Protein 8UCQ (pdb70)

Organism: NCBI:txid2587410

B-factor: mean 78.91, std 36.09, range [20.17, 179.23]

Radius of gyration: 124.25 Å; Cα contacts (8 Å, |Δi|>4): 2940; chains: 2; bounding box: 357×249×74 Å

Solvent-accessible surface area: 115482 Å² total; per-residue (Å²): 117,156,48,6,56,56,9,0,68,82,6,19,84,91,57,156,50,20,115,20,0,89,116,0,35,47,36,22,160,139,134,153,40,78,61,90,20,6,4,18,3,0,50,63,2,8,137,48,74,56,119,63,12,3,29,28,0,0,7,5,2,1,102,21,2,19,97,68,57,52,26,76,132,0,2,67,16,0,8,98,21,19,152,10,100,113,23,74,72,100,5,0,53,33,0,1,98,4,0,46,39,2,0,46,41,110,71,2,8,6,3,5,19,7,4,15,75,0,4,122,21,0,18,38,0,0,21,55,4,166,24,87,75,11,10,70,42,0,7,34,12,0,37,86,0,0,12,24,2,0,72,32,0,64,78,37,22,163,104,111,120,52,52,156,61,6,67,137,128,99,83,9,52,5,42,151,35,10,76,20,67,113,80,56,33,83,152,146,130,71,62,66,63,71,10,29,8,18,5,38,8,0,1,6,1,0,44,19,2,2,91,40,0,31,136,135,174,101,84,175,22,71,78,14,10,13,17,5,4,0,0,24,4,0,6,9,0,0,20,25,3,26,68,1,0,65,22,102,97,2,39,0,106,28,32,131,106,96,99,72,37,48,0,5,65,2,0,24,31,19,0,3,13,0,0,21,103,7,10,45,29,118,29,69,136,0,0,53,6,0,0,38,1,0,3,4,0,2,44,78,3,40,108,28,0,80,60,1,0,34,6,0,1,39,74,8,0,11,34,1,0,62,102,195,133,4,60,70,28,6,16,40,32,0,0,18,2,1,44,61,0,2,39,27,26,120,0,0,9,50,0,24,61,54,5,23,62,64,159,147,24,84,59,0,3,66,45,2,2,80,10,0,7,63,15,0,64,62,48,105,27,146,75,101,74,48,45,114,82,22,88,129,82,131,164,153,63,29,135,79,124,119,83,70,56,111,31,27,71,167,41,99,50,16,36,2,22,16,20,0,7,32,0,7,8,31,1,14,87,7,2,34,120,82,38,191,192,72,78,99,100,10,12,116,36,4,22,152,120,27,71,95,1,11,122,71,12,33,146,68,65,80,4,124,40,103,120,45,90,20,3,0,99,13,7,63,135,33,113,140,18,57,84,59,33,4,0,53,1,0,0,60,47,68,98,112,1,15,50,10,0,51,20,0,3,84,65,20,87,0,57,194,63,122,1,5,56,0,2,51,75,2,13,112,13,2,82,28,19,76,85,60,79,31,39,14,66,1,0,17,11,0,0,51,39,1,35,78,19,28,82,151,38,17,74,19,2,15,1,0,0,34,0,0,31,18,0,39,78,0,13,89,41,30,74,28,104,173,78,160,126,106,18,44,46,70,66,0,27,140,90,2,135,30,26,23,68,145,50,71,11,70,74,126,49,2,82,26,0,32,91,44,0,57,81,67,70,14,77,112,133,10,40,63,1,11,66,38,5,9,43,97,33,9,24,86,11,18,42,11,2,115,120,115,89,10,13,124,39,4,2,67,6,3,65,29,9,20,6,91,72,132,33,78,4,7,95,29,10,2,54,26,0,46,107,13,0,42,6,82,73,57,220,105,58,116,74,60,9,64,62,0,9,64,18,0,1,54,6,2,43,86,42,8,64,97,0,68,102,4,5,56,34,0,2,41,1,2,6,27,37,46,136,162,117,130,97,15,110,106,8,8,66,112,5,4,71,50,0,44,106,11,57,73,87,1,1,20,35,1,8,105,5,5,14,76,2,0,47,57,20,3,123,144,108,73,31,47,2,0,66,42,3,4,45,10,0,63,78,1,7,90,27,17,15,54,27,6,26,74,0,15,103,27,5,6,81,0,6,20,114,0,2,57,57,102,51,59,66,20,1,57,71,3,5,54,8,2,55,93,0,0,29,96,0,2,74,39,81,2,27,41,42,8,33,8,0,33,41,2,1,77,4,0,49,58,1,0,64,79,18,118,56,94,59,5,35,42,55,0,0,127,5,0,21,88,3,2,112,51,85,0,127,59,2,73,5,0,1,94,10,0,0,10,1,0,21,34,0,0,128,112,94,4,16,77,39,0,20,98,17,0,35,66,0,6,132,78,47,32,51,56,0,66,79,28,52,0,16,76,30,0,0,55,0,1,6,30,7,3,71,21,91,182,153,53,18,74,83,0,3,96,14,0,0,34,39,0,38,154,72,41,189,98,59,96,48,9,0,34,47,15,0,10,114,7,0,38,80,104,75,92,10,48,46,54,10,13,97,5,11,98,97,73,50,127,112,69,84,14,18,110,40,27,56,136,17,22,190,144,67,82,42,80,1,7,99,11,10,32,90,30,76,143,160,142,91,33,17,126,8,20,9,81,8,5,14,59,58,62,189,70,128,100,14,4,38,9,11,30,74,5,19,14,82,18,14,60,176,99,37,59,85,23,2,26,10,10,23,69,15,7,99,128,2,48,223,144,121,51,119,41,47,25,8,53,15,14,7,80,2,4,66,82,6,8,65,73,102,80,8,56,81,128,15,57,75,66,26,5,41,109,6,1,61,19,3,59,87,11,22,84,80,2,93,163,154,70,93,76,107,32,12,5,13,1,2,35,9,9,3,55,12,0,20,101,47,76,92,173,77,92,7,46,67,30,1,15,55,9,2,81,64,10,0,107,35,8,50,85,25,54,81,136,83,66,118,169,25,24,81,32,23,77,72,6,0,20,69,1,3,96,6,14,50,65,23,72,142,102,23,14,36,66,49,27,143,53,18,22,61,46,7,8,80,4,1,40,40,95,7,18,110,84,3,10,49,9,5,26,89,7,12,114,50,12,8,98,21,36,63,51,122,158,53,7,51,57,11,0,69,83,7,21,80,92,60,154,51,20,116,20,0,88,122,0,31,52,37,23,167,150,133,145,38,76,64,86,23,6,4,23,4,0,51,66,2,9,132,47,75,52,110,65,10,3,30,25,0,0,7,4,0,1,105,19,3,17,100,72,52,52,30,76,128,0,3,62,16,0,9,92,22,18,151,10,98,112,23,71,75,101,5,1,57,39,0,1,94,4,0,47,40,2,0,42,40,107,81,2,8,4,6,7,22,10,3,14,78,0,3,120,17,0,18,37,1,0,24,58,4,168,22,82,76,8,11,75,42,0,8,39,15,0,37,83,0,1,10,30,3,0,68,37,1,64,79,38,21,160,109,112,116,50,47,155,60,9,66,139,120,98,83,11,53,5,42,151,32,10,76,17,70,99,81,61,35,98,147,142,133,70,64,61,66,81,7,27,13,16,5,39,8,0,1,8,1,0,44,19,2,2,93,39,1,28,136,135,169,98,86,171,20,60,86,15,10,14,17,8,4,0,0,24,4,0,7,10,0,0,18,22,4,28,68,2,1,69,22,104,94,2,36,0,104,28,30,133,106,98,98,72,35,48,0,7,64,2,0,25,32,19,0,4,10,0,0,22,101,6,10,43,26,118,31,62,140,2,0,58,9,0,0,41,1,0,2,5,0,0,46,87,3,34,110,32,0,87,62,3,0,37,6,0,1,34,74,7,0,11,32,0,1,62,96,196,131,4,58,72,29,6,17,40,29,0,0,17,0,2,43,59,1,6,40,26,25,120,0,2,7,50,0,23,61,59,3,24,63,66,159,147,23,83,59,0,2,64,42,6,2,81,10,3,6,64,13,0,70,64,50,103,26,150,70,105,75,46,45,109,79,24,90,126,79,130,165,151,60,28,136,74,125,122,73,64,48,114,34,35,63,169,41,105,50,13,40,2,21,14,20,0,7,28,0,6,9,32,1,9,86,7,2,34,124,79,36,188,192,72,64,96,100,12,13,113,36,3,24,150,116,27,76,89,0,12,129,56,12,36,159,66,69,90,2,122,41,103,113,51,91,25,4,0,98,15,8,60,128,34,114,148,22,56,85,60,35,4,0,56,1,0,0,57,45,70,98,113,1,16,48,10,0,54,14,0,3,82,67,19,88,0,58,192,56,123,2,6,60,0,3,51,76,3,14,115,9,2,74,37,17,72,90,60,76,31,36,14,61,4,5,15,10,0,0,50,43,2,34,76,20,26,83,152,40,16,77,19,2,9,0,0,0,46,0,0,35,18,0,40,86,0,10,85,40,39,71,26,103,172,77,151,116,108,16,44,47,72,65,1,25,138,87,1,140,30,19,23,63,141,48,69,12,69,70,125,50,2,78,29,0,29,85,41,0,64,80,65,67,14,74,110,129,12,42,61,1,10,63,36,7,5,56,103,29,10,18,78,10,17,36,12,3,114,118,108,91,9,11,123,37,4,4,67,6,2,70,26,10,19,9,95,75,132,42,73,4,7,106,29,6,2,50,43,0,39,113,17,1,39,8,80,74,58,220,102,64,115,78,63,13,58,54,0,11,78,17,0,0,55,5,2,44,86,49,8,66,98,0,71,104,2,4,57,34,0,2,34,0,2,8,28,38,51,135,166,116,136,94,12,114,112,10,10,71,110,5,5,7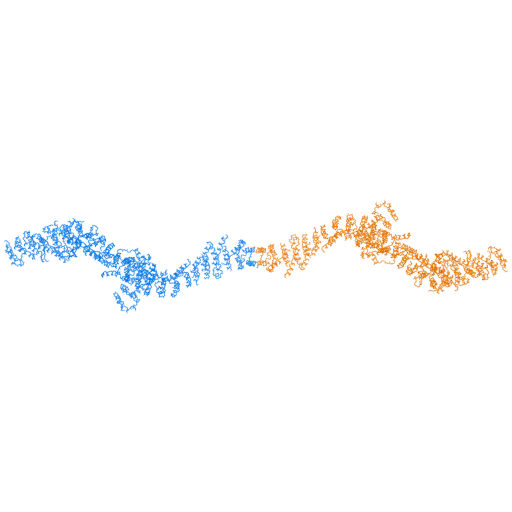4,52,0,40,103,13,56,81,86,2,2,25,38,1,8,106,6,6,17,76,3,0,47,56,19,3,119,144,109,68,33,44,2,0,68,38,3,5,46,8,0,68,74,0,13,85,24,12,17,49,27,7,31,76,0,14,98,23,5,4,87,0,4,20,112,0,2,56,52,100,58,52,68,19,0,53,65,2,3,55,10,2,53,101,0,0,30,96,0,0,70,39,79,4,30,48,44,6,35,12,0,36,38,1,2,79,5,1,50,63,2,0,61,81,17,118,54,97,60,4,38,39,53,0,0,123,6,0,23,81,1,5,124,50,81,0,127,47,1,56,5,1,0,94,8,1,0,11,1,0,24,34,0,0,131,115,94,5,12,81,41,0,21,99,20,0,34,72,2,8,139,82,44,32,54,56,0,66,77,30,49,0,15,79,31,0,0,55,0,0,7,27,4,3,73,25,82,176,146,48,10,69,83,0,2,101,15,0,11,41,45,1,50,146,70,45,196,103,51,102,54,11,1,23,41,12,0,6,104,7,2,46,83,104,73,101,9,45,47,52,1,13,98,7,8,104,149,68,50,130,103,63,81,9,34,135,35,20,64,142,18,33,201,138,58,87,42,78,2,5,108,16,9,28,87,33,58,147,145,154,91,27,20,128,17,18,8,93,8,6,14,71,52,64,185,74,148,96,11,2,45,7,21,30,73,8,21,18,86,16,12,66,166,114,31,51,85,22,1,27,11,16,29,73,20,6,97,138,7,40,228,148,120,54,120,40,57,33,5,54,22,13,8,81,4,4,70,79,6,6,68,77,100,81,8,54,81,127,14,57,69,72,29,3,39,103,5,0,63,18,4,70,86,8,18,84,82,1,87,170,154,63,93,74,107,25,14,4,12,0,0,34,9,8,1,50,14,0,18,107,41,79,84,183,74,90,6,51,65,32,0,12,57,3,1,84,69,8,0,109,34,10,48,86,25,54,80,135,84,66,116,168,21,23,80,32,21,74,78,5,0,19,67,0,4,94,3,13,56,64,10,64,142,102,17,4,36,67,35,28,143,54,7,22,61,44,9,8,76,2,1,37,37,98,6,22,112,80,2,12,56,10,4,27,91,9,12,110,46,12,7,98,23,35,63,52

Structure (mmCIF, N/CA/C/O backbone):
data_8UCQ
#
_entry.id   8UCQ
#
_cell.length_a   1.00
_cell.length_b   1.00
_cell.length_c   1.00
_cell.angle_alpha   90.00
_cell.angle_beta   90.00
_cell.angle_gamma   90.00
#
_symmetry.space_group_name_H-M   'P 1'
#
loop_
_atom_site.group_PDB
_atom_site.id
_atom_site.type_symbol
_atom_site.label_atom_id
_atom_site.label_alt_id
_atom_site.label_comp_id
_atom_site.label_asym_id
_atom_site.label_entity_id
_atom_site.label_seq_id
_atom_site.pdbx_PDB_ins_code
_atom_site.Cartn_x
_atom_site.Cartn_y
_atom_site.Cartn_z
_atom_site.occupancy
_atom_site.B_iso_or_equiv
_atom_site.auth_seq_id
_atom_site.auth_comp_id
_atom_site.auth_asym_id
_atom_site.auth_atom_id
_atom_site.pdbx_PDB_model_num
ATOM 1 N N . LEU A 1 32 ? 592.96749 323.22399 409.47749 1.000 110.43324 4 LEU B N 1
ATOM 2 C CA . LEU A 1 32 ? 593.66849 324.34399 410.09149 1.000 110.43324 4 LEU B CA 1
ATOM 3 C C . LEU A 1 32 ? 594.69949 323.86999 411.11049 1.000 110.43324 4 LEU B C 1
ATOM 4 O O . LEU A 1 32 ? 595.38249 322.86999 410.89949 1.000 110.43324 4 LEU B O 1
ATOM 9 N N . LYS A 1 33 ? 594.81249 324.60799 412.21549 1.000 112.08279 5 LYS B N 1
ATOM 10 C CA . LYS A 1 33 ? 595.79249 324.27199 413.24249 1.000 112.08279 5 LYS B CA 1
ATOM 11 C C . LYS A 1 33 ? 595.33549 323.09399 414.09449 1.000 112.08279 5 LYS B C 1
ATOM 12 O O . LYS A 1 33 ? 596.15249 322.25399 414.48949 1.000 112.08279 5 LYS B O 1
ATOM 18 N N . PHE A 1 34 ? 594.03649 323.01699 414.38249 1.000 113.23715 6 PHE B N 1
ATOM 19 C CA . PHE A 1 34 ? 593.52249 322.01699 415.31049 1.000 113.23715 6 PHE B CA 1
ATOM 20 C C . PHE A 1 34 ? 593.46549 320.62199 414.70149 1.000 113.23715 6 PHE B C 1
ATOM 21 O O . PHE A 1 34 ? 593.55149 319.63099 415.43649 1.000 113.23715 6 PHE B O 1
ATOM 29 N N . VAL A 1 35 ? 593.29949 320.51899 413.38049 1.000 115.45712 7 VAL B N 1
ATOM 30 C CA . VAL A 1 35 ? 593.16549 319.20599 412.75549 1.000 115.45712 7 VAL B CA 1
ATOM 31 C C . VAL A 1 35 ? 594.45249 318.40499 412.90649 1.000 115.45712 7 VAL B C 1
ATOM 32 O O . VAL A 1 35 ? 594.41849 317.20099 413.18749 1.000 115.45712 7 VAL B O 1
ATOM 36 N N . VAL A 1 36 ? 595.60449 319.05699 412.73549 1.000 118.74262 8 VAL B N 1
ATOM 37 C CA . VAL A 1 36 ? 596.88049 318.36499 412.88349 1.000 118.74262 8 VAL B CA 1
ATOM 38 C C . VAL A 1 36 ? 597.05549 317.87199 414.31249 1.000 118.74262 8 VAL B C 1
ATOM 39 O O . VAL A 1 36 ? 597.47849 316.73399 414.54449 1.000 118.74262 8 VAL B O 1
ATOM 43 N N . SER A 1 37 ? 596.73249 318.71799 415.29349 1.000 118.31048 9 SER B N 1
ATOM 44 C CA . SER A 1 37 ? 596.86349 318.31799 416.69049 1.000 118.31048 9 SER B CA 1
ATOM 45 C C . SER A 1 37 ? 595.93949 317.15299 417.02249 1.000 118.31048 9 SER B C 1
ATOM 46 O O . SER A 1 37 ? 596.34349 316.20599 417.70849 1.000 118.31048 9 SER B O 1
ATOM 49 N N . SER A 1 38 ? 594.69349 317.20599 416.54949 1.000 119.67455 10 SER B N 1
ATOM 50 C CA . SER A 1 38 ? 593.75149 316.12599 416.82549 1.000 119.67455 10 SER B CA 1
ATOM 51 C C . SER A 1 38 ? 594.19849 314.82299 416.17549 1.000 119.67455 10 SER B C 1
ATOM 52 O O . SER A 1 38 ? 594.09449 313.74899 416.78249 1.000 119.67455 10 SER B O 1
ATOM 55 N N . LEU A 1 39 ? 594.69149 314.89399 414.93649 1.000 121.57628 11 LEU B N 1
ATOM 56 C CA . LEU A 1 39 ? 595.19849 313.69699 414.27749 1.000 121.57628 11 LEU B CA 1
ATOM 57 C C . LEU A 1 39 ? 596.41049 313.13999 415.01049 1.000 121.57628 11 LEU B C 1
ATOM 58 O O . LEU A 1 39 ? 596.55849 311.91999 415.14349 1.000 121.57628 11 LEU B O 1
ATOM 63 N N . ASP A 1 40 ? 597.28649 314.01999 415.50049 1.000 122.64121 12 ASP B N 1
ATOM 64 C CA . ASP A 1 40 ? 598.42249 313.56499 416.29449 1.000 122.64121 12 ASP B CA 1
ATOM 65 C C . ASP A 1 40 ? 597.95449 312.85699 417.55749 1.000 122.64121 12 ASP B C 1
ATOM 66 O O . ASP A 1 40 ? 598.50149 311.81499 417.93349 1.000 122.64121 12 ASP B O 1
ATOM 71 N N . ILE A 1 41 ? 596.93549 313.40599 418.21949 1.000 118.04532 13 ILE B N 1
ATOM 72 C CA . ILE A 1 41 ? 596.43449 312.79999 419.44949 1.000 118.04532 13 ILE B CA 1
ATOM 73 C C . ILE A 1 41 ? 595.84749 311.42199 419.16449 1.000 118.04532 13 ILE B C 1
ATOM 74 O O . ILE A 1 41 ? 596.13049 310.44699 419.87349 1.000 118.04532 13 ILE B O 1
ATOM 79 N N . ILE A 1 42 ? 595.02549 311.31799 418.11749 1.000 118.72836 14 ILE B N 1
ATOM 80 C CA . ILE A 1 42 ? 594.39649 310.03299 417.82249 1.000 118.72836 14 ILE B CA 1
ATOM 81 C C . ILE A 1 42 ? 595.43449 309.01199 417.36949 1.000 118.72836 14 ILE B C 1
ATOM 82 O O . ILE A 1 42 ? 595.30449 307.81699 417.66449 1.000 118.72836 14 ILE B O 1
ATOM 87 N N . ALA A 1 43 ? 596.47249 309.44799 416.64849 1.000 122.61179 15 ALA B N 1
ATOM 88 C CA . ALA A 1 43 ? 597.55949 308.53999 416.30249 1.000 122.61179 15 ALA B CA 1
ATOM 89 C C . ALA A 1 43 ? 598.30649 308.07899 417.54649 1.000 122.61179 15 ALA B C 1
ATOM 90 O O . ALA A 1 43 ? 598.69349 306.90899 417.64849 1.000 122.61179 15 ALA B O 1
ATOM 92 N N . ALA A 1 44 ? 598.51949 308.98799 418.50149 1.000 121.44211 16 ALA B N 1
ATOM 93 C CA . ALA A 1 44 ? 599.16249 308.61099 419.75449 1.000 121.44211 16 ALA B CA 1
ATOM 94 C C . ALA A 1 44 ? 598.33949 307.56999 420.49649 1.000 121.44211 16 ALA B C 1
ATOM 95 O O . ALA A 1 44 ? 598.88949 306.61699 421.06149 1.000 121.44211 16 ALA B O 1
ATOM 97 N N . GLN A 1 45 ? 597.01549 307.73299 420.50449 1.000 117.93586 17 GLN B N 1
ATOM 98 C CA . GLN A 1 45 ? 596.15649 306.71799 421.09949 1.000 117.93586 17 GLN B CA 1
ATOM 99 C C . GLN A 1 45 ? 596.07949 305.45899 420.24749 1.000 117.93586 17 GLN B C 1
ATOM 100 O O . GLN A 1 45 ? 595.67349 304.40899 420.75749 1.000 117.93586 17 GLN B O 1
ATOM 106 N N . ALA A 1 46 ? 596.46049 305.54399 418.97449 1.000 116.14179 18 ALA B N 1
ATOM 107 C CA . ALA A 1 46 ? 596.47349 304.40299 418.06049 1.000 116.14179 18 ALA B CA 1
ATOM 108 C C . ALA A 1 46 ? 595.12049 303.69899 417.99649 1.000 116.14179 18 ALA B C 1
ATOM 109 O O . ALA A 1 46 ? 595.04849 302.49799 417.73849 1.000 116.14179 18 ALA B O 1
ATOM 111 N N . GLN A 1 51 ? 595.88049 299.56699 413.74149 1.000 111.27007 23 GLN B N 1
ATOM 112 C CA . GLN A 1 51 ? 594.67549 299.65299 412.92549 1.000 111.27007 23 GLN B CA 1
ATOM 113 C C . GLN A 1 51 ? 594.21249 301.09799 412.77949 1.000 111.27007 23 GLN B C 1
ATOM 114 O O . GLN A 1 51 ? 594.15149 301.63199 411.67249 1.000 111.27007 23 GLN B O 1
ATOM 120 N N . LEU A 1 52 ? 593.88349 301.72499 413.90949 1.000 115.89585 24 LEU B N 1
ATOM 121 C CA . LEU A 1 52 ? 593.37249 303.09099 413.87549 1.000 115.89585 24 LEU B CA 1
ATOM 122 C C . LEU A 1 52 ? 594.43449 304.07399 413.40049 1.000 115.89585 24 LEU B C 1
ATOM 123 O O . LEU A 1 52 ? 594.13049 305.00899 412.65149 1.000 115.89585 24 LEU B O 1
ATOM 128 N N . ALA A 1 53 ? 595.68449 303.87599 413.82549 1.000 122.82297 25 ALA B N 1
ATOM 129 C CA . ALA A 1 53 ? 596.71949 304.87699 413.59049 1.000 122.82297 25 ALA B CA 1
ATOM 130 C C . ALA A 1 53 ? 596.98349 305.08399 412.10449 1.000 122.82297 25 ALA B C 1
ATOM 131 O O . ALA A 1 53 ? 597.09649 306.22699 411.64349 1.000 122.82297 25 ALA B O 1
ATOM 133 N N . GLU A 1 54 ? 597.05649 303.99299 411.33249 1.000 122.63855 26 GLU B N 1
ATOM 134 C CA . GLU A 1 54 ? 597.48949 304.09799 409.94149 1.000 122.63855 26 GLU B CA 1
ATOM 135 C C . GLU A 1 54 ? 596.67349 305.12999 409.17849 1.000 122.63855 26 GLU B C 1
ATOM 136 O O . GLU A 1 54 ? 597.21549 305.84599 408.32849 1.000 122.63855 26 GLU B O 1
ATOM 142 N N . LEU A 1 55 ? 595.38549 305.25699 409.50349 1.000 122.85503 27 LEU B N 1
ATOM 143 C CA . LEU A 1 55 ? 594.57449 306.32299 408.92749 1.000 122.85503 27 LEU B CA 1
ATOM 144 C C . LEU A 1 55 ? 595.12449 307.69199 409.30749 1.000 122.85503 27 LEU B C 1
ATOM 145 O O . LEU A 1 55 ? 595.18549 308.59999 408.47049 1.000 122.85503 27 LEU B O 1
ATOM 150 N N . ALA A 1 56 ? 595.53249 307.85799 410.56749 1.000 127.20735 28 ALA B N 1
ATOM 151 C CA . ALA A 1 56 ? 596.03349 309.15099 411.02049 1.000 127.20735 28 ALA B CA 1
ATOM 152 C C . ALA A 1 56 ? 597.34549 309.51099 410.33349 1.000 127.20735 28 ALA B C 1
ATOM 153 O O . ALA A 1 56 ? 597.52649 310.64799 409.88449 1.000 127.20735 28 ALA B O 1
ATOM 155 N N . GLU A 1 57 ? 598.27749 308.55799 410.24549 1.000 130.60888 29 GLU B N 1
ATOM 156 C CA . GLU A 1 57 ? 599.51849 308.85599 409.52449 1.000 130.60888 29 GLU B CA 1
ATOM 157 C C . GLU A 1 57 ? 599.26449 309.10599 408.04149 1.000 130.60888 29 GLU B C 1
ATOM 158 O O . GLU A 1 57 ? 599.91649 309.96599 407.43749 1.000 130.60888 29 GLU B O 1
ATOM 164 N N . LYS A 1 58 ? 598.32849 308.37299 407.43149 1.000 130.87607 30 LYS B N 1
ATOM 165 C CA . LYS A 1 58 ? 598.00649 308.63599 406.03149 1.000 130.87607 30 LYS B CA 1
ATOM 166 C C . LYS A 1 58 ? 597.46249 310.04699 405.85149 1.000 130.87607 30 LYS B C 1
ATOM 167 O O . LYS A 1 58 ? 597.85249 310.76099 404.91849 1.000 130.87607 30 LYS B O 1
ATOM 173 N N . ALA A 1 59 ? 596.57249 310.47399 406.74949 1.000 136.14930 31 ALA B N 1
ATOM 174 C CA . ALA A 1 59 ? 596.03149 311.82599 406.67249 1.000 136.14930 31 ALA B CA 1
ATOM 175 C C . ALA A 1 59 ? 597.12049 312.86999 406.87549 1.000 136.14930 31 ALA B C 1
ATOM 176 O O . ALA A 1 59 ? 597.15249 313.88699 406.17449 1.000 136.14930 31 ALA B O 1
ATOM 178 N N . LEU A 1 60 ? 598.01749 312.63799 407.83649 1.000 137.39999 32 LEU B N 1
ATOM 179 C CA . LEU A 1 60 ? 599.09849 313.58699 408.08149 1.000 137.39999 32 LEU B CA 1
ATOM 180 C C . LEU A 1 60 ? 600.01349 313.69799 406.86949 1.000 137.39999 32 LEU B C 1
ATOM 181 O O . LEU A 1 60 ? 600.43949 314.79899 406.50049 1.000 137.39999 32 LEU B O 1
ATOM 186 N N . ALA A 1 61 ? 600.32049 312.56599 406.23149 1.000 142.04851 33 ALA B N 1
ATOM 187 C CA . ALA A 1 61 ? 601.11349 312.59999 405.00849 1.000 142.04851 33 ALA B CA 1
ATOM 188 C C . ALA A 1 61 ? 600.38649 313.36099 403.90849 1.000 142.04851 33 ALA B C 1
ATOM 189 O O . ALA A 1 61 ? 601.00849 314.11099 403.14749 1.000 142.04851 33 ALA B O 1
ATOM 191 N N . ALA A 1 62 ? 599.06749 313.17499 403.80649 1.000 147.79402 34 ALA B N 1
ATOM 192 C CA . ALA A 1 62 ? 598.29349 313.91299 402.81349 1.000 147.79402 34 ALA B CA 1
ATOM 193 C C . ALA A 1 62 ? 598.36649 315.41499 403.06049 1.000 147.79402 34 ALA B C 1
ATOM 194 O O . ALA A 1 62 ? 598.53049 316.19999 402.11849 1.000 147.79402 34 ALA B O 1
ATOM 196 N N . ILE A 1 63 ? 598.24349 315.83399 404.32249 1.000 147.44563 35 ILE B N 1
ATOM 197 C CA . ILE A 1 63 ? 598.37449 317.25399 404.64749 1.000 147.44563 35 ILE B CA 1
ATOM 198 C C . ILE A 1 63 ? 599.77949 317.74899 404.34049 1.000 147.44563 35 ILE B C 1
ATOM 199 O O . ILE A 1 63 ? 599.96649 318.90699 403.94549 1.000 147.44563 35 ILE B O 1
ATOM 204 N N . LYS A 1 64 ? 600.78749 316.88899 404.50749 1.000 147.03144 36 LYS B N 1
ATOM 205 C CA . LYS A 1 64 ? 602.15849 317.28099 404.19849 1.000 147.03144 36 LYS B CA 1
ATOM 206 C C . LYS A 1 64 ? 602.32849 317.69099 402.74149 1.000 147.03144 36 LYS B C 1
ATOM 207 O O . LYS A 1 64 ? 603.26649 318.42899 402.42249 1.000 147.03144 36 LYS B O 1
ATOM 213 N N . GLU A 1 65 ? 601.44549 317.23699 401.85449 1.000 145.53677 37 GLU B N 1
ATOM 214 C CA . GLU A 1 65 ? 601.48049 317.60199 400.44049 1.000 145.53677 37 GLU B CA 1
ATOM 215 C C . GLU A 1 65 ? 600.47549 318.69899 400.11649 1.000 145.53677 37 GLU B C 1
ATOM 216 O O . GLU A 1 65 ? 599.85949 318.69299 399.04749 1.000 145.53677 37 GLU B O 1
ATOM 222 N N . ASN A 1 66 ? 600.28749 319.64599 401.03049 1.000 144.33190 38 ASN B N 1
ATOM 223 C CA . ASN A 1 66 ? 599.36349 320.75599 400.82049 1.000 144.33190 38 ASN B CA 1
ATOM 224 C C . ASN A 1 66 ? 599.76449 321.60199 399.61549 1.000 144.33190 38 ASN B C 1
ATOM 225 O O . ASN A 1 66 ? 599.06549 321.62299 398.60249 1.000 144.33190 38 ASN B O 1
ATOM 230 N N . LEU A 1 70 ? 592.53149 322.04699 402.49349 1.000 143.81201 42 LEU B N 1
ATOM 231 C CA . LEU A 1 70 ? 593.61249 321.49899 401.67749 1.000 143.81201 42 LEU B CA 1
ATOM 232 C C . LEU A 1 70 ? 593.72349 319.95599 401.61849 1.000 143.81201 42 LEU B C 1
ATOM 233 O O . LEU A 1 70 ? 594.22849 319.43299 400.62449 1.000 143.81201 42 LEU B O 1
ATOM 238 N N . PRO A 1 71 ? 593.28049 319.21799 402.64049 1.000 142.50939 43 PRO B N 1
ATOM 239 C CA . PRO A 1 71 ? 593.26849 317.75799 402.52149 1.000 142.50939 43 PRO B CA 1
ATOM 240 C C . PRO A 1 71 ? 591.96349 317.24699 401.92649 1.000 142.50939 43 PRO B C 1
ATOM 241 O O . PRO A 1 71 ? 590.95549 317.95299 401.85349 1.000 142.50939 43 PRO B O 1
ATOM 245 N N . ASP A 1 72 ? 592.00549 315.99499 401.49549 1.000 134.20947 44 ASP B N 1
ATOM 246 C CA . ASP A 1 72 ? 590.80449 315.34099 400.99449 1.000 134.20947 44 ASP B CA 1
ATOM 247 C C . ASP A 1 72 ? 589.81449 315.14499 402.13849 1.000 134.20947 44 ASP B C 1
ATOM 248 O O . ASP A 1 72 ? 590.21149 314.70999 403.22449 1.000 134.20947 44 ASP B O 1
ATOM 253 N N . PRO A 1 73 ? 588.53349 315.47099 401.94749 1.000 127.31252 45 PRO B N 1
ATOM 254 C CA . PRO A 1 73 ? 587.57649 315.32599 403.05849 1.000 127.31252 45 PRO B CA 1
ATOM 255 C C . PRO A 1 73 ? 587.46749 313.90699 403.58949 1.000 127.31252 45 PRO B C 1
ATOM 256 O O . PRO A 1 73 ? 587.31949 313.71099 404.80249 1.000 127.31252 45 PRO B O 1
ATOM 260 N N . GLU A 1 74 ? 587.54549 312.90399 402.71449 1.000 128.99809 46 GLU B N 1
ATOM 261 C CA . GLU A 1 74 ? 587.38049 311.52499 403.16249 1.000 128.99809 46 GLU B CA 1
ATOM 262 C C . GLU A 1 74 ? 588.56749 311.06099 403.99749 1.000 128.99809 46 GLU B C 1
ATOM 263 O O . GLU A 1 74 ? 588.38949 310.36599 405.00549 1.000 128.99809 46 GLU B O 1
ATOM 269 N N . VAL A 1 75 ? 589.78649 311.43099 403.59649 1.000 131.67723 47 VAL B N 1
ATOM 270 C CA . VAL A 1 75 ? 590.97849 310.94899 404.28349 1.000 131.67723 47 VAL B CA 1
ATOM 271 C C . VAL A 1 75 ? 591.13449 311.55899 405.66749 1.000 131.67723 47 VAL B C 1
ATOM 272 O O . VAL A 1 75 ? 591.90249 311.03799 406.48249 1.000 131.67723 47 VAL B O 1
ATOM 276 N N . VAL A 1 76 ? 590.42449 312.64799 405.96049 1.000 127.91069 48 VAL B N 1
ATOM 277 C CA . VAL A 1 76 ? 590.44749 313.22399 407.29949 1.000 127.91069 48 VAL B CA 1
ATOM 278 C C . VAL A 1 76 ? 589.21149 312.76399 408.06149 1.000 127.91069 48 VAL B C 1
ATOM 279 O O . VAL A 1 76 ? 589.24549 312.61699 409.28849 1.000 127.91069 48 VAL B O 1
ATOM 283 N N . PHE A 1 77 ? 588.11149 312.52499 407.34349 1.000 119.37844 49 PHE B N 1
ATOM 284 C CA . PHE A 1 77 ? 586.88649 312.09299 408.00749 1.000 119.37844 49 PHE B CA 1
ATOM 285 C C . PHE A 1 77 ? 587.00749 310.66699 408.52949 1.000 119.37844 49 PHE B C 1
ATOM 286 O O . PHE A 1 77 ? 586.54349 310.36499 409.63549 1.000 119.37844 49 PHE B O 1
ATOM 294 N N . ALA A 1 78 ? 587.62149 309.77799 407.74849 1.000 118.96697 50 ALA B N 1
ATOM 295 C CA . ALA A 1 78 ? 587.70249 308.37199 408.14149 1.000 118.96697 50 ALA B CA 1
ATOM 296 C C . ALA A 1 78 ? 588.45849 308.14799 409.44649 1.000 118.96697 50 ALA B C 1
ATOM 297 O O . ALA A 1 78 ? 587.94649 307.40999 410.30649 1.000 118.96697 50 ALA B O 1
ATOM 299 N N . PRO A 1 79 ? 589.65849 308.70799 409.66149 1.000 117.61846 51 PRO B N 1
ATOM 300 C CA . PRO A 1 79 ? 590.35049 308.44099 410.93449 1.000 117.61846 51 PRO B CA 1
ATOM 301 C C . PRO A 1 79 ? 589.57249 308.89899 412.15249 1.000 117.61846 51 PRO B C 1
ATOM 302 O O . PRO A 1 79 ? 589.54149 308.18999 413.16449 1.000 117.61846 51 PRO B O 1
ATOM 306 N N . LEU A 1 80 ? 588.92949 310.06699 412.08149 1.000 111.94104 52 LEU B N 1
ATOM 307 C CA . LEU A 1 80 ? 588.14349 310.54799 413.21249 1.000 111.94104 52 LEU B CA 1
ATOM 308 C C . LEU A 1 80 ? 586.94349 309.64899 413.47149 1.000 111.94104 52 LEU B C 1
ATOM 309 O O . LEU A 1 80 ? 586.61249 309.35999 414.62849 1.000 111.94104 52 LEU B O 1
ATOM 314 N N . GLN A 1 81 ? 586.27649 309.20199 412.40549 1.000 111.46888 53 GLN B N 1
ATOM 315 C CA . GLN A 1 81 ? 585.14149 308.30199 412.56749 1.000 111.46888 53 GLN B CA 1
ATOM 316 C C . GLN A 1 81 ? 585.57149 306.98999 413.20649 1.000 111.46888 53 GLN B C 1
ATOM 317 O O . GLN A 1 81 ? 584.90149 306.47999 414.11149 1.000 111.46888 53 GLN B O 1
ATOM 323 N N . LEU A 1 82 ? 586.69949 306.43299 412.75949 1.000 112.75720 54 LEU B N 1
ATOM 324 C CA . LEU A 1 82 ? 587.19449 305.19999 413.36249 1.000 112.75720 54 LEU B CA 1
ATOM 325 C C . LEU A 1 82 ? 587.58949 305.41699 414.81749 1.000 112.75720 54 LEU B C 1
ATOM 326 O O . LEU A 1 82 ? 587.35449 304.55099 415.66749 1.000 112.75720 54 LEU B O 1
ATOM 331 N N . ALA A 1 83 ? 588.19549 306.56699 415.12249 1.000 111.59722 55 ALA B N 1
ATOM 332 C CA . ALA A 1 83 ? 588.58249 306.85899 416.49849 1.000 111.59722 55 ALA B CA 1
ATOM 333 C C . ALA A 1 83 ? 587.36449 306.95199 417.40649 1.000 111.59722 55 ALA B C 1
ATOM 334 O O . ALA A 1 83 ? 587.37049 306.41999 418.52249 1.000 111.59722 55 ALA B O 1
ATOM 336 N N . THR A 1 84 ? 586.30849 307.61899 416.94449 1.000 107.46400 56 THR B N 1
ATOM 337 C CA . THR A 1 84 ? 585.09649 307.73799 417.74349 1.000 107.46400 56 THR B CA 1
ATOM 338 C C . THR A 1 84 ? 584.22949 306.48899 417.68749 1.000 107.46400 56 THR B C 1
ATOM 339 O O . THR A 1 84 ? 583.23849 306.41199 418.42249 1.000 107.46400 56 THR B O 1
ATOM 343 N N . LYS A 1 85 ? 584.56949 305.51699 416.83649 1.000 105.56204 57 LYS B N 1
ATOM 344 C CA . LYS A 1 85 ? 583.84049 304.25499 416.82049 1.000 105.56204 57 LYS B CA 1
ATOM 345 C C . LYS A 1 85 ? 583.94549 303.51299 418.14549 1.000 105.56204 57 LYS B C 1
ATOM 346 O O . LYS A 1 85 ? 583.08749 302.67499 418.44349 1.000 105.56204 57 LYS B O 1
ATOM 352 N N . SER A 1 86 ? 584.97049 303.79899 418.94249 1.000 107.67533 58 SER B N 1
ATOM 353 C CA . SER A 1 86 ? 585.16349 303.17299 420.24149 1.000 107.67533 58 SER B CA 1
ATOM 354 C C . SER A 1 86 ? 585.00849 304.21299 421.34149 1.000 107.67533 58 SER B C 1
ATOM 355 O O . SER A 1 86 ? 585.38549 305.37599 421.16749 1.000 107.67533 58 SER B O 1
ATOM 358 N N . GLY A 1 87 ? 584.45049 303.78899 422.47149 1.000 114.04729 59 GLY B N 1
ATOM 359 C CA . GLY A 1 87 ? 584.24149 304.68899 423.58749 1.000 114.04729 59 GLY B CA 1
ATOM 360 C C . GLY A 1 87 ? 585.34449 304.63099 424.62349 1.000 114.04729 59 GLY B C 1
ATOM 361 O O . GLY A 1 87 ? 585.38949 303.70899 425.44349 1.000 114.04729 59 GLY B O 1
ATOM 362 N N . THR A 1 88 ? 586.24249 305.61199 424.59449 1.000 115.58394 60 THR B N 1
ATOM 363 C CA . THR A 1 88 ? 587.33649 305.71899 425.54849 1.000 115.58394 60 THR B CA 1
ATOM 364 C C . THR A 1 88 ? 587.33149 307.11799 426.15149 1.000 115.58394 60 THR B C 1
ATOM 365 O O . THR A 1 88 ? 586.50649 307.96599 425.80149 1.000 115.58394 60 THR B O 1
ATOM 369 N N . ILE A 1 89 ? 588.26249 307.35899 427.06849 1.000 120.25922 61 ILE B N 1
ATOM 370 C CA . ILE A 1 89 ? 588.35049 308.65199 427.74249 1.000 120.25922 61 ILE B CA 1
ATOM 371 C C . ILE A 1 89 ? 588.95749 309.70599 426.81949 1.000 120.25922 61 ILE B C 1
ATOM 372 O O . ILE A 1 89 ? 588.29149 310.71099 426.53249 1.000 120.25922 61 ILE B O 1
ATOM 377 N N . PRO A 1 90 ? 590.20549 309.54799 426.32249 1.000 115.83617 62 PRO B N 1
ATOM 378 C CA . PRO A 1 90 ? 590.81849 310.65799 425.58349 1.000 115.83617 62 PRO B CA 1
ATOM 379 C C . PRO A 1 90 ? 590.54149 310.64499 424.08849 1.000 115.83617 62 PRO B C 1
ATOM 380 O O . PRO A 1 90 ? 590.57949 311.69699 423.44449 1.000 115.83617 62 PRO B O 1
ATOM 384 N N . LEU A 1 91 ? 590.25149 309.47199 423.52449 1.000 110.31249 63 LEU B N 1
ATOM 385 C CA . LEU A 1 91 ? 590.18149 309.34299 422.07249 1.000 110.31249 63 LEU B CA 1
ATOM 386 C C . LEU A 1 91 ? 588.83349 309.80099 421.52849 1.000 110.31249 63 LEU B C 1
ATOM 387 O O . LEU A 1 91 ? 588.77349 310.59399 420.58149 1.000 110.31249 63 LEU B O 1
ATOM 392 N N . THR A 1 92 ? 587.74249 309.30099 422.10949 1.000 106.23196 64 THR B N 1
ATOM 393 C CA . THR A 1 92 ? 586.41749 309.62799 421.59549 1.000 106.23196 64 THR B CA 1
ATOM 394 C C . THR A 1 92 ? 586.13449 311.11999 421.71249 1.000 106.23196 64 THR B C 1
ATOM 395 O O . THR A 1 92 ? 585.56549 311.72499 420.79549 1.000 106.23196 64 THR B O 1
ATOM 399 N N . THR A 1 93 ? 586.52949 311.73099 422.83149 1.000 103.04938 65 THR B N 1
ATOM 400 C CA . THR A 1 93 ? 586.26449 313.15099 423.03849 1.000 103.04938 65 THR B CA 1
ATOM 401 C C . THR A 1 93 ? 586.97849 314.00599 421.99849 1.000 103.04938 65 THR B C 1
ATOM 402 O O . THR A 1 93 ? 586.37049 314.88799 421.38049 1.000 103.04938 65 THR B O 1
ATOM 406 N N . THR A 1 94 ? 588.27549 313.76399 421.79549 1.000 104.64643 66 THR B N 1
ATOM 407 C CA . THR A 1 94 ? 589.00849 314.56099 420.81849 1.000 104.64643 66 THR B CA 1
ATOM 408 C C . THR A 1 94 ? 588.53049 314.27799 419.40149 1.000 104.64643 66 THR B C 1
ATOM 409 O O . THR A 1 94 ? 588.49749 315.19199 418.57249 1.000 104.64643 66 THR B O 1
ATOM 413 N N . ALA A 1 95 ? 588.13549 313.03599 419.10849 1.000 101.13528 67 ALA B N 1
ATOM 414 C CA . ALA A 1 95 ? 587.59949 312.72999 417.78749 1.000 101.13528 67 ALA B CA 1
ATOM 415 C C . ALA A 1 95 ? 586.31249 313.50299 417.53049 1.000 101.13528 67 ALA B C 1
ATOM 416 O O . ALA A 1 95 ? 586.13549 314.10299 416.46349 1.000 101.13528 67 ALA B O 1
ATOM 418 N N . LEU A 1 96 ? 585.40349 313.50799 418.50849 1.000 90.97815 68 LEU B N 1
ATOM 419 C CA . LEU A 1 96 ? 584.15149 314.23699 418.35249 1.000 90.97815 68 LEU B CA 1
ATOM 420 C C . LEU A 1 96 ? 584.39849 315.73299 418.22649 1.000 90.97815 68 LEU B C 1
ATOM 421 O O . LEU A 1 96 ? 583.77549 316.40699 417.39649 1.000 90.97815 68 LEU B O 1
ATOM 426 N N . ASP A 1 97 ? 585.30249 316.27299 419.04549 1.000 90.87176 69 ASP B N 1
ATOM 427 C CA . ASP A 1 97 ? 585.62049 317.68599 418.94349 1.000 90.87176 69 ASP B CA 1
ATOM 428 C C . ASP A 1 97 ? 586.19949 318.05099 417.59249 1.000 90.87176 69 ASP B C 1
ATOM 429 O O . ASP A 1 97 ? 585.83749 319.07499 417.00549 1.000 90.87176 69 ASP B O 1
ATOM 430 N N . CYS A 1 98 ? 587.10249 317.21499 417.07549 1.000 95.21441 70 CYS B N 1
ATOM 431 C CA . CYS A 1 98 ? 587.68649 317.48099 415.76849 1.000 95.21441 70 CYS B CA 1
ATOM 432 C C . CYS A 1 98 ? 586.63649 317.40699 414.67149 1.000 95.21441 70 CYS B C 1
ATOM 433 O O . CYS A 1 98 ? 586.64249 318.22599 413.74949 1.000 95.21441 70 CYS B O 1
ATOM 436 N N . ILE A 1 99 ? 585.72849 316.43199 414.74949 1.000 91.49948 71 ILE B N 1
ATOM 437 C CA . ILE A 1 99 ? 584.67249 316.33099 413.74449 1.000 91.49948 71 ILE B CA 1
ATOM 438 C C . ILE A 1 99 ? 583.79349 317.57399 413.77849 1.000 91.49948 71 ILE B C 1
ATOM 439 O O . ILE A 1 99 ? 583.46449 318.15499 412.73649 1.000 91.49948 71 ILE B O 1
ATOM 444 N N . GLY A 1 100 ? 583.40849 318.00399 414.98149 1.000 89.57036 72 GLY B N 1
ATOM 445 C CA . GLY A 1 100 ? 582.57149 319.18499 415.09549 1.000 89.57036 72 GLY B CA 1
ATOM 446 C C . GLY A 1 100 ? 583.25049 320.43599 414.57349 1.000 89.57036 72 GLY B C 1
ATOM 447 O O . GLY A 1 100 ? 582.63749 321.23599 413.86249 1.000 89.57036 72 GLY B O 1
ATOM 448 N N . LYS A 1 101 ? 584.52749 320.61899 414.91149 1.000 92.64032 73 LYS B N 1
ATOM 449 C CA . LYS A 1 101 ? 585.24449 321.80099 414.44849 1.000 92.64032 73 LYS B CA 1
ATOM 450 C C . LYS A 1 101 ? 585.51349 321.74799 412.94949 1.000 92.64032 73 LYS B C 1
ATOM 451 O O . LYS A 1 101 ? 585.54749 322.79299 412.29249 1.000 92.64032 73 LYS B O 1
ATOM 457 N N . LEU A 1 102 ? 585.70749 320.55099 412.39149 1.000 94.11994 74 LEU B N 1
ATOM 458 C CA . LEU A 1 102 ? 585.93549 320.43599 410.95749 1.000 94.11994 74 LEU B CA 1
ATOM 459 C C . LEU A 1 102 ? 584.64949 320.63699 410.17249 1.000 94.11994 74 LEU B C 1
ATOM 460 O O . LEU A 1 102 ? 584.69449 321.07999 409.02149 1.000 94.11994 74 LEU B O 1
ATOM 465 N N . ILE A 1 103 ? 583.50149 320.30999 410.76949 1.000 93.85425 75 ILE B N 1
ATOM 466 C CA . ILE A 1 103 ? 582.22849 320.62699 410.13049 1.000 93.85425 75 ILE B CA 1
ATOM 467 C C . ILE A 1 103 ? 582.10049 322.13099 409.93649 1.000 93.85425 75 ILE B C 1
ATOM 468 O O . ILE A 1 103 ? 581.49449 322.59499 408.96249 1.000 93.85425 75 ILE B O 1
ATOM 473 N N . SER A 1 104 ? 582.70749 322.91399 410.83049 1.000 96.44253 76 SER B N 1
ATOM 474 C CA . SER A 1 104 ? 582.61549 324.36599 410.75049 1.000 96.44253 76 SER B CA 1
ATOM 475 C C . SER A 1 104 ? 583.29049 324.93699 409.50949 1.000 96.44253 76 SER B C 1
ATOM 476 O O . SER A 1 104 ? 583.06049 326.10499 409.18049 1.000 96.44253 76 SER B O 1
ATOM 479 N N . TYR A 1 105 ? 584.11749 324.15599 408.81749 1.000 100.61882 77 TYR B N 1
ATOM 480 C CA . TYR A 1 105 ? 584.81249 324.63299 407.63149 1.000 100.61882 77 TYR B CA 1
ATOM 481 C C . TYR A 1 105 ? 584.68749 323.61599 406.50549 1.000 100.61882 77 TYR B C 1
ATOM 482 O O . TYR A 1 105 ? 584.46949 322.42499 406.73549 1.000 100.61882 77 TYR B O 1
ATOM 491 N N . SER A 1 106 ? 584.82949 324.11099 405.28149 1.000 104.77022 78 SER B N 1
ATOM 492 C CA . SER A 1 106 ? 584.83449 323.28599 404.05949 1.000 104.77022 78 SER B CA 1
ATOM 493 C C . SER A 1 106 ? 583.51349 322.51099 404.01149 1.000 104.77022 78 SER B C 1
ATOM 494 O O . SER A 1 106 ? 582.46549 323.06999 404.36849 1.000 104.77022 78 SER B O 1
ATOM 497 N N . TYR A 1 107 ? 583.53549 321.24999 403.58349 1.000 98.84294 79 TYR B N 1
ATOM 498 C CA . TYR A 1 107 ? 582.34349 320.40699 403.51249 1.000 98.84294 79 TYR B CA 1
ATOM 499 C C . TYR A 1 107 ? 581.24049 321.04599 402.67449 1.000 98.84294 79 TYR B C 1
ATOM 500 O O . TYR A 1 107 ? 581.51649 321.78299 401.72849 1.000 98.84294 79 TYR B O 1
ATOM 509 N N . LEU A 1 125 ? 578.95249 313.53899 403.43149 1.000 102.34560 97 LEU B N 1
ATOM 510 C CA . LEU A 1 125 ? 579.93949 313.84599 404.46049 1.000 102.34560 97 LEU B CA 1
ATOM 511 C C . LEU A 1 125 ? 579.27549 314.46999 405.67849 1.000 102.34560 97 LEU B C 1
ATOM 512 O O . LEU A 1 125 ? 579.42049 313.97499 406.79749 1.000 102.34560 97 LEU B O 1
ATOM 517 N N . ILE A 1 126 ? 578.54749 315.56399 405.45249 1.000 100.62418 98 ILE B N 1
ATOM 518 C CA . ILE A 1 126 ? 577.84749 316.23099 406.54549 1.000 100.62418 98 ILE B CA 1
ATOM 519 C C . ILE A 1 126 ? 576.83449 315.28499 407.17349 1.000 100.62418 98 ILE B C 1
ATOM 520 O O . ILE A 1 126 ? 576.74549 315.16299 408.40249 1.000 100.62418 98 ILE B O 1
ATOM 525 N N . GLU A 1 127 ? 576.06449 314.59099 406.33449 1.000 102.98852 99 GLU B N 1
ATOM 526 C CA . GLU A 1 127 ? 575.10449 313.62199 406.84749 1.000 102.98852 99 GLU B CA 1
ATOM 527 C C . GLU A 1 127 ? 575.80849 312.51699 407.62249 1.000 102.98852 99 GLU B C 1
ATOM 528 O O . GLU A 1 127 ? 575.37149 312.13999 408.71449 1.000 102.98852 99 GLU B O 1
ATOM 534 N N . ARG A 1 128 ? 576.91549 312.00299 407.08249 1.000 99.49947 100 ARG B N 1
ATOM 535 C CA . ARG A 1 128 ? 577.64949 310.94299 407.76349 1.000 99.49947 100 ARG B CA 1
ATOM 536 C C . ARG A 1 128 ? 578.24549 311.43599 409.07549 1.000 99.49947 100 ARG B C 1
ATOM 537 O O . ARG A 1 128 ? 578.22249 310.71699 410.08149 1.000 99.49947 100 ARG B O 1
ATOM 545 N N . ALA A 1 129 ? 578.78749 312.65499 409.08349 1.000 94.61574 101 ALA B N 1
ATOM 546 C CA . ALA A 1 129 ? 579.36849 313.19699 410.30749 1.000 94.61574 101 ALA B CA 1
ATOM 547 C C . ALA A 1 129 ? 578.30849 313.36899 411.38849 1.000 94.61574 101 ALA B C 1
ATOM 548 O O . ALA A 1 129 ? 578.52049 312.99499 412.54849 1.000 94.61574 101 ALA B O 1
ATOM 550 N N . ILE A 1 130 ? 577.15349 313.92699 411.02349 1.000 87.54492 102 ILE B N 1
ATOM 551 C CA . ILE A 1 130 ? 576.08049 314.09499 411.99849 1.000 87.54492 102 ILE B CA 1
ATOM 552 C C . ILE A 1 130 ? 575.60149 312.73899 412.49549 1.000 87.54492 102 ILE B C 1
ATOM 553 O O . ILE A 1 130 ? 575.36249 312.54799 413.69549 1.000 87.54492 102 ILE B O 1
ATOM 558 N N . ASP A 1 131 ? 575.45949 311.77399 411.58349 1.000 85.59574 103 ASP B N 1
ATOM 559 C CA . ASP A 1 131 ? 574.98149 310.45299 411.97049 1.000 85.59574 103 ASP B CA 1
ATOM 560 C C . ASP A 1 131 ? 575.94049 309.77699 412.93749 1.000 85.59574 103 ASP B C 1
ATOM 561 O O . ASP A 1 131 ? 575.51049 309.18699 413.93349 1.000 85.59574 103 ASP B O 1
ATOM 566 N N . THR A 1 132 ? 577.24749 309.85599 412.67349 1.000 86.54353 104 THR B N 1
ATOM 567 C CA . THR A 1 132 ? 578.19549 309.20699 413.57349 1.000 86.54353 104 THR B CA 1
ATOM 568 C C . THR A 1 132 ? 578.30549 309.94599 414.90149 1.000 86.54353 104 THR B C 1
ATOM 569 O O . THR A 1 132 ? 578.48749 309.30799 415.94549 1.000 86.54353 104 THR B O 1
ATOM 573 N N . ILE A 1 133 ? 578.17749 311.27699 414.89549 1.000 82.87840 105 ILE B N 1
ATOM 574 C CA . ILE A 1 133 ? 578.17349 312.01199 416.15649 1.000 82.87840 105 ILE B CA 1
ATOM 575 C C . ILE A 1 133 ? 576.97949 311.59699 417.00249 1.000 82.87840 105 ILE B C 1
ATOM 576 O O . ILE A 1 133 ? 577.10449 311.37099 418.21249 1.000 82.87840 105 ILE B O 1
ATOM 581 N N . CYS A 1 134 ? 575.80549 311.47799 416.37849 1.000 83.20425 106 CYS B N 1
ATOM 582 C CA . CYS A 1 134 ? 574.63049 311.00999 417.10349 1.000 83.20425 106 CYS B CA 1
ATOM 583 C C . CYS A 1 134 ? 574.81649 309.57699 417.58749 1.000 83.20425 106 CYS B C 1
ATOM 584 O O . CYS A 1 134 ? 574.42049 309.23499 418.70849 1.000 83.20425 106 CYS B O 1
ATOM 587 N N . ASP A 1 135 ? 575.41749 308.72499 416.75549 1.000 85.97271 107 ASP B N 1
ATOM 588 C CA . ASP A 1 135 ? 575.64149 307.33499 417.12649 1.000 85.97271 107 ASP B CA 1
ATOM 589 C C . ASP A 1 135 ? 576.65449 307.19199 418.25149 1.000 85.97271 107 ASP B C 1
ATOM 590 O O . ASP A 1 135 ? 576.66649 306.15799 418.92749 1.000 85.97271 107 ASP B O 1
ATOM 595 N N . CYS A 1 136 ? 577.50449 308.19899 418.46449 1.000 88.46473 108 CYS B N 1
ATOM 596 C CA . CYS A 1 136 ? 578.45649 308.14099 419.56749 1.000 88.46473 108 CYS B CA 1
ATOM 597 C C . CYS A 1 136 ? 577.76649 308.05499 420.92149 1.000 88.46473 108 CYS B C 1
ATOM 598 O O . CYS A 1 136 ? 578.39149 307.62599 421.89749 1.000 88.46473 108 CYS B O 1
ATOM 601 N N . PHE A 1 137 ? 576.49849 308.45099 421.00449 1.000 88.73571 109 PHE B N 1
ATOM 602 C CA . PHE A 1 137 ? 575.74049 308.40299 422.25249 1.000 88.73571 109 PHE B CA 1
ATOM 603 C C . PHE A 1 137 ? 574.95349 307.09899 422.28749 1.000 88.73571 109 PHE B C 1
ATOM 604 O O . PHE A 1 137 ? 573.88649 306.98799 421.68049 1.000 88.73571 109 PHE B O 1
ATOM 612 N N . GLN A 1 138 ? 575.48349 306.10499 423.00249 1.000 101.10156 110 GLN B N 1
ATOM 613 C CA . GLN A 1 138 ? 574.78449 304.82899 423.11849 1.000 101.10156 110 GLN B CA 1
ATOM 614 C C . GLN A 1 138 ? 573.57749 304.93799 424.04149 1.000 101.10156 110 GLN B C 1
ATOM 615 O O . GLN A 1 138 ? 572.53549 304.32399 423.78449 1.000 101.10156 110 GLN B O 1
ATOM 621 N N . GLY A 1 139 ? 573.69849 305.70599 425.11349 1.000 105.67178 111 GLY B N 1
ATOM 622 C CA . GLY A 1 139 ? 572.60949 305.86599 426.06349 1.000 105.67178 111 GLY B CA 1
ATOM 623 C C . GLY A 1 139 ? 573.14149 306.35299 427.40149 1.000 105.67178 111 GLY B C 1
ATOM 624 O O . GLY A 1 139 ? 574.17849 307.01299 427.46649 1.000 105.67178 111 GLY B O 1
ATOM 625 N N . GLU A 1 140 ? 572.40749 306.00699 428.46049 1.000 110.99212 112 GLU B N 1
ATOM 626 C CA . GLU A 1 140 ? 572.83649 306.36399 429.80649 1.000 110.99212 112 GLU B CA 1
ATOM 627 C C . GLU A 1 140 ? 574.11149 305.63999 430.21549 1.000 110.99212 112 GLU B C 1
ATOM 628 O O . GLU A 1 140 ? 574.77749 306.07299 431.16149 1.000 110.99212 112 GLU B O 1
ATOM 634 N N . THR A 1 141 ? 574.46149 304.54899 429.52949 1.000 113.64125 113 THR B N 1
ATOM 635 C CA . THR A 1 141 ? 575.71949 303.86899 429.81349 1.000 113.64125 113 THR B CA 1
ATOM 636 C C . THR A 1 141 ? 576.91349 304.75299 429.48949 1.000 113.64125 113 THR B C 1
ATOM 637 O O . THR A 1 141 ? 577.93749 304.69199 430.17949 1.000 113.64125 113 THR B O 1
ATOM 641 N N . THR A 1 142 ? 576.80449 305.56999 428.44449 1.000 106.66657 114 THR B N 1
ATOM 642 C CA . THR A 1 142 ? 577.88549 306.47499 428.08149 1.000 106.66657 114 THR B CA 1
ATOM 643 C C . THR A 1 142 ? 578.17049 307.44599 429.21949 1.000 106.66657 114 THR B C 1
ATOM 644 O O . THR A 1 142 ? 577.25349 307.97399 429.85249 1.000 106.66657 114 THR B O 1
ATOM 648 N N . LEU A 1 143 ? 579.45249 307.67799 429.48049 1.000 98.29332 115 LEU B N 1
ATOM 649 C CA . LEU A 1 143 ? 579.83849 308.51099 430.60549 1.000 98.29332 115 LEU B CA 1
ATOM 650 C C . LEU A 1 143 ? 579.58949 309.98699 430.29249 1.000 98.29332 115 LEU B C 1
ATOM 651 O O . LEU A 1 143 ? 579.33449 310.37999 429.15149 1.000 98.29332 115 LEU B O 1
ATOM 656 N N . VAL A 1 144 ? 579.67349 310.80699 431.34249 1.000 95.07818 116 VAL B N 1
ATOM 657 C CA . VAL A 1 144 ? 579.19149 312.18399 431.27149 1.000 95.07818 116 VAL B CA 1
ATOM 658 C C . VAL A 1 144 ? 580.00349 313.00799 430.27749 1.000 95.07818 116 VAL B C 1
ATOM 659 O O . VAL A 1 144 ? 579.44449 313.80599 429.51349 1.000 95.07818 116 VAL B O 1
ATOM 663 N N . GLU A 1 145 ? 581.32849 312.84599 430.28049 1.000 95.99814 117 GLU B N 1
ATOM 664 C CA . GLU A 1 145 ? 582.17349 313.68599 429.43649 1.000 95.99814 117 GLU B CA 1
ATOM 665 C C . GLU A 1 145 ? 581.90449 313.43799 427.95749 1.000 95.99814 117 GLU B C 1
ATOM 666 O O . GLU A 1 145 ? 581.90549 314.37999 427.15549 1.000 95.99814 117 GLU B O 1
ATOM 672 N N . ILE A 1 146 ? 581.67549 312.17999 427.57649 1.000 93.13168 118 ILE B N 1
ATOM 673 C CA . ILE A 1 146 ? 581.36449 311.87799 426.18349 1.000 93.13168 118 ILE B CA 1
ATOM 674 C C . ILE A 1 146 ? 580.06849 312.55899 425.76849 1.000 93.13168 118 ILE B C 1
ATOM 675 O O . ILE A 1 146 ? 579.97049 313.12299 424.67349 1.000 93.13168 118 ILE B O 1
ATOM 680 N N . GLN A 1 147 ? 579.05149 312.51199 426.63249 1.000 88.06031 119 GLN B N 1
ATOM 681 C CA . GLN A 1 147 ? 577.78349 313.16299 426.31749 1.000 88.06031 119 GLN B CA 1
ATOM 682 C C . GLN A 1 147 ? 577.95149 314.67199 426.19049 1.000 88.06031 119 GLN B C 1
ATOM 683 O O . GLN A 1 147 ? 577.38549 315.29399 425.28349 1.000 88.06031 119 GLN B O 1
ATOM 689 N N . LEU A 1 148 ? 578.72149 315.27999 427.09549 1.000 82.58954 120 LEU B N 1
ATOM 690 C CA . LEU A 1 148 ? 578.95749 316.71699 427.00549 1.000 82.58954 120 LEU B CA 1
ATOM 691 C C . LEU A 1 148 ? 579.66949 317.07599 425.70749 1.000 82.58954 120 LEU B C 1
ATOM 692 O O . LEU A 1 148 ? 579.31749 318.06299 425.04649 1.000 82.58954 120 LEU B O 1
ATOM 697 N N . GLN A 1 149 ? 580.67649 316.28599 425.32849 1.000 84.23026 121 GLN B N 1
ATOM 698 C CA . GLN A 1 149 ? 581.38949 316.55099 424.08449 1.000 84.23026 121 GLN B CA 1
ATOM 699 C C . GLN A 1 149 ? 580.47649 316.37299 422.88049 1.000 84.23026 121 GLN B C 1
ATOM 700 O O . GLN A 1 149 ? 580.56049 317.13599 421.91249 1.000 84.23026 121 GLN B O 1
ATOM 706 N N . ILE A 1 150 ? 579.59949 315.36899 422.92149 1.000 80.49183 122 ILE B N 1
ATOM 707 C CA . ILE A 1 150 ? 578.63649 315.17099 421.84149 1.000 80.49183 122 ILE B CA 1
ATOM 708 C C . ILE A 1 150 ? 577.72849 316.38399 421.71449 1.000 80.49183 122 ILE B C 1
ATOM 709 O O . ILE A 1 150 ? 577.46149 316.86999 420.60849 1.000 80.49183 122 ILE B O 1
ATOM 714 N N . VAL A 1 151 ? 577.24149 316.89299 422.84749 1.000 76.74947 123 VAL B N 1
ATOM 715 C CA . VAL A 1 151 ? 576.35049 318.04999 422.82649 1.000 76.74947 123 VAL B CA 1
ATOM 716 C C . VAL A 1 151 ? 577.06949 319.26099 422.24449 1.000 76.74947 123 VAL B C 1
ATOM 717 O O . VAL A 1 151 ? 576.52949 319.97999 421.39249 1.000 76.74947 123 VAL B O 1
ATOM 721 N N . LYS A 1 152 ? 578.30449 319.49799 422.68949 1.000 74.72008 124 LYS B N 1
ATOM 722 C CA . LYS A 1 152 ? 579.05249 320.64999 422.19449 1.000 74.72008 124 LYS B CA 1
ATOM 723 C C . LYS A 1 152 ? 579.34649 320.51999 420.70549 1.000 74.72008 124 LYS B C 1
ATOM 724 O O . LYS A 1 152 ? 579.25449 321.50199 419.95749 1.000 74.72008 124 LYS B O 1
ATOM 730 N N . SER A 1 153 ? 579.70349 319.31499 420.25549 1.000 77.35998 125 SER B N 1
ATOM 731 C CA . SER A 1 153 ? 579.97549 319.10399 418.83949 1.000 77.35998 125 SER B CA 1
ATOM 732 C C . SER A 1 153 ? 578.72349 319.31899 418.00249 1.000 77.35998 125 SER B C 1
ATOM 733 O O . SER A 1 153 ? 578.78849 319.90399 416.91649 1.000 77.35998 125 SER B O 1
ATOM 736 N N . LEU A 1 154 ? 577.57349 318.84599 418.48549 1.000 71.76110 126 LEU B N 1
ATOM 737 C CA . LEU A 1 154 ? 576.32649 319.07599 417.76549 1.000 71.76110 126 LEU B CA 1
ATOM 738 C C . LEU A 1 154 ? 576.00649 320.56099 417.69049 1.000 71.76110 126 LEU B C 1
ATOM 739 O O . LEU A 1 154 ? 575.56649 321.05899 416.64649 1.000 71.76110 126 LEU B O 1
ATOM 744 N N . LEU A 1 155 ? 576.22649 321.28699 418.78849 1.000 72.52056 127 LEU B N 1
ATOM 745 C CA . LEU A 1 155 ? 575.98949 322.72599 418.77749 1.000 72.52056 127 LEU B CA 1
ATOM 746 C C . LEU A 1 155 ? 576.89349 323.42099 417.76949 1.000 72.52056 127 LEU B C 1
ATOM 747 O O . LEU A 1 155 ? 576.44949 324.31099 417.03449 1.000 72.52056 127 LEU B O 1
ATOM 752 N N . ALA A 1 156 ? 578.16649 323.02999 417.72249 1.000 71.93521 128 ALA B N 1
ATOM 753 C CA . ALA A 1 156 ? 579.08949 323.64299 416.77249 1.000 71.93521 128 ALA B CA 1
ATOM 754 C C . ALA A 1 156 ? 578.72449 323.28799 415.33749 1.000 71.93521 128 ALA B C 1
ATOM 755 O O . ALA A 1 156 ? 578.89049 324.10799 414.42749 1.000 71.93521 128 ALA B O 1
ATOM 757 N N . ALA A 1 157 ? 578.23449 322.06799 415.11249 1.000 74.60093 129 ALA B N 1
ATOM 758 C CA . ALA A 1 157 ? 577.88949 321.64799 413.75949 1.000 74.60093 129 ALA B CA 1
ATOM 759 C C . ALA A 1 157 ? 576.64449 322.36599 413.25549 1.000 74.60093 129 ALA B C 1
ATOM 760 O O . ALA A 1 157 ? 576.60549 322.81999 412.10649 1.000 74.60093 129 ALA B O 1
ATOM 762 N N . VAL A 1 158 ? 575.61749 322.47499 414.09849 1.000 72.43192 130 VAL B N 1
ATOM 763 C CA . VAL A 1 158 ? 574.39249 323.14699 413.68049 1.000 72.43192 130 VAL B CA 1
ATOM 764 C C . VAL A 1 158 ? 574.61949 324.64599 413.54049 1.000 72.43192 130 VAL B C 1
ATOM 765 O O . VAL A 1 158 ? 574.14549 325.27199 412.58549 1.000 72.43192 130 VAL B O 1
ATOM 769 N N . LEU A 1 159 ? 575.35249 325.24299 414.47449 1.000 75.63755 131 LEU B N 1
ATOM 770 C CA . LEU A 1 159 ? 575.52349 326.68899 414.53749 1.000 75.63755 131 LEU B CA 1
ATOM 771 C C . LEU A 1 159 ? 576.89349 327.08499 414.01049 1.000 75.63755 131 LEU B C 1
ATOM 772 O O . LEU A 1 159 ? 577.91849 326.66799 414.55949 1.000 75.63755 131 LEU B O 1
ATOM 777 N N . ASN A 1 160 ? 576.90249 327.90099 412.96149 1.000 98.45730 132 ASN B N 1
ATOM 778 C CA . ASN A 1 160 ? 578.11749 328.52099 412.45349 1.000 98.45730 132 ASN B CA 1
ATOM 779 C C . ASN A 1 160 ? 577.70549 329.61399 411.47849 1.000 98.45730 132 ASN B C 1
ATOM 780 O O . ASN A 1 160 ? 576.57349 329.63199 410.98849 1.000 98.45730 132 ASN B O 1
ATOM 785 N N . ASP A 1 161 ? 578.63849 330.53099 411.20649 1.000 107.55757 133 ASP B N 1
ATOM 786 C CA . ASP A 1 161 ? 578.36449 331.58399 410.23349 1.000 107.55757 133 ASP B CA 1
ATOM 787 C C . ASP A 1 161 ? 578.12149 330.99699 408.84849 1.000 107.55757 133 ASP B C 1
ATOM 788 O O . ASP A 1 161 ? 577.20649 331.42299 408.13549 1.000 107.55757 133 ASP B O 1
ATOM 793 N N . LYS A 1 162 ? 578.92649 330.01499 408.45749 1.000 106.48600 134 LYS B N 1
ATOM 794 C CA . LYS A 1 162 ? 578.73349 329.26199 407.22949 1.000 106.48600 134 LYS B CA 1
ATOM 795 C C . LYS A 1 162 ? 578.40349 327.81699 407.57749 1.000 106.48600 134 LYS B C 1
ATOM 796 O O . LYS A 1 162 ? 578.47149 327.40499 408.73749 1.000 106.48600 134 LYS B O 1
ATOM 802 N N . ILE A 1 163 ? 578.03749 327.05099 406.54849 1.000 103.36307 135 ILE B N 1
ATOM 803 C CA . ILE A 1 163 ? 577.56849 325.67399 406.69249 1.000 103.36307 135 ILE B CA 1
ATOM 804 C C . ILE A 1 163 ? 576.32349 325.65999 407.57149 1.000 103.36307 135 ILE B C 1
ATOM 805 O O . ILE A 1 163 ? 576.41249 325.62799 408.80449 1.000 103.36307 135 ILE B O 1
ATOM 810 N N . ILE A 1 164 ? 575.15449 325.69199 406.94049 1.000 95.53841 136 ILE B N 1
ATOM 811 C CA . ILE A 1 164 ? 573.87149 325.65799 407.63349 1.000 95.53841 136 ILE B CA 1
ATOM 812 C C . ILE A 1 164 ? 573.15949 324.39699 407.16549 1.000 95.53841 136 ILE B C 1
ATOM 813 O O . ILE A 1 164 ? 572.62249 324.35099 406.05349 1.000 95.53841 136 ILE B O 1
ATOM 818 N N . VAL A 1 165 ? 573.15349 323.36599 408.01149 1.000 87.14817 137 VAL B N 1
ATOM 819 C CA . VAL A 1 165 ? 572.55749 322.09299 407.63149 1.000 87.14817 137 VAL B CA 1
ATOM 820 C C . VAL A 1 165 ? 571.03949 322.21699 407.61749 1.000 87.14817 137 VAL B C 1
ATOM 821 O O . VAL A 1 165 ? 570.43249 322.80099 408.52549 1.000 87.14817 137 VAL B O 1
ATOM 825 N N . HIS A 1 166 ? 570.41849 321.68899 406.56749 1.000 92.11366 138 HIS B N 1
ATOM 826 C CA . HIS A 1 166 ? 568.97449 321.72899 406.40549 1.000 92.11366 138 HIS B CA 1
ATOM 827 C C . HIS A 1 166 ? 568.43349 320.31699 406.24949 1.000 92.11366 138 HIS B C 1
ATOM 828 O O . HIS A 1 166 ? 569.04649 319.47599 405.58449 1.000 92.11366 138 HIS B O 1
ATOM 835 N N . GLY A 1 167 ? 567.28649 320.06299 406.86349 1.000 86.45753 139 GLY B N 1
ATOM 836 C CA . GLY A 1 167 ? 566.57449 318.81599 406.64449 1.000 86.45753 139 GLY B CA 1
ATOM 837 C C . GLY A 1 167 ? 566.92249 317.76899 407.68049 1.000 86.45753 139 GLY B C 1
ATOM 838 O O . GLY A 1 167 ? 566.86049 318.03099 408.88049 1.000 86.45753 139 GLY B O 1
ATOM 839 N N . ALA A 1 168 ? 567.29449 316.57699 407.20749 1.000 81.80036 140 ALA B N 1
ATOM 840 C CA . ALA A 1 168 ? 567.43049 315.42699 408.09549 1.000 81.80036 140 ALA B CA 1
ATOM 841 C C . ALA A 1 168 ? 568.52149 315.63899 409.13649 1.000 81.80036 140 ALA B C 1
ATOM 842 O O . ALA A 1 168 ? 568.35949 315.25199 410.29949 1.000 81.80036 140 ALA B O 1
ATOM 844 N N . GLY A 1 169 ? 569.64549 316.23399 408.73849 1.000 69.59923 141 GLY B N 1
ATOM 845 C CA . GLY A 1 169 ? 570.75649 316.37399 409.66749 1.000 69.59923 141 GLY B CA 1
ATOM 846 C C . GLY A 1 169 ? 570.41349 317.23599 410.86749 1.000 69.59923 141 GLY B C 1
ATOM 847 O O . GLY A 1 169 ? 570.68949 316.86699 412.01149 1.000 69.59923 141 GLY B O 1
ATOM 848 N N . LEU A 1 170 ? 569.79949 318.39499 410.62149 1.000 65.17064 142 LEU B N 1
ATOM 849 C CA . LEU A 1 170 ? 569.47149 319.29999 411.71749 1.000 65.17064 142 LEU B CA 1
ATOM 850 C C . LEU A 1 170 ? 568.45149 318.67499 412.65749 1.000 65.17064 142 LEU B C 1
ATOM 851 O O . LEU A 1 170 ? 568.58549 318.76699 413.88449 1.000 65.17064 142 LEU B O 1
ATOM 856 N N . LEU A 1 171 ? 567.42049 318.03899 412.09849 1.000 66.40753 143 LEU B N 1
ATOM 857 C CA . LEU A 1 171 ? 566.40749 317.40099 412.92949 1.000 66.40753 143 LEU B CA 1
ATOM 858 C C . LEU A 1 171 ? 567.00249 316.26399 413.74749 1.000 66.40753 143 LEU B C 1
ATOM 859 O O . LEU A 1 171 ? 566.66549 316.09699 414.92549 1.000 66.40753 143 LEU B O 1
ATOM 864 N N . LYS A 1 172 ? 567.88149 315.46599 413.13949 1.000 63.90291 144 LYS B N 1
ATOM 865 C CA . LYS A 1 172 ? 568.51349 314.37899 413.87849 1.000 63.90291 144 LYS B CA 1
ATOM 866 C C . LYS A 1 172 ? 569.39849 314.91999 414.99049 1.000 63.90291 144 LYS B C 1
ATOM 867 O O . LYS A 1 172 ? 569.43749 314.35799 416.08949 1.000 63.90291 144 LYS B O 1
ATOM 873 N N . ALA A 1 173 ? 570.11149 316.01699 414.72649 1.000 65.70224 145 ALA B N 1
ATOM 874 C CA . ALA A 1 173 ? 570.92849 316.63099 415.76749 1.000 65.70224 145 ALA B CA 1
ATOM 875 C C . ALA A 1 173 ? 570.06849 317.12399 416.92349 1.000 65.70224 145 ALA B C 1
ATOM 876 O O . ALA A 1 173 ? 570.40749 316.91299 418.09549 1.000 65.70224 145 ALA B O 1
ATOM 878 N N . VAL A 1 174 ? 568.95149 317.78399 416.61249 1.000 59.14663 146 VAL B N 1
ATOM 879 C CA . VAL A 1 174 ? 568.06549 318.28499 417.65949 1.000 59.14663 146 VAL B CA 1
ATOM 880 C C . VAL A 1 174 ? 567.49849 317.12899 418.47149 1.000 59.14663 146 VAL B C 1
ATOM 881 O O . VAL A 1 174 ? 567.46049 317.17399 419.70949 1.000 59.14663 146 VAL B O 1
ATOM 885 N N . ARG A 1 175 ? 567.05549 316.07299 417.78649 1.000 62.40068 147 ARG B N 1
ATOM 886 C CA . ARG A 1 175 ? 566.52749 314.90499 418.47849 1.000 62.40068 147 ARG B CA 1
ATOM 887 C C . ARG A 1 175 ? 567.58549 314.27799 419.37149 1.000 62.40068 147 ARG B C 1
ATOM 888 O O . ARG A 1 175 ? 567.29149 313.86499 420.49649 1.000 62.40068 147 ARG B O 1
ATOM 896 N N . GLN A 1 176 ? 568.82649 314.20399 418.89049 1.000 62.83156 148 GLN B N 1
ATOM 897 C CA . GLN A 1 176 ? 569.89749 313.63999 419.70249 1.000 62.83156 148 GLN B CA 1
ATOM 898 C C . GLN A 1 176 ? 570.13549 314.47699 420.95149 1.000 62.83156 148 GLN B C 1
ATOM 899 O O . GLN A 1 176 ? 570.25549 313.93799 422.05549 1.000 62.83156 148 GLN B O 1
ATOM 905 N N . VAL A 1 177 ? 570.21349 315.79999 420.79249 1.000 58.84819 149 VAL B N 1
ATOM 906 C CA . VAL A 1 177 ? 570.43549 316.66199 421.95049 1.000 58.84819 149 VAL B CA 1
ATOM 907 C C . VAL A 1 177 ? 569.31549 316.47699 422.96149 1.000 58.84819 149 VAL B C 1
ATOM 908 O O . VAL A 1 177 ? 569.55449 316.39399 424.17349 1.000 58.84819 149 VAL B O 1
ATOM 912 N N . TYR A 1 178 ? 568.07749 316.37899 422.47649 1.000 59.45795 150 TYR B N 1
ATOM 913 C CA . TYR A 1 178 ? 566.96249 316.09399 423.37149 1.000 59.45795 150 TYR B CA 1
ATOM 914 C C . TYR A 1 178 ? 567.12049 314.73499 424.04449 1.000 59.45795 150 TYR B C 1
ATOM 915 O O . TYR A 1 178 ? 566.73849 314.57099 425.20749 1.000 59.45795 150 TYR B O 1
ATOM 924 N N . ASN A 1 179 ? 567.67549 313.75299 423.33249 1.000 61.47718 151 ASN B N 1
ATOM 925 C CA . ASN A 1 179 ? 567.86449 312.42699 423.91249 1.000 61.47718 151 ASN B CA 1
ATOM 926 C C . ASN A 1 179 ?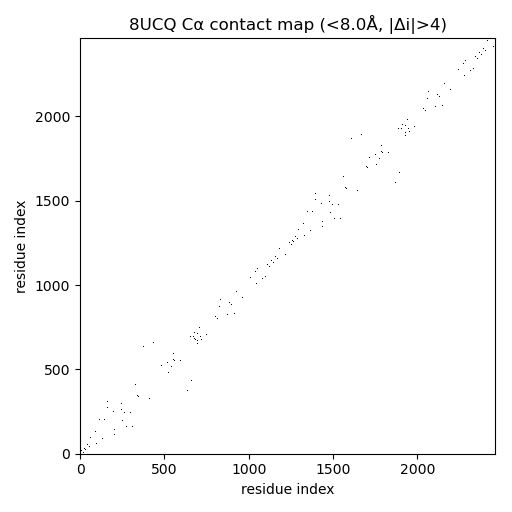 568.86449 312.46099 425.06149 1.000 61.47718 151 ASN B C 1
ATOM 927 O O . ASN A 1 179 ? 568.62349 311.87299 426.12149 1.000 61.47718 151 ASN B O 1
ATOM 932 N N . ILE A 1 180 ? 570.00349 313.12999 424.86349 1.000 67.18336 152 ILE B N 1
ATOM 933 C CA . ILE A 1 180 ? 570.93949 313.29699 425.97749 1.000 67.18336 152 ILE B CA 1
ATOM 934 C C . ILE A 1 180 ? 570.29549 314.08099 427.11249 1.000 67.18336 152 ILE B C 1
ATOM 935 O O . ILE A 1 180 ? 570.51049 313.77299 428.29049 1.000 67.18336 152 ILE B O 1
ATOM 940 N N . PHE A 1 181 ? 569.47849 315.08599 426.78849 1.000 59.44880 153 PHE B N 1
ATOM 941 C CA . PHE A 1 181 ? 568.79849 315.81899 427.85249 1.000 59.44880 153 PHE B CA 1
ATOM 942 C C . PHE A 1 181 ? 567.89649 314.89899 428.66449 1.000 59.44880 153 PHE B C 1
ATOM 943 O O . PHE A 1 181 ? 567.82849 315.00699 429.89349 1.000 59.44880 153 PHE B O 1
ATOM 951 N N . LEU A 1 182 ? 567.18649 313.99599 427.99349 1.000 60.06445 154 LEU B N 1
ATOM 952 C CA . LEU A 1 182 ? 566.23149 313.13399 428.67749 1.000 60.06445 154 LEU B CA 1
ATOM 953 C C . LEU A 1 182 ? 566.90249 311.99899 429.44049 1.000 60.06445 154 LEU B C 1
ATOM 954 O O . LEU A 1 182 ? 566.42149 311.61599 430.51249 1.000 60.06445 154 LEU B O 1
ATOM 959 N N . LEU A 1 183 ? 568.00249 311.45299 428.92249 1.000 66.44468 155 LEU B N 1
ATOM 960 C CA . LEU A 1 183 ? 568.58249 310.22499 429.45649 1.000 66.44468 155 LEU B CA 1
ATOM 961 C C . LEU A 1 183 ? 570.03149 310.40399 429.89749 1.000 66.44468 155 LEU B C 1
ATOM 962 O O . LEU A 1 183 ? 570.83549 309.47899 429.77749 1.000 66.44468 155 LEU B O 1
ATOM 967 N N . SER A 1 184 ? 570.38649 311.57999 430.41349 1.000 73.71075 156 SER B N 1
ATOM 968 C CA . SER A 1 184 ? 571.76749 311.79799 430.82949 1.000 73.71075 156 SER B CA 1
ATOM 969 C C . SER A 1 184 ? 572.09249 311.12799 432.15749 1.000 73.71075 156 SER B C 1
ATOM 970 O O . SER A 1 184 ? 573.23449 310.70099 432.36049 1.000 73.71075 156 SER B O 1
ATOM 973 N N . ARG A 1 185 ? 571.11949 311.03499 433.06349 1.000 80.21560 157 ARG B N 1
ATOM 974 C CA . ARG A 1 185 ? 571.34949 310.54499 434.42449 1.000 80.21560 157 ARG B CA 1
ATOM 975 C C . ARG A 1 185 ? 572.44649 311.34799 435.12049 1.000 80.21560 157 ARG B C 1
ATOM 976 O O . ARG A 1 185 ? 573.26749 310.80299 435.86049 1.000 80.21560 157 ARG B O 1
ATOM 984 N N . SER A 1 186 ? 572.45849 312.65799 434.88049 1.000 79.65585 158 SER B N 1
ATOM 985 C CA . SER A 1 186 ? 573.43949 313.55199 435.48249 1.000 79.65585 158 SER B CA 1
ATOM 986 C C . SER A 1 186 ? 572.92449 314.97799 435.36649 1.000 79.65585 158 SER B C 1
ATOM 987 O O . SER A 1 186 ? 572.51149 315.40099 434.28249 1.000 79.65585 158 SER B O 1
ATOM 990 N N . THR A 1 187 ? 572.95649 315.71299 436.47949 1.000 78.22254 159 THR B N 1
ATOM 991 C CA . THR A 1 187 ? 572.30149 317.01599 436.53149 1.000 78.22254 159 THR B CA 1
ATOM 992 C C . THR A 1 187 ? 572.98249 318.02799 435.61649 1.000 78.22254 159 THR B C 1
ATOM 993 O O . THR A 1 187 ? 572.31449 318.72299 434.84249 1.000 78.22254 159 THR B O 1
ATOM 997 N N . ALA A 1 188 ? 574.30949 318.13599 435.70049 1.000 77.74058 160 ALA B N 1
ATOM 998 C CA . ALA A 1 188 ? 575.01449 319.15099 434.92349 1.000 77.74058 160 ALA B CA 1
ATOM 999 C C . ALA A 1 188 ? 574.88749 318.89499 433.42749 1.000 77.74058 160 ALA B C 1
ATOM 1000 O O . ALA A 1 188 ? 574.66149 319.82799 432.64449 1.000 77.74058 160 ALA B O 1
ATOM 1002 N N . ASN A 1 189 ? 575.03949 317.63599 433.01149 1.000 77.15357 161 ASN B N 1
ATOM 1003 C CA . ASN A 1 189 ? 574.90049 317.31499 431.59649 1.000 77.15357 161 ASN B CA 1
ATOM 1004 C C . ASN A 1 189 ? 573.47949 317.56599 431.11649 1.000 77.15357 161 ASN B C 1
ATOM 1005 O O . ASN A 1 189 ? 573.27649 318.06599 430.00649 1.000 77.15357 161 ASN B O 1
ATOM 1010 N N . GLN A 1 190 ? 572.48249 317.23499 431.94049 1.000 73.42721 162 GLN B N 1
ATOM 1011 C CA . GLN A 1 190 ? 571.10149 317.52899 431.57549 1.000 73.42721 162 GLN B CA 1
ATOM 1012 C C . GLN A 1 190 ? 570.88649 319.02599 431.40049 1.000 73.42721 162 GLN B C 1
ATOM 1013 O O . GLN A 1 190 ? 570.24849 319.46099 430.43549 1.000 73.42721 162 GLN B O 1
ATOM 1019 N N . GLN A 1 191 ? 571.41749 319.82799 432.32449 1.000 71.25428 163 GLN B N 1
ATOM 1020 C CA . GLN A 1 191 ? 571.23849 321.27399 432.24849 1.000 71.25428 163 GLN B CA 1
ATOM 1021 C C . GLN A 1 191 ? 571.88549 321.84399 430.99249 1.000 71.25428 163 GLN B C 1
ATOM 1022 O O . GLN A 1 191 ? 571.27149 322.63699 430.26749 1.000 71.25428 163 GLN B O 1
ATOM 1028 N N . VAL A 1 192 ? 573.12849 321.44599 430.71349 1.000 70.53909 164 VAL B N 1
ATOM 1029 C CA . VAL A 1 192 ? 573.81349 321.98599 429.54249 1.000 70.53909 164 VAL B CA 1
ATOM 1030 C C . VAL A 1 192 ? 573.15149 321.49399 428.25949 1.000 70.53909 164 VAL B C 1
ATOM 1031 O O . VAL A 1 192 ? 573.05349 322.23599 427.27349 1.000 70.53909 164 VAL B O 1
ATOM 1035 N N . ALA A 1 193 ? 572.66849 320.24799 428.25349 1.000 66.46969 165 ALA B N 1
ATOM 1036 C CA . ALA A 1 193 ? 571.97049 319.73199 427.08449 1.000 66.46969 165 ALA B CA 1
ATOM 1037 C C . ALA A 1 193 ? 570.69349 320.51199 426.82449 1.000 66.46969 165 ALA B C 1
ATOM 1038 O O . ALA A 1 193 ? 570.39649 320.86099 425.67849 1.000 66.46969 165 ALA B O 1
ATOM 1040 N N . GLN A 1 194 ? 569.92549 320.79899 427.87749 1.000 64.20333 166 GLN B N 1
ATOM 1041 C CA . GLN A 1 194 ? 568.70849 321.57999 427.69949 1.000 64.20333 166 GLN B CA 1
ATOM 1042 C C . GLN A 1 194 ? 569.02549 322.98699 427.21649 1.000 64.20333 166 GLN B C 1
ATOM 1043 O O . GLN A 1 194 ? 568.32249 323.52799 426.35549 1.000 64.20333 166 GLN B O 1
ATOM 1049 N N . GLY A 1 195 ? 570.07449 323.59999 427.76649 1.000 63.97630 167 GLY B N 1
ATOM 1050 C CA . GLY A 1 195 ? 570.44949 324.92999 427.31349 1.000 63.97630 167 GLY B CA 1
ATOM 1051 C C . GLY A 1 195 ? 570.81049 324.95199 425.84149 1.000 63.97630 167 GLY B C 1
ATOM 1052 O O . GLY A 1 195 ? 570.34149 325.80599 425.08349 1.000 63.97630 167 GLY B O 1
ATOM 1053 N N . THR A 1 196 ? 571.63349 323.99599 425.41049 1.000 63.56424 168 THR B N 1
ATOM 1054 C CA . THR A 1 196 ? 571.99749 323.92199 424.00049 1.000 63.56424 168 THR B CA 1
ATOM 1055 C C . THR A 1 196 ? 570.77949 323.64199 423.13049 1.000 63.56424 168 THR B C 1
ATOM 1056 O O . THR A 1 196 ? 570.63449 324.21799 422.04449 1.000 63.56424 168 THR B O 1
ATOM 1060 N N . LEU A 1 197 ? 569.89349 322.75499 423.58949 1.000 54.08485 169 LEU B N 1
ATOM 1061 C CA . LEU A 1 197 ? 568.71149 322.40899 422.80949 1.000 54.08485 169 LEU B CA 1
ATOM 1062 C C . LEU A 1 197 ? 567.81549 323.62099 422.61349 1.000 54.08485 169 LEU B C 1
ATOM 1063 O O . LEU A 1 197 ? 567.38549 323.91299 421.49349 1.000 54.08485 169 LEU B O 1
ATOM 1068 N N . THR A 1 198 ? 567.53249 324.35099 423.69449 1.000 57.10039 170 THR B N 1
ATOM 1069 C CA . THR A 1 198 ? 566.67949 325.52299 423.55949 1.000 57.10039 170 THR B CA 1
ATOM 1070 C C . THR A 1 198 ? 567.36349 326.61099 422.74749 1.000 57.10039 170 THR B C 1
ATOM 1071 O O . THR A 1 198 ? 566.69649 327.31799 421.98749 1.000 57.10039 170 THR B O 1
ATOM 1075 N N . GLN A 1 199 ? 568.68949 326.73099 422.85149 1.000 58.20200 171 GLN B N 1
ATOM 1076 C CA . GLN A 1 199 ? 569.39149 327.73899 422.06849 1.000 58.20200 171 GLN B CA 1
ATOM 1077 C C . GLN A 1 199 ? 569.31349 327.43799 420.57549 1.000 58.20200 171 GLN B C 1
ATOM 1078 O O . GLN A 1 199 ? 569.03749 328.33599 419.77149 1.000 58.20200 171 GLN B O 1
ATOM 1084 N N . MET A 1 200 ? 569.52349 326.17899 420.18349 1.000 59.57945 172 MET B N 1
ATOM 1085 C CA . MET A 1 200 ? 569.45849 325.84699 418.76249 1.000 59.57945 172 MET B CA 1
ATOM 1086 C C . MET A 1 200 ? 568.02349 325.89199 418.24549 1.000 59.57945 172 MET B C 1
ATOM 1087 O O . MET A 1 200 ? 567.77749 326.31199 417.10549 1.000 59.57945 172 MET B O 1
ATOM 1092 N N . VAL A 1 201 ? 567.05849 325.47699 419.06949 1.000 54.66994 173 VAL B N 1
ATOM 1093 C CA . VAL A 1 201 ? 565.66049 325.56099 418.66349 1.000 54.66994 173 VAL B CA 1
ATOM 1094 C C . VAL A 1 201 ? 565.25949 327.01299 418.45549 1.000 54.66994 173 VAL B C 1
ATOM 1095 O O . VAL A 1 201 ? 564.56149 327.34899 417.49049 1.000 54.66994 173 VAL B O 1
ATOM 1099 N N . GLY A 1 202 ? 565.70749 327.89899 419.34549 1.000 56.04308 174 GLY B N 1
ATOM 1100 C CA . GLY A 1 202 ? 565.45249 329.31299 419.15449 1.000 56.04308 174 GLY B CA 1
ATOM 1101 C C . GLY A 1 202 ? 566.13249 329.86799 417.91949 1.000 56.04308 174 GLY B C 1
ATOM 1102 O O . GLY A 1 202 ? 565.54449 330.65999 417.18349 1.000 56.04308 174 GLY B O 1
ATOM 1103 N N . THR A 1 203 ? 567.37849 329.45499 417.66449 1.000 59.36406 175 THR B N 1
ATOM 1104 C CA . THR A 1 203 ? 568.10549 330.04499 416.54749 1.000 59.36406 175 THR B CA 1
ATOM 1105 C C . THR A 1 203 ? 567.59149 329.56299 415.19749 1.000 59.36406 175 THR B C 1
ATOM 1106 O O . THR A 1 203 ? 567.74049 330.28399 414.20749 1.000 59.36406 175 THR B O 1
ATOM 1110 N N . VAL A 1 204 ? 566.97949 328.37999 415.12549 1.000 57.57165 176 VAL B N 1
ATOM 1111 C CA . VAL A 1 204 ? 566.35849 327.96599 413.86649 1.000 57.57165 176 VAL B CA 1
ATOM 1112 C C . VAL A 1 204 ? 565.25349 328.94399 413.48249 1.000 57.57165 176 VAL B C 1
ATOM 1113 O O . VAL A 1 204 ? 565.21449 329.47699 412.36049 1.000 57.57165 176 VAL B O 1
ATOM 1117 N N . PHE A 1 205 ? 564.35349 329.22099 414.42249 1.000 52.62496 177 PHE B N 1
ATOM 1118 C CA . PHE A 1 205 ? 563.30449 330.18899 414.15349 1.000 52.62496 177 PHE B CA 1
ATOM 1119 C C . PHE A 1 205 ? 563.84749 331.60499 414.04449 1.000 52.62496 177 PHE B C 1
ATOM 1120 O O . PHE A 1 205 ? 563.22649 332.43599 413.38549 1.000 52.62496 177 PHE B O 1
ATOM 1128 N N . GLU A 1 206 ? 564.99449 331.89699 414.65749 1.000 60.13218 178 GLU B N 1
ATOM 1129 C CA . GLU A 1 206 ? 565.63149 333.18899 414.42449 1.000 60.13218 178 GLU B CA 1
ATOM 1130 C C . GLU A 1 206 ? 566.08049 333.31799 412.97549 1.000 60.13218 178 GLU B C 1
ATOM 1131 O O . GLU A 1 206 ? 565.93449 334.38199 412.36449 1.000 60.13218 178 GLU B O 1
ATOM 1137 N N . ARG A 1 207 ? 566.63449 332.24299 412.41349 1.000 68.19568 179 ARG B N 1
ATOM 1138 C CA . ARG A 1 207 ? 566.98249 332.24399 410.99649 1.000 68.19568 179 ARG B CA 1
ATOM 1139 C C . ARG A 1 207 ? 565.74549 332.45499 410.13749 1.000 68.19568 179 ARG B C 1
ATOM 1140 O O . ARG A 1 207 ? 565.76649 333.23199 409.17349 1.000 68.19568 179 ARG B O 1
ATOM 1148 N N . VAL A 1 208 ? 564.65749 331.75999 410.47249 1.000 65.18588 180 VAL B N 1
ATOM 1149 C CA . VAL A 1 208 ? 563.41749 331.92899 409.71549 1.000 65.18588 180 VAL B CA 1
ATOM 1150 C C . VAL A 1 208 ? 562.91449 333.36399 409.82649 1.000 65.18588 180 VAL B C 1
ATOM 1151 O O . VAL A 1 208 ? 562.43149 333.94899 408.84749 1.000 65.18588 180 VAL B O 1
ATOM 1155 N N . LYS A 1 209 ? 563.02349 333.95399 411.01749 1.000 66.09193 181 LYS B N 1
ATOM 1156 C CA . LYS A 1 209 ? 562.59549 335.33399 411.21949 1.000 66.09193 181 LYS B CA 1
ATOM 1157 C C . LYS A 1 209 ? 563.43949 336.29999 410.40049 1.000 66.09193 181 LYS B C 1
ATOM 1158 O O . LYS A 1 209 ? 562.91349 337.26099 409.83449 1.000 66.09193 181 LYS B O 1
ATOM 1164 N N . THR A 1 210 ? 564.75149 336.06999 410.33749 1.000 75.49143 182 THR B N 1
ATOM 1165 C CA . THR A 1 210 ? 565.60449 336.91499 409.50749 1.000 75.49143 182 THR B CA 1
ATOM 1166 C C . THR A 1 210 ? 565.22849 336.79499 408.03849 1.000 75.49143 182 THR B C 1
ATOM 1167 O O . THR A 1 210 ? 565.17149 337.79899 407.31749 1.000 75.49143 182 THR B O 1
ATOM 1171 N N . ARG A 1 211 ? 564.96749 335.56999 407.57749 1.000 87.54650 183 ARG B N 1
ATOM 1172 C CA . ARG A 1 211 ? 564.56249 335.38099 406.18849 1.000 87.54650 183 ARG B CA 1
ATOM 1173 C C . ARG A 1 211 ? 563.26049 336.11099 405.89349 1.000 87.54650 183 ARG B C 1
ATOM 1174 O O . ARG A 1 211 ? 563.11749 336.74199 404.83949 1.000 87.54650 183 ARG B O 1
ATOM 1182 N N . LEU A 1 212 ? 562.29649 336.03399 406.81349 1.000 83.34273 184 LEU B N 1
ATOM 1183 C CA . LEU A 1 212 ? 561.05149 336.77799 406.64549 1.000 83.34273 184 LEU B CA 1
ATOM 1184 C C . LEU A 1 212 ? 561.30249 338.27999 406.63949 1.000 83.34273 184 LEU B C 1
ATOM 1185 O O . LEU A 1 212 ? 560.71349 339.01499 405.83849 1.000 83.34273 184 LEU B O 1
ATOM 1190 N N . HIS A 1 213 ? 562.17449 338.75299 407.53249 1.000 91.46950 185 HIS B N 1
ATOM 1191 C CA . HIS A 1 213 ? 562.45449 340.17899 407.63349 1.000 91.46950 185 HIS B CA 1
ATOM 1192 C C . HIS A 1 213 ? 563.05249 340.71399 406.34249 1.000 91.46950 185 HIS B C 1
ATOM 1193 O O . HIS A 1 213 ? 562.66249 341.78699 405.86649 1.000 91.46950 185 HIS B O 1
ATOM 1200 N N . MET A 1 214 ? 563.99349 339.97899 405.75549 1.000 96.40370 186 MET B N 1
ATOM 1201 C CA . MET A 1 214 ? 564.56749 340.40199 404.48749 1.000 96.40370 186 MET B CA 1
ATOM 1202 C C . MET A 1 214 ? 563.63949 340.13699 403.30949 1.000 96.40370 186 MET B C 1
ATOM 1203 O O . MET A 1 214 ? 563.93749 340.57799 402.19449 1.000 96.40370 186 MET B O 1
ATOM 1208 N N . LYS A 1 215 ? 562.53249 339.43599 403.52849 1.000 89.62311 187 LYS B N 1
ATOM 1209 C CA . LYS A 1 215 ? 561.57649 339.14899 402.46849 1.000 89.62311 187 LYS B CA 1
ATOM 1210 C C . LYS A 1 215 ? 560.63549 340.32799 402.24549 1.000 89.62311 187 LYS B C 1
ATOM 1211 O O . LYS A 1 215 ? 561.07749 341.46399 402.07249 1.000 89.62311 187 LYS B O 1
ATOM 1217 N N . LEU A 1 273 ? 530.36449 321.18499 416.18249 1.000 67.81663 245 LEU B N 1
ATOM 1218 C CA . LEU A 1 273 ? 531.79449 321.04599 416.43849 1.000 67.81663 245 LEU B CA 1
ATOM 1219 C C . LEU A 1 273 ? 532.06249 320.87499 417.92749 1.000 67.81663 245 LEU B C 1
ATOM 1220 O O . LEU A 1 273 ? 531.55149 321.63399 418.75049 1.000 67.81663 245 LEU B O 1
ATOM 1225 N N . THR A 1 274 ? 532.86949 319.87299 418.26849 1.000 63.95772 246 THR B N 1
ATOM 1226 C CA . THR A 1 274 ? 533.18449 319.56799 419.65449 1.000 63.95772 246 THR B CA 1
ATOM 1227 C C . THR A 1 274 ? 534.65149 319.17699 419.75349 1.000 63.95772 246 THR B C 1
ATOM 1228 O O . THR A 1 274 ? 535.39449 319.21599 418.76849 1.000 63.95772 246 THR B O 1
ATOM 1232 N N . LEU A 1 275 ? 535.06649 318.79699 420.96449 1.000 59.60756 247 LEU B N 1
ATOM 1233 C CA . LEU A 1 275 ? 536.47149 318.48599 421.20849 1.000 59.60756 247 LEU B CA 1
ATOM 1234 C C . LEU A 1 275 ? 536.92149 317.26399 420.41749 1.000 59.60756 247 LEU B C 1
ATOM 1235 O O . LEU A 1 275 ? 538.02649 317.24999 419.86449 1.000 59.60756 247 LEU B O 1
ATOM 1240 N N . LYS A 1 276 ? 536.08249 316.22899 420.35349 1.000 65.90267 248 LYS B N 1
ATOM 1241 C CA . LYS A 1 276 ? 536.45249 315.01299 419.64149 1.000 65.90267 248 LYS B CA 1
ATOM 1242 C C . LYS A 1 276 ? 536.52549 315.20699 418.13349 1.000 65.90267 248 LYS B C 1
ATOM 1243 O O . LYS A 1 276 ? 537.07749 314.34399 417.44349 1.000 65.90267 248 LYS B O 1
ATOM 1249 N N . ASP A 1 277 ? 535.98649 316.30499 417.60649 1.000 68.72873 249 ASP B N 1
ATOM 1250 C CA . ASP A 1 277 ? 536.06349 316.57899 416.17849 1.000 68.72873 249 ASP B CA 1
ATOM 1251 C C . ASP A 1 277 ? 537.39249 317.19099 415.75949 1.000 68.72873 249 ASP B C 1
ATOM 1252 O O . ASP A 1 277 ? 537.62749 317.34999 414.55749 1.000 68.72873 249 ASP B O 1
ATOM 1257 N N . LEU A 1 278 ? 538.25749 317.54199 416.70949 1.000 64.26905 250 LEU B N 1
ATOM 1258 C CA . LEU A 1 278 ? 539.54449 318.14599 416.39449 1.000 64.26905 250 LEU B CA 1
ATOM 1259 C C . LEU A 1 278 ? 540.63749 317.12199 416.13649 1.000 64.26905 250 LEU B C 1
ATOM 1260 O O . LEU A 1 278 ? 541.74049 317.50499 415.73349 1.000 64.26905 250 LEU B O 1
ATOM 1265 N N . GLU A 1 279 ? 540.36249 315.83899 416.35749 1.000 65.59951 251 GLU B N 1
ATOM 1266 C CA . GLU A 1 279 ? 541.36749 314.81399 416.11049 1.000 65.59951 251 GLU B CA 1
ATOM 1267 C C . GLU A 1 279 ? 541.60949 314.60599 414.62149 1.000 65.59951 251 GLU B C 1
ATOM 1268 O O . GLU A 1 279 ? 542.73049 314.27699 414.21849 1.000 65.59951 251 GLU B O 1
ATOM 1274 N N . HIS A 1 280 ? 540.58649 314.80199 413.79149 1.000 73.82104 252 HIS B N 1
ATOM 1275 C CA . HIS A 1 280 ? 540.64449 314.40099 412.39549 1.000 73.82104 252 HIS B CA 1
ATOM 1276 C C . HIS A 1 280 ? 540.63949 315.56199 411.41249 1.000 73.82104 252 HIS B C 1
ATOM 1277 O O . HIS A 1 280 ? 540.64149 315.31999 410.20149 1.000 73.82104 252 HIS B O 1
ATOM 1284 N N . ARG A 1 281 ? 540.62649 316.80799 411.88649 1.000 74.77945 253 ARG B N 1
ATOM 1285 C CA . ARG A 1 281 ? 540.64449 317.96799 410.99549 1.000 74.77945 253 ARG B CA 1
ATOM 1286 C C . ARG A 1 281 ? 542.09249 318.32399 410.65649 1.000 74.77945 253 ARG B C 1
ATOM 1287 O O . ARG A 1 281 ? 542.61849 319.37899 411.01649 1.000 74.77945 253 ARG B O 1
ATOM 1295 N N . LYS A 1 282 ? 542.74249 317.40999 409.93749 1.000 72.97591 254 LYS B N 1
ATOM 1296 C CA . LYS A 1 282 ? 544.12849 317.59499 409.50949 1.000 72.97591 254 LYS B CA 1
ATOM 1297 C C . LYS A 1 282 ? 544.11449 318.36099 408.19449 1.000 72.97591 254 LYS B C 1
ATOM 1298 O O . LYS A 1 282 ? 544.03649 317.78099 407.11149 1.000 72.97591 254 LYS B O 1
ATOM 1304 N N . SER A 1 283 ? 544.18949 319.68999 408.29449 1.000 80.51433 255 SER B N 1
ATOM 1305 C CA . SER A 1 283 ? 544.10949 320.53099 407.10549 1.000 80.51433 255 SER B CA 1
ATOM 1306 C C . SER A 1 283 ? 545.33849 320.37299 406.21849 1.000 80.51433 255 SER B C 1
ATOM 1307 O O . SER A 1 283 ? 545.22249 320.33999 404.98849 1.000 80.51433 255 SER B O 1
ATOM 1310 N N . PHE A 1 284 ? 546.52149 320.27799 406.81849 1.000 83.48229 256 PHE B N 1
ATOM 1311 C CA . PHE A 1 284 ? 547.77749 320.21499 406.08149 1.000 83.48229 256 PHE B CA 1
ATOM 1312 C C . PHE A 1 284 ? 548.33449 318.79999 406.13249 1.000 83.48229 256 PHE B C 1
ATOM 1313 O O . PHE A 1 284 ? 548.52649 318.24199 407.21749 1.000 83.48229 256 PHE B O 1
ATOM 1321 N N . ASP A 1 285 ? 548.60449 318.23499 404.96049 1.000 95.93693 257 ASP B N 1
ATOM 1322 C CA . ASP A 1 285 ? 549.14349 316.88799 404.85049 1.000 95.93693 257 ASP B CA 1
ATOM 1323 C C . ASP A 1 285 ? 550.66249 316.95099 404.77049 1.000 95.93693 257 ASP B C 1
ATOM 1324 O O . ASP A 1 285 ? 551.21849 317.70899 403.96849 1.000 95.93693 257 ASP B O 1
ATOM 1329 N N . ASP A 1 286 ? 551.32849 316.15999 405.60649 1.000 90.84553 258 ASP B N 1
ATOM 1330 C CA . ASP A 1 286 ? 552.78449 316.13499 405.69649 1.000 90.84553 258 ASP B CA 1
ATOM 1331 C C . ASP A 1 286 ? 553.29549 314.70199 405.64949 1.000 90.84553 258 ASP B C 1
ATOM 1332 O O . ASP A 1 286 ? 554.11749 314.27799 406.46349 1.000 90.84553 258 ASP B O 1
ATOM 1337 N N . SER A 1 287 ? 552.80049 313.93099 404.68649 1.000 111.99205 259 SER B N 1
ATOM 1338 C CA . SER A 1 287 ? 553.19549 312.53299 404.55449 1.000 111.99205 259 SER B CA 1
ATOM 1339 C C . SER A 1 287 ? 554.65749 312.45599 404.12949 1.000 111.99205 259 SER B C 1
ATOM 1340 O O . SER A 1 287 ? 554.98849 312.72899 402.97149 1.000 111.99205 259 SER B O 1
ATOM 1343 N N . HIS A 1 288 ? 555.52649 312.08499 405.07449 1.000 117.91429 260 HIS B N 1
ATOM 1344 C CA . HIS A 1 288 ? 556.96349 311.90499 404.87249 1.000 117.91429 260 HIS B CA 1
ATOM 1345 C C . HIS A 1 288 ? 557.59049 313.00399 404.02149 1.000 117.91429 260 HIS B C 1
ATOM 1346 O O . HIS A 1 288 ? 558.50849 312.74399 403.23749 1.000 117.91429 260 HIS B O 1
ATOM 1353 N N . MET A 1 289 ? 557.11649 314.23999 404.18049 1.000 107.23421 261 MET B N 1
ATOM 1354 C CA . MET A 1 289 ? 557.66749 315.34499 403.40549 1.000 107.23421 261 MET B CA 1
ATOM 1355 C C . MET A 1 289 ? 559.02849 315.78499 403.92149 1.000 107.23421 261 MET B C 1
ATOM 1356 O O . MET A 1 289 ? 559.86949 316.23199 403.13449 1.000 107.23421 261 MET B O 1
ATOM 1361 N N . GLY A 1 290 ? 559.26449 315.66799 405.22349 1.000 103.82717 262 GLY B N 1
ATOM 1362 C CA . GLY A 1 290 ? 560.49049 316.14099 405.82249 1.000 103.82717 262 GLY B CA 1
ATOM 1363 C C . GLY A 1 290 ? 561.64749 315.18599 405.60649 1.000 103.82717 262 GLY B C 1
ATOM 1364 O O . GLY A 1 290 ? 561.59149 314.24799 404.80949 1.000 103.82717 262 GLY B O 1
ATOM 1365 N N . ASP A 1 291 ? 562.72949 315.45399 406.33849 1.000 106.81344 263 ASP B N 1
ATOM 1366 C CA . ASP A 1 291 ? 563.93349 314.62599 406.33449 1.000 106.81344 263 ASP B CA 1
ATOM 1367 C C . ASP A 1 291 ? 564.59749 314.61099 404.95449 1.000 106.81344 263 ASP B C 1
ATOM 1368 O O . ASP A 1 291 ? 564.80349 313.56199 404.34049 1.000 106.81344 263 ASP B O 1
ATOM 1373 N N . GLY A 1 292 ? 564.92849 315.80699 404.47249 1.000 110.63061 264 GLY B N 1
ATOM 1374 C CA . GLY A 1 292 ? 565.72949 315.94999 403.28049 1.000 110.63061 264 GLY B CA 1
ATOM 1375 C C . GLY A 1 292 ? 567.16849 316.26199 403.63949 1.000 110.63061 264 GLY B C 1
ATOM 1376 O O . GLY A 1 292 ? 567.52249 317.40299 403.95149 1.000 110.63061 264 GLY B O 1
ATOM 1377 N N . PRO A 1 293 ? 568.03149 315.24999 403.58849 1.000 119.71480 265 PRO B N 1
ATOM 1378 C CA . PRO A 1 293 ? 569.37649 315.39599 404.16549 1.000 119.71480 265 PRO B CA 1
ATOM 1379 C C . PRO A 1 293 ? 570.33949 316.21099 403.31549 1.000 119.71480 265 PRO B C 1
ATOM 1380 O O . PRO A 1 293 ? 571.17649 316.94499 403.85049 1.000 119.71480 265 PRO B O 1
ATOM 1384 N N . THR A 1 294 ? 570.22749 316.09299 401.99149 1.000 138.54818 266 THR B N 1
ATOM 1385 C CA . THR A 1 294 ? 571.22949 316.65199 401.09149 1.000 138.54818 266 THR B CA 1
ATOM 1386 C C . THR A 1 294 ? 571.28449 318.17299 401.11849 1.000 138.54818 266 THR B C 1
ATOM 1387 O O . THR A 1 294 ? 572.26549 318.74499 400.63049 1.000 138.54818 266 THR B O 1
ATOM 1391 N N . MET A 1 295 ? 570.27449 318.83999 401.66749 1.000 122.81180 267 MET B N 1
ATOM 1392 C CA . MET A 1 295 ? 570.25849 320.29499 401.64149 1.000 122.81180 267 MET B CA 1
ATOM 1393 C C . MET A 1 295 ? 571.24649 320.85799 402.65549 1.000 122.81180 267 MET B C 1
ATOM 1394 O O . MET A 1 295 ? 571.25349 320.45699 403.82349 1.000 122.81180 267 MET B O 1
ATOM 1399 N N . VAL A 1 296 ? 572.08549 321.78799 402.20049 1.000 108.92846 268 VAL B N 1
ATOM 1400 C CA . VAL A 1 296 ? 573.05449 322.45799 403.06049 1.000 108.92846 268 VAL B CA 1
ATOM 1401 C C . VAL A 1 296 ? 573.49449 323.72999 402.35149 1.000 108.92846 268 VAL B C 1
ATOM 1402 O O . VAL A 1 296 ? 573.58349 323.77199 401.12149 1.000 108.92846 268 VAL B O 1
ATOM 1406 N N . SER A 1 297 ? 573.75749 324.77599 403.13249 1.000 106.60406 269 SER B N 1
ATOM 1407 C CA . SER A 1 297 ? 574.13349 326.06499 402.57049 1.000 106.60406 269 SER B CA 1
ATOM 1408 C C . SER A 1 297 ? 575.05249 326.79099 403.54049 1.000 106.60406 269 SER B C 1
ATOM 1409 O O . SER A 1 297 ? 575.16149 326.42999 404.71449 1.000 106.60406 269 SER B O 1
ATOM 1412 N N . GLN A 1 298 ? 575.70949 327.82999 403.03149 1.000 107.69750 270 GLN B N 1
ATOM 1413 C CA . GLN A 1 298 ? 576.71049 328.57399 403.77749 1.000 107.69750 270 GLN B CA 1
ATOM 1414 C C . GLN A 1 298 ? 576.34849 330.05199 403.77849 1.000 107.69750 270 GLN B C 1
ATOM 1415 O O . GLN A 1 298 ? 575.74449 330.55599 402.82849 1.000 107.69750 270 GLN B O 1
ATOM 1421 N N . VAL A 1 299 ? 576.72849 330.73699 404.85449 1.000 105.55727 271 VAL B N 1
ATOM 1422 C CA . VAL A 1 299 ? 576.43849 332.15999 405.02949 1.000 105.55727 271 VAL B CA 1
ATOM 1423 C C . VAL A 1 299 ? 574.94449 332.43399 404.90149 1.000 105.55727 271 VAL B C 1
ATOM 1424 O O . VAL A 1 299 ? 574.25049 332.62699 405.89949 1.000 105.55727 271 VAL B O 1
ATOM 1428 N N . PRO A 1 323 ? 564.59149 336.07599 392.84849 1.000 140.98886 295 PRO B N 1
ATOM 1429 C CA . PRO A 1 323 ? 563.26549 335.51899 392.57649 1.000 140.98886 295 PRO B CA 1
ATOM 1430 C C . PRO A 1 323 ? 563.05449 334.16199 393.24049 1.000 140.98886 295 PRO B C 1
ATOM 1431 O O . PRO A 1 323 ? 562.91849 334.08299 394.46049 1.000 140.98886 295 PRO B O 1
ATOM 1435 N N . GLU A 1 324 ? 563.02349 333.10399 392.42949 1.000 140.19499 296 GLU B N 1
ATOM 1436 C CA . GLU A 1 324 ? 562.87649 331.75499 392.96249 1.000 140.19499 296 GLU B CA 1
ATOM 1437 C C . GLU A 1 324 ? 564.15649 331.24499 393.61049 1.000 140.19499 296 GLU B C 1
ATOM 1438 O O . GLU A 1 324 ? 564.09049 330.34099 394.45149 1.000 140.19499 296 GLU B O 1
ATOM 1444 N N . SER A 1 325 ? 565.31549 331.79399 393.23449 1.000 137.35192 297 SER B N 1
ATOM 1445 C CA . SER A 1 325 ? 566.57149 331.35299 393.83249 1.000 137.35192 297 SER B CA 1
ATOM 1446 C C . SER A 1 325 ? 566.58449 331.60899 395.33349 1.000 137.35192 297 SER B C 1
ATOM 1447 O O . SER A 1 325 ? 566.99649 330.74499 396.11549 1.000 137.35192 297 SER B O 1
ATOM 1450 N N . LEU A 1 326 ? 566.13549 332.79199 395.75249 1.000 125.40849 298 LEU B N 1
ATOM 1451 C CA . LEU A 1 326 ? 566.01549 333.07599 397.17749 1.000 125.40849 298 LEU B CA 1
ATOM 1452 C C . LEU A 1 326 ? 564.87349 332.28399 397.80249 1.000 125.40849 298 LEU B C 1
ATOM 1453 O O . LEU A 1 326 ? 564.97249 331.83599 398.95449 1.000 125.40849 298 LEU B O 1
ATOM 1458 N N . ASP A 1 327 ? 563.78049 332.10499 397.05749 1.000 122.59374 299 ASP B N 1
ATOM 1459 C CA . ASP A 1 327 ? 562.62849 331.38999 397.59149 1.000 122.59374 299 ASP B CA 1
ATOM 1460 C C . ASP A 1 327 ? 562.96249 329.93899 397.90449 1.000 122.59374 299 ASP B C 1
ATOM 1461 O O . ASP A 1 327 ? 562.36149 329.35199 398.80649 1.000 122.59374 299 ASP B O 1
ATOM 1466 N N . ALA A 1 328 ? 563.90849 329.34299 397.17649 1.000 116.40654 300 ALA B N 1
ATOM 1467 C CA . ALA A 1 328 ? 564.30149 327.96999 397.47449 1.000 116.40654 300 ALA B CA 1
ATOM 1468 C C . ALA A 1 328 ? 564.91149 327.86599 398.86849 1.000 116.40654 300 ALA B C 1
ATOM 1469 O O . ALA A 1 328 ? 564.53149 326.99799 399.66549 1.000 116.40654 300 ALA B O 1
ATOM 1471 N N . GLU A 1 329 ? 565.85449 328.75499 399.18449 1.000 108.99090 301 GLU B N 1
ATOM 1472 C CA . GLU A 1 329 ? 566.44349 328.76499 400.51849 1.000 108.99090 301 GLU B CA 1
ATOM 1473 C C . GLU A 1 329 ? 565.40249 329.11299 401.57449 1.000 108.99090 301 GLU B C 1
ATOM 1474 O O . GLU A 1 329 ? 565.40349 328.53899 402.67249 1.000 108.99090 301 GLU B O 1
ATOM 1480 N N . ASP A 1 330 ? 564.50549 330.05099 401.25949 1.000 107.82927 302 ASP B N 1
ATOM 1481 C CA . ASP A 1 330 ? 563.44949 330.39499 402.20549 1.000 107.82927 302 ASP B CA 1
ATOM 1482 C C . ASP A 1 330 ? 562.58049 329.18299 402.51749 1.000 107.82927 302 ASP B C 1
ATOM 1483 O O . ASP A 1 330 ? 562.26949 328.91699 403.68349 1.000 107.82927 302 ASP B O 1
ATOM 1488 N N . GLU A 1 331 ? 562.19649 328.42799 401.48749 1.000 94.54506 303 GLU B N 1
ATOM 1489 C CA . GLU A 1 331 ? 561.38249 327.23699 401.69149 1.000 94.54506 303 GLU B CA 1
ATOM 1490 C C . GLU A 1 331 ? 562.14449 326.17599 402.47049 1.000 94.54506 303 GLU B C 1
ATOM 1491 O O . GLU A 1 331 ? 561.55549 325.45899 403.28449 1.000 94.54506 303 GLU B O 1
ATOM 1497 N N . ALA A 1 332 ? 563.45049 326.05099 402.23049 1.000 88.23908 304 ALA B N 1
ATOM 1498 C CA . ALA A 1 332 ? 564.24649 325.10899 403.01249 1.000 88.23908 304 ALA B CA 1
ATOM 1499 C C . ALA A 1 332 ? 564.22349 325.47399 404.49149 1.000 88.23908 304 ALA B C 1
ATOM 1500 O O . ALA A 1 332 ? 564.04449 324.60799 405.35849 1.000 88.23908 304 ALA B O 1
ATOM 1502 N N . TYR A 1 333 ? 564.39149 326.76099 404.79949 1.000 85.23509 305 TYR B N 1
ATOM 1503 C CA . TYR A 1 333 ? 564.35249 327.19299 406.19449 1.000 85.23509 305 TYR B CA 1
ATOM 1504 C C . TYR A 1 333 ? 562.97149 326.97599 406.80549 1.000 85.23509 305 TYR B C 1
ATOM 1505 O O . TYR A 1 333 ? 562.85449 326.56099 407.96749 1.000 85.23509 305 TYR B O 1
ATOM 1514 N N . ILE A 1 334 ? 561.91549 327.25399 406.03749 1.000 77.85575 306 ILE B N 1
ATOM 1515 C CA . ILE A 1 334 ? 560.55949 327.03299 406.53249 1.000 77.85575 306 ILE B CA 1
ATOM 1516 C C . ILE A 1 334 ? 560.33949 325.55799 406.83049 1.000 77.85575 306 ILE B C 1
ATOM 1517 O O . ILE A 1 334 ? 559.73249 325.19899 407.84549 1.000 77.85575 306 ILE B O 1
ATOM 1522 N N . ARG A 1 335 ? 560.81449 324.68099 405.94449 1.000 76.14316 307 ARG B N 1
ATOM 1523 C CA . ARG A 1 335 ? 560.68049 323.24899 406.17949 1.000 76.14316 307 ARG B CA 1
ATOM 1524 C C . ARG A 1 335 ? 561.44549 322.82299 407.42249 1.000 76.14316 307 ARG B C 1
ATOM 1525 O O . ARG A 1 335 ? 560.97349 321.97499 408.18449 1.000 76.14316 307 ARG B O 1
ATOM 1533 N N . ASP A 1 336 ? 562.63349 323.38999 407.64149 1.000 72.76463 308 ASP B N 1
ATOM 1534 C CA . ASP A 1 336 ? 563.38149 323.06499 408.85349 1.000 72.76463 308 ASP B CA 1
ATOM 1535 C C . ASP A 1 336 ? 562.59849 323.45999 410.09949 1.000 72.76463 308 ASP B C 1
ATOM 1536 O O . ASP A 1 336 ? 562.47649 322.67499 411.05249 1.000 72.76463 308 ASP B O 1
ATOM 1541 N N . ALA A 1 337 ? 562.04949 324.67599 410.10549 1.000 61.15238 309 ALA B N 1
ATOM 1542 C CA . ALA A 1 337 ? 561.26649 325.12099 411.25449 1.000 61.15238 309 ALA B CA 1
ATOM 1543 C C . ALA A 1 337 ? 560.04549 324.23599 411.46349 1.000 61.15238 309 ALA B C 1
ATOM 1544 O O . ALA A 1 337 ? 559.72849 323.85299 412.59849 1.000 61.15238 309 ALA B O 1
ATOM 1546 N N . TYR A 1 338 ? 559.35249 323.89599 410.37649 1.000 55.12016 310 TYR B N 1
ATOM 1547 C CA . TYR A 1 338 ? 558.16449 323.05899 410.47949 1.000 55.12016 310 TYR B CA 1
ATOM 1548 C C . TYR A 1 338 ? 558.50649 321.67699 411.00849 1.000 55.12016 310 TYR B C 1
ATOM 1549 O O . TYR A 1 338 ? 557.75949 321.11499 411.81249 1.000 55.12016 310 TYR B O 1
ATOM 1558 N N . LEU A 1 339 ? 559.62049 321.10099 410.55549 1.000 54.53582 311 LEU B N 1
ATOM 1559 C CA . LEU A 1 339 ? 560.01349 319.78299 411.03749 1.000 54.53582 311 LEU B CA 1
ATOM 1560 C C . LEU A 1 339 ? 560.37949 319.81799 412.51349 1.000 54.53582 311 LEU B C 1
ATOM 1561 O O . LEU A 1 339 ? 560.04649 318.89099 413.25849 1.000 54.53582 311 LEU B O 1
ATOM 1566 N N . VAL A 1 340 ? 561.06349 320.87399 412.95749 1.000 46.10465 312 VAL B N 1
ATOM 1567 C CA . VAL A 1 340 ? 561.36449 320.99199 414.38349 1.000 46.10465 312 VAL B CA 1
ATOM 1568 C C . VAL A 1 340 ? 560.07349 321.07199 415.18849 1.000 46.10465 312 VAL B C 1
ATOM 1569 O O . VAL A 1 340 ? 559.89749 320.37299 416.19949 1.000 46.10465 312 VAL B O 1
ATOM 1573 N N . PHE A 1 341 ? 559.13949 321.91299 414.73749 1.000 38.90601 313 PHE B N 1
ATOM 1574 C CA . PHE A 1 341 ? 557.87749 322.05299 415.45549 1.000 38.90601 313 PHE B CA 1
ATOM 1575 C C . PHE A 1 341 ? 557.09049 320.74899 415.45049 1.000 38.90601 313 PHE B C 1
ATOM 1576 O O . PHE A 1 341 ? 556.44149 320.40599 416.44249 1.000 38.90601 313 PHE B O 1
ATOM 1584 N N . ARG A 1 342 ? 557.13549 320.00899 414.34349 1.000 42.17737 314 ARG B N 1
ATOM 1585 C CA . ARG A 1 342 ? 556.41849 318.74299 414.27149 1.000 42.17737 314 ARG B CA 1
ATOM 1586 C C . ARG A 1 342 ? 557.04149 317.70499 415.19149 1.000 42.17737 314 ARG B C 1
ATOM 1587 O O . ARG A 1 342 ? 556.32649 316.91499 415.81649 1.000 42.17737 314 ARG B O 1
ATOM 1595 N N . SER A 1 343 ? 558.37049 317.68399 415.27949 1.000 43.50712 315 SER B N 1
ATOM 1596 C CA . SER A 1 343 ? 559.02249 316.78599 416.22249 1.000 43.50712 315 SER B CA 1
ATOM 1597 C C . SER A 1 343 ? 558.59049 317.09699 417.64549 1.000 43.50712 315 SER B C 1
ATOM 1598 O O . SER A 1 343 ? 558.28449 316.18799 418.42849 1.000 43.50712 315 SER B O 1
ATOM 1601 N N . PHE A 1 344 ? 558.52449 318.38299 417.99149 1.000 40.53208 316 PHE B N 1
ATOM 1602 C CA . PHE A 1 344 ? 558.12249 318.73299 419.35049 1.000 40.53208 316 PHE B CA 1
ATOM 1603 C C . PHE A 1 344 ? 556.64849 318.42799 419.59649 1.000 40.53208 316 PHE B C 1
ATOM 1604 O O . PHE A 1 344 ? 556.27149 318.01199 420.69849 1.000 40.53208 316 PHE B O 1
ATOM 1612 N N . CYS A 1 345 ? 555.80049 318.61499 418.58349 1.000 36.90482 317 CYS B N 1
ATOM 1613 C CA . CYS A 1 345 ? 554.39549 318.24399 418.72449 1.000 36.90482 317 CYS B CA 1
ATOM 1614 C C . CYS A 1 345 ? 554.24049 316.74599 418.93849 1.000 36.90482 317 CYS B C 1
ATOM 1615 O O . CYS A 1 345 ? 553.46049 316.31099 419.79349 1.000 36.90482 317 CYS B O 1
ATOM 1618 N N . ASN A 1 346 ? 554.97449 315.93899 418.16949 1.000 38.12322 318 ASN B N 1
ATOM 1619 C CA . ASN A 1 346 ? 554.93349 314.49399 418.36049 1.000 38.12322 318 ASN B CA 1
ATOM 1620 C C . ASN A 1 346 ? 555.44949 314.10599 419.73549 1.000 38.12322 318 ASN B C 1
ATOM 1621 O O . ASN A 1 346 ? 554.98449 313.11999 420.31849 1.000 38.12322 318 ASN B O 1
ATOM 1626 N N . LEU A 1 347 ? 556.41649 314.85499 420.26449 1.000 37.88771 319 LEU B N 1
ATOM 1627 C CA . LEU A 1 347 ? 556.85249 314.61499 421.63449 1.000 37.88771 319 LEU B CA 1
ATOM 1628 C C . LEU A 1 347 ? 555.74449 314.93599 422.63049 1.000 37.88771 319 LEU B C 1
ATOM 1629 O O . LEU A 1 347 ? 555.55649 314.20999 423.61249 1.000 37.88771 319 LEU B O 1
ATOM 1634 N N . SER A 1 348 ? 554.99849 316.01699 422.39349 1.000 34.70481 320 SER B N 1
ATOM 1635 C CA . SER A 1 348 ? 553.99249 316.45699 423.35549 1.000 34.70481 320 SER B CA 1
ATOM 1636 C C . SER A 1 348 ? 552.74149 315.58699 423.35349 1.000 34.70481 320 SER B C 1
ATOM 1637 O O . SER A 1 348 ? 552.09149 315.44699 424.39449 1.000 34.70481 320 SER B O 1
ATOM 1640 N N . THR A 1 349 ? 552.38449 315.00199 422.21149 1.000 39.92445 321 THR B N 1
ATOM 1641 C CA . THR A 1 349 ? 551.12549 314.27499 422.09149 1.000 39.92445 321 THR B CA 1
ATOM 1642 C C . THR A 1 349 ? 551.11749 312.97599 422.89449 1.000 39.92445 321 THR B C 1
ATOM 1643 O O . THR A 1 349 ? 550.04249 312.40399 423.10849 1.000 39.92445 321 THR B O 1
ATOM 1647 N N . LYS A 1 350 ? 552.27049 312.52999 423.39049 1.000 41.67670 322 LYS B N 1
ATOM 1648 C CA . LYS A 1 350 ? 552.36649 311.25199 424.08149 1.000 41.67670 322 LYS B CA 1
ATOM 1649 C C . LYS A 1 350 ? 551.40149 311.18799 425.26649 1.000 41.67670 322 LYS B C 1
ATOM 1650 O O . LYS A 1 350 ? 550.98349 312.20899 425.82049 1.000 41.67670 322 LYS B O 1
ATOM 1656 N N . ILE A 1 351 ? 551.05149 309.95899 425.64549 1.000 45.18193 323 ILE B N 1
ATOM 1657 C CA . ILE A 1 351 ? 550.02849 309.67899 426.65349 1.000 45.18193 323 ILE B CA 1
ATOM 1658 C C . ILE A 1 351 ? 548.70649 310.31099 426.24049 1.000 45.18193 323 ILE B C 1
ATOM 1659 O O . ILE A 1 351 ? 548.21249 310.06799 425.14049 1.000 45.18193 323 ILE B O 1
ATOM 1664 N N . TYR A 1 358 ? 552.34149 313.20299 438.64549 1.000 78.75234 330 TYR B N 1
ATOM 1665 C CA . TYR A 1 358 ? 553.10249 312.08599 439.19249 1.000 78.75234 330 TYR B CA 1
ATOM 1666 C C . TYR A 1 358 ? 554.46449 311.96699 438.51649 1.000 78.75234 330 TYR B C 1
ATOM 1667 O O . TYR A 1 358 ? 554.58049 312.14599 437.30349 1.000 78.75234 330 TYR B O 1
ATOM 1676 N N . ASP A 1 359 ? 555.48749 311.66799 439.31349 1.000 75.93695 331 ASP B N 1
ATOM 1677 C CA . ASP A 1 359 ? 556.85149 311.46499 438.82749 1.000 75.93695 331 ASP B CA 1
ATOM 1678 C C . ASP A 1 359 ? 557.30449 312.63099 437.94949 1.000 75.93695 331 ASP B C 1
ATOM 1679 O O . ASP A 1 359 ? 557.64849 312.46899 436.77849 1.000 75.93695 331 ASP B O 1
ATOM 1684 N N . LEU A 1 360 ? 557.29749 313.82599 438.54349 1.000 70.96895 332 LEU B N 1
ATOM 1685 C CA . LEU A 1 360 ? 557.71449 315.01399 437.80849 1.000 70.96895 332 LEU B CA 1
ATOM 1686 C C . LEU A 1 360 ? 559.17149 314.94299 437.37449 1.000 70.96895 332 LEU B C 1
ATOM 1687 O O . LEU A 1 360 ? 559.57149 315.67599 436.46449 1.000 70.96895 332 LEU B O 1
ATOM 1692 N N . ARG A 1 361 ? 559.97249 314.08799 438.00449 1.000 69.61326 333 ARG B N 1
ATOM 1693 C CA . ARG A 1 361 ? 561.33849 313.83899 437.57049 1.000 69.61326 333 ARG B CA 1
ATOM 1694 C C . ARG A 1 361 ? 561.45549 312.57899 436.72449 1.000 69.61326 333 ARG B C 1
ATOM 1695 O O . ARG A 1 361 ? 562.56849 312.19599 436.35249 1.000 69.61326 333 ARG B O 1
ATOM 1703 N N . GLY A 1 362 ? 560.33749 311.93299 436.41149 1.000 65.05215 334 GLY B N 1
ATOM 1704 C CA . GLY A 1 362 ? 560.36249 310.77599 435.54349 1.000 65.05215 334 GLY B CA 1
ATOM 1705 C C . GLY A 1 362 ? 560.68749 311.15099 434.11249 1.000 65.05215 334 GLY B C 1
ATOM 1706 O O . GLY A 1 362 ? 560.77449 312.32099 433.74049 1.000 65.05215 334 GLY B O 1
ATOM 1707 N N . GLN A 1 363 ? 560.87549 310.12699 433.28849 1.000 58.21721 335 GLN B N 1
ATOM 1708 C CA . GLN A 1 363 ? 561.28649 310.36699 431.91049 1.000 58.21721 335 GLN B CA 1
ATOM 1709 C C . GLN A 1 363 ? 560.13349 310.85299 431.03249 1.000 58.21721 335 GLN B C 1
ATOM 1710 O O . GLN A 1 363 ? 560.27449 311.89599 430.38149 1.000 58.21721 335 GLN B O 1
ATOM 1716 N N . PRO A 1 364 ? 558.99349 310.14799 430.95749 1.000 55.54748 336 PRO B N 1
ATOM 1717 C CA . PRO A 1 364 ? 557.92249 310.63699 430.07049 1.000 55.54748 336 PRO B CA 1
ATOM 1718 C C . PRO A 1 364 ? 557.37349 311.98999 430.48249 1.000 55.54748 336 PRO B C 1
ATOM 1719 O O . PRO A 1 364 ? 557.07949 312.82799 429.61949 1.000 55.54748 336 PRO B O 1
ATOM 1723 N N . MET A 1 365 ? 557.22749 312.22999 431.78649 1.000 53.64923 337 MET B N 1
ATOM 1724 C CA . MET A 1 365 ? 556.72249 313.52199 432.23449 1.000 53.64923 337 MET B CA 1
ATOM 1725 C C . MET A 1 365 ? 557.69549 314.64099 431.89149 1.000 53.64923 337 MET B C 1
ATOM 1726 O O . MET A 1 365 ? 557.27949 315.71299 431.44249 1.000 53.64923 337 MET B O 1
ATOM 1731 N N . ARG A 1 366 ? 558.99449 314.41099 432.09249 1.000 52.47828 338 ARG B N 1
ATOM 1732 C CA . ARG A 1 366 ? 559.97649 315.42599 431.73149 1.000 52.47828 338 ARG B CA 1
ATOM 1733 C C . ARG A 1 366 ? 559.98749 315.66299 430.22849 1.000 52.47828 338 ARG B C 1
ATOM 1734 O O . ARG A 1 366 ? 560.16449 316.79699 429.77349 1.000 52.47828 338 ARG B O 1
ATOM 1742 N N . SER A 1 367 ? 559.80749 314.60099 429.44249 1.000 44.85963 339 SER B N 1
ATOM 1743 C CA . SER A 1 367 ? 559.72949 314.75899 427.99449 1.000 44.85963 339 SER B CA 1
ATOM 1744 C C . SER A 1 367 ? 558.54649 315.63399 427.60649 1.000 44.85963 339 SER B C 1
ATOM 1745 O O . SER A 1 367 ? 558.67449 316.54699 426.78249 1.000 44.85963 339 SER B O 1
ATOM 1748 N N . LYS A 1 368 ? 557.38249 315.37199 428.20049 1.000 36.32053 340 LYS B N 1
ATOM 1749 C CA . LYS A 1 368 ? 556.21249 316.19099 427.90349 1.000 36.32053 340 LYS B CA 1
ATOM 1750 C C . LYS A 1 368 ? 556.43649 317.63699 428.32549 1.000 36.32053 340 LYS B C 1
ATOM 1751 O O . LYS A 1 368 ? 556.08449 318.56899 427.59149 1.000 36.32053 340 LYS B O 1
ATOM 1757 N N . LEU A 1 369 ? 557.03449 317.84299 429.50149 1.000 37.61453 341 LEU B N 1
ATOM 1758 C CA . LEU A 1 369 ? 557.27949 319.19699 429.98349 1.000 37.61453 341 LEU B CA 1
ATOM 1759 C C . LEU A 1 369 ? 558.21849 319.95599 429.05749 1.000 37.61453 341 LEU B C 1
ATOM 1760 O O . LEU A 1 369 ? 557.96049 321.11399 428.71149 1.000 37.61453 341 LEU B O 1
ATOM 1765 N N . ILE A 1 370 ? 559.31749 319.32299 428.64249 1.000 38.10721 342 ILE B N 1
ATOM 1766 C CA . ILE A 1 370 ? 560.27149 320.01999 427.78849 1.000 38.10721 342 ILE B CA 1
ATOM 1767 C C . ILE A 1 370 ? 559.66549 320.27999 426.41749 1.000 38.10721 342 ILE B C 1
ATOM 1768 O O . ILE A 1 370 ? 559.88849 321.33999 425.82149 1.000 38.10721 342 ILE B O 1
ATOM 1773 N N . SER A 1 371 ? 558.87349 319.33799 425.89949 1.000 36.46584 343 SER B N 1
ATOM 1774 C CA . SER A 1 371 ? 558.22049 319.55999 424.61549 1.000 36.46584 343 SER B CA 1
ATOM 1775 C C . SER A 1 371 ? 557.27149 320.74899 424.68649 1.000 36.46584 343 SER B C 1
ATOM 1776 O O . SER A 1 371 ? 557.29449 321.63299 423.81949 1.000 36.46584 343 SER B O 1
ATOM 1779 N N . LEU A 1 372 ? 556.43849 320.79799 425.72649 1.000 33.02043 344 LEU B N 1
ATOM 1780 C CA . LEU A 1 372 ? 555.49549 321.90199 425.85749 1.000 33.02043 344 LEU B CA 1
ATOM 1781 C C . LEU A 1 372 ? 556.21749 323.22599 426.05449 1.000 33.02043 344 LEU B C 1
ATOM 1782 O O . LEU A 1 372 ? 555.81849 324.24799 425.48549 1.000 33.02043 344 LEU B O 1
ATOM 1787 N N . HIS A 1 373 ? 557.27749 323.23399 426.86049 1.000 33.38799 345 HIS B N 1
ATOM 1788 C CA . HIS A 1 373 ? 557.98949 324.47999 427.10649 1.000 33.38799 345 HIS B CA 1
ATOM 1789 C C . HIS A 1 373 ? 558.69149 324.96999 425.84949 1.000 33.38799 345 HIS B C 1
ATOM 1790 O O . HIS A 1 373 ? 558.72949 326.17699 425.58749 1.000 33.38799 345 HIS B O 1
ATOM 1797 N N . LEU A 1 374 ? 559.24049 324.05599 425.04849 1.000 34.49593 346 LEU B N 1
ATOM 1798 C CA . LEU A 1 374 ? 559.85049 324.46999 423.79249 1.000 34.49593 346 LEU B CA 1
ATOM 1799 C C . LEU A 1 374 ? 558.80449 324.99199 422.81649 1.000 34.49593 346 LEU B C 1
ATOM 1800 O O . LEU A 1 374 ? 559.05449 325.96499 422.09549 1.000 34.49593 346 LEU B O 1
ATOM 1805 N N . ILE A 1 375 ? 557.62549 324.36599 422.78149 1.000 29.62495 347 ILE B N 1
ATOM 1806 C CA . ILE A 1 375 ? 556.55549 324.87399 421.92749 1.000 29.62495 347 ILE B CA 1
ATOM 1807 C C . ILE A 1 375 ? 556.15549 326.27699 422.36149 1.000 29.62495 347 ILE B C 1
ATOM 1808 O O . ILE A 1 375 ? 555.98049 327.17799 421.53049 1.000 29.62495 347 ILE B O 1
ATOM 1813 N N . HIS A 1 376 ? 556.01049 326.48599 423.66849 1.000 29.50470 348 HIS B N 1
ATOM 1814 C CA . HIS A 1 376 ? 555.65049 327.80699 424.17049 1.000 29.50470 348 HIS B CA 1
ATOM 1815 C C . HIS A 1 376 ? 556.72549 328.83399 423.84949 1.000 29.50470 348 HIS B C 1
ATOM 1816 O O . HIS A 1 376 ? 556.41449 329.97599 423.49749 1.000 29.50470 348 HIS B O 1
ATOM 1823 N N . THR A 1 377 ? 557.99749 328.45199 423.97949 1.000 30.19093 349 THR B N 1
ATOM 1824 C CA . THR A 1 377 ? 559.08149 329.36299 423.63149 1.000 30.19093 349 THR B CA 1
ATOM 1825 C C . THR A 1 377 ? 559.04149 329.72499 422.15449 1.000 30.19093 349 THR B C 1
ATOM 1826 O O . THR A 1 377 ? 559.23849 330.88799 421.78549 1.000 30.19093 349 THR B O 1
ATOM 1830 N N . LEU A 1 378 ? 558.78549 328.74099 421.29149 1.000 31.65430 350 LEU B N 1
ATOM 1831 C CA . LEU A 1 378 ? 558.68249 329.02099 419.86449 1.000 31.65430 350 LEU B CA 1
ATOM 1832 C C . LEU A 1 378 ? 557.53849 329.98299 419.57149 1.000 31.65430 350 LEU B C 1
ATOM 1833 O O . LEU A 1 378 ? 557.68849 330.91299 418.77149 1.000 31.65430 350 LEU B O 1
ATOM 1838 N N . LEU A 1 379 ? 556.38549 329.77399 420.20949 1.000 28.92293 351 LEU B N 1
ATOM 1839 C CA . LEU A 1 379 ? 555.26549 330.69099 420.01349 1.000 28.92293 351 LEU B CA 1
ATOM 1840 C C . LEU A 1 379 ? 555.58449 332.08799 420.53149 1.000 28.92293 351 LEU B C 1
ATOM 1841 O O . LEU A 1 379 ? 555.19949 333.08599 419.91549 1.000 28.92293 351 LEU B O 1
ATOM 1846 N N . ASN A 1 380 ? 556.28949 332.18299 421.65749 1.000 33.54061 352 ASN B N 1
ATOM 1847 C CA . ASN A 1 380 ? 556.49249 333.47899 422.29549 1.000 33.54061 352 ASN B CA 1
ATOM 1848 C C . ASN A 1 380 ? 557.58649 334.28599 421.60649 1.000 33.54061 352 ASN B C 1
ATOM 1849 O O . ASN A 1 380 ? 557.35549 335.41499 421.16449 1.000 33.54061 352 ASN B O 1
ATOM 1854 N N . ASN A 1 381 ? 558.78849 333.72199 421.51149 1.000 40.20612 353 ASN B N 1
ATOM 1855 C CA . ASN A 1 381 ? 559.93649 334.46699 421.01249 1.000 40.20612 353 ASN B CA 1
ATOM 1856 C C . ASN A 1 381 ? 559.88949 334.71099 419.51149 1.000 40.20612 353 ASN B C 1
ATOM 1857 O O . ASN A 1 381 ? 560.66449 335.53499 419.01649 1.000 40.20612 353 ASN B O 1
ATOM 1862 N N . HIS A 1 382 ? 559.02049 334.02199 418.77549 1.000 40.10344 354 HIS B N 1
ATOM 1863 C CA . HIS A 1 382 ? 558.95449 334.16799 417.32549 1.000 40.10344 354 HIS B CA 1
ATOM 1864 C C . HIS A 1 382 ? 557.50949 334.21799 416.85649 1.000 40.10344 354 HIS B C 1
ATOM 1865 O O . HIS A 1 382 ? 557.15249 333.63699 415.82749 1.000 40.10344 354 HIS B O 1
ATOM 1872 N N . ILE A 1 383 ? 556.65549 334.91799 417.60749 1.000 33.76137 355 ILE B N 1
ATOM 1873 C CA . ILE A 1 383 ? 555.24849 335.01199 417.23349 1.000 33.76137 355 ILE B CA 1
ATOM 1874 C C . ILE A 1 383 ? 555.09349 335.70499 415.88849 1.000 33.76137 355 ILE B C 1
ATOM 1875 O O . ILE A 1 383 ? 554.15149 335.42099 415.13649 1.000 33.76137 355 ILE B O 1
ATOM 1880 N N . THR A 1 384 ? 556.01449 336.61199 415.55549 1.000 39.70898 356 THR B N 1
ATOM 1881 C CA . THR A 1 384 ? 555.95149 337.28199 414.26349 1.000 39.70898 356 THR B CA 1
ATOM 1882 C C . THR A 1 384 ? 556.17549 336.30699 413.11549 1.000 39.70898 356 THR B C 1
ATOM 1883 O O . THR A 1 384 ? 555.70149 336.54799 412.00149 1.000 39.70898 356 THR B O 1
ATOM 1887 N N . VAL A 1 385 ? 556.89149 335.20899 413.35949 1.000 41.56320 357 VAL B N 1
ATOM 1888 C CA . VAL A 1 385 ? 557.04649 334.18599 412.33049 1.000 41.56320 357 VAL B CA 1
ATOM 1889 C C . VAL A 1 385 ? 555.71149 333.50999 412.05249 1.000 41.56320 357 VAL B C 1
ATOM 1890 O O . VAL A 1 385 ? 555.29749 333.36299 410.89749 1.000 41.56320 357 VAL B O 1
ATOM 1894 N N . PHE A 1 386 ? 555.01649 333.09199 413.11249 1.000 37.21293 358 PHE B N 1
ATOM 1895 C CA . PHE A 1 386 ? 553.75349 332.38399 412.94049 1.000 37.21293 358 PHE B CA 1
ATOM 1896 C C . PHE A 1 386 ? 552.68149 333.28799 412.35249 1.000 37.21293 358 PHE B C 1
ATOM 1897 O O . PHE A 1 386 ? 551.90149 332.85699 411.49649 1.000 37.21293 358 PHE B O 1
ATOM 1905 N N . THR A 1 387 ? 552.61949 334.53999 412.79549 1.000 43.63681 359 THR B N 1
ATOM 1906 C CA . THR A 1 387 ? 551.54149 335.42199 412.37749 1.000 43.63681 359 THR B CA 1
ATOM 1907 C C . THR A 1 387 ? 551.80849 336.12199 411.05149 1.000 43.63681 359 THR B C 1
ATOM 1908 O O . THR A 1 387 ? 550.90549 336.78799 410.53349 1.000 43.63681 359 THR B O 1
ATOM 1912 N N . SER A 1 388 ? 553.00349 335.99399 410.48649 1.000 53.93544 360 SER B N 1
ATOM 1913 C CA . SER A 1 388 ? 553.31049 336.68099 409.23749 1.000 53.93544 360 SER B CA 1
ATOM 1914 C C . SER A 1 388 ? 552.71749 335.91799 408.06049 1.000 53.93544 360 SER B C 1
ATOM 1915 O O . SER A 1 388 ? 553.05849 334.74699 407.86149 1.000 53.93544 360 SER B O 1
ATOM 1918 N N . PRO A 1 389 ? 551.83849 336.53099 407.26549 1.000 61.40122 361 PRO B N 1
ATOM 1919 C CA . PRO A 1 389 ? 551.28949 335.82499 406.09849 1.000 61.40122 361 PRO B CA 1
ATOM 1920 C C . PRO A 1 389 ? 552.31749 335.53499 405.01949 1.000 61.40122 361 PRO B C 1
ATOM 1921 O O . PRO A 1 389 ? 552.08249 334.64399 404.19349 1.000 61.40122 361 PRO B O 1
ATOM 1925 N N . LEU A 1 390 ? 553.43949 336.25599 404.99149 1.000 69.98044 362 LEU B N 1
ATOM 1926 C CA . LEU A 1 390 ? 554.45849 335.99599 403.97949 1.000 69.98044 362 LEU B CA 1
ATOM 1927 C C . LEU A 1 390 ? 555.07649 334.61699 404.15949 1.000 69.98044 362 LEU B C 1
ATOM 1928 O O . LEU A 1 390 ? 555.38749 333.93599 403.17549 1.000 69.98044 362 LEU B O 1
ATOM 1933 N N . CYS A 1 391 ? 555.26849 334.19099 405.40849 1.000 65.98872 363 CYS B N 1
ATOM 1934 C CA . CYS A 1 391 ? 555.84149 332.88499 405.70449 1.000 65.98872 363 CYS B CA 1
ATOM 1935 C C . CYS A 1 391 ? 554.94749 331.77099 405.17749 1.000 65.98872 363 CYS B C 1
ATOM 1936 O O . CYS A 1 391 ? 553.84349 331.56099 405.68849 1.000 65.98872 363 CYS B O 1
ATOM 1939 N N . THR A 1 392 ? 555.41349 331.05199 404.16149 1.000 71.49530 364 THR B N 1
ATOM 1940 C CA . THR A 1 392 ? 554.62549 330.00699 403.52849 1.000 71.49530 364 THR B CA 1
ATOM 1941 C C . THR A 1 392 ? 555.47449 328.75899 403.33949 1.000 71.49530 364 THR B C 1
ATOM 1942 O O . THR A 1 392 ? 556.70549 328.81499 403.30149 1.000 71.49530 364 THR B O 1
ATOM 1946 N N . ILE A 1 393 ? 554.79149 327.62499 403.22349 1.000 80.83535 365 ILE B N 1
ATOM 1947 C CA . ILE A 1 393 ? 555.42549 326.32099 403.08249 1.000 80.83535 365 ILE B CA 1
ATOM 1948 C C . ILE A 1 393 ? 554.74049 325.56199 401.95449 1.000 80.83535 365 ILE B C 1
ATOM 1949 O O . ILE A 1 393 ? 553.51249 325.59999 401.82449 1.000 80.83535 365 ILE B O 1
ATOM 1954 N N . ARG A 1 394 ? 555.53749 324.89099 401.12549 1.000 93.83852 366 ARG B N 1
ATOM 1955 C CA . ARG A 1 394 ? 554.98349 324.06799 400.06049 1.000 93.83852 366 ARG B CA 1
ATOM 1956 C C . ARG A 1 394 ? 554.28349 322.84499 400.63749 1.000 93.83852 366 ARG B C 1
ATOM 1957 O O . ARG A 1 394 ? 554.76649 322.22099 401.58649 1.000 93.83852 366 ARG B O 1
ATOM 1965 N N . ASN A 1 395 ? 553.13849 322.49999 400.05549 1.000 106.13095 367 ASN B N 1
ATOM 1966 C CA . ASN A 1 395 ? 552.38549 321.33899 400.49949 1.000 106.13095 367 ASN B CA 1
ATOM 1967 C C . ASN A 1 395 ? 553.06949 320.05299 400.03949 1.000 106.13095 367 ASN B C 1
ATOM 1968 O O . ASN A 1 395 ? 554.02249 320.06499 399.25549 1.000 106.13095 367 ASN B O 1
ATOM 1973 N N . THR A 1 396 ? 552.56749 318.92699 400.54549 1.000 111.57799 368 THR B N 1
ATOM 1974 C CA . THR A 1 396 ? 553.12549 317.61799 400.22949 1.000 111.57799 368 THR B CA 1
ATOM 1975 C C . THR A 1 396 ? 552.32449 316.90599 399.14449 1.000 111.57799 368 THR B C 1
ATOM 1976 O O . THR A 1 396 ? 552.86649 316.56199 398.09049 1.000 111.57799 368 THR B O 1
ATOM 1980 N N . LYS A 1 397 ? 551.03349 316.68199 399.38549 1.000 112.00684 369 LYS B N 1
ATOM 1981 C CA . LYS A 1 397 ? 550.19149 315.98599 398.42149 1.000 112.00684 369 LYS B CA 1
ATOM 1982 C C . LYS A 1 397 ? 549.60749 316.91099 397.36449 1.000 112.00684 369 LYS B C 1
ATOM 1983 O O . LYS A 1 397 ? 549.07549 316.41999 396.36249 1.000 112.00684 369 LYS B O 1
ATOM 1989 N N . ASN A 1 398 ? 549.68849 318.22599 397.55949 1.000 112.01989 370 ASN B N 1
ATOM 1990 C CA . ASN A 1 398 ? 549.21949 319.18499 396.57249 1.000 112.01989 370 ASN B CA 1
ATOM 1991 C C . ASN A 1 398 ? 550.30849 320.10699 396.05149 1.000 112.01989 370 ASN B C 1
ATOM 1992 O O . ASN A 1 398 ? 550.10149 320.74499 395.01349 1.000 112.01989 370 ASN B O 1
ATOM 1997 N N . ASN A 1 399 ? 551.45149 320.19199 396.73349 1.000 104.81629 371 ASN B N 1
ATOM 1998 C CA . ASN A 1 399 ? 552.55949 321.05399 396.32349 1.000 104.81629 371 ASN B CA 1
ATOM 1999 C C . ASN A 1 399 ? 552.09149 322.49199 396.12349 1.000 104.81629 371 ASN B C 1
ATOM 2000 O O . ASN A 1 399 ? 552.49049 323.17599 395.17949 1.000 104.81629 371 ASN B O 1
ATOM 2005 N N . GLU A 1 400 ? 551.22849 322.95099 397.02349 1.000 96.76189 372 GLU B N 1
ATOM 2006 C CA . GLU A 1 400 ? 550.69849 324.30099 396.97649 1.000 96.76189 372 GLU B CA 1
ATOM 2007 C C . GLU A 1 400 ? 551.17249 325.08199 398.18849 1.000 96.76189 372 GLU B C 1
ATOM 2008 O O . GLU A 1 400 ? 551.05549 324.58799 399.31749 1.000 96.76189 372 GLU B O 1
ATOM 2014 N N . PRO A 1 401 ? 551.72349 326.27999 398.00249 1.000 86.86174 373 PRO B N 1
ATOM 2015 C CA . PRO A 1 401 ? 552.14749 327.07799 399.15749 1.000 86.86174 373 PRO B CA 1
ATOM 2016 C C . PRO A 1 401 ? 550.96849 327.39099 400.06549 1.000 86.86174 373 PRO B C 1
ATOM 2017 O O . PRO A 1 401 ? 549.87849 327.73299 399.60449 1.000 86.86174 373 PRO B O 1
ATOM 2021 N N . THR A 1 402 ? 551.19849 327.26899 401.37049 1.000 72.16794 374 THR B N 1
ATOM 2022 C CA . THR A 1 402 ? 550.16849 327.51899 402.36549 1.000 72.16794 374 THR B CA 1
ATOM 2023 C C . THR A 1 402 ? 550.77249 328.30199 403.51949 1.000 72.16794 374 THR B C 1
ATOM 2024 O O . THR A 1 402 ? 551.97949 328.25399 403.76449 1.000 72.16794 374 THR B O 1
ATOM 2028 N N . ASN A 1 403 ? 549.91349 329.03099 404.22649 1.000 57.18725 375 ASN B N 1
ATOM 2029 C CA . ASN A 1 403 ? 550.36549 329.79299 405.38149 1.000 57.18725 375 ASN B CA 1
ATOM 2030 C C . ASN A 1 403 ? 550.93249 328.85599 406.43849 1.000 57.18725 375 ASN B C 1
ATOM 2031 O O . ASN A 1 403 ? 550.41249 327.75999 406.66449 1.000 57.18725 375 ASN B O 1
ATOM 2036 N N . PHE A 1 404 ? 552.01449 329.29599 407.08349 1.000 47.54839 376 PHE B N 1
ATOM 2037 C CA . PHE A 1 404 ? 552.67149 328.45599 408.07849 1.000 47.54839 376 PHE B CA 1
ATOM 2038 C C . PHE A 1 404 ? 551.73749 328.14599 409.23749 1.000 47.54839 376 PHE B C 1
ATOM 2039 O O . PHE A 1 404 ? 551.71249 327.01599 409.73949 1.000 47.54839 376 PHE B O 1
ATOM 2047 N N . LEU A 1 405 ? 550.96349 329.13799 409.67849 1.000 46.85584 377 LEU B N 1
ATOM 2048 C CA . LEU A 1 405 ? 550.05149 328.91999 410.79349 1.000 46.85584 377 LEU B CA 1
ATOM 2049 C C . LEU A 1 405 ? 549.02049 327.85099 410.46049 1.000 46.85584 377 LEU B C 1
ATOM 2050 O O . LEU A 1 405 ? 548.72949 326.98099 411.28849 1.000 46.85584 377 LEU B O 1
ATOM 2055 N N . GLN A 1 406 ? 548.46049 327.89499 409.25149 1.000 49.42145 378 GLN B N 1
ATOM 2056 C CA . GLN A 1 406 ? 547.52449 326.85499 408.84249 1.000 49.42145 378 GLN B CA 1
ATOM 2057 C C . GLN A 1 406 ? 548.20949 325.50099 408.73649 1.000 49.42145 378 GLN B C 1
ATOM 2058 O O . GLN A 1 406 ? 547.57449 324.46799 408.97149 1.000 49.42145 378 GLN B O 1
ATOM 2064 N N . ALA A 1 407 ? 549.49449 325.48399 408.38249 1.000 51.28024 379 ALA B N 1
ATOM 2065 C CA . ALA A 1 407 ? 550.21349 324.21999 408.28049 1.000 51.28024 379 ALA B CA 1
ATOM 2066 C C . ALA A 1 407 ? 550.35949 323.55299 409.64049 1.000 51.28024 379 ALA B C 1
ATOM 2067 O O . ALA A 1 407 ? 550.31349 322.32199 409.74249 1.000 51.28024 379 ALA B O 1
ATOM 2069 N N . ILE A 1 408 ? 550.54049 324.34399 410.69549 1.000 47.05925 380 ILE B N 1
ATOM 2070 C CA . ILE A 1 408 ? 550.72749 323.82799 412.04349 1.000 47.05925 380 ILE B CA 1
ATOM 2071 C C . ILE A 1 408 ? 549.48949 324.02399 412.90449 1.000 47.05925 380 ILE B C 1
ATOM 2072 O O . ILE A 1 408 ? 549.52949 323.75399 414.10849 1.000 47.05925 380 ILE B O 1
ATOM 2077 N N . LYS A 1 409 ? 548.38949 324.50199 412.32149 1.000 42.68763 381 LYS B N 1
ATOM 2078 C CA . LYS A 1 409 ? 547.17249 324.71299 413.09849 1.000 42.68763 381 LYS B CA 1
ATOM 2079 C C . LYS A 1 409 ? 546.70049 323.41199 413.72849 1.000 42.68763 381 LYS B C 1
ATOM 2080 O O . LYS A 1 409 ? 546.38349 323.36199 414.92449 1.000 42.68763 381 LYS B O 1
ATOM 2086 N N . TYR A 1 410 ? 546.67849 322.33599 412.94049 1.000 49.49674 382 TYR B N 1
ATOM 2087 C CA . TYR A 1 410 ? 546.24749 321.04599 413.46449 1.000 49.49674 382 TYR B CA 1
ATOM 2088 C C . TYR A 1 410 ? 547.18149 320.55799 414.56149 1.000 49.49674 382 TYR B C 1
ATOM 2089 O O . TYR A 1 410 ? 546.72649 320.02399 415.57749 1.000 49.49674 382 TYR B O 1
ATOM 2098 N N . TYR A 1 411 ? 548.49049 320.73799 414.37949 1.000 50.00110 383 TYR B N 1
ATOM 2099 C CA . TYR A 1 411 ? 549.44849 320.25799 415.37049 1.000 50.00110 383 TYR B CA 1
ATOM 2100 C C . TYR A 1 411 ? 549.28249 320.98299 416.69749 1.000 50.00110 383 TYR B C 1
ATOM 2101 O O . TYR A 1 411 ? 549.27549 320.35799 417.76149 1.000 50.00110 383 TYR B O 1
ATOM 2110 N N . LEU A 1 412 ? 549.13949 322.30699 416.65549 1.000 37.08381 384 LEU B N 1
ATOM 2111 C CA . LEU A 1 412 ? 548.97349 323.06799 417.88949 1.000 37.08381 384 LEU B CA 1
ATOM 2112 C C . LEU A 1 412 ? 547.64449 322.74499 418.56249 1.000 37.08381 384 LEU B C 1
ATOM 2113 O O . LEU A 1 412 ? 547.57949 322.58799 419.79149 1.000 37.08381 384 LEU B O 1
ATOM 2118 N N . CYS A 1 413 ? 546.57449 322.62899 417.77249 1.000 44.95987 385 CYS B N 1
ATOM 2119 C CA . CYS A 1 413 ? 545.27949 322.28399 418.34649 1.000 44.95987 385 CYS B CA 1
ATOM 2120 C C . CYS A 1 413 ? 545.31649 320.91099 418.99749 1.000 44.95987 385 CYS B C 1
ATOM 2121 O O . CYS A 1 413 ? 544.74949 320.71299 420.07649 1.000 44.95987 385 CYS B O 1
ATOM 2124 N N . LEU A 1 414 ? 545.97849 319.94699 418.35649 1.000 39.73608 386 LEU B N 1
ATOM 2125 C CA . LEU A 1 414 ? 546.12049 318.62399 418.95049 1.000 39.73608 386 LEU B CA 1
ATOM 2126 C C . LEU A 1 414 ? 546.97449 318.67799 420.20849 1.000 39.73608 386 LEU B C 1
ATOM 2127 O O . LEU A 1 414 ? 546.69649 317.97599 421.18649 1.000 39.73608 386 LEU B O 1
ATOM 2132 N N . SER A 1 415 ? 548.02049 319.50799 420.20049 1.000 39.88571 387 SER B N 1
ATOM 2133 C CA . SER A 1 415 ? 548.89249 319.61799 421.36149 1.000 39.88571 387 SER B CA 1
ATOM 2134 C C . SER A 1 415 ? 548.17549 320.23599 422.54849 1.000 39.88571 387 SER B C 1
ATOM 2135 O O . SER A 1 415 ? 548.56849 320.00199 423.69449 1.000 39.88571 387 SER B O 1
ATOM 2138 N N . ILE A 1 416 ? 547.14949 321.04299 422.30349 1.000 37.82572 388 ILE B N 1
ATOM 2139 C CA . ILE A 1 416 ? 546.37849 321.58099 423.42249 1.000 37.82572 388 ILE B CA 1
ATOM 2140 C C . ILE A 1 416 ? 545.24849 320.63999 423.83549 1.000 37.82572 388 ILE B C 1
ATOM 2141 O O . ILE A 1 416 ? 545.02149 320.42999 425.02949 1.000 37.82572 388 ILE B O 1
ATOM 2146 N N . THR A 1 417 ? 544.53349 320.05199 422.87149 1.000 42.82734 389 THR B N 1
ATOM 2147 C CA . THR A 1 417 ? 543.34849 319.25899 423.19649 1.000 42.82734 389 THR B CA 1
ATOM 2148 C C . THR A 1 417 ? 543.69649 318.04399 424.04449 1.000 42.82734 389 THR B C 1
ATOM 2149 O O . THR A 1 417 ? 543.12149 317.83599 425.11749 1.000 42.82734 389 THR B O 1
ATOM 2153 N N . ARG A 1 418 ? 544.64249 317.23599 423.58249 1.000 37.14040 390 ARG B N 1
ATOM 2154 C CA . ARG A 1 418 ? 544.95649 315.97199 424.23049 1.000 37.14040 390 ARG B CA 1
ATOM 2155 C C . ARG A 1 418 ? 545.92249 316.13099 425.38949 1.000 37.14040 390 ARG B C 1
ATOM 2156 O O . ARG A 1 418 ? 546.26049 315.13899 426.04149 1.000 37.14040 390 ARG B O 1
ATOM 2164 N N . ASN A 1 419 ? 546.37249 317.34799 425.66349 1.000 34.98877 391 ASN B N 1
ATOM 2165 C CA . ASN A 1 419 ? 547.40149 317.56699 426.66349 1.000 34.98877 391 ASN B CA 1
ATOM 2166 C C . ASN A 1 419 ? 547.02349 318.62699 427.68649 1.000 34.98877 391 ASN B C 1
ATOM 2167 O O . ASN A 1 419 ? 547.45149 318.52099 428.84049 1.000 34.98877 391 ASN B O 1
ATOM 2172 N N . GLY A 1 420 ? 546.22049 319.61899 427.32049 1.000 36.56429 392 GLY B N 1
ATOM 2173 C CA . GLY A 1 420 ? 545.73349 320.57899 428.28549 1.000 36.56429 392 GLY B CA 1
ATOM 2174 C C . GLY A 1 420 ? 544.68049 319.98099 429.19549 1.000 36.56429 392 GLY B C 1
ATOM 2175 O O . GLY A 1 420 ? 544.19449 318.86699 428.99849 1.000 36.56429 392 GLY B O 1
ATOM 2176 N N . ALA A 1 421 ? 544.33049 320.75199 430.22449 1.000 33.68979 393 ALA B N 1
ATOM 2177 C CA . ALA A 1 421 ? 543.35849 320.32999 431.23349 1.000 33.68979 393 ALA B CA 1
ATOM 2178 C C . ALA A 1 421 ? 543.77749 319.01899 431.89249 1.000 33.68979 393 ALA B C 1
ATOM 2179 O O . ALA A 1 421 ? 542.94549 318.16899 432.21449 1.000 33.68979 393 ALA B O 1
ATOM 2181 N N . SER A 1 422 ? 545.07949 318.85399 432.09549 1.000 32.88365 394 SER B N 1
ATOM 2182 C CA . SER A 1 422 ? 545.59849 317.67099 432.75649 1.000 32.88365 394 SER B CA 1
ATOM 2183 C C . SER A 1 422 ? 545.38249 317.76699 434.26349 1.000 32.88365 394 SER B C 1
ATOM 2184 O O . SER A 1 422 ? 544.99849 318.80599 434.80349 1.000 32.88365 394 SER B O 1
ATOM 2187 N N . SER A 1 423 ? 545.64249 316.65799 434.94749 1.000 41.50980 395 SER B N 1
ATOM 2188 C CA . SER A 1 423 ? 545.51749 316.59399 436.39549 1.000 41.50980 395 SER B CA 1
ATOM 2189 C C . SER A 1 423 ? 546.79849 316.99099 437.11549 1.000 41.50980 395 SER B C 1
ATOM 2190 O O . SER A 1 423 ? 546.83549 316.95399 438.34949 1.000 41.50980 395 SER B O 1
ATOM 2193 N N . VAL A 1 424 ? 547.84349 317.35999 436.38049 1.000 38.07492 396 VAL B N 1
ATOM 2194 C CA . VAL A 1 424 ? 549.10149 317.81899 436.95449 1.000 38.07492 396 VAL B CA 1
ATOM 2195 C C . VAL A 1 424 ? 549.25049 319.30599 436.66249 1.000 38.07492 396 VAL B C 1
ATOM 2196 O O . VAL A 1 424 ? 548.94549 319.76799 435.55749 1.000 38.07492 396 VAL B O 1
ATOM 2200 N N . ASP A 1 425 ? 549.70449 320.05599 437.66849 1.000 39.66297 397 ASP B N 1
ATOM 2201 C CA . ASP A 1 425 ? 549.60849 321.51199 437.62549 1.000 39.66297 397 ASP B CA 1
ATOM 2202 C C . ASP A 1 425 ? 550.49149 322.11699 436.53949 1.000 39.66297 397 ASP B C 1
ATOM 2203 O O . ASP A 1 425 ? 550.05949 323.01599 435.81049 1.000 39.66297 397 ASP B O 1
ATOM 2208 N N . ARG A 1 426 ? 551.73949 321.65399 436.42649 1.000 35.15126 398 ARG B N 1
ATOM 2209 C CA . ARG A 1 426 ? 552.69049 322.30699 435.52849 1.000 35.15126 398 ARG B CA 1
ATOM 2210 C C . ARG A 1 426 ? 552.27149 322.17799 434.06849 1.000 35.15126 398 ARG B C 1
ATOM 2211 O O . ARG A 1 426 ? 552.39349 323.13599 433.29049 1.000 35.15126 398 ARG B O 1
ATOM 2219 N N . VAL A 1 427 ? 551.79049 320.99799 433.67449 1.000 31.39067 399 VAL B N 1
ATOM 2220 C CA . VAL A 1 427 ? 551.33049 320.80499 432.30349 1.000 31.39067 399 VAL B CA 1
ATOM 2221 C C . VAL A 1 427 ? 550.16449 321.72999 431.99649 1.000 31.39067 399 VAL B C 1
ATOM 2222 O O . VAL A 1 427 ? 550.11949 322.36599 430.93749 1.000 31.39067 399 VAL B O 1
ATOM 2226 N N . PHE A 1 428 ? 549.20049 321.81999 432.91349 1.000 30.21273 400 PHE B N 1
ATOM 2227 C CA . PHE A 1 428 ? 548.07049 322.71299 432.68949 1.000 30.21273 400 PHE B CA 1
ATOM 2228 C C . PHE A 1 428 ? 548.52949 324.15899 432.59649 1.000 30.21273 400 PHE B C 1
ATOM 2229 O O . PHE A 1 428 ? 548.00949 324.92999 431.78549 1.000 30.21273 400 PHE B O 1
ATOM 2237 N N . ASP A 1 429 ? 549.50149 324.54399 433.42349 1.000 34.73187 401 ASP B N 1
ATOM 2238 C CA . ASP A 1 429 ? 549.99949 325.91499 433.39949 1.000 34.73187 401 ASP B CA 1
ATOM 2239 C C . ASP A 1 429 ? 550.62449 326.25199 432.05149 1.000 34.73187 401 ASP B C 1
ATOM 2240 O O . ASP A 1 429 ? 550.31649 327.28899 431.44749 1.000 34.73187 401 ASP B O 1
ATOM 2245 N N . ILE A 1 430 ? 551.50649 325.38199 431.55649 1.000 33.24601 402 ILE B N 1
ATOM 2246 C CA . ILE A 1 430 ? 552.15449 325.68099 430.28349 1.000 33.24601 402 ILE B CA 1
ATOM 2247 C C . ILE A 1 430 ? 551.15549 325.60099 429.13249 1.000 33.24601 402 ILE B C 1
ATOM 2248 O O . ILE A 1 430 ? 551.24849 326.36799 428.16049 1.000 33.24601 402 ILE B O 1
ATOM 2253 N N . CYS A 1 431 ? 550.17549 324.69599 429.21949 1.000 33.43054 403 CYS B N 1
ATOM 2254 C CA . CYS A 1 431 ? 549.13249 324.64499 428.20349 1.000 33.43054 403 CYS B CA 1
ATOM 2255 C C . CYS A 1 431 ? 548.31749 325.92999 428.19349 1.000 33.43054 403 CYS B C 1
ATOM 2256 O O . CYS A 1 431 ? 547.94049 326.42499 427.12649 1.000 33.43054 403 CYS B O 1
ATOM 2259 N N . CYS A 1 432 ? 548.02749 326.48199 429.37349 1.000 29.68155 404 CYS B N 1
ATOM 2260 C CA . CYS A 1 432 ? 547.33349 327.76199 429.43849 1.000 29.68155 404 CYS B CA 1
ATOM 2261 C C . CYS A 1 432 ? 548.17649 328.87699 428.84349 1.000 29.68155 404 CYS B C 1
ATOM 2262 O O . CYS A 1 432 ? 547.64449 329.77399 428.18749 1.000 29.68155 404 CYS B O 1
ATOM 2265 N N . GLU A 1 433 ? 549.48849 328.84999 429.07549 1.000 27.98640 405 GLU B N 1
ATOM 2266 C CA . GLU A 1 433 ? 550.35549 329.84099 428.44249 1.000 27.98640 405 GLU B CA 1
ATOM 2267 C C . GLU A 1 433 ? 550.24049 329.76999 426.92449 1.000 27.98640 405 GLU B C 1
ATOM 2268 O O . GLU A 1 433 ? 550.07049 330.79599 426.24749 1.000 27.98640 405 GLU B O 1
ATOM 2274 N N . ILE A 1 434 ? 550.31449 328.55699 426.37349 1.000 24.53485 406 ILE B N 1
ATOM 2275 C CA . ILE A 1 434 ? 550.21849 328.39499 424.92449 1.000 24.53485 406 ILE B CA 1
ATOM 2276 C C . ILE A 1 434 ? 548.85949 328.86599 424.42249 1.000 24.53485 406 ILE B C 1
ATOM 2277 O O . ILE A 1 434 ? 548.76049 329.56999 423.40849 1.000 24.53485 406 ILE B O 1
ATOM 2282 N N . PHE A 1 435 ? 547.79049 328.47899 425.12149 1.000 31.34872 407 PHE B N 1
ATOM 2283 C CA . PHE A 1 435 ? 546.45149 328.86399 424.69649 1.000 31.34872 407 PHE B CA 1
ATOM 2284 C C . PHE A 1 435 ? 546.27249 330.36999 424.75249 1.000 31.34872 407 PHE B C 1
ATOM 2285 O O . PHE A 1 435 ? 545.59949 330.95199 423.89949 1.000 31.34872 407 PHE B O 1
ATOM 2293 N N . TRP A 1 436 ? 546.84049 331.01499 425.76649 1.000 26.39155 408 TRP B N 1
ATOM 2294 C CA . TRP A 1 436 ? 546.73549 332.46199 425.86149 1.000 26.39155 408 TRP B CA 1
ATOM 2295 C C . TRP A 1 436 ? 547.47549 333.14099 424.72249 1.000 26.39155 408 TRP B C 1
ATOM 2296 O O . TRP A 1 436 ? 547.00249 334.14599 424.18149 1.000 26.39155 408 TRP B O 1
ATOM 2307 N N . LEU A 1 437 ? 548.64749 332.62199 424.35549 1.000 23.80459 409 LEU B N 1
ATOM 2308 C CA . LEU A 1 437 ? 549.32949 333.16499 423.18549 1.000 23.80459 409 LEU B CA 1
ATOM 2309 C C . LEU A 1 437 ? 548.46249 333.01599 421.94249 1.000 23.80459 409 LEU B C 1
ATOM 2310 O O . LEU A 1 437 ? 548.33949 333.95099 421.13949 1.000 23.80459 409 LEU B O 1
ATOM 2315 N N . MET A 1 438 ? 547.82449 331.85399 421.79149 1.000 27.66517 410 MET B N 1
ATOM 2316 C CA . MET A 1 438 ? 546.90749 331.64299 420.67549 1.000 27.66517 410 MET B CA 1
ATOM 2317 C C . MET A 1 438 ? 545.77049 332.65399 420.69749 1.000 27.66517 410 MET B C 1
ATOM 2318 O O . MET A 1 438 ? 545.39049 333.20999 419.66149 1.000 27.66517 410 MET B O 1
ATOM 2323 N N . LEU A 1 439 ? 545.21349 332.89999 421.88049 1.000 28.48673 411 LEU B N 1
ATOM 2324 C CA . LEU A 1 439 ? 544.05149 333.76899 422.00849 1.000 28.48673 411 LEU B CA 1
ATOM 2325 C C . LEU A 1 439 ? 544.41549 335.22299 421.75749 1.000 28.48673 411 LEU B C 1
ATOM 2326 O O . LEU A 1 439 ? 543.58749 336.00099 421.27449 1.000 28.48673 411 LEU B O 1
ATOM 2331 N N . LYS A 1 440 ? 545.63849 335.61899 422.09549 1.000 30.59099 412 LYS B N 1
ATOM 2332 C CA . LYS A 1 440 ? 545.98649 337.02499 421.95149 1.000 30.59099 412 LYS B CA 1
ATOM 2333 C C . LYS A 1 440 ? 546.57549 337.34099 420.58649 1.000 30.59099 412 LYS B C 1
ATOM 2334 O O . LYS A 1 440 ? 546.52249 338.49699 420.15449 1.000 30.59099 412 LYS B O 1
ATOM 2340 N N . TYR A 1 441 ? 547.13149 336.35499 419.88449 1.000 37.27923 413 TYR B N 1
ATOM 2341 C CA . TYR A 1 441 ? 547.82449 336.66299 418.64549 1.000 37.27923 413 TYR B CA 1
ATOM 2342 C C . TYR A 1 441 ? 547.26849 335.98999 417.40049 1.000 37.27923 413 TYR B C 1
ATOM 2343 O O . TYR A 1 441 ? 547.61449 336.41599 416.29349 1.000 37.27923 413 TYR B O 1
ATOM 2352 N N . MET A 1 442 ? 546.43149 334.96499 417.52749 1.000 35.24827 414 MET B N 1
ATOM 2353 C CA . MET A 1 442 ? 545.98749 334.21599 416.35649 1.000 35.24827 414 MET B CA 1
ATOM 2354 C C . MET A 1 442 ? 544.48849 333.94899 416.41649 1.000 35.24827 414 MET B C 1
ATOM 2355 O O . MET A 1 442 ? 544.02849 332.83399 416.15049 1.000 35.24827 414 MET B O 1
ATOM 2360 N N . ARG A 1 443 ? 543.70249 334.97099 416.76649 1.000 33.07626 415 ARG B N 1
ATOM 2361 C CA . ARG A 1 443 ? 542.25249 334.80499 416.81149 1.000 33.07626 415 ARG B CA 1
ATOM 2362 C C . ARG A 1 443 ? 541.68049 334.50299 415.43349 1.000 33.07626 415 ARG B C 1
ATOM 2363 O O . ARG A 1 443 ? 540.81449 333.63299 415.29049 1.000 33.07626 415 ARG B O 1
ATOM 2371 N N . SER A 1 444 ? 542.15149 335.21499 414.40749 1.000 35.93925 416 SER B N 1
ATOM 2372 C CA . SER A 1 444 ? 541.56249 335.08099 413.07949 1.000 35.93925 416 SER B CA 1
ATOM 2373 C C . SER A 1 444 ? 541.73249 333.66899 412.53549 1.000 35.93925 416 SER B C 1
ATOM 2374 O O . SER A 1 444 ? 540.82649 333.12999 411.89149 1.000 35.93925 416 SER B O 1
ATOM 2377 N N . SER A 1 445 ? 542.88349 333.05399 412.78549 1.000 34.93398 417 SER B N 1
ATOM 2378 C CA . SER A 1 445 ? 543.16349 331.71599 412.28949 1.000 34.93398 417 SER B CA 1
ATOM 2379 C C . SER A 1 445 ? 542.73249 330.61699 413.25049 1.000 34.93398 417 SER B C 1
ATOM 2380 O O . SER A 1 445 ? 542.98049 329.44099 412.97049 1.000 34.93398 417 SER B O 1
ATOM 2383 N N . PHE A 1 446 ? 542.10549 330.96199 414.37049 1.000 34.42028 418 PHE B N 1
ATOM 2384 C CA . PHE A 1 446 ? 541.64649 329.97999 415.34649 1.000 34.42028 418 PHE B CA 1
ATOM 2385 C C . PHE A 1 446 ? 540.25949 330.33199 415.85949 1.000 34.42028 418 PHE B C 1
ATOM 2386 O O . PHE A 1 446 ? 539.93249 330.09599 417.02349 1.000 34.42028 418 PHE B O 1
ATOM 2394 N N . LYS A 1 447 ? 539.41249 330.88499 414.98949 1.000 42.49757 419 LYS B N 1
ATOM 2395 C CA . LYS A 1 447 ? 538.12349 331.39999 415.44049 1.000 42.49757 419 LYS B CA 1
ATOM 2396 C C . LYS A 1 447 ? 537.26049 330.30299 416.05149 1.000 42.49757 419 LYS B C 1
ATOM 2397 O O . LYS A 1 447 ? 536.61249 330.51699 417.08149 1.000 42.49757 419 LYS B O 1
ATOM 2403 N N . ASN A 1 448 ? 537.23449 329.12199 415.43549 1.000 43.49854 420 ASN B N 1
ATOM 2404 C CA . ASN A 1 448 ? 536.43749 328.02599 415.97649 1.000 43.49854 420 ASN B CA 1
ATOM 2405 C C . ASN A 1 448 ? 537.15449 327.32199 417.12149 1.000 43.49854 420 ASN B C 1
ATOM 2406 O O . ASN A 1 448 ? 536.52049 326.89099 418.09549 1.000 43.49854 420 ASN B O 1
ATOM 2411 N N . GLU A 1 449 ? 538.47549 327.19499 417.01849 1.000 43.32484 421 GLU B N 1
ATOM 2412 C CA . GLU A 1 449 ? 539.21349 326.39399 417.98549 1.000 43.32484 421 GLU B CA 1
ATOM 2413 C C . GLU A 1 449 ? 539.29949 327.09199 419.33349 1.000 43.32484 421 GLU B C 1
ATOM 2414 O O . GLU A 1 449 ? 539.27449 326.43199 420.37749 1.000 43.32484 421 GLU B O 1
ATOM 2420 N N . ILE A 1 450 ? 539.40149 328.42199 419.33949 1.000 41.00159 422 ILE B N 1
ATOM 2421 C CA . ILE A 1 450 ? 539.34249 329.15199 420.60149 1.000 41.00159 422 ILE B CA 1
ATOM 2422 C C . ILE A 1 450 ? 537.99549 328.92899 421.27449 1.000 41.00159 422 ILE B C 1
ATOM 2423 O O . ILE A 1 450 ? 537.91649 328.74599 422.49549 1.000 41.00159 422 ILE B O 1
ATOM 2428 N N . GLU A 1 451 ? 536.91649 328.93599 420.48749 1.000 48.66398 423 GLU B N 1
ATOM 2429 C CA . GLU A 1 451 ? 535.59549 328.63799 421.03049 1.000 48.66398 423 GLU B CA 1
ATOM 2430 C C . GLU A 1 451 ? 535.56849 327.25899 421.66849 1.000 48.66398 423 GLU B C 1
ATOM 2431 O O . GLU A 1 451 ? 535.08449 327.08999 422.79449 1.000 48.66398 423 GLU B O 1
ATOM 2437 N N . VAL A 1 452 ? 536.08349 326.25699 420.95549 1.000 42.10729 424 VAL B N 1
ATOM 2438 C CA . VAL A 1 452 ? 536.05549 324.89199 421.47649 1.000 42.10729 424 VAL B CA 1
ATOM 2439 C C . VAL A 1 452 ? 536.86949 324.79399 422.75949 1.000 42.10729 424 VAL B C 1
ATOM 2440 O O . VAL A 1 452 ? 536.42549 324.19899 423.74949 1.000 42.10729 424 VAL B O 1
ATOM 2444 N N . PHE A 1 453 ? 538.06749 325.38199 422.76449 1.000 37.11227 425 PHE B N 1
ATOM 2445 C CA . PHE A 1 453 ? 538.91749 325.34399 423.94949 1.000 37.11227 425 PHE B CA 1
ATOM 2446 C C . PHE A 1 453 ? 538.22449 325.98599 425.13949 1.000 37.11227 425 PHE B C 1
ATOM 2447 O O . PHE A 1 453 ? 538.16849 325.40599 426.22849 1.000 37.11227 425 PHE B O 1
ATOM 2455 N N . LEU A 1 454 ? 537.69449 327.19399 424.95049 1.000 35.71578 426 LEU B N 1
ATOM 2456 C CA . LEU A 1 454 ? 537.06549 327.89399 426.06049 1.000 35.71578 426 LEU B CA 1
ATOM 2457 C C . LEU A 1 454 ? 535.85349 327.13199 426.57549 1.000 35.71578 426 LEU B C 1
ATOM 2458 O O . LEU A 1 454 ? 535.68049 326.97799 427.78849 1.000 35.71578 426 LEU B O 1
ATOM 2463 N N . ASN A 1 455 ? 535.01849 326.61599 425.67149 1.000 43.61789 427 ASN B N 1
ATOM 2464 C CA . ASN A 1 455 ? 533.77049 325.99699 426.10149 1.000 43.61789 427 ASN B CA 1
ATOM 2465 C C . ASN A 1 455 ? 534.00549 324.64599 426.76649 1.000 43.61789 427 ASN B C 1
ATOM 2466 O O . ASN A 1 455 ? 533.41649 324.35699 427.81349 1.000 43.61789 427 ASN B O 1
ATOM 2471 N N . GLU A 1 456 ? 534.85849 323.80699 426.18349 1.000 49.53317 428 GLU B N 1
ATOM 2472 C CA . GLU A 1 456 ? 534.97849 322.42499 426.62849 1.000 49.53317 428 GLU B CA 1
ATOM 2473 C C . GLU A 1 456 ? 536.11049 322.19199 427.61649 1.000 49.53317 428 GLU B C 1
ATOM 2474 O O . GLU A 1 456 ? 536.03249 321.25199 428.41349 1.000 49.53317 428 GLU B O 1
ATOM 2480 N N . ILE A 1 457 ? 537.15649 323.01099 427.59149 1.000 41.12571 429 ILE B N 1
ATOM 2481 C CA . ILE A 1 457 ? 538.33049 322.75299 428.41349 1.000 41.12571 429 ILE B CA 1
ATOM 2482 C C . ILE A 1 457 ? 538.38249 323.71099 429.59449 1.000 41.12571 429 ILE B C 1
ATOM 2483 O O . ILE A 1 457 ? 538.45049 323.28399 430.75149 1.000 41.12571 429 ILE B O 1
ATOM 2488 N N . TYR A 1 458 ? 538.34449 325.01299 429.31149 1.000 35.26702 430 TYR B N 1
ATOM 2489 C CA . TYR A 1 458 ? 538.69049 326.01699 430.31249 1.000 35.26702 430 TYR B CA 1
ATOM 2490 C C . TYR A 1 458 ? 537.47949 326.51699 431.09449 1.000 35.26702 430 TYR B C 1
ATOM 2491 O O . TYR A 1 458 ? 537.46149 326.44399 432.32649 1.000 35.26702 430 TYR B O 1
ATOM 2500 N N . LEU A 1 459 ? 536.46949 327.04599 430.40149 1.000 36.38983 431 LEU B N 1
ATOM 2501 C CA . LEU A 1 459 ? 535.28349 327.50299 431.11649 1.000 36.38983 431 LEU B CA 1
ATOM 2502 C C . LEU A 1 459 ? 534.58449 326.34699 431.81449 1.000 36.38983 431 LEU B C 1
ATOM 2503 O O . LEU A 1 459 ? 533.99549 326.53299 432.88449 1.000 36.38983 431 LEU B O 1
ATOM 2508 N N . ALA A 1 460 ? 534.64249 325.14899 431.23149 1.000 41.62686 432 ALA B N 1
ATOM 2509 C CA . ALA A 1 460 ? 534.14849 323.96899 431.92949 1.000 41.62686 432 ALA B CA 1
ATOM 2510 C C . ALA A 1 460 ? 534.95949 323.70599 433.19149 1.000 41.62686 432 ALA B C 1
ATOM 2511 O O . ALA A 1 460 ? 534.40949 323.28699 434.21549 1.000 41.62686 432 ALA B O 1
ATOM 2513 N N . LEU A 1 461 ? 536.27249 323.94299 433.13449 1.000 39.62129 433 LEU B N 1
ATOM 2514 C CA . LEU A 1 461 ? 537.09849 323.81499 434.32949 1.000 39.62129 433 LEU B CA 1
ATOM 2515 C C . LEU A 1 461 ? 536.67649 324.81799 435.39349 1.000 39.62129 433 LEU B C 1
ATOM 2516 O O . LEU A 1 461 ? 536.63649 324.49299 436.58549 1.000 39.62129 433 LEU B O 1
ATOM 2521 N N . LEU A 1 462 ? 536.36949 326.04599 434.98249 1.000 37.59063 434 LEU B N 1
ATOM 2522 C CA . LEU A 1 462 ? 535.88749 327.04199 435.93149 1.000 37.59063 434 LEU B CA 1
ATOM 2523 C C . LEU A 1 462 ? 534.54649 326.63299 436.52849 1.000 37.59063 434 LEU B C 1
ATOM 2524 O O . LEU A 1 462 ? 534.30149 326.84399 437.72149 1.000 37.59063 434 LEU B O 1
ATOM 2529 N N . ALA A 1 463 ? 533.66749 326.04599 435.71649 1.000 40.93408 435 ALA B N 1
ATOM 2530 C CA . ALA A 1 463 ? 532.33649 325.69499 436.19649 1.000 40.93408 435 ALA B CA 1
ATOM 2531 C C . ALA A 1 463 ? 532.36449 324.51599 437.16149 1.000 40.93408 435 ALA B C 1
ATOM 2532 O O . ALA A 1 463 ? 531.49349 324.41399 438.03249 1.000 40.93408 435 ALA B O 1
ATOM 2534 N N . ARG A 1 464 ? 533.33649 323.61799 437.02249 1.000 42.33184 436 ARG B N 1
ATOM 2535 C CA . ARG A 1 464 ? 533.38349 322.43199 437.86749 1.000 42.33184 436 ARG B CA 1
ATOM 2536 C C . ARG A 1 464 ? 533.60549 322.81699 439.32449 1.000 42.33184 436 ARG B C 1
ATOM 2537 O O . ARG A 1 464 ? 534.47649 323.63099 439.63849 1.000 42.33184 436 ARG B O 1
ATOM 2545 N N . ARG A 1 465 ? 532.81049 322.22199 440.21549 1.000 51.31501 437 ARG B N 1
ATOM 2546 C CA . ARG A 1 465 ? 532.93749 322.51399 441.63849 1.000 51.31501 437 ARG B CA 1
ATOM 2547 C C . ARG A 1 465 ? 534.13349 321.81299 442.26649 1.000 51.31501 437 ARG B C 1
ATOM 2548 O O . ARG A 1 465 ? 534.72649 322.33799 443.21449 1.000 51.31501 437 ARG B O 1
ATOM 2556 N N . ASN A 1 466 ? 534.49849 320.63899 441.76249 1.000 52.85218 438 ASN B N 1
ATOM 2557 C CA . ASN A 1 466 ? 535.60749 319.86499 442.30149 1.000 52.85218 438 ASN B CA 1
ATOM 2558 C C . ASN A 1 466 ? 536.91449 320.10999 441.56049 1.000 52.85218 438 ASN B C 1
ATOM 2559 O O . ASN A 1 466 ? 537.90849 319.43499 441.84749 1.000 52.85218 438 ASN B O 1
ATOM 2564 N N . ALA A 1 467 ? 536.93649 321.04699 440.61649 1.000 47.44522 439 ALA B N 1
ATOM 2565 C CA . ALA A 1 467 ? 538.14349 321.30499 439.85249 1.000 47.44522 439 ALA B CA 1
ATOM 2566 C C . ALA A 1 467 ? 539.24749 321.82999 440.76849 1.000 47.44522 439 ALA B C 1
ATOM 2567 O O . ALA A 1 467 ? 538.97349 322.53999 441.73949 1.000 47.44522 439 ALA B O 1
ATOM 2569 N N . PRO A 1 468 ? 540.50149 321.47799 440.49349 1.000 45.48506 440 PRO B N 1
ATOM 2570 C CA . PRO A 1 468 ? 541.60249 321.93999 441.34649 1.000 45.48506 440 PRO B CA 1
ATOM 2571 C C . PRO A 1 468 ? 541.69649 323.45699 441.36249 1.000 45.48506 440 PRO B C 1
ATOM 2572 O O . PRO A 1 468 ? 541.46749 324.12399 440.35149 1.000 45.48506 440 PRO B O 1
ATOM 2576 N N . LEU A 1 469 ? 542.03849 323.99999 442.52949 1.000 42.78801 441 LEU B N 1
ATOM 2577 C CA . LEU A 1 469 ? 542.07749 325.44799 442.68549 1.000 42.78801 441 LEU B CA 1
ATOM 2578 C C . LEU A 1 469 ? 543.29549 326.07299 442.02249 1.000 42.78801 441 LEU B C 1
ATOM 2579 O O . LEU A 1 469 ? 543.22349 327.22299 441.57849 1.000 42.78801 441 LEU B O 1
ATOM 2584 N N . SER A 1 470 ? 544.41649 325.35399 441.95649 1.000 38.50321 442 SER B N 1
ATOM 2585 C CA . SER A 1 470 ? 545.59449 325.90099 441.29149 1.000 38.50321 442 SER B CA 1
ATOM 2586 C C . SER A 1 470 ? 545.31749 326.16499 439.81949 1.000 38.50321 442 SER B C 1
ATOM 2587 O O . SER A 1 470 ? 545.66849 327.22699 439.29049 1.000 38.50321 442 SER B O 1
ATOM 2590 N N . GLN A 1 471 ? 544.67549 325.21099 439.14449 1.000 37.37577 443 GLN B N 1
ATOM 2591 C CA . GLN A 1 471 ? 544.32549 325.39899 437.74249 1.000 37.37577 443 GLN B CA 1
ATOM 2592 C C . GLN A 1 471 ? 543.32849 326.53599 437.57249 1.000 37.37577 443 GLN B C 1
ATOM 2593 O O . GLN A 1 471 ? 543.43449 327.33299 436.63049 1.000 37.37577 443 GLN B O 1
ATOM 2599 N N . LYS A 1 472 ? 542.35049 326.62499 438.47449 1.000 36.60319 444 LYS B N 1
ATOM 2600 C CA . LYS A 1 472 ? 541.37449 327.70499 438.40449 1.000 36.60319 444 LYS B CA 1
ATOM 2601 C C . LYS A 1 472 ? 542.05649 329.05799 438.52849 1.000 36.60319 444 LYS B C 1
ATOM 2602 O O . LYS A 1 472 ? 541.77549 329.97899 437.75649 1.000 36.60319 444 LYS B O 1
ATOM 2608 N N . LEU A 1 473 ? 542.96849 329.19199 439.49149 1.000 32.68134 445 LEU B N 1
ATOM 2609 C CA . LEU A 1 473 ? 543.67449 330.45399 439.67549 1.000 32.68134 445 LEU B CA 1
ATOM 2610 C C . LEU A 1 473 ? 544.55449 330.77499 438.47649 1.000 32.68134 445 LEU B C 1
ATOM 2611 O O . LEU A 1 473 ? 544.64249 331.93399 438.05849 1.000 32.68134 445 LEU B O 1
ATOM 2616 N N . THR A 1 474 ? 545.21949 329.76599 437.91149 1.000 32.16505 446 THR B N 1
ATOM 2617 C CA . THR A 1 474 ? 546.06149 330.01099 436.74649 1.000 32.16505 446 THR B CA 1
ATOM 2618 C C . THR A 1 474 ? 545.23349 330.51599 435.57249 1.000 32.16505 446 THR B C 1
ATOM 2619 O O . THR A 1 474 ? 545.59549 331.50099 434.91449 1.000 32.16505 446 THR B O 1
ATOM 2623 N N . PHE A 1 475 ? 544.09649 329.87299 435.30549 1.000 26.46149 447 PHE B N 1
ATOM 2624 C CA . PHE A 1 475 ? 543.29349 330.34299 434.18549 1.000 26.46149 447 PHE B CA 1
ATOM 2625 C C . PHE A 1 475 ? 542.62449 331.67399 434.49049 1.000 26.46149 447 PHE B C 1
ATOM 2626 O O . PHE A 1 475 ? 542.34949 332.44399 433.56949 1.000 26.46149 447 PHE B O 1
ATOM 2634 N N . VAL A 1 476 ? 542.34749 331.96699 435.75949 1.000 27.53812 448 VAL B N 1
ATOM 2635 C CA . VAL A 1 476 ? 541.81149 333.28099 436.09149 1.000 27.53812 448 VAL B CA 1
ATOM 2636 C C . VAL A 1 476 ? 542.86449 334.35299 435.85649 1.000 27.53812 448 VAL B C 1
ATOM 2637 O O . VAL A 1 476 ? 542.55449 335.45699 435.39949 1.000 27.53812 448 VAL B O 1
ATOM 2641 N N . GLY A 1 477 ? 544.12449 334.04299 436.15349 1.000 28.17067 449 GLY B N 1
ATOM 2642 C CA . GLY A 1 477 ? 545.20049 334.94699 435.78249 1.000 28.17067 449 GLY B CA 1
ATOM 2643 C C . GLY A 1 477 ? 545.29049 335.13999 434.28249 1.000 28.17067 449 GLY B C 1
ATOM 2644 O O . GLY A 1 477 ? 545.54549 336.24599 433.80049 1.000 28.17067 449 GLY B O 1
ATOM 2645 N N . ILE A 1 478 ? 545.07749 334.06499 433.52349 1.000 25.54211 450 ILE B N 1
ATOM 2646 C CA . ILE A 1 478 ? 545.04649 334.18399 432.06749 1.000 25.54211 450 ILE B CA 1
ATOM 2647 C C . ILE A 1 478 ? 543.90149 335.09299 431.63049 1.000 25.54211 450 ILE B C 1
ATOM 2648 O O . ILE A 1 478 ? 544.05649 335.92299 430.72749 1.000 25.54211 450 ILE B O 1
ATOM 2653 N N . LEU A 1 479 ? 542.73449 334.94699 432.25749 1.000 22.04146 451 LEU B N 1
ATOM 2654 C CA . LEU A 1 479 ? 541.60049 335.80799 431.93449 1.000 22.04146 451 LEU B CA 1
ATOM 2655 C C . LEU A 1 479 ? 541.89849 337.26099 432.27049 1.000 22.04146 451 LEU B C 1
ATOM 2656 O O . LEU A 1 479 ? 541.50449 338.16999 431.53349 1.000 22.04146 451 LEU B O 1
ATOM 2661 N N . LYS A 1 480 ? 542.56449 337.49999 433.39849 1.000 26.98731 452 LYS B N 1
ATOM 2662 C CA . LYS A 1 480 ? 542.95549 338.85999 433.74949 1.000 26.98731 452 LYS B CA 1
ATOM 2663 C C . LYS A 1 480 ? 543.91349 339.42799 432.71449 1.000 26.98731 452 LYS B C 1
ATOM 2664 O O . LYS A 1 480 ? 543.80049 340.59499 432.32549 1.000 26.98731 452 LYS B O 1
ATOM 2670 N N . ARG A 1 481 ? 544.86149 338.61099 432.25549 1.000 26.51452 453 ARG B N 1
ATOM 2671 C CA . ARG A 1 481 ? 545.74249 339.02599 431.17149 1.000 26.51452 453 ARG B CA 1
ATOM 2672 C C . ARG A 1 481 ? 544.95249 339.34999 429.91249 1.000 26.51452 453 ARG B C 1
ATOM 2673 O O . ARG A 1 481 ? 545.31249 340.26799 429.16949 1.000 26.51452 453 ARG B O 1
ATOM 2681 N N . LEU A 1 482 ? 543.88049 338.60199 429.65849 1.000 24.52835 454 LEU B N 1
ATOM 2682 C CA . LEU A 1 482 ? 543.03949 338.85499 428.49249 1.000 24.52835 454 LEU B CA 1
ATOM 2683 C C . LEU A 1 482 ? 542.24649 340.14599 428.63449 1.000 24.52835 454 LEU B C 1
ATOM 2684 O O . LEU A 1 482 ? 542.01649 340.84499 427.64149 1.000 24.52835 454 LEU B O 1
ATOM 2689 N N . CYS A 1 483 ? 541.82549 340.47199 429.85549 1.000 28.27258 455 CYS B N 1
ATOM 2690 C CA . CYS A 1 483 ? 540.89949 341.57999 430.05549 1.000 28.27258 455 CYS B CA 1
ATOM 2691 C C . CYS A 1 483 ? 541.50549 342.91799 429.65449 1.000 28.27258 455 CYS B C 1
ATOM 2692 O O . CYS A 1 483 ? 540.77949 343.81399 429.21149 1.000 28.27258 455 CYS B O 1
ATOM 2695 N N . GLU A 1 484 ? 542.82249 343.07999 429.79449 1.000 32.69083 456 GLU B N 1
ATOM 2696 C CA . GLU A 1 484 ? 543.43449 344.35899 429.45349 1.000 32.69083 456 GLU B CA 1
ATOM 2697 C C . GLU A 1 484 ? 543.34749 344.67599 427.96749 1.000 32.69083 456 GLU B C 1
ATOM 2698 O O . GLU A 1 484 ? 543.41449 345.85199 427.59649 1.000 32.69083 456 GLU B O 1
ATOM 2704 N N . ASP A 1 485 ? 543.19849 343.66899 427.11249 1.000 34.77744 457 ASP B N 1
ATOM 2705 C CA . ASP A 1 485 ? 543.16149 343.89999 425.67549 1.000 34.77744 457 ASP B CA 1
ATOM 2706 C C . ASP A 1 485 ? 541.73949 344.22199 425.23849 1.000 34.77744 457 ASP B C 1
ATOM 2707 O O . ASP A 1 485 ? 540.85049 343.37599 425.39849 1.000 34.77744 457 ASP B O 1
ATOM 2712 N N . PRO A 1 486 ? 541.47649 345.41099 424.69149 1.000 30.83788 458 PRO B N 1
ATOM 2713 C CA . PRO A 1 486 ? 540.11349 345.69599 424.21449 1.000 30.83788 458 PRO B CA 1
ATOM 2714 C C . PRO A 1 486 ? 539.75549 344.94699 422.94749 1.000 30.83788 458 PRO B C 1
ATOM 2715 O O . PRO A 1 486 ? 538.62849 344.44899 422.82949 1.000 30.83788 458 PRO B O 1
ATOM 2719 N N . ARG A 1 487 ? 540.67749 344.86299 421.98749 1.000 33.56599 459 ARG B N 1
ATOM 2720 C CA . ARG A 1 487 ? 540.38949 344.14199 420.75449 1.000 33.56599 459 ARG B CA 1
ATOM 2721 C C . ARG A 1 487 ? 540.10149 342.67599 421.03649 1.000 33.56599 459 ARG B C 1
ATOM 2722 O O . ARG A 1 487 ? 539.16949 342.09799 420.46849 1.000 33.56599 459 ARG B O 1
ATOM 2730 N N . ALA A 1 488 ? 540.88349 342.05999 421.92449 1.000 32.87224 460 ALA B N 1
ATOM 2731 C CA . ALA A 1 488 ? 540.68149 340.65999 422.26649 1.000 32.87224 460 ALA B CA 1
ATOM 2732 C C . ALA A 1 488 ? 539.37649 340.42399 423.00749 1.000 32.87224 460 ALA B C 1
ATOM 2733 O O . ALA A 1 488 ? 538.98549 339.26599 423.18249 1.000 32.87224 460 ALA B O 1
ATOM 2735 N N . LEU A 1 489 ? 538.70749 341.48199 423.45649 1.000 30.42547 461 LEU B N 1
ATOM 2736 C CA . LEU A 1 489 ? 537.38749 341.37299 424.06049 1.000 30.42547 461 LEU B CA 1
ATOM 2737 C C . LEU A 1 489 ? 536.27249 341.61499 423.05349 1.000 30.42547 461 LEU B C 1
ATOM 2738 O O . LEU A 1 489 ? 535.30849 340.84799 423.00149 1.000 30.42547 461 LEU B O 1
ATOM 2743 N N . VAL A 1 490 ? 536.38149 342.66699 422.23949 1.000 36.64399 462 VAL B N 1
ATOM 2744 C CA . VAL A 1 490 ? 535.31049 342.94799 421.28949 1.000 36.64399 462 VAL B CA 1
ATOM 2745 C C . VAL A 1 490 ? 535.27749 341.89499 420.18749 1.000 36.64399 462 VAL B C 1
ATOM 2746 O O . VAL A 1 490 ? 534.20049 341.46799 419.75949 1.000 36.64399 462 VAL B O 1
ATOM 2750 N N . GLU A 1 491 ? 536.44549 341.45599 419.70549 1.000 42.07038 463 GLU B N 1
ATOM 2751 C CA . GLU A 1 491 ? 536.46249 340.38199 418.72049 1.000 42.07038 463 GLU B CA 1
ATOM 2752 C C . GLU A 1 491 ? 535.98749 339.07099 419.32449 1.000 42.07038 463 GLU B C 1
ATOM 2753 O O . GLU A 1 491 ? 535.41649 338.23499 418.61549 1.000 42.07038 463 GLU B O 1
ATOM 2759 N N . LEU A 1 492 ? 536.21549 338.86999 420.62149 1.000 38.10325 464 LEU B N 1
ATOM 2760 C CA . LEU A 1 492 ? 535.68749 337.68299 421.27949 1.000 38.10325 464 LEU B CA 1
ATOM 2761 C C . LEU A 1 492 ? 534.17449 337.76099 421.42849 1.000 38.10325 464 LEU B C 1
ATOM 2762 O O . LEU A 1 492 ? 533.49549 336.73099 421.42349 1.000 38.10325 464 LEU B O 1
ATOM 2767 N N . TYR A 1 493 ? 533.63249 338.96699 421.58049 1.000 47.25806 465 TYR B N 1
ATOM 2768 C CA . TYR A 1 493 ? 532.18349 339.11299 421.65349 1.000 47.25806 465 TYR B CA 1
ATOM 2769 C C . TYR A 1 493 ? 531.53549 338.92099 420.28749 1.000 47.25806 465 TYR B C 1
ATOM 2770 O O . TYR A 1 493 ? 530.53549 338.20599 420.15949 1.000 47.25806 465 TYR B O 1
ATOM 2779 N N . LEU A 1 494 ? 532.09349 339.55299 419.25349 1.000 48.09002 466 LEU B N 1
ATOM 2780 C CA . LEU A 1 494 ? 531.45049 339.54999 417.94249 1.000 48.09002 466 LEU B CA 1
ATOM 2781 C C . LEU A 1 494 ? 531.47549 338.16699 417.30849 1.000 48.09002 466 LEU B C 1
ATOM 2782 O O . LEU A 1 494 ? 530.44949 337.67299 416.82849 1.000 48.09002 466 LEU B O 1
ATOM 2787 N N . ASN A 1 495 ? 532.64349 337.52699 417.28849 1.000 48.55320 467 ASN B N 1
ATOM 2788 C CA . ASN A 1 495 ? 532.76849 336.26299 416.57749 1.000 48.55320 467 ASN B CA 1
ATOM 2789 C C . ASN A 1 495 ? 532.05749 335.12199 417.28749 1.000 48.55320 467 ASN B C 1
ATOM 2790 O O . ASN A 1 495 ? 531.77249 334.09999 416.65549 1.000 48.55320 467 ASN B O 1
ATOM 2795 N N . TYR A 1 496 ? 531.76049 335.26699 418.57549 1.000 49.91204 468 TYR B N 1
ATOM 2796 C CA . TYR A 1 496 ? 531.21549 334.16599 419.35749 1.000 49.91204 468 TYR B CA 1
ATOM 2797 C C . TYR A 1 496 ? 529.83149 334.45099 419.91749 1.000 49.91204 468 TYR B C 1
ATOM 2798 O O . TYR A 1 496 ? 528.90749 333.65999 419.69849 1.000 49.91204 468 TYR B O 1
ATOM 2807 N N . ASP A 1 497 ? 529.65449 335.55899 420.63649 1.000 56.50888 469 ASP B N 1
ATOM 2808 C CA . ASP A 1 497 ? 528.36149 335.82899 421.25549 1.000 56.50888 469 ASP B CA 1
ATOM 2809 C C . ASP A 1 497 ? 527.34149 336.34399 420.24949 1.000 56.50888 469 ASP B C 1
ATOM 2810 O O . ASP A 1 497 ? 526.15749 336.00299 420.33649 1.000 56.50888 469 ASP B O 1
ATOM 2815 N N . CYS A 1 498 ? 527.77549 337.17099 419.29749 1.000 64.51660 470 CYS B N 1
ATOM 2816 C CA . CYS A 1 498 ? 526.84749 337.68199 418.29449 1.000 64.51660 470 CYS B CA 1
ATOM 2817 C C . CYS A 1 498 ? 526.26349 336.54799 417.46449 1.000 64.51660 470 CYS B C 1
ATOM 2818 O O . CYS A 1 498 ? 525.07449 336.56599 417.12549 1.000 64.51660 470 CYS B O 1
ATOM 2821 N N . ASN A 1 499 ? 527.08349 335.55699 417.12449 1.000 74.24138 471 ASN B N 1
ATOM 2822 C CA . ASN A 1 499 ? 526.58349 334.37799 416.43249 1.000 74.24138 471 ASN B CA 1
ATOM 2823 C C . ASN A 1 499 ? 525.62249 333.61599 417.33549 1.000 74.24138 471 ASN B C 1
ATOM 2824 O O . ASN A 1 499 ? 525.92149 333.36599 418.50749 1.000 74.24138 471 ASN B O 1
ATOM 2829 N N . GLN A 1 500 ? 524.46249 333.24999 416.78849 1.000 85.71380 472 GLN B N 1
ATOM 2830 C CA . GLN A 1 500 ? 523.44149 332.58899 417.59549 1.000 85.71380 472 GLN B CA 1
ATOM 2831 C C . GLN A 1 500 ? 523.83449 331.15399 417.92349 1.000 85.71380 472 GLN B C 1
ATOM 2832 O O . GLN A 1 500 ? 523.71049 330.71299 419.07149 1.000 85.71380 472 GLN B O 1
ATOM 2838 N N . ASN A 1 501 ? 524.30649 330.40699 416.92349 1.000 87.51375 473 ASN B N 1
ATOM 2839 C CA . ASN A 1 501 ? 524.63849 329.00399 417.14649 1.000 87.51375 473 ASN B CA 1
ATOM 2840 C C . ASN A 1 501 ? 525.80249 328.85499 418.11649 1.000 87.51375 473 ASN B C 1
ATOM 2841 O O . ASN A 1 501 ? 525.79849 327.95499 418.96349 1.000 87.51375 473 ASN B O 1
ATOM 2846 N N . VAL A 1 502 ? 526.80849 329.72299 418.00549 1.000 71.97688 474 VAL B N 1
ATOM 2847 C CA . VAL A 1 502 ? 527.96149 329.65299 418.89249 1.000 71.97688 474 VAL B CA 1
ATOM 2848 C C . VAL A 1 502 ? 527.53049 329.96699 420.31749 1.000 71.97688 474 VAL B C 1
ATOM 2849 O O . VAL A 1 502 ? 526.76549 330.90899 420.56449 1.000 71.97688 474 VAL B O 1
ATOM 2853 N N . ASP A 1 503 ? 528.01649 329.16799 421.26549 1.000 59.69244 475 ASP B N 1
ATOM 2854 C CA . ASP A 1 503 ? 527.64849 329.35299 422.66049 1.000 59.69244 475 ASP B CA 1
ATOM 2855 C C . ASP A 1 503 ? 528.16649 330.68599 423.18549 1.000 59.69244 475 ASP B C 1
ATOM 2856 O O . ASP A 1 503 ? 529.18849 331.20699 422.73049 1.000 59.69244 475 ASP B O 1
ATOM 2861 N N . ASN A 1 504 ? 527.43749 331.23799 424.15049 1.000 53.12488 476 ASN B N 1
ATOM 2862 C CA . ASN A 1 504 ? 527.80549 332.50799 424.75949 1.000 53.12488 476 ASN B CA 1
ATOM 2863 C C . ASN A 1 504 ? 529.17249 332.39999 425.42449 1.000 53.12488 476 ASN B C 1
ATOM 2864 O O . ASN A 1 504 ? 529.41549 331.48799 426.21949 1.000 53.12488 476 ASN B O 1
ATOM 2869 N N . ILE A 1 505 ? 530.06749 333.33499 425.10249 1.000 45.32866 477 ILE B N 1
ATOM 2870 C CA . ILE A 1 505 ? 531.44249 333.26299 425.59049 1.000 45.32866 477 ILE B CA 1
ATOM 2871 C C . ILE A 1 505 ? 531.75549 334.43699 426.50849 1.000 45.32866 477 ILE B C 1
ATOM 2872 O O . ILE A 1 505 ? 532.07049 334.24599 427.68549 1.000 45.32866 477 ILE B O 1
ATOM 2877 N N . PHE A 1 506 ? 531.68449 335.65899 425.97949 1.000 40.81302 478 PHE B N 1
ATOM 2878 C CA . PHE A 1 506 ? 532.10549 336.81599 426.76349 1.000 40.81302 478 PHE B CA 1
ATOM 2879 C C . PHE A 1 506 ? 531.24749 336.97099 428.01149 1.000 40.81302 478 PHE B C 1
ATOM 2880 O O . PHE A 1 506 ? 531.76449 337.18099 429.11749 1.000 40.81302 478 PHE B O 1
ATOM 2888 N N . GLN A 1 507 ? 529.93149 336.83899 427.85649 1.000 46.33460 479 GLN B N 1
ATOM 2889 C CA . GLN A 1 507 ? 529.04049 336.97099 429.00149 1.000 46.33460 479 GLN B CA 1
ATOM 2890 C C . GLN A 1 507 ? 529.34049 335.91499 430.05549 1.000 46.33460 479 GLN B C 1
ATOM 2891 O O . GLN A 1 507 ? 529.36149 336.21399 431.25449 1.000 46.33460 479 GLN B O 1
ATOM 2897 N N . THR A 1 508 ? 529.59449 334.67599 429.63049 1.000 40.40691 480 THR B N 1
ATOM 2898 C CA . THR A 1 508 ? 529.80649 333.62099 430.61249 1.000 40.40691 480 THR B CA 1
ATOM 2899 C C . THR A 1 508 ? 531.16149 333.75099 431.29949 1.000 40.40691 480 THR B C 1
ATOM 2900 O O . THR A 1 508 ? 531.27149 333.43899 432.48749 1.000 40.40691 480 THR B O 1
ATOM 2904 N N . ILE A 1 509 ? 532.19449 334.23799 430.60349 1.000 39.95817 481 ILE B N 1
ATOM 2905 C CA . ILE A 1 509 ? 533.47349 334.42799 431.28149 1.000 39.95817 481 ILE B CA 1
ATOM 2906 C C . ILE A 1 509 ? 533.38449 335.58699 432.26649 1.000 39.95817 481 ILE B C 1
ATOM 2907 O O . ILE A 1 509 ? 533.95149 335.52899 433.36449 1.000 39.95817 481 ILE B O 1
ATOM 2912 N N . VAL A 1 510 ? 532.66149 336.65099 431.90549 1.000 34.82562 482 VAL B N 1
ATOM 2913 C CA . VAL A 1 510 ? 532.48549 337.74199 432.85749 1.000 34.82562 482 VAL B CA 1
ATOM 2914 C C . VAL A 1 510 ? 531.68549 337.27499 434.06949 1.000 34.82562 482 VAL B C 1
ATOM 2915 O O . VAL A 1 510 ? 532.01349 337.62199 435.21349 1.000 34.82562 482 VAL B O 1
ATOM 2919 N N . GLU A 1 511 ? 530.64349 336.47099 433.85149 1.000 40.86036 483 GLU B N 1
ATOM 2920 C CA . GLU A 1 511 ? 529.87649 335.93899 434.97349 1.000 40.86036 483 GLU B CA 1
ATOM 2921 C C . GLU A 1 511 ? 530.72849 335.02599 435.84649 1.000 40.86036 483 GLU B C 1
ATOM 2922 O O . GLU A 1 511 ? 530.59649 335.03399 437.07549 1.000 40.86036 483 GLU B O 1
ATOM 2928 N N . ASP A 1 512 ? 531.59649 334.22199 435.22949 1.000 40.96279 484 ASP B N 1
ATOM 2929 C CA . ASP A 1 512 ? 532.47949 333.35599 436.00049 1.000 40.96279 484 ASP B CA 1
ATOM 2930 C C . ASP A 1 512 ? 533.46049 334.16199 436.83549 1.000 40.96279 484 ASP B C 1
ATOM 2931 O O . ASP A 1 512 ? 533.75249 333.79199 437.97749 1.000 40.96279 484 ASP B O 1
ATOM 2936 N N . LEU A 1 513 ? 533.98649 335.25599 436.28349 1.000 33.40109 485 LEU B N 1
ATOM 2937 C CA . LEU A 1 513 ? 534.82349 336.14399 437.08149 1.000 33.40109 485 LEU B CA 1
ATOM 2938 C C . LEU A 1 513 ? 534.04549 336.70599 438.26149 1.000 33.40109 485 LEU B C 1
ATOM 2939 O O . LEU A 1 513 ? 534.54249 336.73099 439.39649 1.000 33.40109 485 LEU B O 1
ATOM 2944 N N . SER A 1 514 ? 532.81049 337.14599 438.01349 1.000 39.99504 486 SER B N 1
ATOM 2945 C CA . SER A 1 514 ? 532.00049 337.71099 439.08649 1.000 39.99504 486 SER B CA 1
ATOM 2946 C C . SER A 1 514 ? 531.75849 336.69699 440.19249 1.000 39.99504 486 SER B C 1
ATOM 2947 O O . SER A 1 514 ? 531.83749 337.03399 441.37849 1.000 39.99504 486 SER B O 1
ATOM 2950 N N . ARG A 1 515 ? 531.45549 335.45299 439.82049 1.000 40.55407 487 ARG B N 1
ATOM 2951 C CA . ARG A 1 515 ? 531.20749 334.42399 440.82449 1.000 40.55407 487 ARG B CA 1
ATOM 2952 C C . ARG A 1 515 ? 532.41649 334.24299 441.72949 1.000 40.55407 487 ARG B C 1
ATOM 2953 O O . ARG A 1 515 ? 532.27349 334.05999 442.94349 1.000 40.55407 487 ARG B O 1
ATOM 2961 N N . PHE A 1 516 ? 533.61949 334.29599 441.15649 1.000 41.92342 488 PHE B N 1
ATOM 2962 C CA . PHE A 1 516 ? 534.82149 334.20399 441.97249 1.000 41.92342 488 PHE B CA 1
ATOM 2963 C C . PHE A 1 516 ? 535.03349 335.45899 442.80249 1.000 41.92342 488 PHE B C 1
ATOM 2964 O O . PHE A 1 516 ? 535.64749 335.39399 443.87249 1.000 41.92342 488 PHE B O 1
ATOM 2972 N N . ALA A 1 517 ? 534.53549 336.59999 442.33849 1.000 37.71720 489 ALA B N 1
ATOM 2973 C CA . ALA A 1 517 ? 534.77549 337.86199 443.02449 1.000 37.71720 489 ALA B CA 1
ATOM 2974 C C . ALA A 1 517 ? 533.82249 338.11699 444.18849 1.000 37.71720 489 ALA B C 1
ATOM 2975 O O . ALA A 1 517 ? 533.75449 339.25599 444.66249 1.000 37.71720 489 ALA B O 1
ATOM 2977 N N . THR A 1 518 ? 533.08949 337.11099 444.66849 1.000 43.89757 490 THR B N 1
ATOM 2978 C CA . THR A 1 518 ? 532.11649 337.32699 445.73549 1.000 43.89757 490 THR B CA 1
ATOM 2979 C C . THR A 1 518 ? 532.48749 336.60999 447.02749 1.000 43.89757 490 THR B C 1
ATOM 2980 O O . THR A 1 518 ? 532.57449 337.25699 448.07649 1.000 43.89757 490 THR B O 1
ATOM 2984 N N . ALA A 1 519 ? 532.70649 335.29799 446.99149 1.000 49.28974 491 ALA B N 1
ATOM 2985 C CA . ALA A 1 519 ? 532.95749 334.54599 448.21349 1.000 49.28974 491 ALA B CA 1
ATOM 2986 C C . ALA A 1 519 ? 534.30349 334.92699 448.82049 1.000 49.28974 491 ALA B C 1
ATOM 2987 O O . ALA A 1 519 ? 535.25849 335.25799 448.11249 1.000 49.28974 491 ALA B O 1
ATOM 2989 N N . SER A 1 520 ? 534.37349 334.87899 450.15049 1.000 59.61302 492 SER B N 1
ATOM 2990 C CA . SER A 1 520 ? 535.58449 335.28799 450.86049 1.000 59.61302 492 SER B CA 1
ATOM 2991 C C . SER A 1 520 ? 535.74249 334.42699 452.10549 1.000 59.61302 492 SER B C 1
ATOM 2992 O O . SER A 1 520 ? 534.92549 334.51099 453.02649 1.000 59.61302 492 SER B O 1
ATOM 2995 N N . VAL A 1 521 ? 536.78549 333.60599 452.13049 1.000 77.95854 493 VAL B N 1
ATOM 2996 C CA . VAL A 1 521 ? 537.13449 332.82599 453.31549 1.000 77.95854 493 VAL B CA 1
ATOM 2997 C C . VAL A 1 521 ? 537.89149 333.67099 454.34049 1.000 77.95854 493 VAL B C 1
ATOM 2998 O O . VAL A 1 521 ? 537.46549 333.72399 455.50349 1.000 77.95854 493 VAL B O 1
ATOM 3002 N N . PRO A 1 522 ? 539.00349 334.33299 453.98949 1.000 89.77029 494 PRO B N 1
ATOM 3003 C CA . PRO A 1 522 ? 539.80249 334.99699 455.02749 1.000 89.77029 494 PRO B CA 1
ATOM 3004 C C . PRO A 1 522 ? 539.05749 336.15899 455.65649 1.000 89.77029 494 PRO B C 1
ATOM 3005 O O . PRO A 1 522 ? 538.31749 336.88499 454.98849 1.000 89.77029 494 PRO B O 1
ATOM 3009 N N . ILE A 1 523 ? 539.26849 336.33499 456.95749 1.000 110.87912 495 ILE B N 1
ATOM 3010 C CA . ILE A 1 523 ? 538.63449 337.41499 457.70249 1.000 110.87912 495 ILE B CA 1
ATOM 3011 C C . ILE A 1 523 ? 539.71549 338.26999 458.35049 1.000 110.87912 495 ILE B C 1
ATOM 3012 O O . ILE A 1 523 ? 539.49649 339.44899 458.64749 1.000 110.87912 495 ILE B O 1
ATOM 3017 N N . THR A 1 524 ? 540.88749 337.68699 458.56149 1.000 115.89281 496 THR B N 1
ATOM 3018 C CA . THR A 1 524 ? 541.96149 338.39699 459.24549 1.000 115.89281 496 THR B CA 1
ATOM 3019 C C . THR A 1 524 ? 542.58449 339.41999 458.30549 1.000 115.89281 496 THR B C 1
ATOM 3020 O O . THR A 1 524 ? 543.12949 339.03699 457.26149 1.000 115.89281 496 THR B O 1
ATOM 3024 N N . PRO A 1 525 ? 542.53749 340.71399 458.62849 1.000 116.13316 497 PRO B N 1
ATOM 3025 C CA . PRO A 1 525 ? 543.03949 341.72699 457.68649 1.000 116.13316 497 PRO B CA 1
ATOM 3026 C C . PRO A 1 525 ? 544.53049 341.64199 457.41749 1.000 116.13316 497 PRO B C 1
ATOM 3027 O O . PRO A 1 525 ? 544.98849 342.18799 456.40549 1.000 116.13316 497 PRO B O 1
ATOM 3031 N N . THR A 1 526 ? 545.30949 340.98999 458.28449 1.000 110.52129 498 THR B N 1
ATOM 3032 C CA . THR A 1 526 ? 546.73549 340.87199 458.00549 1.000 110.52129 498 THR B CA 1
ATOM 3033 C C . THR A 1 526 ? 546.98449 340.02699 456.76549 1.000 110.52129 498 THR B C 1
ATOM 3034 O O . THR A 1 526 ? 547.98449 340.23199 456.07249 1.000 110.52129 498 THR B O 1
ATOM 3038 N N . GLN A 1 527 ? 546.08149 339.09399 456.45449 1.000 105.34422 499 GLN B N 1
ATOM 3039 C CA . GLN A 1 527 ? 546.17849 338.36899 455.19249 1.000 105.34422 499 GLN B CA 1
ATOM 3040 C C . GLN A 1 527 ? 546.02049 339.31599 454.01049 1.000 105.34422 499 GLN B C 1
ATOM 3041 O O . GLN A 1 527 ? 546.75649 339.21899 453.02049 1.000 105.34422 499 GLN B O 1
ATOM 3047 N N . GLU A 1 528 ? 545.06449 340.24399 454.10049 1.000 93.23635 500 GLU B N 1
ATOM 3048 C CA . GLU A 1 528 ? 544.89449 341.23999 453.04949 1.000 93.23635 500 GLU B CA 1
ATOM 3049 C C . GLU A 1 528 ? 546.12749 342.12499 452.93049 1.000 93.23635 500 GLU B C 1
ATOM 3050 O O . GLU A 1 528 ? 546.56149 342.45399 451.82049 1.000 93.23635 500 GLU B O 1
ATOM 3056 N N . GLN A 1 529 ? 546.70349 342.52099 454.06749 1.000 101.59262 501 GLN B N 1
ATOM 3057 C CA . GLN A 1 529 ? 547.91449 343.33299 454.03049 1.000 101.59262 501 GLN B CA 1
ATOM 3058 C C . GLN A 1 529 ? 549.06549 342.57499 453.38349 1.000 101.59262 501 GLN B C 1
ATOM 3059 O O . GLN A 1 529 ? 549.82949 343.14599 452.59749 1.000 101.59262 501 GLN B O 1
ATOM 3065 N N . GLN A 1 530 ? 549.20949 341.28899 453.70849 1.000 101.08528 502 GLN B N 1
ATOM 3066 C CA . GLN A 1 530 ? 550.26449 340.48399 453.10349 1.000 101.08528 502 GLN B CA 1
ATOM 3067 C C . GLN A 1 530 ? 550.06649 340.35899 451.60049 1.000 101.08528 502 GLN B C 1
ATOM 3068 O O . GLN A 1 530 ? 551.02649 340.47299 450.83049 1.000 101.08528 502 GLN B O 1
ATOM 3074 N N . TYR A 1 531 ? 548.82649 340.12299 451.16349 1.000 85.64400 503 TYR B N 1
ATOM 3075 C CA . TYR A 1 531 ? 548.57149 340.01899 449.73049 1.000 85.64400 503 TYR B CA 1
ATOM 3076 C C . TYR A 1 531 ? 548.86849 341.33399 449.02449 1.000 85.64400 503 TYR B C 1
ATOM 3077 O O . TYR A 1 531 ? 549.45249 341.34299 447.93349 1.000 85.64400 503 TYR B O 1
ATOM 3086 N N . GLU A 1 532 ? 548.46749 342.45699 449.62349 1.000 97.47136 504 GLU B N 1
ATOM 3087 C CA . GLU A 1 532 ? 548.76049 343.75299 449.02249 1.000 97.47136 504 GLU B CA 1
ATOM 3088 C C . GLU A 1 532 ? 550.26149 343.99099 448.94449 1.000 97.47136 504 GLU B C 1
ATOM 3089 O O . GLU A 1 532 ? 550.76549 344.51199 447.94249 1.000 97.47136 504 GLU B O 1
ATOM 3095 N N . GLU A 1 533 ? 550.99049 343.61899 449.99749 1.000 106.93001 505 GLU B N 1
ATOM 3096 C CA . GLU A 1 533 ? 552.44549 343.66599 449.94549 1.000 106.93001 505 GLU B CA 1
ATOM 3097 C C . GLU A 1 533 ? 552.98949 342.70399 448.89849 1.000 106.93001 505 GLU B C 1
ATOM 3098 O O . GLU A 1 533 ? 554.03549 342.96799 448.29449 1.000 106.93001 505 GLU B O 1
ATOM 3104 N N . SER A 1 534 ? 552.28849 341.59599 448.65749 1.000 105.08219 506 SER B N 1
ATOM 3105 C CA . SER A 1 534 ? 552.71949 340.59899 447.67949 1.000 105.08219 506 SER B CA 1
ATOM 3106 C C . SER A 1 534 ? 552.41249 341.07599 446.25749 1.000 105.08219 506 SER B C 1
ATOM 3107 O O . SER A 1 534 ? 551.67849 340.44899 445.49449 1.000 105.08219 506 SER B O 1
ATOM 3110 N N . ARG A 1 535 ? 553.00249 342.21599 445.91149 1.000 106.59380 507 ARG B N 1
ATOM 3111 C CA . ARG A 1 535 ? 552.87449 342.79999 444.58449 1.000 106.59380 507 ARG B CA 1
ATOM 3112 C C . ARG A 1 535 ? 554.26249 343.12999 444.06049 1.000 106.59380 507 ARG B C 1
ATOM 3113 O O . ARG A 1 535 ? 555.06049 343.75699 444.76449 1.000 106.59380 507 ARG B O 1
ATOM 3121 N N . SER A 1 536 ? 554.54649 342.70899 442.83349 1.000 109.16530 508 SER B N 1
ATOM 3122 C CA . SER A 1 536 ? 555.84749 342.95499 442.22649 1.000 109.16530 508 SER B CA 1
ATOM 3123 C C . SER A 1 536 ? 555.92149 344.36899 441.66149 1.000 109.16530 508 SER B C 1
ATOM 3124 O O . SER A 1 536 ? 555.55849 345.33399 442.33249 1.000 109.16530 508 SER B O 1
ATOM 3127 N N . THR A 1 540 ? 550.53149 343.74199 436.40749 1.000 50.19280 512 THR B N 1
ATOM 3128 C CA . THR A 1 540 ? 550.58849 344.81699 435.42349 1.000 50.19280 512 THR B CA 1
ATOM 3129 C C . THR A 1 540 ? 550.13449 344.32599 434.05449 1.000 50.19280 512 THR B C 1
ATOM 3130 O O . THR A 1 540 ? 549.65049 343.20399 433.91749 1.000 50.19280 512 THR B O 1
ATOM 3134 N N . ALA A 1 541 ? 550.29249 345.17499 433.04349 1.000 49.52664 513 ALA B N 1
ATOM 3135 C CA . ALA A 1 541 ? 549.88449 344.81199 431.69349 1.000 49.52664 513 ALA B CA 1
ATOM 3136 C C . ALA A 1 541 ? 550.76749 343.69699 431.14749 1.000 49.52664 513 ALA B C 1
ATOM 3137 O O . ALA A 1 541 ? 551.98049 343.67499 431.37449 1.000 49.52664 513 ALA B O 1
ATOM 3139 N N . GLY A 1 542 ? 550.15249 342.76799 430.42249 1.000 46.52472 514 GLY B N 1
ATOM 3140 C CA . GLY A 1 542 ? 550.88649 341.65899 429.84749 1.000 46.52472 514 GLY B CA 1
ATOM 3141 C C . GLY A 1 542 ? 551.74549 342.05999 428.66649 1.000 46.52472 514 GLY B C 1
ATOM 3142 O O . GLY A 1 542 ? 551.22949 342.36999 427.58949 1.000 46.52472 514 GLY B O 1
ATOM 3143 N N . GLU A 1 543 ? 553.06149 342.05999 428.86049 1.000 45.16522 515 GLU B N 1
ATOM 3144 C CA . GLU A 1 543 ? 554.02249 342.37499 427.81449 1.000 45.16522 515 GLU B CA 1
ATOM 3145 C C . GLU A 1 543 ? 555.01049 341.22399 427.68849 1.000 45.16522 515 GLU B C 1
ATOM 3146 O O . GLU A 1 543 ? 555.34349 340.56599 428.67749 1.000 45.16522 515 GLU B O 1
ATOM 3152 N N . TRP A 1 544 ? 555.48249 340.98399 426.46949 1.000 40.48052 516 TRP B N 1
ATOM 3153 C CA . TRP A 1 544 ? 556.15249 339.73399 426.14849 1.000 40.48052 516 TRP B CA 1
ATOM 3154 C C . TRP A 1 544 ? 557.65349 339.91799 425.98849 1.000 40.48052 516 TRP B C 1
ATOM 3155 O O . TRP A 1 544 ? 558.13349 340.96899 425.55649 1.000 40.48052 516 TRP B O 1
ATOM 3166 N N . GLN A 1 545 ? 558.38349 338.86699 426.34549 1.000 45.16453 517 GLN B N 1
ATOM 3167 C CA . GLN A 1 545 ? 559.83549 338.85199 426.30649 1.000 45.16453 517 GLN B CA 1
ATOM 3168 C C . GLN A 1 545 ? 560.28449 337.41799 426.05449 1.000 45.16453 517 GLN B C 1
ATOM 3169 O O . GLN A 1 545 ? 559.47149 336.53899 425.75549 1.000 45.16453 517 GLN B O 1
ATOM 3175 N N . ILE A 1 546 ? 561.58849 337.17799 426.17949 1.000 45.06203 518 ILE B N 1
ATOM 3176 C CA . ILE A 1 546 ? 562.11649 335.82899 426.02649 1.000 45.06203 518 ILE B CA 1
ATOM 3177 C C . ILE A 1 546 ? 561.69849 334.99399 427.22849 1.000 45.06203 518 ILE B C 1
ATOM 3178 O O . ILE A 1 546 ? 561.80149 335.43799 428.37849 1.000 45.06203 518 ILE B O 1
ATOM 3183 N N . LYS A 1 547 ? 561.21649 333.78099 426.97049 1.000 48.12146 519 LYS B N 1
ATOM 3184 C CA . LYS A 1 547 ? 560.77649 332.87499 428.02349 1.000 48.12146 519 LYS B CA 1
ATOM 3185 C C . LYS A 1 547 ? 561.53749 331.56199 427.91849 1.000 48.12146 519 LYS B C 1
ATOM 3186 O O . LYS A 1 547 ? 561.68549 331.01299 426.82149 1.000 48.12146 519 LYS B O 1
ATOM 3192 N N . SER A 1 548 ? 562.02249 331.06599 429.05649 1.000 52.67158 520 SER B N 1
ATOM 3193 C CA . SER A 1 548 ? 562.74849 329.80199 429.11149 1.000 52.67158 520 SER B CA 1
ATOM 3194 C C . SER A 1 548 ? 562.70549 329.28499 430.54149 1.000 52.67158 520 SER B C 1
ATOM 3195 O O . SER A 1 548 ? 562.85649 330.06899 431.48249 1.000 52.67158 520 SER B O 1
ATOM 3198 N N . VAL A 1 549 ? 562.50549 327.97799 430.70349 1.000 53.53945 521 VAL B N 1
ATOM 3199 C CA . VAL A 1 549 ? 562.47149 327.37099 432.03249 1.000 53.53945 521 VAL B CA 1
ATOM 3200 C C . VAL A 1 549 ? 563.54349 326.29399 432.12149 1.000 53.53945 521 VAL B C 1
ATOM 3201 O O . VAL A 1 549 ? 564.29749 326.07999 431.16749 1.000 53.53945 521 VAL B O 1
ATOM 3205 N N . LEU A 1 550 ? 563.62449 325.61099 433.26749 1.000 63.89996 522 LEU B N 1
ATOM 3206 C CA . LEU A 1 550 ? 564.65449 324.59699 433.49349 1.000 63.89996 522 LEU B CA 1
ATOM 3207 C C . LEU A 1 550 ? 564.13249 323.50099 434.42049 1.000 63.89996 522 LEU B C 1
ATOM 3208 O O . LEU A 1 550 ? 563.93749 323.72999 435.62349 1.000 63.89996 522 LEU B O 1
ATOM 3213 N N . PRO A 1 551 ? 563.76449 322.34699 433.86849 1.000 68.35157 523 PRO B N 1
ATOM 3214 C CA . PRO A 1 551 ? 563.55549 321.13599 434.68249 1.000 68.35157 523 PRO B CA 1
ATOM 3215 C C . PRO A 1 551 ? 564.78949 320.24899 434.70849 1.000 68.35157 523 PRO B C 1
ATOM 3216 O O . PRO A 1 551 ? 564.83649 319.24299 433.98249 1.000 68.35157 523 PRO B O 1
ATOM 3220 N N . PRO A 1 552 ? 565.81249 320.57799 435.49749 1.000 73.26222 524 PRO B N 1
ATOM 3221 C CA . PRO A 1 552 ? 567.08149 319.82299 435.42549 1.000 73.26222 524 PRO B CA 1
ATOM 3222 C C . PRO A 1 552 ? 566.90349 318.34099 435.72049 1.000 73.26222 524 PRO B C 1
ATOM 3223 O O . PRO A 1 552 ? 567.27749 317.50699 434.88349 1.000 73.26222 524 PRO B O 1
ATOM 3227 N N . PRO A 1 553 ? 566.34149 317.94999 436.88949 1.000 72.00959 525 PRO B N 1
ATOM 3228 C CA . PRO A 1 553 ? 566.40849 316.49999 437.11549 1.000 72.00959 525 PRO B CA 1
ATOM 3229 C C . PRO A 1 553 ? 565.44649 315.70399 436.24349 1.000 72.00959 525 PRO B C 1
ATOM 3230 O O . PRO A 1 553 ? 565.00249 314.64299 436.68049 1.000 72.00959 525 PRO B O 1
ATOM 3234 N N . LEU A 1 569 ? 547.73049 334.78599 451.22449 1.000 60.11861 541 LEU B N 1
ATOM 3235 C CA . LEU A 1 569 ? 548.23849 333.41899 451.13149 1.000 60.11861 541 LEU B CA 1
ATOM 3236 C C . LEU A 1 569 ? 547.22149 332.40299 450.58549 1.000 60.11861 541 LEU B C 1
ATOM 3237 O O . LEU A 1 569 ? 547.56849 331.63999 449.68549 1.000 60.11861 541 LEU B O 1
ATOM 3242 N N . PRO A 1 570 ? 545.99249 332.36599 451.11649 1.000 60.55393 542 PRO B N 1
ATOM 3243 C CA . PRO A 1 570 ? 545.03049 331.37499 450.61949 1.000 60.55393 542 PRO B CA 1
ATOM 3244 C C . PRO A 1 570 ? 544.78449 331.54399 449.12849 1.000 60.55393 542 PRO B C 1
ATOM 3245 O O . PRO A 1 570 ? 544.69649 332.66099 448.61649 1.000 60.55393 542 PRO B O 1
ATOM 3249 N N . LYS A 1 571 ? 544.68149 330.41099 448.43249 1.000 55.92048 543 LYS B N 1
ATOM 3250 C CA . LYS A 1 571 ? 544.44949 330.45399 446.99349 1.000 55.92048 543 LYS B CA 1
ATOM 3251 C C . LYS A 1 571 ? 543.10149 331.08299 446.67449 1.000 55.92048 543 LYS B C 1
ATOM 3252 O O . LYS A 1 571 ? 542.96549 331.80799 445.68249 1.000 55.92048 543 LYS B O 1
ATOM 3258 N N . GLU A 1 572 ? 542.09249 330.81899 447.50549 1.000 54.38035 544 GLU B N 1
ATOM 3259 C CA . GLU A 1 572 ? 540.76049 331.34599 447.23149 1.000 54.38035 544 GLU B CA 1
ATOM 3260 C C . GLU A 1 572 ? 540.74349 332.86799 447.26449 1.000 54.38035 544 GLU B C 1
ATOM 3261 O O . GLU A 1 572 ? 540.12849 333.50499 446.40249 1.000 54.38035 544 GLU B O 1
ATOM 3267 N N . TYR A 1 573 ? 541.42049 333.47499 448.24149 1.000 52.04789 545 TYR B N 1
ATOM 3268 C CA . TYR A 1 573 ? 541.37349 334.92899 448.35649 1.000 52.04789 545 TYR B CA 1
ATOM 3269 C C . TYR A 1 573 ? 542.11449 335.60599 447.21149 1.000 52.04789 545 TYR B C 1
ATOM 3270 O O . TYR A 1 573 ? 541.61749 336.57699 446.63049 1.000 52.04789 545 TYR B O 1
ATOM 3279 N N . VAL A 1 574 ? 543.32349 335.13599 446.89849 1.000 45.86092 546 VAL B N 1
ATOM 3280 C CA . VAL A 1 574 ? 544.06049 335.74399 445.79849 1.000 45.86092 546 VAL B CA 1
ATOM 3281 C C . VAL A 1 574 ? 543.32449 335.51499 444.48949 1.000 45.86092 546 VAL B C 1
ATOM 3282 O O . VAL A 1 574 ? 543.32749 336.37799 443.60649 1.000 45.86092 546 VAL B O 1
ATOM 3286 N N . MET A 1 575 ? 542.66449 334.36699 444.35049 1.000 42.20025 547 MET B N 1
ATOM 3287 C CA . MET A 1 575 ? 541.85249 334.10499 443.17049 1.000 42.20025 547 MET B CA 1
ATOM 3288 C C . MET A 1 575 ? 540.68649 335.08299 443.07249 1.000 42.20025 547 MET B C 1
ATOM 3289 O O . MET A 1 575 ? 540.39549 335.60599 441.98949 1.000 42.20025 547 MET B O 1
ATOM 3294 N N . LYS A 1 576 ? 540.02449 335.36499 444.19649 1.000 39.78457 548 LYS B N 1
ATOM 3295 C CA . LYS A 1 576 ? 538.94049 336.34099 444.19249 1.000 39.78457 548 LYS B CA 1
ATOM 3296 C C . LYS A 1 576 ? 539.45049 337.73199 443.84149 1.000 39.78457 548 LYS B C 1
ATOM 3297 O O . LYS A 1 576 ? 538.81349 338.46199 443.07249 1.000 39.78457 548 LYS B O 1
ATOM 3303 N N . ARG A 1 577 ? 540.59049 338.12199 444.41049 1.000 40.90483 549 ARG B N 1
ATOM 3304 C CA . ARG A 1 577 ? 541.14449 339.43999 444.12149 1.000 40.90483 549 ARG B CA 1
ATOM 3305 C C . ARG A 1 577 ? 541.54049 339.55599 442.65949 1.000 40.90483 549 ARG B C 1
ATOM 3306 O O . ARG A 1 577 ? 541.34349 340.60399 442.03649 1.000 40.90483 549 ARG B O 1
ATOM 3314 N N . THR A 1 578 ? 542.10049 338.48699 442.09149 1.000 34.96264 550 THR B N 1
ATOM 3315 C CA . THR A 1 578 ? 542.43349 338.49399 440.67349 1.000 34.96264 550 THR B CA 1
ATOM 3316 C C . THR A 1 578 ? 541.17949 338.59699 439.81749 1.000 34.96264 550 THR B C 1
ATOM 3317 O O . THR A 1 578 ? 541.16849 339.31099 438.81149 1.000 34.96264 550 THR B O 1
ATOM 3321 N N . ALA A 1 579 ? 540.10949 337.90099 440.20149 1.000 34.12567 551 ALA B N 1
ATOM 3322 C CA . ALA A 1 579 ? 538.86149 338.01699 439.45349 1.000 34.12567 551 ALA B CA 1
ATOM 3323 C C . ALA A 1 579 ? 538.31849 339.43999 439.49949 1.000 34.12567 551 ALA B C 1
ATOM 3324 O O . ALA A 1 579 ? 537.90249 339.98999 438.47249 1.000 34.12567 551 ALA B O 1
ATOM 3326 N N . LEU A 1 580 ? 538.31949 340.05399 440.68249 1.000 30.20879 552 LEU B N 1
ATOM 3327 C CA . LEU A 1 580 ? 537.80549 341.41499 440.80849 1.000 30.20879 552 LEU B CA 1
ATOM 3328 C C . LEU A 1 580 ? 538.65749 342.40399 440.02549 1.000 30.20879 552 LEU B C 1
ATOM 3329 O O . LEU A 1 580 ? 538.12949 343.30199 439.35749 1.000 30.20879 552 LEU B O 1
ATOM 3334 N N . ASP A 1 581 ? 539.98049 342.26399 440.10849 1.000 29.07933 553 ASP B N 1
ATOM 3335 C CA . ASP A 1 581 ? 540.85949 343.13099 439.33749 1.000 29.07933 553 ASP B CA 1
ATOM 3336 C C . ASP A 1 581 ? 540.67449 342.91599 437.84549 1.000 29.07933 553 ASP B C 1
ATOM 3337 O O . ASP A 1 581 ? 540.75649 343.86999 437.06949 1.000 29.07933 553 ASP B O 1
ATOM 3342 N N . SER A 1 582 ? 540.40649 341.67899 437.42649 1.000 29.19863 554 SER B N 1
ATOM 3343 C CA . SER A 1 582 ? 540.14549 341.41899 436.01849 1.000 29.19863 554 SER B CA 1
ATOM 3344 C C . SER A 1 582 ? 538.85049 342.07599 435.57149 1.000 29.19863 554 SER B C 1
ATOM 3345 O O . SER A 1 582 ? 538.75649 342.56399 434.44449 1.000 29.19863 554 SER B O 1
ATOM 3348 N N . LEU A 1 583 ? 537.83449 342.08399 436.43249 1.000 27.97676 555 LEU B N 1
ATOM 3349 C CA . LEU A 1 583 ? 536.59149 342.76599 436.08449 1.000 27.97676 555 LEU B CA 1
ATOM 3350 C C . LEU A 1 583 ? 536.79549 344.26999 435.97049 1.000 27.97676 555 LEU B C 1
ATOM 3351 O O . LEU A 1 583 ? 536.28949 344.90799 435.03649 1.000 27.97676 555 LEU B O 1
ATOM 3356 N N . VAL A 1 584 ? 537.52649 344.85599 436.91849 1.000 25.71195 556 VAL B N 1
ATOM 3357 C CA . VAL A 1 584 ? 537.82549 346.28099 436.83049 1.000 25.71195 556 VAL B CA 1
ATOM 3358 C C . VAL A 1 584 ? 538.61749 346.57199 435.56449 1.000 25.71195 556 VAL B C 1
ATOM 3359 O O . VAL A 1 584 ? 538.38949 347.58099 434.88749 1.000 25.71195 556 VAL B O 1
ATOM 3363 N N . GLU A 1 585 ? 539.54949 345.68299 435.21349 1.000 28.99511 557 GLU B N 1
ATOM 3364 C CA . GLU A 1 585 ? 540.29749 345.84099 433.97349 1.000 28.99511 557 GLU B CA 1
ATOM 3365 C C . GLU A 1 585 ? 539.38749 345.71999 432.76149 1.000 28.99511 557 GLU B C 1
ATOM 3366 O O . GLU A 1 585 ? 539.59149 346.40899 431.76049 1.000 28.99511 557 GLU B O 1
ATOM 3372 N N . THR A 1 586 ? 538.39349 344.83499 432.82349 1.000 26.40727 558 THR B N 1
ATOM 3373 C CA . THR A 1 586 ? 537.44249 344.72099 431.72449 1.000 26.40727 558 THR B CA 1
ATOM 3374 C C . THR A 1 586 ? 536.68649 346.02199 431.52849 1.000 26.40727 558 THR B C 1
ATOM 3375 O O . THR A 1 586 ? 536.53349 346.49499 430.39949 1.000 26.40727 558 THR B O 1
ATOM 3379 N N . LEU A 1 587 ? 536.22049 346.62299 432.62049 1.000 25.53896 559 LEU B N 1
ATOM 3380 C CA . LEU A 1 587 ? 535.51949 347.89899 432.49949 1.000 25.53896 559 LEU B CA 1
ATOM 3381 C C . LEU A 1 587 ? 536.44249 348.99499 431.98549 1.000 25.53896 559 LEU B C 1
ATOM 3382 O O . LEU A 1 587 ? 536.03749 349.81299 431.15149 1.000 25.53896 559 LEU B O 1
ATOM 3387 N N . ARG A 1 588 ? 537.68149 349.03599 432.47649 1.000 28.44437 560 ARG B N 1
ATOM 3388 C CA . ARG A 1 588 ? 538.61949 350.04599 432.00149 1.000 28.44437 560 ARG B CA 1
ATOM 3389 C C . ARG A 1 588 ? 538.90149 349.86799 430.51649 1.000 28.44437 560 ARG B C 1
ATOM 3390 O O . ARG A 1 588 ? 538.93749 350.84299 429.75749 1.000 28.44437 560 ARG B O 1
ATOM 3398 N N . SER A 1 589 ? 539.07749 348.62199 430.08049 1.000 29.32585 561 SER B N 1
ATOM 3399 C CA . SER A 1 589 ? 539.31349 348.34899 428.67149 1.000 29.32585 561 SER B CA 1
ATOM 3400 C C . SER A 1 589 ? 538.10449 348.73099 427.83249 1.000 29.32585 561 SER B C 1
ATOM 3401 O O . SER A 1 589 ? 538.25049 349.23899 426.71649 1.000 29.32585 561 SER B O 1
ATOM 3404 N N . LEU A 1 590 ? 536.89849 348.49799 428.34949 1.000 28.09593 562 LEU B N 1
ATOM 3405 C CA . LEU A 1 590 ? 535.70349 348.86899 427.60149 1.000 28.09593 562 LEU B CA 1
ATOM 3406 C C . LEU A 1 590 ? 535.58149 350.38099 427.46149 1.000 28.09593 562 LEU B C 1
ATOM 3407 O O . LEU A 1 590 ? 535.27049 350.88699 426.37849 1.000 28.09593 562 LEU B O 1
ATOM 3412 N N . VAL A 1 591 ? 535.81349 351.12299 428.54649 1.000 27.95995 563 VAL B N 1
ATOM 3413 C CA . VAL A 1 591 ? 535.71649 352.57499 428.43249 1.000 27.95995 563 VAL B CA 1
ATOM 3414 C C . VAL A 1 591 ? 536.83949 353.11199 427.55949 1.000 27.95995 563 VAL B C 1
ATOM 3415 O O . VAL A 1 591 ? 536.69849 354.17399 426.94349 1.000 27.95995 563 VAL B O 1
ATOM 3419 N N . HIS A 1 592 ? 537.96549 352.39999 427.48449 1.000 32.19963 564 HIS B N 1
ATOM 3420 C CA . HIS A 1 592 ? 539.02349 352.80799 426.56649 1.000 32.19963 564 HIS B CA 1
ATOM 3421 C C . HIS A 1 592 ? 538.63649 352.52699 425.12149 1.000 32.19963 564 HIS B C 1
ATOM 3422 O O . HIS A 1 592 ? 538.98549 353.29399 424.21649 1.000 32.19963 564 HIS B O 1
ATOM 3429 N N . TRP A 1 593 ? 537.92549 351.42599 424.88449 1.000 34.86524 565 TRP B N 1
ATOM 3430 C CA . TRP A 1 593 ? 537.46949 351.09399 423.54149 1.000 34.86524 565 TRP B CA 1
ATOM 3431 C C . TRP A 1 593 ? 536.30049 351.95899 423.09949 1.000 34.86524 565 TRP B C 1
ATOM 3432 O O . TRP A 1 593 ? 536.05649 352.08199 421.89549 1.000 34.86524 565 TRP B O 1
ATOM 3443 N N . SER A 1 594 ? 535.57149 352.55299 424.04349 1.000 32.61643 566 SER B N 1
ATOM 3444 C CA . SER A 1 594 ? 534.41649 353.36699 423.68249 1.000 32.61643 566 SER B CA 1
ATOM 3445 C C . SER A 1 594 ? 534.83849 354.67199 423.02049 1.000 32.61643 566 SER B C 1
ATOM 3446 O O . SER A 1 594 ? 534.18249 355.13699 422.08149 1.000 32.61643 566 SER B O 1
ATOM 3449 N N . GLN A 1 595 ? 535.92149 355.27599 423.49349 1.000 26.71406 567 GLN B N 1
ATOM 3450 C CA . GLN A 1 595 ? 536.37649 356.55699 422.96649 1.000 26.71406 567 GLN B CA 1
ATOM 3451 C C . GLN A 1 595 ? 536.85149 356.43499 421.52349 1.000 26.71406 567 GLN B C 1
ATOM 3452 O O . GLN A 1 595 ? 536.25349 357.00799 420.61449 1.000 26.71406 567 GLN B O 1
ATOM 3458 N N . THR A 1 658 ? 543.60649 401.66099 388.56349 1.000 101.53490 630 THR B N 1
ATOM 3459 C CA . THR A 1 658 ? 544.97149 401.18199 388.38149 1.000 101.53490 630 THR B CA 1
ATOM 3460 C C . THR A 1 658 ? 545.54749 400.61499 389.67449 1.000 101.53490 630 THR B C 1
ATOM 3461 O O . THR A 1 658 ? 546.75849 400.42999 389.79149 1.000 101.53490 630 THR B O 1
ATOM 3465 N N . ALA A 1 659 ? 544.67649 400.33999 390.63949 1.000 112.61309 631 ALA B N 1
ATOM 3466 C CA . ALA A 1 659 ? 545.09349 399.80799 391.93249 1.000 112.61309 631 ALA B CA 1
ATOM 3467 C C . ALA A 1 659 ? 543.87549 399.19599 392.61449 1.000 112.61309 631 ALA B C 1
ATOM 3468 O O . ALA A 1 659 ? 542.83449 398.98099 391.98449 1.000 112.61309 631 ALA B O 1
ATOM 3470 N N . MET A 1 660 ? 544.03249 398.86899 393.90149 1.000 123.43623 632 MET B N 1
ATOM 3471 C CA . MET A 1 660 ? 542.95749 398.42899 394.79049 1.000 123.43623 632 MET B CA 1
ATOM 3472 C C . MET A 1 660 ? 542.52449 397.00599 394.44949 1.000 123.43623 632 MET B C 1
ATOM 3473 O O . MET A 1 660 ? 541.82049 396.36099 395.23149 1.000 123.43623 632 MET B O 1
ATOM 3478 N N . THR A 1 661 ? 543.02249 396.47299 393.33149 1.000 130.45039 633 THR B N 1
ATOM 3479 C CA . THR A 1 661 ? 542.67849 395.10799 392.94449 1.000 130.45039 633 THR B CA 1
ATOM 3480 C C . THR A 1 661 ? 543.21349 394.09999 393.95449 1.000 130.45039 633 THR B C 1
ATOM 3481 O O . THR A 1 661 ? 542.53549 393.11999 394.28449 1.000 130.45039 633 THR B O 1
ATOM 3485 N N . ASN A 1 662 ? 544.42649 394.32599 394.45649 1.000 128.15216 634 ASN B N 1
ATOM 3486 C CA . ASN A 1 662 ? 545.00649 393.45799 395.46949 1.000 128.15216 634 ASN B CA 1
ATOM 3487 C C . ASN A 1 662 ? 544.48049 393.74699 396.86749 1.000 128.15216 634 ASN B C 1
ATOM 3488 O O . ASN A 1 662 ? 544.77749 392.98399 397.79149 1.000 128.15216 634 ASN B O 1
ATOM 3493 N N . ALA A 1 663 ? 543.71649 394.82699 397.04549 1.000 128.72767 635 ALA B N 1
ATOM 3494 C CA . ALA A 1 663 ? 543.19849 395.15699 398.36849 1.000 128.72767 635 ALA B CA 1
ATOM 3495 C C . ALA A 1 663 ? 542.16249 394.14599 398.84249 1.000 128.72767 635 ALA B C 1
ATOM 3496 O O . ALA A 1 663 ? 542.03949 393.90799 400.04849 1.000 128.72767 635 ALA B O 1
ATOM 3498 N N . ILE A 1 664 ? 541.41049 393.54899 397.91549 1.000 124.51935 636 ILE B N 1
ATOM 3499 C CA . ILE A 1 664 ? 540.36649 392.60099 398.29549 1.000 124.51935 636 ILE B CA 1
ATOM 3500 C C . ILE A 1 664 ? 540.97449 391.37099 398.95549 1.000 124.51935 636 ILE B C 1
ATOM 3501 O O . ILE A 1 664 ? 540.45049 390.86199 399.95449 1.000 124.51935 636 ILE B O 1
ATOM 3506 N N . LYS A 1 665 ? 542.09249 390.87999 398.41649 1.000 124.09757 637 LYS B N 1
ATOM 3507 C CA . LYS A 1 665 ? 542.67049 389.62799 398.89149 1.000 124.09757 637 LYS B CA 1
ATOM 3508 C C . LYS A 1 665 ? 543.11149 389.69899 400.34749 1.000 124.09757 637 LYS B C 1
ATOM 3509 O O . LYS A 1 665 ? 543.25649 388.65199 400.98849 1.000 124.09757 637 LYS B O 1
ATOM 3515 N N . VAL A 1 666 ? 543.32849 390.90099 400.88249 1.000 121.20954 638 VAL B N 1
ATOM 3516 C CA . VAL A 1 666 ? 543.79449 391.02199 402.26049 1.000 121.20954 638 VAL B CA 1
ATOM 3517 C C . VAL A 1 666 ? 542.73049 390.52499 403.23149 1.000 121.20954 638 VAL B C 1
ATOM 3518 O O . VAL A 1 666 ? 543.03449 389.81399 404.19649 1.000 121.20954 638 VAL B O 1
ATOM 3522 N N . PHE A 1 667 ? 541.46749 390.88599 402.99249 1.000 113.48602 639 PHE B N 1
ATOM 3523 C CA . PHE A 1 667 ? 540.39149 390.44799 403.87549 1.000 113.48602 639 PHE B CA 1
ATOM 3524 C C . PHE A 1 667 ? 540.16349 388.94399 403.78949 1.000 113.48602 639 PHE B C 1
ATOM 3525 O O . PHE A 1 667 ? 539.70449 388.33399 404.76049 1.000 113.48602 639 PHE B O 1
ATOM 3533 N N . ASN A 1 668 ? 540.48549 388.33199 402.64749 1.000 114.48909 640 ASN B N 1
ATOM 3534 C CA . ASN A 1 668 ? 540.14249 386.93199 402.42549 1.000 114.48909 640 ASN B CA 1
ATOM 3535 C C . ASN A 1 668 ? 540.80149 385.99599 403.43149 1.000 114.48909 640 ASN B C 1
ATOM 3536 O O . ASN A 1 668 ? 540.33449 384.86599 403.60449 1.000 114.48909 640 ASN B O 1
ATOM 3541 N N . PHE A 1 669 ? 541.86449 386.43199 404.09349 1.000 117.02585 641 PHE B N 1
ATOM 3542 C CA . PHE A 1 669 ? 542.51049 385.63899 405.13049 1.000 117.02585 641 PHE B CA 1
ATOM 3543 C C . PHE A 1 669 ? 542.55149 386.33999 406.47649 1.000 117.02585 641 PHE B C 1
ATOM 3544 O O . PHE A 1 669 ? 542.37649 385.69099 407.51049 1.000 117.02585 641 PHE B O 1
ATOM 3552 N N . LYS A 1 670 ? 542.78049 387.64999 406.49249 1.000 117.37115 642 LYS B N 1
ATOM 3553 C CA . LYS A 1 670 ? 542.81849 388.43299 407.72649 1.000 117.37115 642 LYS B CA 1
ATOM 3554 C C . LYS A 1 670 ? 541.69249 389.45599 407.69249 1.000 117.37115 642 LYS B C 1
ATOM 3555 O O . LYS A 1 670 ? 541.82949 390.51299 407.05249 1.000 117.37115 642 LYS B O 1
ATOM 3561 N N . PRO A 1 671 ? 540.56149 389.19099 408.35649 1.000 114.08755 643 PRO B N 1
ATOM 3562 C CA . PRO A 1 671 ? 539.39649 390.07599 408.22049 1.000 114.08755 643 PRO B CA 1
ATOM 3563 C C . PRO A 1 671 ? 539.62949 391.47099 408.77649 1.000 114.08755 643 PRO B C 1
ATOM 3564 O O . PRO A 1 671 ? 539.42249 392.46799 408.07549 1.000 114.08755 643 PRO B O 1
ATOM 3568 N N . LYS A 1 672 ? 540.05149 391.55099 410.03949 1.000 115.83242 644 LYS B N 1
ATOM 3569 C CA . LYS A 1 672 ? 540.26649 392.85399 410.65749 1.000 115.83242 644 LYS B CA 1
ATOM 3570 C C . LYS A 1 672 ? 541.37649 393.62299 409.95549 1.000 115.83242 644 LYS B C 1
ATOM 3571 O O . LYS A 1 672 ? 541.24549 394.82699 409.70949 1.000 115.83242 644 LYS B O 1
ATOM 3577 N N . HIS A 1 673 ? 542.47949 392.94499 409.62649 1.000 121.09982 645 HIS B N 1
ATOM 3578 C CA . HIS A 1 673 ? 543.55049 393.59899 408.88349 1.000 121.09982 645 HIS B CA 1
ATOM 3579 C C . HIS A 1 673 ? 543.06349 394.05899 407.51649 1.000 121.09982 645 HIS B C 1
ATOM 3580 O O . HIS A 1 673 ? 543.36249 395.17999 407.08449 1.000 121.09982 645 HIS B O 1
ATOM 3587 N N . GLY A 1 674 ? 542.30349 393.20699 406.82549 1.000 121.56266 646 GLY B N 1
ATOM 3588 C CA . GLY A 1 674 ? 541.80149 393.57499 405.51449 1.000 121.56266 646 GLY B CA 1
ATOM 3589 C C . GLY A 1 674 ? 540.91649 394.80299 405.55849 1.000 121.56266 646 GLY B C 1
ATOM 3590 O O . GLY A 1 674 ? 541.04949 395.70499 404.72849 1.000 121.56266 646 GLY B O 1
ATOM 3591 N N . ILE A 1 675 ? 540.01249 394.86299 406.53549 1.000 118.82809 647 ILE B N 1
ATOM 3592 C CA . ILE A 1 675 ? 539.14249 396.02699 406.65649 1.000 118.82809 647 ILE B CA 1
ATOM 3593 C C . ILE A 1 675 ? 539.95249 397.26299 407.02849 1.000 118.82809 647 ILE B C 1
ATOM 3594 O O . ILE A 1 675 ? 539.84849 398.30799 406.37749 1.000 118.82809 647 ILE B O 1
ATOM 3599 N N . LYS A 1 676 ? 540.79949 397.15499 408.05849 1.000 122.26416 648 LYS B N 1
ATOM 3600 C CA . LYS A 1 676 ? 541.54049 398.31599 408.53649 1.000 122.26416 648 LYS B CA 1
ATOM 3601 C C . LYS A 1 676 ? 542.51949 398.84699 407.49849 1.000 122.26416 648 LYS B C 1
ATOM 3602 O O . LYS A 1 676 ? 542.90349 400.01899 407.56849 1.000 122.26416 648 LYS B O 1
ATOM 3608 N N . LEU A 1 677 ? 542.93349 398.01799 406.54249 1.000 125.37849 649 LEU B N 1
ATOM 3609 C CA . LEU A 1 677 ? 543.71849 398.50999 405.41849 1.000 125.37849 649 LEU B CA 1
ATOM 3610 C C . LEU A 1 677 ? 542.84549 399.02099 404.28049 1.000 125.37849 649 LEU B C 1
ATOM 3611 O O . LEU A 1 677 ? 543.26049 399.92399 403.54549 1.000 125.37849 649 LEU B O 1
ATOM 3616 N N . LEU A 1 678 ? 541.63749 398.47399 404.13149 1.000 121.01440 650 LEU B N 1
ATOM 3617 C CA . LEU A 1 678 ? 540.78849 398.81099 402.99649 1.000 121.01440 650 LEU B CA 1
ATOM 3618 C C . LEU A 1 678 ? 540.14149 400.18399 403.12849 1.000 121.01440 650 LEU B C 1
ATOM 3619 O O . LEU A 1 678 ? 539.87349 400.83199 402.11249 1.000 121.01440 650 LEU B O 1
ATOM 3624 N N . ILE A 1 679 ? 539.88249 400.64299 404.35449 1.000 121.28836 651 ILE B N 1
ATOM 3625 C CA . ILE A 1 679 ? 539.05949 401.83499 404.53649 1.000 121.28836 651 ILE B CA 1
ATOM 3626 C C . ILE A 1 679 ? 539.77649 403.07999 404.02849 1.000 121.28836 651 ILE B C 1
ATOM 3627 O O . ILE A 1 679 ? 539.15249 403.98099 403.45649 1.000 121.28836 651 ILE B O 1
ATOM 3632 N N . LYS A 1 680 ? 541.09349 403.15499 404.22849 1.000 122.94739 652 LYS B N 1
ATOM 3633 C CA . LYS A 1 680 ? 541.82849 404.38499 403.95849 1.000 122.94739 652 LYS B CA 1
ATOM 3634 C C . LYS A 1 680 ? 541.88649 404.75099 402.48049 1.000 122.94739 652 LYS B C 1
ATOM 3635 O O . LYS A 1 680 ? 542.22649 405.89599 402.16449 1.000 122.94739 652 LYS B O 1
ATOM 3641 N N . GLU A 1 681 ? 541.56849 403.82899 401.57449 1.000 124.82485 653 GLU B N 1
ATOM 3642 C CA . GLU A 1 681 ? 541.63849 404.11499 400.14949 1.000 124.82485 653 GLU B CA 1
ATOM 3643 C C . GLU A 1 681 ? 540.48749 403.42899 399.42849 1.000 124.82485 653 GLU B C 1
ATOM 3644 O O . GLU A 1 681 ? 539.88049 402.48299 399.93449 1.000 124.82485 653 GLU B O 1
ATOM 3650 N N . GLY A 1 682 ? 540.19249 403.92599 398.23049 1.000 126.80972 654 GLY B N 1
ATOM 3651 C CA . GLY A 1 682 ? 539.15549 403.34299 397.40549 1.000 126.80972 654 GLY B CA 1
ATOM 3652 C C . GLY A 1 682 ? 537.75449 403.72499 397.83249 1.000 126.80972 654 GLY B C 1
ATOM 3653 O O . GLY A 1 682 ? 537.38849 404.90399 397.81149 1.000 126.80972 654 GLY B O 1
ATOM 3654 N N . PHE A 1 683 ? 536.96149 402.73299 398.21949 1.000 126.14882 655 PHE B N 1
ATOM 3655 C CA . PHE A 1 683 ? 535.57649 402.94899 398.60249 1.000 126.14882 655 PHE B CA 1
ATOM 3656 C C . PHE A 1 683 ? 535.55749 403.24799 400.10549 1.000 126.14882 655 PHE B C 1
ATOM 3657 O O . PHE A 1 683 ? 536.59749 403.54399 400.70149 1.000 126.14882 655 PHE B O 1
ATOM 3665 N N . ILE A 1 684 ? 534.38649 403.18299 400.73449 1.000 124.06199 656 ILE B N 1
ATOM 3666 C CA . ILE A 1 684 ? 534.23749 403.41799 402.17349 1.000 124.06199 656 ILE B CA 1
ATOM 3667 C C . ILE A 1 684 ? 534.70249 404.81799 402.55849 1.000 124.06199 656 ILE B C 1
ATOM 3668 O O . ILE A 1 684 ? 535.79349 404.97299 403.12749 1.000 124.06199 656 ILE B O 1
ATOM 3673 N N . PRO A 1 685 ? 533.93749 405.86299 402.23349 1.000 128.87858 657 PRO B N 1
ATOM 3674 C CA . PRO A 1 685 ? 534.30949 407.20899 402.70249 1.000 128.87858 657 PRO B CA 1
ATOM 3675 C C . PRO A 1 685 ? 534.42349 407.31999 404.21649 1.000 128.87858 657 PRO B C 1
ATOM 3676 O O . PRO A 1 685 ? 535.30249 408.03499 404.71449 1.000 128.87858 657 PRO B O 1
ATOM 3680 N N . SER A 1 686 ? 533.56349 406.63299 404.96649 1.000 125.93318 658 SER B N 1
ATOM 3681 C CA . SER A 1 686 ? 533.54249 406.74199 406.41649 1.000 125.93318 658 SER B CA 1
ATOM 3682 C C . SER A 1 686 ? 533.52449 405.36099 407.05449 1.000 125.93318 658 SER B C 1
ATOM 3683 O O . SER A 1 686 ? 532.98449 404.40499 406.49349 1.000 125.93318 658 SER B O 1
ATOM 3686 N N . ASP A 1 687 ? 534.10449 405.27599 408.25049 1.000 125.22793 659 ASP B N 1
ATOM 3687 C CA . ASP A 1 687 ? 534.14349 404.03799 409.01949 1.000 125.22793 659 ASP B CA 1
ATOM 3688 C C . ASP A 1 687 ? 532.78549 403.63899 409.58049 1.000 125.22793 659 ASP B C 1
ATOM 3689 O O . ASP A 1 687 ? 532.70849 402.64599 410.31149 1.000 125.22793 659 ASP B O 1
ATOM 3694 N N . LYS A 1 688 ? 531.72449 404.37699 409.26649 1.000 117.61325 660 LYS B N 1
ATOM 3695 C CA . LYS A 1 688 ? 530.41649 404.06299 409.81149 1.000 117.61325 660 LYS B CA 1
ATOM 3696 C C . LYS A 1 688 ? 529.94049 402.70499 409.29449 1.000 117.61325 660 LYS B C 1
ATOM 3697 O O . LYS A 1 688 ? 530.30649 402.28799 408.19149 1.000 117.61325 660 LYS B O 1
ATOM 3703 N N . PRO A 1 689 ? 529.13449 401.98899 410.08249 1.000 109.09327 661 PRO B N 1
ATOM 3704 C CA . PRO A 1 689 ? 528.69449 400.64899 409.65849 1.000 109.09327 661 PRO B CA 1
ATOM 3705 C C . PRO A 1 689 ? 527.94949 400.64099 408.33649 1.000 109.09327 661 PRO B C 1
ATOM 3706 O O . PRO A 1 689 ? 528.01949 399.64699 407.60049 1.000 109.09327 661 PRO B O 1
ATOM 3710 N N . GLU A 1 690 ? 527.24149 401.72199 408.01249 1.000 116.27846 662 GLU B N 1
ATOM 3711 C CA . GLU A 1 690 ? 526.43349 401.73999 406.79849 1.000 116.27846 662 GLU B CA 1
ATOM 3712 C C . GLU A 1 690 ? 527.29849 401.58299 405.55249 1.000 116.27846 662 GLU B C 1
ATOM 3713 O O . GLU A 1 690 ? 526.99949 400.76399 404.67649 1.000 116.27846 662 GLU B O 1
ATOM 3719 N N . ASP A 1 691 ? 528.39149 402.34499 405.46549 1.000 116.99094 663 ASP B N 1
ATOM 3720 C CA . ASP A 1 691 ? 529.22149 402.31599 404.26249 1.000 116.99094 663 ASP B CA 1
ATOM 3721 C C . ASP A 1 691 ? 529.93249 400.97699 404.10149 1.000 116.99094 663 ASP B C 1
ATOM 3722 O O . ASP A 1 691 ? 530.00849 400.43299 402.98949 1.000 116.99094 663 ASP B O 1
ATOM 3727 N N . ILE A 1 692 ? 530.47249 400.43499 405.19549 1.000 110.62590 664 ILE B N 1
ATOM 3728 C CA . ILE A 1 692 ? 531.17949 399.16399 405.10249 1.000 110.62590 664 ILE B CA 1
ATOM 3729 C C . ILE A 1 692 ? 530.20749 398.03999 404.76649 1.000 110.62590 664 ILE B C 1
ATOM 3730 O O . ILE A 1 692 ? 530.53849 397.13299 403.99549 1.000 110.62590 664 ILE B O 1
ATOM 3735 N N . ALA A 1 693 ? 528.98749 398.09099 405.30649 1.000 107.42831 665 ALA B N 1
ATOM 3736 C CA . ALA A 1 693 ? 527.97749 397.11499 404.90549 1.000 107.42831 665 ALA B CA 1
ATOM 3737 C C . ALA A 1 693 ? 527.62349 397.26499 403.43049 1.000 107.42831 665 ALA B C 1
ATOM 3738 O O . ALA A 1 693 ? 527.42649 396.26599 402.72449 1.000 107.42831 665 ALA B O 1
ATOM 3740 N N . ARG A 1 694 ? 527.53349 398.50999 402.95049 1.000 112.21332 666 ARG B N 1
ATOM 3741 C CA . ARG A 1 694 ? 527.25949 398.75299 401.53749 1.000 112.21332 666 ARG B CA 1
ATOM 3742 C C . ARG A 1 694 ? 528.29749 398.07499 400.65949 1.000 112.21332 666 ARG B C 1
ATOM 3743 O O . ARG A 1 694 ? 527.95649 397.33499 399.72949 1.000 112.21332 666 ARG B O 1
ATOM 3751 N N . PHE A 1 695 ? 529.57549 398.31199 400.94849 1.000 113.17982 667 PHE B N 1
ATOM 3752 C CA . PHE A 1 695 ? 530.62549 397.69399 400.14649 1.000 113.17982 667 PHE B CA 1
ATOM 3753 C C . PHE A 1 695 ? 530.62349 396.17999 400.30249 1.000 113.17982 667 PHE B C 1
ATOM 3754 O O . PHE A 1 695 ? 530.83549 395.44999 399.32849 1.000 113.17982 667 PHE B O 1
ATOM 3762 N N . LEU A 1 696 ? 530.39449 395.69099 401.52249 1.000 104.29535 668 LEU B N 1
ATOM 3763 C CA . LEU A 1 696 ? 530.46649 394.25899 401.77349 1.000 104.29535 668 LEU B CA 1
ATOM 3764 C C . LEU A 1 696 ? 529.40149 393.50599 400.99049 1.000 104.29535 668 LEU B C 1
ATOM 3765 O O . LEU A 1 696 ? 529.67949 392.44799 400.41349 1.000 104.29535 668 LEU B O 1
ATOM 3770 N N . LEU A 1 697 ? 528.17449 394.02899 400.95449 1.000 103.11572 669 LEU B N 1
ATOM 3771 C CA . LEU A 1 697 ? 527.14749 393.37499 400.14949 1.000 103.11572 669 LEU B CA 1
ATOM 3772 C C . LEU A 1 697 ? 527.38249 393.60099 398.66149 1.000 103.11572 669 LEU B C 1
ATOM 3773 O O . LEU A 1 697 ? 527.29249 392.65999 397.86449 1.000 103.11572 669 LEU B O 1
ATOM 3778 N N . ARG A 1 698 ? 527.69249 394.83799 398.26849 1.000 110.73414 670 ARG B N 1
ATOM 3779 C CA . ARG A 1 698 ? 527.71449 395.17799 396.85149 1.000 110.73414 670 ARG B CA 1
ATOM 3780 C C . ARG A 1 698 ? 528.90949 394.57199 396.12649 1.000 110.73414 670 ARG B C 1
ATOM 3781 O O . ARG A 1 698 ? 528.81249 394.26799 394.93249 1.000 110.73414 670 ARG B O 1
ATOM 3789 N N . GLU A 1 699 ? 530.03449 394.38799 396.81149 1.000 115.57526 671 GLU B N 1
ATOM 3790 C CA . GLU A 1 699 ? 531.26549 393.95299 396.16449 1.000 115.57526 671 GLU B CA 1
ATOM 3791 C C . GLU A 1 699 ? 531.46849 392.45399 396.34449 1.000 115.57526 671 GLU B C 1
ATOM 3792 O O . GLU A 1 699 ? 531.37149 391.93399 397.46049 1.000 115.57526 671 GLU B O 1
ATOM 3798 N N . GLU A 1 700 ? 531.75249 391.77099 395.23949 1.000 118.15353 672 GLU B N 1
ATOM 3799 C CA . GLU A 1 700 ? 532.02049 390.34199 395.22449 1.000 118.15353 672 GLU B CA 1
ATOM 3800 C C . GLU A 1 700 ? 533.52349 390.09899 395.36149 1.000 118.15353 672 GLU B C 1
ATOM 3801 O O . GLU A 1 700 ? 534.28349 390.98499 395.76349 1.000 118.15353 672 GLU B O 1
ATOM 3807 N N . ARG A 1 701 ? 533.95549 388.87399 395.05349 1.000 114.50725 673 ARG B N 1
ATOM 3808 C CA . ARG A 1 701 ? 535.34949 388.43999 395.11049 1.000 114.50725 673 ARG B CA 1
ATOM 3809 C C . ARG A 1 701 ? 535.88249 388.37499 396.53349 1.000 114.50725 673 ARG B C 1
ATOM 3810 O O . ARG A 1 701 ? 537.09949 388.34199 396.73849 1.000 114.50725 673 ARG B O 1
ATOM 3818 N N . LEU A 1 702 ? 534.99849 388.34899 397.52449 1.000 110.06506 674 LEU B N 1
ATOM 3819 C CA . LEU A 1 702 ? 535.39049 388.28899 398.92349 1.000 110.06506 674 LEU B CA 1
ATOM 3820 C C . LEU A 1 702 ? 534.76549 387.04599 399.53949 1.000 110.06506 674 LEU B C 1
ATOM 3821 O O . LEU A 1 702 ? 533.58749 386.75999 399.30149 1.000 110.06506 674 LEU B O 1
ATOM 3826 N N . ASP A 1 703 ? 535.55749 386.30899 400.31749 1.000 105.29789 675 ASP B N 1
ATOM 3827 C CA . ASP A 1 703 ? 535.14949 384.98899 400.78649 1.000 105.29789 675 ASP B CA 1
ATOM 3828 C C . ASP A 1 703 ? 533.86049 385.06599 401.59249 1.000 105.29789 675 ASP B C 1
ATOM 3829 O O . ASP A 1 703 ? 533.78049 385.79199 402.58749 1.000 105.29789 675 ASP B O 1
ATOM 3834 N N . LYS A 1 704 ? 532.85549 384.29799 401.16549 1.000 96.79104 676 LYS B N 1
ATOM 3835 C CA . LYS A 1 704 ? 531.57249 384.30099 401.86049 1.000 96.79104 676 LYS B CA 1
ATOM 3836 C C . LYS A 1 704 ? 531.71749 383.78499 403.28449 1.000 96.79104 676 LYS B C 1
ATOM 3837 O O . LYS A 1 704 ? 531.11749 384.33199 404.21649 1.000 96.79104 676 LYS B O 1
ATOM 3843 N N . ALA A 1 705 ? 532.51149 382.72999 403.47449 1.000 96.35102 677 ALA B N 1
ATOM 3844 C CA . ALA A 1 705 ? 532.76149 382.23499 404.82249 1.000 96.35102 677 ALA B CA 1
ATOM 3845 C C . ALA A 1 705 ? 533.48349 383.27899 405.66249 1.000 96.35102 677 ALA B C 1
ATOM 3846 O O . ALA A 1 705 ? 533.17449 383.45699 406.84749 1.000 96.35102 677 ALA B O 1
ATOM 3848 N N . GLN A 1 706 ? 534.44949 383.98199 405.06749 1.000 101.15985 678 GLN B N 1
ATOM 3849 C CA . GLN A 1 706 ? 535.18449 384.99599 405.81649 1.000 101.15985 678 GLN B CA 1
ATOM 3850 C C . GLN A 1 706 ? 534.28449 386.15699 406.22149 1.000 101.15985 678 GLN B C 1
ATOM 3851 O O . GLN A 1 706 ? 534.36049 386.63599 407.35849 1.000 101.15985 678 GLN B O 1
ATOM 3857 N N . ILE A 1 707 ? 533.42849 386.63099 405.31149 1.000 94.18560 679 ILE B N 1
ATOM 3858 C CA . ILE A 1 707 ? 532.53949 387.72899 405.67849 1.000 94.18560 679 ILE B CA 1
ATOM 3859 C C . ILE A 1 707 ? 531.49849 387.25899 406.68249 1.000 94.18560 679 ILE B C 1
ATOM 3860 O O . ILE A 1 707 ? 531.07049 388.03299 407.54649 1.000 94.18560 679 ILE B O 1
ATOM 3865 N N . GLY A 1 708 ? 531.07249 385.99799 406.59749 1.000 89.99511 680 GLY B N 1
ATOM 3866 C CA . GLY A 1 708 ? 530.18449 385.46699 407.61649 1.000 89.99511 680 GLY B CA 1
ATOM 3867 C C . GLY A 1 708 ? 530.83149 385.44599 408.98649 1.000 89.99511 680 GLY B C 1
ATOM 3868 O O . GLY A 1 708 ? 530.21249 385.82099 409.98349 1.000 89.99511 680 GLY B O 1
ATOM 3869 N N . GLU A 1 709 ? 532.09149 385.01399 409.05149 1.000 88.31117 681 GLU B N 1
ATOM 3870 C CA . GLU A 1 709 ? 532.80549 385.01699 410.32349 1.000 88.31117 681 GLU B CA 1
ATOM 3871 C C . GLU A 1 709 ? 532.99949 386.43499 410.84549 1.000 88.31117 681 GLU B C 1
ATOM 3872 O O . GLU A 1 709 ? 532.85149 386.68799 412.04649 1.000 88.31117 681 GLU B O 1
ATOM 3878 N N . TYR A 1 710 ? 533.33749 387.37299 409.95949 1.000 87.51913 682 TYR B N 1
ATOM 3879 C CA . TYR A 1 710 ? 533.58849 388.74399 410.39349 1.000 87.51913 682 TYR B CA 1
ATOM 3880 C C . TYR A 1 710 ? 532.31349 389.41499 410.88749 1.000 87.51913 682 TYR B C 1
ATOM 3881 O O . TYR A 1 710 ? 532.32449 390.09599 411.91949 1.000 87.51913 682 TYR B O 1
ATOM 3890 N N . LEU A 1 711 ? 531.20649 389.23599 410.16549 1.000 84.38935 683 LEU B N 1
ATOM 3891 C CA . LEU A 1 711 ? 529.95349 389.86799 410.56149 1.000 84.38935 683 LEU B CA 1
ATOM 3892 C C . LEU A 1 711 ? 529.37349 389.23099 411.81649 1.000 84.38935 683 LEU B C 1
ATOM 3893 O O . LEU A 1 711 ? 528.76249 389.92599 412.63549 1.000 84.38935 683 LEU B O 1
ATOM 3898 N N . GLY A 1 712 ? 529.55449 387.92699 411.98949 1.000 81.27371 684 GLY B N 1
ATOM 3899 C CA . GLY A 1 712 ? 529.05249 387.24499 413.16049 1.000 81.27371 684 GLY B CA 1
ATOM 3900 C C . GLY A 1 712 ? 529.88449 387.41399 414.40649 1.000 81.27371 684 GLY B C 1
ATOM 3901 O O . GLY A 1 712 ? 529.52849 386.87499 415.45749 1.000 81.27371 684 GLY B O 1
ATOM 3902 N N . GLU A 1 713 ? 530.98949 388.14899 414.31949 1.000 85.74684 685 GLU B N 1
ATOM 3903 C CA . GLU A 1 713 ? 531.85449 388.35399 415.46949 1.000 85.74684 685 GLU B CA 1
ATOM 3904 C C . GLU A 1 713 ? 531.14149 389.17599 416.53749 1.000 85.74684 685 GLU B C 1
ATOM 3905 O O . GLU A 1 713 ? 530.26649 389.99299 416.24549 1.000 85.74684 685 GLU B O 1
ATOM 3911 N N . GLY A 1 714 ? 531.52949 388.94999 417.78849 1.000 85.64945 686 GLY B N 1
ATOM 3912 C CA . GLY A 1 714 ? 530.87449 389.57099 418.91949 1.000 85.64945 686 GLY B CA 1
ATOM 3913 C C . GLY A 1 714 ? 531.24449 391.00699 419.19549 1.000 85.64945 686 GLY B C 1
ATOM 3914 O O . GLY A 1 714 ? 530.68849 391.60699 420.11849 1.000 85.64945 686 GLY B O 1
ATOM 3915 N N . ASP A 1 715 ? 532.17149 391.57899 418.43249 1.000 90.28023 687 ASP B N 1
ATOM 3916 C CA . ASP A 1 715 ? 532.55049 392.96999 418.63949 1.000 90.28023 687 ASP B CA 1
ATOM 3917 C C . ASP A 1 715 ? 531.36349 393.88799 418.38049 1.000 90.28023 687 ASP B C 1
ATOM 3918 O O . ASP A 1 715 ? 530.55849 393.64899 417.47649 1.000 90.28023 687 ASP B O 1
ATOM 3923 N N . GLN A 1 716 ? 531.25949 394.94799 419.18449 1.000 89.48537 688 GLN B N 1
ATOM 3924 C CA . GLN A 1 716 ? 530.12949 395.86199 419.05949 1.000 89.48537 688 GLN B CA 1
ATOM 3925 C C . GLN A 1 716 ? 530.10149 396.52599 417.68949 1.000 89.48537 688 GLN B C 1
ATOM 3926 O O . GLN A 1 716 ? 529.03749 396.64499 417.07249 1.000 89.48537 688 GLN B O 1
ATOM 3932 N N . LYS A 1 717 ? 531.26049 396.96899 417.19749 1.000 91.35856 689 LYS B N 1
ATOM 3933 C CA . LYS A 1 717 ? 531.31149 397.57299 415.87049 1.000 91.35856 689 LYS B CA 1
ATOM 3934 C C . LYS A 1 717 ? 530.91349 396.57099 414.79649 1.000 91.35856 689 LYS B C 1
ATOM 3935 O O . LYS A 1 717 ? 530.14449 396.89799 413.88549 1.000 91.35856 689 LYS B O 1
ATOM 3941 N N . ASN A 1 718 ? 531.41749 395.33799 414.89449 1.000 90.09871 690 ASN B N 1
ATOM 3942 C CA . ASN A 1 718 ? 531.04649 394.30699 413.93249 1.000 90.09871 690 ASN B CA 1
ATOM 3943 C C . ASN A 1 718 ? 529.55649 394.01199 414.00149 1.000 90.09871 690 ASN B C 1
ATOM 3944 O O . ASN A 1 718 ? 528.90749 393.78599 412.97449 1.000 90.09871 690 ASN B O 1
ATOM 3949 N N . VAL A 1 719 ? 528.99749 394.01299 415.21049 1.000 87.05193 691 VAL B N 1
ATOM 3950 C CA . VAL A 1 719 ? 527.57949 393.72399 415.37549 1.000 87.05193 691 VAL B CA 1
ATOM 3951 C C . VAL A 1 719 ? 526.73049 394.84599 414.78349 1.000 87.05193 691 VAL B C 1
ATOM 3952 O O . VAL A 1 719 ? 525.68449 394.59399 414.17749 1.000 87.05193 691 VAL B O 1
ATOM 3956 N N . ASP A 1 720 ? 527.17149 396.09899 414.93049 1.000 89.62753 692 ASP B N 1
ATOM 3957 C CA . ASP A 1 720 ? 526.48049 397.20699 414.27049 1.000 89.62753 692 ASP B CA 1
ATOM 3958 C C . ASP A 1 720 ? 526.56149 397.08699 412.75349 1.000 89.62753 692 ASP B C 1
ATOM 3959 O O . ASP A 1 720 ? 525.56949 397.31499 412.04549 1.000 89.62753 692 ASP B O 1
ATOM 3964 N N . ILE A 1 721 ? 527.74049 396.73699 412.23849 1.000 89.75864 693 ILE B N 1
ATOM 3965 C CA . ILE A 1 721 ? 527.90049 396.56799 410.79849 1.000 89.75864 693 ILE B CA 1
ATOM 3966 C C . ILE A 1 721 ? 526.98049 395.46899 410.29449 1.000 89.75864 693 ILE B C 1
ATOM 3967 O O . ILE A 1 721 ? 526.41949 395.55799 409.19749 1.000 89.75864 693 ILE B O 1
ATOM 3972 N N . MET A 1 722 ? 526.81049 394.40999 411.08349 1.000 79.95009 694 MET B N 1
ATOM 3973 C CA . MET A 1 722 ? 525.96749 393.32199 410.61549 1.000 79.95009 694 MET B CA 1
ATOM 3974 C C . MET A 1 722 ? 524.48649 393.65899 410.78549 1.000 79.95009 694 MET B C 1
ATOM 3975 O O . MET A 1 722 ? 523.66249 393.18399 409.99549 1.000 79.95009 694 MET B O 1
ATOM 3980 N N . HIS A 1 723 ? 524.13049 394.51099 411.76049 1.000 84.30036 695 HIS B N 1
ATOM 3981 C CA . HIS A 1 723 ? 522.81649 395.15799 411.71149 1.000 84.30036 695 HIS B CA 1
ATOM 3982 C C . HIS A 1 723 ? 522.59949 395.82299 410.36449 1.000 84.30036 695 HIS B C 1
ATOM 3983 O O . HIS A 1 723 ? 521.56549 395.62899 409.71849 1.000 84.30036 695 HIS B O 1
ATOM 3990 N N . ALA A 1 724 ? 523.56149 396.64799 409.94749 1.000 88.15449 696 ALA B N 1
ATOM 3991 C CA . ALA A 1 724 ? 523.40049 397.38599 408.69849 1.000 88.15449 696 ALA B CA 1
ATOM 3992 C C . ALA A 1 724 ? 523.27849 396.43599 407.51649 1.000 88.15449 696 ALA B C 1
ATOM 3993 O O . ALA A 1 724 ? 522.43949 396.63199 406.63049 1.000 88.15449 696 ALA B O 1
ATOM 3995 N N . PHE A 1 725 ? 524.10149 395.38999 407.50149 1.000 85.85398 697 PHE B N 1
ATOM 3996 C CA . PHE A 1 725 ? 524.08149 394.43399 406.40049 1.000 85.85398 697 PHE B CA 1
ATOM 3997 C C . PHE A 1 725 ? 522.75049 393.69499 406.32849 1.000 85.85398 697 PHE B C 1
ATOM 3998 O O . PHE A 1 725 ? 522.20349 393.49499 405.23849 1.000 85.85398 697 PHE B O 1
ATOM 4006 N N . VAL A 1 726 ? 522.21249 393.27599 407.47749 1.000 83.36767 698 VAL B N 1
ATOM 4007 C CA . VAL A 1 726 ? 520.93849 392.56399 407.47549 1.000 83.36767 698 VAL B CA 1
ATOM 4008 C C . VAL A 1 726 ? 519.80149 393.50299 407.09249 1.000 83.36767 698 VAL B C 1
ATOM 4009 O O . VAL A 1 726 ? 518.88649 393.12199 406.35249 1.000 83.36767 698 VAL B O 1
ATOM 4013 N N . ASP A 1 727 ? 519.84449 394.74499 407.57549 1.000 86.71861 699 ASP B N 1
ATOM 4014 C CA . ASP A 1 727 ? 518.80549 395.70599 407.22949 1.000 86.71861 699 ASP B CA 1
ATOM 4015 C C . ASP A 1 727 ? 518.84149 396.06499 405.75149 1.000 86.71861 699 ASP B C 1
ATOM 4016 O O . ASP A 1 727 ? 517.80049 396.37899 405.16349 1.000 86.71861 699 ASP B O 1
ATOM 4021 N N . MET A 1 728 ? 520.02349 396.02199 405.13849 1.000 90.82989 700 MET B N 1
ATOM 4022 C CA . MET A 1 728 ? 520.15449 396.45299 403.75249 1.000 90.82989 700 MET B CA 1
ATOM 4023 C C . MET A 1 728 ? 519.35749 395.55499 402.81549 1.000 90.82989 700 MET B C 1
ATOM 4024 O O . MET A 1 728 ? 518.72749 396.03799 401.86849 1.000 90.82989 700 MET B O 1
ATOM 4029 N N . MET A 1 729 ? 519.37649 394.24899 403.05949 1.000 86.84718 701 MET B N 1
ATOM 4030 C CA . MET A 1 729 ? 518.51449 393.34099 402.31949 1.000 86.84718 701 MET B CA 1
ATOM 4031 C C . MET A 1 729 ? 517.06549 393.51699 402.75849 1.000 86.84718 701 MET B C 1
ATOM 4032 O O . MET A 1 729 ? 516.77949 393.89899 403.89549 1.000 86.84718 701 MET B O 1
ATOM 4037 N N . ASP A 1 730 ? 516.14549 393.23499 401.84049 1.000 90.57041 702 ASP B N 1
ATOM 4038 C CA . ASP A 1 730 ? 514.72249 393.42699 402.07549 1.000 90.57041 702 ASP B CA 1
ATOM 4039 C C . ASP A 1 730 ? 513.98149 392.10899 401.91349 1.000 90.57041 702 ASP B C 1
ATOM 4040 O O . ASP A 1 730 ? 514.28349 391.31999 401.01349 1.000 90.57041 702 ASP B O 1
ATOM 4045 N N . PHE A 1 731 ? 513.00349 391.87899 402.79449 1.000 93.01201 703 PHE B N 1
ATOM 4046 C CA . PHE A 1 731 ? 512.17249 390.68099 402.74949 1.000 93.01201 703 PHE B CA 1
ATOM 4047 C C . PHE A 1 731 ? 510.68849 391.02799 402.76849 1.000 93.01201 703 PHE B C 1
ATOM 4048 O O . PHE A 1 731 ? 509.85849 390.15899 403.05549 1.000 93.01201 703 PHE B O 1
ATOM 4056 N N . SER A 1 732 ? 510.33949 392.27699 402.47249 1.000 103.81592 704 SER B N 1
ATOM 4057 C CA . SER A 1 732 ? 508.94749 392.69999 402.51049 1.000 103.81592 704 SER B CA 1
ATOM 4058 C C . SER A 1 732 ? 508.14149 392.01299 401.41549 1.000 103.81592 704 SER B C 1
ATOM 4059 O O . SER A 1 732 ? 508.59949 391.88099 400.27649 1.000 103.81592 704 SER B O 1
ATOM 4062 N N . LYS A 1 733 ? 506.92849 391.58399 401.77049 1.000 107.40239 705 LYS B N 1
ATOM 4063 C CA . LYS A 1 733 ? 506.00749 390.93899 400.83349 1.000 107.40239 705 LYS B CA 1
ATOM 4064 C C . LYS A 1 733 ? 506.65249 389.73399 400.15649 1.000 107.40239 705 LYS B C 1
ATOM 4065 O O . LYS A 1 733 ? 506.46949 389.49799 398.96049 1.000 107.40239 705 LYS B O 1
ATOM 4071 N N . LYS A 1 734 ? 507.41749 388.96599 400.92549 1.000 101.51717 706 LYS B N 1
ATOM 4072 C CA . LYS A 1 734 ? 508.11049 387.79499 400.41249 1.000 101.51717 706 LYS B CA 1
ATOM 4073 C C . LYS A 1 734 ? 507.88849 386.62099 401.35249 1.000 101.51717 706 LYS B C 1
ATOM 4074 O O . LYS A 1 734 ? 507.65849 386.79899 402.55149 1.000 101.51717 706 LYS B O 1
ATOM 4080 N N . ARG A 1 735 ? 507.95049 385.41799 400.79149 1.000 106.39940 707 ARG B N 1
ATOM 4081 C CA . ARG A 1 735 ? 507.75949 384.21399 401.58349 1.000 106.39940 707 ARG B CA 1
ATOM 4082 C C . ARG A 1 735 ? 508.91049 384.02999 402.56749 1.000 106.39940 707 ARG B C 1
ATOM 4083 O O . ARG A 1 735 ? 510.03449 384.48299 402.33549 1.000 106.39940 707 ARG B O 1
ATOM 4091 N N . PHE A 1 736 ? 508.61349 383.36099 403.68349 1.000 99.84955 708 PHE B N 1
ATOM 4092 C CA . PHE A 1 736 ? 509.63149 383.14699 404.70549 1.000 99.84955 708 PHE B CA 1
ATOM 4093 C C . PHE A 1 736 ? 510.78249 382.30399 404.17249 1.000 99.84955 708 PHE B C 1
ATOM 4094 O O . PHE A 1 736 ? 511.95249 382.60599 404.43249 1.000 99.84955 708 PHE B O 1
ATOM 4102 N N . VAL A 1 737 ? 510.47249 381.24299 403.42649 1.000 107.67014 709 VAL B N 1
ATOM 4103 C CA . VAL A 1 737 ? 511.52849 380.39599 402.88149 1.000 107.67014 709 VAL B CA 1
ATOM 4104 C C . VAL A 1 737 ? 512.36249 381.16499 401.86749 1.000 107.67014 709 VAL B C 1
ATOM 4105 O O . VAL A 1 737 ? 513.59549 381.07499 401.86249 1.000 107.67014 709 VAL B O 1
ATOM 4109 N N . ASP A 1 738 ? 511.70649 381.92499 400.98849 1.000 108.87035 710 ASP B N 1
ATOM 4110 C CA . ASP A 1 738 ? 512.44149 382.71299 400.00349 1.000 108.87035 710 ASP B CA 1
ATOM 4111 C C . ASP A 1 738 ? 513.28449 383.78399 400.68149 1.000 108.87035 710 ASP B C 1
ATOM 4112 O O . ASP A 1 738 ? 514.41749 384.05199 400.26349 1.000 108.87035 710 ASP B O 1
ATOM 4117 N N . ALA A 1 739 ? 512.74549 384.40999 401.72949 1.000 101.80679 711 ALA B N 1
ATOM 4118 C CA . ALA A 1 739 ? 513.51549 385.39799 402.47449 1.000 101.80679 711 ALA B CA 1
ATOM 4119 C C . ALA A 1 739 ? 514.73849 384.76599 403.12349 1.000 101.80679 711 ALA B C 1
ATOM 4120 O O . ALA A 1 739 ? 515.82849 385.34699 403.10749 1.000 101.80679 711 ALA B O 1
ATOM 4122 N N . LEU A 1 740 ? 514.57649 383.57299 403.70049 1.000 97.91177 712 LEU B N 1
ATOM 4123 C CA . LEU A 1 740 ? 515.71549 382.87599 404.28549 1.000 97.91177 712 LEU B CA 1
ATOM 4124 C C . LEU A 1 740 ? 516.75449 382.53799 403.22649 1.000 97.91177 712 LEU B C 1
ATOM 4125 O O . LEU A 1 740 ? 517.96049 382.67499 403.46149 1.000 97.91177 712 LEU B O 1
ATOM 4130 N N . ARG A 1 741 ? 516.30449 382.07899 402.05749 1.000 104.15087 713 ARG B N 1
ATOM 4131 C CA . ARG A 1 741 ? 517.23449 381.76499 400.97949 1.000 104.15087 713 ARG B CA 1
ATOM 4132 C C . ARG A 1 741 ? 518.01149 383.00199 400.55549 1.000 104.15087 713 ARG B C 1
ATOM 4133 O O . ARG A 1 741 ? 519.22749 382.93899 400.34249 1.000 104.15087 713 ARG B O 1
ATOM 4141 N N . GLU A 1 742 ? 517.32449 384.14199 400.43949 1.000 99.55353 714 GLU B N 1
ATOM 4142 C CA . GLU A 1 742 ? 518.01349 385.39099 400.13049 1.000 99.55353 714 GLU B CA 1
ATOM 4143 C C . GLU A 1 742 ? 519.01449 385.74799 401.22049 1.000 99.55353 714 GLU B C 1
ATOM 4144 O O . GLU A 1 742 ? 520.12849 386.19799 400.92949 1.000 99.55353 714 GLU B O 1
ATOM 4150 N N . PHE A 1 743 ? 518.62949 385.55299 402.48249 1.000 91.27214 715 PHE B N 1
ATOM 4151 C CA . PHE A 1 743 ? 519.50849 385.88799 403.59749 1.000 91.27214 715 PHE B CA 1
ATOM 4152 C C . PHE A 1 743 ? 520.77449 385.04199 403.58149 1.000 91.27214 715 PHE B C 1
ATOM 4153 O O . PHE A 1 743 ? 521.87149 385.54699 403.84549 1.000 91.27214 715 PHE B O 1
ATOM 4161 N N . LEU A 1 744 ? 520.64249 383.75199 403.27749 1.000 93.63058 716 LEU B N 1
ATOM 4162 C CA . LEU A 1 744 ? 521.79949 382.86999 403.21449 1.000 93.63058 716 LEU B CA 1
ATOM 4163 C C . LEU A 1 744 ? 522.55949 382.97499 401.89949 1.000 93.63058 716 LEU B C 1
ATOM 4164 O O . LEU A 1 744 ? 523.68349 382.47099 401.81449 1.000 93.63058 716 LEU B O 1
ATOM 4169 N N . GLN A 1 745 ? 521.98549 383.60599 400.87949 1.000 92.21775 717 GLN B N 1
ATOM 4170 C CA . GLN A 1 745 ? 522.65149 383.73999 399.59249 1.000 92.21775 717 GLN B CA 1
ATOM 4171 C C . GLN A 1 745 ? 523.55649 384.95999 399.51949 1.000 92.21775 717 GLN B C 1
ATOM 4172 O O . GLN A 1 745 ? 524.17849 385.18899 398.47649 1.000 92.21775 717 GLN B O 1
ATOM 4178 N N . ALA A 1 746 ? 523.64349 385.74699 400.59049 1.000 87.60882 718 ALA B N 1
ATOM 4179 C CA . ALA A 1 746 ? 524.54049 386.89199 400.63149 1.000 87.60882 718 ALA B CA 1
ATOM 4180 C C . ALA A 1 746 ? 525.83949 386.61299 401.37449 1.000 87.60882 718 ALA B C 1
ATOM 4181 O O . ALA A 1 746 ? 526.81249 387.34999 401.18449 1.000 87.60882 718 ALA B O 1
ATOM 4183 N N . PHE A 1 747 ? 525.87549 385.57799 402.20849 1.000 87.03780 719 PHE B N 1
ATOM 4184 C CA . PHE A 1 747 ? 527.07749 385.22199 402.94849 1.000 87.03780 719 PHE B CA 1
ATOM 4185 C C . PHE A 1 747 ? 526.96649 383.76499 403.37249 1.000 87.03780 719 PHE B C 1
ATOM 4186 O O . PHE A 1 747 ? 525.88749 383.16999 403.34649 1.000 87.03780 719 PHE B O 1
ATOM 4194 N N . ARG A 1 748 ? 528.10049 383.19999 403.77449 1.000 92.81547 720 ARG B N 1
ATOM 4195 C CA . ARG A 1 748 ? 528.15349 381.85199 404.32449 1.000 92.81547 720 ARG B CA 1
ATOM 4196 C C . ARG A 1 748 ? 528.23049 381.94999 405.84149 1.000 92.81547 720 ARG B C 1
ATOM 4197 O O . ARG A 1 748 ? 529.18049 382.52599 406.38249 1.000 92.81547 720 ARG B O 1
ATOM 4205 N N . LEU A 1 749 ? 527.23449 381.39399 406.52049 1.000 84.06594 721 LEU B N 1
ATOM 4206 C CA . LEU A 1 749 ? 527.18849 381.48899 407.97049 1.000 84.06594 721 LEU B CA 1
ATOM 4207 C C . LEU A 1 749 ? 528.25449 380.58999 408.59349 1.000 84.06594 721 LEU B C 1
ATOM 4208 O O . LEU A 1 749 ? 528.51649 379.49299 408.09149 1.000 84.06594 721 LEU B O 1
ATOM 4213 N N . PRO A 1 750 ? 528.89549 381.03099 409.67449 1.000 80.56016 722 PRO B N 1
ATOM 4214 C CA . PRO A 1 750 ? 529.93549 380.20699 410.30449 1.000 80.56016 722 PRO B CA 1
ATOM 4215 C C . PRO A 1 750 ? 529.36549 378.99699 411.02549 1.000 80.56016 722 PRO B C 1
ATOM 4216 O O . PRO A 1 750 ? 528.15449 378.75899 410.99549 1.000 80.56016 722 PRO B O 1
ATOM 4220 N N . GLY A 1 751 ? 530.23149 378.22299 411.67249 1.000 84.55352 723 GLY B N 1
ATOM 4221 C CA . GLY A 1 751 ? 529.79249 377.03699 412.37949 1.000 84.55352 723 GLY B CA 1
ATOM 4222 C C . GLY A 1 751 ? 529.56449 377.24999 413.86149 1.000 84.55352 723 GLY B C 1
ATOM 4223 O O . GLY A 1 751 ? 528.97349 376.39799 414.53049 1.000 84.55352 723 GLY B O 1
ATOM 4224 N N . GLU A 1 752 ? 530.02949 378.37899 414.38849 1.000 77.08663 724 GLU B N 1
ATOM 4225 C CA . GLU A 1 752 ? 529.84249 378.67199 415.80149 1.000 77.08663 724 GLU B CA 1
ATOM 4226 C C . GLU A 1 752 ? 528.36949 378.90799 416.10549 1.000 77.08663 724 GLU B C 1
ATOM 4227 O O . GLU A 1 752 ? 527.65549 379.55399 415.33449 1.000 77.08663 724 GLU B O 1
ATOM 4233 N N . ALA A 1 753 ? 527.91349 378.37199 417.23849 1.000 71.88569 725 ALA B N 1
ATOM 4234 C CA . ALA A 1 753 ? 526.51949 378.55399 417.62849 1.000 71.88569 725 ALA B CA 1
ATOM 4235 C C . ALA A 1 753 ? 526.21049 380.01899 417.90949 1.000 71.88569 725 ALA B C 1
ATOM 4236 O O . ALA A 1 753 ? 525.13449 380.51099 417.55449 1.000 71.88569 725 ALA B O 1
ATOM 4238 N N . GLN A 1 754 ? 527.14349 380.73099 418.54349 1.000 67.24438 726 GLN B N 1
ATOM 4239 C CA . GLN A 1 754 ? 526.90949 382.13399 418.86549 1.000 67.24438 726 GLN B CA 1
ATOM 4240 C C . GLN A 1 754 ? 526.78849 382.98399 417.60649 1.000 67.24438 726 GLN B C 1
ATOM 4241 O O . GLN A 1 754 ? 525.93149 383.87099 417.53349 1.000 67.24438 726 GLN B O 1
ATOM 4247 N N . LYS A 1 755 ? 527.63849 382.73499 416.60949 1.000 72.70246 727 LYS B N 1
ATOM 4248 C CA . LYS A 1 755 ? 527.57349 383.51499 415.37749 1.000 72.70246 727 LYS B CA 1
ATOM 4249 C C . LYS A 1 755 ? 526.28249 383.24399 414.61449 1.000 72.70246 727 LYS B C 1
ATOM 4250 O O . LYS A 1 755 ? 525.64549 384.17599 414.10649 1.000 72.70246 727 LYS B O 1
ATOM 4256 N N . ILE A 1 756 ? 525.87749 381.97499 414.53149 1.000 67.89562 728 ILE B N 1
ATOM 4257 C CA . ILE A 1 756 ? 524.60949 381.64399 413.89049 1.000 67.89562 728 ILE B CA 1
ATOM 4258 C C . ILE A 1 756 ? 523.46049 382.31899 414.62249 1.000 67.89562 728 ILE B C 1
ATOM 4259 O O . ILE A 1 756 ? 522.54149 382.86199 413.99849 1.000 67.89562 728 ILE B O 1
ATOM 4264 N N . ASP A 1 757 ? 523.49649 382.30099 415.95449 1.000 67.85399 729 ASP B N 1
ATOM 4265 C CA . ASP A 1 757 ? 522.45249 382.94799 416.74149 1.000 67.85399 729 ASP B CA 1
ATOM 4266 C C . ASP A 1 757 ? 522.39549 384.44499 416.46349 1.000 67.85399 729 ASP B C 1
ATOM 4267 O O . ASP A 1 757 ? 521.31549 385.00699 416.24549 1.000 67.85399 729 ASP B O 1
ATOM 4272 N N . ARG A 1 758 ? 523.55449 385.10699 416.46149 1.000 63.30303 730 ARG B N 1
ATOM 4273 C CA . ARG A 1 758 ? 523.58249 386.54899 416.23749 1.000 63.30303 730 ARG B CA 1
ATOM 4274 C C . ARG A 1 758 ? 523.06049 386.89899 414.85349 1.000 63.30303 730 ARG B C 1
ATOM 4275 O O . ARG A 1 758 ? 522.32149 387.87699 414.68849 1.000 63.30303 730 ARG B O 1
ATOM 4283 N N . PHE A 1 759 ? 523.44049 386.11799 413.84249 1.000 76.26852 731 PHE B N 1
ATOM 4284 C CA . PHE A 1 759 ? 522.92149 386.34999 412.49949 1.000 76.26852 731 PHE B CA 1
ATOM 4285 C C . PHE A 1 759 ? 521.41349 386.16299 412.45949 1.000 76.26852 731 PHE B C 1
ATOM 4286 O O . PHE A 1 759 ? 520.67449 387.01699 411.95449 1.000 76.26852 731 PHE B O 1
ATOM 4294 N N . MET A 1 760 ? 520.94049 385.04299 412.99449 1.000 69.68666 732 MET B N 1
ATOM 4295 C CA . MET A 1 760 ? 519.58249 384.60199 412.73449 1.000 69.68666 732 MET B CA 1
ATOM 4296 C C . MET A 1 760 ? 518.58049 385.40499 413.55349 1.000 69.68666 732 MET B C 1
ATOM 4297 O O . MET A 1 760 ? 517.43249 385.58299 413.12649 1.000 69.68666 732 MET B O 1
ATOM 4302 N N . LEU A 1 761 ? 519.00849 385.93899 414.70249 1.000 65.16701 733 LEU B N 1
ATOM 4303 C CA . LEU A 1 761 ? 518.17149 386.87599 415.44249 1.000 65.16701 733 LEU B CA 1
ATOM 4304 C C . LEU A 1 761 ? 517.83549 388.09199 414.59149 1.000 65.16701 733 LEU B C 1
ATOM 4305 O O . LEU A 1 761 ? 516.66449 388.46599 414.45049 1.000 65.16701 733 LEU B O 1
ATOM 4310 N N . LYS A 1 762 ? 518.85849 388.72699 414.01549 1.000 72.84739 734 LYS B N 1
ATOM 4311 C CA . LYS A 1 762 ? 518.61449 389.89199 413.17549 1.000 72.84739 734 LYS B CA 1
ATOM 4312 C C . LYS A 1 762 ? 517.88949 389.51699 411.89449 1.000 72.84739 734 LYS B C 1
ATOM 4313 O O . LYS A 1 762 ? 517.11849 390.32399 411.37149 1.000 72.84739 734 LYS B O 1
ATOM 4319 N N . PHE A 1 763 ? 518.10749 388.30799 411.37949 1.000 75.97584 735 PHE B N 1
ATOM 4320 C CA . PHE A 1 763 ? 517.31749 387.86299 410.23649 1.000 75.97584 735 PHE B CA 1
ATOM 4321 C C . PHE A 1 763 ? 515.83349 387.85399 410.57649 1.000 75.97584 735 PHE B C 1
ATOM 4322 O O . PHE A 1 763 ? 515.00549 388.36999 409.81649 1.000 75.97584 735 PHE B O 1
ATOM 4330 N N . ALA A 1 764 ? 515.47849 387.26199 411.71849 1.000 72.19121 736 ALA B N 1
ATOM 4331 C CA . ALA A 1 764 ? 514.07549 387.21399 412.11549 1.000 72.19121 736 ALA B CA 1
ATOM 4332 C C . ALA A 1 764 ? 513.52549 388.61199 412.36949 1.000 72.19121 736 ALA B C 1
ATOM 4333 O O . ALA A 1 764 ? 512.39649 388.92499 411.97149 1.000 72.19121 736 ALA B O 1
ATOM 4335 N N . HIS A 1 765 ? 514.31049 389.46799 413.02549 1.000 66.18432 737 HIS B N 1
ATOM 4336 C CA . HIS A 1 765 ? 513.85049 390.82699 413.29649 1.000 66.18432 737 HIS B CA 1
ATOM 4337 C C . HIS A 1 765 ? 513.61849 391.60199 412.00549 1.000 66.18432 737 HIS B C 1
ATOM 4338 O O . HIS A 1 765 ? 512.62149 392.31899 411.87549 1.000 66.18432 737 HIS B O 1
ATOM 4345 N N . ARG A 1 766 ? 514.53249 391.47299 411.04149 1.000 78.50595 738 ARG B N 1
ATOM 4346 C CA . ARG A 1 766 ? 514.37149 392.14299 409.75749 1.000 78.50595 738 ARG B CA 1
ATOM 4347 C C . ARG A 1 766 ? 513.17249 391.59999 408.99449 1.000 78.50595 738 ARG B C 1
ATOM 4348 O O . ARG A 1 766 ? 512.43049 392.36399 408.36849 1.000 78.50595 738 ARG B O 1
ATOM 4356 N N . TYR A 1 767 ? 512.97049 390.28299 409.02749 1.000 81.71986 739 TYR B N 1
ATOM 4357 C CA . TYR A 1 767 ? 511.81249 389.70899 408.35549 1.000 81.71986 739 TYR B CA 1
ATOM 4358 C C . TYR A 1 767 ? 510.51749 390.22099 408.96649 1.000 81.71986 739 TYR B C 1
ATOM 4359 O O . TYR A 1 767 ? 509.55849 390.52299 408.24649 1.000 81.71986 739 TYR B O 1
ATOM 4368 N N . VAL A 1 768 ? 510.46849 390.32899 410.29349 1.000 78.44887 740 VAL B N 1
ATOM 4369 C CA . VAL A 1 768 ? 509.27149 390.84799 410.94749 1.000 78.44887 740 VAL B CA 1
ATOM 4370 C C . VAL A 1 768 ? 509.05649 392.31399 410.58749 1.000 78.44887 740 VAL B C 1
ATOM 4371 O O . VAL A 1 768 ? 507.95849 392.71499 410.18549 1.000 78.44887 740 VAL B O 1
ATOM 4375 N N . THR A 1 769 ? 510.10449 393.13299 410.70549 1.000 78.40741 741 THR B N 1
ATOM 4376 C CA . THR A 1 769 ? 509.95749 394.55699 410.42649 1.000 78.40741 741 THR B CA 1
ATOM 4377 C C . THR A 1 769 ? 509.73849 394.84599 408.94949 1.000 78.40741 741 THR B C 1
ATOM 4378 O O . THR A 1 769 ? 509.34949 395.96799 408.60949 1.000 78.40741 741 THR B O 1
ATOM 4382 N N . GLY A 1 770 ? 509.97949 393.87699 408.07349 1.000 84.85533 742 GLY B N 1
ATOM 4383 C CA . GLY A 1 770 ? 509.71049 394.05999 406.66349 1.000 84.85533 742 GLY B CA 1
ATOM 4384 C C . GLY A 1 770 ? 508.39949 393.42899 406.25149 1.000 84.85533 742 GLY B C 1
ATOM 4385 O O . GLY A 1 770 ? 507.71049 393.92999 405.35949 1.000 84.85533 742 GLY B O 1
ATOM 4386 N N . ASN A 1 771 ? 508.03949 392.32799 406.90649 1.000 82.38530 743 ASN B N 1
ATOM 4387 C CA . ASN A 1 771 ? 506.81649 391.58599 406.60749 1.000 82.38530 743 ASN B CA 1
ATOM 4388 C C . ASN A 1 771 ? 506.05049 391.37499 407.90549 1.000 82.38530 743 ASN B C 1
ATOM 4389 O O . ASN A 1 771 ? 506.05949 390.27599 408.47749 1.000 82.38530 743 ASN B O 1
ATOM 4394 N N . PRO A 1 772 ? 505.37949 392.40799 408.40549 1.000 83.11543 744 PRO B N 1
ATOM 4395 C CA . PRO A 1 772 ? 504.59449 392.25499 409.63349 1.000 83.11543 744 PRO B CA 1
ATOM 4396 C C . PRO A 1 772 ? 503.37849 391.37299 409.39949 1.000 83.11543 744 PRO B C 1
ATOM 4397 O O . PRO A 1 772 ? 502.99949 391.05899 408.26949 1.000 83.11543 744 PRO B O 1
ATOM 4401 N N . ASN A 1 773 ? 502.77649 390.95199 410.51149 1.000 88.50771 745 ASN B N 1
ATOM 4402 C CA . ASN A 1 773 ? 501.57349 390.12899 410.57749 1.000 88.50771 745 ASN B CA 1
ATOM 4403 C C . ASN A 1 773 ? 501.78149 388.72699 410.02149 1.000 88.50771 745 ASN B C 1
ATOM 4404 O O . ASN A 1 773 ? 500.82849 387.93999 410.00349 1.000 88.50771 745 ASN B O 1
ATOM 4409 N N . ALA A 1 774 ? 502.98849 388.38399 409.56449 1.000 92.01860 746 ALA B N 1
ATOM 4410 C CA . ALA A 1 774 ? 503.25049 387.01199 409.14649 1.000 92.01860 746 ALA B CA 1
ATOM 4411 C C . ALA A 1 774 ? 503.25649 386.06899 410.34249 1.000 92.01860 746 ALA B C 1
ATOM 4412 O O . ALA A 1 774 ? 502.76849 384.93699 410.25249 1.000 92.01860 746 ALA B O 1
ATOM 4414 N N . PHE A 1 775 ? 503.80649 386.51899 411.46749 1.000 93.78374 747 PHE B N 1
ATOM 4415 C CA . PHE A 1 775 ? 503.82849 385.74199 412.69549 1.000 93.78374 747 PHE B CA 1
ATOM 4416 C C . PHE A 1 775 ? 503.49749 386.66299 413.86049 1.000 93.78374 747 PHE B C 1
ATOM 4417 O O . PHE A 1 775 ? 503.72249 387.87499 413.80149 1.000 93.78374 747 PHE B O 1
ATOM 4425 N N . ALA A 1 776 ? 502.95249 386.07099 414.92449 1.000 91.44763 748 ALA B N 1
ATOM 4426 C CA . ALA A 1 776 ? 502.47749 386.86999 416.05049 1.000 91.44763 748 ALA B CA 1
ATOM 4427 C C . ALA A 1 776 ? 503.61549 387.63799 416.71149 1.000 91.44763 748 ALA B C 1
ATOM 4428 O O . ALA A 1 776 ? 503.46549 388.81799 417.04549 1.000 91.44763 748 ALA B O 1
ATOM 4430 N N . ASN A 1 777 ? 504.76049 386.98899 416.90549 1.000 77.18286 749 ASN B N 1
ATOM 4431 C CA . ASN A 1 777 ? 505.90349 387.62099 417.54349 1.000 77.18286 749 ASN B CA 1
ATOM 4432 C C . ASN A 1 777 ? 507.16649 387.25099 416.78149 1.000 77.18286 749 ASN B C 1
ATOM 4433 O O . ASN A 1 777 ? 507.23549 386.20899 416.12849 1.000 77.18286 749 ASN B O 1
ATOM 4438 N N . ALA A 1 778 ? 508.17949 388.11499 416.88749 1.000 70.69312 750 ALA B N 1
ATOM 4439 C CA . ALA A 1 778 ? 509.43149 387.89599 416.17249 1.000 70.69312 750 ALA B CA 1
ATOM 4440 C C . ALA A 1 778 ? 510.17849 386.65999 416.65249 1.000 70.69312 750 ALA B C 1
ATOM 4441 O O . ALA A 1 778 ? 511.12349 386.23099 415.98349 1.000 70.69312 750 ALA B O 1
ATOM 4443 N N . ASP A 1 779 ? 509.79449 386.09399 417.79549 1.000 71.91874 751 ASP B N 1
ATOM 4444 C CA . ASP A 1 779 ? 510.36149 384.82099 418.22049 1.000 71.91874 751 ASP B CA 1
ATOM 4445 C C . ASP A 1 779 ? 509.94949 383.69199 417.28249 1.000 71.91874 751 ASP B C 1
ATOM 4446 O O . ASP A 1 779 ? 510.70949 382.73299 417.09349 1.000 71.91874 751 ASP B O 1
ATOM 4451 N N . THR A 1 780 ? 508.75249 383.77999 416.70149 1.000 82.19477 752 THR B N 1
ATOM 4452 C CA . THR A 1 780 ? 508.27849 382.71699 415.81849 1.000 82.19477 752 THR B CA 1
ATOM 4453 C C . THR A 1 780 ? 509.11049 382.56499 414.55049 1.000 82.19477 752 THR B C 1
ATOM 4454 O O . THR A 1 780 ? 509.46949 381.42199 414.21749 1.000 82.19477 752 THR B O 1
ATOM 4458 N N . PRO A 1 781 ? 509.42149 383.61999 413.78549 1.000 79.30691 753 PRO B N 1
ATOM 4459 C CA . PRO A 1 781 ? 510.31849 383.42299 412.63749 1.000 79.30691 753 PRO B CA 1
ATOM 4460 C C . PRO A 1 781 ? 511.69049 382.93199 413.04049 1.000 79.30691 753 PRO B C 1
ATOM 4461 O O . PRO A 1 781 ? 512.31349 382.18199 412.28949 1.000 79.30691 753 PRO B O 1
ATOM 4465 N N . TYR A 1 782 ? 512.17149 383.32199 414.21849 1.000 67.91744 754 TYR B N 1
ATOM 4466 C CA . TYR A 1 782 ? 513.45949 382.84499 414.71049 1.000 67.91744 754 TYR B CA 1
ATOM 4467 C C . TYR A 1 782 ? 513.44349 381.33199 414.92349 1.000 67.91744 754 TYR B C 1
ATOM 4468 O O . TYR A 1 782 ? 514.32149 380.60099 414.43449 1.000 67.91744 754 TYR B O 1
ATOM 4477 N N . VAL A 1 783 ? 512.43849 380.84699 415.65349 1.000 78.15192 755 VAL B N 1
ATOM 4478 C CA . VAL A 1 783 ? 512.32849 379.41499 415.91149 1.000 78.15192 755 VAL B CA 1
ATOM 4479 C C . VAL A 1 783 ? 512.09749 378.65699 414.61149 1.000 78.15192 755 VAL B C 1
ATOM 4480 O O . VAL A 1 783 ? 512.69149 377.59599 414.37949 1.000 78.15192 755 VAL B O 1
ATOM 4484 N N . LEU A 1 784 ? 511.23449 379.18799 413.74049 1.000 86.82224 756 LEU B N 1
ATOM 4485 C CA . LEU A 1 784 ? 511.02549 378.56599 412.43849 1.000 86.82224 756 LEU B CA 1
ATOM 4486 C C . LEU A 1 784 ? 512.29849 378.54999 411.61149 1.000 86.82224 756 LEU B C 1
ATOM 4487 O O . LEU A 1 784 ? 512.50649 377.62799 410.82349 1.000 86.82224 756 LEU B O 1
ATOM 4492 N N . ALA A 1 785 ? 513.15249 379.55999 411.76449 1.000 81.06122 757 ALA B N 1
ATOM 4493 C CA . ALA A 1 785 ? 514.38949 379.59999 411.00149 1.000 81.06122 757 ALA B CA 1
ATOM 4494 C C . ALA A 1 785 ? 515.35449 378.51599 411.46149 1.000 81.06122 757 ALA B C 1
ATOM 4495 O O . ALA A 1 785 ? 515.96149 377.82699 410.63249 1.000 81.06122 757 ALA B O 1
ATOM 4497 N N . TYR A 1 786 ? 515.49349 378.32499 412.77749 1.000 71.65202 758 TYR B N 1
ATOM 4498 C CA . TYR A 1 786 ? 516.24649 377.15299 413.23449 1.000 71.65202 758 TYR B CA 1
ATOM 4499 C C . TYR A 1 786 ? 515.62549 375.84799 412.74949 1.000 71.65202 758 TYR B C 1
ATOM 4500 O O . TYR A 1 786 ? 516.34349 374.94399 412.30749 1.000 71.65202 758 TYR B O 1
ATOM 4509 N N . SER A 1 787 ? 514.30149 375.71999 412.82449 1.000 90.48557 759 SER B N 1
ATOM 4510 C CA . SER A 1 787 ? 513.67949 374.46799 412.40249 1.000 90.48557 759 SER B CA 1
ATOM 4511 C C . SER A 1 787 ? 513.92649 374.19899 410.92249 1.000 90.48557 759 SER B C 1
ATOM 4512 O O . SER A 1 787 ? 514.24749 373.06999 410.53349 1.000 90.48557 759 SER B O 1
ATOM 4515 N N . VAL A 1 788 ? 513.80249 375.22799 410.08349 1.000 93.56618 760 VAL B N 1
ATOM 4516 C CA . VAL A 1 788 ? 513.95549 375.03799 408.64749 1.000 93.56618 760 VAL B CA 1
ATOM 4517 C C . VAL A 1 788 ? 515.41349 374.78799 408.28549 1.000 93.56618 760 VAL B C 1
ATOM 4518 O O . VAL A 1 788 ? 515.70449 374.00199 407.38049 1.000 93.56618 760 VAL B O 1
ATOM 4522 N N . ILE A 1 789 ? 516.35849 375.43499 408.97449 1.000 90.98908 761 ILE B N 1
ATOM 4523 C CA . ILE A 1 789 ? 517.75949 375.15899 408.67149 1.000 90.98908 761 ILE B CA 1
ATOM 4524 C C . ILE A 1 789 ? 518.13149 373.74699 409.11449 1.000 90.98908 761 ILE B C 1
ATOM 4525 O O . ILE A 1 789 ? 518.88949 373.04699 408.42949 1.000 90.98908 761 ILE B O 1
ATOM 4530 N N . MET A 1 790 ? 517.58149 373.29099 410.24449 1.000 98.19423 762 MET B N 1
ATOM 4531 C CA . MET A 1 790 ? 517.81149 371.91499 410.66549 1.000 98.19423 762 MET B CA 1
ATOM 4532 C C . MET A 1 790 ? 517.22449 370.93499 409.66149 1.000 98.19423 762 MET B C 1
ATOM 4533 O O . MET A 1 790 ? 517.85449 369.92499 409.32749 1.000 98.19423 762 MET B O 1
ATOM 4538 N N . LEU A 1 791 ? 516.01749 371.21599 409.16749 1.000 110.32817 763 LEU B N 1
ATOM 4539 C CA . LEU A 1 791 ? 515.39749 370.33199 408.18749 1.000 110.32817 763 LEU B CA 1
ATOM 4540 C C . LEU A 1 791 ? 516.16349 370.34199 406.86949 1.000 110.32817 763 LEU B C 1
ATOM 4541 O O . LEU A 1 791 ? 516.25649 369.31299 406.19449 1.000 110.32817 763 LEU B O 1
ATOM 4546 N N . ASN A 1 792 ? 516.70249 371.49699 406.48049 1.000 113.33445 764 ASN B N 1
ATOM 4547 C CA . ASN A 1 792 ? 517.52349 371.56599 405.27749 1.000 113.33445 764 ASN B CA 1
ATOM 4548 C C . ASN A 1 792 ? 518.78549 370.73199 405.42749 1.000 113.33445 764 ASN B C 1
ATOM 4549 O O . ASN A 1 792 ? 519.18349 370.02199 404.49749 1.000 113.33445 764 ASN B O 1
ATOM 4554 N N . THR A 1 793 ? 519.43549 370.81399 406.59049 1.000 115.65802 765 THR B N 1
ATOM 4555 C CA . THR A 1 793 ? 520.61749 369.99099 406.82349 1.000 115.65802 765 THR B CA 1
ATOM 4556 C C . THR A 1 793 ? 520.26449 368.50799 406.82449 1.000 115.65802 765 THR B C 1
ATOM 4557 O O . THR A 1 793 ? 521.00149 367.68599 406.26649 1.000 115.65802 765 THR B O 1
ATOM 4561 N N . ASP A 1 794 ? 519.13849 368.14799 407.44049 1.000 122.81019 766 ASP B N 1
ATOM 4562 C CA . ASP A 1 794 ? 518.77149 366.73999 407.56249 1.000 122.81019 766 ASP B CA 1
ATOM 4563 C C . ASP A 1 794 ? 518.36849 366.14499 406.21749 1.000 122.81019 766 ASP B C 1
ATOM 4564 O O . ASP A 1 794 ? 518.83649 365.06299 405.84249 1.000 122.81019 766 ASP B O 1
ATOM 4569 N N . LEU A 1 795 ? 517.49549 366.83299 405.47949 1.000 125.13578 767 LEU B N 1
ATOM 4570 C CA . LEU A 1 795 ? 516.86549 366.22499 404.31149 1.000 125.13578 767 LEU B CA 1
ATOM 4571 C C . LEU A 1 795 ? 517.87049 365.98699 403.19349 1.000 125.13578 767 LEU B C 1
ATOM 4572 O O . LEU A 1 795 ? 517.92649 364.89399 402.61749 1.000 125.13578 767 LEU B O 1
ATOM 4577 N N . HIS A 1 796 ? 518.68149 366.99399 402.87649 1.000 125.47071 768 HIS B N 1
ATOM 4578 C CA . HIS A 1 796 ? 519.60449 366.91399 401.75549 1.000 125.47071 768 HIS B CA 1
ATOM 4579 C C . HIS A 1 796 ? 520.93849 366.28299 402.13649 1.000 125.47071 768 HIS B C 1
ATOM 4580 O O . HIS A 1 796 ? 521.93249 366.47899 401.42749 1.000 125.47071 768 HIS B O 1
ATOM 4587 N N . SER A 1 797 ? 520.98049 365.53399 403.23449 1.000 136.23473 769 SER B N 1
ATOM 4588 C CA . SER A 1 797 ? 522.16349 364.79499 403.64849 1.000 136.23473 769 SER B CA 1
ATOM 4589 C C . SER A 1 797 ? 521.81549 363.31799 403.74049 1.000 136.23473 769 SER B C 1
ATOM 4590 O O . SER A 1 797 ? 520.80249 362.95099 404.34749 1.000 136.23473 769 SER B O 1
ATOM 4593 N N . SER A 1 798 ? 522.64949 362.47499 403.13749 1.000 147.21882 770 SER B N 1
ATOM 4594 C CA . SER A 1 798 ? 522.44849 361.03399 403.14249 1.000 147.21882 770 SER B CA 1
ATOM 4595 C C . SER A 1 798 ? 523.28949 360.33199 404.19849 1.000 147.21882 770 SER B C 1
ATOM 4596 O O . SER A 1 798 ? 523.37949 359.10099 404.18749 1.000 147.21882 770 SER B O 1
ATOM 4599 N N . LYS A 1 799 ? 523.90749 361.08699 405.10749 1.000 147.88638 771 LYS B N 1
ATOM 4600 C CA . LYS A 1 799 ? 524.75049 360.49899 406.14049 1.000 147.88638 771 LYS B CA 1
ATOM 4601 C C . LYS A 1 799 ? 523.95949 359.71299 407.17749 1.000 147.88638 771 LYS B C 1
ATOM 4602 O O . LYS A 1 799 ? 524.56749 358.97999 407.96549 1.000 147.88638 771 LYS B O 1
ATOM 4608 N N . VAL A 1 800 ? 522.63449 359.84299 407.20249 1.000 146.45989 772 VAL B N 1
ATOM 4609 C CA . VAL A 1 800 ? 521.78549 359.14599 408.16149 1.000 146.45989 772 VAL B CA 1
ATOM 4610 C C . VAL A 1 800 ? 520.76949 358.30999 407.39449 1.000 146.45989 772 VAL B C 1
ATOM 4611 O O . VAL A 1 800 ? 520.15349 358.79099 406.43549 1.000 146.45989 772 VAL B O 1
ATOM 4615 N N . VAL A 1 801 ? 520.62049 357.04699 407.79949 1.000 148.58674 773 VAL B N 1
ATOM 4616 C CA . VAL A 1 801 ? 519.66949 356.16099 407.13649 1.000 148.58674 773 VAL B CA 1
ATOM 4617 C C . VAL A 1 801 ? 518.23449 356.56099 407.46649 1.000 148.58674 773 VAL B C 1
ATOM 4618 O O . VAL A 1 801 ? 517.35149 356.51399 406.60249 1.000 148.58674 773 VAL B O 1
ATOM 4622 N N . LYS A 1 802 ? 517.97749 356.95099 408.71349 1.000 140.07717 774 LYS B N 1
ATOM 4623 C CA . LYS A 1 802 ? 516.64149 357.37799 409.10549 1.000 140.07717 774 LYS B CA 1
ATOM 4624 C C . LYS A 1 802 ? 516.24449 358.62999 408.33549 1.000 140.07717 774 LYS B C 1
ATOM 4625 O O . LYS A 1 802 ? 517.07249 359.50999 408.08149 1.000 140.07717 774 LYS B O 1
ATOM 4631 N N . ARG A 1 803 ? 514.97049 358.71299 407.96249 1.000 131.87449 775 ARG B N 1
ATOM 4632 C CA . ARG A 1 803 ? 514.48949 359.79899 407.12549 1.000 131.87449 775 ARG B CA 1
ATOM 4633 C C . ARG A 1 803 ? 513.51949 360.67199 407.91149 1.000 131.87449 775 ARG B C 1
ATOM 4634 O O . ARG A 1 803 ? 512.69249 360.16699 408.67649 1.000 131.87449 775 ARG B O 1
ATOM 4642 N N . MET A 1 804 ? 513.62649 361.98399 407.71549 1.000 132.82844 776 MET B N 1
ATOM 4643 C CA . MET A 1 804 ? 512.81649 362.95899 408.43349 1.000 132.82844 776 MET B CA 1
ATOM 4644 C C . MET A 1 804 ? 511.52849 363.20399 407.65449 1.000 132.82844 776 MET B C 1
ATOM 4645 O O . MET A 1 804 ? 511.57149 363.63499 406.49749 1.000 132.82844 776 MET B O 1
ATOM 4650 N N . SER A 1 805 ? 510.38749 362.93599 408.28549 1.000 133.34943 777 SER B N 1
ATOM 4651 C CA . SER A 1 805 ? 509.10049 363.00499 407.61449 1.000 133.34943 777 SER B CA 1
ATOM 4652 C C . SER A 1 805 ? 508.37049 364.29799 407.97449 1.000 133.34943 777 SER B C 1
ATOM 4653 O O . SER A 1 805 ? 508.84149 365.11799 408.76549 1.000 133.34943 777 SER B O 1
ATOM 4656 N N . LYS A 1 806 ? 507.19049 364.47199 407.37449 1.000 132.95033 778 LYS B N 1
ATOM 4657 C CA . LYS A 1 806 ? 506.41349 365.68899 407.58549 1.000 132.95033 778 LYS B CA 1
ATOM 4658 C C . LYS A 1 806 ? 505.77949 365.72099 408.97149 1.000 132.95033 778 LYS B C 1
ATOM 4659 O O . LYS A 1 806 ? 505.80949 366.75699 409.64949 1.000 132.95033 778 LYS B O 1
ATOM 4665 N N . ALA A 1 807 ? 505.18749 364.60499 409.40449 1.000 131.65478 779 ALA B N 1
ATOM 4666 C CA . ALA A 1 807 ? 504.48449 364.58799 410.68349 1.000 131.65478 779 ALA B CA 1
ATOM 4667 C C . ALA A 1 807 ? 505.43649 364.85299 411.84149 1.000 131.65478 779 ALA B C 1
ATOM 4668 O O . ALA A 1 807 ? 505.10349 365.59899 412.77149 1.000 131.65478 779 ALA B O 1
ATOM 4670 N N . GLU A 1 808 ? 506.62749 364.25299 411.80249 1.000 130.01808 780 GLU B N 1
ATOM 4671 C CA . GLU A 1 808 ? 507.61249 364.49899 412.84949 1.000 130.01808 780 GLU B CA 1
ATOM 4672 C C . GLU A 1 808 ? 508.04949 365.95799 412.85949 1.000 130.01808 780 GLU B C 1
ATOM 4673 O O . GLU A 1 808 ? 508.24749 366.54599 413.92649 1.000 130.01808 780 GLU B O 1
ATOM 4679 N N . PHE A 1 809 ? 508.20349 366.55999 411.67749 1.000 123.83033 781 PHE B N 1
ATOM 4680 C CA . PHE A 1 809 ? 508.58549 367.96699 411.60449 1.000 123.83033 781 PHE B CA 1
ATOM 4681 C C . PHE A 1 809 ? 507.50649 368.86599 412.19849 1.000 123.83033 781 PHE B C 1
ATOM 4682 O O . PHE A 1 809 ? 507.80849 369.79599 412.95949 1.000 123.83033 781 PHE B O 1
ATOM 4690 N N . ILE A 1 810 ? 506.24049 368.59499 411.87249 1.000 126.29425 782 ILE B N 1
ATOM 4691 C CA . ILE A 1 810 ? 505.14849 369.38999 412.42749 1.000 126.29425 782 ILE B CA 1
ATOM 4692 C C . ILE A 1 810 ? 505.08149 369.21799 413.93949 1.000 126.29425 782 ILE B C 1
ATOM 4693 O O . ILE A 1 810 ? 504.85949 370.18399 414.67949 1.000 126.29425 782 ILE B O 1
ATOM 4698 N N . LYS A 1 811 ? 505.27449 367.98799 414.42249 1.000 122.50632 783 LYS B N 1
ATOM 4699 C CA . LYS A 1 811 ? 505.30349 367.75799 415.86249 1.000 122.50632 783 LYS B CA 1
ATOM 4700 C C . LYS A 1 811 ? 506.44749 368.52199 416.51649 1.000 122.50632 783 LYS B C 1
ATOM 4701 O O . LYS A 1 811 ? 506.29549 369.06199 417.61849 1.000 122.50632 783 LYS B O 1
ATOM 4707 N N . ASN A 1 812 ? 507.60249 368.57399 415.85249 1.000 123.53290 784 ASN B N 1
ATOM 4708 C CA . ASN A 1 812 ? 508.72549 369.34699 416.36649 1.000 123.53290 784 ASN B CA 1
ATOM 4709 C C . ASN A 1 812 ? 508.41249 370.83499 416.39749 1.000 123.53290 784 ASN B C 1
ATOM 4710 O O . ASN A 1 812 ? 508.91949 371.55899 417.26249 1.000 123.53290 784 ASN B O 1
ATOM 4715 N N . ASN A 1 813 ? 507.58649 371.31099 415.46949 1.000 117.39008 785 ASN B N 1
ATOM 4716 C CA . ASN A 1 813 ? 507.23449 372.72699 415.38549 1.000 117.39008 785 ASN B CA 1
ATOM 4717 C C . ASN A 1 813 ? 505.87049 373.02099 415.99749 1.000 117.39008 785 ASN B C 1
ATOM 4718 O O . ASN A 1 813 ? 505.13349 373.88099 415.50749 1.000 117.39008 785 ASN B O 1
ATOM 4723 N N . ARG A 1 814 ? 505.51149 372.32499 417.07249 1.000 119.53169 786 ARG B N 1
ATOM 4724 C CA . ARG A 1 814 ? 504.21449 372.51899 417.70549 1.000 119.53169 786 ARG B CA 1
ATOM 4725 C C . ARG A 1 814 ? 504.25049 373.71599 418.64649 1.000 119.53169 786 ARG B C 1
ATOM 4726 O O . ARG A 1 814 ? 505.12549 373.81099 419.51249 1.000 119.53169 786 ARG B O 1
ATOM 4734 N N . GLY A 1 815 ? 503.29349 374.62599 418.47649 1.000 114.76324 787 GLY B N 1
ATOM 4735 C CA . GLY A 1 815 ? 503.10949 375.73299 419.39549 1.000 114.76324 787 GLY B CA 1
ATOM 4736 C C . GLY A 1 815 ? 504.29649 376.66399 419.51749 1.000 114.76324 787 GLY B C 1
ATOM 4737 O O . GLY A 1 815 ? 504.68049 377.04099 420.62749 1.000 114.76324 787 GLY B O 1
ATOM 4738 N N . ILE A 1 816 ? 504.89149 377.04299 418.38449 1.000 105.57338 788 ILE B N 1
ATOM 4739 C CA . ILE A 1 816 ? 506.05149 377.92399 418.38549 1.000 105.57338 788 ILE B CA 1
ATOM 4740 C C . ILE A 1 816 ? 505.68849 379.36799 418.08349 1.000 105.57338 788 ILE B C 1
ATOM 4741 O O . ILE A 1 816 ? 506.58949 380.20599 417.93649 1.000 105.57338 788 ILE B O 1
ATOM 4746 N N . ASN A 1 817 ? 504.40249 379.68799 417.97749 1.000 106.31741 789 ASN B N 1
ATOM 4747 C CA . ASN A 1 817 ? 503.93749 381.05099 417.73349 1.000 106.31741 789 ASN B CA 1
ATOM 4748 C C . ASN A 1 817 ? 503.08849 381.46399 418.93049 1.000 106.31741 789 ASN B C 1
ATOM 4749 O O . ASN A 1 817 ? 501.86149 381.34799 418.89449 1.000 106.31741 789 ASN B O 1
ATOM 4754 N N . ASP A 1 818 ? 503.74649 381.96399 419.97649 1.000 110.19894 790 ASP B N 1
ATOM 4755 C CA . ASP A 1 818 ? 503.09049 382.29199 421.24149 1.000 110.19894 790 ASP B CA 1
ATOM 4756 C C . ASP A 1 818 ? 502.22449 381.11899 421.70549 1.000 110.19894 790 ASP B C 1
ATOM 4757 O O . ASP A 1 818 ? 500.99449 381.17599 421.71249 1.000 110.19894 790 ASP B O 1
ATOM 4762 N N . ASN A 1 819 ? 502.93149 380.02399 422.01449 1.000 116.92525 791 ASN B N 1
ATOM 4763 C CA . ASN A 1 819 ? 502.40949 378.69499 422.34449 1.000 116.92525 791 ASN B CA 1
ATOM 4764 C C . ASN A 1 819 ? 501.11149 378.41499 421.59749 1.000 116.92525 791 ASN B C 1
ATOM 4765 O O . ASN A 1 819 ? 500.11449 377.99299 422.19249 1.000 116.92525 791 ASN B O 1
ATOM 4770 N N . ALA A 1 820 ? 501.12549 378.65399 420.28849 1.000 117.72963 792 ALA B N 1
ATOM 4771 C CA . ALA A 1 820 ? 500.00649 378.35899 419.40849 1.000 117.72963 792 ALA B CA 1
ATOM 4772 C C . ALA A 1 820 ? 500.55749 377.84099 418.09049 1.000 117.72963 792 ALA B C 1
ATOM 4773 O O . ALA A 1 820 ? 501.50349 378.41199 417.54049 1.000 117.72963 792 ALA B O 1
ATOM 4775 N N . ASP A 1 821 ? 499.96749 376.75899 417.59249 1.000 126.97259 793 ASP B N 1
ATOM 4776 C CA . ASP A 1 821 ? 500.49549 376.10099 416.40649 1.000 126.97259 793 ASP B CA 1
ATOM 4777 C C . ASP A 1 821 ? 500.36349 376.98999 415.17749 1.000 126.97259 793 ASP B C 1
ATOM 4778 O O . ASP A 1 821 ? 499.36149 377.68399 414.99349 1.000 126.97259 793 ASP B O 1
ATOM 4783 N N . LEU A 1 822 ? 501.39249 376.96399 414.33549 1.000 128.48946 794 LEU B N 1
ATOM 4784 C CA . LEU A 1 822 ? 501.34649 377.65799 413.06349 1.000 128.48946 794 LEU B CA 1
ATOM 4785 C C . LEU A 1 822 ? 500.42449 376.91399 412.09949 1.000 128.48946 794 LEU B C 1
ATOM 4786 O O . LEU A 1 822 ? 500.13949 375.72999 412.29149 1.000 128.48946 794 LEU B O 1
ATOM 4791 N N . PRO A 1 823 ? 499.92549 377.59499 411.06649 1.000 136.38379 795 PRO B N 1
ATOM 4792 C CA . PRO A 1 823 ? 499.08149 376.91099 410.08049 1.000 136.38379 795 PRO B CA 1
ATOM 4793 C C . PRO A 1 823 ? 499.80649 375.73299 409.44649 1.000 136.38379 795 PRO B C 1
ATOM 4794 O O . PRO A 1 823 ? 500.99449 375.80799 409.12449 1.000 136.38379 795 PRO B O 1
ATOM 4798 N N . ASP A 1 824 ? 499.07049 374.63299 409.27249 1.000 140.28831 796 ASP B N 1
ATOM 4799 C CA . ASP A 1 824 ? 499.66849 373.41499 408.73749 1.000 140.28831 796 ASP B CA 1
ATOM 4800 C C . ASP A 1 824 ? 500.13149 373.60599 407.29949 1.000 140.28831 796 ASP B C 1
ATOM 4801 O O . ASP A 1 824 ? 501.19849 373.11299 406.91849 1.000 140.28831 796 ASP B O 1
ATOM 4806 N N . GLU A 1 825 ? 499.33949 374.30999 406.48549 1.000 143.02104 797 GLU B N 1
ATOM 4807 C CA . GLU A 1 825 ? 499.70549 374.50599 405.08649 1.000 143.02104 797 GLU B CA 1
ATOM 4808 C C . GLU A 1 825 ? 500.99449 375.30399 404.95049 1.000 143.02104 797 GLU B C 1
ATOM 4809 O O . GLU A 1 825 ? 501.76749 375.07399 404.01349 1.000 143.02104 797 GLU B O 1
ATOM 4815 N N . TYR A 1 826 ? 501.24849 376.23599 405.87149 1.000 133.16109 798 TYR B N 1
ATOM 4816 C CA . TYR A 1 826 ? 502.51049 376.96599 405.85849 1.000 133.16109 798 TYR B CA 1
ATOM 4817 C C . TYR A 1 826 ? 503.68849 376.01199 406.00649 1.000 133.16109 798 TYR B C 1
ATOM 4818 O O . TYR A 1 826 ? 504.65749 376.07099 405.23949 1.000 133.16109 798 TYR B O 1
ATOM 4827 N N . LEU A 1 827 ? 503.60749 375.10499 406.98249 1.000 137.61878 799 LEU B N 1
ATOM 4828 C CA . LEU A 1 827 ? 504.68349 374.14599 407.19249 1.000 137.61878 799 LEU B CA 1
ATOM 4829 C C . LEU A 1 827 ? 504.78849 373.16399 406.03549 1.000 137.61878 799 LEU B C 1
ATOM 4830 O O . LEU A 1 827 ? 505.89349 372.73799 405.68749 1.000 137.61878 799 LEU B O 1
ATOM 4835 N N . ILE A 1 828 ? 503.65849 372.78899 405.43449 1.000 139.69507 800 ILE B N 1
ATOM 4836 C CA . ILE A 1 828 ? 503.69449 371.90699 404.27149 1.000 139.69507 800 ILE B CA 1
ATOM 4837 C C . ILE A 1 828 ? 504.42749 372.58099 403.12049 1.000 139.69507 800 ILE B C 1
ATOM 4838 O O . ILE A 1 828 ? 505.25349 371.96099 402.43949 1.000 139.69507 800 ILE B O 1
ATOM 4843 N N . GLY A 1 829 ? 504.13649 373.86099 402.88549 1.000 141.70771 801 GLY B N 1
ATOM 4844 C CA . GLY A 1 829 ? 504.84149 374.59099 401.84649 1.000 141.70771 801 GLY B CA 1
ATOM 4845 C C . GLY A 1 829 ? 506.32249 374.72899 402.13849 1.000 141.70771 801 GLY B C 1
ATOM 4846 O O . GLY A 1 829 ? 507.15549 374.62099 401.23549 1.000 141.70771 801 GLY B O 1
ATOM 4847 N N . ILE A 1 830 ? 506.67049 374.96699 403.40549 1.000 135.27138 802 ILE B N 1
ATOM 4848 C CA . ILE A 1 830 ? 508.08149 375.04799 403.77749 1.000 135.27138 802 ILE B CA 1
ATOM 4849 C C . ILE A 1 830 ? 508.77549 373.71499 403.52349 1.000 135.27138 802 ILE B C 1
ATOM 4850 O O . ILE A 1 830 ? 509.89249 373.66899 402.99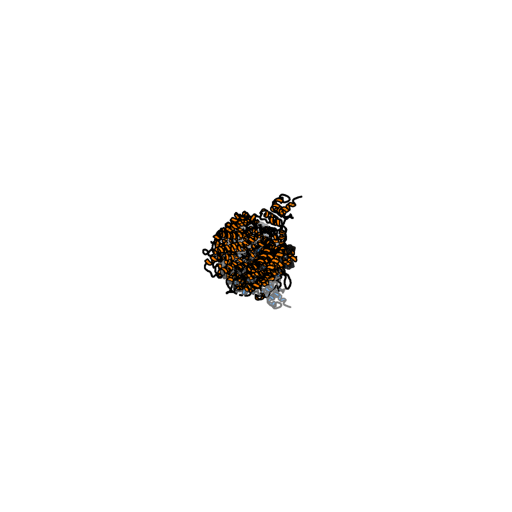349 1.000 135.27138 802 ILE B O 1
ATOM 4855 N N . TYR A 1 831 ? 508.12249 372.60999 403.89049 1.000 134.16689 803 TYR B N 1
ATOM 4856 C CA . TYR A 1 831 ? 508.69549 371.28799 403.65749 1.000 134.16689 803 TYR B CA 1
ATOM 4857 C C . TYR A 1 831 ? 508.87749 371.02099 402.17049 1.000 134.16689 803 TYR B C 1
ATOM 4858 O O . TYR A 1 831 ? 509.90149 370.46899 401.75149 1.000 134.16689 803 TYR B O 1
ATOM 4867 N N . ASP A 1 832 ? 507.88849 371.39399 401.35749 1.000 139.30576 804 ASP B N 1
ATOM 4868 C CA . ASP A 1 832 ? 508.00249 371.18899 399.91749 1.000 139.30576 804 ASP B CA 1
ATOM 4869 C C . ASP A 1 832 ? 509.12749 372.02999 399.33049 1.000 139.30576 804 ASP B C 1
ATOM 4870 O O . ASP A 1 832 ? 509.85949 371.56999 398.44649 1.000 139.30576 804 ASP B O 1
ATOM 4875 N N . ASP A 1 833 ? 509.28349 373.26699 399.80849 1.000 133.88649 805 ASP B N 1
ATOM 4876 C CA . ASP A 1 833 ? 510.38449 374.10199 399.34149 1.000 133.88649 805 ASP B CA 1
ATOM 4877 C C . ASP A 1 833 ? 511.73149 373.50999 399.73549 1.000 133.88649 805 ASP B C 1
ATOM 4878 O O . ASP A 1 833 ? 512.69349 373.56499 398.96049 1.000 133.88649 805 ASP B O 1
ATOM 4883 N N . ILE A 1 834 ? 511.82349 372.94999 400.94349 1.000 131.18035 806 ILE B N 1
ATOM 4884 C CA . ILE A 1 834 ? 513.05849 372.29399 401.36649 1.000 131.18035 806 ILE B CA 1
ATOM 4885 C C . ILE A 1 834 ? 513.35549 371.10099 400.46849 1.000 131.18035 806 ILE B C 1
ATOM 4886 O O . ILE A 1 834 ? 514.49049 370.90099 400.02049 1.000 131.18035 806 ILE B O 1
ATOM 4891 N N . ALA A 1 835 ? 512.33249 370.29199 400.18949 1.000 133.95644 807 ALA B N 1
ATOM 4892 C CA . ALA A 1 835 ? 512.51049 369.11899 399.34349 1.000 133.95644 807 ALA B CA 1
ATOM 4893 C C . ALA A 1 835 ? 512.82949 369.48599 397.90049 1.000 133.95644 807 ALA B C 1
ATOM 4894 O O . ALA A 1 835 ? 513.44549 368.68099 397.19349 1.000 133.95644 807 ALA B O 1
ATOM 4896 N N . SER A 1 836 ? 512.42249 370.67299 397.44849 1.000 131.73344 808 SER B N 1
ATOM 4897 C CA . SER A 1 836 ? 512.68549 371.06999 396.06949 1.000 131.73344 808 SER B CA 1
ATOM 4898 C C . SER A 1 836 ? 514.18249 371.18399 395.80549 1.000 131.73344 808 SER B C 1
ATOM 4899 O O . SER A 1 836 ? 514.69349 370.64099 394.82049 1.000 131.73344 808 SER B O 1
ATOM 4902 N N . ASN A 1 837 ? 514.90149 371.88099 396.68149 1.000 126.80202 809 ASN B N 1
ATOM 4903 C CA . ASN A 1 837 ? 516.33349 372.07399 396.50249 1.000 126.80202 809 ASN B CA 1
ATOM 4904 C C . ASN A 1 837 ? 516.96449 372.42499 397.84249 1.000 126.80202 809 ASN B C 1
ATOM 4905 O O . ASN A 1 837 ? 516.27549 372.77799 398.80249 1.000 126.80202 809 ASN B O 1
ATOM 4910 N N . GLU A 1 838 ? 518.28849 372.32099 397.88849 1.000 124.93245 810 GLU B N 1
ATOM 4911 C CA . GLU A 1 838 ? 519.05549 372.53599 399.10749 1.000 124.93245 810 GLU B CA 1
ATOM 4912 C C . GLU A 1 838 ? 519.60449 373.95399 399.13449 1.000 124.93245 810 GLU B C 1
ATOM 4913 O O . GLU A 1 838 ? 520.18349 374.42099 398.14849 1.000 124.93245 810 GLU B O 1
ATOM 4919 N N . ILE A 1 839 ? 519.42649 374.63199 400.26649 1.000 122.25862 811 ILE B N 1
ATOM 4920 C CA . ILE A 1 839 ? 519.96249 375.97799 400.44349 1.000 122.25862 811 ILE B CA 1
ATOM 4921 C C . ILE A 1 839 ? 521.48449 375.87699 400.45949 1.000 122.25862 811 ILE B C 1
ATOM 4922 O O . ILE A 1 839 ? 522.06949 375.32399 401.39549 1.000 122.25862 811 ILE B O 1
ATOM 4927 N N . VAL A 1 840 ? 522.12849 376.40999 399.42549 1.000 125.04180 812 VAL B N 1
ATOM 4928 C CA . VAL A 1 840 ? 523.56549 376.27199 399.24349 1.000 125.04180 812 VAL B CA 1
ATOM 4929 C C . VAL A 1 840 ? 524.19749 377.65699 399.21449 1.000 125.04180 812 VAL B C 1
ATOM 4930 O O . VAL A 1 840 ? 523.56949 378.64299 398.81249 1.000 125.04180 812 VAL B O 1
ATOM 4934 N N . LEU A 1 841 ? 525.44649 377.72799 399.66449 1.000 117.34391 813 LEU B N 1
ATOM 4935 C CA . LEU A 1 841 ? 526.21249 378.96699 399.64649 1.000 117.34391 813 LEU B CA 1
ATOM 4936 C C . LEU A 1 841 ? 526.60649 379.34399 398.22249 1.000 117.34391 813 LEU B C 1
ATOM 4937 O O . LEU A 1 841 ? 525.75249 379.65399 397.39249 1.000 117.34391 813 LEU B O 1
ATOM 4942 N N . HIS A 1 921 ? 530.80349 350.75599 420.01549 1.000 47.79639 893 HIS B N 1
ATOM 4943 C CA . HIS A 1 921 ? 530.65249 349.35899 419.62849 1.000 47.79639 893 HIS B CA 1
ATOM 4944 C C . HIS A 1 921 ? 530.36949 348.46499 420.83249 1.000 47.79639 893 HIS B C 1
ATOM 4945 O O . HIS A 1 921 ? 529.95749 347.31599 420.68449 1.000 47.79639 893 HIS B O 1
ATOM 4952 N N . VAL A 1 922 ? 530.59749 349.01099 422.03149 1.000 47.33217 894 VAL B N 1
ATOM 4953 C CA . VAL A 1 922 ? 530.31649 348.30099 423.27449 1.000 47.33217 894 VAL B CA 1
ATOM 4954 C C . VAL A 1 922 ? 528.81949 348.25599 423.57049 1.000 47.33217 894 VAL B C 1
ATOM 4955 O O . VAL A 1 922 ? 528.39949 347.62499 424.55049 1.000 47.33217 894 VAL B O 1
ATOM 4959 N N . GLY A 1 923 ? 527.99749 348.86499 422.71949 1.000 51.43978 895 GLY B N 1
ATOM 4960 C CA . GLY A 1 923 ? 526.57449 348.97899 422.94049 1.000 51.43978 895 GLY B CA 1
ATOM 4961 C C . GLY A 1 923 ? 525.85449 347.67299 423.21749 1.000 51.43978 895 GLY B C 1
ATOM 4962 O O . GLY A 1 923 ? 525.07349 347.57399 424.16649 1.000 51.43978 895 GLY B O 1
ATOM 4963 N N . PRO A 1 924 ? 526.07149 346.64799 422.38849 1.000 52.52724 896 PRO B N 1
ATOM 4964 C CA . PRO A 1 924 ? 525.49449 345.33799 422.72649 1.000 52.52724 896 PRO B CA 1
ATOM 4965 C C . PRO A 1 924 ? 525.96149 344.82199 424.07349 1.000 52.52724 896 PRO B C 1
ATOM 4966 O O . PRO A 1 924 ? 525.15749 344.27399 424.83449 1.000 52.52724 896 PRO B O 1
ATOM 4970 N N . MET A 1 925 ? 527.23949 345.01299 424.40449 1.000 50.53703 897 MET B N 1
ATOM 4971 C CA . MET A 1 925 ? 527.76049 344.63399 425.71249 1.000 50.53703 897 MET B CA 1
ATOM 4972 C C . MET A 1 925 ? 527.39049 345.63299 426.79749 1.000 50.53703 897 MET B C 1
ATOM 4973 O O . MET A 1 925 ? 527.50349 345.31199 427.98549 1.000 50.53703 897 MET B O 1
ATOM 4978 N N . PHE A 1 926 ? 526.97149 346.83899 426.41149 1.000 56.94223 898 PHE B N 1
ATOM 4979 C CA . PHE A 1 926 ? 526.37049 347.76599 427.36449 1.000 56.94223 898 PHE B CA 1
ATOM 4980 C C . PHE A 1 926 ? 525.13049 347.15699 428.00349 1.000 56.94223 898 PHE B C 1
ATOM 4981 O O . PHE A 1 926 ? 525.01149 347.10199 429.23249 1.000 56.94223 898 PHE B O 1
ATOM 4989 N N . ASP A 1 927 ? 524.20549 346.66899 427.18049 1.000 63.39630 899 ASP B N 1
ATOM 4990 C CA . ASP A 1 927 ? 522.92749 346.17199 427.66449 1.000 63.39630 899 ASP B CA 1
ATOM 4991 C C . ASP A 1 927 ? 522.90549 344.66499 427.87249 1.000 63.39630 899 ASP B C 1
ATOM 4992 O O . ASP A 1 927 ? 521.89749 344.13999 428.35449 1.000 63.39630 899 ASP B O 1
ATOM 4997 N N . ALA A 1 928 ? 523.97249 343.95399 427.50449 1.000 53.19069 900 ALA B N 1
ATOM 4998 C CA . ALA A 1 928 ? 523.95349 342.50099 427.63149 1.000 53.19069 900 ALA B CA 1
ATOM 4999 C C . ALA A 1 928 ? 524.16749 342.05799 429.07049 1.000 53.19069 900 ALA B C 1
ATOM 5000 O O . ALA A 1 928 ? 523.49449 341.13699 429.54749 1.000 53.19069 900 ALA B O 1
ATOM 5002 N N . THR A 1 929 ? 525.09649 342.69699 429.78149 1.000 46.85096 901 THR B N 1
ATOM 5003 C CA . THR A 1 929 ? 525.61049 342.09399 431.00249 1.000 46.85096 901 THR B CA 1
ATOM 5004 C C . THR A 1 929 ? 525.87849 343.11299 432.10549 1.000 46.85096 901 THR B C 1
ATOM 5005 O O . THR A 1 929 ? 526.76849 342.90299 432.93549 1.000 46.85096 901 THR B O 1
ATOM 5009 N N . TRP A 1 930 ? 525.13149 344.21499 432.15549 1.000 47.89320 902 TRP B N 1
ATOM 5010 C CA . TRP A 1 930 ? 525.43049 345.23299 433.15649 1.000 47.89320 902 TRP B CA 1
ATOM 5011 C C . TRP A 1 930 ? 524.31349 345.41499 434.17449 1.000 47.89320 902 TRP B C 1
ATOM 5012 O O . TRP A 1 930 ? 524.56949 345.26699 435.37449 1.000 47.89320 902 TRP B O 1
ATOM 5023 N N . MET A 1 931 ? 523.08149 345.68599 433.72549 1.000 59.01525 903 MET B N 1
ATOM 5024 C CA . MET A 1 931 ? 522.06049 346.29499 434.58049 1.000 59.01525 903 MET B CA 1
ATOM 5025 C C . MET A 1 931 ? 521.87849 345.52299 435.87649 1.000 59.01525 903 MET B C 1
ATOM 5026 O O . MET A 1 931 ? 522.05949 346.06799 436.97149 1.000 59.01525 903 MET B O 1
ATOM 5031 N N . SER A 1 932 ? 521.51149 344.25099 435.76949 1.000 59.24933 904 SER B N 1
ATOM 5032 C CA . SER A 1 932 ? 521.29249 343.39399 436.92149 1.000 59.24933 904 SER B CA 1
ATOM 5033 C C . SER A 1 932 ? 522.44349 342.43099 437.14549 1.000 59.24933 904 SER B C 1
ATOM 5034 O O . SER A 1 932 ? 522.26049 341.40999 437.81349 1.000 59.24933 904 SER B O 1
ATOM 5037 N N . PHE A 1 933 ? 523.61349 342.70499 436.57049 1.000 48.28874 905 PHE B N 1
ATOM 5038 C CA . PHE A 1 933 ? 524.76949 341.84599 436.77949 1.000 48.28874 905 PHE B CA 1
ATOM 5039 C C . PHE A 1 933 ? 525.90549 342.54399 437.51249 1.000 48.28874 905 PHE B C 1
ATOM 5040 O O . PHE A 1 933 ? 526.34149 342.05699 438.56049 1.000 48.28874 905 PHE B O 1
ATOM 5048 N N . PHE A 1 934 ? 526.41349 343.66299 436.99149 1.000 34.83131 906 PHE B N 1
ATOM 5049 C CA . PHE A 1 934 ? 527.59749 344.25799 437.60249 1.000 34.83131 906 PHE B CA 1
ATOM 5050 C C . PHE A 1 934 ? 527.27749 344.87199 438.95349 1.000 34.83131 906 PHE B C 1
ATOM 5051 O O . PHE A 1 934 ? 528.10149 344.81799 439.87449 1.000 34.83131 906 PHE B O 1
ATOM 5059 N N . SER A 1 935 ? 526.09249 345.46999 439.08649 1.000 40.31839 907 SER B N 1
ATOM 5060 C CA . SER A 1 935 ? 525.68749 346.00799 440.37749 1.000 40.31839 907 SER B CA 1
ATOM 5061 C C . SER A 1 935 ? 525.64949 344.92099 441.44049 1.000 40.31839 907 SER B C 1
ATOM 5062 O O . SER A 1 935 ? 525.97049 345.18399 442.60349 1.000 40.31839 907 SER B O 1
ATOM 5065 N N . THR A 1 936 ? 525.30149 343.68999 441.05349 1.000 40.29513 908 THR B N 1
ATOM 5066 C CA . THR A 1 936 ? 525.16649 342.61299 442.02949 1.000 40.29513 908 THR B CA 1
ATOM 5067 C C . THR A 1 936 ? 526.47349 342.36199 442.76649 1.000 40.29513 908 THR B C 1
ATOM 5068 O O . THR A 1 936 ? 526.50749 342.34899 444.00249 1.000 40.29513 908 THR B O 1
ATOM 5072 N N . LEU A 1 937 ? 527.56549 342.15699 442.03049 1.000 38.15852 909 LEU B N 1
ATOM 5073 C CA . LEU A 1 937 ? 528.82949 341.93299 442.71949 1.000 38.15852 909 LEU B CA 1
ATOM 5074 C C . LEU A 1 937 ? 529.44849 343.22799 443.22049 1.000 38.15852 909 LEU B C 1
ATOM 5075 O O . LEU A 1 937 ? 530.06749 343.22799 444.28749 1.000 38.15852 909 LEU B O 1
ATOM 5080 N N . SER A 1 938 ? 529.28549 344.34199 442.50149 1.000 39.36237 910 SER B N 1
ATOM 5081 C CA . SER A 1 938 ? 529.82649 345.59399 443.00749 1.000 39.36237 910 SER B CA 1
ATOM 5082 C C . SER A 1 938 ? 529.12149 346.04599 444.27549 1.000 39.36237 910 SER B C 1
ATOM 5083 O O . SER A 1 938 ? 529.60149 346.96699 444.94149 1.000 39.36237 910 SER B O 1
ATOM 5086 N N . SER A 1 939 ? 528.00849 345.40799 444.63049 1.000 37.89624 911 SER B N 1
ATOM 5087 C CA . SER A 1 939 ? 527.39449 345.60099 445.93449 1.000 37.89624 911 SER B CA 1
ATOM 5088 C C . SER A 1 939 ? 528.15149 344.82499 447.00549 1.000 37.89624 911 SER B C 1
ATOM 5089 O O . SER A 1 939 ? 527.61349 344.56899 448.08649 1.000 37.89624 911 SER B O 1
ATOM 5092 N N . LEU A 1 940 ? 529.38549 344.41599 446.71049 1.000 32.09402 912 LEU B N 1
ATOM 5093 C CA . LEU A 1 940 ? 530.26949 343.91699 447.75449 1.000 32.09402 912 LEU B CA 1
ATOM 5094 C C . LEU A 1 940 ? 530.88949 345.04199 448.56949 1.000 32.09402 912 LEU B C 1
ATOM 5095 O O . LEU A 1 940 ? 531.58449 344.76399 449.55049 1.000 32.09402 912 LEU B O 1
ATOM 5100 N N . VAL A 1 941 ? 530.66349 346.30099 448.18549 1.000 32.75216 913 VAL B N 1
ATOM 5101 C CA . VAL A 1 941 ? 531.15749 347.42499 448.96749 1.000 32.75216 913 VAL B CA 1
ATOM 5102 C C . VAL A 1 941 ? 530.57449 347.42699 450.37049 1.000 32.75216 913 VAL B C 1
ATOM 5103 O O . VAL A 1 941 ? 531.12649 348.07199 451.26849 1.000 32.75216 913 VAL B O 1
ATOM 5107 N N . GLN A 1 942 ? 529.46249 346.72199 450.58549 1.000 37.13426 914 GLN B N 1
ATOM 5108 C CA . GLN A 1 942 ? 528.91549 346.56099 451.92549 1.000 37.13426 914 GLN B CA 1
ATOM 5109 C C . GLN A 1 942 ? 529.82649 345.76199 452.84549 1.000 37.13426 914 GLN B C 1
ATOM 5110 O O . GLN A 1 942 ? 529.61949 345.78799 454.06249 1.000 37.13426 914 GLN B O 1
ATOM 5116 N N . LYS A 1 943 ? 530.81649 345.05499 452.30449 1.000 32.83622 915 LYS B N 1
ATOM 5117 C CA . LYS A 1 943 ? 531.82449 344.37099 453.10149 1.000 32.83622 915 LYS B CA 1
ATOM 5118 C C . LYS A 1 943 ? 533.20449 344.84199 452.66549 1.000 32.83622 915 LYS B C 1
ATOM 5119 O O . LYS A 1 943 ? 533.52649 344.81699 451.47349 1.000 32.83622 915 LYS B O 1
ATOM 5125 N N . THR A 1 944 ? 534.00849 345.28199 453.62749 1.000 31.87412 916 THR B N 1
ATOM 5126 C CA . THR A 1 944 ? 535.32649 345.83099 453.33049 1.000 31.87412 916 THR B CA 1
ATOM 5127 C C . THR A 1 944 ? 536.24749 344.78799 452.71449 1.000 31.87412 916 THR B C 1
ATOM 5128 O O . THR A 1 944 ? 537.43449 345.04199 452.51349 1.000 31.87412 916 THR B O 1
ATOM 5132 N N . ASP A 1 948 ? 541.77749 349.94099 450.01249 1.000 40.02023 920 ASP B N 1
ATOM 5133 C CA . ASP A 1 948 ? 541.77249 348.50199 449.78349 1.000 40.02023 920 ASP B CA 1
ATOM 5134 C C . ASP A 1 948 ? 540.88349 348.11699 448.60249 1.000 40.02023 920 ASP B C 1
ATOM 5135 O O . ASP A 1 948 ? 540.87949 348.79399 447.57649 1.000 40.02023 920 ASP B O 1
ATOM 5140 N N . VAL A 1 949 ? 540.13949 347.01699 448.74949 1.000 36.03122 921 VAL B N 1
ATOM 5141 C CA . VAL A 1 949 ? 539.28349 346.55299 447.66249 1.000 36.03122 921 VAL B CA 1
ATOM 5142 C C . VAL A 1 949 ? 538.17649 347.55899 447.37949 1.000 36.03122 921 VAL B C 1
ATOM 5143 O O . VAL A 1 949 ? 537.68149 347.65099 446.24649 1.000 36.03122 921 VAL B O 1
ATOM 5147 N N . ASN A 1 950 ? 537.78449 348.33799 448.38649 1.000 31.93067 922 ASN B N 1
ATOM 5148 C CA . ASN A 1 950 ? 536.73249 349.32599 448.19149 1.000 31.93067 922 ASN B CA 1
ATOM 5149 C C . ASN A 1 950 ? 537.14849 350.37999 447.17649 1.000 31.93067 922 ASN B C 1
ATOM 5150 O O . ASN A 1 950 ? 536.31649 350.86799 446.40449 1.000 31.93067 922 ASN B O 1
ATOM 5155 N N . LYS A 1 951 ? 538.43249 350.73899 447.15849 1.000 32.19211 923 LYS B N 1
ATOM 5156 C CA . LYS A 1 951 ? 538.89249 351.79099 446.25849 1.000 32.19211 923 LYS B CA 1
ATOM 5157 C C . LYS A 1 951 ? 538.67349 351.40699 444.80249 1.000 32.19211 923 LYS B C 1
ATOM 5158 O O . LYS A 1 951 ? 538.04449 352.14999 444.04049 1.000 32.19211 923 LYS B O 1
ATOM 5164 N N . LEU A 1 952 ? 539.16049 350.23599 444.39549 1.000 28.78084 924 LEU B N 1
ATOM 5165 C CA . LEU A 1 952 ? 538.97349 349.85699 443.00349 1.000 28.78084 924 LEU B CA 1
ATOM 5166 C C . LEU A 1 952 ? 537.56749 349.34899 442.72249 1.000 28.78084 924 LEU B C 1
ATOM 5167 O O . LEU A 1 952 ? 537.14849 349.37099 441.56549 1.000 28.78084 924 LEU B O 1
ATOM 5172 N N . CYS A 1 953 ? 536.80649 348.93799 443.73949 1.000 32.07203 925 CYS B N 1
ATOM 5173 C CA . CYS A 1 953 ? 535.39049 348.68299 443.49049 1.000 32.07203 925 CYS B CA 1
ATOM 5174 C C . CYS A 1 953 ? 534.66049 349.97599 443.13549 1.000 32.07203 925 CYS B C 1
ATOM 5175 O O . CYS A 1 953 ? 533.85649 350.01099 442.19249 1.000 32.07203 925 CYS B O 1
ATOM 5178 N N . LEU A 1 954 ? 534.94349 351.05599 443.86649 1.000 31.39767 926 LEU B N 1
ATOM 5179 C CA . LEU A 1 954 ? 534.37849 352.35399 443.51849 1.000 31.39767 926 LEU B CA 1
ATOM 5180 C C . LEU A 1 954 ? 534.87549 352.81999 442.15949 1.000 31.39767 926 LEU B C 1
ATOM 5181 O O . LEU A 1 954 ? 534.11949 353.41299 441.38449 1.000 31.39767 926 LEU B O 1
ATOM 5186 N N . GLU A 1 955 ? 536.15149 352.57299 441.85749 1.000 32.25547 927 GLU B N 1
ATOM 5187 C CA . GLU A 1 955 ? 536.66849 352.91499 440.53649 1.000 32.25547 927 GLU B CA 1
ATOM 5188 C C . GLU A 1 955 ? 535.97149 352.11999 439.44249 1.000 32.25547 927 GLU B C 1
ATOM 5189 O O . GLU A 1 955 ? 535.80049 352.61799 438.32449 1.000 32.25547 927 GLU B O 1
ATOM 5195 N N . GLY A 1 956 ? 535.57749 350.88199 439.73649 1.000 27.98981 928 GLY B N 1
ATOM 5196 C CA . GLY A 1 956 ? 534.76749 350.13199 438.79449 1.000 27.98981 928 GLY B CA 1
ATOM 5197 C C . GLY A 1 956 ? 533.39749 350.74899 438.60449 1.000 27.98981 928 GLY B C 1
ATOM 5198 O O . GLY A 1 956 ? 532.89849 350.84199 437.47949 1.000 27.98981 928 GLY B O 1
ATOM 5199 N N . MET A 1 957 ? 532.77049 351.18299 439.69949 1.000 33.34428 929 MET B N 1
ATOM 5200 C CA . MET A 1 957 ? 531.49749 351.88699 439.56949 1.000 33.34428 929 MET B CA 1
ATOM 5201 C C . MET A 1 957 ? 531.64349 353.16899 438.76149 1.000 33.34428 929 MET B C 1
ATOM 5202 O O . MET A 1 957 ? 530.71049 353.56099 438.05249 1.000 33.34428 929 MET B O 1
ATOM 5207 N N . LYS A 1 958 ? 532.79449 353.83799 438.85949 1.000 31.07603 930 LYS B N 1
ATOM 5208 C CA . LYS A 1 958 ? 533.01249 355.05099 438.07949 1.000 31.07603 930 LYS B CA 1
ATOM 5209 C C . LYS A 1 958 ? 532.89849 354.78099 436.58949 1.000 31.07603 930 LYS B C 1
ATOM 5210 O O . LYS A 1 958 ? 532.45749 355.64999 435.83149 1.000 31.07603 930 LYS B O 1
ATOM 5216 N N . LEU A 1 959 ? 533.27449 353.58299 436.15349 1.000 28.85588 931 LEU B N 1
ATOM 5217 C CA . LEU A 1 959 ? 533.24949 353.25599 434.73649 1.000 28.85588 931 LEU B CA 1
ATOM 5218 C C . LEU A 1 959 ? 531.85249 352.82799 434.30749 1.000 28.85588 931 LEU B C 1
ATOM 5219 O O . LEU A 1 959 ? 531.67549 351.78099 433.67749 1.000 28.85588 931 LEU B O 1
ATOM 5224 N N . ALA A 1 960 ? 530.85749 353.64099 434.64849 1.000 32.54025 932 ALA B N 1
ATOM 5225 C CA . ALA A 1 960 ? 529.49249 353.46299 434.16849 1.000 32.54025 932 ALA B CA 1
ATOM 5226 C C . ALA A 1 960 ? 529.37149 354.23799 432.86549 1.000 32.54025 932 ALA B C 1
ATOM 5227 O O . ALA A 1 960 ? 529.25649 355.46499 432.87049 1.000 32.54025 932 ALA B O 1
ATOM 5229 N N . THR A 1 961 ? 529.40949 353.52599 431.74249 1.000 33.59041 933 THR B N 1
ATOM 5230 C CA . THR A 1 961 ? 529.30849 354.16999 430.43949 1.000 33.59041 933 THR B CA 1
ATOM 5231 C C . THR A 1 961 ? 527.83749 354.44099 430.16249 1.000 33.59041 933 THR B C 1
ATOM 5232 O O . THR A 1 961 ? 527.04549 353.50699 430.00049 1.000 33.59041 933 THR B O 1
ATOM 5236 N N . LYS A 1 962 ? 527.46649 355.71599 430.12449 1.000 39.67992 934 LYS B N 1
ATOM 5237 C CA . LYS A 1 962 ? 526.08549 356.11299 429.86349 1.000 39.67992 934 LYS B CA 1
ATOM 5238 C C . LYS A 1 962 ? 525.86849 356.28999 428.36249 1.000 39.67992 934 LYS B C 1
ATOM 5239 O O . LYS A 1 962 ? 525.57849 357.37699 427.86649 1.000 39.67992 934 LYS B O 1
ATOM 5245 N N . ILE A 1 963 ? 526.02549 355.17699 427.64549 1.000 41.13165 935 ILE B N 1
ATOM 5246 C CA . ILE A 1 963 ? 525.92549 355.14099 426.19149 1.000 41.13165 935 ILE B CA 1
ATOM 5247 C C . ILE A 1 963 ? 526.91249 356.16399 425.64149 1.000 41.13165 935 ILE B C 1
ATOM 5248 O O . ILE A 1 963 ? 526.61749 356.89099 424.68649 1.000 41.13165 935 ILE B O 1
ATOM 5253 N N . ALA A 1 964 ? 528.08449 356.24099 426.26249 1.000 43.17978 936 ALA B N 1
ATOM 5254 C CA . ALA A 1 964 ? 529.10149 357.20799 425.87649 1.000 43.17978 936 ALA B CA 1
ATOM 5255 C C . ALA A 1 964 ? 529.60449 356.94299 424.46449 1.000 43.17978 936 ALA B C 1
ATOM 5256 O O . ALA A 1 964 ? 529.53649 355.81699 423.97649 1.000 43.17978 936 ALA B O 1
ATOM 5258 N N . LEU A 1 969 ? 518.47049 351.31799 428.26849 1.000 61.75273 941 LEU B N 1
ATOM 5259 C CA . LEU A 1 969 ? 519.48249 352.30199 427.90149 1.000 61.75273 941 LEU B CA 1
ATOM 5260 C C . LEU A 1 969 ? 519.83049 353.18799 429.09249 1.000 61.75273 941 LEU B C 1
ATOM 5261 O O . LEU A 1 969 ? 520.96549 353.63999 429.23749 1.000 61.75273 941 LEU B O 1
ATOM 5266 N N . SER A 1 970 ? 518.83549 353.43199 429.94549 1.000 52.26461 942 SER B N 1
ATOM 5267 C CA . SER A 1 970 ? 519.01649 354.23099 431.14549 1.000 52.26461 942 SER B CA 1
ATOM 5268 C C . SER A 1 970 ? 519.05549 353.40799 432.42149 1.000 52.26461 942 SER B C 1
ATOM 5269 O O . SER A 1 970 ? 519.45749 353.93499 433.46249 1.000 52.26461 942 SER B O 1
ATOM 5272 N N . THR A 1 971 ? 518.64449 352.14299 432.36649 1.000 52.08552 943 THR B N 1
ATOM 5273 C CA . THR A 1 971 ? 518.67349 351.29799 433.55749 1.000 52.08552 943 THR B CA 1
ATOM 5274 C C . THR A 1 971 ? 520.06549 351.15299 434.15949 1.000 52.08552 943 THR B C 1
ATOM 5275 O O . THR A 1 971 ? 520.19149 351.27399 435.39049 1.000 52.08552 943 THR B O 1
ATOM 5279 N N . PRO A 1 972 ? 521.13349 350.87699 433.39349 1.000 50.09917 944 PRO B N 1
ATOM 5280 C CA . PRO A 1 972 ? 522.45049 350.75099 434.03949 1.000 50.09917 944 PRO B CA 1
ATOM 5281 C C . PRO A 1 972 ? 522.89749 352.03199 434.71249 1.000 50.09917 944 PRO B C 1
ATOM 5282 O O . PRO A 1 972 ? 523.42049 351.99399 435.83449 1.000 50.09917 944 PRO B O 1
ATOM 5286 N N . ARG A 1 973 ? 522.70449 353.17199 434.04649 1.000 41.38662 945 ARG B N 1
ATOM 5287 C CA . ARG A 1 973 ? 523.09549 354.44499 434.63549 1.000 41.38662 945 ARG B CA 1
ATOM 5288 C C . ARG A 1 973 ? 522.31449 354.71099 435.91049 1.000 41.38662 945 ARG B C 1
ATOM 5289 O O . ARG A 1 973 ? 522.88749 355.11299 436.92849 1.000 41.38662 945 ARG B O 1
ATOM 5297 N N . GLU A 1 974 ? 521.00149 354.47599 435.87849 1.000 46.80593 946 GLU B N 1
ATOM 5298 C CA . GLU A 1 974 ? 520.19449 354.70099 437.07149 1.000 46.80593 946 GLU B CA 1
ATOM 5299 C C . GLU A 1 974 ? 520.64249 353.79899 438.21049 1.000 46.80593 946 GLU B C 1
ATOM 5300 O O . GLU A 1 974 ? 520.79249 354.25699 439.34849 1.000 46.80593 946 GLU B O 1
ATOM 5306 N N . ALA A 1 975 ? 520.89349 352.52199 437.91849 1.000 42.33241 947 ALA B N 1
ATOM 5307 C CA . ALA A 1 975 ? 521.27849 351.58599 438.96749 1.000 42.33241 947 ALA B CA 1
ATOM 5308 C C . ALA A 1 975 ? 522.61849 351.96499 439.58149 1.000 42.33241 947 ALA B C 1
ATOM 5309 O O . ALA A 1 975 ? 522.75549 352.03099 440.80949 1.000 42.33241 947 ALA B O 1
ATOM 5311 N N . PHE A 1 976 ? 523.62249 352.22899 438.74249 1.000 38.78069 948 PHE B N 1
ATOM 5312 C CA . PHE A 1 976 ? 524.94149 352.56299 439.26949 1.000 38.78069 948 PHE B CA 1
ATOM 5313 C C . PHE A 1 976 ? 524.93849 353.89599 440.00349 1.000 38.78069 948 PHE B C 1
ATOM 5314 O O . PHE A 1 976 ? 525.59249 354.03099 441.04249 1.000 38.78069 948 PHE B O 1
ATOM 5322 N N . ILE A 1 977 ? 524.21449 354.89399 439.49349 1.000 38.30749 949 ILE B N 1
ATOM 5323 C CA . ILE A 1 977 ? 524.18349 356.18399 440.17349 1.000 38.30749 949 ILE B CA 1
ATOM 5324 C C . ILE A 1 977 ? 523.45649 356.06699 441.50549 1.000 38.30749 949 ILE B C 1
ATOM 5325 O O . ILE A 1 977 ? 523.87549 356.65699 442.50749 1.000 38.30749 949 ILE B O 1
ATOM 5330 N N . SER A 1 978 ? 522.36049 355.30599 441.54549 1.000 41.09403 950 SER B N 1
ATOM 5331 C CA . SER A 1 978 ? 521.66749 355.08999 442.80849 1.000 41.09403 950 SER B CA 1
ATOM 5332 C C . SER A 1 978 ? 522.56749 354.37799 443.80549 1.000 41.09403 950 SER B C 1
ATOM 5333 O O . SER A 1 978 ? 522.59749 354.73399 444.98849 1.000 41.09403 950 SER B O 1
ATOM 5336 N N . MET A 1 979 ? 523.31149 353.36899 443.34649 1.000 41.55416 951 MET B N 1
ATOM 5337 C CA . MET A 1 979 ? 524.22949 352.66999 444.23749 1.000 41.55416 951 MET B CA 1
ATOM 5338 C C . MET A 1 979 ? 525.32249 353.59899 444.74849 1.000 41.55416 951 MET B C 1
ATOM 5339 O O . MET A 1 979 ? 525.69149 353.54699 445.92649 1.000 41.55416 951 MET B O 1
ATOM 5344 N N . LEU A 1 980 ? 525.86049 354.44599 443.87149 1.000 30.71806 952 LEU B N 1
ATOM 5345 C CA . LEU A 1 980 ? 526.90749 355.36999 444.28649 1.000 30.71806 952 LEU B CA 1
ATOM 5346 C C . LEU A 1 980 ? 526.37949 356.37899 445.29749 1.000 30.71806 952 LEU B C 1
ATOM 5347 O O . LEU A 1 980 ? 527.06149 356.69899 446.27649 1.000 30.71806 952 LEU B O 1
ATOM 5352 N N . LYS A 1 981 ? 525.16549 356.88699 445.08049 1.000 40.34107 953 LYS B N 1
ATOM 5353 C CA . LYS A 1 981 ? 524.56249 357.78899 446.05349 1.000 40.34107 953 LYS B CA 1
ATOM 5354 C C . LYS A 1 981 ? 524.33349 357.08699 447.38349 1.000 40.34107 953 LYS B C 1
ATOM 5355 O O . LYS A 1 981 ? 524.59249 357.65799 448.44849 1.000 40.34107 953 LYS B O 1
ATOM 5361 N N . ASN A 1 982 ? 523.84749 355.84499 447.34049 1.000 42.80585 954 ASN B N 1
ATOM 5362 C CA . ASN A 1 982 ? 523.56249 355.11899 448.57049 1.000 42.80585 954 ASN B CA 1
ATOM 5363 C C . ASN A 1 982 ? 524.83349 354.84799 449.36149 1.000 42.80585 954 ASN B C 1
ATOM 5364 O O . ASN A 1 982 ? 524.85449 355.00799 450.58649 1.000 42.80585 954 ASN B O 1
ATOM 5369 N N . THR A 1 983 ? 525.90549 354.43699 448.68149 1.000 38.98119 955 THR B N 1
ATOM 5370 C CA . THR A 1 983 ? 527.16049 354.18899 449.37949 1.000 38.98119 955 THR B CA 1
ATOM 5371 C C . THR A 1 983 ? 527.86549 355.48099 449.76649 1.000 38.98119 955 THR B C 1
ATOM 5372 O O . THR A 1 983 ? 528.72949 355.45899 450.64849 1.000 38.98119 955 THR B O 1
ATOM 5376 N N . ALA A 1 984 ? 527.52649 356.59999 449.12549 1.000 45.65431 956 ALA B N 1
ATOM 5377 C CA . ALA A 1 984 ? 528.02749 357.88699 449.58749 1.000 45.65431 956 ALA B CA 1
ATOM 5378 C C . ALA A 1 984 ? 527.47449 358.21999 450.96449 1.000 45.65431 956 ALA B C 1
ATOM 5379 O O . ALA A 1 984 ? 528.19449 358.74899 451.81849 1.000 45.65431 956 ALA B O 1
ATOM 5381 N N . ASN A 1 985 ? 526.19549 357.91799 451.19149 1.000 50.14910 957 ASN B N 1
ATOM 5382 C CA . ASN A 1 985 ? 525.56249 358.03599 452.50449 1.000 50.14910 957 ASN B CA 1
ATOM 5383 C C . ASN A 1 985 ? 525.65749 359.46299 453.04249 1.000 50.14910 957 ASN B C 1
ATOM 5384 O O . ASN A 1 985 ? 525.98249 359.69499 454.20749 1.000 50.14910 957 ASN B O 1
ATOM 5389 N N . LEU A 1 986 ? 525.36949 360.42899 452.16849 1.000 48.35016 958 LEU B N 1
ATOM 5390 C CA . LEU A 1 986 ? 525.44049 361.83199 452.56449 1.000 48.35016 958 LEU B CA 1
ATOM 5391 C C . LEU A 1 986 ? 524.31949 362.20199 453.52749 1.000 48.35016 958 LEU B C 1
ATOM 5392 O O . LEU A 1 986 ? 524.52849 362.98799 454.45849 1.000 48.35016 958 LEU B O 1
ATOM 5397 N N . ASN A 1 987 ? 523.12449 361.64199 453.32949 1.000 58.32680 959 ASN B N 1
ATOM 5398 C CA . ASN A 1 987 ? 521.97549 362.02599 454.14049 1.000 58.32680 959 ASN B CA 1
ATOM 5399 C C . ASN A 1 987 ? 522.08549 361.56199 455.58549 1.000 58.32680 959 ASN B C 1
ATOM 5400 O O . ASN A 1 987 ? 521.26249 361.97299 456.41049 1.000 58.32680 959 ASN B O 1
ATOM 5405 N N . ASN A 1 988 ? 523.07249 360.72799 455.91649 1.000 64.31518 960 ASN B N 1
ATOM 5406 C CA . ASN A 1 988 ? 523.27749 360.22699 457.27349 1.000 64.31518 960 ASN B CA 1
ATOM 5407 C C . ASN A 1 988 ? 524.69849 360.57299 457.70149 1.000 64.31518 960 ASN B C 1
ATOM 5408 O O . ASN A 1 988 ? 525.57749 359.69999 457.74249 1.000 64.31518 960 ASN B O 1
ATOM 5413 N N . PRO A 1 989 ? 524.95949 361.83599 458.03449 1.000 75.27553 961 PRO B N 1
ATOM 5414 C CA . PRO A 1 989 ? 526.31349 362.22099 458.44949 1.000 75.27553 961 PRO B CA 1
ATOM 5415 C C . PRO A 1 989 ? 526.68049 361.64799 459.80649 1.000 75.27553 961 PRO B C 1
ATOM 5416 O O . PRO A 1 989 ? 525.88249 360.93599 460.42449 1.000 75.27553 961 PRO B O 1
ATOM 5420 N N . ARG A 1 990 ? 527.89349 361.94399 460.26949 1.000 91.15031 962 ARG B N 1
ATOM 5421 C CA . ARG A 1 990 ? 528.46449 361.41399 461.50549 1.000 91.15031 962 ARG B CA 1
ATOM 5422 C C . ARG A 1 990 ? 528.58149 359.89499 461.49049 1.000 91.15031 962 ARG B C 1
ATOM 5423 O O . ARG A 1 990 ? 528.88849 359.28899 462.52349 1.000 91.15031 962 ARG B O 1
ATOM 5431 N N . GLU A 1 991 ? 528.34249 359.26599 460.34249 1.000 79.05466 963 GLU B N 1
ATOM 5432 C CA . GLU A 1 991 ? 528.52349 357.83499 460.16749 1.000 79.05466 963 GLU B CA 1
ATOM 5433 C C . GLU A 1 991 ? 529.45249 357.51299 459.00949 1.000 79.05466 963 GLU B C 1
ATOM 5434 O O . GLU A 1 991 ? 529.65349 356.33299 458.70349 1.000 79.05466 963 GLU B O 1
ATOM 5440 N N . MET A 1 992 ? 530.01949 358.52399 458.36049 1.000 64.73734 964 MET B N 1
ATOM 5441 C CA . MET A 1 992 ? 530.85749 358.31099 457.19349 1.000 64.73734 964 MET B CA 1
ATOM 5442 C C . MET A 1 992 ? 532.21749 357.75299 457.58549 1.000 64.73734 964 MET B C 1
ATOM 5443 O O . MET A 1 992 ? 532.69749 357.94399 458.70649 1.000 64.73734 964 MET B O 1
ATOM 5448 N N . GLN A 1 993 ? 532.83649 357.05499 456.63949 1.000 61.17372 965 GLN B N 1
ATOM 5449 C CA . GLN A 1 993 ? 534.23949 356.68099 456.74249 1.000 61.17372 965 GLN B CA 1
ATOM 5450 C C . GLN A 1 993 ? 534.95049 357.13799 455.47849 1.000 61.17372 965 GLN B C 1
ATOM 5451 O O . GLN A 1 993 ? 534.38149 357.89699 454.68749 1.000 61.17372 965 GLN B O 1
ATOM 5457 N N . ALA A 1 994 ? 536.19249 356.69599 455.27649 1.000 54.65055 966 ALA B N 1
ATOM 5458 C CA . ALA A 1 994 ? 536.88749 357.03099 454.03949 1.000 54.65055 966 ALA B CA 1
ATOM 5459 C C . ALA A 1 994 ? 536.14949 356.49099 452.82349 1.000 54.65055 966 ALA B C 1
ATOM 5460 O O . ALA A 1 994 ? 536.22549 357.07999 451.73949 1.000 54.65055 966 ALA B O 1
ATOM 5462 N N . LYS A 1 995 ? 535.42249 355.38399 452.98649 1.000 46.68588 967 LYS B N 1
ATOM 5463 C CA . LYS A 1 995 ? 534.67849 354.80099 451.87449 1.000 46.68588 967 LYS B CA 1
ATOM 5464 C C . LYS A 1 995 ? 533.63949 355.77599 451.33249 1.000 46.68588 967 LYS B C 1
ATOM 5465 O O . LYS A 1 995 ? 533.52749 355.97099 450.11549 1.000 46.68588 967 LYS B O 1
ATOM 5471 N N . ASN A 1 996 ? 532.87349 356.40299 452.22549 1.000 53.54215 968 ASN B N 1
ATOM 5472 C CA . ASN A 1 996 ? 531.84249 357.33699 451.78749 1.000 53.54215 968 ASN B CA 1
ATOM 5473 C C . ASN A 1 996 ? 532.45049 358.55699 451.10949 1.000 53.54215 968 ASN B C 1
ATOM 5474 O O . ASN A 1 996 ? 531.92349 359.04199 450.10149 1.000 53.54215 968 ASN B O 1
ATOM 5479 N N . VAL A 1 997 ? 533.55449 359.07099 451.65149 1.000 45.13230 969 VAL B N 1
ATOM 5480 C CA . VAL A 1 997 ? 534.21049 360.22099 451.04049 1.000 45.13230 969 VAL B CA 1
ATOM 5481 C C . VAL A 1 997 ? 534.70149 359.86899 449.64549 1.000 45.13230 969 VAL B C 1
ATOM 5482 O O . VAL A 1 997 ? 534.55549 360.65599 448.70249 1.000 45.13230 969 VAL B O 1
ATOM 5486 N N . GLU A 1 998 ? 535.29449 358.68299 449.48949 1.000 45.76655 970 GLU B N 1
ATOM 5487 C CA . GLU A 1 998 ? 535.75249 358.26099 448.17049 1.000 45.76655 970 GLU B CA 1
ATOM 5488 C C . GLU A 1 998 ? 534.58549 358.12299 447.20349 1.000 45.76655 970 GLU B C 1
ATOM 5489 O O . GLU A 1 998 ? 534.69149 358.50899 446.03449 1.000 45.76655 970 GLU B O 1
ATOM 5495 N N . ALA A 1 999 ? 533.46549 357.56699 447.67049 1.000 38.73569 971 ALA B N 1
ATOM 5496 C CA . ALA A 1 999 ? 532.29749 357.43399 446.80549 1.000 38.73569 971 ALA B CA 1
ATOM 5497 C C . ALA A 1 999 ? 531.78549 358.79599 446.35849 1.000 38.73569 971 ALA B C 1
ATOM 5498 O O . ALA A 1 999 ? 531.43349 358.98599 445.18849 1.000 38.73569 971 ALA B O 1
ATOM 5500 N N . LEU A 1 1000 ? 531.73249 359.75799 447.28049 1.000 36.98323 972 LEU B N 1
ATOM 5501 C CA . LEU A 1 1000 ? 531.29849 361.10199 446.91849 1.000 36.98323 972 LEU B CA 1
ATOM 5502 C C . LEU A 1 1000 ? 532.25749 361.73799 445.91949 1.000 36.98323 972 LEU B C 1
ATOM 5503 O O . LEU A 1 1000 ? 531.82549 362.40899 444.97549 1.000 36.98323 972 LEU B O 1
ATOM 5508 N N . LYS A 1 1001 ? 533.56349 361.54199 446.11649 1.000 37.04959 973 LYS B N 1
ATOM 5509 C CA . LYS A 1 1001 ? 534.54049 362.06599 445.16849 1.000 37.04959 973 LYS B CA 1
ATOM 5510 C C . LYS A 1 1001 ? 534.33049 361.47199 443.78449 1.000 37.04959 973 LYS B C 1
ATOM 5511 O O . LYS A 1 1001 ? 534.36149 362.19199 442.77849 1.000 37.04959 973 LYS B O 1
ATOM 5517 N N . VAL A 1 1002 ? 534.10949 360.15899 443.71649 1.000 32.17831 974 VAL B N 1
ATOM 5518 C CA . VAL A 1 1002 ? 533.87549 359.50599 442.43249 1.000 32.17831 974 VAL B CA 1
ATOM 5519 C C . VAL A 1 1002 ? 532.61949 360.04899 441.77549 1.000 32.17831 974 VAL B C 1
ATOM 5520 O O . VAL A 1 1002 ? 532.59449 360.30099 440.56649 1.000 32.17831 974 VAL B O 1
ATOM 5524 N N . LEU A 1 1003 ? 531.55249 360.22599 442.55249 1.000 29.00111 975 LEU B N 1
ATOM 5525 C CA . LEU A 1 1003 ? 530.30549 360.71399 441.97349 1.000 29.00111 975 LEU B CA 1
ATOM 5526 C C . LEU A 1 1003 ? 530.45949 362.13499 441.44449 1.000 29.00111 975 LEU B C 1
ATOM 5527 O O . LEU A 1 1003 ? 529.98549 362.44899 440.34549 1.000 29.00111 975 LEU B O 1
ATOM 5532 N N . LEU A 1 1004 ? 531.13049 363.00399 442.20249 1.000 30.63373 976 LEU B N 1
ATOM 5533 C CA . LEU A 1 1004 ? 531.35549 364.36499 441.72849 1.000 30.63373 976 LEU B CA 1
ATOM 5534 C C . LEU A 1 1004 ? 532.21349 364.37599 440.47149 1.000 30.63373 976 LEU B C 1
ATOM 5535 O O . LEU A 1 1004 ? 531.93449 365.12599 439.52949 1.000 30.63373 976 LEU B O 1
ATOM 5540 N N . ASP A 1 1005 ? 533.26549 363.55499 440.43549 1.000 34.00759 977 ASP B N 1
ATOM 5541 C CA . ASP A 1 1005 ? 534.11249 363.50299 439.24849 1.000 34.00759 977 ASP B CA 1
ATOM 5542 C C . ASP A 1 1005 ? 533.33749 362.99499 438.04049 1.000 34.00759 977 ASP B C 1
ATOM 5543 O O . ASP A 1 1005 ? 533.50349 363.50399 436.92449 1.000 34.00759 977 ASP B O 1
ATOM 5548 N N . LEU A 1 1006 ? 532.49349 361.98299 438.24149 1.000 29.40346 978 LEU B N 1
ATOM 5549 C CA . LEU A 1 1006 ? 531.68049 361.46399 437.14949 1.000 29.40346 978 LEU B CA 1
ATOM 5550 C C . LEU A 1 1006 ? 530.71449 362.52099 436.63949 1.000 29.40346 978 LEU B C 1
ATOM 5551 O O . LEU A 1 1006 ? 530.48149 362.62999 435.43049 1.000 29.40346 978 LEU B O 1
ATOM 5556 N N . ALA A 1 1007 ? 530.13549 363.30499 437.54949 1.000 26.36377 979 ALA B N 1
ATOM 5557 C CA . ALA A 1 1007 ? 529.28249 364.40899 437.12549 1.000 26.36377 979 ALA B CA 1
ATOM 5558 C C . ALA A 1 1007 ? 530.07249 365.43199 436.32249 1.000 26.36377 979 ALA B C 1
ATOM 5559 O O . ALA A 1 1007 ? 529.59049 365.94099 435.30449 1.000 26.36377 979 ALA B O 1
ATOM 5561 N N . GLN A 1 1008 ? 531.29149 365.74299 436.76549 1.000 26.53228 980 GLN B N 1
ATOM 5562 C CA . GLN A 1 1008 ? 532.10849 366.72699 436.06349 1.000 26.53228 980 GLN B CA 1
ATOM 5563 C C . GLN A 1 1008 ? 532.45149 366.26899 434.65349 1.000 26.53228 980 GLN B C 1
ATOM 5564 O O . GLN A 1 1008 ? 532.35249 367.04699 433.69849 1.000 26.53228 980 GLN B O 1
ATOM 5570 N N . THR A 1 1009 ? 532.86049 365.01299 434.49949 1.000 27.90657 981 THR B N 1
ATOM 5571 C CA . THR A 1 1009 ? 533.42049 364.54499 433.23949 1.000 27.90657 981 THR B CA 1
ATOM 5572 C C . THR A 1 1009 ? 532.38849 363.95399 432.29149 1.000 27.90657 981 THR B C 1
ATOM 5573 O O . THR A 1 1009 ? 532.74249 363.60399 431.16149 1.000 27.90657 981 THR B O 1
ATOM 5577 N N . GLU A 1 1010 ? 531.12949 363.82599 432.71049 1.000 35.93662 982 GLU B N 1
ATOM 5578 C CA . GLU A 1 1010 ? 530.12149 363.20199 431.86249 1.000 35.93662 982 GLU B CA 1
ATOM 5579 C C . GLU A 1 1010 ? 528.80749 363.96699 431.89049 1.000 35.93662 982 GLU B C 1
ATOM 5580 O O . GLU A 1 1010 ? 527.73649 363.36499 431.77249 1.000 35.93662 982 GLU B O 1
ATOM 5586 N N . GLY A 1 1011 ? 528.87049 365.29399 432.01049 1.000 38.55030 983 GLY B N 1
ATOM 5587 C CA . GLY A 1 1011 ? 527.66349 366.06599 432.24949 1.000 38.55030 983 GLY B CA 1
ATOM 5588 C C . GLY A 1 1011 ? 526.59949 365.86799 431.18649 1.000 38.55030 983 GLY B C 1
ATOM 5589 O O . GLY A 1 1011 ? 525.40949 365.78099 431.49649 1.000 38.55030 983 GLY B O 1
ATOM 5590 N N . ASN A 1 1012 ? 527.01149 365.77399 429.92449 1.000 39.44759 984 ASN B N 1
ATOM 5591 C CA . ASN A 1 1012 ? 526.05049 365.71599 428.83149 1.000 39.44759 984 ASN B CA 1
ATOM 5592 C C . ASN A 1 1012 ? 525.27049 364.41099 428.78649 1.000 39.44759 984 ASN B C 1
ATOM 5593 O O . ASN A 1 1012 ? 524.31849 364.31399 428.00449 1.000 39.44759 984 ASN B O 1
ATOM 5598 N N . TYR A 1 1013 ? 525.63649 363.41199 429.58849 1.000 44.64736 985 TYR B N 1
ATOM 5599 C CA . TYR A 1 1013 ? 525.07449 362.08099 429.43149 1.000 44.64736 985 TYR B CA 1
ATOM 5600 C C . TYR A 1 1013 ? 524.30549 361.55099 430.63549 1.000 44.64736 985 TYR B C 1
ATOM 5601 O O . TYR A 1 1013 ? 523.68349 360.48999 430.51549 1.000 44.64736 985 TYR B O 1
ATOM 5610 N N . LEU A 1 1014 ? 524.32249 362.23199 431.78449 1.000 41.25656 986 LEU B N 1
ATOM 5611 C CA . LEU A 1 1014 ? 523.56049 361.70999 432.91749 1.000 41.25656 986 LEU B CA 1
ATOM 5612 C C . LEU A 1 1014 ? 522.05849 361.81299 432.69049 1.000 41.25656 986 LEU B C 1
ATOM 5613 O O . LEU A 1 1014 ? 521.30049 361.01199 433.24649 1.000 41.25656 986 LEU B O 1
ATOM 5618 N N . LYS A 1 1015 ? 521.61349 362.77399 431.88649 1.000 44.02957 987 LYS B N 1
ATOM 5619 C CA . LYS A 1 1015 ? 520.19849 362.91899 431.51949 1.000 44.02957 987 LYS B CA 1
ATOM 5620 C C . LYS A 1 1015 ? 519.38849 363.04399 432.80949 1.000 44.02957 987 LYS B C 1
ATOM 5621 O O . LYS A 1 1015 ? 519.72249 363.88899 433.65449 1.000 44.02957 987 LYS B O 1
ATOM 5627 N N . GLU A 1 1016 ? 518.35049 362.23199 433.01549 1.000 48.29094 988 GLU B N 1
ATOM 5628 C CA . GLU A 1 1016 ? 517.49849 362.35599 434.19149 1.000 48.29094 988 GLU B CA 1
ATOM 5629 C C . GLU A 1 1016 ? 518.20749 361.97799 435.48249 1.000 48.29094 988 GLU B C 1
ATOM 5630 O O . GLU A 1 1016 ? 517.66449 362.23199 436.56149 1.000 48.29094 988 GLU B O 1
ATOM 5636 N N . SER A 1 1017 ? 519.39149 361.37999 435.40349 1.000 41.91717 989 SER B N 1
ATOM 5637 C CA . SER A 1 1017 ? 520.10549 360.94899 436.59649 1.000 41.91717 989 SER B CA 1
ATOM 5638 C C . SER A 1 1017 ? 520.75249 362.09999 437.35049 1.000 41.91717 989 SER B C 1
ATOM 5639 O O . SER A 1 1017 ? 521.30149 361.87299 438.43249 1.000 41.91717 989 SER B O 1
ATOM 5642 N N . TRP A 1 1018 ? 520.70849 363.31799 436.80949 1.000 61.49553 990 TRP B N 1
ATOM 5643 C CA . TRP A 1 1018 ? 521.28349 364.46699 437.49849 1.000 61.49553 990 TRP B CA 1
ATOM 5644 C C . TRP A 1 1018 ? 520.64349 364.71099 438.85449 1.000 61.49553 990 TRP B C 1
ATOM 5645 O O . TRP A 1 1018 ? 521.24749 365.37899 439.70049 1.000 61.49553 990 TRP B O 1
ATOM 5656 N N . LYS A 1 1019 ? 519.42849 364.20699 439.07149 1.000 45.09305 991 LYS B N 1
ATOM 5657 C CA . LYS A 1 1019 ? 518.73449 364.46599 440.32649 1.000 45.09305 991 LYS B CA 1
ATOM 5658 C C . LYS A 1 1019 ? 519.49949 363.88899 441.50749 1.000 45.09305 991 LYS B C 1
ATOM 5659 O O . LYS A 1 1019 ? 519.61449 364.53399 442.55549 1.000 45.09305 991 LYS B O 1
ATOM 5665 N N . ASP A 1 1020 ? 520.04149 362.68099 441.35649 1.000 47.07430 992 ASP B N 1
ATOM 5666 C CA . ASP A 1 1020 ? 520.77449 362.06599 442.45649 1.000 47.07430 992 ASP B CA 1
ATOM 5667 C C . ASP A 1 1020 ? 522.07849 362.80399 442.73249 1.000 47.07430 992 ASP B C 1
ATOM 5668 O O . ASP A 1 1020 ? 522.45849 362.99399 443.89449 1.000 47.07430 992 ASP B O 1
ATOM 5673 N N . VAL A 1 1021 ? 522.77249 363.23699 441.67849 1.000 32.37906 993 VAL B N 1
ATOM 5674 C CA . VAL A 1 1021 ? 524.00049 364.00399 441.86449 1.000 32.37906 993 VAL B CA 1
ATOM 5675 C C . VAL A 1 1021 ? 523.70649 365.31099 442.58749 1.000 32.37906 993 VAL B C 1
ATOM 5676 O O . VAL A 1 1021 ? 524.44049 365.71399 443.49949 1.000 32.37906 993 VAL B O 1
ATOM 5680 N N . LEU A 1 1022 ? 522.62949 365.99499 442.19649 1.000 33.14080 994 LEU B N 1
ATOM 5681 C CA . LEU A 1 1022 ? 522.28049 367.24699 442.85949 1.000 33.14080 994 LEU B CA 1
ATOM 5682 C C . LEU A 1 1022 ? 521.84249 367.01299 444.29849 1.000 33.14080 994 LEU B C 1
ATOM 5683 O O . LEU A 1 1022 ? 522.11349 367.84199 445.17049 1.000 33.14080 994 LEU B O 1
ATOM 5688 N N . LEU A 1 1023 ? 521.15249 365.90299 444.56549 1.000 34.66800 995 LEU B N 1
ATOM 5689 C CA . LEU A 1 1023 ? 520.82249 365.56899 445.94549 1.000 34.66800 995 LEU B CA 1
ATOM 5690 C C . LEU A 1 1023 ? 522.08349 365.37499 446.77149 1.000 34.66800 995 LEU B C 1
ATOM 5691 O O . LEU A 1 1023 ? 522.17149 365.85099 447.91049 1.000 34.66800 995 LEU B O 1
ATOM 5696 N N . CYS A 1 1024 ? 523.07349 364.67699 446.21049 1.000 43.34459 996 CYS B N 1
ATOM 5697 C CA . CYS A 1 1024 ? 524.34149 364.50899 446.91049 1.000 43.34459 996 CYS B CA 1
ATOM 5698 C C . CYS A 1 1024 ? 525.00249 365.85199 447.17349 1.000 43.34459 996 CYS B C 1
ATOM 5699 O O . CYS A 1 1024 ? 525.49849 366.10199 448.27649 1.000 43.34459 996 CYS B O 1
ATOM 5702 N N . ILE A 1 1025 ? 525.01349 366.73199 446.17249 1.000 30.82101 997 ILE B N 1
ATOM 5703 C CA . ILE A 1 1025 ? 525.64849 368.03699 446.33549 1.000 30.82101 997 ILE B CA 1
ATOM 5704 C C . ILE A 1 1025 ? 524.94449 368.83699 447.42349 1.000 30.82101 997 ILE B C 1
ATOM 5705 O O . ILE A 1 1025 ? 525.58449 369.42699 448.30149 1.000 30.82101 997 ILE B O 1
ATOM 5710 N N . SER A 1 1026 ? 523.61149 368.85499 447.38849 1.000 34.10055 998 SER B N 1
ATOM 5711 C CA . SER A 1 1026 ? 522.84849 369.61499 448.37149 1.000 34.10055 998 SER B CA 1
ATOM 5712 C C . SER A 1 1026 ? 523.06949 369.08199 449.77749 1.000 34.10055 998 SER B C 1
ATOM 5713 O O . SER A 1 1026 ? 523.27449 369.85799 450.71749 1.000 34.10055 998 SER B O 1
ATOM 5716 N N . GLN A 1 1027 ? 523.03249 367.75899 449.94549 1.000 36.99307 999 GLN B N 1
ATOM 5717 C CA . GLN A 1 1027 ? 523.24349 367.19399 451.27149 1.000 36.99307 999 GLN B CA 1
ATOM 5718 C C . GLN A 1 1027 ? 524.66949 367.41799 451.74849 1.000 36.99307 999 GLN B C 1
ATOM 5719 O O . GLN A 1 1027 ? 524.89949 367.59499 452.94949 1.000 36.99307 999 GLN B O 1
ATOM 5725 N N . LEU A 1 1028 ? 525.63549 367.41699 450.82849 1.000 31.21764 1000 LEU B N 1
ATOM 5726 C CA . LEU A 1 1028 ? 527.00649 367.74299 451.19349 1.000 31.21764 1000 LEU B CA 1
ATOM 5727 C C . LEU A 1 1028 ? 527.11549 369.18999 451.64949 1.000 31.21764 1000 LEU B C 1
ATOM 5728 O O . LEU A 1 1028 ? 527.89549 369.50599 452.55549 1.000 31.21764 1000 LEU B O 1
ATOM 5733 N N . ASP A 1 1029 ? 526.33449 370.07999 451.03649 1.000 33.61378 1001 ASP B N 1
ATOM 5734 C CA . ASP A 1 1029 ? 526.33549 371.47599 451.45649 1.000 33.61378 1001 ASP B CA 1
ATOM 5735 C C . ASP A 1 1029 ? 525.90949 371.62199 452.90849 1.000 33.61378 1001 ASP B C 1
ATOM 5736 O O . ASP A 1 1029 ? 526.34349 372.55699 453.59049 1.000 33.61378 1001 ASP B O 1
ATOM 5741 N N . ARG A 1 1030 ? 525.07049 370.71199 453.40249 1.000 37.10786 1002 ARG B N 1
ATOM 5742 C CA . ARG A 1 1030 ? 524.71149 370.71699 454.81349 1.000 37.10786 1002 ARG B CA 1
ATOM 5743 C C . ARG A 1 1030 ? 525.86549 370.28299 455.70549 1.000 37.10786 1002 ARG B C 1
ATOM 5744 O O . ARG A 1 1030 ? 525.74849 370.38599 456.93149 1.000 37.10786 1002 ARG B O 1
ATOM 5752 N N . LEU A 1 1031 ? 526.96149 369.80199 455.12149 1.000 33.49098 1003 LEU B N 1
ATOM 5753 C CA . LEU A 1 1031 ? 528.14549 369.35999 455.85749 1.000 33.49098 1003 LEU B CA 1
ATOM 5754 C C . LEU A 1 1031 ? 527.81649 368.17599 456.75549 1.000 33.49098 1003 LEU B C 1
ATOM 5755 O O . LEU A 1 1031 ? 527.67249 367.04999 456.27849 1.000 33.49098 1003 LEU B O 1
ATOM 5760 N N . SER A 1 1093 ? 536.97049 370.75999 452.81749 1.000 44.00973 1065 SER B N 1
ATOM 5761 C CA . SER A 1 1093 ? 537.87449 370.05699 451.91649 1.000 44.00973 1065 SER B CA 1
ATOM 5762 C C . SER A 1 1093 ? 538.10849 370.87599 450.65349 1.000 44.00973 1065 SER B C 1
ATOM 5763 O O . SER A 1 1093 ? 537.15949 371.28899 449.99449 1.000 44.00973 1065 SER B O 1
ATOM 5766 N N . ASP A 1 1094 ? 539.37949 371.10799 450.32149 1.000 45.44728 1066 ASP B N 1
ATOM 5767 C CA . ASP A 1 1094 ? 539.70149 371.96699 449.18649 1.000 45.44728 1066 ASP B CA 1
ATOM 5768 C C . ASP A 1 1094 ? 539.24249 371.34899 447.87249 1.000 45.44728 1066 ASP B C 1
ATOM 5769 O O . ASP A 1 1094 ? 538.56249 371.99999 447.06949 1.000 45.44728 1066 ASP B O 1
ATOM 5774 N N . GLU A 1 1095 ? 539.60049 370.08699 447.63549 1.000 41.95012 1067 GLU B N 1
ATOM 5775 C CA . GLU A 1 1095 ? 539.28149 369.46999 446.35249 1.000 41.95012 1067 GLU B CA 1
ATOM 5776 C C . GLU A 1 1095 ? 537.78149 369.27399 446.18349 1.000 41.95012 1067 GLU B C 1
ATOM 5777 O O . GLU A 1 1095 ? 537.24749 369.46299 445.08549 1.000 41.95012 1067 GLU B O 1
ATOM 5783 N N . VAL A 1 1096 ? 537.08449 368.89399 447.25349 1.000 38.96940 1068 VAL B N 1
ATOM 5784 C CA . VAL A 1 1096 ? 535.64849 368.65699 447.14949 1.000 38.96940 1068 VAL B CA 1
ATOM 5785 C C . VAL A 1 1096 ? 534.91349 369.95099 446.82449 1.000 38.96940 1068 VAL B C 1
ATOM 5786 O O . VAL A 1 1096 ? 534.02949 369.97899 445.96049 1.000 38.96940 1068 VAL B O 1
ATOM 5790 N N . ILE A 1 1097 ? 535.26449 371.04199 447.50949 1.000 31.34574 1069 ILE B N 1
ATOM 5791 C CA . ILE A 1 1097 ? 534.59849 372.31199 447.23849 1.000 31.34574 1069 ILE B CA 1
ATOM 5792 C C . ILE A 1 1097 ? 534.96149 372.81499 445.84749 1.000 31.34574 1069 ILE B C 1
ATOM 5793 O O . ILE A 1 1097 ? 534.11649 373.37299 445.13649 1.000 31.34574 1069 ILE B O 1
ATOM 5798 N N . LYS A 1 1098 ? 536.20749 372.59999 445.41749 1.000 36.07039 1070 LYS B N 1
ATOM 5799 C CA . LYS A 1 1098 ? 536.58249 372.99099 444.06449 1.000 36.07039 1070 LYS B CA 1
ATOM 5800 C C . LYS A 1 1098 ? 535.77049 372.22399 443.03049 1.000 36.07039 1070 LYS B C 1
ATOM 5801 O O . LYS A 1 1098 ? 535.31549 372.79899 442.03549 1.000 36.07039 1070 LYS B O 1
ATOM 5807 N N . SER A 1 1099 ? 535.56449 370.92799 443.25849 1.000 31.98760 1071 SER B N 1
ATOM 5808 C CA . SER A 1 1099 ? 534.80049 370.12499 442.31149 1.000 31.98760 1071 SER B CA 1
ATOM 5809 C C . SER A 1 1099 ? 533.33349 370.53099 442.29549 1.000 31.98760 1071 SER B C 1
ATOM 5810 O O . SER A 1 1099 ? 532.72049 370.62199 441.22449 1.000 31.98760 1071 SER B O 1
ATOM 5813 N N . VAL A 1 1100 ? 532.74649 370.77099 443.46849 1.000 28.84949 1072 VAL B N 1
ATOM 5814 C CA . VAL A 1 1100 ? 531.33649 371.13899 443.49249 1.000 28.84949 1072 VAL B CA 1
ATOM 5815 C C . VAL A 1 1100 ? 531.13849 372.51099 442.86349 1.000 28.84949 1072 VAL B C 1
ATOM 5816 O O . VAL A 1 1100 ? 530.09349 372.77699 442.25949 1.000 28.84949 1072 VAL B O 1
ATOM 5820 N N . ASP A 1 1101 ? 532.12849 373.39899 442.97849 1.000 33.37087 1073 ASP B N 1
ATOM 5821 C CA . ASP A 1 1101 ? 532.03249 374.68599 442.30049 1.000 33.37087 1073 ASP B CA 1
ATOM 5822 C C . ASP A 1 1101 ? 532.17949 374.51699 440.79249 1.000 33.37087 1073 ASP B C 1
ATOM 5823 O O . ASP A 1 1101 ? 531.44049 375.13599 440.01649 1.000 33.37087 1073 ASP B O 1
ATOM 5828 N N . ARG A 1 1102 ? 533.11849 373.67199 440.35649 1.000 35.54181 1074 ARG B N 1
ATOM 5829 C CA . ARG A 1 1102 ? 533.32449 373.48299 438.92549 1.000 35.54181 1074 ARG B CA 1
ATOM 5830 C C . ARG A 1 1102 ? 532.13649 372.79799 438.27049 1.000 35.54181 1074 ARG B C 1
ATOM 5831 O O . ARG A 1 1102 ? 531.89049 373.00799 437.07849 1.000 35.54181 1074 ARG B O 1
ATOM 5839 N N . ILE A 1 1103 ? 531.37949 371.99899 439.02449 1.000 27.89910 1075 ILE B N 1
ATOM 5840 C CA . ILE A 1 1103 ? 530.19249 371.36399 438.45449 1.000 27.89910 1075 ILE B CA 1
ATOM 5841 C C . ILE A 1 1103 ? 529.23349 372.42199 437.92749 1.000 27.89910 1075 ILE B C 1
ATOM 5842 O O . ILE A 1 1103 ? 528.72649 372.32399 436.80349 1.000 27.89910 1075 ILE B O 1
ATOM 5847 N N . PHE A 1 1104 ? 528.97849 373.45599 438.72949 1.000 31.83927 1076 PHE B N 1
ATOM 5848 C CA . PHE A 1 1104 ? 528.09549 374.53399 438.30349 1.000 31.83927 1076 PHE B CA 1
ATOM 5849 C C . PHE A 1 1104 ? 528.77649 375.48199 437.32749 1.000 31.83927 1076 PHE B C 1
ATOM 5850 O O . PHE A 1 1104 ? 528.11849 376.00699 436.42249 1.000 31.83927 1076 PHE B O 1
ATOM 5858 N N . THR A 1 1105 ? 530.07949 375.71899 437.48849 1.000 31.95035 1077 THR B N 1
ATOM 5859 C CA . THR A 1 1105 ? 530.78349 376.60099 436.56349 1.000 31.95035 1077 THR B CA 1
ATOM 5860 C C . THR A 1 1105 ? 530.82549 376.01799 435.15649 1.000 31.95035 1077 THR B C 1
ATOM 5861 O O . THR A 1 1105 ? 530.90349 376.76699 434.17649 1.000 31.95035 1077 THR B O 1
ATOM 5865 N N . ASN A 1 1106 ? 530.75649 374.69499 435.03549 1.000 36.31597 1078 ASN B N 1
ATOM 5866 C CA . ASN A 1 1106 ? 530.76949 374.02499 433.74349 1.000 36.31597 1078 ASN B CA 1
ATOM 5867 C C . ASN A 1 1106 ? 529.39749 373.97199 433.08749 1.000 36.31597 1078 ASN B C 1
ATOM 5868 O O . ASN A 1 1106 ? 529.27949 373.43199 431.98349 1.000 36.31597 1078 ASN B O 1
ATOM 5873 N N . THR A 1 1107 ? 528.36349 374.51299 433.73449 1.000 29.46885 1079 THR B N 1
ATOM 5874 C CA . THR A 1 1107 ? 527.01649 374.42199 433.18349 1.000 29.46885 1079 THR B CA 1
ATOM 5875 C C . THR A 1 1107 ? 526.91549 375.08599 431.81749 1.000 29.46885 1079 THR B C 1
ATOM 5876 O O . THR A 1 1107 ? 526.16149 374.61899 430.95649 1.000 29.46885 1079 THR B O 1
ATOM 5880 N N . ALA A 1 1108 ? 527.67449 376.15999 431.59249 1.000 34.23671 1080 ALA B N 1
ATOM 5881 C CA . ALA A 1 1108 ? 527.58949 376.87799 430.32749 1.000 34.23671 1080 ALA B CA 1
ATOM 5882 C C . ALA A 1 1108 ? 528.02049 376.02799 429.14049 1.000 34.23671 1080 ALA B C 1
ATOM 5883 O O . ALA A 1 1108 ? 527.67449 376.35799 428.00149 1.000 34.23671 1080 ALA B O 1
ATOM 5885 N N . ASN A 1 1109 ? 528.76149 374.94699 429.37149 1.000 35.75890 1081 ASN B N 1
ATOM 5886 C CA . ASN A 1 1109 ? 529.25749 374.10599 428.29249 1.000 35.75890 1081 ASN B CA 1
ATOM 5887 C C . ASN A 1 1109 ? 528.36149 372.91199 427.99949 1.000 35.75890 1081 ASN B C 1
ATOM 5888 O O . ASN A 1 1109 ? 528.68449 372.11999 427.11049 1.000 35.75890 1081 ASN B O 1
ATOM 5893 N N . LEU A 1 1110 ? 527.25349 372.75999 428.71449 1.000 31.88955 1082 LEU B N 1
ATOM 5894 C CA . LEU A 1 1110 ? 526.37049 371.62799 428.49249 1.000 31.88955 1082 LEU B CA 1
ATOM 5895 C C . LEU A 1 1110 ? 525.53949 371.82899 427.22949 1.000 31.88955 1082 LEU B C 1
ATOM 5896 O O . LEU A 1 1110 ? 525.30649 372.95199 426.77649 1.000 31.88955 1082 LEU B O 1
ATOM 5901 N N . SER A 1 1111 ? 525.09049 370.71499 426.66049 1.000 40.46528 1083 SER B N 1
ATOM 5902 C CA . SER A 1 1111 ? 524.19249 370.76399 425.52049 1.000 40.46528 1083 SER B CA 1
ATOM 5903 C C . SER A 1 1111 ? 522.76549 371.03099 425.98949 1.000 40.46528 1083 SER B C 1
ATOM 5904 O O . SER A 1 1111 ? 522.45449 370.97899 427.18249 1.000 40.46528 1083 SER B O 1
ATOM 5907 N N . ARG A 1 1112 ? 521.88749 371.31899 425.02649 1.000 46.10629 1084 ARG B N 1
ATOM 5908 C CA . ARG A 1 1112 ? 520.52849 371.73299 425.36249 1.000 46.10629 1084 ARG B CA 1
ATOM 5909 C C . ARG A 1 1112 ? 519.77649 370.63299 426.10049 1.000 46.10629 1084 ARG B C 1
ATOM 5910 O O . ARG A 1 1112 ? 519.21849 370.86199 427.18149 1.000 46.10629 1084 ARG B O 1
ATOM 5918 N N . ASP A 1 1113 ? 519.75449 369.42599 425.53449 1.000 41.81241 1085 ASP B N 1
ATOM 5919 C CA . ASP A 1 1113 ? 519.02549 368.33099 426.16249 1.000 41.81241 1085 ASP B CA 1
ATOM 5920 C C . ASP A 1 1113 ? 519.63449 367.92399 427.49449 1.000 41.81241 1085 ASP B C 1
ATOM 5921 O O . ASP A 1 1113 ? 518.96249 367.26299 428.29249 1.000 41.81241 1085 ASP B O 1
ATOM 5926 N N . ALA A 1 1114 ? 520.88449 368.29999 427.75249 1.000 44.43424 1086 ALA B N 1
ATOM 5927 C CA . ALA A 1 1114 ? 521.50849 368.03299 429.03949 1.000 44.43424 1086 ALA B CA 1
ATOM 5928 C C . ALA A 1 1114 ? 521.27449 369.16099 430.03249 1.000 44.43424 1086 ALA B C 1
ATOM 5929 O O . ALA A 1 1114 ? 521.02049 368.90399 431.21449 1.000 44.43424 1086 ALA B O 1
ATOM 5931 N N . ILE A 1 1115 ? 521.35849 370.41099 429.57749 1.000 38.68348 1087 ILE B N 1
ATOM 5932 C CA . ILE A 1 1115 ? 521.13949 371.52599 430.48849 1.000 38.68348 1087 ILE B CA 1
ATOM 5933 C C . ILE A 1 1115 ? 519.68449 371.59099 430.91849 1.000 38.68348 1087 ILE B C 1
ATOM 5934 O O . ILE A 1 1115 ? 519.38549 372.02999 432.03249 1.000 38.68348 1087 ILE B O 1
ATOM 5939 N N . ILE A 1 1116 ? 518.75649 371.14899 430.06749 1.000 49.35867 1088 ILE B N 1
ATOM 5940 C CA . ILE A 1 1116 ? 517.35749 371.09799 430.48049 1.000 49.35867 1088 ILE B CA 1
ATOM 5941 C C . ILE A 1 1116 ? 517.18349 370.11999 431.63449 1.000 49.35867 1088 ILE B C 1
ATOM 5942 O O . ILE A 1 1116 ? 516.49849 370.41599 432.62249 1.000 49.35867 1088 ILE B O 1
ATOM 5947 N N . HIS A 1 1117 ? 517.80449 368.94299 431.53249 1.000 34.96682 1089 HIS B N 1
ATOM 5948 C CA . HIS A 1 1117 ? 517.72549 367.96699 432.61349 1.000 34.96682 1089 HIS B CA 1
ATOM 5949 C C . HIS A 1 1117 ? 518.41349 368.47799 433.87049 1.000 34.96682 1089 HIS B C 1
ATOM 5950 O O . HIS A 1 1117 ? 517.92949 368.24999 434.98449 1.000 34.96682 1089 HIS B O 1
ATOM 5957 N N . PHE A 1 1118 ? 519.54549 369.16599 433.71449 1.000 61.49553 1090 PHE B N 1
ATOM 5958 C CA . PHE A 1 1118 ? 520.20849 369.76399 434.86949 1.000 61.49553 1090 PHE B CA 1
ATOM 5959 C C . PHE A 1 1118 ? 519.29949 370.77399 435.55449 1.000 61.49553 1090 PHE B C 1
ATOM 5960 O O . PHE A 1 1118 ? 519.18249 370.78699 436.78649 1.000 61.49553 1090 PHE B O 1
ATOM 5968 N N . ALA A 1 1119 ? 518.64049 371.62199 434.76549 1.000 43.40756 1091 ALA B N 1
ATOM 5969 C CA . ALA A 1 1119 ? 517.73249 372.61299 435.32249 1.000 43.40756 1091 ALA B CA 1
ATOM 5970 C C . ALA A 1 1119 ? 516.56849 371.95099 436.04049 1.000 43.40756 1091 ALA B C 1
ATOM 5971 O O . ALA A 1 1119 ? 516.18649 372.37299 437.13649 1.000 43.40756 1091 ALA B O 1
ATOM 5973 N N . ARG A 1 1120 ? 515.99149 370.90899 435.44049 1.000 38.76375 1092 ARG B N 1
ATOM 5974 C CA . ARG A 1 1120 ? 514.86849 370.22799 436.07549 1.000 38.76375 1092 ARG B CA 1
ATOM 5975 C C . ARG A 1 1120 ? 515.29249 369.55699 437.37449 1.000 38.76375 1092 ARG B C 1
ATOM 5976 O O . ARG A 1 1120 ? 514.55949 369.59399 438.36949 1.000 38.76375 1092 ARG B O 1
ATOM 5984 N N . ALA A 1 1121 ? 516.47249 368.93299 437.38549 1.000 40.52029 1093 ALA B N 1
ATOM 5985 C CA . ALA A 1 1121 ? 516.95449 368.29099 438.60249 1.000 40.52029 1093 ALA B CA 1
ATOM 5986 C C . ALA A 1 1121 ? 517.19449 369.31199 439.70349 1.000 40.52029 1093 ALA B C 1
ATOM 5987 O O . ALA A 1 1121 ? 516.81849 369.08899 440.86349 1.000 40.52029 1093 ALA B O 1
ATOM 5989 N N . LEU A 1 1122 ? 517.81949 370.44099 439.36249 1.000 32.50489 1094 LEU B N 1
ATOM 5990 C CA . LEU A 1 1122 ? 518.03649 371.47299 440.36849 1.000 32.50489 1094 LEU B CA 1
ATOM 5991 C C . LEU A 1 1122 ? 516.71449 372.04499 440.85849 1.000 32.50489 1094 LEU B C 1
ATOM 5992 O O . LEU A 1 1122 ? 516.56049 372.32299 442.04949 1.000 32.50489 1094 LEU B O 1
ATOM 5997 N N . THR A 1 1123 ? 515.74449 372.21099 439.95949 1.000 36.82694 1095 THR B N 1
ATOM 5998 C CA . THR A 1 1123 ? 514.42349 372.67299 440.36749 1.000 36.82694 1095 THR B CA 1
ATOM 5999 C C . THR A 1 1123 ? 513.79049 371.71299 441.36449 1.000 36.82694 1095 THR B C 1
ATOM 6000 O O . THR A 1 1123 ? 513.26649 372.12999 442.40449 1.000 36.82694 1095 THR B O 1
ATOM 6004 N N . GLU A 1 1124 ? 513.83149 370.41499 441.06149 1.000 40.29866 1096 GLU B N 1
ATOM 6005 C CA . GLU A 1 1124 ? 513.20549 369.43299 441.93849 1.000 40.29866 1096 GLU B CA 1
ATOM 6006 C C . GLU A 1 1124 ? 513.87249 369.41299 443.30649 1.000 40.29866 1096 GLU B C 1
ATOM 6007 O O . GLU A 1 1124 ? 513.19349 369.41699 444.34149 1.000 40.29866 1096 GLU B O 1
ATOM 6013 N N . VAL A 1 1125 ? 515.20649 369.39999 443.33649 1.000 31.15044 1097 VAL B N 1
ATOM 6014 C CA . VAL A 1 1125 ? 515.88749 369.35399 444.62649 1.000 31.15044 1097 VAL B CA 1
ATOM 6015 C C . VAL A 1 1125 ? 515.66649 370.65199 445.39349 1.000 31.15044 1097 VAL B C 1
ATOM 6016 O O . VAL A 1 1125 ? 515.55249 370.64699 446.62449 1.000 31.15044 1097 VAL B O 1
ATOM 6020 N N . SER A 1 1126 ? 515.58849 371.78199 444.68749 1.000 33.07842 1098 SER B N 1
ATOM 6021 C CA . SER A 1 1126 ? 515.32749 373.04799 445.35949 1.000 33.07842 1098 SER B CA 1
ATOM 6022 C C . SER A 1 1126 ? 513.94249 373.06299 445.98349 1.000 33.07842 1098 SER B C 1
ATOM 6023 O O . SER A 1 1126 ? 513.76849 373.54299 447.10849 1.000 33.07842 1098 SER B O 1
ATOM 6026 N N . TRP A 1 1127 ? 512.94649 372.54399 445.26849 1.000 38.39634 1099 TRP B N 1
ATOM 6027 C CA . TRP A 1 1127 ? 511.60549 372.46599 445.83449 1.000 38.39634 1099 TRP B CA 1
ATOM 6028 C C . TRP A 1 1127 ? 511.57649 371.53099 447.03349 1.000 38.39634 1099 TRP B C 1
ATOM 6029 O O . TRP A 1 1127 ? 510.90349 371.80999 448.03349 1.000 38.39634 1099 TRP B O 1
ATOM 6040 N N . ASP A 1 1128 ? 512.30749 370.41699 446.95549 1.000 37.83495 1100 ASP B N 1
ATOM 6041 C CA . ASP A 1 1128 ? 512.39049 369.51299 448.09749 1.000 37.83495 1100 ASP B CA 1
ATOM 6042 C C . ASP A 1 1128 ? 513.01149 370.20699 449.30249 1.000 37.83495 1100 ASP B C 1
ATOM 6043 O O . ASP A 1 1128 ? 512.56049 370.02099 450.43749 1.000 37.83495 1100 ASP B O 1
ATOM 6048 N N . GLU A 1 1129 ? 514.05449 371.00399 449.07449 1.000 38.81498 1101 GLU B N 1
ATOM 6049 C CA . GLU A 1 1129 ? 514.67849 371.74199 450.16649 1.000 38.81498 1101 GLU B CA 1
ATOM 6050 C C . GLU A 1 1129 ? 513.73049 372.77799 450.75449 1.000 38.81498 1101 GLU B C 1
ATOM 6051 O O . GLU A 1 1129 ? 513.65549 372.93699 451.97749 1.000 38.81498 1101 GLU B O 1
ATOM 6057 N N . ILE A 1 1130 ? 513.00649 373.49599 449.89749 1.000 35.77055 1102 ILE B N 1
ATOM 6058 C CA . ILE A 1 1130 ? 512.14449 374.57399 450.36949 1.000 35.77055 1102 ILE B CA 1
ATOM 6059 C C . ILE A 1 1130 ? 510.96049 374.01799 451.15049 1.000 35.77055 1102 ILE B C 1
ATOM 6060 O O . ILE A 1 1130 ? 510.54649 374.59299 452.16449 1.000 35.77055 1102 ILE B O 1
ATOM 6065 N N . LYS A 1 1131 ? 510.40249 372.89099 450.70049 1.000 42.70369 1103 LYS B N 1
ATOM 6066 C CA . LYS A 1 1131 ? 509.19849 372.35699 451.33249 1.000 42.70369 1103 LYS B CA 1
ATOM 6067 C C . LYS A 1 1131 ? 509.44249 372.00599 452.79449 1.000 42.70369 1103 LYS B C 1
ATOM 6068 O O . LYS A 1 1131 ? 508.60149 372.28799 453.65549 1.000 42.70369 1103 LYS B O 1
ATOM 6074 N N . VAL A 1 1132 ? 510.57949 371.39099 453.09549 1.000 39.42078 1104 VAL B N 1
ATOM 6075 C CA . VAL A 1 1132 ? 510.90149 371.03099 454.46949 1.000 39.42078 1104 VAL B CA 1
ATOM 6076 C C . VAL A 1 1132 ? 511.17749 372.28399 455.28849 1.000 39.42078 1104 VAL B C 1
ATOM 6077 O O . VAL A 1 1132 ? 510.27149 372.84299 455.90549 1.000 39.42078 1104 VAL B O 1
ATOM 6081 N N . PRO A 1 1139 ? 514.89249 374.92999 456.43649 1.000 41.54178 1111 PRO B N 1
ATOM 6082 C CA . PRO A 1 1139 ? 514.48749 375.53999 455.16849 1.000 41.54178 1111 PRO B CA 1
ATOM 6083 C C . PRO A 1 1139 ? 515.63149 376.29199 454.50449 1.000 41.54178 1111 PRO B C 1
ATOM 6084 O O . PRO A 1 1139 ? 515.65549 377.52199 454.53149 1.000 41.54178 1111 PRO B O 1
ATOM 6088 N N . ARG A 1 1140 ? 516.56849 375.55599 453.91749 1.000 31.81122 1112 ARG B N 1
ATOM 6089 C CA . ARG A 1 1140 ? 517.72749 376.16499 453.28949 1.000 31.81122 1112 ARG B CA 1
ATOM 6090 C C . ARG A 1 1140 ? 517.39949 376.62299 451.87249 1.000 31.81122 1112 ARG B C 1
ATOM 6091 O O . ARG A 1 1140 ? 516.43049 376.17799 451.25349 1.000 31.81122 1112 ARG B O 1
ATOM 6099 N N . THR A 1 1141 ? 518.23449 377.52899 451.35849 1.000 27.16977 1113 THR B N 1
ATOM 6100 C CA . THR A 1 1141 ? 518.07849 378.06799 450.01249 1.000 27.16977 1113 THR B CA 1
ATOM 6101 C C . THR A 1 1141 ? 519.37549 377.96399 449.22349 1.000 27.16977 1113 THR B C 1
ATOM 6102 O O . THR A 1 1141 ? 519.60749 378.74199 448.29649 1.000 27.16977 1113 THR B O 1
ATOM 6106 N N . TYR A 1 1142 ? 520.23549 377.01299 449.58649 1.000 27.24814 1114 TYR B N 1
ATOM 6107 C CA . TYR A 1 1142 ? 521.48249 376.82499 448.85549 1.000 27.24814 1114 TYR B CA 1
ATOM 6108 C C . TYR A 1 1142 ? 521.21449 376.45199 447.40449 1.000 27.24814 1114 TYR B C 1
ATOM 6109 O O . TYR A 1 1142 ? 521.86949 376.96199 446.48649 1.000 27.24814 1114 TYR B O 1
ATOM 6118 N N . SER A 1 1143 ? 520.24549 375.56699 447.18049 1.000 26.03614 1115 SER B N 1
ATOM 6119 C CA . SER A 1 1143 ? 519.87449 375.19199 445.82249 1.000 26.03614 1115 SER B CA 1
ATOM 6120 C C . SER A 1 1143 ? 519.36949 376.39199 445.03149 1.000 26.03614 1115 SER B C 1
ATOM 6121 O O . SER A 1 1143 ? 519.65749 376.52099 443.83649 1.000 26.03614 1115 SER B O 1
ATOM 6124 N N . LEU A 1 1144 ? 518.60149 377.27399 445.67349 1.000 25.23394 1116 LEU B N 1
ATOM 6125 C CA . LEU A 1 1144 ? 518.15749 378.48599 444.99249 1.000 25.23394 1116 LEU B CA 1
ATOM 6126 C C . LEU A 1 1144 ? 519.34049 379.36699 444.61549 1.000 25.23394 1116 LEU B C 1
ATOM 6127 O O . LEU A 1 1144 ? 519.37449 379.94499 443.52049 1.000 25.23394 1116 LEU B O 1
ATOM 6132 N N . GLN A 1 1145 ? 520.31649 379.48599 445.51449 1.000 24.47781 1117 GLN B N 1
ATOM 6133 C CA . GLN A 1 1145 ? 521.51949 380.24299 445.19449 1.000 24.47781 1117 GLN B CA 1
ATOM 6134 C C . GLN A 1 1145 ? 522.22649 379.64899 443.98749 1.000 24.47781 1117 GLN B C 1
ATOM 6135 O O . GLN A 1 1145 ? 522.71049 380.38199 443.11649 1.000 24.47781 1117 GLN B O 1
ATOM 6141 N N . LYS A 1 1146 ? 522.28749 378.32099 443.90849 1.000 26.07939 1118 LYS B N 1
ATOM 6142 C CA . LYS A 1 1146 ? 522.92249 377.69599 442.75449 1.000 26.07939 1118 LYS B CA 1
ATOM 6143 C C . LYS A 1 1146 ? 522.11349 377.90599 441.48049 1.000 26.07939 1118 LYS B C 1
ATOM 6144 O O . LYS A 1 1146 ? 522.69449 378.04399 440.39849 1.000 26.07939 1118 LYS B O 1
ATOM 6150 N N . ILE A 1 1147 ? 520.78249 377.92899 441.58049 1.000 24.63310 1119 ILE B N 1
ATOM 6151 C CA . ILE A 1 1147 ? 519.96549 378.25999 440.41449 1.000 24.63310 1119 ILE B CA 1
ATOM 6152 C C . ILE A 1 1147 ? 520.29549 379.66099 439.92449 1.000 24.63310 1119 ILE B C 1
ATOM 6153 O O . ILE A 1 1147 ? 520.42249 379.90399 438.71749 1.000 24.63310 1119 ILE B O 1
ATOM 6158 N N . VAL A 1 1148 ? 520.43849 380.60299 440.85349 1.000 23.65538 1120 VAL B N 1
ATOM 6159 C CA . VAL A 1 1148 ? 520.78249 381.96999 440.47549 1.000 23.65538 1120 VAL B CA 1
ATOM 6160 C C . VAL A 1 1148 ? 522.15549 382.01499 439.81549 1.000 23.65538 1120 VAL B C 1
ATOM 6161 O O . VAL A 1 1148 ? 522.35849 382.71099 438.81149 1.000 23.65538 1120 VAL B O 1
ATOM 6165 N N . GLU A 1 1149 ? 523.12149 381.27999 440.37049 1.000 28.42754 1121 GLU B N 1
ATOM 6166 C CA . GLU A 1 1149 ? 524.45749 381.25899 439.78049 1.000 28.42754 1121 GLU B CA 1
ATOM 6167 C C . GLU A 1 1149 ? 524.43249 380.67899 438.37049 1.000 28.42754 1121 GLU B C 1
ATOM 6168 O O . GLU A 1 1149 ? 525.09849 381.19599 437.46649 1.000 28.42754 1121 GLU B O 1
ATOM 6174 N N . ILE A 1 1150 ? 523.67349 379.60299 438.16149 1.000 24.55792 1122 ILE B N 1
ATOM 6175 C CA . ILE A 1 1150 ? 523.54449 379.04099 436.81949 1.000 24.55792 1122 ILE B CA 1
ATOM 6176 C C . ILE A 1 1150 ? 522.90449 380.04499 435.87249 1.000 24.55792 1122 ILE B C 1
ATOM 6177 O O . ILE A 1 1150 ? 523.32149 380.18399 434.71649 1.000 24.55792 1122 ILE B O 1
ATOM 6182 N N . SER A 1 1151 ? 521.87249 380.74799 436.33749 1.000 20.34565 1123 SER B N 1
ATOM 6183 C CA . SER A 1 1151 ? 521.24349 381.75599 435.49449 1.000 20.34565 1123 SER B CA 1
ATOM 6184 C C . SER A 1 1151 ? 522.24149 382.83499 435.10449 1.000 20.34565 1123 SER B C 1
ATOM 6185 O O . SER A 1 1151 ? 522.23149 383.32099 433.96949 1.000 20.34565 1123 SER B O 1
ATOM 6188 N N . TYR A 1 1152 ? 523.11049 383.22299 436.03749 1.000 22.57655 1124 TYR B N 1
ATOM 6189 C CA . TYR A 1 1152 ? 524.17649 384.16199 435.70149 1.000 22.57655 1124 TYR B CA 1
ATOM 6190 C C . TYR A 1 1152 ? 525.10749 383.57899 434.64749 1.000 22.57655 1124 TYR B C 1
ATOM 6191 O O . TYR A 1 1152 ? 525.51549 384.27599 433.71149 1.000 22.57655 1124 TYR B O 1
ATOM 6200 N N . TYR A 1 1153 ? 525.45549 382.29999 434.78649 1.000 23.12748 1125 TYR B N 1
ATOM 6201 C CA . TYR A 1 1153 ? 526.40149 381.67999 433.86549 1.000 23.12748 1125 TYR B CA 1
ATOM 6202 C C . TYR A 1 1153 ? 525.80549 381.42799 432.48949 1.000 23.12748 1125 TYR B C 1
ATOM 6203 O O . TYR A 1 1153 ? 526.55949 381.22799 431.53349 1.000 23.12748 1125 TYR B O 1
ATOM 6212 N N . ASN A 1 1154 ? 524.48149 381.42299 432.36349 1.000 22.52276 1126 ASN B N 1
ATOM 6213 C CA . ASN A 1 1154 ? 523.83149 381.10499 431.10049 1.000 22.52276 1126 ASN B CA 1
ATOM 6214 C C . ASN A 1 1154 ? 523.23949 382.32599 430.40849 1.000 22.52276 1126 ASN B C 1
ATOM 6215 O O . ASN A 1 1154 ? 522.45049 382.16999 429.47149 1.000 22.52276 1126 ASN B O 1
ATOM 6220 N N . MET A 1 1155 ? 523.58849 383.53499 430.85249 1.000 27.45075 1127 MET B N 1
ATOM 6221 C CA . MET A 1 1155 ? 523.16149 384.73399 430.14049 1.000 27.45075 1127 MET B CA 1
ATOM 6222 C C . MET A 1 1155 ? 523.67549 384.72599 428.70949 1.000 27.45075 1127 MET B C 1
ATOM 6223 O O . MET A 1 1155 ? 522.96149 385.11899 427.78049 1.000 27.45075 1127 MET B O 1
ATOM 6228 N N . THR A 1 1156 ? 524.90749 384.26899 428.51349 1.000 36.32754 1128 THR B N 1
ATOM 6229 C CA . THR A 1 1156 ? 525.55049 384.27699 427.20849 1.000 36.32754 1128 THR B CA 1
ATOM 6230 C C . THR A 1 1156 ? 525.12249 383.11499 426.32349 1.000 36.32754 1128 THR B C 1
ATOM 6231 O O . THR A 1 1156 ? 525.55949 383.04699 425.17049 1.000 36.32754 1128 THR B O 1
ATOM 6235 N N . ARG A 1 1157 ? 524.28849 382.20899 426.82349 1.000 29.62695 1129 ARG B N 1
ATOM 6236 C CA . ARG A 1 1157 ? 523.90549 381.03399 426.05849 1.000 29.62695 1129 ARG B CA 1
ATOM 6237 C C . ARG A 1 1157 ? 523.07549 381.42799 424.84149 1.000 29.62695 1129 ARG B C 1
ATOM 6238 O O . ARG A 1 1157 ? 522.52949 382.53099 424.75849 1.000 29.62695 1129 ARG B O 1
ATOM 6246 N N . VAL A 1 1158 ? 523.00649 380.50799 423.87449 1.000 40.63537 1130 VAL B N 1
ATOM 6247 C CA . VAL A 1 1158 ? 522.16849 380.71399 422.70049 1.000 40.63537 1130 VAL B CA 1
ATOM 6248 C C . VAL A 1 1158 ? 520.74549 381.00099 423.15049 1.000 40.63537 1130 VAL B C 1
ATOM 6249 O O . VAL A 1 1158 ? 520.23349 380.38299 424.09049 1.000 40.63537 1130 VAL B O 1
ATOM 6253 N N . ARG A 1 1159 ? 520.10249 381.95199 422.47349 1.000 40.57453 1131 ARG B N 1
ATOM 6254 C CA . ARG A 1 1159 ? 518.90649 382.57399 423.03149 1.000 40.57453 1131 ARG B CA 1
ATOM 6255 C C . ARG A 1 1159 ? 517.75349 381.58599 423.17149 1.000 40.57453 1131 ARG B C 1
ATOM 6256 O O . ARG A 1 1159 ? 517.05749 381.58399 424.19249 1.000 40.57453 1131 ARG B O 1
ATOM 6264 N N . PHE A 1 1160 ? 517.52049 380.74399 422.16249 1.000 43.89014 1132 PHE B N 1
ATOM 6265 C CA . PHE A 1 1160 ? 516.38549 379.82799 422.24649 1.000 43.89014 1132 PHE B CA 1
ATOM 6266 C C . PHE A 1 1160 ? 516.62749 378.73799 423.28649 1.000 43.89014 1132 PHE B C 1
ATOM 6267 O O . PHE A 1 1160 ? 515.69949 378.33299 424.00049 1.000 43.89014 1132 PHE B O 1
ATOM 6275 N N . GLU A 1 1161 ? 517.87049 378.26799 423.40649 1.000 45.06442 1133 GLU B N 1
ATOM 6276 C CA . GLU A 1 1161 ? 518.19949 377.34999 424.49049 1.000 45.06442 1133 GLU B CA 1
ATOM 6277 C C . GLU A 1 1161 ? 517.98649 378.01499 425.84149 1.000 45.06442 1133 GLU B C 1
ATOM 6278 O O . GLU A 1 1161 ? 517.50149 377.38299 426.78749 1.000 45.06442 1133 GLU B O 1
ATOM 6284 N N . TRP A 1 1162 ? 518.34149 379.29699 425.94949 1.000 32.36847 1134 TRP B N 1
ATOM 6285 C CA . TRP A 1 1162 ? 518.10249 380.01499 427.19449 1.000 32.36847 1134 TRP B CA 1
ATOM 6286 C C . TRP A 1 1162 ? 516.61549 380.11899 427.49449 1.000 32.36847 1134 TRP B C 1
ATOM 6287 O O . TRP A 1 1162 ? 516.20149 380.01999 428.65349 1.000 32.36847 1134 TRP B O 1
ATOM 6298 N N . SER A 1 1163 ? 515.79849 380.35399 426.46849 1.000 37.96138 1135 SER B N 1
ATOM 6299 C CA . SER A 1 1163 ? 514.35649 380.41199 426.67849 1.000 37.96138 1135 SER B CA 1
ATOM 6300 C C . SER A 1 1163 ? 513.82249 379.07099 427.15849 1.000 37.96138 1135 SER B C 1
ATOM 6301 O O . SER A 1 1163 ? 512.97149 379.01399 428.05349 1.000 37.96138 1135 SER B O 1
ATOM 6304 N N . HIS A 1 1164 ? 514.32049 377.97699 426.58249 1.000 40.10534 1136 HIS B N 1
ATOM 6305 C CA . HIS A 1 1164 ? 513.90049 376.65699 427.04349 1.000 40.10534 1136 HIS B CA 1
ATOM 6306 C C . HIS A 1 1164 ? 514.31849 376.41899 428.48949 1.000 40.10534 1136 HIS B C 1
ATOM 6307 O O . HIS A 1 1164 ? 513.57149 375.81299 429.26649 1.000 40.10534 1136 HIS B O 1
ATOM 6314 N N . ILE A 1 1165 ? 515.51249 376.87899 428.86449 1.000 25.48082 1137 ILE B N 1
ATOM 6315 C CA . ILE A 1 1165 ? 515.96349 376.76199 430.25149 1.000 25.48082 1137 ILE B CA 1
ATOM 6316 C C . ILE A 1 1165 ? 515.04949 377.55599 431.17549 1.000 25.48082 1137 ILE B C 1
ATOM 6317 O O . ILE A 1 1165 ? 514.64049 377.08499 432.24749 1.000 25.48082 1137 ILE B O 1
ATOM 6322 N N . TRP A 1 1166 ? 514.72449 378.78299 430.77849 1.000 26.27064 1138 TRP B N 1
ATOM 6323 C CA . TRP A 1 1166 ? 513.84349 379.59499 431.59849 1.000 26.27064 1138 TRP B CA 1
ATOM 6324 C C . TRP A 1 1166 ? 512.44649 379.00799 431.67949 1.000 26.27064 1138 TRP B C 1
ATOM 6325 O O . TRP A 1 1166 ? 511.76049 379.24199 432.67249 1.000 26.27064 1138 TRP B O 1
ATOM 6336 N N . ASP A 1 1167 ? 512.03549 378.21199 430.69249 1.000 37.67418 1139 ASP B N 1
ATOM 6337 C CA . ASP A 1 1167 ? 510.71649 377.59399 430.75049 1.000 37.67418 1139 ASP B CA 1
ATOM 6338 C C . ASP A 1 1167 ? 510.53849 376.72399 431.98849 1.000 37.67418 1139 ASP B C 1
ATOM 6339 O O . ASP A 1 1167 ? 509.39849 376.46099 432.38549 1.000 37.67418 1139 ASP B O 1
ATOM 6344 N N . VAL A 1 1168 ? 511.62949 376.27099 432.60549 1.000 29.10469 1140 VAL B N 1
ATOM 6345 C CA . VAL A 1 1168 ? 511.54849 375.55799 433.86749 1.000 29.10469 1140 VAL B CA 1
ATOM 6346 C C . VAL A 1 1168 ? 512.08449 376.37799 435.03849 1.000 29.10469 1140 VAL B C 1
ATOM 6347 O O . VAL A 1 1168 ? 511.55149 376.26599 436.15049 1.000 29.10469 1140 VAL B O 1
ATOM 6351 N N . LEU A 1 1169 ? 513.11349 377.20299 434.82849 1.000 25.13198 1141 LEU B N 1
ATOM 6352 C CA . LEU A 1 1169 ? 513.60349 378.02399 435.93249 1.000 25.13198 1141 LEU B CA 1
ATOM 6353 C C . LEU A 1 1169 ? 512.54849 379.02199 436.39949 1.000 25.13198 1141 LEU B C 1
ATOM 6354 O O . LEU A 1 1169 ? 512.34549 379.20099 437.60549 1.000 25.13198 1141 LEU B O 1
ATOM 6359 N N . GLY A 1 1170 ? 511.86449 379.68099 435.46349 1.000 28.90689 1142 GLY B N 1
ATOM 6360 C CA . GLY A 1 1170 ? 510.78749 380.57299 435.84049 1.000 28.90689 1142 GLY B CA 1
ATOM 6361 C C . GLY A 1 1170 ? 509.63849 379.85099 436.50549 1.000 28.90689 1142 GLY B C 1
ATOM 6362 O O . GLY A 1 1170 ? 508.99249 380.40099 437.39649 1.000 28.90689 1142 GLY B O 1
ATOM 6363 N N . GLU A 1 1171 ? 509.35649 378.61899 436.08149 1.000 31.95944 1143 GLU B N 1
ATOM 6364 C CA . GLU A 1 1171 ? 508.33249 377.83499 436.76149 1.000 31.95944 1143 GLU B CA 1
ATOM 6365 C C . GLU A 1 1171 ? 508.71449 377.58699 438.21349 1.000 31.95944 1143 GLU B C 1
ATOM 6366 O O . GLU A 1 1171 ? 507.88349 377.73199 439.12149 1.000 31.95944 1143 GLU B O 1
ATOM 6372 N N . HIS A 1 1172 ? 509.97649 377.23099 438.45749 1.000 28.94870 1144 HIS B N 1
ATOM 6373 C CA . HIS A 1 1172 ? 510.41549 377.05299 439.83649 1.000 28.94870 1144 HIS B CA 1
ATOM 6374 C C . HIS A 1 1172 ? 510.33949 378.36199 440.60849 1.000 28.94870 1144 HIS B C 1
ATOM 6375 O O . HIS A 1 1172 ? 510.00749 378.37199 441.79749 1.000 28.94870 1144 HIS B O 1
ATOM 6382 N N . PHE A 1 1173 ? 510.66349 379.47499 439.95449 1.000 30.29267 1145 PHE B N 1
ATOM 6383 C CA . PHE A 1 1173 ? 510.60549 380.76199 440.63949 1.000 30.29267 1145 PHE B CA 1
ATOM 6384 C C . PHE A 1 1173 ? 509.17149 381.13999 440.98549 1.000 30.29267 1145 PHE B C 1
ATOM 6385 O O . PHE A 1 1173 ? 508.91849 381.72899 442.04049 1.000 30.29267 1145 PHE B O 1
ATOM 6393 N N . ASN A 1 1174 ? 508.22049 380.81399 440.10849 1.000 31.47640 1146 ASN B N 1
ATOM 6394 C CA . ASN A 1 1174 ? 506.81249 380.98999 440.44749 1.000 31.47640 1146 ASN B CA 1
ATOM 6395 C C . ASN A 1 1174 ? 506.43749 380.13699 441.64749 1.000 31.47640 1146 ASN B C 1
ATOM 6396 O O . ASN A 1 1174 ? 505.74349 380.60299 442.55849 1.000 31.47640 1146 ASN B O 1
ATOM 6401 N N . ARG A 1 1175 ? 506.88749 378.88199 441.66449 1.000 31.70006 1147 ARG B N 1
ATOM 6402 C CA . ARG A 1 1175 ? 506.59449 378.01899 442.80249 1.000 31.70006 1147 ARG B CA 1
ATOM 6403 C C . ARG A 1 1175 ? 507.15349 378.60299 444.09249 1.000 31.70006 1147 ARG B C 1
ATOM 6404 O O . ARG A 1 1175 ? 506.50349 378.54899 445.14149 1.000 31.70006 1147 ARG B O 1
ATOM 6412 N N . VAL A 1 1176 ? 508.36049 379.16699 444.03249 1.000 31.91485 1148 VAL B N 1
ATOM 6413 C CA . VAL A 1 1176 ? 508.98549 379.72699 445.22649 1.000 31.91485 1148 VAL B CA 1
ATOM 6414 C C . VAL A 1 1176 ? 508.27149 380.99999 445.66549 1.000 31.91485 1148 VAL B C 1
ATOM 6415 O O . VAL A 1 1176 ? 508.09949 381.24799 446.86349 1.000 31.91485 1148 VAL B O 1
ATOM 6419 N N . GLY A 1 1177 ? 507.85249 381.82999 444.71049 1.000 30.54192 1149 GLY B N 1
ATOM 6420 C CA . GLY A 1 1177 ? 507.18249 383.07099 445.06649 1.000 30.54192 1149 GLY B CA 1
ATOM 6421 C C . GLY A 1 1177 ? 505.87249 382.84399 445.79649 1.000 30.54192 1149 GLY B C 1
ATOM 6422 O O . GLY A 1 1177 ? 505.52649 383.58699 446.71749 1.000 30.54192 1149 GLY B O 1
ATOM 6423 N N . CYS A 1 1178 ? 505.13249 381.81299 445.40449 1.000 36.03049 1150 CYS B N 1
ATOM 6424 C CA . CYS A 1 1178 ? 503.86749 381.48599 446.04549 1.000 36.03049 1150 CYS B CA 1
ATOM 6425 C C . CYS A 1 1178 ? 504.04649 380.78299 447.38449 1.000 36.03049 1150 CYS B C 1
ATOM 6426 O O . CYS A 1 1178 ? 503.04749 380.48999 448.04849 1.000 36.03049 1150 CYS B O 1
ATOM 6429 N N . HIS A 1 1179 ? 505.28349 380.50199 447.78849 1.000 42.37955 1151 HIS B N 1
ATOM 6430 C CA . HIS A 1 1179 ? 505.53449 379.85299 449.06649 1.000 42.37955 1151 HIS B CA 1
ATOM 6431 C C . HIS A 1 1179 ? 505.10849 380.75399 450.21949 1.000 42.37955 1151 HIS B C 1
ATOM 6432 O O . HIS A 1 1179 ? 505.07149 381.98099 450.09949 1.000 42.37955 1151 HIS B O 1
ATOM 6439 N N . ALA A 1 1180 ? 504.78549 380.12899 451.34749 1.000 50.99836 1152 ALA B N 1
ATOM 6440 C CA . ALA A 1 1180 ? 504.25749 380.83099 452.50849 1.000 50.99836 1152 ALA B CA 1
ATOM 6441 C C . ALA A 1 1180 ? 505.34149 381.39499 453.41649 1.000 50.99836 1152 ALA B C 1
ATOM 6442 O O . ALA A 1 1180 ? 505.01249 382.02199 454.42749 1.000 50.99836 1152 ALA B O 1
ATOM 6444 N N . ASN A 1 1181 ? 506.61449 381.18899 453.09449 1.000 38.26915 1153 ASN B N 1
ATOM 6445 C CA . ASN A 1 1181 ? 507.70649 381.72699 453.89549 1.000 38.26915 1153 ASN B CA 1
ATOM 6446 C C . ASN A 1 1181 ? 508.09249 383.09699 453.35349 1.000 38.26915 1153 ASN B C 1
ATOM 6447 O O . ASN A 1 1181 ? 508.54749 383.21199 452.21149 1.000 38.26915 1153 ASN B O 1
ATOM 6452 N N . THR A 1 1182 ? 507.91349 384.13099 454.17649 1.000 32.53352 1154 THR B N 1
ATOM 6453 C CA . THR A 1 1182 ? 508.18849 385.49099 453.72549 1.000 32.53352 1154 THR B CA 1
ATOM 6454 C C . THR A 1 1182 ? 509.66049 385.67999 453.38249 1.000 32.53352 1154 THR B C 1
ATOM 6455 O O . THR A 1 1182 ? 509.99149 386.28599 452.35649 1.000 32.53352 1154 THR B O 1
ATOM 6459 N N . ALA A 1 1183 ? 510.55949 385.16499 454.22449 1.000 29.40765 1155 ALA B N 1
ATOM 6460 C CA . ALA A 1 1183 ? 511.98549 385.38599 454.00549 1.000 29.40765 1155 ALA B CA 1
ATOM 6461 C C . ALA A 1 1183 ? 512.45649 384.75099 452.70349 1.000 29.40765 1155 ALA B C 1
ATOM 6462 O O . ALA A 1 1183 ? 513.22949 385.35699 451.95249 1.000 29.40765 1155 ALA B O 1
ATOM 6464 N N . ILE A 1 1184 ? 512.00149 383.52999 452.41649 1.000 31.14719 1156 ILE B N 1
ATOM 6465 C CA . ILE A 1 1184 ? 512.43649 382.84999 451.20049 1.000 31.14719 1156 ILE B CA 1
ATOM 6466 C C . ILE A 1 1184 ? 511.90949 383.56799 449.96849 1.000 31.14719 1156 ILE B C 1
ATOM 6467 O O . ILE A 1 1184 ? 512.62249 383.71799 448.97049 1.000 31.14719 1156 ILE B O 1
ATOM 6472 N N . VAL A 1 1185 ? 510.65449 384.01499 450.00949 1.000 30.59172 1157 VAL B N 1
ATOM 6473 C CA . VAL A 1 1185 ? 510.09249 384.73699 448.87349 1.000 30.59172 1157 VAL B CA 1
ATOM 6474 C C . VAL A 1 1185 ? 510.83149 386.05099 448.66349 1.000 30.59172 1157 VAL B C 1
ATOM 6475 O O . VAL A 1 1185 ? 511.11449 386.44699 447.52549 1.000 30.59172 1157 VAL B O 1
ATOM 6479 N N . PHE A 1 1186 ? 511.15949 386.74599 449.75449 1.000 28.04131 1158 PHE B N 1
ATOM 6480 C CA . PHE A 1 1186 ? 511.90749 387.99299 449.63849 1.000 28.04131 1158 PHE B CA 1
ATOM 6481 C C . PHE A 1 1186 ? 513.28349 387.75399 449.03649 1.000 28.04131 1158 PHE B C 1
ATOM 6482 O O . PHE A 1 1186 ? 513.73449 388.52099 448.18049 1.000 28.04131 1158 PHE B O 1
ATOM 6490 N N . PHE A 1 1187 ? 513.96649 386.69399 449.47149 1.000 27.60750 1159 PHE B N 1
ATOM 6491 C CA . PHE A 1 1187 ? 515.27249 386.38599 448.90049 1.000 27.60750 1159 PHE B CA 1
ATOM 6492 C C . PHE A 1 1187 ? 515.15649 386.04699 447.42249 1.000 27.60750 1159 PHE B C 1
ATOM 6493 O O . PHE A 1 1187 ? 515.96249 386.50799 446.60649 1.000 27.60750 1159 PHE B O 1
ATOM 6501 N N . ALA A 1 1188 ? 514.15649 385.24199 447.05949 1.000 29.41162 1160 ALA B N 1
ATOM 6502 C CA . ALA A 1 1188 ? 513.98049 384.87099 445.66249 1.000 29.41162 1160 ALA B CA 1
ATOM 6503 C C . ALA A 1 1188 ? 513.71449 386.09399 444.80149 1.000 29.41162 1160 ALA B C 1
ATOM 6504 O O . ALA A 1 1188 ? 514.27349 386.22299 443.70949 1.000 29.41162 1160 ALA B O 1
ATOM 6506 N N . LEU A 1 1189 ? 512.87849 387.01399 445.28349 1.000 30.82688 1161 LEU B N 1
ATOM 6507 C CA . LEU A 1 1189 ? 512.54549 388.18999 444.48649 1.000 30.82688 1161 LEU B CA 1
ATOM 6508 C C . LEU A 1 1189 ? 513.71249 389.16599 444.40949 1.000 30.82688 1161 LEU B C 1
ATOM 6509 O O . LEU A 1 1189 ? 513.94749 389.77199 443.36149 1.000 30.82688 1161 LEU B O 1
ATOM 6514 N N . ASP A 1 1190 ? 514.45649 389.33199 445.50349 1.000 30.61635 1162 ASP B N 1
ATOM 6515 C CA . ASP A 1 1190 ? 515.64549 390.17599 445.45549 1.000 30.61635 1162 ASP B CA 1
ATOM 6516 C C . ASP A 1 1190 ? 516.66649 389.62099 444.47249 1.000 30.61635 1162 ASP B C 1
ATOM 6517 O O . ASP A 1 1190 ? 517.24849 390.36599 443.66849 1.000 30.61635 1162 ASP B O 1
ATOM 6522 N N . SER A 1 1191 ? 516.88449 388.30799 444.50649 1.000 35.04817 1163 SER B N 1
ATOM 6523 C CA . SER A 1 1191 ? 517.84349 387.71399 443.59149 1.000 35.04817 1163 SER B CA 1
ATOM 6524 C C . SER A 1 1191 ? 517.33949 387.75399 442.15749 1.000 35.04817 1163 SER B C 1
ATOM 6525 O O . SER A 1 1191 ? 518.13749 387.90699 441.23049 1.000 35.04817 1163 SER B O 1
ATOM 6528 N N . LEU A 1 1192 ? 516.02649 387.63499 441.95149 1.000 61.49553 1164 LEU B N 1
ATOM 6529 C CA . LEU A 1 1192 ? 515.48649 387.79599 440.60849 1.000 61.49553 1164 LEU B CA 1
ATOM 6530 C C . LEU A 1 1192 ? 515.64149 389.22599 440.11949 1.000 61.49553 1164 LEU B C 1
ATOM 6531 O O . LEU A 1 1192 ? 515.86349 389.44499 438.92849 1.000 61.49553 1164 LEU B O 1
ATOM 6536 N N . ARG A 1 1193 ? 515.54049 390.20799 441.01349 1.000 38.79991 1165 ARG B N 1
ATOM 6537 C CA . ARG A 1 1193 ? 515.81049 391.58899 440.62949 1.000 38.79991 1165 ARG B CA 1
ATOM 6538 C C . ARG A 1 1193 ? 517.25549 391.75899 440.17849 1.000 38.79991 1165 ARG B C 1
ATOM 6539 O O . ARG A 1 1193 ? 517.53049 392.38299 439.14449 1.000 38.79991 1165 ARG B O 1
ATOM 6547 N N . GLN A 1 1194 ? 518.19749 391.21799 440.95349 1.000 29.70977 1166 GLN B N 1
ATOM 6548 C CA . GLN A 1 1194 ? 519.60349 391.31199 440.56249 1.000 29.70977 1166 GLN B CA 1
ATOM 6549 C C . GLN A 1 1194 ? 519.84749 390.60799 439.23349 1.000 29.70977 1166 GLN B C 1
ATOM 6550 O O . GLN A 1 1194 ? 520.53449 391.13799 438.34649 1.000 29.70977 1166 GLN B O 1
ATOM 6556 N N . LEU A 1 1195 ? 519.26849 389.42099 439.07049 1.000 32.45626 1167 LEU B N 1
ATOM 6557 C CA . LEU A 1 1195 ? 519.43149 388.67399 437.83249 1.000 32.45626 1167 LEU B CA 1
ATOM 6558 C C . LEU A 1 1195 ? 518.80249 389.41099 436.65949 1.000 32.45626 1167 LEU B C 1
ATOM 6559 O O . LEU A 1 1195 ? 519.30749 389.34799 435.53749 1.000 32.45626 1167 LEU B O 1
ATOM 6564 N N . SER A 1 1196 ? 517.70349 390.12499 436.89849 1.000 39.56679 1168 SER B N 1
ATOM 6565 C CA . SER A 1 1196 ? 517.07649 390.89499 435.83249 1.000 39.56679 1168 SER B CA 1
ATOM 6566 C C . SER A 1 1196 ? 517.93949 392.07999 435.42549 1.000 39.56679 1168 SER B C 1
ATOM 6567 O O . SER A 1 1196 ? 518.04749 392.39299 434.23349 1.000 39.56679 1168 SER B O 1
ATOM 6570 N N . MET A 1 1197 ? 518.53949 392.76999 436.39949 1.000 34.21965 1169 MET B N 1
ATOM 6571 C CA . MET A 1 1197 ? 519.47349 393.83399 436.04249 1.000 34.21965 1169 MET B CA 1
ATOM 6572 C C . MET A 1 1197 ? 520.63849 393.28999 435.23449 1.000 34.21965 1169 MET B C 1
ATOM 6573 O O . MET A 1 1197 ? 521.12749 393.95499 434.31549 1.000 34.21965 1169 MET B O 1
ATOM 6578 N N . ARG A 1 1198 ? 521.10749 392.08699 435.56249 1.000 29.77564 1170 ARG B N 1
ATOM 6579 C CA . ARG A 1 1198 ? 522.13449 391.48099 434.72149 1.000 29.77564 1170 ARG B CA 1
ATOM 6580 C C . ARG A 1 1198 ? 521.59149 391.15999 433.33149 1.000 29.77564 1170 ARG B C 1
ATOM 6581 O O . ARG A 1 1198 ? 522.28249 391.35699 432.32649 1.000 29.77564 1170 ARG B O 1
ATOM 6589 N N . PHE A 1 1199 ? 520.35049 390.67499 433.25949 1.000 29.76501 1171 PHE B N 1
ATOM 6590 C CA . PHE A 1 1199 ? 519.77149 390.23099 431.99549 1.000 29.76501 1171 PHE B CA 1
ATOM 6591 C C . PHE A 1 1199 ? 519.58749 391.38399 431.01949 1.000 29.76501 1171 PHE B C 1
ATOM 6592 O O . PHE A 1 1199 ? 519.83249 391.22799 429.81849 1.000 29.76501 1171 PHE B O 1
ATOM 6600 N N . MET A 1 1200 ? 519.14049 392.54199 431.51249 1.000 36.90419 1172 MET B N 1
ATOM 6601 C CA . MET A 1 1200 ? 518.69749 393.60299 430.60849 1.000 36.90419 1172 MET B CA 1
ATOM 6602 C C . MET A 1 1200 ? 519.79349 394.05599 429.65049 1.000 36.90419 1172 MET B C 1
ATOM 6603 O O . MET A 1 1200 ? 519.49049 394.55599 428.56249 1.000 36.90419 1172 MET B O 1
ATOM 6608 N N . GLU A 1 1201 ? 521.05949 393.88499 430.01549 1.000 35.85335 1173 GLU B N 1
ATOM 6609 C CA . GLU A 1 1201 ? 522.14849 394.28599 429.13449 1.000 35.85335 1173 GLU B CA 1
ATOM 6610 C C . GLU A 1 1201 ? 522.34849 393.33999 427.95849 1.000 35.85335 1173 GLU B C 1
ATOM 6611 O O . GLU A 1 1201 ? 523.33149 393.49199 427.22649 1.000 35.85335 1173 GLU B O 1
ATOM 6617 N N . ILE A 1 1202 ? 521.44649 392.37799 427.75049 1.000 38.99758 1174 ILE B N 1
ATOM 6618 C CA . ILE A 1 1202 ? 521.61649 391.40799 426.67449 1.000 38.99758 1174 ILE B CA 1
ATOM 6619 C C . ILE A 1 1202 ? 521.38649 392.00499 425.29549 1.000 38.99758 1174 ILE B C 1
ATOM 6620 O O . ILE A 1 1202 ? 521.61449 391.31899 424.29149 1.000 38.99758 1174 ILE B O 1
ATOM 6625 N N . GLU A 1 1203 ? 520.95349 393.26499 425.21649 1.000 44.72699 1175 GLU B N 1
ATOM 6626 C CA . GLU A 1 1203 ? 520.71349 393.94499 423.94349 1.000 44.72699 1175 GLU B CA 1
ATOM 6627 C C . GLU A 1 1203 ? 519.68949 393.17399 423.10949 1.000 44.72699 1175 GLU B C 1
ATOM 6628 O O . GLU A 1 1203 ? 519.99049 392.61099 422.05549 1.000 44.72699 1175 GLU B O 1
ATOM 6634 N N . GLU A 1 1204 ? 518.46649 393.12299 423.62649 1.000 48.77965 1176 GLU B N 1
ATOM 6635 C CA . GLU A 1 1204 ? 517.38949 392.45499 422.91049 1.000 48.77965 1176 GLU B CA 1
ATOM 6636 C C . GLU A 1 1204 ? 516.89549 393.33599 421.77249 1.000 48.77965 1176 GLU B C 1
ATOM 6637 O O . GLU A 1 1204 ? 516.60249 394.51799 421.96949 1.000 48.77965 1176 GLU B O 1
ATOM 6643 N N . LEU A 1 1205 ? 516.81149 392.75799 420.57949 1.000 50.44172 1177 LEU B N 1
ATOM 6644 C CA . LEU A 1 1205 ? 516.29749 393.48699 419.43349 1.000 50.44172 1177 LEU B CA 1
ATOM 6645 C C . LEU A 1 1205 ? 514.82649 393.82299 419.63149 1.000 50.44172 1177 LEU B C 1
ATOM 6646 O O . LEU A 1 1205 ? 514.07549 393.07799 420.26649 1.000 50.44172 1177 LEU B O 1
ATOM 6651 N N . ALA A 1 1206 ? 514.41749 394.96299 419.08149 1.000 47.83906 1178 ALA B N 1
ATOM 6652 C CA . ALA A 1 1206 ? 513.01749 395.35299 419.14349 1.000 47.83906 1178 ALA B CA 1
ATOM 6653 C C . ALA A 1 1206 ? 512.16049 394.36799 418.35849 1.000 47.83906 1178 ALA B C 1
ATOM 6654 O O . ALA A 1 1206 ? 512.54449 393.89899 417.28449 1.000 47.83906 1178 ALA B O 1
ATOM 6656 N N . GLY A 1 1207 ? 510.99149 394.05299 418.90549 1.000 51.44640 1179 GLY B N 1
ATOM 6657 C CA . GLY A 1 1207 ? 510.08449 393.10799 418.29549 1.000 51.44640 1179 GLY B CA 1
ATOM 6658 C C . GLY A 1 1207 ? 510.10449 391.72499 418.90649 1.000 51.44640 1179 GLY B C 1
ATOM 6659 O O . GLY A 1 1207 ? 509.18649 390.93999 418.64449 1.000 51.44640 1179 GLY B O 1
ATOM 6660 N N . PHE A 1 1208 ? 511.11149 391.40499 419.71449 1.000 47.74013 1180 PHE B N 1
ATOM 6661 C CA . PHE A 1 1208 ? 511.20749 390.09599 420.34549 1.000 47.74013 1180 PHE B CA 1
ATOM 6662 C C . PHE A 1 1208 ? 510.37749 390.08199 421.62649 1.000 47.74013 1180 PHE B C 1
ATOM 6663 O O . PHE A 1 1208 ? 509.66749 391.03799 421.94949 1.000 47.74013 1180 PHE B O 1
ATOM 6671 N N . LYS A 1 1209 ? 510.45849 388.98199 422.37749 1.000 42.59819 1181 LYS B N 1
ATOM 6672 C CA . LYS A 1 1209 ? 509.69349 388.85799 423.61249 1.000 42.59819 1181 LYS B CA 1
ATOM 6673 C C . LYS A 1 1209 ? 510.48549 388.17999 424.72649 1.000 42.59819 1181 LYS B C 1
ATOM 6674 O O . LYS A 1 1209 ? 509.88249 387.65099 425.66749 1.000 42.59819 1181 LYS B O 1
ATOM 6680 N N . PHE A 1 1210 ? 511.81649 388.20199 424.66149 1.000 39.59142 1182 PHE B N 1
ATOM 6681 C CA . PHE A 1 1210 ? 512.61549 387.45399 425.62549 1.000 39.59142 1182 PHE B CA 1
ATOM 6682 C C . PHE A 1 1210 ? 512.55349 388.08299 427.01149 1.000 39.59142 1182 PHE B C 1
ATOM 6683 O O . PHE A 1 1210 ? 512.36549 387.37999 428.00949 1.000 39.59142 1182 PHE B O 1
ATOM 6691 N N . GLN A 1 1211 ? 512.71449 389.40399 427.09849 1.000 37.72311 1183 GLN B N 1
ATOM 6692 C CA . GLN A 1 1211 ? 512.62049 390.06399 428.39649 1.000 37.72311 1183 GLN B CA 1
ATOM 6693 C C . GLN A 1 1211 ? 511.21149 389.95899 428.96249 1.000 37.72311 1183 GLN B C 1
ATOM 6694 O O . GLN A 1 1211 ? 511.02949 389.80899 430.17749 1.000 37.72311 1183 GLN B O 1
ATOM 6700 N N . LYS A 1 1212 ? 510.20249 390.02799 428.09049 1.000 41.82754 1184 LYS B N 1
ATOM 6701 C CA . LYS A 1 1212 ? 508.81949 389.88899 428.53049 1.000 41.82754 1184 LYS B CA 1
ATOM 6702 C C . LYS A 1 1212 ? 508.57949 388.52999 429.17449 1.000 41.82754 1184 LYS B C 1
ATOM 6703 O O . LYS A 1 1212 ? 507.92149 388.43599 430.21649 1.000 41.82754 1184 LYS B O 1
ATOM 6709 N N . ASP A 1 1213 ? 509.11049 387.46499 428.57249 1.000 40.08261 1185 ASP B N 1
ATOM 6710 C CA . ASP A 1 1213 ? 508.96149 386.14099 429.16649 1.000 40.08261 1185 ASP B CA 1
ATOM 6711 C C . ASP A 1 1213 ? 509.83549 385.97499 430.40049 1.000 40.08261 1185 ASP B C 1
ATOM 6712 O O . ASP A 1 1213 ? 509.45649 385.25999 431.33349 1.000 40.08261 1185 ASP B O 1
ATOM 6717 N N . PHE A 1 1214 ? 511.00549 386.61399 430.42349 1.000 28.23051 1186 PHE B N 1
ATOM 6718 C CA . PHE A 1 1214 ? 511.90049 386.47399 431.56549 1.000 28.23051 1186 PHE B CA 1
ATOM 6719 C C . PHE A 1 1214 ? 511.32649 387.14199 432.80549 1.000 28.23051 1186 PHE B C 1
ATOM 6720 O O . PHE A 1 1214 ? 511.52249 386.65599 433.92349 1.000 28.23051 1186 PHE B O 1
ATOM 6728 N N . LEU A 1 1215 ? 510.62049 388.25599 432.63249 1.000 27.11224 1187 LEU B N 1
ATOM 6729 C CA . LEU A 1 1215 ? 510.02549 388.94399 433.77049 1.000 27.11224 1187 LEU B CA 1
ATOM 6730 C C . LEU A 1 1215 ? 508.67949 388.36099 434.17749 1.000 27.11224 1187 LEU B C 1
ATOM 6731 O O . LEU A 1 1215 ? 508.04949 388.89199 435.09649 1.000 27.11224 1187 LEU B O 1
ATOM 6736 N N . LYS A 1 1216 ? 508.23249 387.29299 433.51849 1.000 31.31071 1188 LYS B N 1
ATOM 6737 C CA . LYS A 1 1216 ? 506.95249 386.67799 433.86049 1.000 31.31071 1188 LYS B CA 1
ATOM 6738 C C . LYS A 1 1216 ? 506.82549 386.26599 435.32449 1.000 31.31071 1188 LYS B C 1
ATOM 6739 O O . LYS A 1 1216 ? 505.72449 386.42799 435.88049 1.000 31.31071 1188 LYS B O 1
ATOM 6745 N N . PRO A 1 1217 ? 507.85049 385.71799 435.99049 1.000 25.83735 1189 PRO B N 1
ATOM 6746 C CA . PRO A 1 1217 ? 507.67049 385.33199 437.39849 1.000 25.83735 1189 PRO B CA 1
ATOM 6747 C C . PRO A 1 1217 ? 507.17349 386.44899 438.29249 1.000 25.83735 1189 PRO B C 1
ATOM 6748 O O . PRO A 1 1217 ? 506.43449 386.17799 439.24349 1.000 25.83735 1189 PRO B O 1
ATOM 6752 N N . PHE A 1 1218 ? 507.55249 387.69799 438.02549 1.000 30.71899 1190 PHE B N 1
ATOM 6753 C CA . PHE A 1 1218 ? 507.01849 388.80099 438.81549 1.000 30.71899 1190 PHE B CA 1
ATOM 6754 C C . PHE A 1 1218 ? 505.50949 388.91499 438.65049 1.000 30.71899 1190 PHE B C 1
ATOM 6755 O O . PHE A 1 1218 ? 504.78049 389.08799 439.63449 1.000 30.71899 1190 PHE B O 1
ATOM 6763 N N . GLU A 1 1219 ? 505.02149 388.80999 437.41249 1.000 37.07309 1191 GLU B N 1
ATOM 6764 C CA . GLU A 1 1219 ? 503.58149 388.84899 437.18049 1.000 37.07309 1191 GLU B CA 1
ATOM 6765 C C . GLU A 1 1219 ? 502.88949 387.66699 437.84349 1.000 37.07309 1191 GLU B C 1
ATOM 6766 O O . GLU A 1 1219 ? 501.80449 387.81499 438.41949 1.000 37.07309 1191 GLU B O 1
ATOM 6772 N N . HIS A 1 1220 ? 503.50049 386.48399 437.77049 1.000 32.83594 1192 HIS B N 1
ATOM 6773 C CA . HIS A 1 1220 ? 502.90949 385.31099 438.40449 1.000 32.83594 1192 HIS B CA 1
ATOM 6774 C C . HIS A 1 1220 ? 502.81949 385.48599 439.91349 1.000 32.83594 1192 HIS B C 1
ATOM 6775 O O . HIS A 1 1220 ? 501.80849 385.12899 440.52749 1.000 32.83594 1192 HIS B O 1
ATOM 6782 N N . VAL A 1 1221 ? 503.86849 386.02799 440.53049 1.000 28.05550 1193 VAL B N 1
ATOM 6783 C CA . VAL A 1 1221 ? 503.84149 386.26699 441.96949 1.000 28.05550 1193 VAL B CA 1
ATOM 6784 C C . VAL A 1 1221 ? 502.77949 387.29899 442.31549 1.000 28.05550 1193 VAL B C 1
ATOM 6785 O O . VAL A 1 1221 ? 502.03049 387.13799 443.28549 1.000 28.05550 1193 VAL B O 1
ATOM 6789 N N . MET A 1 1222 ? 502.68749 388.36699 441.52249 1.000 26.70284 1194 MET B N 1
ATOM 6790 C CA . MET A 1 1222 ? 501.68249 389.39199 441.78149 1.000 26.70284 1194 MET B CA 1
ATOM 6791 C C . MET A 1 1222 ? 500.27449 388.82199 441.70349 1.000 26.70284 1194 MET B C 1
ATOM 6792 O O . MET A 1 1222 ? 499.42549 389.12899 442.54749 1.000 26.70284 1194 MET B O 1
ATOM 6797 N N . SER A 1 1223 ? 500.00749 387.98699 440.70649 1.000 28.72815 1195 SER B N 1
ATOM 6798 C CA . SER A 1 1223 ? 498.66949 387.46099 440.49249 1.000 28.72815 1195 SER B CA 1
ATOM 6799 C C . SER A 1 1223 ? 498.38849 386.17599 441.25949 1.000 28.72815 1195 SER B C 1
ATOM 6800 O O . SER A 1 1223 ? 497.27049 385.66099 441.17549 1.000 28.72815 1195 SER B O 1
ATOM 6803 N N . ASN A 1 1224 ? 499.36149 385.63699 442.00149 1.000 32.04069 1196 ASN B N 1
ATOM 6804 C CA . ASN A 1 1224 ? 499.15849 384.35799 442.67149 1.000 32.04069 1196 ASN B CA 1
ATOM 6805 C C . ASN A 1 1224 ? 499.64849 384.35799 444.11449 1.000 32.04069 1196 ASN B C 1
ATOM 6806 O O . ASN A 1 1224 ? 499.80849 383.28499 444.70149 1.000 32.04069 1196 ASN B O 1
ATOM 6811 N N . SER A 1 1225 ? 499.88949 385.52299 444.70349 1.000 33.68871 1197 SER B N 1
ATOM 6812 C CA . SER A 1 1225 ? 500.33049 385.60399 446.08649 1.000 33.68871 1197 SER B CA 1
ATOM 6813 C C . SER A 1 1225 ? 499.32849 386.40299 446.90149 1.000 33.68871 1197 SER B C 1
ATOM 6814 O O . SER A 1 1225 ? 498.83049 387.43699 446.44949 1.000 33.68871 1197 SER B O 1
ATOM 6817 N N . SER A 1 1226 ? 499.03649 385.91699 448.10449 1.000 42.12533 1198 SER B N 1
ATOM 6818 C CA . SER A 1 1226 ? 498.14949 386.60199 449.03749 1.000 42.12533 1198 SER B CA 1
ATOM 6819 C C . SER A 1 1226 ? 499.01349 387.14299 450.17249 1.000 42.12533 1198 SER B C 1
ATOM 6820 O O . SER A 1 1226 ? 499.14449 386.53099 451.23249 1.000 42.12533 1198 SER B O 1
ATOM 6823 N N . ASN A 1 1227 ? 499.60249 388.31299 449.93549 1.000 28.22987 1199 ASN B N 1
ATOM 6824 C CA . ASN A 1 1227 ? 500.42449 388.98999 450.92849 1.000 28.22987 1199 ASN B CA 1
ATOM 6825 C C . ASN A 1 1227 ? 500.67449 390.42499 450.49349 1.000 28.22987 1199 ASN B C 1
ATOM 6826 O O . ASN A 1 1227 ? 501.14749 390.66399 449.37849 1.000 28.22987 1199 ASN B O 1
ATOM 6831 N N . VAL A 1 1228 ? 500.35549 391.38799 451.35549 1.000 29.24615 1200 VAL B N 1
ATOM 6832 C CA . VAL A 1 1228 ? 500.59849 392.78499 451.01149 1.000 29.24615 1200 VAL B CA 1
ATOM 6833 C C . VAL A 1 1228 ? 502.09249 393.05499 450.89049 1.000 29.24615 1200 VAL B C 1
ATOM 6834 O O . VAL A 1 1228 ? 502.54149 393.73299 449.95749 1.000 29.24615 1200 VAL B O 1
ATOM 6838 N N . THR A 1 1229 ? 502.88749 392.51799 451.81649 1.000 27.24442 1201 THR B N 1
ATOM 6839 C CA . THR A 1 1229 ? 504.31349 392.81999 451.81449 1.000 27.24442 1201 THR B CA 1
ATOM 6840 C C . THR A 1 1229 ? 505.03649 392.15699 450.64849 1.000 27.24442 1201 THR B C 1
ATOM 6841 O O . THR A 1 1229 ? 506.00349 392.71999 450.12949 1.000 27.24442 1201 THR B O 1
ATOM 6845 N N . VAL A 1 1230 ? 504.58449 390.98199 450.20749 1.000 24.32426 1202 VAL B N 1
ATOM 6846 C CA . VAL A 1 1230 ? 505.21249 390.33799 449.05649 1.000 24.32426 1202 VAL B CA 1
ATOM 6847 C C . VAL A 1 1230 ? 504.97649 391.15799 447.79449 1.000 24.32426 1202 VAL B C 1
ATOM 6848 O O . VAL A 1 1230 ? 505.89649 391.39299 447.00249 1.000 24.32426 1202 VAL B O 1
ATOM 6852 N N . LYS A 1 1231 ? 503.73649 391.60799 447.58949 1.000 25.40402 1203 LYS B N 1
ATOM 6853 C CA . LYS A 1 1231 ? 503.44649 392.45899 446.44249 1.000 25.40402 1203 LYS B CA 1
ATOM 6854 C C . LYS A 1 1231 ? 504.21649 393.76799 446.52849 1.000 25.40402 1203 LYS B C 1
ATOM 6855 O O . LYS A 1 1231 ? 504.70549 394.27799 445.51449 1.000 25.40402 1203 LYS B O 1
ATOM 6861 N N . ASP A 1 1232 ? 504.33849 394.32499 447.73449 1.000 29.10559 1204 ASP B N 1
ATOM 6862 C CA . ASP A 1 1232 ? 505.12149 395.54399 447.89849 1.000 29.10559 1204 ASP B CA 1
ATOM 6863 C C . ASP A 1 1232 ? 506.58149 395.31099 447.53449 1.000 29.10559 1204 ASP B C 1
ATOM 6864 O O . ASP A 1 1232 ? 507.21449 396.16999 446.91549 1.000 29.10559 1204 ASP B O 1
ATOM 6869 N N . MET A 1 1233 ? 507.13649 394.16099 447.91749 1.000 25.29616 1205 MET B N 1
ATOM 6870 C CA . MET A 1 1233 ? 508.51849 393.85499 447.56649 1.000 25.29616 1205 MET B CA 1
ATOM 6871 C C . MET A 1 1233 ? 508.68049 393.69899 446.06049 1.000 25.29616 1205 MET B C 1
ATOM 6872 O O . MET A 1 1233 ? 509.67549 394.15899 445.48649 1.000 25.29616 1205 MET B O 1
ATOM 6877 N N . VAL A 1 1234 ? 507.71849 393.05099 445.40249 1.000 20.17044 1206 VAL B N 1
ATOM 6878 C CA . VAL A 1 1234 ? 507.80049 392.90299 443.95149 1.000 20.17044 1206 VAL B CA 1
ATOM 6879 C C . VAL A 1 1234 ? 507.76549 394.26899 443.28249 1.000 20.17044 1206 VAL B C 1
ATOM 6880 O O . VAL A 1 1234 ? 508.54649 394.55599 442.36649 1.000 20.17044 1206 VAL B O 1
ATOM 6884 N N . LEU A 1 1235 ? 506.85949 395.13699 443.73549 1.000 23.25238 1207 LEU B N 1
ATOM 6885 C CA . LEU A 1 1235 ? 506.81149 396.48899 443.18849 1.000 23.25238 1207 LEU B CA 1
ATOM 6886 C C . LEU A 1 1235 ? 508.10749 397.24099 443.45249 1.000 23.25238 1207 LEU B C 1
ATOM 6887 O O . LEU A 1 1235 ? 508.60849 397.94799 442.57449 1.000 23.25238 1207 LEU B O 1
ATOM 6892 N N . ARG A 1 1236 ? 508.66849 397.10299 444.65349 1.000 26.54910 1208 ARG B N 1
ATOM 6893 C CA . ARG A 1 1236 ? 509.89849 397.81699 444.97349 1.000 26.54910 1208 ARG B CA 1
ATOM 6894 C C . ARG A 1 1236 ? 511.04549 397.36099 444.08449 1.000 26.54910 1208 ARG B C 1
ATOM 6895 O O . ARG A 1 1236 ? 511.82749 398.18499 443.59949 1.000 26.54910 1208 ARG B O 1
ATOM 6903 N N . CYS A 1 1237 ? 511.16249 396.05399 443.85349 1.000 28.73387 1209 CYS B N 1
ATOM 6904 C CA . CYS A 1 1237 ? 512.23849 395.56999 442.99649 1.000 28.73387 1209 CYS B CA 1
ATOM 6905 C C . CYS A 1 1237 ? 512.01849 395.99699 441.54949 1.000 28.73387 1209 CYS B C 1
ATOM 6906 O O . CYS A 1 1237 ? 512.97349 396.35999 440.85149 1.000 28.73387 1209 CYS B O 1
ATOM 6909 N N . LEU A 1 1238 ? 510.76849 395.98199 441.08449 1.000 22.52359 1210 LEU B N 1
ATOM 6910 C CA . LEU A 1 1238 ? 510.49249 396.43099 439.72449 1.000 22.52359 1210 LEU B CA 1
ATOM 6911 C C . LEU A 1 1238 ? 510.83049 397.90899 439.55449 1.000 22.52359 1210 LEU B C 1
ATOM 6912 O O . LEU A 1 1238 ? 511.37849 398.31999 438.52349 1.000 22.52359 1210 LEU B O 1
ATOM 6917 N N . ILE A 1 1239 ? 510.53349 398.72399 440.56549 1.000 24.15133 1211 ILE B N 1
ATOM 6918 C CA . ILE A 1 1239 ? 510.82849 400.14699 440.45349 1.000 24.15133 1211 ILE B CA 1
ATOM 6919 C C . ILE A 1 1239 ? 512.32049 400.40999 440.59349 1.000 24.15133 1211 ILE B C 1
ATOM 6920 O O . ILE A 1 1239 ? 512.85149 401.34699 439.98549 1.000 24.15133 1211 ILE B O 1
ATOM 6925 N N . GLN A 1 1240 ? 513.02649 399.60199 441.38449 1.000 24.36148 1212 GLN B N 1
ATOM 6926 C CA . GLN A 1 1240 ? 514.47949 399.70099 441.40049 1.000 24.36148 1212 GLN B CA 1
ATOM 6927 C C . GLN A 1 1240 ? 515.05249 399.36199 440.03249 1.000 24.36148 1212 GLN B C 1
ATOM 6928 O O . GLN A 1 1240 ? 516.01649 399.98899 439.57949 1.000 24.36148 1212 GLN B O 1
ATOM 6934 N N . MET A 1 1241 ? 514.45749 398.37799 439.35449 1.000 26.63654 1213 MET B N 1
ATOM 6935 C CA . MET A 1 1241 ? 514.83749 398.08599 437.97549 1.000 26.63654 1213 MET B CA 1
ATOM 6936 C C . MET A 1 1241 ? 514.62149 399.29899 437.07949 1.000 26.63654 1213 MET B C 1
ATOM 6937 O O . MET A 1 1241 ? 515.48949 399.65299 436.27149 1.000 26.63654 1213 MET B O 1
ATOM 6942 N N . ILE A 1 1242 ? 513.46049 399.94699 437.21349 1.000 27.57734 1214 ILE B N 1
ATOM 6943 C CA . ILE A 1 1242 ? 513.17749 401.15699 436.43749 1.000 27.57734 1214 ILE B CA 1
ATOM 6944 C C . ILE A 1 1242 ? 514.25249 402.20799 436.67249 1.000 27.57734 1214 ILE B C 1
ATOM 6945 O O . ILE A 1 1242 ? 514.80849 402.77899 435.72649 1.000 27.57734 1214 ILE B O 1
ATOM 6950 N N . GLN A 1 1243 ? 514.55949 402.47899 437.93949 1.000 30.21092 1215 GLN B N 1
ATOM 6951 C CA . GLN A 1 1243 ? 515.49249 403.55399 438.26149 1.000 30.21092 1215 GLN B CA 1
ATOM 6952 C C . GLN A 1 1243 ? 516.90049 403.23099 437.78149 1.000 30.21092 1215 GLN B C 1
ATOM 6953 O O . GLN A 1 1243 ? 517.62249 404.12199 437.32149 1.000 30.21092 1215 GLN B O 1
ATOM 6959 N N . ALA A 1 1244 ? 517.30949 401.96599 437.87549 1.000 31.32165 1216 ALA B N 1
ATOM 6960 C CA . ALA A 1 1244 ? 518.68849 401.59799 437.57349 1.000 31.32165 1216 ALA B CA 1
ATOM 6961 C C . ALA A 1 1244 ? 518.91549 401.37199 436.08149 1.000 31.32165 1216 ALA B C 1
ATOM 6962 O O . ALA A 1 1244 ? 519.74149 402.05199 435.46649 1.000 31.32165 1216 ALA B O 1
ATOM 6964 N N . ARG A 1 1245 ? 518.19749 400.42399 435.48749 1.000 30.49972 1217 ARG B N 1
ATOM 6965 C CA . ARG A 1 1245 ? 518.43649 400.02599 434.10649 1.000 30.49972 1217 ARG B CA 1
ATOM 6966 C C . ARG A 1 1245 ? 517.19949 400.23999 433.24549 1.000 30.49972 1217 ARG B C 1
ATOM 6967 O O . ARG A 1 1245 ? 516.83149 399.38999 432.43549 1.000 30.49972 1217 ARG B O 1
ATOM 6975 N N . GLY A 1 1246 ? 516.54649 401.38999 433.41049 1.000 40.07937 1218 GLY B N 1
ATOM 6976 C CA . GLY A 1 1246 ? 515.36649 401.67699 432.61149 1.000 40.07937 1218 GLY B CA 1
ATOM 6977 C C . GLY A 1 1246 ? 515.67949 401.85499 431.13849 1.000 40.07937 1218 GLY B C 1
ATOM 6978 O O . GLY A 1 1246 ? 514.89049 401.46099 430.27649 1.000 40.07937 1218 GLY B O 1
ATOM 6979 N N . GLU A 1 1247 ? 516.83349 402.44699 430.82949 1.000 45.22027 1219 GLU B N 1
ATOM 6980 C CA . GLU A 1 1247 ? 517.15549 402.78199 429.44649 1.000 45.22027 1219 GLU B CA 1
ATOM 6981 C C . GLU A 1 1247 ? 517.31249 401.54199 428.57449 1.000 45.22027 1219 GLU B C 1
ATOM 6982 O O . GLU A 1 1247 ? 517.09249 401.61099 427.36049 1.000 45.22027 1219 GLU B O 1
ATOM 6988 N N . ASN A 1 1248 ? 517.68849 400.41199 429.16249 1.000 47.73008 1220 ASN B N 1
ATOM 6989 C CA . ASN A 1 1248 ? 517.90749 399.18599 428.40949 1.000 47.73008 1220 ASN B CA 1
ATOM 6990 C C . ASN A 1 1248 ? 516.67549 398.29799 428.34149 1.000 47.73008 1220 ASN B C 1
ATOM 6991 O O . ASN A 1 1248 ? 516.74649 397.21299 427.75749 1.000 47.73008 1220 ASN B O 1
ATOM 6996 N N . ILE A 1 1249 ? 515.55249 398.72299 428.91649 1.000 42.41148 1221 ILE B N 1
ATOM 6997 C CA . ILE A 1 1249 ? 514.34549 397.90099 428.93649 1.000 42.41148 1221 ILE B CA 1
ATOM 6998 C C . ILE A 1 1249 ? 513.74549 397.94199 427.53549 1.000 42.41148 1221 ILE B C 1
ATOM 6999 O O . ILE A 1 1249 ? 513.07449 398.90299 427.16149 1.000 42.41148 1221 ILE B O 1
ATOM 7004 N N . ARG A 1 1250 ? 513.99249 396.89699 426.75449 1.000 47.75145 1222 ARG B N 1
ATOM 7005 C CA . ARG A 1 1250 ? 513.46149 396.78399 425.40549 1.000 47.75145 1222 ARG B CA 1
ATOM 7006 C C . ARG A 1 1250 ? 512.65849 395.49899 425.30449 1.000 47.75145 1222 ARG B C 1
ATOM 7007 O O . ARG A 1 1250 ? 513.13949 394.43299 425.70149 1.000 47.75145 1222 ARG B O 1
ATOM 7015 N N . SER A 1 1251 ? 511.43149 395.61099 424.79649 1.000 44.38084 1223 SER B N 1
ATOM 7016 C CA . SER A 1 1251 ? 510.53049 394.47799 424.60649 1.000 44.38084 1223 SER B CA 1
ATOM 7017 C C . SER A 1 1251 ? 510.14349 393.81699 425.92249 1.000 44.38084 1223 SER B C 1
ATOM 7018 O O . SER A 1 1251 ? 509.42849 392.81099 425.92849 1.000 44.38084 1223 SER B O 1
ATOM 7021 N N . GLY A 1 1252 ? 510.60049 394.37199 427.03849 1.000 46.21029 1224 GLY B N 1
ATOM 7022 C CA . GLY A 1 1252 ? 510.25949 393.87799 428.35149 1.000 46.21029 1224 GLY B CA 1
ATOM 7023 C C . GLY A 1 1252 ? 509.22649 394.69799 429.08749 1.000 46.21029 1224 GLY B C 1
ATOM 7024 O O . GLY A 1 1252 ? 509.03749 394.48799 430.29049 1.000 46.21029 1224 GLY B O 1
ATOM 7025 N N . TRP A 1 1253 ? 508.55549 395.63099 428.41449 1.000 61.49553 1225 TRP B N 1
ATOM 7026 C CA . TRP A 1 1253 ? 507.57249 396.46299 429.09049 1.000 61.49553 1225 TRP B CA 1
ATOM 7027 C C . TRP A 1 1253 ? 506.20749 395.80099 429.18149 1.000 61.49553 1225 TRP B C 1
ATOM 7028 O O . TRP A 1 1253 ? 505.38849 396.22299 429.99949 1.000 61.49553 1225 TRP B O 1
ATOM 7039 N N . ARG A 1 1254 ? 505.94849 394.77299 428.37349 1.000 40.97115 1226 ARG B N 1
ATOM 7040 C CA . ARG A 1 1254 ? 504.62449 394.15999 428.34849 1.000 40.97115 1226 ARG B CA 1
ATOM 7041 C C . ARG A 1 1254 ? 504.26349 393.56999 429.70649 1.000 40.97115 1226 ARG B C 1
ATOM 7042 O O . ARG A 1 1254 ? 503.34949 394.04799 430.38649 1.000 40.97115 1226 ARG B O 1
ATOM 7050 N N . THR A 1 1255 ? 504.99149 392.53799 430.13549 1.000 39.94446 1227 THR B N 1
ATOM 7051 C CA . THR A 1 1255 ? 504.70949 391.95799 431.44349 1.000 39.94446 1227 THR B CA 1
ATOM 7052 C C . THR A 1 1255 ? 505.02549 392.93199 432.56449 1.000 39.94446 1227 THR B C 1
ATOM 7053 O O . THR A 1 1255 ? 504.50449 392.78899 433.67549 1.000 39.94446 1227 THR B O 1
ATOM 7057 N N . MET A 1 1256 ? 505.86149 393.93099 432.30249 1.000 27.97285 1228 MET B N 1
ATOM 7058 C CA . MET A 1 1256 ? 506.26949 394.79899 433.39249 1.000 27.97285 1228 MET B CA 1
ATOM 7059 C C . MET A 1 1256 ? 505.25749 395.91699 433.63549 1.000 27.97285 1228 MET B C 1
ATOM 7060 O O . MET A 1 1256 ? 505.27749 396.52999 434.70549 1.000 27.97285 1228 MET B O 1
ATOM 7065 N N . PHE A 1 1257 ? 504.35349 396.17499 432.68649 1.000 37.60851 1229 PHE B N 1
ATOM 7066 C CA . PHE A 1 1257 ? 503.09549 396.83599 433.02149 1.000 37.60851 1229 PHE B CA 1
ATOM 7067 C C . PHE A 1 1257 ? 502.00449 395.85099 433.39949 1.000 37.60851 1229 PHE B C 1
ATOM 7068 O O . PHE A 1 1257 ? 501.03349 396.24299 434.05349 1.000 37.60851 1229 PHE B O 1
ATOM 7076 N N . GLY A 1 1258 ? 502.11549 394.59399 432.97049 1.000 33.27024 1230 GLY B N 1
ATOM 7077 C CA . GLY A 1 1258 ? 501.18649 393.58799 433.45249 1.000 33.27024 1230 GLY B CA 1
ATOM 7078 C C . GLY A 1 1258 ? 501.23949 393.45199 434.95949 1.000 33.27024 1230 GLY B C 1
ATOM 7079 O O . GLY A 1 1258 ? 500.21549 393.24899 435.61449 1.000 33.27024 1230 GLY B O 1
ATOM 7080 N N . VAL A 1 1259 ? 502.43649 393.57599 435.52949 1.000 28.51008 1231 VAL B N 1
ATOM 7081 C CA . VAL A 1 1259 ? 502.57049 393.55599 436.98249 1.000 28.51008 1231 VAL B CA 1
ATOM 7082 C C . VAL A 1 1259 ? 501.82449 394.73099 437.59749 1.000 28.51008 1231 VAL B C 1
ATOM 7083 O O . VAL A 1 1259 ? 501.10149 394.57399 438.58849 1.000 28.51008 1231 VAL B O 1
ATOM 7087 N N . PHE A 1 1260 ? 501.98149 395.92499 437.02049 1.000 28.25982 1232 PHE B N 1
ATOM 7088 C CA . PHE A 1 1260 ? 501.30649 397.09999 437.56249 1.000 28.25982 1232 PHE B CA 1
ATOM 7089 C C . PHE A 1 1260 ? 499.79249 396.95099 437.48049 1.000 28.25982 1232 PHE B C 1
ATOM 7090 O O . PHE A 1 1260 ? 499.07849 397.19399 438.45949 1.000 28.25982 1232 PHE B O 1
ATOM 7098 N N . THR A 1 1261 ? 499.28549 396.54099 436.31849 1.000 30.51844 1233 THR B N 1
ATOM 7099 C CA . THR A 1 1261 ? 497.84449 396.41099 436.14649 1.000 30.51844 1233 THR B CA 1
ATOM 7100 C C . THR A 1 1261 ? 497.26849 395.25499 436.95049 1.000 30.51844 1233 THR B C 1
ATOM 7101 O O . THR A 1 1261 ? 496.06649 395.25399 437.23049 1.000 30.51844 1233 THR B O 1
ATOM 7105 N N . VAL A 1 1262 ? 498.08749 394.27199 437.32249 1.000 28.67330 1234 VAL B N 1
ATOM 7106 C CA . VAL A 1 1262 ? 497.61249 393.25199 438.24749 1.000 28.67330 1234 VAL B CA 1
ATOM 7107 C C . VAL A 1 1262 ? 497.69249 393.76899 439.67749 1.000 28.67330 1234 VAL B C 1
ATOM 7108 O O . VAL A 1 1262 ? 496.87349 393.39799 440.52549 1.000 28.67330 1234 VAL B O 1
ATOM 7112 N N . ALA A 1 1263 ? 498.63849 394.65799 439.96049 1.000 29.46352 1235 ALA B N 1
ATOM 7113 C CA . ALA A 1 1263 ? 498.72649 395.30699 441.26049 1.000 29.46352 1235 ALA B CA 1
ATOM 7114 C C . ALA A 1 1263 ? 497.73249 396.44699 441.41349 1.000 29.46352 1235 ALA B C 1
ATOM 7115 O O . ALA A 1 1263 ? 497.87649 397.25599 442.33449 1.000 29.46352 1235 ALA B O 1
ATOM 7117 N N . ALA A 1 1264 ? 496.73849 396.52999 440.53049 1.000 30.32971 1236 ALA B N 1
ATOM 7118 C CA . ALA A 1 1264 ? 495.68449 397.52999 440.60449 1.000 30.32971 1236 ALA B CA 1
ATOM 7119 C C . ALA A 1 1264 ? 494.58149 397.14799 441.58049 1.000 30.32971 1236 ALA B C 1
ATOM 7120 O O . ALA A 1 1264 ? 493.49349 397.73199 441.53049 1.000 30.32971 1236 ALA B O 1
ATOM 7122 N N . ARG A 1 1265 ? 494.82649 396.17499 442.45349 1.000 33.79215 1237 ARG B N 1
ATOM 7123 C CA . ARG A 1 1265 ? 493.78449 395.62399 443.30649 1.000 33.79215 1237 ARG B CA 1
ATOM 7124 C C . ARG A 1 1265 ? 494.29949 395.56499 444.73549 1.000 33.79215 1237 ARG B C 1
ATOM 7125 O O . ARG A 1 1265 ? 495.41749 395.09899 444.97349 1.000 33.79215 1237 ARG B O 1
ATOM 7133 N N . GLU A 1 1266 ? 493.48949 396.03599 445.67649 1.000 36.16402 1238 GLU B N 1
ATOM 7134 C CA . GLU A 1 1266 ? 493.86649 396.01399 447.08449 1.000 36.16402 1238 GLU B CA 1
ATOM 7135 C C . GLU A 1 1266 ? 493.04949 394.97699 447.84149 1.000 36.16402 1238 GLU B C 1
ATOM 7136 O O . GLU A 1 1266 ? 491.83749 394.87899 447.66049 1.000 36.16402 1238 GLU B O 1
ATOM 7142 N N . SER A 1 1270 ? 499.81149 401.83199 450.51549 1.000 38.41175 1242 SER B N 1
ATOM 7143 C CA . SER A 1 1270 ? 499.04749 400.81199 449.80849 1.000 38.41175 1242 SER B CA 1
ATOM 7144 C C . SER A 1 1270 ? 499.75749 400.41299 448.52249 1.000 38.41175 1242 SER B C 1
ATOM 7145 O O . SER A 1 1270 ? 500.64849 401.11699 448.05549 1.000 38.41175 1242 SER B O 1
ATOM 7148 N N . ILE A 1 1271 ? 499.36149 399.27199 447.95749 1.000 35.35026 1243 ILE B N 1
ATOM 7149 C CA . ILE A 1 1271 ? 499.96849 398.81199 446.71349 1.000 35.35026 1243 ILE B CA 1
ATOM 7150 C C . ILE A 1 1271 ? 499.54549 399.69699 445.54949 1.000 35.35026 1243 ILE B C 1
ATOM 7151 O O . ILE A 1 1271 ? 500.37249 400.08799 444.71549 1.000 35.35026 1243 ILE B O 1
ATOM 7156 N N . VAL A 1 1272 ? 498.25349 400.01999 445.46849 1.000 32.58028 1244 VAL B N 1
ATOM 7157 C CA . VAL A 1 1272 ? 497.73849 400.72699 444.30149 1.000 32.58028 1244 VAL B CA 1
ATOM 7158 C C . VAL A 1 1272 ? 498.30649 402.13599 444.22949 1.000 32.58028 1244 VAL B C 1
ATOM 7159 O O . VAL A 1 1272 ? 498.59649 402.64199 443.14249 1.000 32.58028 1244 VAL B O 1
ATOM 7163 N N . ASN A 1 1273 ? 498.47449 402.79299 445.37749 1.000 38.69353 1245 ASN B N 1
ATOM 7164 C CA . ASN A 1 1273 ? 499.04249 404.13799 445.37649 1.000 38.69353 1245 ASN B CA 1
ATOM 7165 C C . ASN A 1 1273 ? 500.44149 404.14199 444.77349 1.000 38.69353 1245 ASN B C 1
ATOM 7166 O O . ASN A 1 1273 ? 500.74049 404.92999 443.86549 1.000 38.69353 1245 ASN B O 1
ATOM 7171 N N . LEU A 1 1274 ? 501.31249 403.26199 445.26649 1.000 33.60716 1246 LEU B N 1
ATOM 7172 C CA . LEU A 1 1274 ? 502.67449 403.19599 444.75049 1.000 33.60716 1246 LEU B CA 1
ATOM 7173 C C . LEU A 1 1274 ? 502.68749 402.80699 443.27949 1.000 33.60716 1246 LEU B C 1
ATOM 7174 O O . LEU A 1 1274 ? 503.42449 403.39799 442.47749 1.000 33.60716 1246 LEU B O 1
ATOM 7179 N N . ALA A 1 1275 ? 501.87149 401.82099 442.90449 1.000 32.86109 1247 ALA B N 1
ATOM 7180 C CA . ALA A 1 1275 ? 501.84149 401.38899 441.51449 1.000 32.86109 1247 ALA B CA 1
ATOM 7181 C C . ALA A 1 1275 ? 501.41349 402.52499 440.59949 1.000 32.86109 1247 ALA B C 1
ATOM 7182 O O . ALA A 1 1275 ? 502.01849 402.73999 439.54349 1.000 32.86109 1247 ALA B O 1
ATOM 7184 N N . TYR A 1 1276 ? 500.38249 403.27499 440.99149 1.000 36.19488 1248 TYR B N 1
ATOM 7185 C CA . TYR A 1 1276 ? 499.92349 404.37599 440.15749 1.000 36.19488 1248 TYR B CA 1
ATOM 7186 C C . TYR A 1 1276 ? 500.96149 405.48099 440.08149 1.000 36.19488 1248 TYR B C 1
ATOM 7187 O O . TYR A 1 1276 ? 501.15449 406.07999 439.01849 1.000 36.19488 1248 TYR B O 1
ATOM 7196 N N . GLU A 1 1277 ? 501.62849 405.78099 441.19649 1.000 38.61020 1249 GLU B N 1
ATOM 7197 C CA . GLU A 1 1277 ? 502.65849 406.81199 441.16049 1.000 38.61020 1249 GLU B CA 1
ATOM 7198 C C . GLU A 1 1277 ? 503.77149 406.43199 440.19449 1.000 38.61020 1249 GLU B C 1
ATOM 7199 O O . GLU A 1 1277 ? 504.22449 407.26099 439.39249 1.000 38.61020 1249 GLU B O 1
ATOM 7205 N N . ASN A 1 1278 ? 504.20149 405.16999 440.22949 1.000 36.97643 1250 ASN B N 1
ATOM 7206 C CA . ASN A 1 1278 ? 505.27949 404.75399 439.33849 1.000 36.97643 1250 ASN B CA 1
ATOM 7207 C C . ASN A 1 1278 ? 504.82849 404.70099 437.88349 1.000 36.97643 1250 ASN B C 1
ATOM 7208 O O . ASN A 1 1278 ? 505.59549 405.05999 436.98349 1.000 36.97643 1250 ASN B O 1
ATOM 7213 N N . VAL A 1 1279 ? 503.59849 404.25099 437.62449 1.000 30.00145 1251 VAL B N 1
ATOM 7214 C CA . VAL A 1 1279 ? 503.09949 404.25999 436.25149 1.000 30.00145 1251 VAL B CA 1
ATOM 7215 C C . VAL A 1 1279 ? 503.01649 405.68599 435.72949 1.000 30.00145 1251 VAL B C 1
ATOM 7216 O O . VAL A 1 1279 ? 503.35049 405.95699 434.57149 1.000 30.00145 1251 VAL B O 1
ATOM 7220 N N . THR A 1 1280 ? 502.56749 406.61899 436.57049 1.000 37.02091 1252 THR B N 1
ATOM 7221 C CA . THR A 1 1280 ? 502.50949 408.01599 436.15949 1.000 37.02091 1252 THR B CA 1
ATOM 7222 C C . THR A 1 1280 ? 503.89549 408.54799 435.83049 1.000 37.02091 1252 THR B C 1
ATOM 7223 O O . THR A 1 1280 ? 504.08249 409.22599 434.81349 1.000 37.02091 1252 THR B O 1
ATOM 7227 N N . GLN A 1 1281 ? 504.88249 408.24599 436.67649 1.000 37.79563 1253 GLN B N 1
ATOM 7228 C CA . GLN A 1 1281 ? 506.23949 408.71099 436.40149 1.000 37.79563 1253 GLN B CA 1
ATOM 7229 C C . GLN A 1 1281 ? 506.77649 408.11699 435.10349 1.000 37.79563 1253 GLN B C 1
ATOM 7230 O O . GLN A 1 1281 ? 507.38449 408.82599 434.29149 1.000 37.79563 1253 GLN B O 1
ATOM 7236 N N . VAL A 1 1282 ? 506.55049 406.81899 434.88349 1.000 34.56194 1254 VAL B N 1
ATOM 7237 C CA . VAL A 1 1282 ? 507.02449 406.17499 433.66049 1.000 34.56194 1254 VAL B CA 1
ATOM 7238 C C . VAL A 1 1282 ? 506.36449 406.79499 432.43849 1.000 34.56194 1254 VAL B C 1
ATOM 7239 O O . VAL A 1 1282 ? 507.02649 407.08199 431.43349 1.000 34.56194 1254 VAL B O 1
ATOM 7243 N N . TYR A 1 1283 ? 505.05149 407.01499 432.50549 1.000 38.77519 1255 TYR B N 1
ATOM 7244 C CA . TYR A 1 1283 ? 504.33449 407.58199 431.37149 1.000 38.77519 1255 TYR B CA 1
ATOM 7245 C C . TYR A 1 1283 ? 504.79049 409.00499 431.08449 1.000 38.77519 1255 TYR B C 1
ATOM 7246 O O . TYR A 1 1283 ? 504.90249 409.40499 429.92049 1.000 38.77519 1255 TYR B O 1
ATOM 7255 N N . LYS A 1 1284 ? 505.05949 409.78499 432.12649 1.000 34.39399 1256 LYS B N 1
ATOM 7256 C CA . LYS A 1 1284 ? 505.46249 411.17199 431.95149 1.000 34.39399 1256 LYS B CA 1
ATOM 7257 C C . LYS A 1 1284 ? 506.96749 411.34299 431.79949 1.000 34.39399 1256 LYS B C 1
ATOM 7258 O O . LYS A 1 1284 ? 507.43849 412.48199 431.72949 1.000 34.39399 1256 LYS B O 1
ATOM 7264 N N . THR A 1 1285 ? 507.73249 410.25499 431.75949 1.000 39.72243 1257 THR B N 1
ATOM 7265 C CA . THR A 1 1285 ? 509.16749 410.35299 431.53149 1.000 39.72243 1257 THR B CA 1
ATOM 7266 C C . THR A 1 1285 ? 509.67649 409.53199 430.35649 1.000 39.72243 1257 THR B C 1
ATOM 7267 O O . THR A 1 1285 ? 510.69849 409.89699 429.77449 1.000 39.72243 1257 THR B O 1
ATOM 7271 N N . ARG A 1 1286 ? 509.00549 408.44199 429.98849 1.000 39.72756 1258 ARG B N 1
ATOM 7272 C CA . ARG A 1 1286 ? 509.51949 407.54199 428.96049 1.000 39.72756 1258 ARG B CA 1
ATOM 7273 C C . ARG A 1 1286 ? 508.41949 407.12799 427.99749 1.000 39.72756 1258 ARG B C 1
ATOM 7274 O O . ARG A 1 1286 ? 508.36349 405.97599 427.55649 1.000 39.72756 1258 ARG B O 1
ATOM 7282 N N . PHE A 1 1287 ? 507.53049 408.05899 427.64549 1.000 41.24479 1259 PHE B N 1
ATOM 7283 C CA . PHE A 1 1287 ? 506.41249 407.70499 426.77649 1.000 41.24479 1259 PHE B CA 1
ATOM 7284 C C . PHE A 1 1287 ? 506.88949 407.29499 425.38949 1.000 41.24479 1259 PHE B C 1
ATOM 7285 O O . PHE A 1 1287 ? 506.34149 406.36399 424.78849 1.000 41.24479 1259 PHE B O 1
ATOM 7293 N N . GLY A 1 1288 ? 507.89949 407.98399 424.85849 1.000 37.36179 1260 GLY B N 1
ATOM 7294 C CA . GLY A 1 1288 ? 508.44249 407.59199 423.56749 1.000 37.36179 1260 GLY B CA 1
ATOM 7295 C C . GLY A 1 1288 ? 509.00249 406.18399 423.58349 1.000 37.36179 1260 GLY B C 1
ATOM 7296 O O . GLY A 1 1288 ? 508.78649 405.40699 422.65049 1.000 37.36179 1260 GLY B O 1
ATOM 7297 N N . VAL A 1 1289 ? 509.71949 405.83099 424.65149 1.000 42.11446 1261 VAL B N 1
ATOM 7298 C CA . VAL A 1 1289 ? 510.22649 404.47099 424.78749 1.000 42.11446 1261 VAL B CA 1
ATOM 7299 C C . VAL A 1 1289 ? 509.07349 403.48099 424.88449 1.000 42.11446 1261 VAL B C 1
ATOM 7300 O O . VAL A 1 1289 ? 509.09349 402.42099 424.24749 1.000 42.11446 1261 VAL B O 1
ATOM 7304 N N . VAL A 1 1290 ? 508.04649 403.81399 425.66849 1.000 34.02267 1262 VAL B N 1
ATOM 7305 C CA . VAL A 1 1290 ? 506.94049 402.88199 425.87649 1.000 34.02267 1262 VAL B CA 1
ATOM 7306 C C . VAL A 1 1290 ? 506.22049 402.60599 424.56249 1.000 34.02267 1262 VAL B C 1
ATOM 7307 O O . VAL A 1 1290 ? 505.91549 401.45499 424.23149 1.000 34.02267 1262 VAL B O 1
ATOM 7311 N N . ILE A 1 1291 ? 505.93649 403.65899 423.79349 1.000 37.37023 1263 ILE B N 1
ATOM 7312 C CA . ILE A 1 1291 ? 505.27149 403.46499 422.51149 1.000 37.37023 1263 ILE B CA 1
ATOM 7313 C C . ILE A 1 1291 ? 506.19949 402.81299 421.49449 1.000 37.37023 1263 ILE B C 1
ATOM 7314 O O . ILE A 1 1291 ? 505.72549 402.13299 420.57749 1.000 37.37023 1263 ILE B O 1
ATOM 7319 N N . SER A 1 1292 ? 507.51549 402.99299 421.63749 1.000 38.27947 1264 SER B N 1
ATOM 7320 C CA . SER A 1 1292 ? 508.44949 402.42599 420.67049 1.000 38.27947 1264 SER B CA 1
ATOM 7321 C C . SER A 1 1292 ? 508.41449 400.90299 420.68249 1.000 38.27947 1264 SER B C 1
ATOM 7322 O O . SER A 1 1292 ? 508.42549 400.26999 419.62049 1.000 38.27947 1264 SER B O 1
ATOM 7325 N N . GLN A 1 1293 ? 508.36749 400.29699 421.86649 1.000 40.16299 1265 GLN B N 1
ATOM 7326 C CA . GLN A 1 1293 ? 508.45149 398.84999 422.00449 1.000 40.16299 1265 GLN B CA 1
ATOM 7327 C C . GLN A 1 1293 ? 507.08849 398.17099 421.98549 1.000 40.16299 1265 GLN B C 1
ATOM 7328 O O . GLN A 1 1293 ? 506.95549 397.05899 422.50649 1.000 40.16299 1265 GLN B O 1
ATOM 7334 N N . GLY A 1 1294 ? 506.07949 398.80899 421.39849 1.000 35.20280 1266 GLY B N 1
ATOM 7335 C CA . GLY A 1 1294 ? 504.75849 398.20899 421.33349 1.000 35.20280 1266 GLY B CA 1
ATOM 7336 C C . GLY A 1 1294 ? 504.12049 397.97999 422.68249 1.000 35.20280 1266 GLY B C 1
ATOM 7337 O O . GLY A 1 1294 ? 503.34649 397.02999 422.84449 1.000 35.20280 1266 GLY B O 1
ATOM 7338 N N . ALA A 1 1295 ? 504.42349 398.82799 423.66149 1.000 36.22874 1267 ALA B N 1
ATOM 7339 C CA . ALA A 1 1295 ? 503.84549 398.73199 424.99149 1.000 36.22874 1267 ALA B CA 1
ATOM 7340 C C . ALA A 1 1295 ? 502.70649 399.71699 425.20249 1.000 36.22874 1267 ALA B C 1
ATOM 7341 O O . ALA A 1 1295 ? 502.24349 399.87899 426.33549 1.000 36.22874 1267 ALA B O 1
ATOM 7343 N N . PHE A 1 1296 ? 502.25249 400.38199 424.14049 1.000 35.78467 1268 PHE B N 1
ATOM 7344 C CA . PHE A 1 1296 ? 501.18449 401.36499 424.27849 1.000 35.78467 1268 PHE B CA 1
ATOM 7345 C C . PHE A 1 1296 ? 499.90149 400.71599 424.77549 1.000 35.78467 1268 PHE B C 1
ATOM 7346 O O . PHE A 1 1296 ? 499.22949 401.24399 425.67049 1.000 35.78467 1268 PHE B O 1
ATOM 7354 N N . THR A 1 1297 ? 499.54349 399.56599 424.20249 1.000 33.32993 1269 THR B N 1
ATOM 7355 C CA . THR A 1 1297 ? 498.31649 398.89499 424.61249 1.000 33.32993 1269 THR B CA 1
ATOM 7356 C C . THR A 1 1297 ? 498.37349 398.50299 426.08149 1.000 33.32993 1269 THR B C 1
ATOM 7357 O O . THR A 1 1297 ? 497.39449 398.67599 426.81349 1.000 33.32993 1269 THR B O 1
ATOM 7361 N N . ASP A 1 1298 ? 499.51649 397.98599 426.53449 1.000 40.74417 1270 ASP B N 1
ATOM 7362 C CA . ASP A 1 1298 ? 499.63649 397.58899 427.93249 1.000 40.74417 1270 ASP B CA 1
ATOM 7363 C C . ASP A 1 1298 ? 499.59649 398.79599 428.85949 1.000 40.74417 1270 ASP B C 1
ATOM 7364 O O . ASP A 1 1298 ? 499.01349 398.72699 429.94649 1.000 40.74417 1270 ASP B O 1
ATOM 7369 N N . LEU A 1 1299 ? 500.20649 399.90999 428.45349 1.000 32.30606 1271 LEU B N 1
ATOM 7370 C CA . LEU A 1 1299 ? 500.13449 401.11799 429.26849 1.000 32.30606 1271 LEU B CA 1
ATOM 7371 C C . LEU A 1 1299 ? 498.69949 401.60399 429.39349 1.000 32.30606 1271 LEU B C 1
ATOM 7372 O O . LEU A 1 1299 ? 498.24649 401.96899 430.48749 1.000 32.30606 1271 LEU B O 1
ATOM 7377 N N . ILE A 1 1300 ? 497.96449 401.60299 428.28049 1.000 34.97385 1272 ILE B N 1
ATOM 7378 C CA . ILE A 1 1300 ? 496.57049 402.02599 428.30949 1.000 34.97385 1272 ILE B CA 1
ATOM 7379 C C . ILE A 1 1300 ? 495.74849 401.08499 429.17649 1.000 34.97385 1272 ILE B C 1
ATOM 7380 O O . ILE A 1 1300 ? 494.88049 401.52199 429.93749 1.000 34.97385 1272 ILE B O 1
ATOM 7385 N N . VAL A 1 1301 ? 496.00849 399.77899 429.07749 1.000 33.34575 1273 VAL B N 1
ATOM 7386 C CA . VAL A 1 1301 ? 495.27149 398.81099 429.88549 1.000 33.34575 1273 VAL B CA 1
ATOM 7387 C C . VAL A 1 1301 ? 495.54349 399.03299 431.36649 1.000 33.34575 1273 VAL B C 1
ATOM 7388 O O . VAL A 1 1301 ? 494.62649 398.98399 432.19049 1.000 33.34575 1273 VAL B O 1
ATOM 7392 N N . CYS A 1 1302 ? 496.80149 399.28399 431.72949 1.000 34.42019 1274 CYS B N 1
ATOM 7393 C CA . CYS A 1 1302 ? 497.12449 399.54599 433.12949 1.000 34.42019 1274 CYS B CA 1
ATOM 7394 C C . CYS A 1 1302 ? 496.41749 400.79699 433.63249 1.000 34.42019 1274 CYS B C 1
ATOM 7395 O O . CYS A 1 1302 ? 495.82449 400.80099 434.72149 1.000 34.42019 1274 CYS B O 1
ATOM 7398 N N . LEU A 1 1303 ? 496.46449 401.87499 432.84849 1.000 32.66975 1275 LEU B N 1
ATOM 7399 C CA . LEU A 1 1303 ? 495.82849 403.11399 433.28049 1.000 32.66975 1275 LEU B CA 1
ATOM 7400 C C . LEU A 1 1303 ? 494.31949 402.94499 433.40449 1.000 32.66975 1275 LEU B C 1
ATOM 7401 O O . LEU A 1 1303 ? 493.70949 403.41399 434.37349 1.000 32.66975 1275 LEU B O 1
ATOM 7406 N N . THR A 1 1304 ? 493.69849 402.25499 432.44749 1.000 44.46039 1276 THR B N 1
ATOM 7407 C CA . THR A 1 1304 ? 492.25549 402.08499 432.50549 1.000 44.46039 1276 THR B CA 1
ATOM 7408 C C . THR A 1 1304 ? 491.84549 401.04699 433.53849 1.000 44.46039 1276 THR B C 1
ATOM 7409 O O . THR A 1 1304 ? 490.67649 401.01399 433.92649 1.000 44.46039 1276 THR B O 1
ATOM 7413 N N . GLU A 1 1305 ? 492.76949 400.19399 433.98349 1.000 37.54346 1277 GLU B N 1
ATOM 7414 C CA . GLU A 1 1305 ? 492.47949 399.31999 435.11049 1.000 37.54346 1277 GLU B CA 1
ATOM 7415 C C . GLU A 1 1305 ? 492.57049 400.06999 436.42749 1.000 37.54346 1277 GLU B C 1
ATOM 7416 O O . GLU A 1 1305 ? 491.82149 399.76799 437.36149 1.000 37.54346 1277 GLU B O 1
ATOM 7422 N N . PHE A 1 1306 ? 493.48149 401.03799 436.52049 1.000 34.87449 1278 PHE B N 1
ATOM 7423 C CA . PHE A 1 1306 ? 493.43749 401.96399 437.64649 1.000 34.87449 1278 PHE B CA 1
ATOM 7424 C C . PHE A 1 1306 ? 492.12949 402.74599 437.65749 1.000 34.87449 1278 PHE B C 1
ATOM 7425 O O . PHE A 1 1306 ? 491.51849 402.93299 438.71549 1.000 34.87449 1278 PHE B O 1
ATOM 7433 N N . SER A 1 1307 ? 491.68749 403.21099 436.48949 1.000 41.00389 1279 SER B N 1
ATOM 7434 C CA . SER A 1 1307 ? 490.43849 403.96799 436.41849 1.000 41.00389 1279 SER B CA 1
ATOM 7435 C C . SER A 1 1307 ? 489.23949 403.09699 436.76949 1.000 41.00389 1279 SER B C 1
ATOM 7436 O O . SER A 1 1307 ? 488.40049 403.47899 437.59349 1.000 41.00389 1279 SER B O 1
ATOM 7439 N N . LYS A 1 1308 ? 489.14549 401.91799 436.15149 1.000 43.28281 1280 LYS B N 1
ATOM 7440 C CA . LYS A 1 1308 ? 488.03249 401.00799 436.39549 1.000 43.28281 1280 LYS B CA 1
ATOM 7441 C C . LYS A 1 1308 ? 487.94349 400.61099 437.86049 1.000 43.28281 1280 LYS B C 1
ATOM 7442 O O . LYS A 1 1308 ? 486.84549 400.36799 438.37349 1.000 43.28281 1280 LYS B O 1
ATOM 7448 N N . ASN A 1 1309 ? 489.07949 400.54499 438.54649 1.000 44.85656 1281 ASN B N 1
ATOM 7449 C CA . ASN A 1 1309 ? 489.08149 400.26599 439.97349 1.000 44.85656 1281 ASN B CA 1
ATOM 7450 C C . ASN A 1 1309 ? 488.38749 401.38799 440.72949 1.000 44.85656 1281 ASN B C 1
ATOM 7451 O O . ASN A 1 1309 ? 488.74449 402.56099 440.58449 1.000 44.85656 1281 ASN B O 1
ATOM 7456 N N . MET A 1 1310 ? 487.39449 401.02699 441.53349 1.000 50.10128 1282 MET B N 1
ATOM 7457 C CA . MET A 1 1310 ? 486.74249 401.98399 442.41449 1.000 50.10128 1282 MET B CA 1
ATOM 7458 C C . MET A 1 1310 ? 487.59149 402.14399 443.67449 1.000 50.10128 1282 MET B C 1
ATOM 7459 O O . MET A 1 1310 ? 488.73549 401.68599 443.73649 1.000 50.10128 1282 MET B O 1
ATOM 7464 N N . ARG A 1 1311 ? 487.02149 402.78099 444.69749 1.000 49.76028 1283 ARG B N 1
ATOM 7465 C CA . ARG A 1 1311 ? 487.65149 402.99999 446.00749 1.000 49.76028 1283 ARG B CA 1
ATOM 7466 C C . ARG A 1 1311 ? 489.16349 403.21699 445.95649 1.000 49.76028 1283 ARG B C 1
ATOM 7467 O O . ARG A 1 1311 ? 489.63849 404.23899 445.46249 1.000 49.76028 1283 ARG B O 1
ATOM 7475 N N . LEU A 1 1317 ? 489.74849 408.41299 444.76049 1.000 52.22490 1289 LEU B N 1
ATOM 7476 C CA . LEU A 1 1317 ? 490.65749 409.52999 444.53349 1.000 52.22490 1289 LEU B CA 1
ATOM 7477 C C . LEU A 1 1317 ? 491.69049 409.18499 443.46949 1.000 52.22490 1289 LEU B C 1
ATOM 7478 O O . LEU A 1 1317 ? 491.82649 409.89299 442.46849 1.000 52.22490 1289 LEU B O 1
ATOM 7483 N N . GLN A 1 1318 ? 492.43049 408.09799 443.69849 1.000 51.74185 1290 GLN B N 1
ATOM 7484 C CA . GLN A 1 1318 ? 493.36449 407.62199 442.68349 1.000 51.74185 1290 GLN B CA 1
ATOM 7485 C C . GLN A 1 1318 ? 492.63049 407.28699 441.39449 1.000 51.74185 1290 GLN B C 1
ATOM 7486 O O . GLN A 1 1318 ? 493.16049 407.49199 440.29649 1.000 51.74185 1290 GLN B O 1
ATOM 7492 N N . ALA A 1 1319 ? 491.40549 406.77199 441.51149 1.000 48.57500 1291 ALA B N 1
ATOM 7493 C CA . ALA A 1 1319 ? 490.60549 406.49799 440.32549 1.000 48.57500 1291 ALA B CA 1
ATOM 7494 C C . ALA A 1 1319 ? 490.33649 407.77499 439.54349 1.000 48.57500 1291 ALA B C 1
ATOM 7495 O O . ALA A 1 1319 ? 490.44349 407.78999 438.31649 1.000 48.57500 1291 ALA B O 1
ATOM 7497 N N . MET A 1 1320 ? 490.00149 408.86399 440.23649 1.000 54.26526 1292 MET B N 1
ATOM 7498 C CA . MET A 1 1320 ? 489.78749 410.13299 439.54849 1.000 54.26526 1292 MET B CA 1
ATOM 7499 C C . MET A 1 1320 ? 491.07949 410.64899 438.92649 1.000 54.26526 1292 MET B C 1
ATOM 7500 O O . MET A 1 1320 ? 491.07149 411.19699 437.81649 1.000 54.26526 1292 MET B O 1
ATOM 7505 N N . GLU A 1 1321 ? 492.20049 410.49899 439.63549 1.000 49.50741 1293 GLU B N 1
ATOM 7506 C CA . GLU A 1 1321 ? 493.47249 410.97899 439.10549 1.000 49.50741 1293 GLU B CA 1
ATOM 7507 C C . GLU A 1 1321 ? 493.83949 410.24799 437.82149 1.000 49.50741 1293 GLU B C 1
ATOM 7508 O O . GLU A 1 1321 ? 494.22649 410.86899 436.82549 1.000 49.50741 1293 GLU B O 1
ATOM 7514 N N . THR A 1 1322 ? 493.69849 408.92399 437.80949 1.000 46.96666 1294 THR B N 1
ATOM 7515 C CA . THR A 1 1322 ? 493.98349 408.19399 436.58149 1.000 46.96666 1294 THR B CA 1
ATOM 7516 C C . THR A 1 1322 ? 492.89449 408.38499 435.53449 1.000 46.96666 1294 THR B C 1
ATOM 7517 O O . THR A 1 1322 ? 493.15949 408.19799 434.34549 1.000 46.96666 1294 THR B O 1
ATOM 7521 N N . LEU A 1 1323 ? 491.68049 408.75699 435.94549 1.000 51.95090 1295 LEU B N 1
ATOM 7522 C CA . LEU A 1 1323 ? 490.66149 409.15599 434.98349 1.000 51.95090 1295 LEU B CA 1
ATOM 7523 C C . LEU A 1 1323 ? 491.10449 410.39399 434.22249 1.000 51.95090 1295 LEU B C 1
ATOM 7524 O O . LEU A 1 1323 ? 490.95649 410.47299 432.99849 1.000 51.95090 1295 LEU B O 1
ATOM 7529 N N . LYS A 1 1324 ? 491.65649 411.37099 434.94049 1.000 53.22878 1296 LYS B N 1
ATOM 7530 C CA . LYS A 1 1324 ? 492.18649 412.56699 434.29849 1.000 53.22878 1296 LYS B CA 1
ATOM 7531 C C . LYS A 1 1324 ? 493.51449 412.30799 433.60149 1.000 53.22878 1296 LYS B C 1
ATOM 7532 O O . LYS A 1 1324 ? 493.92149 413.10999 432.75449 1.000 53.22878 1296 LYS B O 1
ATOM 7538 N N . SER A 1 1325 ? 494.20649 411.22899 433.95049 1.000 48.05098 1297 SER B N 1
ATOM 7539 C CA . SER A 1 1325 ? 495.50149 410.92899 433.35749 1.000 48.05098 1297 SER B CA 1
ATOM 7540 C C . SER A 1 1325 ? 495.45249 409.84499 432.28849 1.000 48.05098 1297 SER B C 1
ATOM 7541 O O . SER A 1 1325 ? 496.50749 409.46399 431.77449 1.000 48.05098 1297 SER B O 1
ATOM 7544 N N . VAL A 1 1326 ? 494.27549 409.32899 431.94649 1.000 49.86352 1298 VAL B N 1
ATOM 7545 C CA . VAL A 1 1326 ? 494.19549 408.29599 430.91849 1.000 49.86352 1298 VAL B CA 1
ATOM 7546 C C . VAL A 1 1326 ? 493.81549 408.89099 429.56749 1.000 49.86352 1298 VAL B C 1
ATOM 7547 O O . VAL A 1 1326 ? 494.55649 408.73999 428.59249 1.000 49.86352 1298 VAL B O 1
ATOM 7551 N N . ILE A 1 1327 ? 492.66549 409.54899 429.48049 1.000 57.68673 1299 ILE B N 1
ATOM 7552 C CA . ILE A 1 1327 ? 492.23049 410.15799 428.22749 1.000 57.68673 1299 ILE B CA 1
ATOM 7553 C C . ILE A 1 1327 ? 492.81649 411.55699 428.05949 1.000 57.68673 1299 ILE B C 1
ATOM 7554 O O . ILE A 1 1327 ? 493.47149 411.81699 427.03949 1.000 57.68673 1299 ILE B O 1
ATOM 7559 N N . PRO A 1 1328 ? 492.62549 412.48699 429.00649 1.000 56.12118 1300 PRO B N 1
ATOM 7560 C CA . PRO A 1 1328 ? 492.98849 413.88599 428.71049 1.000 56.12118 1300 PRO B CA 1
ATOM 7561 C C . PRO A 1 1328 ? 494.47249 414.10699 428.47449 1.000 56.12118 1300 PRO B C 1
ATOM 7562 O O . PRO A 1 1328 ? 494.85149 414.67199 427.44149 1.000 56.12118 1300 PRO B O 1
ATOM 7566 N N . THR A 1 1329 ? 495.33049 413.67899 429.39849 1.000 52.44803 1301 THR B N 1
ATOM 7567 C CA . THR A 1 1329 ? 496.74949 413.97599 429.25349 1.000 52.44803 1301 THR B CA 1
ATOM 7568 C C . THR A 1 1329 ? 497.44649 413.07199 428.24949 1.000 52.44803 1301 THR B C 1
ATOM 7569 O O . THR A 1 1329 ? 498.59349 413.35399 427.88649 1.000 52.44803 1301 THR B O 1
ATOM 7573 N N . MET A 1 1330 ? 496.80249 411.99799 427.80149 1.000 54.64433 1302 MET B N 1
ATOM 7574 C CA . MET A 1 1330 ? 497.45849 411.10999 426.85249 1.000 54.64433 1302 MET B CA 1
ATOM 7575 C C . MET A 1 1330 ? 497.21949 411.57899 425.42449 1.000 54.64433 1302 MET B C 1
ATOM 7576 O O . MET A 1 1330 ? 498.17449 411.77399 424.67149 1.000 54.64433 1302 MET B O 1
ATOM 7581 N N . LEU A 1 1331 ? 495.95349 411.79899 425.05849 1.000 55.40643 1303 LEU B N 1
ATOM 7582 C CA . LEU A 1 1331 ? 495.60249 412.09499 423.67349 1.000 55.40643 1303 LEU B CA 1
ATOM 7583 C C . LEU A 1 1331 ? 496.28849 413.34499 423.14549 1.000 55.40643 1303 LEU B C 1
ATOM 7584 O O . LEU A 1 1331 ? 496.41149 413.49999 421.92649 1.000 55.40643 1303 LEU B O 1
ATOM 7589 N N . LYS A 1 1332 ? 496.73349 414.23799 424.02549 1.000 56.61310 1304 LYS B N 1
ATOM 7590 C CA . LYS A 1 1332 ? 497.44849 415.41899 423.56549 1.000 56.61310 1304 LYS B CA 1
ATOM 7591 C C . LYS A 1 1332 ? 498.86549 415.09999 423.10649 1.000 56.61310 1304 LYS B C 1
ATOM 7592 O O . LYS A 1 1332 ? 499.43749 415.87099 422.32949 1.000 56.61310 1304 LYS B O 1
ATOM 7598 N N . THR A 1 1333 ? 499.44349 413.99099 423.56049 1.000 57.12826 1305 THR B N 1
ATOM 7599 C CA . THR A 1 1333 ? 500.84749 413.71799 423.27549 1.000 57.12826 1305 THR B CA 1
ATOM 7600 C C . THR A 1 1333 ? 501.10649 413.13899 421.88049 1.000 57.12826 1305 THR B C 1
ATOM 7601 O O . THR A 1 1333 ? 502.07049 413.56599 421.23249 1.000 57.12826 1305 THR B O 1
ATOM 7605 N N . PRO A 1 1334 ? 500.30149 412.17699 421.35849 1.000 61.84385 1306 PRO B N 1
ATOM 7606 C CA . PRO A 1 1334 ? 500.60549 411.74199 419.97549 1.000 61.84385 1306 PRO B CA 1
ATOM 7607 C C . PRO A 1 1334 ? 500.18649 412.79899 418.95749 1.000 61.84385 1306 PRO B C 1
ATOM 7608 O O . PRO A 1 1334 ? 499.14049 412.72499 418.30949 1.000 61.84385 1306 PRO B O 1
ATOM 7612 N N . GLU A 1 1335 ? 501.03449 413.81699 418.82149 1.000 68.06976 1307 GLU B N 1
ATOM 7613 C CA . GLU A 1 1335 ? 500.73549 414.99999 418.01849 1.000 68.06976 1307 GLU B CA 1
ATOM 7614 C C . GLU A 1 1335 ? 499.40249 415.62399 418.42849 1.000 68.06976 1307 GLU B C 1
ATOM 7615 O O . GLU A 1 1335 ? 498.90549 415.38799 419.53049 1.000 68.06976 1307 GLU B O 1
ATOM 7621 N N . SER A 1 1366 ? 496.55549 402.03099 415.20749 1.000 61.02899 1338 SER B N 1
ATOM 7622 C CA . SER A 1 1366 ? 496.00049 401.43699 416.41649 1.000 61.02899 1338 SER B CA 1
ATOM 7623 C C . SER A 1 1366 ? 496.30349 402.28999 417.63849 1.000 61.02899 1338 SER B C 1
ATOM 7624 O O . SER A 1 1366 ? 496.02949 401.89099 418.76849 1.000 61.02899 1338 SER B O 1
ATOM 7627 N N . VAL A 1 1367 ? 496.88549 403.46599 417.40749 1.000 58.95811 1339 VAL B N 1
ATOM 7628 C CA . VAL A 1 1367 ? 497.14549 404.38399 418.50949 1.000 58.95811 1339 VAL B CA 1
ATOM 7629 C C . VAL A 1 1367 ? 495.84249 404.97899 419.02949 1.000 58.95811 1339 VAL B C 1
ATOM 7630 O O . VAL A 1 1367 ? 495.64149 405.10099 420.24249 1.000 58.95811 1339 VAL B O 1
ATOM 7634 N N . GLU A 1 1368 ? 494.93249 405.34999 418.12849 1.000 58.51220 1340 GLU B N 1
ATOM 7635 C CA . GLU A 1 1368 ? 493.66349 405.94499 418.53149 1.000 58.51220 1340 GLU B CA 1
ATOM 7636 C C . GLU A 1 1368 ? 492.57949 404.89799 418.76349 1.000 58.51220 1340 GLU B C 1
ATOM 7637 O O . GLU A 1 1368 ? 491.93149 404.89999 419.81249 1.000 58.51220 1340 GLU B O 1
ATOM 7643 N N . GLU A 1 1369 ? 492.35749 404.00999 417.79249 1.000 64.46799 1341 GLU B N 1
ATOM 7644 C CA . GLU A 1 1369 ? 491.33149 402.98599 417.95949 1.000 64.46799 1341 GLU B CA 1
ATOM 7645 C C . GLU A 1 1369 ? 491.66549 402.06699 419.12949 1.000 64.46799 1341 GLU B C 1
ATOM 7646 O O . GLU A 1 1369 ? 490.80549 401.76899 419.96749 1.000 64.46799 1341 GLU B O 1
ATOM 7652 N N . GLY A 1 1370 ? 492.92449 401.63799 419.22249 1.000 60.44397 1342 GLY B N 1
ATOM 7653 C CA . GLY A 1 1370 ? 493.37249 400.86199 420.36349 1.000 60.44397 1342 GLY B CA 1
ATOM 7654 C C . GLY A 1 1370 ? 493.42549 401.64299 421.65349 1.000 60.44397 1342 GLY B C 1
ATOM 7655 O O . GLY A 1 1370 ? 493.66949 401.05099 422.70949 1.000 60.44397 1342 GLY B O 1
ATOM 7656 N N . PHE A 1 1371 ? 493.23149 402.95799 421.58349 1.000 59.09528 1343 PHE B N 1
ATOM 7657 C CA . PHE A 1 1371 ? 493.00449 403.76699 422.77349 1.000 59.09528 1343 PHE B CA 1
ATOM 7658 C C . PHE A 1 1371 ? 491.54049 403.76499 423.18149 1.000 59.09528 1343 PHE B C 1
ATOM 7659 O O . PHE A 1 1371 ? 491.21649 403.60699 424.36349 1.000 59.09528 1343 PHE B O 1
ATOM 7667 N N . TRP A 1 1372 ? 490.64349 403.96599 422.22049 1.000 64.80244 1344 TRP B N 1
ATOM 7668 C CA . TRP A 1 1372 ? 489.23049 404.04699 422.54649 1.000 64.80244 1344 TRP B CA 1
ATOM 7669 C C . TRP A 1 1372 ? 488.64949 402.69699 422.92449 1.000 64.80244 1344 TRP B C 1
ATOM 7670 O O . TRP A 1 1372 ? 487.63649 402.65499 423.63249 1.000 64.80244 1344 TRP B O 1
ATOM 7681 N N . PHE A 1 1373 ? 489.25349 401.59599 422.47149 1.000 67.24522 1345 PHE B N 1
ATOM 7682 C CA . PHE A 1 1373 ? 488.74349 400.28699 422.87449 1.000 67.24522 1345 PHE B CA 1
ATOM 7683 C C . PHE A 1 1373 ? 488.77949 400.10999 424.38749 1.000 67.24522 1345 PHE B C 1
ATOM 7684 O O . PHE A 1 1373 ? 487.70349 399.93899 424.98349 1.000 67.24522 1345 PHE B O 1
ATOM 7692 N N . PRO A 1 1374 ? 489.92849 400.18899 425.07349 1.000 68.32784 1346 PRO B N 1
ATOM 7693 C CA . PRO A 1 1374 ? 489.90249 400.01499 426.53649 1.000 68.32784 1346 PRO B CA 1
ATOM 7694 C C . PRO A 1 1374 ? 489.05549 401.04999 427.25149 1.000 68.32784 1346 PRO B C 1
ATOM 7695 O O . PRO A 1 1374 ? 488.46949 400.74099 428.29849 1.000 68.32784 1346 PRO B O 1
ATOM 7699 N N . VAL A 1 1375 ? 488.97049 402.26899 426.71649 1.000 66.21374 1347 VAL B N 1
ATOM 7700 C CA . VAL A 1 1375 ? 488.06849 403.26599 427.28649 1.000 66.21374 1347 VAL B CA 1
ATOM 7701 C C . VAL A 1 1375 ? 486.64749 402.72299 427.31749 1.000 66.21374 1347 VAL B C 1
ATOM 7702 O O . VAL A 1 1375 ? 485.94349 402.82799 428.32749 1.000 66.21374 1347 VAL B O 1
ATOM 7706 N N . LEU A 1 1376 ? 486.21549 402.10799 426.21749 1.000 68.13554 1348 LEU B N 1
ATOM 7707 C CA . LEU A 1 1376 ? 484.90949 401.45999 426.19949 1.000 68.13554 1348 LEU B CA 1
ATOM 7708 C C . LEU A 1 1376 ? 484.85949 400.30299 427.19049 1.000 68.13554 1348 LEU B C 1
ATOM 7709 O O . LEU A 1 1376 ? 483.97949 400.25199 428.05549 1.000 68.13554 1348 LEU B O 1
ATOM 7714 N N . PHE A 1 1377 ? 485.82549 399.38199 427.10449 1.000 71.40455 1349 PHE B N 1
ATOM 7715 C CA . PHE A 1 1377 ? 485.73849 398.13899 427.86649 1.000 71.40455 1349 PHE B CA 1
ATOM 7716 C C . PHE A 1 1377 ? 485.82149 398.35399 429.36949 1.000 71.40455 1349 PHE B C 1
ATOM 7717 O O . PHE A 1 1377 ? 485.43549 397.45899 430.12749 1.000 71.40455 1349 PHE B O 1
ATOM 7725 N N . ALA A 1 1378 ? 486.31349 399.49699 429.82449 1.000 68.22303 1350 ALA B N 1
ATOM 7726 C CA . ALA A 1 1378 ? 486.42249 399.69599 431.26349 1.000 68.22303 1350 ALA B CA 1
ATOM 7727 C C . ALA A 1 1378 ? 485.61849 400.87299 431.78549 1.000 68.22303 1350 ALA B C 1
ATOM 7728 O O . ALA A 1 1378 ? 485.05749 400.78599 432.87949 1.000 68.22303 1350 ALA B O 1
ATOM 7730 N N . PHE A 1 1379 ? 485.54849 401.97899 431.04349 1.000 68.40365 1351 PHE B N 1
ATOM 7731 C CA . PHE A 1 1379 ? 484.82449 403.14399 431.53449 1.000 68.40365 1351 PHE B CA 1
ATOM 7732 C C . PHE A 1 1379 ? 483.35049 402.82999 431.74449 1.000 68.40365 1351 PHE B C 1
ATOM 7733 O O . PHE A 1 1379 ? 482.78149 403.14699 432.79549 1.000 68.40365 1351 PHE B O 1
ATOM 7741 N N . HIS A 1 1380 ? 482.71049 402.19999 430.76049 1.000 67.52097 1352 HIS B N 1
ATOM 7742 C CA . HIS A 1 1380 ? 481.29849 401.87799 430.91349 1.000 67.52097 1352 HIS B CA 1
ATOM 7743 C C . HIS A 1 1380 ? 481.07849 400.57199 431.66149 1.000 67.52097 1352 HIS B C 1
ATOM 7744 O O . HIS A 1 1380 ? 479.92549 400.19399 431.88949 1.000 67.52097 1352 HIS B O 1
ATOM 7751 N N . ASP A 1 1381 ? 482.14649 399.87999 432.04449 1.000 65.43029 1353 ASP B N 1
ATOM 7752 C CA . ASP A 1 1381 ? 482.03349 398.65799 432.82849 1.000 65.43029 1353 ASP B CA 1
ATOM 7753 C C . ASP A 1 1381 ? 482.99649 398.67899 434.00449 1.000 65.43029 1353 ASP B C 1
ATOM 7754 O O . ASP A 1 1381 ? 482.61649 398.36599 435.13049 1.000 65.43029 1353 ASP B O 1
ATOM 7759 N N . ARG A 1 1392 ? 481.86549 404.38299 440.84949 1.000 61.17754 1364 ARG B N 1
ATOM 7760 C CA . ARG A 1 1392 ? 481.33549 403.69299 439.68049 1.000 61.17754 1364 ARG B CA 1
ATOM 7761 C C . ARG A 1 1392 ? 480.67749 404.66899 438.71349 1.000 61.17754 1364 ARG B C 1
ATOM 7762 O O . ARG A 1 1392 ? 481.08149 404.77199 437.55749 1.000 61.17754 1364 ARG B O 1
ATOM 7770 N N . SER A 1 1393 ? 479.66449 405.38999 439.20149 1.000 65.92248 1365 SER B N 1
ATOM 7771 C CA . SER A 1 1393 ? 478.89249 406.26799 438.32849 1.000 65.92248 1365 SER B CA 1
ATOM 7772 C C . SER A 1 1393 ? 479.74749 407.37799 437.73549 1.000 65.92248 1365 SER B C 1
ATOM 7773 O O . SER A 1 1393 ? 479.47449 407.84099 436.62149 1.000 65.92248 1365 SER B O 1
ATOM 7776 N N . ASN A 1 1394 ? 480.77949 407.81999 438.45649 1.000 67.11174 1366 ASN B N 1
ATOM 7777 C CA . ASN A 1 1394 ? 481.61649 408.90499 437.95549 1.000 67.11174 1366 ASN B CA 1
ATOM 7778 C C . ASN A 1 1394 ? 482.33249 408.50299 436.67249 1.000 67.11174 1366 ASN B C 1
ATOM 7779 O O . ASN A 1 1394 ? 482.26649 409.21399 435.66349 1.000 67.11174 1366 ASN B O 1
ATOM 7784 N N . ALA A 1 1395 ? 483.01549 407.35799 436.68649 1.000 71.30536 1367 ALA B N 1
ATOM 7785 C CA . ALA A 1 1395 ? 483.67149 406.88299 435.47249 1.000 71.30536 1367 ALA B CA 1
ATOM 7786 C C . ALA A 1 1395 ? 482.65049 406.54599 434.39249 1.000 71.30536 1367 ALA B C 1
ATOM 7787 O O . ALA A 1 1395 ? 482.88049 406.80599 433.20049 1.000 71.30536 1367 ALA B O 1
ATOM 7789 N N . LEU A 1 1396 ? 481.51849 405.95899 434.79049 1.000 69.35435 1368 LEU B N 1
ATOM 7790 C CA . LEU A 1 1396 ? 480.46449 405.64399 433.83449 1.000 69.35435 1368 LEU B CA 1
ATOM 7791 C C . LEU A 1 1396 ? 480.06449 406.87699 433.03849 1.000 69.35435 1368 LEU B C 1
ATOM 7792 O O . LEU A 1 1396 ? 480.02949 406.84699 431.80349 1.000 69.35435 1368 LEU B O 1
ATOM 7797 N N . ASN A 1 1397 ? 479.76649 407.97899 433.72949 1.000 72.99498 1369 ASN B N 1
ATOM 7798 C CA . ASN A 1 1397 ? 479.37749 409.18399 433.00849 1.000 72.99498 1369 ASN B CA 1
ATOM 7799 C C . ASN A 1 1397 ? 480.55849 409.77799 432.25249 1.000 72.99498 1369 ASN B C 1
ATOM 7800 O O . ASN A 1 1397 ? 480.40649 410.20299 431.10249 1.000 72.99498 1369 ASN B O 1
ATOM 7805 N N . TYR A 1 1398 ? 481.75049 409.77999 432.85949 1.000 71.95821 1370 TYR B N 1
ATOM 7806 C CA . TYR A 1 1398 ? 482.90049 410.37899 432.19249 1.000 71.95821 1370 TYR B CA 1
ATOM 7807 C C . TYR A 1 1398 ? 483.17249 409.71499 430.85149 1.000 71.95821 1370 TYR B C 1
ATOM 7808 O O . TYR A 1 1398 ? 483.65249 410.37199 429.92349 1.000 71.95821 1370 TYR B O 1
ATOM 7817 N N . PHE A 1 1399 ? 482.83949 408.42999 430.71749 1.000 74.79986 1371 PHE B N 1
ATOM 7818 C CA . PHE A 1 1399 ? 482.81249 407.81999 429.39049 1.000 74.79986 1371 PHE B CA 1
ATOM 7819 C C . PHE A 1 1399 ? 481.90949 408.60399 428.44249 1.000 74.79986 1371 PHE B C 1
ATOM 7820 O O . PHE A 1 1399 ? 482.26749 408.86599 427.28749 1.000 74.79986 1371 PHE B O 1
ATOM 7828 N N . PHE A 1 1400 ? 480.72949 408.99699 428.91749 1.000 76.37391 1372 PHE B N 1
ATOM 7829 C CA . PHE A 1 1400 ? 479.78249 409.66999 428.03649 1.000 76.37391 1372 PHE B CA 1
ATOM 7830 C C . PHE A 1 1400 ? 480.24649 411.08199 427.69749 1.000 76.37391 1372 PHE B C 1
ATOM 7831 O O . PHE A 1 1400 ? 480.16749 411.50299 426.53749 1.000 76.37391 1372 PHE B O 1
ATOM 7839 N N . GLU A 1 1401 ? 480.74149 411.82699 428.68849 1.000 71.74345 1373 GLU B N 1
ATOM 7840 C CA . GLU A 1 1401 ? 481.27249 413.15399 428.37249 1.000 71.74345 1373 GLU B CA 1
ATOM 7841 C C . GLU A 1 1401 ? 482.56649 413.10499 427.56749 1.000 71.74345 1373 GLU B C 1
ATOM 7842 O O . GLU A 1 1401 ? 482.91549 414.10899 426.93849 1.000 71.74345 1373 GLU B O 1
ATOM 7848 N N . THR A 1 1402 ? 483.29049 411.98599 427.55949 1.000 70.28054 1374 THR B N 1
ATOM 7849 C CA . THR A 1 1402 ? 484.44349 411.88999 426.67549 1.000 70.28054 1374 THR B CA 1
ATOM 7850 C C . THR A 1 1402 ? 484.09049 411.32499 425.30849 1.000 70.28054 1374 THR B C 1
ATOM 7851 O O . THR A 1 1402 ? 484.92449 411.38299 424.39949 1.000 70.28054 1374 THR B O 1
ATOM 7855 N N . LEU A 1 1403 ? 482.88549 410.77099 425.14749 1.000 72.24010 1375 LEU B N 1
ATOM 7856 C CA . LEU A 1 1403 ? 482.42049 410.37199 423.82049 1.000 72.24010 1375 LEU B CA 1
ATOM 7857 C C . LEU A 1 1403 ? 482.49349 411.52999 422.83349 1.000 72.24010 1375 LEU B C 1
ATOM 7858 O O . LEU A 1 1403 ? 482.78749 411.33099 421.65049 1.000 72.24010 1375 LEU B O 1
ATOM 7863 N N . LEU A 1 1404 ? 482.22349 412.74699 423.29849 1.000 76.39150 1376 LEU B N 1
ATOM 7864 C CA . LEU A 1 1404 ? 482.07949 413.88299 422.40049 1.000 76.39150 1376 LEU B CA 1
ATOM 7865 C C . LEU A 1 1404 ? 483.39249 414.58799 422.08749 1.000 76.39150 1376 LEU B C 1
ATOM 7866 O O . LEU A 1 1404 ? 483.38649 415.52799 421.28649 1.000 76.39150 1376 LEU B O 1
ATOM 7871 N N . ARG A 1 1405 ? 484.50749 414.17399 422.69049 1.000 68.09525 1377 ARG B N 1
ATOM 7872 C CA . ARG A 1 1405 ? 485.75049 414.91499 422.49849 1.000 68.09525 1377 ARG B CA 1
ATOM 7873 C C . ARG A 1 1405 ? 486.21749 414.85799 421.04749 1.000 68.09525 1377 ARG B C 1
ATOM 7874 O O . ARG A 1 1405 ? 486.69049 415.86099 420.50149 1.000 68.09525 1377 ARG B O 1
ATOM 7882 N N . TYR A 1 1406 ? 486.08949 413.69899 420.39949 1.000 62.42371 1378 TYR B N 1
ATOM 7883 C CA . TYR A 1 1406 ? 486.58949 413.58799 419.03449 1.000 62.42371 1378 TYR B CA 1
ATOM 7884 C C . TYR A 1 1406 ? 485.55849 413.99799 417.99449 1.000 62.42371 1378 TYR B C 1
ATOM 7885 O O . TYR A 1 1406 ? 485.91149 414.11699 416.81649 1.000 62.42371 1378 TYR B O 1
ATOM 7894 N N . GLY A 1 1407 ? 484.31049 414.21399 418.39449 1.000 69.14022 1379 GLY B N 1
ATOM 7895 C CA . GLY A 1 1407 ? 483.26549 414.60299 417.46749 1.000 69.14022 1379 GLY B CA 1
ATOM 7896 C C . GLY A 1 1407 ? 483.47749 415.98099 416.87549 1.000 69.14022 1379 GLY B C 1
ATOM 7897 O O . GLY A 1 1407 ? 484.13049 416.12799 415.84149 1.000 69.14022 1379 GLY B O 1
ATOM 7898 N N . PHE A 1 1414 ? 488.14949 402.72999 408.89549 1.000 65.85264 1386 PHE B N 1
ATOM 7899 C CA . PHE A 1 1414 ? 488.34949 403.08699 410.29549 1.000 65.85264 1386 PHE B CA 1
ATOM 7900 C C . PHE A 1 1414 ? 487.00649 403.24899 410.99449 1.000 65.85264 1386 PHE B C 1
ATOM 7901 O O . PHE A 1 1414 ? 486.82749 402.80399 412.12649 1.000 65.85264 1386 PHE B O 1
ATOM 7909 N N . TRP A 1 1415 ? 486.05849 403.89099 410.31249 1.000 62.44776 1387 TRP B N 1
ATOM 7910 C CA . TRP A 1 1415 ? 484.74649 404.10199 410.91149 1.000 62.44776 1387 TRP B CA 1
ATOM 7911 C C . TRP A 1 1415 ? 483.98149 402.79299 411.04449 1.000 62.44776 1387 TRP B C 1
ATOM 7912 O O . TRP A 1 1415 ? 483.21349 402.61199 411.99649 1.000 62.44776 1387 TRP B O 1
ATOM 7923 N N . ASP A 1 1416 ? 484.16749 401.87299 410.09849 1.000 70.32254 1388 ASP B N 1
ATOM 7924 C CA . ASP A 1 1416 ? 483.45349 400.60199 410.15549 1.000 70.32254 1388 ASP B CA 1
ATOM 7925 C C . ASP A 1 1416 ? 483.88449 399.78099 411.36349 1.000 70.32254 1388 ASP B C 1
ATOM 7926 O O . ASP A 1 1416 ? 483.04449 399.24799 412.09649 1.000 70.32254 1388 ASP B O 1
ATOM 7931 N N . ILE A 1 1417 ? 485.19549 399.66599 411.58749 1.000 70.88665 1389 ILE B N 1
ATOM 7932 C CA . ILE A 1 1417 ? 485.67949 398.88199 412.71949 1.000 70.88665 1389 ILE B CA 1
ATOM 7933 C C . ILE A 1 1417 ? 485.32749 399.56699 414.03249 1.000 70.88665 1389 ILE B C 1
ATOM 7934 O O . ILE A 1 1417 ? 484.99049 398.90499 415.02049 1.000 70.88665 1389 ILE B O 1
ATOM 7939 N N . LEU A 1 1418 ? 485.38849 400.89899 414.06549 1.000 67.41077 1390 LEU B N 1
ATOM 7940 C CA . LEU A 1 1418 ? 485.00649 401.61599 415.27649 1.000 67.41077 1390 LEU B CA 1
ATOM 7941 C C . LEU A 1 1418 ? 483.52749 401.42699 415.57849 1.000 67.41077 1390 LEU B C 1
ATOM 7942 O O . LEU A 1 1418 ? 483.13249 401.34199 416.74649 1.000 67.41077 1390 LEU B O 1
ATOM 7947 N N . TRP A 1 1419 ? 482.69449 401.34999 414.53849 1.000 73.68727 1391 TRP B N 1
ATOM 7948 C CA . TRP A 1 1419 ? 481.27649 401.08499 414.75149 1.000 73.68727 1391 TRP B CA 1
ATOM 7949 C C . TRP A 1 1419 ? 481.04049 399.67999 415.28749 1.000 73.68727 1391 TRP B C 1
ATOM 7950 O O . TRP A 1 1419 ? 480.07049 399.45599 416.02049 1.000 73.68727 1391 TRP B O 1
ATOM 7961 N N . ARG A 1 1420 ? 481.90649 398.72599 414.93449 1.000 72.52393 1392 ARG B N 1
ATOM 7962 C CA . ARG A 1 1420 ? 481.71349 397.34599 415.37049 1.000 72.52393 1392 ARG B CA 1
ATOM 7963 C C . ARG A 1 1420 ? 481.67949 397.24299 416.88749 1.000 72.52393 1392 ARG B C 1
ATOM 7964 O O . ARG A 1 1420 ? 480.88549 396.47999 417.44949 1.000 72.52393 1392 ARG B O 1
ATOM 7972 N N . GLN A 1 1421 ? 482.53349 398.00099 417.56849 1.000 74.21195 1393 GLN B N 1
ATOM 7973 C CA . GLN A 1 1421 ? 482.49149 398.06199 419.02149 1.000 74.21195 1393 GLN B CA 1
ATOM 7974 C C . GLN A 1 1421 ? 481.52549 399.11699 419.54349 1.000 74.21195 1393 GLN B C 1
ATOM 7975 O O . GLN A 1 1421 ? 481.30149 399.18199 420.75649 1.000 74.21195 1393 GLN B O 1
ATOM 7981 N N . GLN A 1 1422 ? 480.94549 399.93599 418.66249 1.000 69.46694 1394 GLN B N 1
ATOM 7982 C CA . GLN A 1 1422 ? 479.96749 400.92699 419.09949 1.000 69.46694 1394 GLN B CA 1
ATOM 7983 C C . GLN A 1 1422 ? 478.64149 400.29699 419.49749 1.000 69.46694 1394 GLN B C 1
ATOM 7984 O O . GLN A 1 1422 ? 477.85549 400.93499 420.20449 1.000 69.46694 1394 GLN B O 1
ATOM 7990 N N . LEU A 1 1423 ? 478.36049 399.07499 419.04249 1.000 73.30239 1395 LEU B N 1
ATOM 7991 C CA . LEU A 1 1423 ? 477.13149 398.40099 419.44849 1.000 73.30239 1395 LEU B CA 1
ATOM 7992 C C . LEU A 1 1423 ? 477.14649 398.09699 420.93949 1.000 73.30239 1395 LEU B C 1
ATOM 7993 O O . LEU A 1 1423 ? 476.12249 398.21699 421.62249 1.000 73.30239 1395 LEU B O 1
ATOM 7998 N N . TYR A 1 1424 ? 478.30449 397.69399 421.45549 1.000 74.66065 1396 TYR B N 1
ATOM 7999 C CA . TYR A 1 1424 ? 478.38449 397.21299 422.83149 1.000 74.66065 1396 TYR B CA 1
ATOM 8000 C C . TYR A 1 1424 ? 477.89249 398.21499 423.87249 1.000 74.66065 1396 TYR B C 1
ATOM 8001 O O . TYR A 1 1424 ? 477.19249 397.78599 424.80649 1.000 74.66065 1396 TYR B O 1
ATOM 8010 N N . PRO A 1 1425 ? 478.21049 399.51499 423.80449 1.000 72.78354 1397 PRO B N 1
ATOM 8011 C CA . PRO A 1 1425 ? 477.61449 400.44399 424.77749 1.000 72.78354 1397 PRO B CA 1
ATOM 8012 C C . PRO A 1 1425 ? 476.10149 400.41699 424.77449 1.000 72.78354 1397 PRO B C 1
ATOM 8013 O O . PRO A 1 1425 ? 475.48449 400.55899 425.83749 1.000 72.78354 1397 PRO B O 1
ATOM 8017 N N . ILE A 1 1426 ? 475.48149 400.23199 423.61149 1.000 74.21107 1398 ILE B N 1
ATOM 8018 C CA . ILE A 1 1426 ? 474.02449 400.19599 423.53949 1.000 74.21107 1398 ILE B CA 1
ATOM 8019 C C . ILE A 1 1426 ? 473.50249 398.80799 423.88849 1.000 74.21107 1398 ILE B C 1
ATOM 8020 O O . ILE A 1 1426 ? 472.75749 398.63099 424.85849 1.000 74.21107 1398 ILE B O 1
ATOM 8025 N N . PHE A 1 1427 ? 473.89649 397.80399 423.11549 1.000 74.46947 1399 PHE B N 1
ATOM 8026 C CA . PHE A 1 1427 ? 473.39349 396.45399 423.33049 1.000 74.46947 1399 PHE B CA 1
ATOM 8027 C C . PHE A 1 1427 ? 474.14249 395.76399 424.46149 1.000 74.46947 1399 PHE B C 1
ATOM 8028 O O . PHE A 1 1427 ? 473.71449 395.80999 425.61349 1.000 74.46947 1399 PHE B O 1
ATOM 8036 N N . THR A 1 1451 ? 469.26949 402.86599 431.80049 1.000 76.20975 1423 THR B N 1
ATOM 8037 C CA . THR A 1 1451 ? 470.15149 403.47199 432.78949 1.000 76.20975 1423 THR B CA 1
ATOM 8038 C C . THR A 1 1451 ? 470.65649 404.82899 432.31849 1.000 76.20975 1423 THR B C 1
ATOM 8039 O O . THR A 1 1451 ? 469.87849 405.67999 431.89149 1.000 76.20975 1423 THR B O 1
ATOM 8043 N N . THR A 1 1452 ? 471.96949 405.02499 432.40549 1.000 83.69052 1424 THR B N 1
ATOM 8044 C CA . THR A 1 1452 ? 472.59749 406.27699 432.01249 1.000 83.69052 1424 THR B CA 1
ATOM 8045 C C . THR A 1 1452 ? 472.93849 406.32399 430.52649 1.000 83.69052 1424 THR B C 1
ATOM 8046 O O . THR A 1 1452 ? 473.20049 407.40999 429.99649 1.000 83.69052 1424 THR B O 1
ATOM 8050 N N . MET A 1 1453 ? 472.89349 405.18299 429.83149 1.000 82.18832 1425 MET B N 1
ATOM 8051 C CA . MET A 1 1453 ? 473.22449 405.09599 428.41049 1.000 82.18832 1425 MET B CA 1
ATOM 8052 C C . MET A 1 1453 ? 472.34349 405.97599 427.53149 1.000 82.18832 1425 MET B C 1
ATOM 8053 O O . MET A 1 1453 ? 472.62349 406.10099 426.33349 1.000 82.18832 1425 MET B O 1
ATOM 8058 N N . ILE A 1 1454 ? 471.29449 406.58299 428.08749 1.000 76.07546 1426 ILE B N 1
ATOM 8059 C CA . ILE A 1 1454 ? 470.50049 407.53999 427.32649 1.000 76.07546 1426 ILE B CA 1
ATOM 8060 C C . ILE A 1 1454 ? 471.36149 408.71699 426.88749 1.000 76.07546 1426 ILE B C 1
ATOM 8061 O O . ILE A 1 1454 ? 471.29349 409.15899 425.73249 1.000 76.07546 1426 ILE B O 1
ATOM 8066 N N . GLN A 1 1455 ? 472.18249 409.24199 427.79949 1.000 72.86765 1427 GLN B N 1
ATOM 8067 C CA . GLN A 1 1455 ? 473.10149 410.31399 427.43749 1.000 72.86765 1427 GLN B CA 1
ATOM 8068 C C . GLN A 1 1455 ? 474.10449 409.85199 426.39249 1.000 72.86765 1427 GLN B C 1
ATOM 8069 O O . GLN A 1 1455 ? 474.46049 410.61899 425.49049 1.000 72.86765 1427 GLN B O 1
ATOM 8075 N N . ALA A 1 1456 ? 474.56449 408.60499 426.49349 1.000 73.12427 1428 ALA B N 1
ATOM 8076 C CA . ALA A 1 1456 ? 475.48249 408.07399 425.49349 1.000 73.12427 1428 ALA B CA 1
ATOM 8077 C C . ALA A 1 1456 ? 474.83349 408.03599 424.11849 1.000 73.12427 1428 ALA B C 1
ATOM 8078 O O . ALA A 1 1456 ? 475.47249 408.35699 423.11449 1.000 73.12427 1428 ALA B O 1
ATOM 8080 N N . LEU A 1 1457 ? 473.56549 407.63999 424.05449 1.000 68.48336 1429 LEU B N 1
ATOM 8081 C CA . LEU A 1 1457 ? 472.87149 407.58899 422.77049 1.000 68.48336 1429 LEU B CA 1
ATOM 8082 C C . LEU A 1 1457 ? 472.62649 408.98799 422.21149 1.000 68.48336 1429 LEU B C 1
ATOM 8083 O O . LEU A 1 1457 ? 472.75649 409.21799 420.99849 1.000 68.48336 1429 LEU B O 1
ATOM 8088 N N . ARG A 1 1458 ? 472.27349 409.93799 423.08049 1.000 67.10563 1430 ARG B N 1
ATOM 8089 C CA . ARG A 1 1458 ? 472.14349 411.31899 422.62949 1.000 67.10563 1430 ARG B CA 1
ATOM 8090 C C . ARG A 1 1458 ? 473.45949 411.82899 422.05849 1.000 67.10563 1430 ARG B C 1
ATOM 8091 O O . ARG A 1 1458 ? 473.47849 412.48299 421.00849 1.000 67.10563 1430 ARG B O 1
ATOM 8099 N N . ASN A 1 1459 ? 474.57149 411.52799 422.72649 1.000 64.27362 1431 ASN B N 1
ATOM 8100 C CA . ASN A 1 1459 ? 475.87849 411.89499 422.19649 1.000 64.27362 1431 ASN B CA 1
ATOM 8101 C C . ASN A 1 1459 ? 476.18549 411.16899 420.89349 1.000 64.27362 1431 ASN B C 1
ATOM 8102 O O . ASN A 1 1459 ? 476.82449 411.73999 420.00449 1.000 64.27362 1431 ASN B O 1
ATOM 8107 N N . MET A 1 1460 ? 475.73849 409.91999 420.76149 1.000 62.90519 1432 MET B N 1
ATOM 8108 C CA . MET A 1 1460 ? 475.95949 409.17699 419.52649 1.000 62.90519 1432 MET B CA 1
ATOM 8109 C C . MET A 1 1460 ? 475.28849 409.86499 418.35149 1.000 62.90519 1432 MET B C 1
ATOM 8110 O O . MET A 1 1460 ? 475.85349 409.93699 417.25449 1.000 62.90519 1432 MET B O 1
ATOM 8115 N N . ILE A 1 1461 ? 474.07149 410.36199 418.55549 1.000 58.26205 1433 ILE B N 1
ATOM 8116 C CA . ILE A 1 1461 ? 473.41549 411.11599 417.49149 1.000 58.26205 1433 ILE B CA 1
ATOM 8117 C C . ILE A 1 1461 ? 474.09649 412.46399 417.28249 1.000 58.26205 1433 ILE B C 1
ATOM 8118 O O . ILE A 1 1461 ? 474.25949 412.92099 416.14349 1.000 58.26205 1433 ILE B O 1
ATOM 8123 N N . THR A 1 1462 ? 474.51649 413.11699 418.36849 1.000 57.02272 1434 THR B N 1
ATOM 8124 C CA . THR A 1 1462 ? 475.25849 414.36999 418.25349 1.000 57.02272 1434 THR B CA 1
ATOM 8125 C C . THR A 1 1462 ? 476.55549 414.19199 417.47149 1.000 57.02272 1434 THR B C 1
ATOM 8126 O O . THR A 1 1462 ? 477.07349 415.16199 416.90749 1.000 57.02272 1434 THR B O 1
ATOM 8130 N N . LEU A 1 1463 ? 477.06349 412.96099 417.39649 1.000 56.10384 1435 LEU B N 1
ATOM 8131 C CA . LEU A 1 1463 ? 478.33749 412.68799 416.73949 1.000 56.10384 1435 LEU B CA 1
ATOM 8132 C C . LEU A 1 1463 ? 478.33949 413.07999 415.26649 1.000 56.10384 1435 LEU B C 1
ATOM 8133 O O . LEU A 1 1463 ? 479.41749 413.23899 414.68349 1.000 56.10384 1435 LEU B O 1
ATOM 8138 N N . PHE A 1 1464 ? 477.16549 413.26499 414.65549 1.000 54.72819 1436 PHE B N 1
ATOM 8139 C CA . PHE A 1 1464 ? 477.11549 413.61799 413.23949 1.000 54.72819 1436 PHE B CA 1
ATOM 8140 C C . PHE A 1 1464 ? 477.88749 414.89499 412.93949 1.000 54.72819 1436 PHE B C 1
ATOM 8141 O O . PHE A 1 1464 ? 478.35649 415.07799 411.81049 1.000 54.72819 1436 PHE B O 1
ATOM 8149 N N . THR A 1 1465 ? 478.03149 415.77099 413.93449 1.000 56.05763 1437 THR B N 1
ATOM 8150 C CA . THR A 1 1465 ? 478.76049 417.04299 413.84749 1.000 56.05763 1437 THR B CA 1
ATOM 8151 C C . THR A 1 1465 ? 478.60349 417.74799 412.50449 1.000 56.05763 1437 THR B C 1
ATOM 8152 O O . THR A 1 1465 ? 477.51549 417.76999 411.92949 1.000 56.05763 1437 THR B O 1
ATOM 8156 N N . GLU A 1 1472 ? 479.32749 409.70099 405.34549 1.000 93.40514 1444 GLU B N 1
ATOM 8157 C CA . GLU A 1 1472 ? 478.38149 409.72999 406.45449 1.000 93.40514 1444 GLU B CA 1
ATOM 8158 C C . GLU A 1 1472 ? 477.12349 408.93999 406.10849 1.000 93.40514 1444 GLU B C 1
ATOM 8159 O O . GLU A 1 1472 ? 476.36049 408.55199 406.99249 1.000 93.40514 1444 GLU B O 1
ATOM 8165 N N . TYR A 1 1473 ? 476.91749 408.70699 404.81049 1.000 97.97612 1445 TYR B N 1
ATOM 8166 C CA . TYR A 1 1473 ? 475.72449 407.99599 404.36249 1.000 97.97612 1445 TYR B CA 1
ATOM 8167 C C . TYR A 1 1473 ? 475.68649 406.56799 404.89049 1.000 97.97612 1445 TYR B C 1
ATOM 8168 O O . TYR A 1 1473 ? 474.63749 406.09399 405.34149 1.000 97.97612 1445 TYR B O 1
ATOM 8177 N N . MET A 1 1474 ? 476.81949 405.86299 404.84149 1.000 89.42460 1446 MET B N 1
ATOM 8178 C CA . MET A 1 1474 ? 476.83549 404.46599 405.26049 1.000 89.42460 1446 MET B CA 1
ATOM 8179 C C . MET A 1 1474 ? 476.48549 404.30199 406.73249 1.000 89.42460 1446 MET B C 1
ATOM 8180 O O . MET A 1 1474 ? 476.01749 403.22999 407.13049 1.000 89.42460 1446 MET B O 1
ATOM 8185 N N . LEU A 1 1475 ? 476.69249 405.34099 407.54349 1.000 89.47984 1447 LEU B N 1
ATOM 8186 C CA . LEU A 1 1475 ? 476.28149 405.28199 408.94249 1.000 89.47984 1447 LEU B CA 1
ATOM 8187 C C . LEU A 1 1475 ? 474.77049 405.12399 409.05649 1.000 89.47984 1447 LEU B C 1
ATOM 8188 O O . LEU A 1 1475 ? 474.27249 404.37399 409.90949 1.000 89.47984 1447 LEU B O 1
ATOM 8193 N N . ASP A 1 1476 ? 474.03149 405.79999 408.17549 1.000 88.84945 1448 ASP B N 1
ATOM 8194 C CA . ASP A 1 1476 ? 472.57649 405.79699 408.21749 1.000 88.84945 1448 ASP B CA 1
ATOM 8195 C C . ASP A 1 1476 ? 471.98349 404.42599 407.92549 1.000 88.84945 1448 ASP B C 1
ATOM 8196 O O . ASP A 1 1476 ? 470.78649 404.22499 408.13849 1.000 88.84945 1448 ASP B O 1
ATOM 8201 N N . ARG A 1 1477 ? 472.77449 403.48299 407.41449 1.000 92.55969 1449 ARG B N 1
ATOM 8202 C CA . ARG A 1 1477 ? 472.22149 402.15399 407.18749 1.000 92.55969 1449 ARG B CA 1
ATOM 8203 C C . ARG A 1 1477 ? 471.94549 401.44399 408.50649 1.000 92.55969 1449 ARG B C 1
ATOM 8204 O O . ARG A 1 1477 ? 470.98649 400.66999 408.60149 1.000 92.55969 1449 ARG B O 1
ATOM 8212 N N . PHE A 1 1478 ? 472.75349 401.70799 409.53549 1.000 86.52262 1450 PHE B N 1
ATOM 8213 C CA . PHE A 1 1478 ? 472.62149 401.01999 410.81149 1.000 86.52262 1450 PHE B CA 1
ATOM 8214 C C . PHE A 1 1478 ? 472.25149 401.90899 411.99049 1.000 86.52262 1450 PHE B C 1
ATOM 8215 O O . PHE A 1 1478 ? 471.87249 401.37799 413.04049 1.000 86.52262 1450 PHE B O 1
ATOM 8223 N N . LEU A 1 1479 ? 472.35449 403.23299 411.86349 1.000 82.68192 1451 LEU B N 1
ATOM 8224 C CA . LEU A 1 1479 ? 472.01649 404.07599 413.00749 1.000 82.68192 1451 LEU B CA 1
ATOM 8225 C C . LEU A 1 1479 ? 470.52849 404.01799 413.33949 1.000 82.68192 1451 LEU B C 1
ATOM 8226 O O . LEU A 1 1479 ? 470.15949 403.96199 414.51649 1.000 82.68192 1451 LEU B O 1
ATOM 8231 N N . GLU A 1 1480 ? 469.65549 404.02499 412.32849 1.000 85.35791 1452 GLU B N 1
ATOM 8232 C CA . GLU A 1 1480 ? 468.23549 403.82299 412.60749 1.000 85.35791 1452 GLU B CA 1
ATOM 8233 C C . GLU A 1 1480 ? 467.96349 402.42899 413.15449 1.000 85.35791 1452 GLU B C 1
ATOM 8234 O O . GLU A 1 1480 ? 467.05849 402.25099 413.97649 1.000 85.35791 1452 GLU B O 1
ATOM 8240 N N . LEU A 1 1481 ? 468.72949 401.42699 412.71849 1.000 88.63708 1453 LEU B N 1
ATOM 8241 C CA . LEU A 1 1481 ? 468.57949 400.09799 413.30249 1.000 88.63708 1453 LEU B CA 1
ATOM 8242 C C . LEU A 1 1481 ? 468.86549 400.13299 414.79749 1.000 88.63708 1453 LEU B C 1
ATOM 8243 O O . LEU A 1 1481 ? 468.10249 399.58799 415.60349 1.000 88.63708 1453 LEU B O 1
ATOM 8248 N N . LEU A 1 1482 ? 469.95749 400.79399 415.18649 1.000 86.77639 1454 LEU B N 1
ATOM 8249 C CA . LEU A 1 1482 ? 470.26349 400.92399 416.60749 1.000 86.77639 1454 LEU B CA 1
ATOM 8250 C C . LEU A 1 1482 ? 469.18149 401.71699 417.32949 1.000 86.77639 1454 LEU B C 1
ATOM 8251 O O . LEU A 1 1482 ? 468.79349 401.37399 418.45249 1.000 86.77639 1454 LEU B O 1
ATOM 8256 N N . ALA A 1 1483 ? 468.68749 402.78699 416.70149 1.000 87.24332 1455 ALA B N 1
ATOM 8257 C CA . ALA A 1 1483 ? 467.66449 403.61299 417.33249 1.000 87.24332 1455 ALA B CA 1
ATOM 8258 C C . ALA A 1 1483 ? 466.39949 402.81199 417.60449 1.000 87.24332 1455 ALA B C 1
ATOM 8259 O O . ALA A 1 1483 ? 465.79349 402.93799 418.67349 1.000 87.24332 1455 ALA B O 1
ATOM 8261 N N . LEU A 1 1484 ? 465.98749 401.98099 416.65049 1.000 95.03097 1456 LEU B N 1
ATOM 8262 C CA . LEU A 1 1484 ? 464.79049 401.16999 416.82749 1.000 95.03097 1456 LEU B CA 1
ATOM 8263 C C . LEU A 1 1484 ? 465.03549 399.92199 417.66249 1.000 95.03097 1456 LEU B C 1
ATOM 8264 O O . LEU A 1 1484 ? 464.06749 399.28699 418.08949 1.000 95.03097 1456 LEU B O 1
ATOM 8269 N N . CYS A 1 1485 ? 466.29549 399.54499 417.88849 1.000 100.53116 1457 CYS B N 1
ATOM 8270 C CA . CYS A 1 1485 ? 466.56649 398.35499 418.68749 1.000 100.53116 1457 CYS B CA 1
ATOM 8271 C C . CYS A 1 1485 ? 466.06049 398.49599 420.11649 1.000 100.53116 1457 CYS B C 1
ATOM 8272 O O . CYS A 1 1485 ? 465.70949 397.49399 420.74949 1.000 100.53116 1457 CYS B O 1
ATOM 8275 N N . ILE A 1 1486 ? 466.01249 399.72199 420.64149 1.000 99.24519 1458 ILE B N 1
ATOM 8276 C CA . ILE A 1 1486 ? 465.70149 399.90399 422.05649 1.000 99.24519 1458 ILE B CA 1
ATOM 8277 C C . ILE A 1 1486 ? 464.23049 399.62399 422.35349 1.000 99.24519 1458 ILE B C 1
ATOM 8278 O O . ILE A 1 1486 ? 463.90049 399.10899 423.42949 1.000 99.24519 1458 ILE B O 1
ATOM 8283 N N . CYS A 1 1487 ? 463.32849 399.95199 421.43149 1.000 98.29622 1459 CYS B N 1
ATOM 8284 C CA . CYS A 1 1487 ? 461.89849 399.79699 421.68749 1.000 98.29622 1459 CYS B CA 1
ATOM 8285 C C . CYS A 1 1487 ? 461.51449 398.32799 421.82149 1.000 98.29622 1459 CYS B C 1
ATOM 8286 O O . CYS A 1 1487 ? 461.38149 397.81199 422.93149 1.000 98.29622 1459 CYS B O 1
ATOM 8289 N N . ILE A 1 1493 ? 461.36849 402.36099 432.13649 1.000 101.13075 1465 ILE B N 1
ATOM 8290 C CA . ILE A 1 1493 ? 462.36549 401.63399 431.36349 1.000 101.13075 1465 ILE B CA 1
ATOM 8291 C C . ILE A 1 1493 ? 461.97849 401.64299 429.88949 1.000 101.13075 1465 ILE B C 1
ATOM 8292 O O . ILE A 1 1493 ? 462.48449 402.44899 429.10949 1.000 101.13075 1465 ILE B O 1
ATOM 8297 N N . ALA A 1 1494 ? 461.07649 400.73299 429.51449 1.000 98.00140 1466 ALA B N 1
ATOM 8298 C CA . ALA A 1 1494 ? 460.61849 400.67499 428.13049 1.000 98.00140 1466 ALA B CA 1
ATOM 8299 C C . ALA A 1 1494 ? 459.88849 401.95299 427.73749 1.000 98.00140 1466 ALA B C 1
ATOM 8300 O O . ALA A 1 1494 ? 460.09149 402.47899 426.63749 1.000 98.00140 1466 ALA B O 1
ATOM 8302 N N . ARG A 1 1495 ? 459.03849 402.46999 428.62649 1.000 96.67674 1467 ARG B N 1
ATOM 8303 C CA . ARG A 1 1495 ? 458.27649 403.67299 428.30749 1.000 96.67674 1467 ARG B CA 1
ATOM 8304 C C . ARG A 1 1495 ? 459.20749 404.86999 428.14449 1.000 96.67674 1467 ARG B C 1
ATOM 8305 O O . ARG A 1 1495 ? 459.13649 405.59799 427.14749 1.000 96.67674 1467 ARG B O 1
ATOM 8313 N N . ILE A 1 1496 ? 460.10349 405.07999 429.11149 1.000 94.69637 1468 ILE B N 1
ATOM 8314 C CA . ILE A 1 1496 ? 461.04949 406.18599 429.00449 1.000 94.69637 1468 ILE B CA 1
ATOM 8315 C C . ILE A 1 1496 ? 462.05949 405.92499 427.89349 1.000 94.69637 1468 ILE B C 1
ATOM 8316 O O . ILE A 1 1496 ? 462.52149 406.86299 427.23149 1.000 94.69637 1468 ILE B O 1
ATOM 8321 N N . GLY A 1 1497 ? 462.41349 404.65999 427.66049 1.000 91.76892 1469 GLY B N 1
ATOM 8322 C CA . GLY A 1 1497 ? 463.27149 404.34699 426.53149 1.000 91.76892 1469 GLY B CA 1
ATOM 8323 C C . GLY A 1 1497 ? 462.66549 404.78199 425.21149 1.000 91.76892 1469 GLY B C 1
ATOM 8324 O O . GLY A 1 1497 ? 463.33949 405.38099 424.37349 1.000 91.76892 1469 GLY B O 1
ATOM 8325 N N . SER A 1 1498 ? 461.37349 404.51699 425.02149 1.000 92.27485 1470 SER B N 1
ATOM 8326 C CA . SER A 1 1498 ? 460.71449 404.93699 423.78949 1.000 92.27485 1470 SER B CA 1
ATOM 8327 C C . SER A 1 1498 ? 460.48849 406.44499 423.75549 1.000 92.27485 1470 SER B C 1
ATOM 8328 O O . SER A 1 1498 ? 460.49649 407.04999 422.67449 1.000 92.27485 1470 SER B O 1
ATOM 8331 N N . ASN A 1 1499 ? 460.27349 407.06699 424.91849 1.000 89.58564 1471 ASN B N 1
ATOM 8332 C CA . ASN A 1 1499 ? 460.19149 408.52299 424.96349 1.000 89.58564 1471 ASN B CA 1
ATOM 8333 C C . ASN A 1 1499 ? 461.49449 409.15599 424.51149 1.000 89.58564 1471 ASN B C 1
ATOM 8334 O O . ASN A 1 1499 ? 461.48649 410.20599 423.85949 1.000 89.58564 1471 ASN B O 1
ATOM 8339 N N . CYS A 1 1500 ? 462.62149 408.54399 424.86349 1.000 84.28457 1472 CYS B N 1
ATOM 8340 C CA . CYS A 1 1500 ? 463.89749 408.98099 424.31449 1.000 84.28457 1472 CYS B CA 1
ATOM 8341 C C . CYS A 1 1500 ? 464.01949 408.63699 422.83649 1.000 84.28457 1472 CYS B C 1
ATOM 8342 O O . CYS A 1 1500 ? 464.60249 409.41499 422.07649 1.000 84.28457 1472 CYS B O 1
ATOM 8345 N N . LEU A 1 1501 ? 463.48049 407.48399 422.42649 1.000 80.94630 1473 LEU B N 1
ATOM 8346 C CA . LEU A 1 1501 ? 463.53849 407.06599 421.02749 1.000 80.94630 1473 LEU B CA 1
ATOM 8347 C C . LEU A 1 1501 ? 462.91149 408.10699 420.11349 1.000 80.94630 1473 LEU B C 1
ATOM 8348 O O . LEU A 1 1501 ? 463.49449 408.48799 419.09249 1.000 80.94630 1473 LEU B O 1
ATOM 8353 N N . GLN A 1 1502 ? 461.70249 408.55299 420.44949 1.000 81.54027 1474 GLN B N 1
ATOM 8354 C CA . GLN A 1 1502 ? 461.01449 409.50099 419.58049 1.000 81.54027 1474 GLN B CA 1
ATOM 8355 C C . GLN A 1 1502 ? 461.80049 410.80199 419.46049 1.000 81.54027 1474 GLN B C 1
ATOM 8356 O O . GLN A 1 1502 ? 462.00449 411.31399 418.35149 1.000 81.54027 1474 GLN B O 1
ATOM 8362 N N . GLN A 1 1503 ? 462.29649 411.32099 420.58549 1.000 73.53030 1475 GLN B N 1
ATOM 8363 C CA . GLN A 1 1503 ? 463.05249 412.56699 420.55549 1.000 73.53030 1475 GLN B CA 1
ATOM 8364 C C . GLN A 1 1503 ? 464.32949 412.41399 419.74349 1.000 73.53030 1475 GLN B C 1
ATOM 8365 O O . GLN A 1 1503 ? 464.67049 413.28599 418.93549 1.000 73.53030 1475 GLN B O 1
ATOM 8371 N N . LEU A 1 1504 ? 465.04149 411.30299 419.93149 1.000 71.37693 1476 LEU B N 1
ATOM 8372 C CA . LEU A 1 1504 ? 466.32049 411.13799 419.25649 1.000 71.37693 1476 LEU B CA 1
ATOM 8373 C C . LEU A 1 1504 ? 466.12649 410.93799 417.76049 1.000 71.37693 1476 LEU B C 1
ATOM 8374 O O . LEU A 1 1504 ? 466.91649 411.44199 416.95649 1.000 71.37693 1476 LEU B O 1
ATOM 8379 N N . ILE A 1 1505 ? 465.07849 410.20899 417.36449 1.000 67.22076 1477 ILE B N 1
ATOM 8380 C CA . ILE A 1 1505 ? 464.78349 410.06299 415.94449 1.000 67.22076 1477 ILE B CA 1
ATOM 8381 C C . ILE A 1 1505 ? 464.43449 411.41299 415.34049 1.000 67.22076 1477 ILE B C 1
ATOM 8382 O O . ILE A 1 1505 ? 464.87449 411.74399 414.23149 1.000 67.22076 1477 ILE B O 1
ATOM 8387 N N . LEU A 1 1506 ? 463.63949 412.21499 416.05549 1.000 66.96429 1478 LEU B N 1
ATOM 8388 C CA . LEU A 1 1506 ? 463.32649 413.55299 415.56949 1.000 66.96429 1478 LEU B CA 1
ATOM 8389 C C . LEU A 1 1506 ? 464.59949 414.36099 415.35349 1.000 66.96429 1478 LEU B C 1
ATOM 8390 O O . LEU A 1 1506 ? 464.79149 414.97099 414.29449 1.000 66.96429 1478 LEU B O 1
ATOM 8395 N N . GLN A 1 1507 ? 465.49549 414.35099 416.34149 1.000 62.77444 1479 GLN B N 1
ATOM 8396 C CA . GLN A 1 1507 ? 466.73049 415.11799 416.22449 1.000 62.77444 1479 GLN B CA 1
ATOM 8397 C C . GLN A 1 1507 ? 467.58249 414.61799 415.06649 1.000 62.77444 1479 GLN B C 1
ATOM 8398 O O . GLN A 1 1507 ? 468.17549 415.41499 414.33149 1.000 62.77444 1479 GLN B O 1
ATOM 8404 N N . ASN A 1 1508 ? 467.65749 413.29799 414.89049 1.000 54.77647 1480 ASN B N 1
ATOM 8405 C CA . ASN A 1 1508 ? 468.46349 412.73499 413.81349 1.000 54.77647 1480 ASN B CA 1
ATOM 8406 C C . ASN A 1 1508 ? 467.91849 413.13299 412.44949 1.000 54.77647 1480 ASN B C 1
ATOM 8407 O O . ASN A 1 1508 ? 468.67949 413.51299 411.55349 1.000 54.77647 1480 ASN B O 1
ATOM 8412 N N . VAL A 1 1509 ? 466.59849 413.05599 412.27149 1.000 58.91414 1481 VAL B N 1
ATOM 8413 C CA . VAL A 1 1509 ? 466.03149 413.32399 410.95549 1.000 58.91414 1481 VAL B CA 1
ATOM 8414 C C . VAL A 1 1509 ? 465.91349 414.81299 410.66249 1.000 58.91414 1481 VAL B C 1
ATOM 8415 O O . VAL A 1 1509 ? 465.80549 415.19299 409.49049 1.000 58.91414 1481 VAL B O 1
ATOM 8419 N N . THR A 1 1510 ? 465.92749 415.67399 411.68349 1.000 56.66096 1482 THR B N 1
ATOM 8420 C CA . THR A 1 1510 ? 465.94449 417.10699 411.40749 1.000 56.66096 1482 THR B CA 1
ATOM 8421 C C . THR A 1 1510 ? 467.26049 417.56499 410.79249 1.000 56.66096 1482 THR B C 1
ATOM 8422 O O . THR A 1 1510 ? 467.32649 418.67999 410.26549 1.000 56.66096 1482 THR B O 1
ATOM 8426 N N . LYS A 1 1511 ? 468.30349 416.74199 410.84649 1.000 52.39578 1483 LYS B N 1
ATOM 8427 C CA . LYS A 1 1511 ? 469.57349 417.08799 410.21949 1.000 52.39578 1483 LYS B CA 1
ATOM 8428 C C . LYS A 1 1511 ? 470.02249 415.99499 409.25749 1.000 52.39578 1483 LYS B C 1
ATOM 8429 O O . LYS A 1 1511 ? 469.36949 415.73899 408.24649 1.000 52.39578 1483 LYS B O 1
ATOM 8435 N N . HIS A 1 1516 ? 468.72949 409.76599 400.19449 1.000 90.33201 1488 HIS B N 1
ATOM 8436 C CA . HIS A 1 1516 ? 469.08949 408.87899 401.29549 1.000 90.33201 1488 HIS B CA 1
ATOM 8437 C C . HIS A 1 1516 ? 467.88149 408.58499 402.17849 1.000 90.33201 1488 HIS B C 1
ATOM 8438 O O . HIS A 1 1516 ? 467.96249 407.79199 403.11649 1.000 90.33201 1488 HIS B O 1
ATOM 8445 N N . TRP A 1 1517 ? 466.75449 409.22799 401.86149 1.000 95.12520 1489 TRP B N 1
ATOM 8446 C CA . TRP A 1 1517 ? 465.53549 409.04199 402.63849 1.000 95.12520 1489 TRP B CA 1
ATOM 8447 C C . TRP A 1 1517 ? 464.99549 407.62499 402.54149 1.000 95.12520 1489 TRP B C 1
ATOM 8448 O O . TRP A 1 1517 ? 464.19149 407.21999 403.39149 1.000 95.12520 1489 TRP B O 1
ATOM 8459 N N . ALA A 1 1518 ? 465.41649 406.86899 401.52449 1.000 98.34598 1490 ALA B N 1
ATOM 8460 C CA . ALA A 1 1518 ? 464.93349 405.50399 401.36449 1.000 98.34598 1490 ALA B CA 1
ATOM 8461 C C . ALA A 1 1518 ? 465.27249 404.65499 402.57949 1.000 98.34598 1490 ALA B C 1
ATOM 8462 O O . ALA A 1 1518 ? 464.47449 403.80699 402.99049 1.000 98.34598 1490 ALA B O 1
ATOM 8464 N N . LYS A 1 1519 ? 466.44649 404.87199 403.17449 1.000 95.77913 1491 LYS B N 1
ATOM 8465 C CA . LYS A 1 1519 ? 466.83349 404.10199 404.35249 1.000 95.77913 1491 LYS B CA 1
ATOM 8466 C C . LYS A 1 1519 ? 465.88449 404.36499 405.51649 1.000 95.77913 1491 LYS B C 1
ATOM 8467 O O . LYS A 1 1519 ? 465.41449 403.42899 406.17449 1.000 95.77913 1491 LYS B O 1
ATOM 8473 N N . ILE A 1 1520 ? 465.58649 405.63999 405.77849 1.000 93.91638 1492 ILE B N 1
ATOM 8474 C CA . ILE A 1 1520 ? 464.68849 405.99099 406.87649 1.000 93.91638 1492 ILE B CA 1
ATOM 8475 C C . ILE A 1 1520 ? 463.29749 405.42899 406.62649 1.000 93.91638 1492 ILE B C 1
ATOM 8476 O O . ILE A 1 1520 ? 462.65849 404.87399 407.53049 1.000 93.91638 1492 ILE B O 1
ATOM 8481 N N . VAL A 1 1521 ? 462.80449 405.57299 405.39649 1.000 99.85932 1493 VAL B N 1
ATOM 8482 C CA . VAL A 1 1521 ? 461.46449 405.09299 405.07849 1.000 99.85932 1493 VAL B CA 1
ATOM 8483 C C . VAL A 1 1521 ? 461.39249 403.57899 405.21249 1.000 99.85932 1493 VAL B C 1
ATOM 8484 O O . VAL A 1 1521 ? 460.41349 403.03599 405.73249 1.000 99.85932 1493 VAL B O 1
ATOM 8488 N N . GLY A 1 1522 ? 462.42749 402.87399 404.75249 1.000 104.69892 1494 GLY B N 1
ATOM 8489 C CA . GLY A 1 1522 ? 462.44649 401.42899 404.89949 1.000 104.69892 1494 GLY B CA 1
ATOM 8490 C C . GLY A 1 1522 ? 462.50849 400.99499 406.34849 1.000 104.69892 1494 GLY B C 1
ATOM 8491 O O . GLY A 1 1522 ? 461.87249 400.01299 406.73949 1.000 104.69892 1494 GLY B O 1
ATOM 8492 N N . ALA A 1 1523 ? 463.28049 401.71599 407.16649 1.000 102.20742 1495 ALA B N 1
ATOM 8493 C CA . ALA A 1 1523 ? 463.31549 401.42099 408.59349 1.000 102.20742 1495 ALA B CA 1
ATOM 8494 C C . ALA A 1 1523 ? 461.93349 401.58099 409.21149 1.000 102.20742 1495 ALA B C 1
ATOM 8495 O O . ALA A 1 1523 ? 461.46549 400.70699 409.95149 1.000 102.20742 1495 ALA B O 1
ATOM 8497 N N . PHE A 1 1524 ? 461.25649 402.68799 408.89649 1.000 95.58893 1496 PHE B N 1
ATOM 8498 C CA . PHE A 1 1524 ? 459.89249 402.89099 409.37549 1.000 95.58893 1496 PHE B CA 1
ATOM 8499 C C . PHE A 1 1524 ? 458.98949 401.74499 408.94049 1.000 95.58893 1496 PHE B C 1
ATOM 8500 O O . PHE A 1 1524 ? 458.24349 401.17399 409.74949 1.000 95.58893 1496 PHE B O 1
ATOM 8508 N N . CYS A 1 1525 ? 459.05149 401.39499 407.65349 1.000 106.30543 1497 CYS B N 1
ATOM 8509 C CA . CYS A 1 1525 ? 458.18149 400.36099 407.11049 1.000 106.30543 1497 CYS B CA 1
ATOM 8510 C C . CYS A 1 1525 ? 458.39449 399.04099 407.83249 1.000 106.30543 1497 CYS B C 1
ATOM 8511 O O . CYS A 1 1525 ? 457.43249 398.37699 408.22949 1.000 106.30543 1497 CYS B O 1
ATOM 8514 N N . GLU A 1 1526 ? 459.65549 398.65399 408.03049 1.000 108.85935 1498 GLU B N 1
ATOM 8515 C CA . GLU A 1 1526 ? 459.93749 397.36799 408.65249 1.000 108.85935 1498 GLU B CA 1
ATOM 8516 C C . GLU A 1 1526 ? 459.70949 397.38899 410.15749 1.000 108.85935 1498 GLU B C 1
ATOM 8517 O O . GLU A 1 1526 ? 459.59449 396.31799 410.76249 1.000 108.85935 1498 GLU B O 1
ATOM 8523 N N . LEU A 1 1527 ? 459.64249 398.56699 410.78149 1.000 104.79577 1499 LEU B N 1
ATOM 8524 C CA . LEU A 1 1527 ? 459.38249 398.59799 412.21449 1.000 104.79577 1499 LEU B CA 1
ATOM 8525 C C . LEU A 1 1527 ? 457.90449 398.68299 412.56649 1.000 104.79577 1499 LEU B C 1
ATOM 8526 O O . LEU A 1 1527 ? 457.53749 398.28799 413.67849 1.000 104.79577 1499 LEU B O 1
ATOM 8531 N N . PHE A 1 1528 ? 457.04949 399.20099 411.67649 1.000 103.67401 1500 PHE B N 1
ATOM 8532 C CA . PHE A 1 1528 ? 455.62649 399.22899 412.02549 1.000 103.67401 1500 PHE B CA 1
ATOM 8533 C C . PHE A 1 1528 ? 455.04649 397.83699 412.25549 1.000 103.67401 1500 PHE B C 1
ATOM 8534 O O . PHE A 1 1528 ? 454.13049 397.68799 413.07149 1.000 103.67401 1500 PHE B O 1
ATOM 8542 N N . GLU A 1 1529 ? 455.54249 396.80799 411.56249 1.000 112.99381 1501 GLU B N 1
ATOM 8543 C CA . GLU A 1 1529 ? 455.06849 395.45999 411.87149 1.000 112.99381 1501 GLU B CA 1
ATOM 8544 C C . GLU A 1 1529 ? 455.44349 395.06499 413.29349 1.000 112.99381 1501 GLU B C 1
ATOM 8545 O O . GLU A 1 1529 ? 454.64349 394.44599 414.00549 1.000 112.99381 1501 GLU B O 1
ATOM 8551 N N . ARG A 1 1530 ? 456.65849 395.41099 413.72149 1.000 111.51811 1502 ARG B N 1
ATOM 8552 C CA . ARG A 1 1530 ? 457.06749 395.12799 415.09149 1.000 111.51811 1502 ARG B CA 1
ATOM 8553 C C . ARG A 1 1530 ? 456.20449 395.88599 416.09049 1.000 111.51811 1502 ARG B C 1
ATOM 8554 O O . ARG A 1 1530 ? 455.80549 395.33399 417.12249 1.000 111.51811 1502 ARG B O 1
ATOM 8562 N N . THR A 1 1531 ? 455.90549 397.15399 415.80049 1.000 109.22658 1503 THR B N 1
ATOM 8563 C CA . THR A 1 1531 ? 455.10649 397.95399 416.72149 1.000 109.22658 1503 THR B CA 1
ATOM 8564 C C . THR A 1 1531 ? 453.69549 397.39899 416.86049 1.000 109.22658 1503 THR B C 1
ATOM 8565 O O . THR A 1 1531 ? 453.14149 397.36299 417.96449 1.000 109.22658 1503 THR B O 1
ATOM 8569 N N . THR A 1 1532 ? 453.09649 396.96799 415.75549 1.000 107.89835 1504 THR B N 1
ATOM 8570 C CA . THR A 1 1532 ? 451.73649 396.43999 415.78049 1.000 107.89835 1504 THR B CA 1
ATOM 8571 C C . THR A 1 1532 ? 451.66449 395.12099 416.54149 1.000 107.89835 1504 THR B C 1
ATOM 8572 O O . THR A 1 1532 ? 450.60349 394.73499 417.03049 1.000 107.89835 1504 THR B O 1
ATOM 8576 N N . ARG A 1 1651 ? 452.05149 393.06699 427.38649 1.000 131.66458 1623 ARG B N 1
ATOM 8577 C CA . ARG A 1 1651 ? 452.56449 392.67499 426.07949 1.000 131.66458 1623 ARG B CA 1
ATOM 8578 C C . ARG A 1 1651 ? 451.89249 393.48599 424.98049 1.000 131.66458 1623 ARG B C 1
ATOM 8579 O O . ARG A 1 1651 ? 452.51449 394.33499 424.34449 1.000 131.66458 1623 ARG B O 1
ATOM 8587 N N . ILE A 1 1652 ? 450.60649 393.20399 424.76549 1.000 131.98875 1624 ILE B N 1
ATOM 8588 C CA . ILE A 1 1652 ? 449.85149 393.88899 423.72149 1.000 131.98875 1624 ILE B CA 1
ATOM 8589 C C . ILE A 1 1652 ? 449.72449 395.37299 424.03849 1.000 131.98875 1624 ILE B C 1
ATOM 8590 O O . ILE A 1 1652 ? 449.81949 396.22599 423.14449 1.000 131.98875 1624 ILE B O 1
ATOM 8595 N N . ILE A 1 1653 ? 449.50249 395.70499 425.31149 1.000 130.55455 1625 ILE B N 1
ATOM 8596 C CA . ILE A 1 1653 ? 449.37049 397.10499 425.69949 1.000 130.55455 1625 ILE B CA 1
ATOM 8597 C C . ILE A 1 1653 ? 450.66749 397.85399 425.42549 1.000 130.55455 1625 ILE B C 1
ATOM 8598 O O . ILE A 1 1653 ? 450.65549 399.03099 425.04649 1.000 130.55455 1625 ILE B O 1
ATOM 8603 N N . SER A 1 1654 ? 451.80749 397.17899 425.59349 1.000 131.61749 1626 SER B N 1
ATOM 8604 C CA . SER A 1 1654 ? 453.08049 397.79799 425.24649 1.000 131.61749 1626 SER B CA 1
ATOM 8605 C C . SER A 1 1654 ? 453.14149 398.12199 423.76049 1.000 131.61749 1626 SER B C 1
ATOM 8606 O O . SER A 1 1654 ? 453.56649 399.21599 423.37249 1.000 131.61749 1626 SER B O 1
ATOM 8609 N N . ARG A 1 1655 ? 452.70849 397.18499 422.91349 1.000 122.79455 1627 ARG B N 1
ATOM 8610 C CA . ARG A 1 1655 ? 452.70049 397.43299 421.47649 1.000 122.79455 1627 ARG B CA 1
ATOM 8611 C C . ARG A 1 1655 ? 451.79849 398.60799 421.12849 1.000 122.79455 1627 ARG B C 1
ATOM 8612 O O . ARG A 1 1655 ? 452.15749 399.45199 420.29849 1.000 122.79455 1627 ARG B O 1
ATOM 8620 N N . CYS A 1 1656 ? 450.62149 398.67999 421.75349 1.000 123.70283 1628 CYS B N 1
ATOM 8621 C CA . CYS A 1 1656 ? 449.72349 399.80199 421.50049 1.000 123.70283 1628 CYS B CA 1
ATOM 8622 C C . CYS A 1 1656 ? 450.35149 401.11899 421.93749 1.000 123.70283 1628 CYS B C 1
ATOM 8623 O O . CYS A 1 1656 ? 450.20249 402.14299 421.26049 1.000 123.70283 1628 CYS B O 1
ATOM 8626 N N . VAL A 1 1657 ? 451.04949 401.11199 423.07449 1.000 120.47158 1629 VAL B N 1
ATOM 8627 C CA . VAL A 1 1657 ? 451.69849 402.32799 423.55649 1.000 120.47158 1629 VAL B CA 1
ATOM 8628 C C . VAL A 1 1657 ? 452.77149 402.78399 422.57749 1.000 120.47158 1629 VAL B C 1
ATOM 8629 O O . VAL A 1 1657 ? 452.87649 403.97599 422.25949 1.000 120.47158 1629 VAL B O 1
ATOM 8633 N N . LEU A 1 1658 ? 453.58749 401.84799 422.08649 1.000 114.89070 1630 LEU B N 1
ATOM 8634 C CA . LEU A 1 1658 ? 454.60149 402.21899 421.10149 1.000 114.89070 1630 LEU B CA 1
ATOM 8635 C C . LEU A 1 1658 ? 453.96449 402.72499 419.81449 1.000 114.89070 1630 LEU B C 1
ATOM 8636 O O . LEU A 1 1658 ? 454.47249 403.66499 419.19749 1.000 114.89070 1630 LEU B O 1
ATOM 8641 N N . GLN A 1 1659 ? 452.85749 402.11599 419.38649 1.000 108.93517 1631 GLN B N 1
ATOM 8642 C CA . GLN A 1 1659 ? 452.19149 402.58799 418.17549 1.000 108.93517 1631 GLN B CA 1
ATOM 8643 C C . GLN A 1 1659 ? 451.67549 404.01199 418.35049 1.000 108.93517 1631 GLN B C 1
ATOM 8644 O O . GLN A 1 1659 ? 451.83149 404.85399 417.45549 1.000 108.93517 1631 GLN B O 1
ATOM 8650 N N . LEU A 1 1660 ? 451.05849 404.29799 419.49949 1.000 105.35520 1632 LEU B N 1
ATOM 8651 C CA . LEU A 1 1660 ? 450.60249 405.65499 419.78449 1.000 105.35520 1632 LEU B CA 1
ATOM 8652 C C . LEU A 1 1660 ? 451.76849 406.63299 419.78349 1.000 105.35520 1632 LEU B C 1
ATOM 8653 O O . LEU A 1 1660 ? 451.70049 407.70799 419.17249 1.000 105.35520 1632 LEU B O 1
ATOM 8658 N N . LEU A 1 1661 ? 452.85549 406.27099 420.46449 1.000 100.36986 1633 LEU B N 1
ATOM 8659 C CA . LEU A 1 1661 ? 454.00149 407.16399 420.53449 1.000 100.36986 1633 LEU B CA 1
ATOM 8660 C C . LEU A 1 1661 ? 454.59749 407.39699 419.15549 1.000 100.36986 1633 LEU B C 1
ATOM 8661 O O . LEU A 1 1661 ? 455.02649 408.50799 418.83949 1.000 100.36986 1633 LEU B O 1
ATOM 8666 N N . MET A 1 1662 ? 454.61349 406.36999 418.30949 1.000 94.98786 1634 MET B N 1
ATOM 8667 C CA . MET A 1 1662 ? 455.23649 406.52699 417.00349 1.000 94.98786 1634 MET B CA 1
ATOM 8668 C C . MET A 1 1662 ? 454.36649 407.32199 416.04149 1.000 94.98786 1634 MET B C 1
ATOM 8669 O O . MET A 1 1662 ? 454.89749 408.08799 415.23049 1.000 94.98786 1634 MET B O 1
ATOM 8674 N N . ILE A 1 1663 ? 453.04249 407.17699 416.10949 1.000 97.89445 1635 ILE B N 1
ATOM 8675 C CA . ILE A 1 1663 ? 452.20549 408.03399 415.27549 1.000 97.89445 1635 ILE B CA 1
ATOM 8676 C C . ILE A 1 1663 ? 452.29249 409.47899 415.75449 1.000 97.89445 1635 ILE B C 1
ATOM 8677 O O . ILE A 1 1663 ? 452.31049 410.41599 414.94349 1.000 97.89445 1635 ILE B O 1
ATOM 8682 N N . GLU A 1 1664 ? 452.38449 409.68699 417.07149 1.000 95.69749 1636 GLU B N 1
ATOM 8683 C CA . GLU A 1 1664 ? 452.63349 411.03299 417.57849 1.000 95.69749 1636 GLU B CA 1
ATOM 8684 C C . GLU A 1 1664 ? 453.98349 411.55599 417.10249 1.000 95.69749 1636 GLU B C 1
ATOM 8685 O O . GLU A 1 1664 ? 454.13149 412.74899 416.81349 1.000 95.69749 1636 GLU B O 1
ATOM 8691 N N . THR A 1 1665 ? 454.98349 410.67599 417.02949 1.000 91.86005 1637 THR B N 1
ATOM 8692 C CA . THR A 1 1665 ? 456.29549 411.06899 416.52849 1.000 91.86005 1637 THR B CA 1
ATOM 8693 C C . THR A 1 1665 ? 456.21849 411.49399 415.07249 1.000 91.86005 1637 THR B C 1
ATOM 8694 O O . THR A 1 1665 ? 456.83549 412.48699 414.67549 1.000 91.86005 1637 THR B O 1
ATOM 8698 N N . VAL A 1 1666 ? 455.47049 410.74899 414.26049 1.000 92.28926 1638 VAL B N 1
ATOM 8699 C CA . VAL A 1 1666 ? 455.29849 411.11599 412.85749 1.000 92.28926 1638 VAL B CA 1
ATOM 8700 C C . VAL A 1 1666 ? 454.60149 412.46499 412.74949 1.000 92.28926 1638 VAL B C 1
ATOM 8701 O O . VAL A 1 1666 ? 454.96549 413.30699 411.91649 1.000 92.28926 1638 VAL B O 1
ATOM 8705 N N . ASN A 1 1667 ? 453.58849 412.69099 413.58949 1.000 94.85394 1639 ASN B N 1
ATOM 8706 C CA . ASN A 1 1667 ? 452.90449 413.98099 413.59849 1.000 94.85394 1639 ASN B CA 1
ATOM 8707 C C . ASN A 1 1667 ? 453.86649 415.11299 413.92949 1.000 94.85394 1639 ASN B C 1
ATOM 8708 O O . ASN A 1 1667 ? 453.95949 416.10399 413.19349 1.000 94.85394 1639 ASN B O 1
ATOM 8713 N N . GLU A 1 1668 ? 454.59749 414.97599 415.03649 1.000 93.17111 1640 GLU B N 1
ATOM 8714 C CA . GLU A 1 1668 ? 455.51249 416.02599 415.46449 1.000 93.17111 1640 GLU B CA 1
ATOM 8715 C C . GLU A 1 1668 ? 456.62649 416.23899 414.45149 1.000 93.17111 1640 GLU B C 1
ATOM 8716 O O . GLU A 1 1668 ? 457.11549 417.36199 414.29049 1.000 93.17111 1640 GLU B O 1
ATOM 8722 N N . LEU A 1 1669 ? 457.03349 415.17799 413.75549 1.000 92.60495 1641 LEU B N 1
ATOM 8723 C CA . LEU A 1 1669 ? 458.06449 415.30199 412.73649 1.000 92.60495 1641 LEU B CA 1
ATOM 8724 C C . LEU A 1 1669 ? 457.54949 416.07499 411.53249 1.000 92.60495 1641 LEU B C 1
ATOM 8725 O O . LEU A 1 1669 ? 458.05549 417.15399 411.20649 1.000 92.60495 1641 LEU B O 1
ATOM 8730 N N . PHE A 1 1670 ? 456.52349 415.54699 410.86849 1.000 93.72364 1642 PHE B N 1
ATOM 8731 C CA . PHE A 1 1670 ? 456.07749 416.14499 409.61949 1.000 93.72364 1642 PHE B CA 1
ATOM 8732 C C . PHE A 1 1670 ? 455.31749 417.44599 409.82449 1.000 93.72364 1642 PHE B C 1
ATOM 8733 O O . PHE A 1 1670 ? 455.00649 418.11899 408.83749 1.000 93.72364 1642 PHE B O 1
ATOM 8741 N N . SER A 1 1671 ? 455.01049 417.81499 411.06949 1.000 96.69252 1643 SER B N 1
ATOM 8742 C CA . SER A 1 1671 ? 454.53449 419.16999 411.31749 1.000 96.69252 1643 SER B CA 1
ATOM 8743 C C . SER A 1 1671 ? 455.62349 420.19699 411.04049 1.000 96.69252 1643 SER B C 1
ATOM 8744 O O . SER A 1 1671 ? 455.31749 421.35299 410.72849 1.000 96.69252 1643 SER B O 1
ATOM 8747 N N . ASN A 1 1672 ? 456.89049 419.80099 411.14949 1.000 101.72825 1644 ASN B N 1
ATOM 8748 C CA . ASN A 1 1672 ? 457.98749 420.69799 410.81749 1.000 101.72825 1644 ASN B CA 1
ATOM 8749 C C . ASN A 1 1672 ? 457.97949 421.01499 409.32849 1.000 101.72825 1644 ASN B C 1
ATOM 8750 O O . ASN A 1 1672 ? 457.77749 420.13299 408.49049 1.000 101.72825 1644 ASN B O 1
ATOM 8755 N N . ASP A 1 1673 ? 458.20749 422.28599 409.00049 1.000 111.57383 1645 ASP B N 1
ATOM 8756 C CA . ASP A 1 1673 ? 458.17149 422.69399 407.60249 1.000 111.57383 1645 ASP B CA 1
ATOM 8757 C C . ASP A 1 1673 ? 459.40849 422.23299 406.84149 1.000 111.57383 1645 ASP B C 1
ATOM 8758 O O . ASP A 1 1673 ? 459.31449 421.91699 405.65149 1.000 111.57383 1645 ASP B O 1
ATOM 8763 N N . ALA A 1 1674 ? 460.56849 422.18999 407.50049 1.000 111.12318 1646 ALA B N 1
ATOM 8764 C CA . ALA A 1 1674 ? 461.80649 421.86299 406.79749 1.000 111.12318 1646 ALA B CA 1
ATOM 8765 C C . ALA A 1 1674 ? 461.80249 420.41999 406.30449 1.000 111.12318 1646 ALA B C 1
ATOM 8766 O O . ALA A 1 1674 ? 462.06849 420.15599 405.12549 1.000 111.12318 1646 ALA B O 1
ATOM 8768 N N . VAL A 1 1675 ? 461.49749 419.47199 407.19249 1.000 105.26472 1647 VAL B N 1
ATOM 8769 C CA . VAL A 1 1675 ? 461.49349 418.06799 406.79549 1.000 105.26472 1647 VAL B CA 1
ATOM 8770 C C . VAL A 1 1675 ? 460.37349 417.80199 405.79849 1.000 105.26472 1647 VAL B C 1
ATOM 8771 O O . VAL A 1 1675 ? 460.52849 417.00199 404.86849 1.000 105.26472 1647 VAL B O 1
ATOM 8775 N N . TYR A 1 1676 ? 459.23449 418.47599 405.96749 1.000 108.97295 1648 TYR B N 1
ATOM 8776 C CA . TYR A 1 1676 ? 458.14049 418.33599 405.01449 1.000 108.97295 1648 TYR B CA 1
ATOM 8777 C C . TYR A 1 1676 ? 458.55449 418.81699 403.63049 1.000 108.97295 1648 TYR B C 1
ATOM 8778 O O . TYR A 1 1676 ? 458.23249 418.18099 402.62049 1.000 108.97295 1648 TYR B O 1
ATOM 8787 N N . ALA A 1 1677 ? 459.27649 419.93599 403.56349 1.000 109.85876 1649 ALA B N 1
ATOM 8788 C CA . ALA A 1 1677 ? 459.71649 420.46199 402.27949 1.000 109.85876 1649 ALA B CA 1
ATOM 8789 C C . ALA A 1 1677 ? 460.86349 419.65999 401.68449 1.000 109.85876 1649 ALA B C 1
ATOM 8790 O O . ALA A 1 1677 ? 461.06349 419.69899 400.46649 1.000 109.85876 1649 ALA B O 1
ATOM 8792 N N . GLN A 1 1678 ? 461.62049 418.93599 402.50849 1.000 109.38523 1650 GLN B N 1
ATOM 8793 C CA . GLN A 1 1678 ? 462.76949 418.19599 402.00549 1.000 109.38523 1650 GLN B CA 1
ATOM 8794 C C . GLN A 1 1678 ? 462.45349 416.75299 401.63949 1.000 109.38523 1650 GLN B C 1
ATOM 8795 O O . GLN A 1 1678 ? 463.15849 416.17799 400.80349 1.000 109.38523 1650 GLN B O 1
ATOM 8801 N N . ILE A 1 1679 ? 461.42949 416.15599 402.23449 1.000 104.90848 1651 ILE B N 1
ATOM 8802 C CA . ILE A 1 1679 ? 461.15749 414.73699 401.97249 1.000 104.90848 1651 ILE B CA 1
ATOM 8803 C C . ILE A 1 1679 ? 460.66949 414.56899 400.53949 1.000 104.90848 1651 ILE B C 1
ATOM 8804 O O . ILE A 1 1679 ? 459.87849 415.39899 400.05549 1.000 104.90848 1651 ILE B O 1
ATOM 8809 N N . PRO A 1 1680 ? 461.12549 413.54599 399.81649 1.000 105.13159 1652 PRO B N 1
ATOM 8810 C CA . PRO A 1 1680 ? 460.53149 413.24899 398.51049 1.000 105.13159 1652 PRO B CA 1
ATOM 8811 C C . PRO A 1 1680 ? 459.06949 412.85699 398.65049 1.000 105.13159 1652 PRO B C 1
ATOM 8812 O O . PRO A 1 1680 ? 458.65149 412.27599 399.65449 1.000 105.13159 1652 PRO B O 1
ATOM 8816 N N . SER A 1 1681 ? 458.28749 413.18799 397.62149 1.000 103.41782 1653 SER B N 1
ATOM 8817 C CA . SER A 1 1681 ? 456.85349 412.92599 397.66949 1.000 103.41782 1653 SER B CA 1
ATOM 8818 C C . SER A 1 1681 ? 456.56149 411.43299 397.73849 1.000 103.41782 1653 SER B C 1
ATOM 8819 O O . SER A 1 1681 ? 455.61949 411.01199 398.41849 1.000 103.41782 1653 SER B O 1
ATOM 8822 N N . ALA A 1 1682 ? 457.35049 410.61599 397.03749 1.000 103.95438 1654 ALA B N 1
ATOM 8823 C CA . ALA A 1 1682 ? 457.13649 409.17299 397.08449 1.000 103.95438 1654 ALA B CA 1
ATOM 8824 C C . ALA A 1 1682 ? 457.34549 408.62899 398.49249 1.000 103.95438 1654 ALA B C 1
ATOM 8825 O O . ALA A 1 1682 ? 456.57149 407.78599 398.96249 1.000 103.95438 1654 ALA B O 1
ATOM 8827 N N . GLU A 1 1683 ? 458.38549 409.09999 399.18249 1.000 102.96180 1655 GLU B N 1
ATOM 8828 C CA . GLU A 1 1683 ? 458.62849 408.65999 400.55249 1.000 102.96180 1655 GLU B CA 1
ATOM 8829 C C . GLU A 1 1683 ? 457.51249 409.10899 401.48749 1.000 102.96180 1655 GLU B C 1
ATOM 8830 O O . GLU A 1 1683 ? 457.08549 408.35299 402.37049 1.000 102.96180 1655 GLU B O 1
ATOM 8836 N N . LEU A 1 1684 ? 457.03549 410.34399 401.31749 1.000 100.85011 1656 LEU B N 1
ATOM 8837 C CA . LEU A 1 1684 ? 455.91849 410.81299 402.12749 1.000 100.85011 1656 LEU B CA 1
ATOM 8838 C C . LEU A 1 1684 ? 454.68349 409.95899 401.88849 1.000 100.85011 1656 LEU B C 1
ATOM 8839 O O . LEU A 1 1684 ? 453.96049 409.62099 402.83049 1.000 100.85011 1656 LEU B O 1
ATOM 8844 N N . LEU A 1 1685 ? 454.42849 409.59599 400.63049 1.000 99.25669 1657 LEU B N 1
ATOM 8845 C CA . LEU A 1 1685 ? 453.29149 408.73399 400.32649 1.000 99.25669 1657 LEU B CA 1
ATOM 8846 C C . LEU A 1 1685 ? 453.47149 407.34699 400.92649 1.000 99.25669 1657 LEU B C 1
ATOM 8847 O O . LEU A 1 1685 ? 452.49749 406.71799 401.34749 1.000 99.25669 1657 LEU B O 1
ATOM 8852 N N . ARG A 1 1686 ? 454.70749 406.84899 400.96849 1.000 96.60779 1658 ARG B N 1
ATOM 8853 C CA . ARG A 1 1686 ? 454.95349 405.56499 401.61949 1.000 96.60779 1658 ARG B CA 1
ATOM 8854 C C . ARG A 1 1686 ? 454.64349 405.63599 403.10849 1.000 96.60779 1658 ARG B C 1
ATOM 8855 O O . ARG A 1 1686 ? 454.01049 404.72999 403.66749 1.000 96.60779 1658 ARG B O 1
ATOM 8863 N N . LEU A 1 1687 ? 455.08049 406.71099 403.76849 1.000 98.04323 1659 LEU B N 1
ATOM 8864 C CA . LEU A 1 1687 ? 454.74949 406.88799 405.18149 1.000 98.04323 1659 LEU B CA 1
ATOM 8865 C C . LEU A 1 1687 ? 453.24549 407.00299 405.38149 1.000 98.04323 1659 LEU B C 1
ATOM 8866 O O . LEU A 1 1687 ? 452.69249 406.44999 406.33949 1.000 98.04323 1659 LEU B O 1
ATOM 8871 N N . MET A 1 1688 ? 452.56749 407.71999 404.48749 1.000 95.01778 1660 MET B N 1
ATOM 8872 C CA . MET A 1 1688 ? 451.11949 407.83799 404.59049 1.000 95.01778 1660 MET B CA 1
ATOM 8873 C C . MET A 1 1688 ? 450.43449 406.49399 404.38149 1.000 95.01778 1660 MET B C 1
ATOM 8874 O O . MET A 1 1688 ? 449.42149 406.21199 405.02549 1.000 95.01778 1660 MET B O 1
ATOM 8879 N N . ALA A 1 1689 ? 450.96749 405.65699 403.49249 1.000 95.73094 1661 ALA B N 1
ATOM 8880 C CA . ALA A 1 1689 ? 450.42749 404.31399 403.32149 1.000 95.73094 1661 ALA B CA 1
ATOM 8881 C C . ALA A 1 1689 ? 450.61849 403.48399 404.58349 1.000 95.73094 1661 ALA B C 1
ATOM 8882 O O . ALA A 1 1689 ? 449.72449 402.72599 404.97749 1.000 95.73094 1661 ALA B O 1
ATOM 8884 N N . LEU A 1 1690 ? 451.77949 403.61299 405.22749 1.000 96.25083 1662 LEU B N 1
ATOM 8885 C CA . LEU A 1 1690 ? 451.99149 402.94499 406.50949 1.000 96.25083 1662 LEU B CA 1
ATOM 8886 C C . LEU A 1 1690 ? 450.96849 403.40799 407.53649 1.000 96.25083 1662 LEU B C 1
ATOM 8887 O O . LEU A 1 1690 ? 450.41249 402.60099 408.29449 1.000 96.25083 1662 LEU B O 1
ATOM 8892 N N . LEU A 1 1691 ? 450.71849 404.71399 407.57549 1.000 95.97372 1663 LEU B N 1
ATOM 8893 C CA . LEU A 1 1691 ? 449.77249 405.27199 408.53349 1.000 95.97372 1663 LEU B CA 1
ATOM 8894 C C . LEU A 1 1691 ? 448.35449 404.78699 408.25049 1.000 95.97372 1663 LEU B C 1
ATOM 8895 O O . LEU A 1 1691 ? 447.59249 404.48799 409.17749 1.000 95.97372 1663 LEU B O 1
ATOM 8900 N N . LYS A 1 1692 ? 447.98849 404.69499 406.97049 1.000 97.69821 1664 LYS B N 1
ATOM 8901 C CA . LYS A 1 1692 ? 446.70149 404.11999 406.59249 1.000 97.69821 1664 LYS B CA 1
ATOM 8902 C C . LYS A 1 1692 ? 446.60149 402.66099 407.01049 1.000 97.69821 1664 LYS B C 1
ATOM 8903 O O . LYS A 1 1692 ? 445.53749 402.20299 407.43849 1.000 97.69821 1664 LYS B O 1
ATOM 8909 N N . LYS A 1 1693 ? 447.69149 401.90799 406.86649 1.000 100.48843 1665 LYS B N 1
ATOM 8910 C CA . LYS A 1 1693 ? 447.68849 400.51699 407.30449 1.000 100.48843 1665 LYS B CA 1
ATOM 8911 C C . LYS A 1 1693 ? 447.45949 400.42199 408.80649 1.000 100.48843 1665 LYS B C 1
ATOM 8912 O O . LYS A 1 1693 ? 446.71149 399.55599 409.27849 1.000 100.48843 1665 LYS B O 1
ATOM 8918 N N . SER A 1 1694 ? 448.09649 401.30799 409.57249 1.000 103.01225 1666 SER B N 1
ATOM 8919 C CA . SER A 1 1694 ? 447.85749 401.34499 411.01349 1.000 103.01225 1666 SER B CA 1
ATOM 8920 C C . SER A 1 1694 ? 446.40449 401.68999 411.32049 1.000 103.01225 1666 SER B C 1
ATOM 8921 O O . SER A 1 1694 ? 445.78949 401.09399 412.21549 1.000 103.01225 1666 SER B O 1
ATOM 8924 N N . PHE A 1 1695 ? 445.84249 402.65299 410.58749 1.000 105.65399 1667 PHE B N 1
ATOM 8925 C CA . PHE A 1 1695 ? 444.43749 403.01199 410.76149 1.000 105.65399 1667 PHE B CA 1
ATOM 8926 C C . PHE A 1 1695 ? 443.53449 401.81399 410.50149 1.000 105.65399 1667 PHE B C 1
ATOM 8927 O O . PHE A 1 1695 ? 442.59249 401.55599 411.25949 1.000 105.65399 1667 PHE B O 1
ATOM 8935 N N . LEU A 1 1696 ? 443.79549 401.08199 409.41749 1.000 111.22507 1668 LEU B N 1
ATOM 8936 C CA . LEU A 1 1696 ? 442.96949 399.92599 409.08449 1.000 111.22507 1668 LEU B CA 1
ATOM 8937 C C . LEU A 1 1696 ? 443.10549 398.82399 410.12449 1.000 111.22507 1668 LEU B C 1
ATOM 8938 O O . LEU A 1 1696 ? 442.11449 398.17499 410.47249 1.000 111.22507 1668 LEU B O 1
ATOM 8943 N N . PHE A 1 1697 ? 444.31949 398.59099 410.62749 1.000 118.25431 1669 PHE B N 1
ATOM 8944 C CA . PHE A 1 1697 ? 444.49349 397.59499 411.67949 1.000 118.25431 1669 PHE B CA 1
ATOM 8945 C C . PHE A 1 1697 ? 443.70549 397.98499 412.92349 1.000 118.25431 1669 PHE B C 1
ATOM 8946 O O . PHE A 1 1697 ? 443.01849 397.15199 413.52949 1.000 118.25431 1669 PHE B O 1
ATOM 8954 N N . ALA A 1 1698 ? 443.78849 399.25899 413.31449 1.000 124.35631 1670 ALA B N 1
ATOM 8955 C CA . ALA A 1 1698 ? 443.05449 399.71799 414.48749 1.000 124.35631 1670 ALA B CA 1
ATOM 8956 C C . ALA A 1 1698 ? 441.55149 399.58099 414.28649 1.000 124.35631 1670 ALA B C 1
ATOM 8957 O O . ALA A 1 1698 ? 440.83849 399.11599 415.18149 1.000 124.35631 1670 ALA B O 1
ATOM 8959 N N . LYS A 1 1699 ? 441.05649 399.97399 413.11049 1.000 127.47420 1671 LYS B N 1
ATOM 8960 C CA . LYS A 1 1699 ? 439.62849 399.86799 412.82949 1.000 127.47420 1671 LYS B CA 1
ATOM 8961 C C . LYS A 1 1699 ? 439.17149 398.41599 412.84049 1.000 127.47420 1671 LYS B C 1
ATOM 8962 O O . LYS A 1 1699 ? 438.10249 398.09799 413.37249 1.000 127.47420 1671 LYS B O 1
ATOM 8968 N N . ARG A 1 1700 ? 439.97049 397.51999 412.25749 1.000 130.78214 1672 ARG B N 1
ATOM 8969 C CA . ARG A 1 1700 ? 439.62049 396.10599 412.25549 1.000 130.78214 1672 ARG B CA 1
ATOM 8970 C C . ARG A 1 1700 ? 439.56349 395.55299 413.67149 1.000 130.78214 1672 ARG B C 1
ATOM 8971 O O . ARG A 1 1700 ? 438.65549 394.78399 414.00749 1.000 130.78214 1672 ARG B O 1
ATOM 8979 N N . PHE A 1 1701 ? 440.52349 395.93099 414.51849 1.000 139.80907 1673 PHE B N 1
ATOM 8980 C CA . PHE A 1 1701 ? 440.50549 395.44799 415.89449 1.000 139.80907 1673 PHE B CA 1
ATOM 8981 C C . PHE A 1 1701 ? 439.29149 395.98299 416.64549 1.000 139.80907 1673 PHE B C 1
ATOM 8982 O O . PHE A 1 1701 ? 438.58249 395.22499 417.31749 1.000 139.80907 1673 PHE B O 1
ATOM 8990 N N . ASN A 1 1702 ? 439.02749 397.28599 416.53849 1.000 134.29716 1674 ASN B N 1
ATOM 8991 C CA . ASN A 1 1702 ? 437.93249 397.87699 417.29949 1.000 134.29716 1674 ASN B CA 1
ATOM 8992 C C . ASN A 1 1702 ? 436.57449 397.68399 416.63849 1.000 134.29716 1674 ASN B C 1
ATOM 8993 O O . ASN A 1 1702 ? 435.55449 398.01099 417.25549 1.000 134.29716 1674 ASN B O 1
ATOM 8998 N N . ALA A 1 1703 ? 436.53349 397.17399 415.41349 1.000 132.37332 1675 ALA B N 1
ATOM 8999 C CA . ALA A 1 1703 ? 435.26749 396.91599 414.74149 1.000 132.37332 1675 ALA B CA 1
ATOM 9000 C C . ALA A 1 1703 ? 435.32149 395.59099 413.99349 1.000 132.37332 1675 ALA B C 1
ATOM 9001 O O . ALA A 1 1703 ? 435.59449 394.54699 414.58449 1.000 132.37332 1675 ALA B O 1
ATOM 9003 N N . LEU A 1 1724 ? 441.99849 402.48999 420.26349 1.000 122.32031 1696 LEU B N 1
ATOM 9004 C CA . LEU A 1 1724 ? 440.97749 403.49799 419.99949 1.000 122.32031 1696 LEU B CA 1
ATOM 9005 C C . LEU A 1 1724 ? 441.60449 404.85199 419.68949 1.000 122.32031 1696 LEU B C 1
ATOM 9006 O O . LEU A 1 1724 ? 441.33549 405.44599 418.64649 1.000 122.32031 1696 LEU B O 1
ATOM 9011 N N . LYS A 1 1725 ? 442.43449 405.34199 420.61249 1.000 114.59747 1697 LYS B N 1
ATOM 9012 C CA . LYS A 1 1725 ? 443.12449 406.60599 420.38649 1.000 114.59747 1697 LYS B CA 1
ATOM 9013 C C . LYS A 1 1725 ? 444.07449 406.51899 419.20049 1.000 114.59747 1697 LYS B C 1
ATOM 9014 O O . LYS A 1 1725 ? 444.27649 407.51199 418.49049 1.000 114.59747 1697 LYS B O 1
ATOM 9020 N N . GLN A 1 1726 ? 444.65849 405.34099 418.96649 1.000 114.68903 1698 GLN B N 1
ATOM 9021 C CA . GLN A 1 1726 ? 445.57849 405.18199 417.84649 1.000 114.68903 1698 GLN B CA 1
ATOM 9022 C C . GLN A 1 1726 ? 444.87849 405.41699 416.51549 1.000 114.68903 1698 GLN B C 1
ATOM 9023 O O . GLN A 1 1726 ? 445.44349 406.04699 415.61449 1.000 114.68903 1698 GLN B O 1
ATOM 9029 N N . GLU A 1 1727 ? 443.64549 404.92799 416.37349 1.000 120.16970 1699 GLU B N 1
ATOM 9030 C CA . GLU A 1 1727 ? 442.91149 405.11899 415.12749 1.000 120.16970 1699 GLU B CA 1
ATOM 9031 C C . GLU A 1 1727 ? 442.64649 406.59599 414.87249 1.000 120.16970 1699 GLU B C 1
ATOM 9032 O O . GLU A 1 1727 ? 442.87349 407.09899 413.76549 1.000 120.16970 1699 GLU B O 1
ATOM 9038 N N . SER A 1 1728 ? 442.17949 407.31199 415.89749 1.000 112.72081 1700 SER B N 1
ATOM 9039 C CA . SER A 1 1728 ? 441.89749 408.73399 415.73649 1.000 112.72081 1700 SER B CA 1
ATOM 9040 C C . SER A 1 1728 ? 443.16449 409.51499 415.42149 1.000 112.72081 1700 SER B C 1
ATOM 9041 O O . SER A 1 1728 ? 443.16149 410.38999 414.54849 1.000 112.72081 1700 SER B O 1
ATOM 9044 N N . GLY A 1 1729 ? 444.26149 409.21099 416.11849 1.000 105.15081 1701 GLY B N 1
ATOM 9045 C CA . GLY A 1 1729 ? 445.50549 409.91599 415.85549 1.000 105.15081 1701 GLY B CA 1
ATOM 9046 C C . GLY A 1 1729 ? 446.04349 409.65599 414.46249 1.000 105.15081 1701 GLY B C 1
ATOM 9047 O O . GLY A 1 1729 ? 446.48649 410.58199 413.77249 1.000 105.15081 1701 GLY B O 1
ATOM 9048 N N . SER A 1 1730 ? 446.01849 408.39299 414.03049 1.000 101.01522 1702 SER B N 1
ATOM 9049 C CA . SER A 1 1730 ? 446.46549 408.06299 412.68449 1.000 101.01522 1702 SER B CA 1
ATOM 9050 C C . SER A 1 1730 ? 445.61749 408.76999 411.64149 1.000 101.01522 1702 SER B C 1
ATOM 9051 O O . SER A 1 1730 ? 446.14949 409.32899 410.67649 1.000 101.01522 1702 SER B O 1
ATOM 9054 N N . ALA A 1 1731 ? 444.29349 408.76699 411.82149 1.000 102.24097 1703 ALA B N 1
ATOM 9055 C CA . ALA A 1 1731 ? 443.42449 409.45099 410.87249 1.000 102.24097 1703 ALA B CA 1
ATOM 9056 C C . ALA A 1 1731 ? 443.71149 410.94399 410.83649 1.000 102.24097 1703 ALA B C 1
ATOM 9057 O O . ALA A 1 1731 ? 443.78849 411.54199 409.75749 1.000 102.24097 1703 ALA B O 1
ATOM 9059 N N . ALA A 1 1732 ? 443.88449 411.56299 412.00549 1.000 98.80564 1704 ALA B N 1
ATOM 9060 C CA . ALA A 1 1732 ? 444.14049 412.99599 412.04749 1.000 98.80564 1704 ALA B CA 1
ATOM 9061 C C . ALA A 1 1732 ? 445.42849 413.33699 411.31649 1.000 98.80564 1704 ALA B C 1
ATOM 9062 O O . ALA A 1 1732 ? 445.44649 414.20699 410.43749 1.000 98.80564 1704 ALA B O 1
ATOM 9064 N N . THR A 1 1733 ? 446.51249 412.63599 411.64849 1.000 96.37676 1705 THR B N 1
ATOM 9065 C CA . THR A 1 1733 ? 447.79349 412.91699 411.01249 1.000 96.37676 1705 THR B CA 1
ATOM 9066 C C . THR A 1 1733 ? 447.72949 412.67099 409.51149 1.000 96.37676 1705 THR B C 1
ATOM 9067 O O . THR A 1 1733 ? 448.16549 413.51499 408.71449 1.000 96.37676 1705 THR B O 1
ATOM 9071 N N . TYR A 1 1734 ? 447.14449 411.54099 409.10649 1.000 96.44562 1706 TYR B N 1
ATOM 9072 C CA . TYR A 1 1734 ? 447.07049 411.19399 407.69449 1.000 96.44562 1706 TYR B CA 1
ATOM 9073 C C . TYR A 1 1734 ? 446.29949 412.24299 406.91249 1.000 96.44562 1706 TYR B C 1
ATOM 9074 O O . TYR A 1 1734 ? 446.79949 412.79099 405.92449 1.000 96.44562 1706 TYR B O 1
ATOM 9083 N N . VAL A 1 1735 ? 445.08549 412.55599 407.35949 1.000 98.84589 1707 VAL B N 1
ATOM 9084 C CA . VAL A 1 1735 ? 444.23449 413.45099 406.59149 1.000 98.84589 1707 VAL B CA 1
ATOM 9085 C C . VAL A 1 1735 ? 444.79549 414.86799 406.60249 1.000 98.84589 1707 VAL B C 1
ATOM 9086 O O . VAL A 1 1735 ? 444.74449 415.57599 405.58749 1.000 98.84589 1707 VAL B O 1
ATOM 9090 N N . ALA A 1 1736 ? 445.36149 415.30299 407.73249 1.000 96.87406 1708 ALA B N 1
ATOM 9091 C CA . ALA A 1 1736 ? 445.95549 416.63199 407.78449 1.000 96.87406 1708 ALA B CA 1
ATOM 9092 C C . ALA A 1 1736 ? 447.11449 416.74799 406.80549 1.000 96.87406 1708 ALA B C 1
ATOM 9093 O O . ALA A 1 1736 ? 447.23749 417.74499 406.08349 1.000 96.87406 1708 ALA B O 1
ATOM 9095 N N . ILE A 1 1737 ? 447.96649 415.72399 406.74449 1.000 97.68664 1709 ILE B N 1
ATOM 9096 C CA . ILE A 1 1737 ? 449.08749 415.78299 405.81549 1.000 97.68664 1709 ILE B CA 1
ATOM 9097 C C . ILE A 1 1737 ? 448.59249 415.73699 404.37349 1.000 97.68664 1709 ILE B C 1
ATOM 9098 O O . ILE A 1 1737 ? 449.12149 416.43699 403.50249 1.000 97.68664 1709 ILE B O 1
ATOM 9103 N N . LEU A 1 1738 ? 447.56149 414.93599 404.09549 1.000 102.06882 1710 LEU B N 1
ATOM 9104 C CA . LEU A 1 1738 ? 447.05049 414.87699 402.72649 1.000 102.06882 1710 LEU B CA 1
ATOM 9105 C C . LEU A 1 1738 ? 446.38749 416.18099 402.28549 1.000 102.06882 1710 LEU B C 1
ATOM 9106 O O . LEU A 1 1738 ? 446.43649 416.51099 401.09549 1.000 102.06882 1710 LEU B O 1
ATOM 9111 N N . PHE A 1 1739 ? 445.76249 416.93699 403.19549 1.000 106.51620 1711 PHE B N 1
ATOM 9112 C CA . PHE A 1 1739 ? 445.45449 418.32299 402.83549 1.000 106.51620 1711 PHE B CA 1
ATOM 9113 C C . PHE A 1 1739 ? 446.72049 419.14399 402.63149 1.000 106.51620 1711 PHE B C 1
ATOM 9114 O O . PHE A 1 1739 ? 446.77349 419.98699 401.72849 1.000 106.51620 1711 PHE B O 1
ATOM 9122 N N . ARG A 1 1740 ? 447.74449 418.92699 403.45849 1.000 103.67252 1712 ARG B N 1
ATOM 9123 C CA . ARG A 1 1740 ? 448.97749 419.68599 403.28249 1.000 103.67252 1712 ARG B CA 1
ATOM 9124 C C . ARG A 1 1740 ? 449.60949 419.43699 401.91749 1.000 103.67252 1712 ARG B C 1
ATOM 9125 O O . ARG A 1 1740 ? 450.36149 420.28699 401.42949 1.000 103.67252 1712 ARG B O 1
ATOM 9133 N N . MET A 1 1741 ? 449.30949 418.29899 401.28649 1.000 106.37385 1713 MET B N 1
ATOM 9134 C CA . MET A 1 1741 ? 449.68549 418.10499 399.88849 1.000 106.37385 1713 MET B CA 1
ATOM 9135 C C . MET A 1 1741 ? 449.05349 419.16599 398.99749 1.000 106.37385 1713 MET B C 1
ATOM 9136 O O . MET A 1 1741 ? 449.72749 419.76799 398.15349 1.000 106.37385 1713 MET B O 1
ATOM 9141 N N . PHE A 1 1742 ? 447.76149 419.41199 399.17349 1.000 108.16032 1714 PHE B N 1
ATOM 9142 C CA . PHE A 1 1742 ? 447.05549 420.38099 398.34649 1.000 108.16032 1714 PHE B CA 1
ATOM 9143 C C . PHE A 1 1742 ? 447.14749 421.77999 398.94349 1.000 108.16032 1714 PHE B C 1
ATOM 9144 O O . PHE A 1 1742 ? 448.16349 422.45899 398.80149 1.000 108.16032 1714 PHE B O 1
ATOM 9152 N N . SER A 1 1752 ? 451.24149 412.33799 391.34249 1.000 116.60757 1724 SER B N 1
ATOM 9153 C CA . SER A 1 1752 ? 451.51549 413.31199 392.39049 1.000 116.60757 1724 SER B CA 1
ATOM 9154 C C . SER A 1 1752 ? 450.22449 413.81399 393.02649 1.000 116.60757 1724 SER B C 1
ATOM 9155 O O . SER A 1 1752 ? 449.74549 413.24899 394.00849 1.000 116.60757 1724 SER B O 1
ATOM 9158 N N . ARG A 1 1753 ? 449.66849 414.88499 392.45649 1.000 116.62801 1725 ARG B N 1
ATOM 9159 C CA . ARG A 1 1753 ? 448.44949 415.46999 393.00549 1.000 116.62801 1725 ARG B CA 1
ATOM 9160 C C . ARG A 1 1753 ? 447.28049 414.49699 392.90949 1.000 116.62801 1725 ARG B C 1
ATOM 9161 O O . ARG A 1 1753 ? 446.49549 414.36199 393.85449 1.000 116.62801 1725 ARG B O 1
ATOM 9169 N N . ALA A 1 1754 ? 447.14949 413.80999 391.77349 1.000 116.79933 1726 ALA B N 1
ATOM 9170 C CA . ALA A 1 1754 ? 446.05549 412.85999 391.60849 1.000 116.79933 1726 ALA B CA 1
ATOM 9171 C C . ALA A 1 1754 ? 446.21449 411.66199 392.53649 1.000 116.79933 1726 ALA B C 1
ATOM 9172 O O . ALA A 1 1754 ? 445.22349 411.13499 393.05349 1.000 116.79933 1726 ALA B O 1
ATOM 9174 N N . ASP A 1 1755 ? 447.45349 411.21099 392.74949 1.000 114.15059 1727 ASP B N 1
ATOM 9175 C CA . ASP A 1 1755 ? 447.67749 410.05799 393.61549 1.000 114.15059 1727 ASP B CA 1
ATOM 9176 C C . ASP A 1 1755 ? 447.25749 410.35099 395.05149 1.000 114.15059 1727 ASP B C 1
ATOM 9177 O O . ASP A 1 1755 ? 446.61749 409.51499 395.70049 1.000 114.15059 1727 ASP B O 1
ATOM 9182 N N . VAL A 1 1756 ? 447.61049 411.52999 395.56749 1.000 112.46389 1728 VAL B N 1
ATOM 9183 C CA . VAL A 1 1756 ? 447.19349 411.88599 396.91949 1.000 112.46389 1728 VAL B CA 1
ATOM 9184 C C . VAL A 1 1756 ? 445.70449 412.20199 396.95649 1.000 112.46389 1728 VAL B C 1
ATOM 9185 O O . VAL A 1 1756 ? 445.03549 411.95299 397.96749 1.000 112.46389 1728 VAL B O 1
ATOM 9189 N N . GLU A 1 1757 ? 445.15949 412.75199 395.86849 1.000 113.76636 1729 GLU B N 1
ATOM 9190 C CA . GLU A 1 1757 ? 443.73149 413.04099 395.81549 1.000 113.76636 1729 GLU B CA 1
ATOM 9191 C C . GLU A 1 1757 ? 442.90849 411.76399 395.91249 1.000 113.76636 1729 GLU B C 1
ATOM 9192 O O . GLU A 1 1757 ? 441.90649 411.71399 396.63549 1.000 113.76636 1729 GLU B O 1
ATOM 9198 N N . ALA A 1 1758 ? 443.32049 410.71799 395.19549 1.000 112.63540 1730 ALA B N 1
ATOM 9199 C CA . ALA A 1 1758 ? 442.59049 409.45699 395.23849 1.000 112.63540 1730 ALA B CA 1
ATOM 9200 C C . ALA A 1 1758 ? 442.69449 408.78999 396.60349 1.000 112.63540 1730 ALA B C 1
ATOM 9201 O O . ALA A 1 1758 ? 441.81749 407.99999 396.97249 1.000 112.63540 1730 ALA B O 1
ATOM 9203 N N . ALA A 1 1759 ? 443.74649 409.08599 397.36149 1.000 106.52482 1731 ALA B N 1
ATOM 9204 C CA . ALA A 1 1759 ? 443.96949 408.47399 398.66249 1.000 106.52482 1731 ALA B CA 1
ATOM 9205 C C . ALA A 1 1759 ? 443.45449 409.32799 399.81249 1.000 106.52482 1731 ALA B C 1
ATOM 9206 O O . ALA A 1 1759 ? 443.66849 408.97499 400.97549 1.000 106.52482 1731 ALA B O 1
ATOM 9208 N N . LEU A 1 1760 ? 442.78449 410.43999 399.52049 1.000 108.99593 1732 LEU B N 1
ATOM 9209 C CA . LEU A 1 1760 ? 442.28349 411.34999 400.54349 1.000 108.99593 1732 LEU B CA 1
ATOM 9210 C C . LEU A 1 1760 ? 440.76749 411.39099 400.63049 1.000 108.99593 1732 LEU B C 1
ATOM 9211 O O . LEU A 1 1760 ? 440.21749 411.35699 401.73349 1.000 108.99593 1732 LEU B O 1
ATOM 9216 N N . VAL A 1 1761 ? 440.08149 411.46799 399.48949 1.000 112.50458 1733 VAL B N 1
ATOM 9217 C CA . VAL A 1 1761 ? 438.61949 411.56199 399.50449 1.000 112.50458 1733 VAL B CA 1
ATOM 9218 C C . VAL A 1 1761 ? 437.96549 410.36099 400.17849 1.000 112.50458 1733 VAL B C 1
ATOM 9219 O O . VAL A 1 1761 ? 437.04249 410.56299 400.98649 1.000 112.50458 1733 VAL B O 1
ATOM 9223 N N . PRO A 1 1762 ? 438.35449 409.10799 399.89349 1.000 112.40708 1734 PRO B N 1
ATOM 9224 C CA . PRO A 1 1762 ? 437.73449 407.98899 400.62349 1.000 112.40708 1734 PRO B CA 1
ATOM 9225 C C . PRO A 1 1762 ? 437.91649 408.08399 402.12549 1.000 112.40708 1734 PRO B C 1
ATOM 9226 O O . PRO A 1 1762 ? 436.99949 407.73699 402.88049 1.000 112.40708 1734 PRO B O 1
ATOM 9230 N N . LEU A 1 1763 ? 439.07849 408.55299 402.58249 1.000 110.56444 1735 LEU B N 1
ATOM 9231 C CA . LEU A 1 1763 ? 439.30249 408.71399 404.01449 1.000 110.56444 1735 LEU B CA 1
ATOM 9232 C C . LEU A 1 1763 ? 438.34949 409.74299 404.59949 1.000 110.56444 1735 LEU B C 1
ATOM 9233 O O . LEU A 1 1763 ? 437.80349 409.55199 405.69149 1.000 110.56444 1735 LEU B O 1
ATOM 9238 N N . CYS A 1 1764 ? 438.15549 410.85399 403.89049 1.000 114.71027 1736 CYS B N 1
ATOM 9239 C CA . CYS A 1 1764 ? 437.23049 411.87699 404.35849 1.000 114.71027 1736 CYS B CA 1
ATOM 9240 C C . CYS A 1 1764 ? 435.80749 411.34299 404.42449 1.000 114.71027 1736 CYS B C 1
ATOM 9241 O O . CYS A 1 1764 ? 435.08249 411.59699 405.39449 1.000 114.71027 1736 CYS B O 1
ATOM 9244 N N . ARG A 1 1765 ? 435.39149 410.59299 403.40249 1.000 113.52455 1737 ARG B N 1
ATOM 9245 C CA . ARG A 1 1765 ? 434.05849 409.99999 403.42549 1.000 113.52455 1737 ARG B CA 1
ATOM 9246 C C . ARG A 1 1765 ? 433.90849 409.05399 404.61049 1.000 113.52455 1737 ARG B C 1
ATOM 9247 O O . ARG A 1 1765 ? 432.90249 409.09199 405.33049 1.000 113.52455 1737 ARG B O 1
ATOM 9255 N N . ASP A 1 1766 ? 434.91749 408.20999 404.83849 1.000 116.19170 1738 ASP B N 1
ATOM 9256 C CA . ASP A 1 1766 ? 434.85449 407.25499 405.93849 1.000 116.19170 1738 ASP B CA 1
ATOM 9257 C C . ASP A 1 1766 ? 434.79649 407.96199 407.28449 1.000 116.19170 1738 ASP B C 1
ATOM 9258 O O . ASP A 1 1766 ? 434.01949 407.57299 408.16149 1.000 116.19170 1738 ASP B O 1
ATOM 9263 N N . ILE A 1 1767 ? 435.60549 409.00599 407.46649 1.000 113.97767 1739 ILE B N 1
ATOM 9264 C CA . ILE A 1 1767 ? 435.65249 409.67599 408.76149 1.000 113.97767 1739 ILE B CA 1
ATOM 9265 C C . ILE A 1 1767 ? 434.36249 410.44699 409.01649 1.000 113.97767 1739 ILE B C 1
ATOM 9266 O O . ILE A 1 1767 ? 433.85949 410.47899 410.14649 1.000 113.97767 1739 ILE B O 1
ATOM 9271 N N . ILE A 1 1768 ? 433.79249 411.06599 407.97849 1.000 114.32248 1740 ILE B N 1
ATOM 9272 C CA . ILE A 1 1768 ? 432.51849 411.75499 408.14949 1.000 114.32248 1740 ILE B CA 1
ATOM 9273 C C . ILE A 1 1768 ? 431.41349 410.76099 408.48049 1.000 114.32248 1740 ILE B C 1
ATOM 9274 O O . ILE A 1 1768 ? 430.58549 411.00499 409.36949 1.000 114.32248 1740 ILE B O 1
ATOM 9279 N N . ARG A 1 1769 ? 431.38449 409.62199 407.78149 1.000 116.61059 1741 ARG B N 1
ATOM 9280 C CA . ARG A 1 1769 ? 430.37749 408.60899 408.07449 1.000 116.61059 1741 ARG B CA 1
ATOM 9281 C C . ARG A 1 1769 ? 430.52949 408.08099 409.49449 1.000 116.61059 1741 ARG B C 1
ATOM 9282 O O . ARG A 1 1769 ? 429.53449 407.87099 410.19749 1.000 116.61059 1741 ARG B O 1
ATOM 9290 N N . GLY A 1 1770 ? 431.77049 407.86999 409.93649 1.000 124.97640 1742 GLY B N 1
ATOM 9291 C CA . GLY A 1 1770 ? 431.99349 407.40899 411.29549 1.000 124.97640 1742 GLY B CA 1
ATOM 9292 C C . GLY A 1 1770 ? 431.55149 408.41999 412.33449 1.000 124.97640 1742 GLY B C 1
ATOM 9293 O O . GLY A 1 1770 ? 430.91449 408.06199 413.32749 1.000 124.97640 1742 GLY B O 1
ATOM 9294 N N . TYR A 1 1771 ? 431.87349 409.69699 412.11749 1.000 121.47594 1743 TYR B N 1
ATOM 9295 C CA . TYR A 1 1771 ? 431.45549 410.72899 413.06149 1.000 121.47594 1743 TYR B CA 1
ATOM 9296 C C . TYR A 1 1771 ? 429.93849 410.83399 413.12649 1.000 121.47594 1743 TYR B C 1
ATOM 9297 O O . TYR A 1 1771 ? 429.36749 411.00499 414.20949 1.000 121.47594 1743 TYR B O 1
ATOM 9306 N N . THR A 1 1772 ? 429.26849 410.74599 411.97549 1.000 123.87370 1744 THR B N 1
ATOM 9307 C CA . THR A 1 1772 ? 427.80949 410.77699 411.97449 1.000 123.87370 1744 THR B CA 1
ATOM 9308 C C . THR A 1 1772 ? 427.23049 409.56599 412.69449 1.000 123.87370 1744 THR B C 1
ATOM 9309 O O . THR A 1 1772 ? 426.25849 409.68799 413.44849 1.000 123.87370 1744 THR B O 1
ATOM 9313 N N . ALA A 1 1773 ? 427.81849 408.39099 412.48049 1.000 134.30909 1745 ALA B N 1
ATOM 9314 C CA . ALA A 1 1773 ? 427.30149 407.15499 413.05249 1.000 134.30909 1745 ALA B CA 1
ATOM 9315 C C . ALA A 1 1773 ? 427.72449 406.93799 414.49849 1.000 134.30909 1745 ALA B C 1
ATOM 9316 O O . ALA A 1 1773 ? 427.30849 405.94399 415.10149 1.000 134.30909 1745 ALA B O 1
ATOM 9318 N N . LEU A 1 1774 ? 428.54249 407.82399 415.06349 1.000 146.64294 1746 LEU B N 1
ATOM 9319 C CA . LEU A 1 1774 ? 428.93749 407.68399 416.45849 1.000 146.64294 1746 LEU B CA 1
ATOM 9320 C C . LEU A 1 1774 ? 427.72549 407.80599 417.37249 1.000 146.64294 1746 LEU B C 1
ATOM 9321 O O . LEU A 1 1774 ? 426.83049 408.62299 417.14049 1.000 146.64294 1746 LEU B O 1
ATOM 9326 N N . ASP A 1 1775 ? 427.70049 406.98199 418.41649 1.000 164.99964 1747 ASP B N 1
ATOM 9327 C CA . ASP A 1 1775 ? 426.62949 407.05599 419.39949 1.000 164.99964 1747 ASP B CA 1
ATOM 9328 C C . ASP A 1 1775 ? 426.75249 408.34499 420.20249 1.000 164.99964 1747 ASP B C 1
ATOM 9329 O O . ASP A 1 1775 ? 427.83249 408.67999 420.69849 1.000 164.99964 1747 ASP B O 1
ATOM 9334 N N . ASP A 1 1776 ? 425.63949 409.06899 420.32749 1.000 161.56411 1748 ASP B N 1
ATOM 9335 C CA . ASP A 1 1776 ? 425.67349 410.36599 420.99549 1.000 161.56411 1748 ASP B CA 1
ATOM 9336 C C . ASP A 1 1776 ? 425.94649 410.22199 422.48849 1.000 161.56411 1748 ASP B C 1
ATOM 9337 O O . ASP A 1 1776 ? 426.72649 410.99299 423.05849 1.000 161.56411 1748 ASP B O 1
ATOM 9342 N N . GLU A 1 1777 ? 425.31749 409.24299 423.13649 1.000 171.85677 1749 GLU B N 1
ATOM 9343 C CA . GLU A 1 1777 ? 425.39549 409.09999 424.58549 1.000 171.85677 1749 GLU B CA 1
ATOM 9344 C C . GLU A 1 1777 ? 426.36749 408.01799 425.03649 1.000 171.85677 1749 GLU B C 1
ATOM 9345 O O . GLU A 1 1777 ? 427.09649 408.22199 426.01149 1.000 171.85677 1749 GLU B O 1
ATOM 9351 N N . SER A 1 1778 ? 426.40649 406.87599 424.35549 1.000 166.66377 1750 SER B N 1
ATOM 9352 C CA . SER A 1 1778 ? 427.27749 405.77799 424.74649 1.000 166.66377 1750 SER B CA 1
ATOM 9353 C C . SER A 1 1778 ? 428.67249 405.88699 424.14849 1.000 166.66377 1750 SER B C 1
ATOM 9354 O O . SER A 1 1778 ? 429.52749 405.04699 424.44949 1.000 166.66377 1750 SER B O 1
ATOM 9357 N N . GLN A 1 1779 ? 428.92249 406.89099 423.31149 1.000 152.82975 1751 GLN B N 1
ATOM 9358 C CA . GLN A 1 1779 ? 430.23149 407.09299 422.70249 1.000 152.82975 1751 GLN B CA 1
ATOM 9359 C C . GLN A 1 1779 ? 430.61849 408.56199 422.76149 1.000 152.82975 1751 GLN B C 1
ATOM 9360 O O . GLN A 1 1779 ? 431.13149 409.12699 421.78949 1.000 152.82975 1751 GLN B O 1
ATOM 9366 N N . HIS A 1 1780 ? 430.37349 409.20299 423.90649 1.000 140.80821 1752 HIS B N 1
ATOM 9367 C CA . HIS A 1 1780 ? 430.71849 410.61399 424.05549 1.000 140.80821 1752 HIS B CA 1
ATOM 9368 C C . HIS A 1 1780 ? 432.22349 410.82699 423.96949 1.000 140.80821 1752 HIS B C 1
ATOM 9369 O O . HIS A 1 1780 ? 432.68749 411.81299 423.38549 1.000 140.80821 1752 HIS B O 1
ATOM 9376 N N . ARG A 1 1781 ? 433.00449 409.91599 424.55549 1.000 137.32487 1753 ARG B N 1
ATOM 9377 C CA . ARG A 1 1781 ? 434.45649 410.00699 424.44949 1.000 137.32487 1753 ARG B CA 1
ATOM 9378 C C . ARG A 1 1781 ? 434.90749 409.90499 422.99849 1.000 137.32487 1753 ARG B C 1
ATOM 9379 O O . ARG A 1 1781 ? 435.78249 410.65999 422.55649 1.000 137.32487 1753 ARG B O 1
ATOM 9387 N N . ASN A 1 1782 ? 434.31549 408.97999 422.24049 1.000 136.76694 1754 ASN B N 1
ATOM 9388 C CA . ASN A 1 1782 ? 434.65849 408.85099 420.82849 1.000 136.76694 1754 ASN B CA 1
ATOM 9389 C C . ASN A 1 1782 ? 434.29049 410.10899 420.05449 1.000 136.76694 1754 ASN B C 1
ATOM 9390 O O . ASN A 1 1782 ? 435.04349 410.55299 419.18149 1.000 136.76694 1754 ASN B O 1
ATOM 9395 N N . ILE A 1 1783 ? 433.13049 410.69599 420.35749 1.000 136.47498 1755 ILE B N 1
ATOM 9396 C CA . ILE A 1 1783 ? 432.72049 411.92399 419.68349 1.000 136.47498 1755 ILE B CA 1
ATOM 9397 C C . ILE A 1 1783 ? 433.69849 413.04999 419.98849 1.000 136.47498 1755 ILE B C 1
ATOM 9398 O O . ILE A 1 1783 ? 434.09049 413.81199 419.09649 1.000 136.47498 1755 ILE B O 1
ATOM 9403 N N . VAL A 1 1784 ? 434.11249 413.17099 421.25149 1.000 133.14267 1756 VAL B N 1
ATOM 9404 C CA . VAL A 1 1784 ? 435.07849 414.20199 421.61949 1.000 133.14267 1756 VAL B CA 1
ATOM 9405 C C . VAL A 1 1784 ? 436.39849 413.97699 420.89349 1.000 133.14267 1756 VAL B C 1
ATOM 9406 O O . VAL A 1 1784 ? 437.03449 414.92699 420.42049 1.000 133.14267 1756 VAL B O 1
ATOM 9410 N N . ALA A 1 1785 ? 436.83049 412.71799 420.79449 1.000 129.09431 1757 ALA B N 1
ATOM 9411 C CA . ALA A 1 1785 ? 438.08149 412.41999 420.10449 1.000 129.09431 1757 ALA B CA 1
ATOM 9412 C C . ALA A 1 1785 ? 437.99849 412.76499 418.62249 1.000 129.09431 1757 ALA B C 1
ATOM 9413 O O . ALA A 1 1785 ? 438.93949 413.33299 418.05749 1.000 129.09431 1757 ALA B O 1
ATOM 9415 N N . TRP A 1 1786 ? 436.88049 412.43199 417.97649 1.000 120.01807 1758 TRP B N 1
ATOM 9416 C CA . TRP A 1 1786 ? 436.74149 412.62799 416.53849 1.000 120.01807 1758 TRP B CA 1
ATOM 9417 C C . TRP A 1 1786 ? 436.34849 414.04799 416.15249 1.000 120.01807 1758 TRP B C 1
ATOM 9418 O O . TRP A 1 1786 ? 436.43249 414.38999 414.97049 1.000 120.01807 1758 TRP B O 1
ATOM 9429 N N . ARG A 1 1787 ? 435.90649 414.87199 417.10049 1.000 121.29822 1759 ARG B N 1
ATOM 9430 C CA . ARG A 1 1787 ? 435.49549 416.23199 416.75249 1.000 121.29822 1759 ARG B CA 1
ATOM 9431 C C . ARG A 1 1787 ? 436.61749 417.06799 416.14749 1.000 121.29822 1759 ARG B C 1
ATOM 9432 O O . ARG A 1 1787 ? 436.40549 417.65099 415.06749 1.000 121.29822 1759 ARG B O 1
ATOM 9440 N N . PRO A 1 1788 ? 437.80549 417.18399 416.75849 1.000 119.98003 1760 PRO B N 1
ATOM 9441 C CA . PRO A 1 1788 ? 438.83049 418.05699 416.16149 1.000 119.98003 1760 PRO B CA 1
ATOM 9442 C C . PRO A 1 1788 ? 439.25849 417.62799 414.77149 1.000 119.98003 1760 PRO B C 1
ATOM 9443 O O . PRO A 1 1788 ? 439.45249 418.48099 413.89949 1.000 119.98003 1760 PRO B O 1
ATOM 9447 N N . VAL A 1 1789 ? 439.38849 416.32499 414.52349 1.000 114.90563 1761 VAL B N 1
ATOM 9448 C CA . VAL A 1 1789 ? 439.82749 415.88599 413.20449 1.000 114.90563 1761 VAL B CA 1
ATOM 9449 C C . VAL A 1 1789 ? 438.75049 416.15599 412.15949 1.000 114.90563 1761 VAL B C 1
ATOM 9450 O O . VAL A 1 1789 ? 439.05449 416.53699 411.02349 1.000 114.90563 1761 VAL B O 1
ATOM 9454 N N . VAL A 1 1790 ? 437.47949 415.97999 412.52249 1.000 116.90905 1762 VAL B N 1
ATOM 9455 C CA . VAL A 1 1790 ? 436.40149 416.24799 411.57549 1.000 116.90905 1762 VAL B CA 1
ATOM 9456 C C . VAL A 1 1790 ? 436.34449 417.73199 411.23949 1.000 116.90905 1762 VAL B C 1
ATOM 9457 O O . VAL A 1 1790 ? 436.20349 418.11499 410.06949 1.000 116.90905 1762 VAL B O 1
ATOM 9461 N N . VAL A 1 1791 ? 436.45749 418.59399 412.25349 1.000 117.35764 1763 VAL B N 1
ATOM 9462 C CA . VAL A 1 1791 ? 436.44849 420.02099 411.94949 1.000 117.35764 1763 VAL B CA 1
ATOM 9463 C C . VAL A 1 1791 ? 437.68449 420.39699 411.14049 1.000 117.35764 1763 VAL B C 1
ATOM 9464 O O . VAL A 1 1791 ? 437.62749 421.29899 410.29549 1.000 117.35764 1763 VAL B O 1
ATOM 9468 N N . ASP A 1 1792 ? 438.80749 419.70299 411.35549 1.000 117.84280 1764 ASP B N 1
ATOM 9469 C CA . ASP A 1 1792 ? 439.99949 419.95799 410.55449 1.000 117.84280 1764 ASP B CA 1
ATOM 9470 C C . ASP A 1 1792 ? 439.77649 419.58599 409.09349 1.000 117.84280 1764 ASP B C 1
ATOM 9471 O O . ASP A 1 1792 ? 440.18949 420.31899 408.19149 1.000 117.84280 1764 ASP B O 1
ATOM 9476 N N . VAL A 1 1793 ? 439.12049 418.45299 408.84249 1.000 114.39239 1765 VAL B N 1
ATOM 9477 C CA . VAL A 1 1793 ? 438.81249 418.06099 407.46649 1.000 114.39239 1765 VAL B CA 1
ATOM 9478 C C . VAL A 1 1793 ? 437.89449 419.09199 406.82049 1.000 114.39239 1765 VAL B C 1
ATOM 9479 O O . VAL A 1 1793 ? 438.09149 419.50799 405.66649 1.000 114.39239 1765 VAL B O 1
ATOM 9483 N N . LEU A 1 1794 ? 436.87249 419.51699 407.56349 1.000 117.02321 1766 LEU B N 1
ATOM 9484 C CA . LEU A 1 1794 ? 435.90449 420.45699 407.01249 1.000 117.02321 1766 LEU B CA 1
ATOM 9485 C C . LEU A 1 1794 ? 436.55549 421.79599 406.68849 1.000 117.02321 1766 LEU B C 1
ATOM 9486 O O . LEU A 1 1794 ? 436.26849 422.39599 405.64649 1.000 117.02321 1766 LEU B O 1
ATOM 9491 N N . GLU A 1 1795 ? 437.44349 422.28199 407.56249 1.000 119.00569 1767 GLU B N 1
ATOM 9492 C CA . GLU A 1 1795 ? 438.13349 423.53199 407.26349 1.000 119.00569 1767 GLU B CA 1
ATOM 9493 C C . GLU A 1 1795 ? 439.16249 423.35399 406.15449 1.000 119.00569 1767 GLU B C 1
ATOM 9494 O O . GLU A 1 1795 ? 439.42949 424.29799 405.40449 1.000 119.00569 1767 GLU B O 1
ATOM 9500 N N . GLY A 1 1796 ? 439.75349 422.16199 406.03449 1.000 120.07715 1768 GLY B N 1
ATOM 9501 C CA . GLY A 1 1796 ? 440.68149 421.90599 404.95149 1.000 120.07715 1768 GLY B CA 1
ATOM 9502 C C . GLY A 1 1796 ? 440.02449 421.85099 403.59249 1.000 120.07715 1768 GLY B C 1
ATOM 9503 O O . GLY A 1 1796 ? 440.69649 422.07699 402.58049 1.000 120.07715 1768 GLY B O 1
ATOM 9504 N N . TYR A 1 1797 ? 438.72649 421.54099 403.54549 1.000 119.03462 1769 TYR B N 1
ATOM 9505 C CA . TYR A 1 1797 ? 438.00849 421.65999 402.27649 1.000 119.03462 1769 TYR B CA 1
ATOM 9506 C C . TYR A 1 1797 ? 438.08749 423.06699 401.70149 1.000 119.03462 1769 TYR B C 1
ATOM 9507 O O . TYR A 1 1797 ? 438.02149 423.23799 400.47849 1.000 119.03462 1769 TYR B O 1
ATOM 9516 N N . ALA A 1 1798 ? 438.22349 424.08599 402.55449 1.000 121.53831 1770 ALA B N 1
ATOM 9517 C CA . ALA A 1 1798 ? 438.38949 425.44299 402.04749 1.000 121.53831 1770 ALA B CA 1
ATOM 9518 C C . ALA A 1 1798 ? 439.65549 425.57499 401.21349 1.000 121.53831 1770 ALA B C 1
ATOM 9519 O O . ALA A 1 1798 ? 439.72849 426.43199 400.32649 1.000 121.53831 1770 ALA B O 1
ATOM 9521 N N . ALA A 1 1799 ? 440.65849 424.73799 401.48049 1.000 128.98415 1771 ALA B N 1
ATOM 9522 C CA . ALA A 1 1799 ? 441.91249 424.79899 400.74249 1.000 128.98415 1771 ALA B CA 1
ATOM 9523 C C . ALA A 1 1799 ? 441.81549 424.19799 399.34649 1.000 128.98415 1771 ALA B C 1
ATOM 9524 O O . ALA A 1 1799 ? 442.70449 424.44499 398.52349 1.000 128.98415 1771 ALA B O 1
ATOM 9526 N N . PHE A 1 1800 ? 440.77749 423.41599 399.05949 1.000 123.40115 1772 PHE B N 1
ATOM 9527 C CA . PHE A 1 1800 ? 440.62549 422.86799 397.71849 1.000 123.40115 1772 PHE B CA 1
ATOM 9528 C C . PHE A 1 1800 ? 440.39749 423.98899 396.70749 1.000 123.40115 1772 PHE B C 1
ATOM 9529 O O . PHE A 1 1800 ? 439.74749 424.99099 397.02249 1.000 123.40115 1772 PHE B O 1
ATOM 9537 N N . PRO A 1 1801 ? 440.91549 423.84899 395.49049 1.000 124.62050 1773 PRO B N 1
ATOM 9538 C CA . PRO A 1 1801 ? 440.63349 424.84599 394.45049 1.000 124.62050 1773 PRO B CA 1
ATOM 9539 C C . PRO A 1 1801 ? 439.18649 424.78799 393.99149 1.000 124.62050 1773 PRO B C 1
ATOM 9540 O O . PRO A 1 1801 ? 438.40949 423.95599 394.46949 1.000 124.62050 1773 PRO B O 1
ATOM 9544 N N . ARG A 1 1802 ? 438.81449 425.67399 393.06649 1.000 122.85949 1774 ARG B N 1
ATOM 9545 C CA . ARG A 1 1802 ? 437.43049 425.72399 392.60649 1.000 122.85949 1774 ARG B CA 1
ATOM 9546 C C . ARG A 1 1802 ? 437.02849 424.43499 391.89949 1.000 122.85949 1774 ARG B C 1
ATOM 9547 O O . ARG A 1 1802 ? 435.92249 423.92399 392.10949 1.000 122.85949 1774 ARG B O 1
ATOM 9555 N N . ASP A 1 1803 ? 437.90749 423.89699 391.05249 1.000 127.63717 1775 ASP B N 1
ATOM 9556 C CA . ASP A 1 1803 ? 437.55949 422.69299 390.30349 1.000 127.63717 1775 ASP B CA 1
ATOM 9557 C C . ASP A 1 1803 ? 437.45449 421.47299 391.21349 1.000 127.63717 1775 ASP B C 1
ATOM 9558 O O . ASP A 1 1803 ? 436.50349 420.69199 391.10449 1.000 127.63717 1775 ASP B O 1
ATOM 9563 N N . ALA A 1 1804 ? 438.42049 421.29399 392.11749 1.000 122.91696 1776 ALA B N 1
ATOM 9564 C CA . ALA A 1 1804 ? 438.40149 420.12799 392.99349 1.000 122.91696 1776 ALA B CA 1
ATOM 9565 C C . ALA A 1 1804 ? 437.25149 420.18999 393.98949 1.000 122.91696 1776 ALA B C 1
ATOM 9566 O O . ALA A 1 1804 ? 436.71749 419.14599 394.38049 1.000 122.91696 1776 ALA B O 1
ATOM 9568 N N . PHE A 1 1805 ? 436.86349 421.39399 394.41349 1.000 117.77355 1777 PHE B N 1
ATOM 9569 C CA . PHE A 1 1805 ? 435.73049 421.52199 395.32349 1.000 117.77355 1777 PHE B CA 1
ATOM 9570 C C . PHE A 1 1805 ? 434.44749 421.02499 394.67449 1.000 117.77355 1777 PHE B C 1
ATOM 9571 O O . PHE A 1 1805 ? 433.62749 420.36699 395.32449 1.000 117.77355 1777 PHE B O 1
ATOM 9579 N N . ALA A 1 1806 ? 434.25649 421.32999 393.39249 1.000 118.49136 1778 ALA B N 1
ATOM 9580 C CA . ALA A 1 1806 ? 433.10349 420.83199 392.65649 1.000 118.49136 1778 ALA B CA 1
ATOM 9581 C C . ALA A 1 1806 ? 433.31049 419.42199 392.12049 1.000 118.49136 1778 ALA B C 1
ATOM 9582 O O . ALA A 1 1806 ? 432.36549 418.83999 391.57749 1.000 118.49136 1778 ALA B O 1
ATOM 9584 N N . ALA A 1 1807 ? 434.51449 418.86299 392.25449 1.000 117.26414 1779 ALA B N 1
ATOM 9585 C CA . ALA A 1 1807 ? 434.75949 417.50999 391.76749 1.000 117.26414 1779 ALA B CA 1
ATOM 9586 C C . ALA A 1 1807 ? 434.03749 416.47399 392.61749 1.000 117.26414 1779 ALA B C 1
ATOM 9587 O O . ALA A 1 1807 ? 433.50149 415.49299 392.09049 1.000 117.26414 1779 ALA B O 1
ATOM 9589 N N . HIS A 1 1808 ? 434.00949 416.67499 393.93449 1.000 113.38662 1780 HIS B N 1
ATOM 9590 C CA . HIS A 1 1808 ? 433.39149 415.73199 394.85649 1.000 113.38662 1780 HIS B CA 1
ATOM 9591 C C . HIS A 1 1808 ? 432.15449 416.30599 395.53549 1.000 113.38662 1780 HIS B C 1
ATOM 9592 O O . HIS A 1 1808 ? 431.74449 415.80799 396.58849 1.000 113.38662 1780 HIS B O 1
ATOM 9599 N N . ILE A 1 1809 ? 431.55449 417.34999 394.95949 1.000 112.37337 1781 ILE B N 1
ATOM 9600 C CA . ILE A 1 1809 ? 430.36349 417.93899 395.56349 1.000 112.37337 1781 ILE B CA 1
ATOM 9601 C C . ILE A 1 1809 ? 429.21749 416.93299 395.59349 1.000 112.37337 1781 ILE B C 1
ATOM 9602 O O . ILE A 1 1809 ? 428.55349 416.75999 396.62449 1.000 112.37337 1781 ILE B O 1
ATOM 9607 N N . ARG A 1 1810 ? 428.98949 416.22999 394.48249 1.000 113.82102 1782 ARG B N 1
ATOM 9608 C CA . ARG A 1 1810 ? 427.93649 415.22599 394.43549 1.000 113.82102 1782 ARG B CA 1
ATOM 9609 C C . ARG A 1 1810 ? 428.28849 414.00099 395.26249 1.000 113.82102 1782 ARG B C 1
ATOM 9610 O O . ARG A 1 1810 ? 427.38649 413.27099 395.68649 1.000 113.82102 1782 ARG B O 1
ATOM 9618 N N . SER A 1 1811 ? 429.57349 413.76499 395.50549 1.000 114.46252 1783 SER B N 1
ATOM 9619 C CA . SER A 1 1811 ? 430.02249 412.61199 396.26749 1.000 114.46252 1783 SER B CA 1
ATOM 9620 C C . SER A 1 1811 ? 430.23949 412.91599 397.74249 1.000 114.46252 1783 SER B C 1
ATOM 9621 O O . SER A 1 1811 ? 430.59349 412.00499 398.49749 1.000 114.46252 1783 SER B O 1
ATOM 9624 N N . PHE A 1 1812 ? 430.04749 414.16199 398.17849 1.000 113.21456 1784 PHE B N 1
ATOM 9625 C CA . PHE A 1 1812 ? 430.25649 414.49299 399.58149 1.000 113.21456 1784 PHE B CA 1
ATOM 9626 C C . PHE A 1 1812 ? 429.16249 415.33499 400.22149 1.000 113.21456 1784 PHE B C 1
ATOM 9627 O O . PHE A 1 1812 ? 429.07249 415.33599 401.45549 1.000 113.21456 1784 PHE B O 1
ATOM 9635 N N . TYR A 1 1813 ? 428.34149 416.04899 399.45349 1.000 108.34351 1785 TYR B N 1
ATOM 9636 C CA . TYR A 1 1813 ? 427.30249 416.87399 400.06949 1.000 108.34351 1785 TYR B CA 1
ATOM 9637 C C . TYR A 1 1813 ? 426.32649 416.06799 400.91949 1.000 108.34351 1785 TYR B C 1
ATOM 9638 O O . TYR A 1 1813 ? 426.04449 416.48899 402.05649 1.000 108.34351 1785 TYR B O 1
ATOM 9647 N N . PRO A 1 1814 ? 425.76849 414.93999 400.45749 1.000 110.98789 1786 PRO B N 1
ATOM 9648 C CA . PRO A 1 1814 ? 424.86149 414.17999 401.33349 1.000 110.98789 1786 PRO B CA 1
ATOM 9649 C C . PRO A 1 1814 ? 425.51949 413.69499 402.61049 1.000 110.98789 1786 PRO B C 1
ATOM 9650 O O . PRO A 1 1814 ? 424.85149 413.60699 403.64749 1.000 110.98789 1786 PRO B O 1
ATOM 9654 N N . LEU A 1 1815 ? 426.81249 413.37199 402.56749 1.000 110.83233 1787 LEU B N 1
ATOM 9655 C CA . LEU A 1 1815 ? 427.49249 412.90399 403.76849 1.000 110.83233 1787 LEU B CA 1
ATOM 9656 C C . LEU A 1 1815 ? 427.68349 414.02499 404.77949 1.000 110.83233 1787 LEU B C 1
ATOM 9657 O O . LEU A 1 1815 ? 427.68249 413.77399 405.98949 1.000 110.83233 1787 LEU B O 1
ATOM 9662 N N . VAL A 1 1816 ? 427.84149 415.26199 404.30849 1.000 108.89700 1788 VAL B N 1
ATOM 9663 C CA . VAL A 1 1816 ? 428.15449 416.36799 405.20349 1.000 108.89700 1788 VAL B CA 1
ATOM 9664 C C . VAL A 1 1816 ? 426.91749 417.12899 405.67249 1.000 108.89700 1788 VAL B C 1
ATOM 9665 O O . VAL A 1 1816 ? 426.96949 417.78499 406.72349 1.000 108.89700 1788 VAL B O 1
ATOM 9669 N N . VAL A 1 1817 ? 425.80449 417.05299 404.93849 1.000 109.29715 1789 VAL B N 1
ATOM 9670 C CA . VAL A 1 1817 ? 424.61849 417.80199 405.34649 1.000 109.29715 1789 VAL B CA 1
ATOM 9671 C C . VAL A 1 1817 ? 424.04849 417.26699 406.65549 1.000 109.29715 1789 VAL B C 1
ATOM 9672 O O . VAL A 1 1817 ? 423.52949 418.03599 407.47349 1.000 109.29715 1789 VAL B O 1
ATOM 9676 N N . GLU A 1 1818 ? 424.13249 415.95499 406.88049 1.000 111.50124 1790 GLU B N 1
ATOM 9677 C CA . GLU A 1 1818 ? 423.49949 415.33999 408.04149 1.000 111.50124 1790 GLU B CA 1
ATOM 9678 C C . GLU A 1 1818 ? 424.20249 415.66199 409.35349 1.000 111.50124 1790 GLU B C 1
ATOM 9679 O O . GLU A 1 1818 ? 423.68849 415.28699 410.41349 1.000 111.50124 1790 GLU B O 1
ATOM 9685 N N . LEU A 1 1819 ? 425.35649 416.33199 409.31349 1.000 111.12039 1791 LEU B N 1
ATOM 9686 C CA . LEU A 1 1819 ? 426.08249 416.62999 410.54549 1.000 111.12039 1791 LEU B CA 1
ATOM 9687 C C . LEU A 1 1819 ? 425.26849 417.52199 411.47349 1.000 111.12039 1791 LEU B C 1
ATOM 9688 O O . LEU A 1 1819 ? 425.25549 417.31299 412.69249 1.000 111.12039 1791 LEU B O 1
ATOM 9693 N N . LEU A 1 1820 ? 424.58249 418.52199 410.91949 1.000 111.38329 1792 LEU B N 1
ATOM 9694 C CA . LEU A 1 1820 ? 423.86149 419.47799 411.74949 1.000 111.38329 1792 LEU B CA 1
ATOM 9695 C C . LEU A 1 1820 ? 422.63249 418.87999 412.42249 1.000 111.38329 1792 LEU B C 1
ATOM 9696 O O . LEU A 1 1820 ? 422.05749 419.53199 413.30149 1.000 111.38329 1792 LEU B O 1
ATOM 9701 N N . GLY A 1 1821 ? 422.20949 417.67699 412.03149 1.000 111.85756 1793 GLY B N 1
ATOM 9702 C CA . GLY A 1 1821 ? 421.11949 417.02699 412.74249 1.000 111.85756 1793 GLY B CA 1
ATOM 9703 C C . GLY A 1 1821 ? 421.47049 416.73999 414.18849 1.000 111.85756 1793 GLY B C 1
ATOM 9704 O O . GLY A 1 1821 ? 420.65449 416.94599 415.09049 1.000 111.85756 1793 GLY B O 1
ATOM 9705 N N . LYS A 1 1822 ? 422.68649 416.26299 414.42749 1.000 118.97823 1794 LYS B N 1
ATOM 9706 C CA . LYS A 1 1822 ? 423.20649 416.09599 415.77149 1.000 118.97823 1794 LYS B CA 1
ATOM 9707 C C . LYS A 1 1822 ? 423.72049 417.43299 416.30149 1.000 118.97823 1794 LYS B C 1
ATOM 9708 O O . LYS A 1 1822 ? 423.97749 418.37199 415.54249 1.000 118.97823 1794 LYS B O 1
ATOM 9714 N N . ASP A 1 1823 ? 423.85449 417.51799 417.62349 1.000 125.91246 1795 ASP B N 1
ATOM 9715 C CA . ASP A 1 1823 ? 424.40749 418.71899 418.23649 1.000 125.91246 1795 ASP B CA 1
ATOM 9716 C C . ASP A 1 1823 ? 425.83349 418.94799 417.75349 1.000 125.91246 1795 ASP B C 1
ATOM 9717 O O . ASP A 1 1823 ? 426.65249 418.02499 417.73249 1.000 125.91246 1795 ASP B O 1
ATOM 9722 N N . LEU A 1 1824 ? 426.12849 420.18599 417.36649 1.000 125.04322 1796 LEU B N 1
ATOM 9723 C CA . LEU A 1 1824 ? 427.40749 420.53799 416.76849 1.000 125.04322 1796 LEU B CA 1
ATOM 9724 C C . LEU A 1 1824 ? 428.02249 421.71299 417.51449 1.000 125.04322 1796 LEU B C 1
ATOM 9725 O O . LEU A 1 1824 ? 427.31449 422.62599 417.95049 1.000 125.04322 1796 LEU B O 1
ATOM 9730 N N . GLY A 1 1825 ? 429.34749 421.67999 417.66249 1.000 127.01069 1797 GLY B N 1
ATOM 9731 C CA . GLY A 1 1825 ? 430.04849 422.72899 418.36849 1.000 127.01069 1797 GLY B CA 1
ATOM 9732 C C . GLY A 1 1825 ? 430.29849 423.95399 417.51149 1.000 127.01069 1797 GLY B C 1
ATOM 9733 O O . GLY A 1 1825 ? 430.05549 423.96899 416.30549 1.000 127.01069 1797 GLY B O 1
ATOM 9734 N N . GLN A 1 1826 ? 430.80649 425.00199 418.16649 1.000 129.02562 1798 GLN B N 1
ATOM 9735 C CA . GLN A 1 1826 ? 431.06649 426.25999 417.47349 1.000 129.02562 1798 GLN B CA 1
ATOM 9736 C C . GLN A 1 1826 ? 432.12549 426.09099 416.39249 1.000 129.02562 1798 GLN B C 1
ATOM 9737 O O . GLN A 1 1826 ? 432.00949 426.66499 415.30349 1.000 129.02562 1798 GLN B O 1
ATOM 9743 N N . ASP A 1 1827 ? 433.17549 425.31799 416.68049 1.000 125.85950 1799 ASP B N 1
ATOM 9744 C CA . ASP A 1 1827 ? 434.20349 425.05999 415.67749 1.000 125.85950 1799 ASP B CA 1
ATOM 9745 C C . ASP A 1 1827 ? 433.61149 424.35399 414.46549 1.000 125.85950 1799 ASP B C 1
ATOM 9746 O O . ASP A 1 1827 ? 433.82049 424.77199 413.31849 1.000 125.85950 1799 ASP B O 1
ATOM 9751 N N . LEU A 1 1828 ? 432.86049 423.27699 414.70549 1.000 119.98792 1800 LEU B N 1
ATOM 9752 C CA . LEU A 1 1828 ? 432.20049 422.58399 413.60849 1.000 119.98792 1800 LEU B CA 1
ATOM 9753 C C . LEU A 1 1828 ? 431.14049 423.46499 412.96349 1.000 119.98792 1800 LEU B C 1
ATOM 9754 O O . LEU A 1 1828 ? 430.91349 423.36599 411.75449 1.000 119.98792 1800 LEU B O 1
ATOM 9759 N N . ARG A 1 1829 ? 430.49749 424.33799 413.74549 1.000 123.52041 1801 ARG B N 1
ATOM 9760 C CA . ARG A 1 1829 ? 429.56449 425.30299 413.17249 1.000 123.52041 1801 ARG B CA 1
ATOM 9761 C C . ARG A 1 1829 ? 430.24749 426.15699 412.11449 1.000 123.52041 1801 ARG B C 1
ATOM 9762 O O . ARG A 1 1829 ? 429.76449 426.27199 410.98249 1.000 123.52041 1801 ARG B O 1
ATOM 9770 N N . ALA A 1 1830 ? 431.38349 426.76199 412.46949 1.000 118.15021 1802 ALA B N 1
ATOM 9771 C CA . ALA A 1 1830 ? 432.09349 427.61899 411.52749 1.000 118.15021 1802 ALA B CA 1
ATOM 9772 C C . ALA A 1 1830 ? 432.60949 426.82499 410.33549 1.000 118.15021 1802 ALA B C 1
ATOM 9773 O O . ALA A 1 1830 ? 432.52549 427.28499 409.19049 1.000 118.15021 1802 ALA B O 1
ATOM 9775 N N . ALA A 1 1831 ? 433.15049 425.62999 410.58349 1.000 113.21293 1803 ALA B N 1
ATOM 9776 C CA . ALA A 1 1831 ? 433.67149 424.82299 409.48549 1.000 113.21293 1803 ALA B CA 1
ATOM 9777 C C . ALA A 1 1831 ? 432.56749 424.47399 408.49549 1.000 113.21293 1803 ALA B C 1
ATOM 9778 O O . ALA A 1 1831 ? 432.73549 424.61999 407.27649 1.000 113.21293 1803 ALA B O 1
ATOM 9780 N N . LEU A 1 1832 ? 431.41749 424.02899 409.00749 1.000 111.44811 1804 LEU B N 1
ATOM 9781 C CA . LEU A 1 1832 ? 430.29549 423.70099 408.14149 1.000 111.44811 1804 LEU B CA 1
ATOM 9782 C C . LEU A 1 1832 ? 429.79249 424.93399 407.40749 1.000 111.44811 1804 LEU B C 1
ATOM 9783 O O . LEU A 1 1832 ? 429.45649 424.86199 406.22149 1.000 111.44811 1804 LEU B O 1
ATOM 9788 N N . LEU A 1 1833 ? 429.72949 426.07799 408.09449 1.000 112.35319 1805 LEU B N 1
ATOM 9789 C CA . LEU A 1 1833 ? 429.25549 427.29699 407.44949 1.000 112.35319 1805 LEU B CA 1
ATOM 9790 C C . LEU A 1 1833 ? 430.14849 427.67699 406.27849 1.000 112.35319 1805 LEU B C 1
ATOM 9791 O O . LEU A 1 1833 ? 429.66049 427.97699 405.18249 1.000 112.35319 1805 LEU B O 1
ATOM 9796 N N . LEU A 1 1834 ? 431.46649 427.65599 406.48849 1.000 114.06368 1806 LEU B N 1
ATOM 9797 C CA . LEU A 1 1834 ? 432.38449 427.98399 405.40149 1.000 114.06368 1806 LEU B CA 1
ATOM 9798 C C . LEU A 1 1834 ? 432.28049 426.98299 404.25949 1.000 114.06368 1806 LEU B C 1
ATOM 9799 O O . LEU A 1 1834 ? 432.24949 427.37599 403.08549 1.000 114.06368 1806 LEU B O 1
ATOM 9804 N N . VAL A 1 1835 ? 432.21349 425.68499 404.57249 1.000 112.96279 1807 VAL B N 1
ATOM 9805 C CA . VAL A 1 1835 ? 432.20049 424.70499 403.49149 1.000 112.96279 1807 VAL B CA 1
ATOM 9806 C C . VAL A 1 1835 ? 430.90949 424.81299 402.68649 1.000 112.96279 1807 VAL B C 1
ATOM 9807 O O . VAL A 1 1835 ? 430.92949 424.71699 401.45649 1.000 112.96279 1807 VAL B O 1
ATOM 9811 N N . LEU A 1 1836 ? 429.77449 425.06099 403.34649 1.000 110.86680 1808 LEU B N 1
ATOM 9812 C CA . LEU A 1 1836 ? 428.52649 425.16499 402.59749 1.000 110.86680 1808 LEU B CA 1
ATOM 9813 C C . LEU A 1 1836 ? 428.41349 426.48999 401.85249 1.000 110.86680 1808 LEU B C 1
ATOM 9814 O O . LEU A 1 1836 ? 427.79449 426.53899 400.78449 1.000 110.86680 1808 LEU B O 1
ATOM 9819 N N . ARG A 1 1837 ? 428.98849 427.57199 402.38549 1.000 112.03005 1809 ARG B N 1
ATOM 9820 C CA . ARG A 1 1837 ? 429.04249 428.80799 401.61449 1.000 112.03005 1809 ARG B CA 1
ATOM 9821 C C . ARG A 1 1837 ? 429.88149 428.62099 400.35949 1.000 112.03005 1809 ARG B C 1
ATOM 9822 O O . ARG A 1 1837 ? 429.51349 429.09599 399.27849 1.000 112.03005 1809 ARG B O 1
ATOM 9830 N N . ARG A 1 1838 ? 431.00749 427.91499 400.48149 1.000 117.02224 1810 ARG B N 1
ATOM 9831 C CA . ARG A 1 1838 ? 431.79449 427.57699 399.30149 1.000 117.02224 1810 ARG B CA 1
ATOM 9832 C C . ARG A 1 1838 ? 430.99749 426.68999 398.35249 1.000 117.02224 1810 ARG B C 1
ATOM 9833 O O . ARG A 1 1838 ? 431.10449 426.82399 397.12849 1.000 117.02224 1810 ARG B O 1
ATOM 9841 N N . VAL A 1 1839 ? 430.19649 425.77699 398.90349 1.000 114.48890 1811 VAL B N 1
ATOM 9842 C CA . VAL A 1 1839 ? 429.36249 424.90399 398.08149 1.000 114.48890 1811 VAL B CA 1
ATOM 9843 C C . VAL A 1 1839 ? 428.39149 425.73299 397.25249 1.000 114.48890 1811 VAL B C 1
ATOM 9844 O O . VAL A 1 1839 ? 428.24749 425.53399 396.04049 1.000 114.48890 1811 VAL B O 1
ATOM 9848 N N . GLY A 1 1840 ? 427.71249 426.67699 397.90249 1.000 115.21625 1812 GLY B N 1
ATOM 9849 C CA . GLY A 1 1840 ? 426.78949 427.53999 397.18649 1.000 115.21625 1812 GLY B CA 1
ATOM 9850 C C . GLY A 1 1840 ? 427.48649 428.40699 396.15749 1.000 115.21625 1812 GLY B C 1
ATOM 9851 O O . GLY A 1 1840 ? 426.98049 428.60299 395.05049 1.000 115.21625 1812 GLY B O 1
ATOM 9852 N N . GLU A 1 1841 ? 428.66249 428.93599 396.50749 1.000 115.53098 1813 GLU B N 1
ATOM 9853 C CA . GLU A 1 1841 ? 429.40149 429.78399 395.57949 1.000 115.53098 1813 GLU B CA 1
ATOM 9854 C C . GLU A 1 1841 ? 429.82049 429.01299 394.33449 1.000 115.53098 1813 GLU B C 1
ATOM 9855 O O . GLU A 1 1841 ? 429.69449 429.51599 393.21249 1.000 115.53098 1813 GLU B O 1
ATOM 9861 N N . VAL A 1 1842 ? 430.31949 427.78799 394.50849 1.000 117.22500 1814 VAL B N 1
ATOM 9862 C CA . VAL A 1 1842 ? 430.77449 427.01399 393.35849 1.000 117.22500 1814 VAL B CA 1
ATOM 9863 C C . VAL A 1 1842 ? 429.62149 426.36599 392.60649 1.000 117.22500 1814 VAL B C 1
ATOM 9864 O O . VAL A 1 1842 ? 429.78749 425.99299 391.43849 1.000 117.22500 1814 VAL B O 1
ATOM 9868 N N . GLY A 1 1843 ? 428.45849 426.21699 393.23549 1.000 114.03121 1815 GLY B N 1
ATOM 9869 C CA . GLY A 1 1843 ? 427.32549 425.62099 392.55849 1.000 114.03121 1815 GLY B CA 1
ATOM 9870 C C . GLY A 1 1843 ? 426.34949 426.63199 391.99449 1.000 114.03121 1815 GLY B C 1
ATOM 9871 O O . GLY A 1 1843 ? 425.96549 426.54699 390.82449 1.000 114.03121 1815 GLY B O 1
ATOM 9872 N N . LEU A 1 1844 ? 425.94249 427.59899 392.81549 1.000 108.35675 1816 LEU B N 1
ATOM 9873 C CA . LEU A 1 1844 ? 424.91549 428.54999 392.41049 1.000 108.35675 1816 LEU B CA 1
ATOM 9874 C C . LEU A 1 1844 ? 425.37649 429.98899 392.59749 1.000 108.35675 1816 LEU B C 1
ATOM 9875 O O . LEU A 1 1844 ? 424.97749 430.87799 391.83749 1.000 108.35675 1816 LEU B O 1
ATOM 9880 N N . GLY A 1 1845 ? 426.20949 430.22999 393.60449 1.000 109.24742 1817 GLY B N 1
ATOM 9881 C CA . GLY A 1 1845 ? 426.66749 431.57199 393.91749 1.000 109.24742 1817 GLY B CA 1
ATOM 9882 C C . GLY A 1 1845 ? 427.50849 432.20899 392.83049 1.000 109.24742 1817 GLY B C 1
ATOM 9883 O O . GLY A 1 1845 ? 428.00649 431.53099 391.93249 1.000 109.24742 1817 GLY B O 1
ATOM 9884 N N . LEU B 1 32 ? 255.23549 524.62199 410.92549 1.000 111.80869 4 LEU A N 1
ATOM 9885 C CA . LEU B 1 32 ? 254.22349 523.59599 411.14149 1.000 111.80869 4 LEU A CA 1
ATOM 9886 C C . LEU B 1 32 ? 253.13649 524.07799 412.09549 1.000 111.80869 4 LEU A C 1
ATOM 9887 O O . LEU B 1 32 ? 252.46549 525.07599 411.83649 1.000 111.80869 4 LEU A O 1
ATOM 9892 N N . LYS B 1 33 ? 252.95649 523.34899 413.19749 1.000 115.54249 5 LYS A N 1
ATOM 9893 C CA . LYS B 1 33 ? 251.93649 523.71199 414.17449 1.000 115.54249 5 LYS A CA 1
ATOM 9894 C C . LYS B 1 33 ? 252.37849 524.88399 415.04149 1.000 115.54249 5 LYS A C 1
ATOM 9895 O O . LYS B 1 33 ? 251.56149 525.74199 415.39449 1.000 115.54249 5 LYS A O 1
ATOM 9901 N N . PHE B 1 34 ? 253.66449 524.93599 415.39049 1.000 117.23248 6 PHE A N 1
ATOM 9902 C CA . PHE B 1 34 ? 254.15049 525.93999 416.32949 1.000 117.23248 6 PHE A CA 1
ATOM 9903 C C . PHE B 1 34 ? 254.26149 527.32399 415.70249 1.000 117.23248 6 PHE A C 1
ATOM 9904 O O . PHE B 1 34 ? 254.13249 528.32799 416.41349 1.000 117.23248 6 PHE A O 1
ATOM 9912 N N . VAL B 1 35 ? 254.50549 527.40299 414.39249 1.000 117.56494 7 VAL A N 1
ATOM 9913 C CA . VAL B 1 35 ? 254.72549 528.70099 413.75849 1.000 117.56494 7 VAL A CA 1
ATOM 9914 C C . VAL B 1 35 ? 253.47849 529.56999 413.86449 1.000 117.56494 7 VAL A C 1
ATOM 9915 O O . VAL B 1 35 ? 253.56349 530.76899 414.15449 1.000 117.56494 7 VAL A O 1
ATOM 9919 N N . VAL B 1 36 ? 252.30149 528.98299 413.63849 1.000 121.88778 8 VAL A N 1
ATOM 9920 C CA . VAL B 1 36 ? 251.06249 529.74199 413.76949 1.000 121.88778 8 VAL A CA 1
ATOM 9921 C C . VAL B 1 36 ? 250.85649 530.17699 415.21349 1.000 121.88778 8 VAL A C 1
ATOM 9922 O O . VAL B 1 36 ? 250.50349 531.32999 415.48549 1.000 121.88778 8 VAL A O 1
ATOM 9926 N N . SER B 1 37 ? 251.08049 529.26299 416.16149 1.000 121.69578 9 SER A N 1
ATOM 9927 C CA . SER B 1 37 ? 250.91549 529.60199 417.57149 1.000 121.69578 9 SER A CA 1
ATOM 9928 C C . SER B 1 37 ? 251.89949 530.68399 417.99849 1.000 121.69578 9 SER A C 1
ATOM 9929 O O . SER B 1 37 ? 251.52749 531.62499 418.70949 1.000 121.69578 9 SER A O 1
ATOM 9932 N N . SER B 1 38 ? 253.16049 530.56499 417.57849 1.000 121.87090 10 SER A N 1
ATOM 9933 C CA . SER B 1 38 ? 254.14649 531.58799 417.90849 1.000 121.87090 10 SER A CA 1
ATOM 9934 C C . SER B 1 38 ? 253.77449 532.92899 417.28949 1.000 121.87090 10 SER A C 1
ATOM 9935 O O . SER B 1 38 ? 253.88649 533.97499 417.94049 1.000 121.87090 10 SER A O 1
ATOM 9938 N N . LEU B 1 39 ? 253.32749 532.91799 416.03149 1.000 122.91764 11 LEU A N 1
ATOM 9939 C CA . LEU B 1 39 ? 252.86449 534.14899 415.40149 1.000 122.91764 11 LEU A CA 1
ATOM 9940 C C . LEU B 1 39 ? 251.64449 534.71399 416.11449 1.000 122.91764 11 LEU A C 1
ATOM 9941 O O . LEU B 1 39 ? 251.43749 535.93199 416.12049 1.000 122.91764 11 LEU A O 1
ATOM 9946 N N . ASP B 1 40 ? 250.82049 533.84699 416.70649 1.000 124.26183 12 ASP A N 1
ATOM 9947 C CA . ASP B 1 40 ? 249.68649 534.32399 417.48949 1.000 124.26183 12 ASP A CA 1
ATOM 9948 C C . ASP B 1 40 ? 250.15349 535.10799 418.70949 1.000 124.26183 12 ASP A C 1
ATOM 9949 O O . ASP B 1 40 ? 249.57249 536.14399 419.05249 1.000 124.26183 12 ASP A O 1
ATOM 9954 N N . ILE B 1 41 ? 251.20149 534.62499 419.37749 1.000 118.95589 13 ILE A N 1
ATOM 9955 C CA . ILE B 1 41 ? 251.67449 535.27699 420.59349 1.000 118.95589 13 ILE A CA 1
ATOM 9956 C C . ILE B 1 41 ? 252.24149 536.65599 420.27749 1.000 118.95589 13 ILE A C 1
ATOM 9957 O O . ILE B 1 41 ? 251.94349 537.63899 420.96449 1.000 118.95589 13 ILE A O 1
ATOM 9962 N N . ILE B 1 42 ? 253.06249 536.75099 419.22849 1.000 121.06987 14 ILE A N 1
ATOM 9963 C CA . ILE B 1 42 ? 253.64849 538.04099 418.87949 1.000 121.06987 14 ILE A CA 1
ATOM 9964 C C . ILE B 1 42 ? 252.57049 539.01199 418.41549 1.000 121.06987 14 ILE A C 1
ATOM 9965 O O . ILE B 1 42 ? 252.66649 540.21999 418.66449 1.000 121.06987 14 ILE A O 1
ATOM 9970 N N . ALA B 1 43 ? 251.53549 538.51299 417.73549 1.000 125.65851 15 ALA A N 1
ATOM 9971 C CA . ALA B 1 43 ? 250.40449 539.36499 417.38749 1.000 125.65851 15 ALA A CA 1
ATOM 9972 C C . ALA B 1 43 ? 249.67749 539.84199 418.63749 1.000 125.65851 15 ALA A C 1
ATOM 9973 O O . ALA B 1 43 ? 249.20149 540.98099 418.69149 1.000 125.65851 15 ALA A O 1
ATOM 9975 N N . ALA B 1 44 ? 249.58149 538.97899 419.65249 1.000 123.09703 16 ALA A N 1
ATOM 9976 C CA . ALA B 1 44 ? 248.92649 539.36599 420.89649 1.000 123.09703 16 ALA A CA 1
ATOM 9977 C C . ALA B 1 44 ? 249.65249 540.52699 421.56249 1.000 123.09703 16 ALA A C 1
ATOM 9978 O O . ALA B 1 44 ? 249.01649 541.45099 422.08249 1.000 123.09703 16 ALA A O 1
ATOM 9980 N N . GLN B 1 45 ? 250.98649 540.49899 421.55749 1.000 120.10862 17 GLN A N 1
ATOM 9981 C CA . GLN B 1 45 ? 251.75149 541.59399 422.13949 1.000 120.10862 17 GLN A CA 1
ATOM 9982 C C . GLN B 1 45 ? 251.74249 542.83699 421.26049 1.000 120.10862 17 GLN A C 1
ATOM 9983 O O . GLN B 1 45 ? 252.06049 543.92499 421.75249 1.000 120.10862 17 GLN A O 1
ATOM 9989 N N . ALA B 1 46 ? 251.38849 542.69499 419.98449 1.000 120.00307 18 ALA A N 1
ATOM 9990 C CA . ALA B 1 46 ? 251.32349 543.81199 419.04349 1.000 120.00307 18 ALA A CA 1
ATOM 9991 C C . ALA B 1 46 ? 252.63749 544.58699 418.98149 1.000 120.00307 18 ALA A C 1
ATOM 9992 O O . ALA B 1 46 ? 252.68849 545.69899 418.45549 1.000 120.00307 18 ALA A O 1
ATOM 9994 N N . GLN B 1 51 ? 252.05149 548.51899 414.90049 1.000 115.12201 23 GLN A N 1
ATOM 9995 C CA . GLN B 1 51 ? 253.24949 548.40299 414.07849 1.000 115.12201 23 GLN A CA 1
ATOM 9996 C C . GLN B 1 51 ? 253.67849 546.94699 413.93849 1.000 115.12201 23 GLN A C 1
ATOM 9997 O O . GLN B 1 51 ? 253.68949 546.39599 412.83949 1.000 115.12201 23 GLN A O 1
ATOM 10003 N N . LEU B 1 52 ? 254.03449 546.32899 415.06549 1.000 121.70860 24 LEU A N 1
ATOM 10004 C CA . LEU B 1 52 ? 254.51149 544.94999 415.03449 1.000 121.70860 24 LEU A CA 1
ATOM 10005 C C . LEU B 1 52 ? 253.40549 543.98699 414.62249 1.000 121.70860 24 LEU A C 1
ATOM 10006 O O . LEU B 1 52 ? 253.65649 543.02399 413.88749 1.000 121.70860 24 LEU A O 1
ATOM 10011 N N . ALA B 1 53 ? 252.17849 544.23099 415.08749 1.000 127.89128 25 ALA A N 1
ATOM 10012 C CA . ALA B 1 53 ? 251.10049 543.26699 414.89049 1.000 127.89128 25 ALA A CA 1
ATOM 10013 C C . ALA B 1 53 ? 250.79149 543.05899 413.41349 1.000 127.89128 25 ALA A C 1
ATOM 10014 O O . ALA B 1 53 ? 250.59549 541.92199 412.97149 1.000 127.89128 25 ALA A O 1
ATOM 10016 N N . GLU B 1 54 ? 250.76249 544.14499 412.63249 1.000 128.80664 26 GLU A N 1
ATOM 10017 C CA . GLU B 1 54 ? 250.33049 544.05099 411.24049 1.000 128.80664 26 GLU A CA 1
ATOM 10018 C C . GLU B 1 54 ? 251.18349 543.07199 410.44449 1.000 128.80664 26 GLU A C 1
ATOM 10019 O O . GLU B 1 54 ? 250.70749 542.49399 409.46049 1.000 128.80664 26 GLU A O 1
ATOM 10025 N N . LEU B 1 55 ? 252.43849 542.87199 410.85049 1.000 127.99315 27 LEU A N 1
ATOM 10026 C CA . LEU B 1 55 ? 253.27649 541.88099 410.18549 1.000 127.99315 27 LEU A CA 1
ATOM 10027 C C . LEU B 1 55 ? 252.74349 540.47299 410.41649 1.000 127.99315 27 LEU A C 1
ATOM 10028 O O . LEU B 1 55 ? 252.78249 539.62999 409.51249 1.000 127.99315 27 LEU A O 1
ATOM 10033 N N . ALA B 1 56 ? 252.24249 540.20099 411.62249 1.000 132.67959 28 ALA A N 1
ATOM 10034 C CA . ALA B 1 56 ? 251.78849 538.85499 411.95449 1.000 132.67959 28 ALA A CA 1
ATOM 10035 C C . ALA B 1 56 ? 250.56349 538.45899 411.13849 1.000 132.67959 28 ALA A C 1
ATOM 10036 O O . ALA B 1 56 ? 250.53649 537.38499 410.52749 1.000 132.67959 28 ALA A O 1
ATOM 10038 N N . GLU B 1 57 ? 249.53849 539.31699 411.11249 1.000 135.33636 29 GLU A N 1
ATOM 10039 C CA . GLU B 1 57 ? 248.30249 538.95799 410.42249 1.000 135.33636 29 GLU A CA 1
ATOM 10040 C C . GLU B 1 57 ? 248.53949 538.76099 408.93149 1.000 135.33636 29 GLU A C 1
ATOM 10041 O O . GLU B 1 57 ? 247.92749 537.88499 408.30949 1.000 135.33636 29 GLU A O 1
ATOM 10047 N N . LYS B 1 58 ? 249.42149 539.56999 408.33949 1.000 137.11082 30 LYS A N 1
ATOM 10048 C CA . LYS B 1 58 ? 249.76849 539.37699 406.93649 1.000 137.11082 30 LYS A CA 1
ATOM 10049 C C . LYS B 1 58 ? 250.36349 537.99499 406.70849 1.000 137.11082 30 LYS A C 1
ATOM 10050 O O . LYS B 1 58 ? 250.00749 537.30699 405.74449 1.000 137.11082 30 LYS A O 1
ATOM 10056 N N . ALA B 1 59 ? 251.27149 537.56999 407.58949 1.000 142.58735 31 ALA A N 1
ATOM 10057 C CA . ALA B 1 59 ? 251.79849 536.21199 407.51149 1.000 142.58735 31 ALA A CA 1
ATOM 10058 C C . ALA B 1 59 ? 250.72449 535.18399 407.84049 1.000 142.58735 31 ALA A C 1
ATOM 10059 O O . ALA B 1 59 ? 250.64749 534.13199 407.19649 1.000 142.58735 31 ALA A O 1
ATOM 10061 N N . LEU B 1 60 ? 249.88749 535.47199 408.84049 1.000 141.18754 32 LEU A N 1
ATOM 10062 C CA . LEU B 1 60 ? 248.84349 534.52899 409.22849 1.000 141.18754 32 LEU A CA 1
ATOM 10063 C C . LEU B 1 60 ? 247.85249 534.30699 408.09449 1.000 141.18754 32 LEU A C 1
ATOM 10064 O O . LEU B 1 60 ? 247.39549 533.17899 407.87049 1.000 141.18754 32 LEU A O 1
ATOM 10069 N N . ALA B 1 61 ? 247.50449 535.37099 407.36949 1.000 144.51762 33 ALA A N 1
ATOM 10070 C CA . ALA B 1 61 ? 246.64149 535.21899 406.20349 1.000 144.51762 33 ALA A CA 1
ATOM 10071 C C . ALA B 1 61 ? 247.31549 534.37499 405.13049 1.000 144.51762 33 ALA A C 1
ATOM 10072 O O . ALA B 1 61 ? 246.65349 533.59999 404.43049 1.000 144.51762 33 ALA A O 1
ATOM 10074 N N . ALA B 1 62 ? 248.63549 534.51699 404.98149 1.000 150.11942 34 ALA A N 1
ATOM 10075 C CA . ALA B 1 62 ? 249.36049 533.73099 403.98849 1.000 150.11942 34 ALA A CA 1
ATOM 10076 C C . ALA B 1 62 ? 249.28049 532.24199 404.29749 1.000 150.11942 34 ALA A C 1
ATOM 10077 O O . ALA B 1 62 ? 249.12849 531.41899 403.38649 1.000 150.11942 34 ALA A O 1
ATOM 10079 N N . ILE B 1 63 ? 249.38649 531.87499 405.57649 1.000 150.49497 35 ILE A N 1
ATOM 10080 C CA . ILE B 1 63 ? 249.25949 530.47199 405.96049 1.000 150.49497 35 ILE A CA 1
ATOM 10081 C C . ILE B 1 63 ? 247.86849 529.95099 405.63349 1.000 150.49497 35 ILE A C 1
ATOM 10082 O O . ILE B 1 63 ? 247.70549 528.78299 405.25649 1.000 150.49497 35 ILE A O 1
ATOM 10087 N N . LYS B 1 64 ? 246.84749 530.79999 405.76549 1.000 147.58854 36 LYS A N 1
ATOM 10088 C CA . LYS B 1 64 ? 245.49149 530.40099 405.40749 1.000 147.58854 36 LYS A CA 1
ATOM 10089 C C . LYS B 1 64 ? 245.37349 530.01999 403.93849 1.000 147.58854 36 LYS A C 1
ATOM 10090 O O . LYS B 1 64 ? 244.47849 529.24699 403.57949 1.000 147.58854 36 LYS A O 1
ATOM 10096 N N . GLU B 1 65 ? 246.25449 530.53799 403.08549 1.000 147.96555 37 GLU A N 1
ATOM 10097 C CA . GLU B 1 65 ? 246.26549 530.21699 401.65949 1.000 147.96555 37 GLU A CA 1
ATOM 10098 C C . GLU B 1 65 ? 247.31549 529.16799 401.32649 1.000 147.96555 37 GLU A C 1
ATOM 10099 O O . GLU B 1 65 ? 247.96249 529.23299 400.27749 1.000 147.96555 37 GLU A O 1
ATOM 10105 N N . ASN B 1 66 ? 247.50849 528.19799 402.21449 1.000 145.52701 38 ASN A N 1
ATOM 10106 C CA . ASN B 1 66 ? 248.45949 527.11499 401.99149 1.000 145.52701 38 ASN A CA 1
ATOM 10107 C C . ASN B 1 66 ? 248.11049 526.28699 400.75749 1.000 145.52701 38 ASN A C 1
ATOM 10108 O O . ASN B 1 66 ? 248.91749 526.15799 399.83649 1.000 145.52701 38 ASN A O 1
ATOM 10113 N N . LEU B 1 70 ? 255.10449 525.89199 403.73149 1.000 148.95691 42 LEU A N 1
ATOM 10114 C CA . LEU B 1 70 ? 254.03549 526.46299 402.91549 1.000 148.95691 42 LEU A CA 1
ATOM 10115 C C . LEU B 1 70 ? 253.98449 528.00699 402.82149 1.000 148.95691 42 LEU A C 1
ATOM 10116 O O . LEU B 1 70 ? 253.53949 528.52599 401.79849 1.000 148.95691 42 LEU A O 1
ATOM 10121 N N . PRO B 1 71 ? 254.41449 528.74999 403.84449 1.000 149.42102 43 PRO A N 1
ATOM 10122 C CA . PRO B 1 71 ? 254.43749 530.20999 403.71549 1.000 149.42102 43 PRO A CA 1
ATOM 10123 C C . PRO B 1 71 ? 255.71949 530.68199 403.04149 1.000 149.42102 43 PRO A C 1
ATOM 10124 O O . PRO B 1 71 ? 256.69849 529.94699 402.90749 1.000 149.42102 43 PRO A O 1
ATOM 10128 N N . ASP B 1 72 ? 255.69149 531.93499 402.61249 1.000 142.92570 44 ASP A N 1
ATOM 10129 C CA . ASP B 1 72 ? 256.88649 532.55499 402.05749 1.000 142.92570 44 ASP A CA 1
ATOM 10130 C C . ASP B 1 72 ? 257.93149 532.71799 403.15449 1.000 142.92570 44 ASP A C 1
ATOM 10131 O O . ASP B 1 72 ? 257.59449 533.14499 404.26449 1.000 142.92570 44 ASP A O 1
ATOM 10136 N N . PRO B 1 73 ? 259.19649 532.37199 402.89849 1.000 138.11141 45 PRO A N 1
ATOM 10137 C CA . PRO B 1 73 ? 260.21049 532.49599 403.95849 1.000 138.11141 45 PRO A CA 1
ATOM 10138 C C . PRO B 1 73 ? 260.37649 533.91299 404.48049 1.000 138.11141 45 PRO A C 1
ATOM 10139 O O . PRO B 1 73 ? 260.63149 534.10299 405.67649 1.000 138.11141 45 PRO A O 1
ATOM 10143 N N . GLU B 1 74 ? 260.24049 534.91899 403.61549 1.000 139.34975 46 GLU A N 1
ATOM 10144 C CA . GLU B 1 74 ? 260.44749 536.29499 404.05349 1.000 139.34975 46 GLU A CA 1
ATOM 10145 C C . GLU B 1 74 ? 259.28249 536.79299 404.90149 1.000 139.34975 46 GLU A C 1
ATOM 10146 O O . GLU B 1 74 ? 259.48949 537.49599 405.89649 1.000 139.34975 46 GLU A O 1
ATOM 10152 N N . VAL B 1 75 ? 258.05149 536.43399 404.52849 1.000 140.12668 47 VAL A N 1
ATOM 10153 C CA . VAL B 1 75 ? 256.88249 536.98299 405.20449 1.000 140.12668 47 VAL A CA 1
ATOM 10154 C C . VAL B 1 75 ? 256.76849 536.47799 406.63749 1.000 140.12668 47 VAL A C 1
ATOM 10155 O O . VAL B 1 75 ? 256.07149 537.09299 407.45249 1.000 140.12668 47 VAL A O 1
ATOM 10159 N N . VAL B 1 76 ? 257.43649 535.37699 406.97349 1.000 135.17119 48 VAL A N 1
ATOM 10160 C CA . VAL B 1 76 ? 257.39749 534.85199 408.33249 1.000 135.17119 48 VAL A CA 1
ATOM 10161 C C . VAL B 1 76 ? 258.62649 535.32999 409.09349 1.000 135.17119 48 VAL A C 1
ATOM 10162 O O . VAL B 1 76 ? 258.58349 535.50999 410.31549 1.000 135.17119 48 VAL A O 1
ATOM 10166 N N . PHE B 1 77 ? 259.73149 535.54099 408.37549 1.000 127.65459 49 PHE A N 1
ATOM 10167 C CA . PHE B 1 77 ? 260.96449 535.96699 409.02949 1.000 127.65459 49 PHE A CA 1
ATOM 10168 C C . PHE B 1 77 ? 260.85649 537.39499 409.54449 1.000 127.65459 49 PHE A C 1
ATOM 10169 O O . PHE B 1 77 ? 261.36049 537.70799 410.62949 1.000 127.65459 49 PHE A O 1
ATOM 10177 N N . ALA B 1 78 ? 260.20849 538.27499 408.78049 1.000 126.07839 50 ALA A N 1
ATOM 10178 C CA . ALA B 1 78 ? 260.14049 539.68399 409.16449 1.000 126.07839 50 ALA A CA 1
ATOM 10179 C C . ALA B 1 78 ? 259.43649 539.91299 410.49749 1.000 126.07839 50 ALA A C 1
ATOM 10180 O O . ALA B 1 78 ? 259.99949 540.62699 411.34549 1.000 126.07839 50 ALA A O 1
ATOM 10182 N N . PRO B 1 79 ? 258.23549 539.37499 410.75549 1.000 124.97691 51 PRO A N 1
ATOM 10183 C CA . PRO B 1 79 ? 257.60349 539.64299 412.05849 1.000 124.97691 51 PRO A CA 1
ATOM 10184 C C . PRO B 1 79 ? 258.41449 539.13999 413.23749 1.000 124.97691 51 PRO A C 1
ATOM 10185 O O . PRO B 1 79 ? 258.51049 539.83099 414.25849 1.000 124.97691 51 PRO A O 1
ATOM 10189 N N . LEU B 1 80 ? 259.01049 537.95099 413.11949 1.000 117.75121 52 LEU A N 1
ATOM 10190 C CA . LEU B 1 80 ? 259.83849 537.42899 414.20149 1.000 117.75121 52 LEU A CA 1
ATOM 10191 C C . LEU B 1 80 ? 261.06849 538.29799 414.41649 1.000 117.75121 52 LEU A C 1
ATOM 10192 O O . LEU B 1 80 ? 261.45249 538.57199 415.55949 1.000 117.75121 52 LEU A O 1
ATOM 10197 N N . GLN B 1 81 ? 261.70049 538.73799 413.32649 1.000 116.84639 53 GLN A N 1
ATOM 10198 C CA . GLN B 1 81 ? 262.86049 539.61299 413.44749 1.000 116.84639 53 GLN A CA 1
ATOM 10199 C C . GLN B 1 81 ? 262.49149 540.91999 414.13349 1.000 116.84639 53 GLN A C 1
ATOM 10200 O O . GLN B 1 81 ? 263.21449 541.39299 415.01749 1.000 116.84639 53 GLN A O 1
ATOM 10206 N N . LEU B 1 82 ? 261.36349 541.51699 413.74449 1.000 117.88106 54 LEU A N 1
ATOM 10207 C CA . LEU B 1 82 ? 260.91949 542.74199 414.39749 1.000 117.88106 54 LEU A CA 1
ATOM 10208 C C . LEU B 1 82 ? 260.43949 542.47799 415.81849 1.000 117.88106 54 LEU A C 1
ATOM 10209 O O . LEU B 1 82 ? 260.56649 543.35099 416.68449 1.000 117.88106 54 LEU A O 1
ATOM 10214 N N . ALA B 1 83 ? 259.88449 541.29099 416.07449 1.000 115.70987 55 ALA A N 1
ATOM 10215 C CA . ALA B 1 83 ? 259.41149 540.97299 417.41749 1.000 115.70987 55 ALA A CA 1
ATOM 10216 C C . ALA B 1 83 ? 260.55849 540.96099 418.41849 1.000 115.70987 55 ALA A C 1
ATOM 10217 O O . ALA B 1 83 ? 260.42349 541.47199 419.53649 1.000 115.70987 55 ALA A O 1
ATOM 10219 N N . THR B 1 84 ? 261.69549 540.38799 418.03449 1.000 110.52831 56 THR A N 1
ATOM 10220 C CA . THR B 1 84 ? 262.85949 540.34099 418.90749 1.000 110.52831 56 THR A CA 1
ATOM 10221 C C . THR B 1 84 ? 263.67949 541.62199 418.86849 1.000 110.52831 56 THR A C 1
ATOM 10222 O O . THR B 1 84 ? 264.66649 541.72699 419.60249 1.000 110.52831 56 THR A O 1
ATOM 10226 N N . LYS B 1 85 ? 263.29949 542.59099 418.03249 1.000 109.51413 57 LYS A N 1
ATOM 10227 C CA . LYS B 1 85 ? 264.01549 543.85999 417.98749 1.000 109.51413 57 LYS A CA 1
ATOM 10228 C C . LYS B 1 85 ? 263.91849 544.61999 419.30249 1.000 109.51413 57 LYS A C 1
ATOM 10229 O O . LYS B 1 85 ? 264.74049 545.50699 419.55649 1.000 109.51413 57 LYS A O 1
ATOM 10235 N N . SER B 1 86 ? 262.93749 544.29599 420.13849 1.000 109.92726 58 SER A N 1
ATOM 10236 C CA . SER B 1 86 ? 262.74649 544.94099 421.42749 1.000 109.92726 58 SER A CA 1
ATOM 10237 C C . SER B 1 86 ? 262.98049 543.93599 422.54649 1.000 109.92726 58 SER A C 1
ATOM 10238 O O . SER B 1 86 ? 262.66449 542.75099 422.40649 1.000 109.92726 58 SER A O 1
ATOM 10241 N N . GLY B 1 87 ? 263.53749 544.41599 423.65449 1.000 117.15453 59 GLY A N 1
ATOM 10242 C CA . GLY B 1 87 ? 263.79549 543.56299 424.79649 1.000 117.15453 59 GLY A CA 1
ATOM 10243 C C . GLY B 1 87 ? 262.62749 543.49099 425.75749 1.000 117.15453 59 GLY A C 1
ATOM 10244 O O . GLY B 1 87 ? 262.43549 544.38799 426.58349 1.000 117.15453 59 GLY A O 1
ATOM 10245 N N . THR B 1 88 ? 261.83749 542.42499 425.65649 1.000 117.79749 60 THR A N 1
ATOM 10246 C CA . THR B 1 88 ? 260.67449 542.21499 426.50449 1.000 117.79749 60 THR A CA 1
ATOM 10247 C C . THR B 1 88 ? 260.67749 540.78299 427.01749 1.000 117.79749 60 THR A C 1
ATOM 10248 O O . THR B 1 88 ? 261.43349 539.92999 426.54549 1.000 117.79749 60 THR A O 1
ATOM 10252 N N . ILE B 1 89 ? 259.81649 540.52099 427.99549 1.000 121.50045 61 ILE A N 1
ATOM 10253 C CA . ILE B 1 89 ? 259.73849 539.20099 428.61549 1.000 121.50045 61 ILE A CA 1
ATOM 10254 C C . ILE B 1 89 ? 259.04749 538.20399 427.68649 1.000 121.50045 61 ILE A C 1
ATOM 10255 O O . ILE B 1 89 ? 259.66649 537.19499 427.31949 1.000 121.50045 61 ILE A O 1
ATOM 10260 N N . PRO B 1 90 ? 257.77949 538.41699 427.27149 1.000 118.32037 62 PRO A N 1
ATOM 10261 C CA . PRO B 1 90 ? 257.09549 537.35799 426.52049 1.000 118.32037 62 PRO A CA 1
ATOM 10262 C C . PRO B 1 90 ? 257.31049 537.42699 425.01649 1.000 118.32037 62 PRO A C 1
ATOM 10263 O O . PRO B 1 90 ? 257.20349 536.40799 424.32949 1.000 118.32037 62 PRO A O 1
ATOM 10267 N N . LEU B 1 91 ? 257.62149 538.61399 424.49249 1.000 113.44968 63 LEU A N 1
ATOM 10268 C CA . LEU B 1 91 ? 257.68549 538.78999 423.04549 1.000 113.44968 63 LEU A CA 1
ATOM 10269 C C . LEU B 1 91 ? 259.03249 538.35299 422.48549 1.000 113.44968 63 LEU A C 1
ATOM 10270 O O . LEU B 1 91 ? 259.09349 537.63899 421.47949 1.000 113.44968 63 LEU A O 1
ATOM 10275 N N . THR B 1 92 ? 260.12449 538.78299 423.11849 1.000 108.48885 64 THR A N 1
ATOM 10276 C CA . THR B 1 92 ? 261.44949 538.44599 422.61149 1.000 108.48885 64 THR A CA 1
ATOM 10277 C C . THR B 1 92 ? 261.70349 536.94499 422.67749 1.000 108.48885 64 THR A C 1
ATOM 10278 O O . THR B 1 92 ? 262.27549 536.36499 421.74749 1.000 108.48885 64 THR A O 1
ATOM 10282 N N . THR B 1 93 ? 261.27649 536.29899 423.76449 1.000 106.30834 65 THR A N 1
ATOM 10283 C CA . THR B 1 93 ? 261.56449 534.87999 423.95049 1.000 106.30834 65 THR A CA 1
ATOM 10284 C C . THR B 1 93 ? 260.89149 534.02899 422.88149 1.000 106.30834 65 THR A C 1
ATOM 10285 O O . THR B 1 93 ? 261.52849 533.16399 422.26849 1.000 106.30834 65 THR A O 1
ATOM 10289 N N . THR B 1 94 ? 259.59749 534.25599 422.64249 1.000 108.00061 66 THR A N 1
ATOM 10290 C CA . THR B 1 94 ? 258.89649 533.45799 421.64349 1.000 108.00061 66 THR A CA 1
ATOM 10291 C C . THR B 1 94 ? 259.41349 533.73999 420.23949 1.000 108.00061 66 THR A C 1
ATOM 10292 O O . THR B 1 94 ? 259.40149 532.84599 419.38749 1.000 108.00061 66 THR A O 1
ATOM 10296 N N . ALA B 1 95 ? 259.86849 534.96699 419.98149 1.000 103.52569 67 ALA A N 1
ATOM 10297 C CA . ALA B 1 95 ? 260.44749 535.27999 418.68049 1.000 103.52569 67 ALA A CA 1
ATOM 10298 C C . ALA B 1 95 ? 261.73549 534.49999 418.45749 1.000 103.52569 67 ALA A C 1
ATOM 10299 O O . ALA B 1 95 ? 261.91749 533.86699 417.41049 1.000 103.52569 67 ALA A O 1
ATOM 10301 N N . LEU B 1 96 ? 262.63849 534.52799 419.43849 1.000 94.40533 68 LEU A N 1
ATOM 10302 C CA . LEU B 1 96 ? 263.88549 533.78199 419.31549 1.000 94.40533 68 LEU A CA 1
ATOM 10303 C C . LEU B 1 96 ? 263.62449 532.28399 419.25349 1.000 94.40533 68 LEU A C 1
ATOM 10304 O O . LEU B 1 96 ? 264.23649 531.57199 418.44949 1.000 94.40533 68 LEU A O 1
ATOM 10309 N N . ASP B 1 97 ? 262.71549 531.78799 420.09349 1.000 93.43804 69 ASP A N 1
ATOM 10310 C CA . ASP B 1 97 ? 262.39749 530.37199 420.06649 1.000 93.43804 69 ASP A CA 1
ATOM 10311 C C . ASP B 1 97 ? 261.80549 529.93299 418.74249 1.000 93.43804 69 ASP A C 1
ATOM 10312 O O . ASP B 1 97 ? 262.14249 528.86599 418.22349 1.000 93.43804 69 ASP A O 1
ATOM 10313 N N . CYS B 1 98 ? 260.91349 530.74799 418.17749 1.000 98.40163 70 CYS A N 1
ATOM 10314 C CA . CYS B 1 98 ? 260.29849 530.39499 416.90349 1.000 98.40163 70 CYS A CA 1
ATOM 10315 C C . CYS B 1 98 ? 261.32549 530.36499 415.77949 1.000 98.40163 70 CYS A C 1
ATOM 10316 O O . CYS B 1 98 ? 261.29749 529.46499 414.93249 1.000 98.40163 70 CYS A O 1
ATOM 10319 N N . ILE B 1 99 ? 262.23849 531.33899 415.75449 1.000 96.10348 71 ILE A N 1
ATOM 10320 C CA . ILE B 1 99 ? 263.21349 531.41499 414.66949 1.000 96.10348 71 ILE A CA 1
ATOM 10321 C C . ILE B 1 99 ? 264.11049 530.18599 414.67449 1.000 96.10348 71 ILE A C 1
ATOM 10322 O O . ILE B 1 99 ? 264.32849 529.55099 413.63649 1.000 96.10348 71 ILE A O 1
ATOM 10327 N N . GLY B 1 100 ? 264.62849 529.82099 415.84949 1.000 94.05058 72 GLY A N 1
ATOM 10328 C CA . GLY B 1 100 ? 265.49549 528.65799 415.93149 1.000 94.05058 72 GLY A CA 1
ATOM 10329 C C . GLY B 1 100 ? 264.80449 527.38999 415.47249 1.000 94.05058 72 GLY A C 1
ATOM 10330 O O . GLY B 1 100 ? 265.38449 526.58199 414.74349 1.000 94.05058 72 GLY A O 1
ATOM 10331 N N . LYS B 1 101 ? 263.55249 527.20299 415.88849 1.000 96.51748 73 LYS A N 1
ATOM 10332 C CA . LYS B 1 101 ? 262.76549 526.08899 415.37649 1.000 96.51748 73 LYS A CA 1
ATOM 10333 C C . LYS B 1 101 ? 262.51449 526.24099 413.88149 1.000 96.51748 73 LYS A C 1
ATOM 10334 O O . LYS B 1 101 ? 262.53649 525.25299 413.13849 1.000 96.51748 73 LYS A O 1
ATOM 10340 N N . LEU B 1 102 ? 262.27249 527.47099 413.42249 1.000 100.52299 74 LEU A N 1
ATOM 10341 C CA . LEU B 1 102 ? 262.02349 527.68599 412.00149 1.000 100.52299 74 LEU A CA 1
ATOM 10342 C C . LEU B 1 102 ? 263.27849 527.47699 411.16749 1.000 100.52299 74 LEU A C 1
ATOM 10343 O O . LEU B 1 102 ? 263.18449 527.01299 410.02749 1.000 100.52299 74 LEU A O 1
ATOM 10348 N N . ILE B 1 103 ? 264.45349 527.81399 411.70449 1.000 101.46848 75 ILE A N 1
ATOM 10349 C CA . ILE B 1 103 ? 265.69449 527.52499 410.98949 1.000 101.46848 75 ILE A CA 1
ATOM 10350 C C . ILE B 1 103 ? 265.84049 526.02499 410.78149 1.000 101.46848 75 ILE A C 1
ATOM 10351 O O . ILE B 1 103 ? 266.34349 525.56899 409.74649 1.000 101.46848 75 ILE A O 1
ATOM 10356 N N . SER B 1 104 ? 265.38349 525.23499 411.75349 1.000 101.67392 76 SER A N 1
ATOM 10357 C CA . SER B 1 104 ? 265.49749 523.78599 411.66649 1.000 101.67392 76 SER A CA 1
ATOM 10358 C C . SER B 1 104 ? 264.74449 523.20499 410.47549 1.000 101.67392 76 SER A C 1
ATOM 10359 O O . SER B 1 104 ? 265.05649 522.08699 410.05049 1.000 101.67392 76 SER A O 1
ATOM 10362 N N . TYR B 1 105 ? 263.76949 523.92699 409.92749 1.000 106.53023 77 TYR A N 1
ATOM 10363 C CA . TYR B 1 105 ? 262.95649 523.44099 408.82149 1.000 106.53023 77 TYR A CA 1
ATOM 10364 C C . TYR B 1 105 ? 263.08349 524.37499 407.62749 1.000 106.53023 77 TYR A C 1
ATOM 10365 O O . TYR B 1 105 ? 263.28949 525.58099 407.78049 1.000 106.53023 77 TYR A O 1
ATOM 10374 N N . SER B 1 106 ? 262.95549 523.79999 406.43749 1.000 113.59063 78 SER A N 1
ATOM 10375 C CA . SER B 1 106 ? 262.93449 524.54699 405.16649 1.000 113.59063 78 SER A CA 1
ATOM 10376 C C . SER B 1 106 ? 264.23849 525.34399 405.06549 1.000 113.59063 78 SER A C 1
ATOM 10377 O O . SER B 1 106 ? 265.30349 524.81899 405.42849 1.000 113.59063 78 SER A O 1
ATOM 10380 N N . TYR B 1 107 ? 264.18649 526.58499 404.58649 1.000 110.22428 79 TYR A N 1
ATOM 10381 C CA . TYR B 1 107 ? 265.36449 527.43899 404.44049 1.000 110.22428 79 TYR A CA 1
ATOM 10382 C C . TYR B 1 107 ? 266.44349 526.77699 403.58949 1.000 110.22428 79 TYR A C 1
ATOM 10383 O O . TYR B 1 107 ? 266.14149 526.07299 402.62649 1.000 110.22428 79 TYR A O 1
ATOM 10392 N N . LEU B 1 125 ? 268.70949 534.28499 404.05749 1.000 116.32934 97 LEU A N 1
ATOM 10393 C CA . LEU B 1 125 ? 267.75949 534.01199 405.12949 1.000 116.32934 97 LEU A CA 1
ATOM 10394 C C . LEU B 1 125 ? 268.45349 533.35899 406.31449 1.000 116.32934 97 LEU A C 1
ATOM 10395 O O . LEU B 1 125 ? 268.30849 533.80499 407.45249 1.000 116.32934 97 LEU A O 1
ATOM 10400 N N . ILE B 1 126 ? 269.20649 532.29299 406.03749 1.000 115.60556 98 ILE A N 1
ATOM 10401 C CA . ILE B 1 126 ? 269.94249 531.60999 407.09749 1.000 115.60556 98 ILE A CA 1
ATOM 10402 C C . ILE B 1 126 ? 270.94749 532.55599 407.73749 1.000 115.60556 98 ILE A C 1
ATOM 10403 O O . ILE B 1 126 ? 271.07349 532.61499 408.96649 1.000 115.60556 98 ILE A O 1
ATOM 10408 N N . GLU B 1 127 ? 271.67649 533.31299 406.91549 1.000 117.54983 99 GLU A N 1
ATOM 10409 C CA . GLU B 1 127 ? 272.63249 534.27599 407.44949 1.000 117.54983 99 GLU A CA 1
ATOM 10410 C C . GLU B 1 127 ? 271.92949 535.35399 408.26349 1.000 117.54983 99 GLU A C 1
ATOM 10411 O O . GLU B 1 127 ? 272.40249 535.73799 409.33949 1.000 117.54983 99 GLU A O 1
ATOM 10417 N N . ARG B 1 128 ? 270.79549 535.85099 407.76849 1.000 113.02786 100 ARG A N 1
ATOM 10418 C CA . ARG B 1 128 ? 270.06949 536.89499 408.48249 1.000 113.02786 100 ARG A CA 1
ATOM 10419 C C . ARG B 1 128 ? 269.49349 536.37299 409.79149 1.000 113.02786 100 ARG A C 1
ATOM 10420 O O . ARG B 1 128 ? 269.51849 537.07299 410.81049 1.000 113.02786 100 ARG A O 1
ATOM 10428 N N . ALA B 1 129 ? 268.96749 535.14599 409.78249 1.000 106.86203 101 ALA A N 1
ATOM 10429 C CA . ALA B 1 129 ? 268.36549 534.58999 410.98949 1.000 106.86203 101 ALA A CA 1
ATOM 10430 C C . ALA B 1 129 ? 269.39549 534.42299 412.09949 1.000 106.86203 101 ALA A C 1
ATOM 10431 O O . ALA B 1 129 ? 269.11549 534.71799 413.26649 1.000 106.86203 101 ALA A O 1
ATOM 10433 N N . ILE B 1 130 ? 270.59049 533.93899 411.75749 1.000 98.06477 102 ILE A N 1
ATOM 10434 C CA . ILE B 1 130 ? 271.63049 533.76699 412.76549 1.000 98.06477 102 ILE A CA 1
ATOM 10435 C C . ILE B 1 130 ? 272.07249 535.11699 413.31349 1.000 98.06477 102 ILE A C 1
ATOM 10436 O O . ILE B 1 130 ? 272.25849 535.27899 414.52549 1.000 98.06477 102 ILE A O 1
ATOM 10441 N N . ASP B 1 131 ? 272.24149 536.10599 412.43249 1.000 96.12482 103 ASP A N 1
ATOM 10442 C CA . ASP B 1 131 ? 272.76249 537.39999 412.85949 1.000 96.12482 103 ASP A CA 1
ATOM 10443 C C . ASP B 1 131 ? 271.82849 538.07999 413.85149 1.000 96.12482 103 ASP A C 1
ATOM 10444 O O . ASP B 1 131 ? 272.28049 538.61299 414.87249 1.000 96.12482 103 ASP A O 1
ATOM 10449 N N . THR B 1 132 ? 270.52249 538.06999 413.57549 1.000 95.45978 104 THR A N 1
ATOM 10450 C CA . THR B 1 132 ? 269.58849 538.72999 414.48049 1.000 95.45978 104 THR A CA 1
ATOM 10451 C C . THR B 1 132 ? 269.48849 538.00099 415.81349 1.000 95.45978 104 THR A C 1
ATOM 10452 O O . THR B 1 132 ? 269.27849 538.63899 416.85049 1.000 95.45978 104 THR A O 1
ATOM 10456 N N . ILE B 1 133 ? 269.63649 536.67399 415.81049 1.000 91.13465 105 ILE A N 1
ATOM 10457 C CA . ILE B 1 133 ? 269.65549 535.92999 417.06649 1.000 91.13465 105 ILE A CA 1
ATOM 10458 C C . ILE B 1 133 ? 270.85749 536.34699 417.90149 1.000 91.13465 105 ILE A C 1
ATOM 10459 O O . ILE B 1 133 ? 270.74649 536.59499 419.10749 1.000 91.13465 105 ILE A O 1
ATOM 10464 N N . CYS B 1 134 ? 272.02649 536.43799 417.26449 1.000 92.67193 106 CYS A N 1
ATOM 10465 C CA . CYS B 1 134 ? 273.21149 536.92799 417.95649 1.000 92.67193 106 CYS A CA 1
ATOM 10466 C C . CYS B 1 134 ? 273.03449 538.37999 418.37849 1.000 92.67193 106 CYS A C 1
ATOM 10467 O O . CYS B 1 134 ? 273.46949 538.77799 419.46549 1.000 92.67193 106 CYS A O 1
ATOM 10470 N N . ASP B 1 135 ? 272.39749 539.18699 417.52749 1.000 93.33098 107 ASP A N 1
ATOM 10471 C CA . ASP B 1 135 ? 272.17749 540.59199 417.84349 1.000 93.33098 107 ASP A CA 1
ATOM 10472 C C . ASP B 1 135 ? 271.25749 540.78299 419.04049 1.000 93.33098 107 ASP A C 1
ATOM 10473 O O . ASP B 1 135 ? 271.27849 541.85399 419.65549 1.000 93.33098 107 ASP A O 1
ATOM 10478 N N . CYS B 1 136 ? 270.45049 539.77499 419.38049 1.000 96.42673 108 CYS A N 1
ATOM 10479 C CA . CYS B 1 136 ? 269.55949 539.89599 420.52849 1.000 96.42673 108 CYS A CA 1
ATOM 10480 C C . CYS B 1 136 ? 270.33549 540.05699 421.82749 1.000 96.42673 108 CYS A C 1
ATOM 10481 O O . CYS B 1 136 ? 269.83549 540.66999 422.77749 1.000 96.42673 108 CYS A O 1
ATOM 10484 N N . PHE B 1 137 ? 271.55049 539.51899 421.89049 1.000 93.14072 109 PHE A N 1
ATOM 10485 C CA . PHE B 1 137 ? 272.36149 539.56799 423.10449 1.000 93.14072 109 PHE A CA 1
ATOM 10486 C C . PHE B 1 137 ? 273.17649 540.85399 423.08649 1.000 93.14072 109 PHE A C 1
ATOM 10487 O O . PHE B 1 137 ? 274.29549 540.90099 422.57449 1.000 93.14072 109 PHE A O 1
ATOM 10495 N N . GLN B 1 138 ? 272.60049 541.91599 423.65149 1.000 102.00283 110 GLN A N 1
ATOM 10496 C CA . GLN B 1 138 ? 273.31749 543.18399 423.73749 1.000 102.00283 110 GLN A CA 1
ATOM 10497 C C . GLN B 1 138 ? 274.50849 543.08299 424.68249 1.000 102.00283 110 GLN A C 1
ATOM 10498 O O . GLN B 1 138 ? 275.56349 543.67499 424.42749 1.000 102.00283 110 GLN A O 1
ATOM 10504 N N . GLY B 1 139 ? 274.35849 542.34399 425.77149 1.000 105.72852 111 GLY A N 1
ATOM 10505 C CA . GLY B 1 139 ? 275.43149 542.18099 426.73949 1.000 105.72852 111 GLY A CA 1
ATOM 10506 C C . GLY B 1 139 ? 274.87349 541.70299 428.06949 1.000 105.72852 111 GLY A C 1
ATOM 10507 O O . GLY B 1 139 ? 273.81149 541.08299 428.12249 1.000 105.72852 111 GLY A O 1
ATOM 10508 N N . GLU B 1 140 ? 275.61549 542.00999 429.13449 1.000 107.35653 112 GLU A N 1
ATOM 10509 C CA . GLU B 1 140 ? 275.15749 541.66799 430.47549 1.000 107.35653 112 GLU A CA 1
ATOM 10510 C C . GLU B 1 140 ? 273.89549 542.42599 430.86249 1.000 107.35653 112 GLU A C 1
ATOM 10511 O O . GLU B 1 140 ? 273.19949 542.00999 431.79349 1.000 107.35653 112 GLU A O 1
ATOM 10517 N N . THR B 1 141 ? 273.58949 543.52899 430.17249 1.000 108.72158 113 THR A N 1
ATOM 10518 C CA . THR B 1 141 ? 272.34549 544.24299 430.43349 1.000 108.72158 113 THR A CA 1
ATOM 10519 C C . THR B 1 141 ? 271.13249 543.38599 430.10649 1.000 108.72158 113 THR A C 1
ATOM 10520 O O . THR B 1 141 ? 270.10349 543.48199 430.78449 1.000 108.72158 113 THR A O 1
ATOM 10524 N N . THR B 1 142 ? 271.22949 542.55599 429.06949 1.000 104.48406 114 THR A N 1
ATOM 10525 C CA . THR B 1 142 ? 270.13949 541.65599 428.72249 1.000 104.48406 114 THR A CA 1
ATOM 10526 C C . THR B 1 142 ? 269.82749 540.73599 429.89549 1.000 104.48406 114 THR A C 1
ATOM 10527 O O . THR B 1 142 ? 270.73349 540.18699 430.52849 1.000 104.48406 114 THR A O 1
ATOM 10531 N N . LEU B 1 143 ? 268.54149 540.57299 430.18549 1.000 98.26091 115 LEU A N 1
ATOM 10532 C CA . LEU B 1 143 ? 268.13849 539.81299 431.35549 1.000 98.26091 115 LEU A CA 1
ATOM 10533 C C . LEU B 1 143 ? 268.38049 538.32099 431.13549 1.000 98.26091 115 LEU A C 1
ATOM 10534 O O . LEU B 1 143 ? 268.61249 537.85299 430.01749 1.000 98.26091 115 LEU A O 1
ATOM 10539 N N . VAL B 1 144 ? 268.31949 537.57199 432.23849 1.000 96.06161 116 VAL A N 1
ATOM 10540 C CA . VAL B 1 144 ? 268.79549 536.19199 432.24649 1.000 96.06161 116 VAL A CA 1
ATOM 10541 C C . VAL B 1 144 ? 267.97249 535.31599 431.30949 1.000 96.06161 116 VAL A C 1
ATOM 10542 O O . VAL B 1 144 ? 268.51949 534.45799 430.60649 1.000 96.06161 116 VAL A O 1
ATOM 10546 N N . GLU B 1 145 ? 266.65249 535.50499 431.28849 1.000 95.33985 117 GLU A N 1
ATOM 10547 C CA . GLU B 1 145 ? 265.79749 534.60099 430.52449 1.000 95.33985 117 GLU A CA 1
ATOM 10548 C C . GLU B 1 145 ? 266.04149 534.72999 429.02549 1.000 95.33985 117 GLU A C 1
ATOM 10549 O O . GLU B 1 145 ? 265.96749 533.73599 428.29349 1.000 95.33985 117 GLU A O 1
ATOM 10555 N N . ILE B 1 146 ? 266.32149 535.94399 428.54749 1.000 93.28728 118 ILE A N 1
ATOM 10556 C CA . ILE B 1 146 ? 266.59249 536.13099 427.12449 1.000 93.28728 118 ILE A CA 1
ATOM 10557 C C . ILE B 1 146 ? 267.85049 535.37699 426.71749 1.000 93.28728 118 ILE A C 1
ATOM 10558 O O . ILE B 1 146 ? 267.88149 534.70499 425.67849 1.000 93.28728 118 ILE A O 1
ATOM 10563 N N . GLN B 1 147 ? 268.90549 535.47199 427.53049 1.000 87.86110 119 GLN A N 1
ATOM 10564 C CA . GLN B 1 147 ? 270.16849 534.82499 427.18849 1.000 87.86110 119 GLN A CA 1
ATOM 10565 C C . GLN B 1 147 ? 270.01149 533.31299 427.10349 1.000 87.86110 119 GLN A C 1
ATOM 10566 O O . GLN B 1 147 ? 270.56149 532.67599 426.19749 1.000 87.86110 119 GLN A O 1
ATOM 10572 N N . LEU B 1 148 ? 269.26749 532.71999 428.03849 1.000 83.30988 120 LEU A N 1
ATOM 10573 C CA . LEU B 1 148 ? 269.05549 531.27699 428.00249 1.000 83.30988 120 LEU A CA 1
ATOM 10574 C C . LEU B 1 148 ? 268.34849 530.85799 426.72049 1.000 83.30988 120 LEU A C 1
ATOM 10575 O O . LEU B 1 148 ? 268.71449 529.85299 426.10049 1.000 83.30988 120 LEU A O 1
ATOM 10580 N N . GLN B 1 149 ? 267.33149 531.61599 426.30749 1.000 85.75829 121 GLN A N 1
ATOM 10581 C CA . GLN B 1 149 ? 266.64349 531.30599 425.05949 1.000 85.75829 121 GLN A CA 1
ATOM 10582 C C . GLN B 1 149 ? 267.56349 531.50099 423.86249 1.000 85.75829 121 GLN A C 1
ATOM 10583 O O . GLN B 1 149 ? 267.47849 530.75399 422.88049 1.000 85.75829 121 GLN A O 1
ATOM 10589 N N . ILE B 1 150 ? 268.44649 532.49899 423.92449 1.000 81.96834 122 ILE A N 1
ATOM 10590 C CA . ILE B 1 150 ? 269.38349 532.73399 422.83049 1.000 81.96834 122 ILE A CA 1
ATOM 10591 C C . ILE B 1 150 ? 270.27749 531.51799 422.63149 1.000 81.96834 122 ILE A C 1
ATOM 10592 O O . ILE B 1 150 ? 270.49549 531.05999 421.50249 1.000 81.96834 122 ILE A O 1
ATOM 10597 N N . VAL B 1 151 ? 270.80049 530.97099 423.72949 1.000 78.68947 123 VAL A N 1
ATOM 10598 C CA . VAL B 1 151 ? 271.67349 529.80399 423.63949 1.000 78.68947 123 VAL A CA 1
ATOM 10599 C C . VAL B 1 151 ? 270.90749 528.60999 423.08749 1.000 78.68947 123 VAL A C 1
ATOM 10600 O O . VAL B 1 151 ? 271.38149 527.90599 422.18749 1.000 78.68947 123 VAL A O 1
ATOM 10604 N N . LYS B 1 152 ? 269.70549 528.36899 423.61349 1.000 77.23056 124 LYS A N 1
ATOM 10605 C CA . LYS B 1 152 ? 268.91849 527.22699 423.16149 1.000 77.23056 124 LYS A CA 1
ATOM 10606 C C . LYS B 1 152 ? 268.55149 527.35899 421.69049 1.000 77.23056 124 LYS A C 1
ATOM 10607 O O . LYS B 1 152 ? 268.60149 526.37699 420.94049 1.000 77.23056 124 LYS A O 1
ATOM 10613 N N . SER B 1 153 ? 268.17749 528.56499 421.26049 1.000 79.49790 125 SER A N 1
ATOM 10614 C CA . SER B 1 153 ? 267.86949 528.77899 419.85049 1.000 79.49790 125 SER A CA 1
ATOM 10615 C C . SER B 1 153 ? 269.09549 528.54299 418.98049 1.000 79.49790 125 SER A C 1
ATOM 10616 O O . SER B 1 153 ? 269.00049 527.91999 417.91549 1.000 79.49790 125 SER A O 1
ATOM 10619 N N . LEU B 1 154 ? 270.25749 529.03399 419.41649 1.000 75.91234 126 LEU A N 1
ATOM 10620 C CA . LEU B 1 154 ? 271.48349 528.81299 418.65849 1.000 75.91234 126 LEU A CA 1
ATOM 10621 C C . LEU B 1 154 ? 271.81149 527.32999 418.56449 1.000 75.91234 126 LEU A C 1
ATOM 10622 O O . LEU B 1 154 ? 272.21849 526.84199 417.50349 1.000 75.91234 126 LEU A O 1
ATOM 10627 N N . LEU B 1 155 ? 271.63749 526.59599 419.66549 1.000 75.73359 127 LEU A N 1
ATOM 10628 C CA . LEU B 1 155 ? 271.91949 525.16599 419.65249 1.000 75.73359 127 LEU A CA 1
ATOM 10629 C C . LEU B 1 155 ? 271.03249 524.43899 418.65149 1.000 75.73359 127 LEU A C 1
ATOM 10630 O O . LEU B 1 155 ? 271.50649 523.57799 417.90149 1.000 75.73359 127 LEU A O 1
ATOM 10635 N N . ALA B 1 156 ? 269.74149 524.77199 418.62349 1.000 76.29896 128 ALA A N 1
ATOM 10636 C CA . ALA B 1 156 ? 268.85449 524.17099 417.63549 1.000 76.29896 128 ALA A CA 1
ATOM 10637 C C . ALA B 1 156 ? 269.18049 524.65199 416.22949 1.000 76.29896 128 ALA A C 1
ATOM 10638 O O . ALA B 1 156 ? 269.04149 523.88799 415.26749 1.000 76.29896 128 ALA A O 1
ATOM 10640 N N . ALA B 1 157 ? 269.60349 525.90899 416.08749 1.000 77.79660 129 ALA A N 1
ATOM 10641 C CA . ALA B 1 157 ? 269.94649 526.43099 414.76949 1.000 77.79660 129 ALA A CA 1
ATOM 10642 C C . ALA B 1 157 ? 271.16049 525.71499 414.19349 1.000 77.79660 129 ALA A C 1
ATOM 10643 O O . ALA B 1 157 ? 271.15949 525.30699 413.02649 1.000 77.79660 129 ALA A O 1
ATOM 10645 N N . VAL B 1 158 ? 272.21049 525.55299 414.99949 1.000 76.76095 130 VAL A N 1
ATOM 10646 C CA . VAL B 1 158 ? 273.41449 524.88499 414.51949 1.000 76.76095 130 VAL A CA 1
ATOM 10647 C C . VAL B 1 158 ? 273.16649 523.39399 414.33049 1.000 76.76095 130 VAL A C 1
ATOM 10648 O O . VAL B 1 158 ? 273.56849 522.80799 413.31849 1.000 76.76095 130 VAL A O 1
ATOM 10652 N N . LEU B 1 159 ? 272.49549 522.75999 415.28749 1.000 78.11800 131 LEU A N 1
ATOM 10653 C CA . LEU B 1 159 ? 272.37249 521.30799 415.32349 1.000 78.11800 131 LEU A CA 1
ATOM 10654 C C . LEU B 1 159 ? 270.99949 520.88599 414.82149 1.000 78.11800 131 LEU A C 1
ATOM 10655 O O . LEU B 1 159 ? 269.97549 521.28099 415.39049 1.000 78.11800 131 LEU A O 1
ATOM 10660 N N . ASN B 1 160 ? 270.98449 520.07499 413.76749 1.000 101.07952 132 ASN A N 1
ATOM 10661 C CA . ASN B 1 160 ? 269.76149 519.48899 413.24149 1.000 101.07952 132 ASN A CA 1
ATOM 10662 C C . ASN B 1 160 ? 270.17649 518.40299 412.25849 1.000 101.07952 132 ASN A C 1
ATOM 10663 O O . ASN B 1 160 ? 271.30749 518.40199 411.76449 1.000 101.07952 132 ASN A O 1
ATOM 10668 N N . ASP B 1 161 ? 269.25649 517.47299 411.98049 1.000 110.82819 133 ASP A N 1
ATOM 10669 C CA . ASP B 1 161 ? 269.57449 516.41599 411.02349 1.000 110.82819 133 ASP A CA 1
ATOM 10670 C C . ASP B 1 161 ? 269.78949 516.99699 409.63149 1.000 110.82819 133 ASP A C 1
ATOM 10671 O O . ASP B 1 161 ? 270.70549 516.58599 408.91049 1.000 110.82819 133 ASP A O 1
ATOM 10676 N N . LYS B 1 162 ? 268.95749 517.95799 409.24449 1.000 111.93560 134 LYS A N 1
ATOM 10677 C CA . LYS B 1 162 ? 269.10549 518.69799 408.00149 1.000 111.93560 134 LYS A CA 1
ATOM 10678 C C . LYS B 1 162 ? 269.43249 520.15099 408.32049 1.000 111.93560 134 LYS A C 1
ATOM 10679 O O . LYS B 1 162 ? 269.33549 520.59299 409.46749 1.000 111.93560 134 LYS A O 1
ATOM 10685 N N . ILE B 1 163 ? 269.82349 520.88999 407.28149 1.000 112.00581 135 ILE A N 1
ATOM 10686 C CA . ILE B 1 163 ? 270.28549 522.27199 407.39949 1.000 112.00581 135 ILE A CA 1
ATOM 10687 C C . ILE B 1 163 ? 271.50349 522.31699 408.31449 1.000 112.00581 135 ILE A C 1
ATOM 10688 O O . ILE B 1 163 ? 271.37549 522.39599 409.54149 1.000 112.00581 135 ILE A O 1
ATOM 10693 N N . ILE B 1 164 ? 272.69149 522.26099 407.72049 1.000 109.10082 136 ILE A N 1
ATOM 10694 C CA . ILE B 1 164 ? 273.95249 522.31999 408.44949 1.000 109.10082 136 ILE A CA 1
ATOM 10695 C C . ILE B 1 164 ? 274.66049 523.59399 408.01549 1.000 109.10082 136 ILE A C 1
ATOM 10696 O O . ILE B 1 164 ? 275.17449 523.67499 406.89149 1.000 109.10082 136 ILE A O 1
ATOM 10701 N N . VAL B 1 165 ? 274.68649 524.58999 408.89949 1.000 101.36614 137 VAL A N 1
ATOM 10702 C CA . VAL B 1 165 ? 275.29849 525.86899 408.56849 1.000 101.36614 137 VAL A CA 1
ATOM 10703 C C . VAL B 1 165 ? 276.81449 525.72599 408.54849 1.000 101.36614 137 VAL A C 1
ATOM 10704 O O . VAL B 1 165 ? 277.40949 525.06799 409.41249 1.000 101.36614 137 VAL A O 1
ATOM 10708 N N . HIS B 1 166 ? 277.44749 526.31999 407.54149 1.000 107.71555 138 HIS A N 1
ATOM 10709 C CA . HIS B 1 166 ? 278.89549 526.29599 407.40649 1.000 107.71555 138 HIS A CA 1
ATOM 10710 C C . HIS B 1 166 ? 279.41349 527.71299 407.22849 1.000 107.71555 138 HIS A C 1
ATOM 10711 O O . HIS B 1 166 ? 278.72949 528.56599 406.65449 1.000 107.71555 138 HIS A O 1
ATOM 10718 N N . GLY B 1 167 ? 280.61849 527.95699 407.72049 1.000 101.69779 139 GLY A N 1
ATOM 10719 C CA . GLY B 1 167 ? 281.29249 529.21999 407.47349 1.000 101.69779 139 GLY A CA 1
ATOM 10720 C C . GLY B 1 167 ? 280.95549 530.25899 408.52149 1.000 101.69779 139 GLY A C 1
ATOM 10721 O O . GLY B 1 167 ? 281.00249 529.97799 409.71949 1.000 101.69779 139 GLY A O 1
ATOM 10722 N N . ALA B 1 168 ? 280.61249 531.46499 408.06249 1.000 96.12807 140 ALA A N 1
ATOM 10723 C CA . ALA B 1 168 ? 280.45049 532.59499 408.97149 1.000 96.12807 140 ALA A CA 1
ATOM 10724 C C . ALA B 1 168 ? 279.32449 532.35999 409.96949 1.000 96.12807 140 ALA A C 1
ATOM 10725 O O . ALA B 1 168 ? 279.45049 532.70999 411.14849 1.000 96.12807 140 ALA A O 1
ATOM 10727 N N . GLY B 1 169 ? 278.21449 531.77899 409.51649 1.000 83.00885 141 GLY A N 1
ATOM 10728 C CA . GLY B 1 169 ? 277.08049 531.59299 410.40749 1.000 83.00885 141 GLY A CA 1
ATOM 10729 C C . GLY B 1 169 ? 277.41349 530.72099 411.60249 1.000 83.00885 141 GLY A C 1
ATOM 10730 O O . GLY B 1 169 ? 277.10149 531.06399 412.74449 1.000 83.00885 141 GLY A O 1
ATOM 10731 N N . LEU B 1 170 ? 278.06249 529.58199 411.35449 1.000 78.97069 142 LEU A N 1
ATOM 10732 C CA . LEU B 1 170 ? 278.41649 528.68599 412.44949 1.000 78.97069 142 LEU A CA 1
ATOM 10733 C C . LEU B 1 170 ? 279.43849 529.33099 413.37449 1.000 78.97069 142 LEU A C 1
ATOM 10734 O O . LEU B 1 170 ? 279.30449 529.27099 414.60149 1.000 78.97069 142 LEU A O 1
ATOM 10739 N N . LEU B 1 171 ? 280.46949 529.95599 412.80049 1.000 76.77906 143 LEU A N 1
ATOM 10740 C CA . LEU B 1 171 ? 281.50649 530.57499 413.62049 1.000 76.77906 143 LEU A CA 1
ATOM 10741 C C . LEU B 1 171 ? 280.93549 531.69599 414.47649 1.000 76.77906 143 LEU A C 1
ATOM 10742 O O . LEU B 1 171 ? 281.26749 531.80999 415.66249 1.000 76.77906 143 LEU A O 1
ATOM 10747 N N . LYS B 1 172 ? 280.08149 532.53799 413.89349 1.000 74.00859 144 LYS A N 1
ATOM 10748 C CA . LYS B 1 172 ? 279.44849 533.59199 414.67549 1.000 74.00859 144 LYS A CA 1
ATOM 10749 C C . LYS B 1 172 ? 278.56249 533.00199 415.76149 1.000 74.00859 144 LYS A C 1
ATOM 10750 O O . LYS B 1 172 ? 278.54949 533.48999 416.89749 1.000 74.00859 144 LYS A O 1
ATOM 10756 N N . ALA B 1 173 ? 277.81649 531.94699 415.43049 1.000 74.94544 145 ALA A N 1
ATOM 10757 C CA . ALA B 1 173 ? 276.99549 531.27499 416.42949 1.000 74.94544 145 ALA A CA 1
ATOM 10758 C C . ALA B 1 173 ? 277.85749 530.69199 417.54049 1.000 74.94544 145 ALA A C 1
ATOM 10759 O O . ALA B 1 173 ? 277.55649 530.85499 418.72849 1.000 74.94544 145 ALA A O 1
ATOM 10761 N N . VAL B 1 174 ? 278.94549 530.01199 417.17049 1.000 70.03928 146 VAL A N 1
ATOM 10762 C CA . VAL B 1 174 ? 279.85149 529.45899 418.17149 1.000 70.03928 146 VAL A CA 1
ATOM 10763 C C . VAL B 1 174 ? 280.47049 530.57699 418.99649 1.000 70.03928 146 VAL A C 1
ATOM 10764 O O . VAL B 1 174 ? 280.55249 530.48999 420.22749 1.000 70.03928 146 VAL A O 1
ATOM 10768 N N . ARG B 1 175 ? 280.90849 531.64799 418.33249 1.000 70.65173 147 ARG A N 1
ATOM 10769 C CA . ARG B 1 175 ? 281.43949 532.79599 419.05549 1.000 70.65173 147 ARG A CA 1
ATOM 10770 C C . ARG B 1 175 ? 280.38449 533.39999 419.97049 1.000 70.65173 147 ARG A C 1
ATOM 10771 O O . ARG B 1 175 ? 280.68449 533.78399 421.10749 1.000 70.65173 147 ARG A O 1
ATOM 10779 N N . GLN B 1 176 ? 279.14149 533.48399 419.49449 1.000 73.63579 148 GLN A N 1
ATOM 10780 C CA . GLN B 1 176 ? 278.08249 534.09199 420.29249 1.000 73.63579 148 GLN A CA 1
ATOM 10781 C C . GLN B 1 176 ? 277.87449 533.33799 421.59749 1.000 73.63579 148 GLN A C 1
ATOM 10782 O O . GLN B 1 176 ? 277.87749 533.93899 422.67649 1.000 73.63579 148 GLN A O 1
ATOM 10788 N N . VAL B 1 177 ? 277.72149 532.01399 421.52249 1.000 68.32386 149 VAL A N 1
ATOM 10789 C CA . VAL B 1 177 ? 277.46449 531.22599 422.72549 1.000 68.32386 149 VAL A CA 1
ATOM 10790 C C . VAL B 1 177 ? 278.58349 531.42399 423.73549 1.000 68.32386 149 VAL A C 1
ATOM 10791 O O . VAL B 1 177 ? 278.34449 531.50299 424.94649 1.000 68.32386 149 VAL A O 1
ATOM 10795 N N . TYR B 1 178 ? 279.82149 531.51399 423.25249 1.000 67.97210 150 TYR A N 1
ATOM 10796 C CA . TYR B 1 178 ? 280.94149 531.79899 424.14149 1.000 67.97210 150 TYR A CA 1
ATOM 10797 C C . TYR B 1 178 ? 280.80249 533.17599 424.77849 1.000 67.97210 150 TYR A C 1
ATOM 10798 O O . TYR B 1 178 ? 281.19649 533.37499 425.93349 1.000 67.97210 150 TYR A O 1
ATOM 10807 N N . ASN B 1 179 ? 280.24149 534.13899 424.04349 1.000 70.26083 151 ASN A N 1
ATOM 10808 C CA . ASN B 1 179 ? 280.11349 535.49699 424.56649 1.000 70.26083 151 ASN A CA 1
ATOM 10809 C C . ASN B 1 179 ? 279.20649 535.53899 425.78949 1.000 70.26083 151 ASN A C 1
ATOM 10810 O O . ASN B 1 179 ? 279.52549 536.19299 426.78849 1.000 70.26083 151 ASN A O 1
ATOM 10815 N N . ILE B 1 180 ? 278.06349 534.84899 425.73049 1.000 74.94819 152 ILE A N 1
ATOM 10816 C CA . ILE B 1 180 ? 277.17649 534.80099 426.89049 1.000 74.94819 152 ILE A CA 1
ATOM 10817 C C . ILE B 1 180 ? 277.87449 534.13499 428.06649 1.000 74.94819 152 ILE A C 1
ATOM 10818 O O . ILE B 1 180 ? 277.76649 534.59399 429.20949 1.000 74.94819 152 ILE A O 1
ATOM 10823 N N . PHE B 1 181 ? 278.60849 533.05099 427.80649 1.000 67.79071 153 PHE A N 1
ATOM 10824 C CA . PHE B 1 181 ? 279.30849 532.36199 428.88549 1.000 67.79071 153 PHE A CA 1
ATOM 10825 C C . PHE B 1 181 ? 280.26949 533.29699 429.60649 1.000 67.79071 153 PHE A C 1
ATOM 10826 O O . PHE B 1 181 ? 280.39949 533.24199 430.83449 1.000 67.79071 153 PHE A O 1
ATOM 10834 N N . LEU B 1 182 ? 280.95549 534.16099 428.85949 1.000 67.69351 154 LEU A N 1
ATOM 10835 C CA . LEU B 1 182 ? 281.91049 535.07499 429.47049 1.000 67.69351 154 LEU A CA 1
ATOM 10836 C C . LEU B 1 182 ? 281.23149 536.25199 430.16049 1.000 67.69351 154 LEU A C 1
ATOM 10837 O O . LEU B 1 182 ? 281.77449 536.78799 431.13349 1.000 67.69351 154 LEU A O 1
ATOM 10842 N N . LEU B 1 183 ? 280.05349 536.66599 429.68949 1.000 73.44861 155 LEU A N 1
ATOM 10843 C CA . LEU B 1 183 ? 279.43149 537.89999 430.15849 1.000 73.44861 155 LEU A CA 1
ATOM 10844 C C . LEU B 1 183 ? 278.00049 537.67899 430.63449 1.000 73.44861 155 LEU A C 1
ATOM 10845 O O . LEU B 1 183 ? 277.15349 538.56199 430.48649 1.000 73.44861 155 LEU A O 1
ATOM 10850 N N . SER B 1 184 ? 277.70749 536.51499 431.21249 1.000 79.33110 156 SER A N 1
ATOM 10851 C CA . SER B 1 184 ? 276.34249 536.25699 431.66149 1.000 79.33110 156 SER A CA 1
ATOM 10852 C C . SER B 1 184 ? 276.01849 536.98699 432.95849 1.000 79.33110 156 SER A C 1
ATOM 10853 O O . SER B 1 184 ? 274.88349 537.43699 433.14849 1.000 79.33110 156 SER A O 1
ATOM 10856 N N . ARG B 1 185 ? 276.99549 537.10499 433.85849 1.000 83.95543 157 ARG A N 1
ATOM 10857 C CA . ARG B 1 185 ? 276.77149 537.63699 435.20349 1.000 83.95543 157 ARG A CA 1
ATOM 10858 C C . ARG B 1 185 ? 275.67149 536.85799 435.92249 1.000 83.95543 157 ARG A C 1
ATOM 10859 O O . ARG B 1 185 ? 274.88649 537.41699 436.68949 1.000 83.95543 157 ARG A O 1
ATOM 10867 N N . SER B 1 186 ? 275.61949 535.55199 435.67049 1.000 83.29765 158 SER A N 1
ATOM 10868 C CA . SER B 1 186 ? 274.61149 534.68399 436.27349 1.000 83.29765 158 SER A CA 1
ATOM 10869 C C . SER B 1 186 ? 275.10649 533.25099 436.17849 1.000 83.29765 158 SER A C 1
ATOM 10870 O O . SER B 1 186 ? 275.39949 532.77199 435.07749 1.000 83.29765 158 SER A O 1
ATOM 10873 N N . THR B 1 187 ? 275.19649 532.57199 437.32349 1.000 83.48420 159 THR A N 1
ATOM 10874 C CA . THR B 1 187 ? 275.77549 531.23199 437.34749 1.000 83.48420 159 THR A CA 1
ATOM 10875 C C . THR B 1 187 ? 274.94949 530.24899 436.52749 1.000 83.48420 159 THR A C 1
ATOM 10876 O O . THR B 1 187 ? 275.50549 529.41299 435.80549 1.000 83.48420 159 THR A O 1
ATOM 10880 N N . ALA B 1 188 ? 273.62149 530.33099 436.62749 1.000 84.20101 160 ALA A N 1
ATOM 10881 C CA . ALA B 1 188 ? 272.76649 529.36999 435.93749 1.000 84.20101 160 ALA A CA 1
ATOM 10882 C C . ALA B 1 188 ? 272.93749 529.46199 434.42749 1.000 84.20101 160 ALA A C 1
ATOM 10883 O O . ALA B 1 188 ? 273.05249 528.44099 433.73949 1.000 84.20101 160 ALA A O 1
ATOM 10885 N N . ASN B 1 189 ? 272.95849 530.68299 433.89049 1.000 82.71211 161 ASN A N 1
ATOM 10886 C CA . ASN B 1 189 ? 273.12649 530.83999 432.45049 1.000 82.71211 161 ASN A CA 1
ATOM 10887 C C . ASN B 1 189 ? 274.54449 530.48999 432.02049 1.000 82.71211 161 ASN A C 1
ATOM 10888 O O . ASN B 1 189 ? 274.75149 529.95799 430.92549 1.000 82.71211 161 ASN A O 1
ATOM 10893 N N . GLN B 1 190 ? 275.53349 530.78799 432.86549 1.000 79.57749 162 GLN A N 1
ATOM 10894 C CA . GLN B 1 190 ? 276.91049 530.43299 432.53749 1.000 79.57749 162 GLN A CA 1
ATOM 10895 C C . GLN B 1 190 ? 277.08149 528.92399 432.43449 1.000 79.57749 162 GLN A C 1
ATOM 10896 O O . GLN B 1 190 ? 277.72349 528.42799 431.50149 1.000 79.57749 162 GLN A O 1
ATOM 10902 N N . GLN B 1 191 ? 276.51049 528.17799 433.38149 1.000 79.29486 163 GLN A N 1
ATOM 10903 C CA . GLN B 1 191 ? 276.66349 526.72699 433.37849 1.000 79.29486 163 GLN A CA 1
ATOM 10904 C C . GLN B 1 191 ? 276.03949 526.10899 432.13349 1.000 79.29486 163 GLN A C 1
ATOM 10905 O O . GLN B 1 191 ? 276.64249 525.24499 431.48649 1.000 79.29486 163 GLN A O 1
ATOM 10911 N N . VAL B 1 192 ? 274.82849 526.54299 431.77949 1.000 76.19442 164 VAL A N 1
ATOM 10912 C CA . VAL B 1 192 ? 274.17649 525.99399 430.59649 1.000 76.19442 164 VAL A CA 1
ATOM 10913 C C . VAL B 1 192 ? 274.86849 526.47399 429.32649 1.000 76.19442 164 VAL A C 1
ATOM 10914 O O . VAL B 1 192 ? 274.88549 525.76099 428.31549 1.000 76.19442 164 VAL A O 1
ATOM 10918 N N . ALA B 1 193 ? 275.44749 527.67599 429.34849 1.000 71.99767 165 ALA A N 1
ATOM 10919 C CA . ALA B 1 193 ? 276.14749 528.17899 428.17249 1.000 71.99767 165 ALA A CA 1
ATOM 10920 C C . ALA B 1 193 ? 277.34449 527.30299 427.83349 1.000 71.99767 165 ALA A C 1
ATOM 10921 O O . ALA B 1 193 ? 277.52749 526.89999 426.67949 1.000 71.99767 165 ALA A O 1
ATOM 10923 N N . GLN B 1 194 ? 278.16749 526.99099 428.83549 1.000 69.15133 166 GLN A N 1
ATOM 10924 C CA . GLN B 1 194 ? 279.36149 526.18899 428.59349 1.000 69.15133 166 GLN A CA 1
ATOM 10925 C C . GLN B 1 194 ? 278.99649 524.78699 428.12649 1.000 69.15133 166 GLN A C 1
ATOM 10926 O O . GLN B 1 194 ? 279.56649 524.27499 427.15649 1.000 69.15133 166 GLN A O 1
ATOM 10932 N N . GLY B 1 195 ? 278.04149 524.14999 428.80749 1.000 71.16718 167 GLY A N 1
ATOM 10933 C CA . GLY B 1 195 ? 277.64549 522.80599 428.42149 1.000 71.16718 167 GLY A CA 1
ATOM 10934 C C . GLY B 1 195 ? 277.13749 522.74099 426.99549 1.000 71.16718 167 GLY A C 1
ATOM 10935 O O . GLY B 1 195 ? 277.44249 521.80199 426.25849 1.000 71.16718 167 GLY A O 1
ATOM 10936 N N . THR B 1 196 ? 276.34949 523.73599 426.59049 1.000 70.43934 168 THR A N 1
ATOM 10937 C CA . THR B 1 196 ? 275.97249 523.84099 425.18749 1.000 70.43934 168 THR A CA 1
ATOM 10938 C C . THR B 1 196 ? 277.18449 524.13499 424.31449 1.000 70.43934 168 THR A C 1
ATOM 10939 O O . THR B 1 196 ? 277.34449 523.53599 423.24549 1.000 70.43934 168 THR A O 1
ATOM 10943 N N . LEU B 1 197 ? 278.05549 525.04399 424.76149 1.000 62.95051 169 LEU A N 1
ATOM 10944 C CA . LEU B 1 197 ? 279.18949 525.45599 423.93949 1.000 62.95051 169 LEU A CA 1
ATOM 10945 C C . LEU B 1 197 ? 280.12249 524.28599 423.66049 1.000 62.95051 169 LEU A C 1
ATOM 10946 O O . LEU B 1 197 ? 280.54349 524.07199 422.51849 1.000 62.95051 169 LEU A O 1
ATOM 10951 N N . THR B 1 198 ? 280.45349 523.51099 424.69449 1.000 63.39252 170 THR A N 1
ATOM 10952 C CA . THR B 1 198 ? 281.32549 522.36299 424.48449 1.000 63.39252 170 THR A CA 1
ATOM 10953 C C . THR B 1 198 ? 280.64549 521.29599 423.64149 1.000 63.39252 170 THR A C 1
ATOM 10954 O O . THR B 1 198 ? 281.32349 520.51599 422.96349 1.000 63.39252 170 THR A O 1
ATOM 10958 N N . GLN B 1 199 ? 279.31349 521.24899 423.66449 1.000 66.32209 171 GLN A N 1
ATOM 10959 C CA . GLN B 1 199 ? 278.59949 520.24299 422.89149 1.000 66.32209 171 GLN A CA 1
ATOM 10960 C C . GLN B 1 199 ? 278.57649 520.58899 421.40749 1.000 66.32209 171 GLN A C 1
ATOM 10961 O O . GLN B 1 199 ? 278.71949 519.70099 420.56149 1.000 66.32209 171 GLN A O 1
ATOM 10967 N N . MET B 1 200 ? 278.40149 521.86899 421.06949 1.000 65.74874 172 MET A N 1
ATOM 10968 C CA . MET B 1 200 ? 278.40649 522.25199 419.66049 1.000 65.74874 172 MET A CA 1
ATOM 10969 C C . MET B 1 200 ? 279.81949 522.25099 419.09749 1.000 65.74874 172 MET A C 1
ATOM 10970 O O . MET B 1 200 ? 280.03449 521.85099 417.94749 1.000 65.74874 172 MET A O 1
ATOM 10975 N N . VAL B 1 201 ? 280.79549 522.70299 419.88649 1.000 62.41813 173 VAL A N 1
ATOM 10976 C CA . VAL B 1 201 ? 282.17849 522.69999 419.42349 1.000 62.41813 173 VAL A CA 1
ATOM 10977 C C . VAL B 1 201 ? 282.65749 521.27399 419.19549 1.000 62.41813 173 VAL A C 1
ATOM 10978 O O . VAL B 1 201 ? 283.29049 520.96899 418.17749 1.000 62.41813 173 VAL A O 1
ATOM 10982 N N . GLY B 1 202 ? 282.35649 520.37699 420.13549 1.000 64.11266 174 GLY A N 1
ATOM 10983 C CA . GLY B 1 202 ? 282.76349 518.99199 419.97649 1.000 64.11266 174 GLY A CA 1
ATOM 10984 C C . GLY B 1 202 ? 282.08849 518.31299 418.80149 1.000 64.11266 174 GLY A C 1
ATOM 10985 O O . GLY B 1 202 ? 282.72549 517.56099 418.05949 1.000 64.11266 174 GLY A O 1
ATOM 10986 N N . THR B 1 203 ? 280.79349 518.57099 418.60849 1.000 67.97853 175 THR A N 1
ATOM 10987 C CA . THR B 1 203 ? 280.06949 517.90499 417.53349 1.000 67.97853 175 THR A CA 1
ATOM 10988 C C . THR B 1 203 ? 280.44549 518.43999 416.15949 1.000 67.97853 175 THR A C 1
ATOM 10989 O O . THR B 1 203 ? 280.15949 517.77899 415.15549 1.000 67.97853 175 THR A O 1
ATOM 10993 N N . VAL B 1 204 ? 281.06749 519.61799 416.08749 1.000 66.76305 176 VAL A N 1
ATOM 10994 C CA . VAL B 1 204 ? 281.58149 520.09599 414.80749 1.000 66.76305 176 VAL A CA 1
ATOM 10995 C C . VAL B 1 204 ? 282.65149 519.14599 414.29249 1.000 66.76305 176 VAL A C 1
ATOM 10996 O O . VAL B 1 204 ? 282.64549 518.74199 413.12349 1.000 66.76305 176 VAL A O 1
ATOM 11000 N N . PHE B 1 205 ? 283.57849 518.75899 415.16949 1.000 65.37077 177 PHE A N 1
ATOM 11001 C CA . PHE B 1 205 ? 284.59749 517.79499 414.78149 1.000 65.37077 177 PHE A CA 1
ATOM 11002 C C . PHE B 1 205 ? 284.01049 516.40299 414.60149 1.000 65.37077 177 PHE A C 1
ATOM 11003 O O . PHE B 1 205 ? 284.52149 515.61799 413.79449 1.000 65.37077 177 PHE A O 1
ATOM 11011 N N . GLU B 1 206 ? 282.94549 516.07799 415.33749 1.000 71.24031 178 GLU A N 1
ATOM 11012 C CA . GLU B 1 206 ? 282.27349 514.80199 415.12549 1.000 71.24031 178 GLU A CA 1
ATOM 11013 C C . GLU B 1 206 ? 281.76949 514.69099 413.69549 1.000 71.24031 178 GLU A C 1
ATOM 11014 O O . GLU B 1 206 ? 281.84049 513.61899 413.08349 1.000 71.24031 178 GLU A O 1
ATOM 11020 N N . ARG B 1 207 ? 281.26149 515.79399 413.14449 1.000 80.19066 179 ARG A N 1
ATOM 11021 C CA . ARG B 1 207 ? 280.89549 515.81299 411.73349 1.000 80.19066 179 ARG A CA 1
ATOM 11022 C C . ARG B 1 207 ? 282.11049 515.55199 410.85449 1.000 80.19066 179 ARG A C 1
ATOM 11023 O O . ARG B 1 207 ? 282.02749 514.80999 409.86949 1.000 80.19066 179 ARG A O 1
ATOM 11031 N N . VAL B 1 208 ? 283.24849 516.15799 411.19649 1.000 79.24457 180 VAL A N 1
ATOM 11032 C CA . VAL B 1 208 ? 284.47949 515.90699 410.45549 1.000 79.24457 180 VAL A CA 1
ATOM 11033 C C . VAL B 1 208 ? 284.88549 514.44599 410.57549 1.000 79.24457 180 VAL A C 1
ATOM 11034 O O . VAL B 1 208 ? 285.29049 513.81599 409.59049 1.000 79.24457 180 VAL A O 1
ATOM 11038 N N . LYS B 1 209 ? 284.78249 513.88399 411.78149 1.000 79.08515 181 LYS A N 1
ATOM 11039 C CA . LYS B 1 209 ? 285.16749 512.49099 411.98349 1.000 79.08515 181 LYS A CA 1
ATOM 11040 C C . LYS B 1 209 ? 284.30049 511.55199 411.15649 1.000 79.08515 181 LYS A C 1
ATOM 11041 O O . LYS B 1 209 ? 284.80349 510.58499 410.57249 1.000 79.08515 181 LYS A O 1
ATOM 11047 N N . THR B 1 210 ? 282.99349 511.81799 411.09249 1.000 89.73751 182 THR A N 1
ATOM 11048 C CA . THR B 1 210 ? 282.11249 510.97899 410.28549 1.000 89.73751 182 THR A CA 1
ATOM 11049 C C . THR B 1 210 ? 282.48849 511.04399 408.81149 1.000 89.73751 182 THR A C 1
ATOM 11050 O O . THR B 1 210 ? 282.54849 510.01199 408.13349 1.000 89.73751 182 THR A O 1
ATOM 11054 N N . ARG B 1 211 ? 282.74649 512.24799 408.30049 1.000 101.45235 183 ARG A N 1
ATOM 11055 C CA . ARG B 1 211 ? 283.14949 512.38599 406.90549 1.000 101.45235 183 ARG A CA 1
ATOM 11056 C C . ARG B 1 211 ? 284.47049 511.67699 406.64549 1.000 101.45235 183 ARG A C 1
ATOM 11057 O O . ARG B 1 211 ? 284.63249 511.00099 405.62249 1.000 101.45235 183 ARG A O 1
ATOM 11065 N N . LEU B 1 212 ? 285.42949 511.82299 407.56149 1.000 96.26167 184 LEU A N 1
ATOM 11066 C CA . LEU B 1 212 ? 286.68949 511.09899 407.43749 1.000 96.26167 184 LEU A CA 1
ATOM 11067 C C . LEU B 1 212 ? 286.47049 509.59499 407.52749 1.000 96.26167 184 LEU A C 1
ATOM 11068 O O . LEU B 1 212 ? 287.09549 508.82399 406.78949 1.000 96.26167 184 LEU A O 1
ATOM 11073 N N . HIS B 1 213 ? 285.58449 509.16199 408.42749 1.000 102.94197 185 HIS A N 1
ATOM 11074 C CA . HIS B 1 213 ? 285.34249 507.73399 408.60549 1.000 102.94197 185 HIS A CA 1
ATOM 11075 C C . HIS B 1 213 ? 284.82349 507.09799 407.32349 1.000 102.94197 185 HIS A C 1
ATOM 11076 O O . HIS B 1 213 ? 285.26449 506.00799 406.94049 1.000 102.94197 185 HIS A O 1
ATOM 11083 N N . MET B 1 214 ? 283.89449 507.76399 406.64249 1.000 107.23379 186 MET A N 1
ATOM 11084 C CA . MET B 1 214 ? 283.36649 507.23899 405.39249 1.000 107.23379 186 MET A CA 1
ATOM 11085 C C . MET B 1 214 ? 284.27649 507.51499 404.20449 1.000 107.23379 186 MET A C 1
ATOM 11086 O O . MET B 1 214 ? 284.00849 507.00999 403.10949 1.000 107.23379 186 MET A O 1
ATOM 11091 N N . LYS B 1 215 ? 285.33549 508.29599 404.38849 1.000 103.11138 187 LYS A N 1
ATOM 11092 C CA . LYS B 1 215 ? 286.26149 508.58599 403.30349 1.000 103.11138 187 LYS A CA 1
ATOM 11093 C C . LYS B 1 215 ? 287.25649 507.44599 403.11949 1.000 103.11138 187 LYS A C 1
ATOM 11094 O O . LYS B 1 215 ? 286.89549 506.36499 402.65349 1.000 103.11138 187 LYS A O 1
ATOM 11100 N N . LEU B 1 273 ? 317.38549 526.62199 416.32449 1.000 75.45398 245 LEU A N 1
ATOM 11101 C CA . LEU B 1 273 ? 315.97249 526.79499 416.64349 1.000 75.45398 245 LEU A CA 1
ATOM 11102 C C . LEU B 1 273 ? 315.77749 527.00799 418.13849 1.000 75.45398 245 LEU A C 1
ATOM 11103 O O . LEU B 1 273 ? 316.35449 526.29199 418.95649 1.000 75.45398 245 LEU A O 1
ATOM 11108 N N . THR B 1 274 ? 314.95849 527.99599 418.49249 1.000 71.76271 246 THR A N 1
ATOM 11109 C CA . THR B 1 274 ? 314.69849 528.32599 419.88449 1.000 71.76271 246 THR A CA 1
ATOM 11110 C C . THR B 1 274 ? 313.23649 528.71899 420.03549 1.000 71.76271 246 THR A C 1
ATOM 11111 O O . THR B 1 274 ? 312.45549 528.67299 419.08049 1.000 71.76271 246 THR A O 1
ATOM 11115 N N . LEU B 1 275 ? 312.86849 529.10899 421.25849 1.000 68.06100 247 LEU A N 1
ATOM 11116 C CA . LEU B 1 275 ? 311.47649 529.42899 421.55349 1.000 68.06100 247 LEU A CA 1
ATOM 11117 C C . LEU B 1 275 ? 311.00149 530.64699 420.77149 1.000 68.06100 247 LEU A C 1
ATOM 11118 O O . LEU B 1 275 ? 309.88949 530.64999 420.23149 1.000 68.06100 247 LEU A O 1
ATOM 11123 N N . LYS B 1 276 ? 311.82749 531.69199 420.69949 1.000 73.86326 248 LYS A N 1
ATOM 11124 C CA . LYS B 1 276 ? 311.43349 532.90799 420.00049 1.000 73.86326 248 LYS A CA 1
ATOM 11125 C C . LYS B 1 276 ? 311.34049 532.71999 418.49349 1.000 73.86326 248 LYS A C 1
ATOM 11126 O O . LYS B 1 276 ? 310.75249 533.57099 417.81749 1.000 73.86326 248 LYS A O 1
ATOM 11132 N N . ASP B 1 277 ? 311.90049 531.63999 417.95149 1.000 77.00945 249 ASP A N 1
ATOM 11133 C CA . ASP B 1 277 ? 311.80649 531.36899 416.52449 1.000 77.00945 249 ASP A CA 1
ATOM 11134 C C . ASP B 1 277 ? 310.45949 530.79099 416.11549 1.000 77.00945 249 ASP A C 1
ATOM 11135 O O . ASP B 1 277 ? 310.17549 530.72199 414.91549 1.000 77.00945 249 ASP A O 1
ATOM 11140 N N . LEU B 1 278 ? 309.63149 530.37299 417.07149 1.000 71.98625 250 LEU A N 1
ATOM 11141 C CA . LEU B 1 278 ? 308.33749 529.78299 416.75549 1.000 71.98625 250 LEU A CA 1
ATOM 11142 C C . LEU B 1 278 ? 307.26149 530.82099 416.48549 1.000 71.98625 250 LEU A C 1
ATOM 11143 O O . LEU B 1 278 ? 306.19349 530.46499 415.97849 1.000 71.98625 250 LEU A O 1
ATOM 11148 N N . GLU B 1 279 ? 307.51349 532.08899 416.80949 1.000 72.13667 251 GLU A N 1
ATOM 11149 C CA . GLU B 1 279 ? 306.50349 533.11999 416.60949 1.000 72.13667 251 GLU A CA 1
ATOM 11150 C C . GLU B 1 279 ? 306.25349 533.38699 415.13149 1.000 72.13667 251 GLU A C 1
ATOM 11151 O O . GLU B 1 279 ? 305.16549 533.84099 414.76049 1.000 72.13667 251 GLU A O 1
ATOM 11157 N N . HIS B 1 280 ? 307.23249 533.10299 414.27349 1.000 80.56573 252 HIS A N 1
ATOM 11158 C CA . HIS B 1 280 ? 307.16349 533.49099 412.87349 1.000 80.56573 252 HIS A CA 1
ATOM 11159 C C . HIS B 1 280 ? 307.15949 532.31899 411.90449 1.000 80.56573 252 HIS A C 1
ATOM 11160 O O . HIS B 1 280 ? 307.11349 532.54699 410.69149 1.000 80.56573 252 HIS A O 1
ATOM 11167 N N . ARG B 1 281 ? 307.21249 531.07899 412.39149 1.000 81.75132 253 ARG A N 1
ATOM 11168 C CA . ARG B 1 281 ? 307.20849 529.90899 411.51349 1.000 81.75132 253 ARG A CA 1
ATOM 11169 C C . ARG B 1 281 ? 305.76649 529.54999 411.15349 1.000 81.75132 253 ARG A C 1
ATOM 11170 O O . ARG B 1 281 ? 305.24549 528.48199 411.48249 1.000 81.75132 253 ARG A O 1
ATOM 11178 N N . LYS B 1 282 ? 305.11649 530.47699 410.45149 1.000 78.85472 254 LYS A N 1
ATOM 11179 C CA . LYS B 1 282 ? 303.73349 530.29799 410.01249 1.000 78.85472 254 LYS A CA 1
ATOM 11180 C C . LYS B 1 282 ? 303.75649 529.56299 408.67949 1.000 78.85472 254 LYS A C 1
ATOM 11181 O O . LYS B 1 282 ? 303.79349 530.17099 407.60949 1.000 78.85472 254 LYS A O 1
ATOM 11187 N N . SER B 1 283 ? 303.73849 528.23099 408.75049 1.000 88.35761 255 SER A N 1
ATOM 11188 C CA . SER B 1 283 ? 303.82849 527.41999 407.54049 1.000 88.35761 255 SER A CA 1
ATOM 11189 C C . SER B 1 283 ? 302.58949 527.57299 406.66649 1.000 88.35761 255 SER A C 1
ATOM 11190 O O . SER B 1 283 ? 302.69449 527.61499 405.43449 1.000 88.35761 255 SER A O 1
ATOM 11193 N N . PHE B 1 284 ? 301.41049 527.65499 407.27649 1.000 93.32796 256 PHE A N 1
ATOM 11194 C CA . PHE B 1 284 ? 300.15449 527.72599 406.54249 1.000 93.32796 256 PHE A CA 1
ATOM 11195 C C . PHE B 1 284 ? 299.60649 529.14499 406.57949 1.000 93.32796 256 PHE A C 1
ATOM 11196 O O . PHE B 1 284 ? 299.49449 529.74699 407.65249 1.000 93.32796 256 PHE A O 1
ATOM 11204 N N . ASP B 1 285 ? 299.26249 529.66799 405.40749 1.000 106.24676 257 ASP A N 1
ATOM 11205 C CA . ASP B 1 285 ? 298.69549 531.00099 405.26949 1.000 106.24676 257 ASP A CA 1
ATOM 11206 C C . ASP B 1 285 ? 297.17849 530.89699 405.19449 1.000 106.24676 257 ASP A C 1
ATOM 11207 O O . ASP B 1 285 ? 296.64549 530.09899 404.41649 1.000 106.24676 257 ASP A O 1
ATOM 11212 N N . ASP B 1 286 ? 296.49049 531.69299 406.00749 1.000 99.68243 258 ASP A N 1
ATOM 11213 C CA . ASP B 1 286 ? 295.03349 531.68099 406.09049 1.000 99.68243 258 ASP A CA 1
ATOM 11214 C C . ASP B 1 286 ? 294.48949 533.10199 406.09149 1.000 99.68243 258 ASP A C 1
ATOM 11215 O O . ASP B 1 286 ? 293.64949 533.47599 406.91349 1.000 99.68243 258 ASP A O 1
ATOM 11220 N N . SER B 1 287 ? 294.97249 533.92199 405.16349 1.000 117.64572 259 SER A N 1
ATOM 11221 C CA . SER B 1 287 ? 294.53849 535.31199 405.08149 1.000 117.64572 259 SER A CA 1
ATOM 11222 C C . SER B 1 287 ? 293.06749 535.36199 404.68649 1.000 117.64572 259 SER A C 1
ATOM 11223 O O . SER B 1 287 ? 292.71949 535.09699 403.53149 1.000 117.64572 259 SER A O 1
ATOM 11226 N N . HIS B 1 288 ? 292.20949 535.70199 405.65349 1.000 119.68770 260 HIS A N 1
ATOM 11227 C CA . HIS B 1 288 ? 290.76349 535.84099 405.48449 1.000 119.68770 260 HIS A CA 1
ATOM 11228 C C . HIS B 1 288 ? 290.15349 534.72899 404.63849 1.000 119.68770 260 HIS A C 1
ATOM 11229 O O . HIS B 1 288 ? 289.21849 534.96699 403.86749 1.000 119.68770 260 HIS A O 1
ATOM 11236 N N . MET B 1 289 ? 290.66149 533.50499 404.78749 1.000 113.97079 261 MET A N 1
ATOM 11237 C CA . MET B 1 289 ? 290.13749 532.39399 404.00249 1.000 113.97079 261 MET A CA 1
ATOM 11238 C C . MET B 1 289 ? 288.78249 531.92899 404.51249 1.000 113.97079 261 MET A C 1
ATOM 11239 O O . MET B 1 289 ? 287.95549 531.45599 403.72449 1.000 113.97079 261 MET A O 1
ATOM 11244 N N . GLY B 1 290 ? 288.53449 532.05399 405.80949 1.000 112.05541 262 GLY A N 1
ATOM 11245 C CA . GLY B 1 290 ? 287.31049 531.56399 406.40449 1.000 112.05541 262 GLY A CA 1
ATOM 11246 C C . GLY B 1 290 ? 286.14049 532.49599 406.17149 1.000 112.05541 262 GLY A C 1
ATOM 11247 O O . GLY B 1 290 ? 286.17449 533.39099 405.32349 1.000 112.05541 262 GLY A O 1
ATOM 11248 N N . ASP B 1 291 ? 285.07949 532.26299 406.94549 1.000 116.13757 263 ASP A N 1
ATOM 11249 C CA . ASP B 1 291 ? 283.87449 533.08999 406.93049 1.000 116.13757 263 ASP A CA 1
ATOM 11250 C C . ASP B 1 291 ? 283.19849 533.06999 405.55649 1.000 116.13757 263 ASP A C 1
ATOM 11251 O O . ASP B 1 291 ? 283.05649 534.09299 404.88449 1.000 116.13757 263 ASP A O 1
ATOM 11256 N N . GLY B 1 292 ? 282.78849 531.87299 405.14549 1.000 126.72128 264 GLY A N 1
ATOM 11257 C CA . GLY B 1 292 ? 281.95449 531.71899 403.97749 1.000 126.72128 264 GLY A CA 1
ATOM 11258 C C . GLY B 1 292 ? 280.50949 531.50899 404.37949 1.000 126.72128 264 GLY A C 1
ATOM 11259 O O . GLY B 1 292 ? 280.10049 530.40999 404.76749 1.000 126.72128 264 GLY A O 1
ATOM 11260 N N . PRO B 1 293 ? 279.70049 532.56299 404.28249 1.000 136.98939 265 PRO A N 1
ATOM 11261 C CA . PRO B 1 293 ? 278.34649 532.50599 404.85249 1.000 136.98939 265 PRO A CA 1
ATOM 11262 C C . PRO B 1 293 ? 277.36849 531.68499 404.02649 1.000 136.98939 265 PRO A C 1
ATOM 11263 O O . PRO B 1 293 ? 276.52349 530.97699 404.58149 1.000 136.98939 265 PRO A O 1
ATOM 11267 N N . THR B 1 294 ? 277.47849 531.76499 402.69949 1.000 154.38031 266 THR A N 1
ATOM 11268 C CA . THR B 1 294 ? 276.52149 531.10099 401.82249 1.000 154.38031 266 THR A CA 1
ATOM 11269 C C . THR B 1 294 ? 276.62049 529.58199 401.87249 1.000 154.38031 266 THR A C 1
ATOM 11270 O O . THR B 1 294 ? 275.73149 528.90599 401.34449 1.000 154.38031 266 THR A O 1
ATOM 11274 N N . MET B 1 295 ? 277.66449 529.03299 402.48549 1.000 140.95985 267 MET A N 1
ATOM 11275 C CA . MET B 1 295 ? 277.77849 527.58799 402.61249 1.000 140.95985 267 MET A CA 1
ATOM 11276 C C . MET B 1 295 ? 276.71849 527.05199 403.56849 1.000 140.95985 267 MET A C 1
ATOM 11277 O O . MET B 1 295 ? 276.62449 527.48999 404.71849 1.000 140.95985 267 MET A O 1
ATOM 11282 N N . VAL B 1 296 ? 275.92149 526.09899 403.08349 1.000 126.51735 268 VAL A N 1
ATOM 11283 C CA . VAL B 1 296 ? 274.89549 525.45099 403.89249 1.000 126.51735 268 VAL A CA 1
ATOM 11284 C C . VAL B 1 296 ? 274.48649 524.17199 403.17749 1.000 126.51735 268 VAL A C 1
ATOM 11285 O O . VAL B 1 296 ? 274.49849 524.10199 401.94549 1.000 126.51735 268 VAL A O 1
ATOM 11289 N N . SER B 1 297 ? 274.14049 523.14899 403.95649 1.000 119.78120 269 SER A N 1
ATOM 11290 C CA . SER B 1 297 ? 273.74549 521.86499 403.39649 1.000 119.78120 269 SER A CA 1
ATOM 11291 C C . SER B 1 297 ? 272.85349 521.13899 404.39149 1.000 119.78120 269 SER A C 1
ATOM 11292 O O . SER B 1 297 ? 272.79749 521.48499 405.57249 1.000 119.78120 269 SER A O 1
ATOM 11295 N N . GLN B 1 298 ? 272.15849 520.11799 403.89749 1.000 114.73753 270 GLN A N 1
ATOM 11296 C CA . GLN B 1 298 ? 271.21749 519.34699 404.69449 1.000 114.73753 270 GLN A CA 1
ATOM 11297 C C . GLN B 1 298 ? 271.58549 517.86999 404.65249 1.000 114.73753 270 GLN A C 1
ATOM 11298 O O . GLN B 1 298 ? 272.04849 517.35799 403.62849 1.000 114.73753 270 GLN A O 1
ATOM 11304 N N . VAL B 1 299 ? 271.36849 517.19499 405.77949 1.000 109.61837 271 VAL A N 1
ATOM 11305 C CA . VAL B 1 299 ? 271.67549 515.77299 405.93049 1.000 109.61837 271 VAL A CA 1
ATOM 11306 C C . VAL B 1 299 ? 273.13949 515.49299 405.61249 1.000 109.61837 271 VAL A C 1
ATOM 11307 O O . VAL B 1 299 ? 273.97449 515.40699 406.51249 1.000 109.61837 271 VAL A O 1
ATOM 11311 N N . PRO B 1 323 ? 282.95349 511.41999 393.65749 1.000 149.05342 295 PRO A N 1
ATOM 11312 C CA . PRO B 1 323 ? 284.20749 511.98799 393.16049 1.000 149.05342 295 PRO A CA 1
ATOM 11313 C C . PRO B 1 323 ? 284.54049 513.31599 393.82749 1.000 149.05342 295 PRO A C 1
ATOM 11314 O O . PRO B 1 323 ? 284.63749 513.38899 395.05149 1.000 149.05342 295 PRO A O 1
ATOM 11318 N N . GLU B 1 324 ? 284.71649 514.35799 393.01349 1.000 150.50353 296 GLU A N 1
ATOM 11319 C CA . GLU B 1 324 ? 284.93049 515.69499 393.55149 1.000 150.50353 296 GLU A CA 1
ATOM 11320 C C . GLU B 1 324 ? 283.68749 516.24699 394.23249 1.000 150.50353 296 GLU A C 1
ATOM 11321 O O . GLU B 1 324 ? 283.80349 517.15099 395.06649 1.000 150.50353 296 GLU A O 1
ATOM 11327 N N . SER B 1 325 ? 282.50449 515.72999 393.89049 1.000 147.96233 297 SER A N 1
ATOM 11328 C CA . SER B 1 325 ? 281.27549 516.20499 394.51849 1.000 147.96233 297 SER A CA 1
ATOM 11329 C C . SER B 1 325 ? 281.27749 515.92399 396.01449 1.000 147.96233 297 SER A C 1
ATOM 11330 O O . SER B 1 325 ? 280.87449 516.77599 396.81549 1.000 147.96233 297 SER A O 1
ATOM 11333 N N . LEU B 1 326 ? 281.72049 514.72999 396.41149 1.000 139.38584 298 LEU A N 1
ATOM 11334 C CA . LEU B 1 326 ? 281.79049 514.40499 397.83149 1.000 139.38584 298 LEU A CA 1
ATOM 11335 C C . LEU B 1 326 ? 282.81849 515.27199 398.54749 1.000 139.38584 298 LEU A C 1
ATOM 11336 O O . LEU B 1 326 ? 282.55549 515.77799 399.64449 1.000 139.38584 298 LEU A O 1
ATOM 11341 N N . ASP B 1 327 ? 283.99049 515.46499 397.93749 1.000 136.39280 299 ASP A N 1
ATOM 11342 C CA . ASP B 1 327 ? 285.04249 516.24199 398.58349 1.000 136.39280 299 ASP A CA 1
ATOM 11343 C C . ASP B 1 327 ? 284.64249 517.69999 398.75849 1.000 136.39280 299 ASP A C 1
ATOM 11344 O O . ASP B 1 327 ? 285.09749 518.35699 399.70149 1.000 136.39280 299 ASP A O 1
ATOM 11349 N N . ALA B 1 328 ? 283.80149 518.22299 397.86249 1.000 132.29226 300 ALA A N 1
ATOM 11350 C CA . ALA B 1 328 ? 283.38349 519.61599 397.97149 1.000 132.29226 300 ALA A CA 1
ATOM 11351 C C . ALA B 1 328 ? 282.65349 519.86899 399.28249 1.000 132.29226 300 ALA A C 1
ATOM 11352 O O . ALA B 1 328 ? 282.89649 520.87899 399.95249 1.000 132.29226 300 ALA A O 1
ATOM 11354 N N . GLU B 1 329 ? 281.75549 518.96199 399.66649 1.000 124.37366 301 GLU A N 1
ATOM 11355 C CA . GLU B 1 329 ? 281.12949 519.06399 400.97949 1.000 124.37366 301 GLU A CA 1
ATOM 11356 C C . GLU B 1 329 ? 282.14149 518.81599 402.08849 1.000 124.37366 301 GLU A C 1
ATOM 11357 O O . GLU B 1 329 ? 282.07949 519.45299 403.14649 1.000 124.37366 301 GLU A O 1
ATOM 11363 N N . ASP B 1 330 ? 283.08149 517.89399 401.86449 1.000 123.72643 302 ASP A N 1
ATOM 11364 C CA . ASP B 1 330 ? 284.06949 517.57499 402.89149 1.000 123.72643 302 ASP A CA 1
ATOM 11365 C C . ASP B 1 330 ? 284.93449 518.78299 403.22449 1.000 123.72643 302 ASP A C 1
ATOM 11366 O O . ASP B 1 330 ? 285.20649 519.05499 404.39949 1.000 123.72643 302 ASP A O 1
ATOM 11371 N N . GLU B 1 331 ? 285.37149 519.52399 402.20349 1.000 109.84976 303 GLU A N 1
ATOM 11372 C CA . GLU B 1 331 ? 286.24449 520.66799 402.44249 1.000 109.84976 303 GLU A CA 1
ATOM 11373 C C . GLU B 1 331 ? 285.54449 521.73399 403.27549 1.000 109.84976 303 GLU A C 1
ATOM 11374 O O . GLU B 1 331 ? 286.16849 522.37299 404.13049 1.000 109.84976 303 GLU A O 1
ATOM 11380 N N . ALA B 1 332 ? 284.24749 521.93999 403.04049 1.000 103.06921 304 ALA A N 1
ATOM 11381 C CA . ALA B 1 332 ? 283.49749 522.88599 403.85849 1.000 103.06921 304 ALA A CA 1
ATOM 11382 C C . ALA B 1 332 ? 283.49349 522.45999 405.31949 1.000 103.06921 304 ALA A C 1
ATOM 11383 O O . ALA B 1 332 ? 283.65849 523.29299 406.21749 1.000 103.06921 304 ALA A O 1
ATOM 11385 N N . TYR B 1 333 ? 283.30749 521.16399 405.57649 1.000 101.06247 305 TYR A N 1
ATOM 11386 C CA . TYR B 1 333 ? 283.35449 520.67099 406.94849 1.000 101.06247 305 TYR A CA 1
ATOM 11387 C C . TYR B 1 333 ? 284.74249 520.84999 407.54849 1.000 101.06247 305 TYR A C 1
ATOM 11388 O O . TYR B 1 333 ? 284.87649 521.19399 408.72949 1.000 101.06247 305 TYR A O 1
ATOM 11397 N N . ILE B 1 334 ? 285.78749 520.61499 406.75349 1.000 94.67698 306 ILE A N 1
ATOM 11398 C CA . ILE B 1 334 ? 287.15149 520.79199 407.24549 1.000 94.67698 306 ILE A CA 1
ATOM 11399 C C . ILE B 1 334 ? 287.38449 522.24499 407.63649 1.000 94.67698 306 ILE A C 1
ATOM 11400 O O . ILE B 1 334 ? 287.91949 522.54099 408.71149 1.000 94.67698 306 ILE A O 1
ATOM 11405 N N . ARG B 1 335 ? 286.97649 523.17399 406.76849 1.000 89.98059 307 ARG A N 1
ATOM 11406 C CA . ARG B 1 335 ? 287.12449 524.58899 407.08049 1.000 89.98059 307 ARG A CA 1
ATOM 11407 C C . ARG B 1 335 ? 286.32749 524.97199 408.31749 1.000 89.98059 307 ARG A C 1
ATOM 11408 O O . ARG B 1 335 ? 286.74649 525.85499 409.07449 1.000 89.98059 307 ARG A O 1
ATOM 11416 N N . ASP B 1 336 ? 285.18149 524.32699 408.53949 1.000 88.77569 308 ASP A N 1
ATOM 11417 C CA . ASP B 1 336 ? 284.42149 524.58699 409.75549 1.000 88.77569 308 ASP A CA 1
ATOM 11418 C C . ASP B 1 336 ? 285.22249 524.20899 410.99349 1.000 88.77569 308 ASP A C 1
ATOM 11419 O O . ASP B 1 336 ? 285.26849 524.96799 411.96749 1.000 88.77569 308 ASP A O 1
ATOM 11424 N N . ALA B 1 337 ? 285.86549 523.04199 410.97249 1.000 72.82512 309 ALA A N 1
ATOM 11425 C CA . ALA B 1 337 ? 286.70649 522.64799 412.09649 1.000 72.82512 309 ALA A CA 1
ATOM 11426 C C . ALA B 1 337 ? 287.90149 523.57899 412.24249 1.000 72.82512 309 ALA A C 1
ATOM 11427 O O . ALA B 1 337 ? 288.25949 523.96799 413.36049 1.000 72.82512 309 ALA A O 1
ATOM 11429 N N . TYR B 1 338 ? 288.53049 523.94599 411.12449 1.000 69.23297 310 TYR A N 1
ATOM 11430 C CA . TYR B 1 338 ? 289.71449 524.79599 411.18349 1.000 69.23297 310 TYR A CA 1
ATOM 11431 C C . TYR B 1 338 ? 289.38149 526.16599 411.75849 1.000 69.23297 310 TYR A C 1
ATOM 11432 O O . TYR B 1 338 ? 290.09249 526.67399 412.63249 1.000 69.23297 310 TYR A O 1
ATOM 11441 N N . LEU B 1 339 ? 288.29849 526.77899 411.27949 1.000 66.99464 311 LEU A N 1
ATOM 11442 C CA . LEU B 1 339 ? 287.91949 528.09799 411.77549 1.000 66.99464 311 LEU A CA 1
ATOM 11443 C C . LEU B 1 339 ? 287.53549 528.05099 413.24749 1.000 66.99464 311 LEU A C 1
ATOM 11444 O O . LEU B 1 339 ? 287.88849 528.95499 414.01349 1.000 66.99464 311 LEU A O 1
ATOM 11449 N N . VAL B 1 340 ? 286.80949 527.01099 413.66149 1.000 57.28958 312 VAL A N 1
ATOM 11450 C CA . VAL B 1 340 ? 286.44849 526.88399 415.06949 1.000 57.28958 312 VAL A CA 1
ATOM 11451 C C . VAL B 1 340 ? 287.69849 526.73899 415.92349 1.000 57.28958 312 VAL A C 1
ATOM 11452 O O . VAL B 1 340 ? 287.83049 527.37999 416.97249 1.000 57.28958 312 VAL A O 1
ATOM 11456 N N . PHE B 1 341 ? 288.63749 525.89999 415.48749 1.000 51.85544 313 PHE A N 1
ATOM 11457 C CA . PHE B 1 341 ? 289.89549 525.76999 416.21349 1.000 51.85544 313 PHE A CA 1
ATOM 11458 C C . PHE B 1 341 ? 290.69249 527.06699 416.17149 1.000 51.85544 313 PHE A C 1
ATOM 11459 O O . PHE B 1 341 ? 291.29649 527.46399 417.17449 1.000 51.85544 313 PHE A O 1
ATOM 11467 N N . ARG B 1 342 ? 290.70949 527.73899 415.01849 1.000 50.83799 314 ARG A N 1
ATOM 11468 C CA . ARG B 1 342 ? 291.43149 529.00199 414.91949 1.000 50.83799 314 ARG A CA 1
ATOM 11469 C C . ARG B 1 342 ? 290.83049 530.05199 415.84149 1.000 50.83799 314 ARG A C 1
ATOM 11470 O O . ARG B 1 342 ? 291.56149 530.80999 416.48849 1.000 50.83799 314 ARG A O 1
ATOM 11478 N N . SER B 1 343 ? 289.49949 530.11199 415.91449 1.000 51.09288 315 SER A N 1
ATOM 11479 C CA . SER B 1 343 ? 288.85349 531.09599 416.77549 1.000 51.09288 315 SER A CA 1
ATOM 11480 C C . SER B 1 343 ? 289.27049 530.91299 418.22649 1.000 51.09288 315 SER A C 1
ATOM 11481 O O . SER B 1 343 ? 289.43449 531.89299 418.96149 1.000 51.09288 315 SER A O 1
ATOM 11484 N N . PHE B 1 344 ? 289.44949 529.66499 418.65849 1.000 48.66414 316 PHE A N 1
ATOM 11485 C CA . PHE B 1 344 ? 289.89049 529.41799 420.02349 1.000 48.66414 316 PHE A CA 1
ATOM 11486 C C . PHE B 1 344 ? 291.37749 529.68999 420.20349 1.000 48.66414 316 PHE A C 1
ATOM 11487 O O . PHE B 1 344 ? 291.80049 530.07599 421.29949 1.000 48.66414 316 PHE A O 1
ATOM 11495 N N . CYS B 1 345 ? 292.18049 529.49999 419.15549 1.000 48.90137 317 CYS A N 1
ATOM 11496 C CA . CYS B 1 345 ? 293.59249 529.85199 419.24749 1.000 48.90137 317 CYS A CA 1
ATOM 11497 C C . CYS B 1 345 ? 293.76849 531.34599 419.47749 1.000 48.90137 317 CYS A C 1
ATOM 11498 O O . CYS B 1 345 ? 294.62049 531.76399 420.26949 1.000 48.90137 317 CYS A O 1
ATOM 11501 N N . ASN B 1 346 ? 292.97049 532.16699 418.79049 1.000 47.38502 318 ASN A N 1
ATOM 11502 C CA . ASN B 1 346 ? 293.03549 533.60899 419.00249 1.000 47.38502 318 ASN A CA 1
ATOM 11503 C C . ASN B 1 346 ? 292.62949 533.98299 420.41949 1.000 47.38502 318 ASN A C 1
ATOM 11504 O O . ASN B 1 346 ? 293.07649 535.00899 420.94349 1.000 47.38502 318 ASN A O 1
ATOM 11509 N N . LEU B 1 347 ? 291.77849 533.17399 421.05249 1.000 46.16069 319 LEU A N 1
ATOM 11510 C CA . LEU B 1 347 ? 291.38249 533.46399 422.42549 1.000 46.16069 319 LEU A CA 1
ATOM 11511 C C . LEU B 1 347 ? 292.49949 533.12999 423.40549 1.000 46.16069 319 LEU A C 1
ATOM 11512 O O . LEU B 1 347 ? 292.75049 533.88799 424.34849 1.000 46.16069 319 LEU A O 1
ATOM 11517 N N . SER B 1 348 ? 293.18049 532.00099 423.20049 1.000 46.56497 320 SER A N 1
ATOM 11518 C CA . SER B 1 348 ? 294.23149 531.59399 424.12749 1.000 46.56497 320 SER A CA 1
ATOM 11519 C C . SER B 1 348 ? 295.46849 532.47399 424.00949 1.000 46.56497 320 SER A C 1
ATOM 11520 O O . SER B 1 348 ? 296.15849 532.70499 425.00749 1.000 46.56497 320 SER A O 1
ATOM 11523 N N . THR B 1 349 ? 295.75949 532.97499 422.80949 1.000 48.98611 321 THR A N 1
ATOM 11524 C CA . THR B 1 349 ? 296.98849 533.72299 422.58149 1.000 48.98611 321 THR A CA 1
ATOM 11525 C C . THR B 1 349 ? 296.98349 535.07499 423.28749 1.000 48.98611 321 THR A C 1
ATOM 11526 O O . THR B 1 349 ? 298.02949 535.72999 423.36049 1.000 48.98611 321 THR A O 1
ATOM 11530 N N . LYS B 1 350 ? 295.84049 535.49999 423.82249 1.000 49.57848 322 LYS A N 1
ATOM 11531 C CA . LYS B 1 350 ? 295.74749 536.80199 424.46849 1.000 49.57848 322 LYS A CA 1
ATOM 11532 C C . LYS B 1 350 ? 296.70349 536.88999 425.65449 1.000 49.57848 322 LYS A C 1
ATOM 11533 O O . LYS B 1 350 ? 297.11349 535.87699 426.22849 1.000 49.57848 322 LYS A O 1
ATOM 11539 N N . ILE B 1 351 ? 297.06049 538.12399 426.01049 1.000 50.07536 323 ILE A N 1
ATOM 11540 C CA . ILE B 1 351 ? 298.06149 538.41399 427.03649 1.000 50.07536 323 ILE A CA 1
ATOM 11541 C C . ILE B 1 351 ? 299.38749 537.76399 426.66749 1.000 50.07536 323 ILE A C 1
ATOM 11542 O O . ILE B 1 351 ? 299.78649 537.77099 425.50349 1.000 50.07536 323 ILE A O 1
ATOM 11547 N N . TYR B 1 358 ? 295.83149 535.05899 438.85649 1.000 88.52677 330 TYR A N 1
ATOM 11548 C CA . TYR B 1 358 ? 295.06049 536.13399 439.46749 1.000 88.52677 330 TYR A CA 1
ATOM 11549 C C . TYR B 1 358 ? 293.66249 536.21699 438.86449 1.000 88.52677 330 TYR A C 1
ATOM 11550 O O . TYR B 1 358 ? 293.48749 536.03299 437.65849 1.000 88.52677 330 TYR A O 1
ATOM 11559 N N . ASP B 1 359 ? 292.67449 536.49199 439.71449 1.000 87.19814 331 ASP A N 1
ATOM 11560 C CA . ASP B 1 359 ? 291.28149 536.64999 439.30149 1.000 87.19814 331 ASP A CA 1
ATOM 11561 C C . ASP B 1 359 ? 290.80549 535.44199 438.49549 1.000 87.19814 331 ASP A C 1
ATOM 11562 O O . ASP B 1 359 ? 290.44149 535.54399 437.32349 1.000 87.19814 331 ASP A O 1
ATOM 11567 N N . LEU B 1 360 ? 290.81849 534.27999 439.15249 1.000 84.70505 332 LEU A N 1
ATOM 11568 C CA . LEU B 1 360 ? 290.37749 533.05699 438.49249 1.000 84.70505 332 LEU A CA 1
ATOM 11569 C C . LEU B 1 360 ? 288.92449 533.13099 438.04849 1.000 84.70505 332 LEU A C 1
ATOM 11570 O O . LEU B 1 360 ? 288.53749 532.42299 437.11349 1.000 84.70505 332 LEU A O 1
ATOM 11575 N N . ARG B 1 361 ? 288.11249 533.96299 438.69549 1.000 80.69823 333 ARG A N 1
ATOM 11576 C CA . ARG B 1 361 ? 286.74249 534.19199 438.26449 1.000 80.69823 333 ARG A CA 1
ATOM 11577 C C . ARG B 1 361 ? 286.59649 535.44199 437.40949 1.000 80.69823 333 ARG A C 1
ATOM 11578 O O . ARG B 1 361 ? 285.47649 535.77699 437.01149 1.000 80.69823 333 ARG A O 1
ATOM 11586 N N . GLY B 1 362 ? 287.69249 536.13299 437.11449 1.000 74.19033 334 GLY A N 1
ATOM 11587 C CA . GLY B 1 362 ? 287.62849 537.30299 436.26649 1.000 74.19033 334 GLY A CA 1
ATOM 11588 C C . GLY B 1 362 ? 287.35749 536.94299 434.81949 1.000 74.19033 334 GLY A C 1
ATOM 11589 O O . GLY B 1 362 ? 287.45249 535.79199 434.39649 1.000 74.19033 334 GLY A O 1
ATOM 11590 N N . GLN B 1 363 ? 287.00749 537.96799 434.03749 1.000 66.51497 335 GLN A N 1
ATOM 11591 C CA . GLN B 1 363 ? 286.66549 537.72199 432.63749 1.000 66.51497 335 GLN A CA 1
ATOM 11592 C C . GLN B 1 363 ? 287.88549 537.38799 431.78649 1.000 66.51497 335 GLN A C 1
ATOM 11593 O O . GLN B 1 363 ? 287.86849 536.34299 431.11149 1.000 66.51497 335 GLN A O 1
ATOM 11599 N N . PRO B 1 364 ? 288.95049 538.19899 431.74749 1.000 64.38931 336 PRO A N 1
ATOM 11600 C CA . PRO B 1 364 ? 290.08049 537.84999 430.87049 1.000 64.38931 336 PRO A CA 1
ATOM 11601 C C . PRO B 1 364 ? 290.72549 536.52399 431.21849 1.000 64.38931 336 PRO A C 1
ATOM 11602 O O . PRO B 1 364 ? 291.19649 535.81899 430.31749 1.000 64.38931 336 PRO A O 1
ATOM 11606 N N . MET B 1 365 ? 290.76849 536.16199 432.49949 1.000 64.48004 337 MET A N 1
ATOM 11607 C CA . MET B 1 365 ? 291.33949 534.87499 432.87649 1.000 64.48004 337 MET A CA 1
ATOM 11608 C C . MET B 1 365 ? 290.43249 533.72899 432.45049 1.000 64.48004 337 MET A C 1
ATOM 11609 O O . MET B 1 365 ? 290.88949 532.75699 431.83949 1.000 64.48004 337 MET A O 1
ATOM 11614 N N . ARG B 1 366 ? 289.13349 533.83599 432.74549 1.000 60.49547 338 ARG A N 1
ATOM 11615 C CA . ARG B 1 366 ? 288.21449 532.74899 432.42749 1.000 60.49547 338 ARG A CA 1
ATOM 11616 C C . ARG B 1 366 ? 288.12449 532.51499 430.92849 1.000 60.49547 338 ARG A C 1
ATOM 11617 O O . ARG B 1 366 ? 287.87149 531.38699 430.49149 1.000 60.49547 338 ARG A O 1
ATOM 11625 N N . SER B 1 367 ? 288.32149 533.56199 430.12649 1.000 54.74994 339 SER A N 1
ATOM 11626 C CA . SER B 1 367 ? 288.34849 533.38399 428.68049 1.000 54.74994 339 SER A CA 1
ATOM 11627 C C . SER B 1 367 ? 289.49449 532.47499 428.26349 1.000 54.74994 339 SER A C 1
ATOM 11628 O O . SER B 1 367 ? 289.33449 531.62499 427.38049 1.000 54.74994 339 SER A O 1
ATOM 11631 N N . LYS B 1 368 ? 290.66249 532.64599 428.88149 1.000 48.39787 340 LYS A N 1
ATOM 11632 C CA . LYS B 1 368 ? 291.80549 531.80699 428.54049 1.000 48.39787 340 LYS A CA 1
ATOM 11633 C C . LYS B 1 368 ? 291.55949 530.35199 428.92449 1.000 48.39787 340 LYS A C 1
ATOM 11634 O O . LYS B 1 368 ? 291.88549 529.44099 428.15549 1.000 48.39787 340 LYS A O 1
ATOM 11640 N N . LEU B 1 369 ? 290.97549 530.11399 430.10249 1.000 46.77413 341 LEU A N 1
ATOM 11641 C CA . LEU B 1 369 ? 290.74849 528.74399 430.55249 1.000 46.77413 341 LEU A CA 1
ATOM 11642 C C . LEU B 1 369 ? 289.80249 528.00099 429.61849 1.000 46.77413 341 LEU A C 1
ATOM 11643 O O . LEU B 1 369 ? 290.09149 526.87699 429.19149 1.000 46.77413 341 LEU A O 1
ATOM 11648 N N . ILE B 1 370 ? 288.66349 528.61099 429.29149 1.000 45.91374 342 ILE A N 1
ATOM 11649 C CA . ILE B 1 370 ? 287.69949 527.94099 428.42649 1.000 45.91374 342 ILE A CA 1
ATOM 11650 C C . ILE B 1 370 ? 288.28149 527.74299 427.03349 1.000 45.91374 342 ILE A C 1
ATOM 11651 O O . ILE B 1 370 ? 288.01149 526.73499 426.37149 1.000 45.91374 342 ILE A O 1
ATOM 11656 N N . SER B 1 371 ? 289.09149 528.69599 426.56749 1.000 42.46940 343 SER A N 1
ATOM 11657 C CA . SER B 1 371 ? 289.74149 528.53799 425.27249 1.000 42.46940 343 SER A CA 1
ATOM 11658 C C . SER B 1 371 ? 290.67849 527.33799 425.27049 1.000 42.46940 343 SER A C 1
ATOM 11659 O O . SER B 1 371 ? 290.70449 526.56199 424.30849 1.000 42.46940 343 SER A O 1
ATOM 11662 N N . LEU B 1 372 ? 291.45549 527.16899 426.34049 1.000 39.88154 344 LEU A N 1
ATOM 11663 C CA . LEU B 1 372 ? 292.37349 526.03799 426.41149 1.000 39.88154 344 LEU A CA 1
ATOM 11664 C C . LEU B 1 372 ? 291.62249 524.72299 426.54949 1.000 39.88154 344 LEU A C 1
ATOM 11665 O O . LEU B 1 372 ? 291.89149 523.76399 425.81749 1.000 39.88154 344 LEU A O 1
ATOM 11670 N N . HIS B 1 373 ? 290.67149 524.66099 427.48149 1.000 40.50278 345 HIS A N 1
ATOM 11671 C CA . HIS B 1 373 ? 289.99949 523.39799 427.75649 1.000 40.50278 345 HIS A CA 1
ATOM 11672 C C . HIS B 1 373 ? 289.25549 522.89499 426.52949 1.000 40.50278 345 HIS A C 1
ATOM 11673 O O . HIS B 1 373 ? 289.18749 521.68499 426.28749 1.000 40.50278 345 HIS A O 1
ATOM 11680 N N . LEU B 1 374 ? 288.69349 523.80999 425.74049 1.000 41.58528 346 LEU A N 1
ATOM 11681 C CA . LEU B 1 374 ? 288.08549 523.40599 424.47849 1.000 41.58528 346 LEU A CA 1
ATOM 11682 C C . LEU B 1 374 ? 289.13449 522.87699 423.50849 1.000 41.58528 346 LEU A C 1
ATOM 11683 O O . LEU B 1 374 ? 288.90049 521.87799 422.81949 1.000 41.58528 346 LEU A O 1
ATOM 11688 N N . ILE B 1 375 ? 290.29649 523.53099 423.44249 1.000 40.20538 347 ILE A N 1
ATOM 11689 C CA . ILE B 1 375 ? 291.36649 523.04599 422.57649 1.000 40.20538 347 ILE A CA 1
ATOM 11690 C C . ILE B 1 375 ? 291.83249 521.67199 423.03449 1.000 40.20538 347 ILE A C 1
ATOM 11691 O O . ILE B 1 375 ? 292.03749 520.76499 422.21949 1.000 40.20538 347 ILE A O 1
ATOM 11696 N N . HIS B 1 376 ? 292.00349 521.49499 424.34449 1.000 37.06879 348 HIS A N 1
ATOM 11697 C CA . HIS B 1 376 ? 292.37049 520.18299 424.86349 1.000 37.06879 348 HIS A CA 1
ATOM 11698 C C . HIS B 1 376 ? 291.27849 519.15799 424.59349 1.000 37.06879 348 HIS A C 1
ATOM 11699 O O . HIS B 1 376 ? 291.56949 518.01099 424.23749 1.000 37.06879 348 HIS A O 1
ATOM 11706 N N . THR B 1 377 ? 290.01349 519.55099 424.76349 1.000 37.97590 349 THR A N 1
ATOM 11707 C CA . THR B 1 377 ? 288.91249 518.63399 424.49049 1.000 37.97590 349 THR A CA 1
ATOM 11708 C C . THR B 1 377 ? 288.88249 518.23299 423.02249 1.000 37.97590 349 THR A C 1
ATOM 11709 O O . THR B 1 377 ? 288.68249 517.05599 422.69649 1.000 37.97590 349 THR A O 1
ATOM 11713 N N . LEU B 1 378 ? 289.08449 519.19499 422.12149 1.000 37.59516 350 LEU A N 1
ATOM 11714 C CA . LEU B 1 378 ? 289.12349 518.87499 420.69949 1.000 37.59516 350 LEU A CA 1
ATOM 11715 C C . LEU B 1 378 ? 290.26049 517.91299 420.38749 1.000 37.59516 350 LEU A C 1
ATOM 11716 O O . LEU B 1 378 ? 290.09049 516.96699 419.60949 1.000 37.59516 350 LEU A O 1
ATOM 11721 N N . LEU B 1 379 ? 291.43149 518.14199 420.98249 1.000 43.20370 351 LEU A N 1
ATOM 11722 C CA . LEU B 1 379 ? 292.54949 517.22599 420.79349 1.000 43.20370 351 LEU A CA 1
ATOM 11723 C C . LEU B 1 379 ? 292.23649 515.84899 421.36149 1.000 43.20370 351 LEU A C 1
ATOM 11724 O O . LEU B 1 379 ? 292.54249 514.82699 420.73749 1.000 43.20370 351 LEU A O 1
ATOM 11729 N N . ASN B 1 380 ? 291.62249 515.80099 422.54349 1.000 40.82560 352 ASN A N 1
ATOM 11730 C CA . ASN B 1 380 ? 291.42849 514.52399 423.22249 1.000 40.82560 352 ASN A CA 1
ATOM 11731 C C . ASN B 1 380 ? 290.32049 513.70699 422.57249 1.000 40.82560 352 ASN A C 1
ATOM 11732 O O . ASN B 1 380 ? 290.50649 512.52499 422.26649 1.000 40.82560 352 ASN A O 1
ATOM 11737 N N . ASN B 1 381 ? 289.15849 514.31699 422.35249 1.000 45.97223 353 ASN A N 1
ATOM 11738 C CA . ASN B 1 381 ? 287.99849 513.56699 421.89449 1.000 45.97223 353 ASN A CA 1
ATOM 11739 C C . ASN B 1 381 ? 287.96849 513.35299 420.38849 1.000 45.97223 353 ASN A C 1
ATOM 11740 O O . ASN B 1 381 ? 287.11549 512.60199 419.90649 1.000 45.97223 353 ASN A O 1
ATOM 11745 N N . HIS B 1 382 ? 288.85949 513.98999 419.63449 1.000 50.43524 354 HIS A N 1
ATOM 11746 C CA . HIS B 1 382 ? 288.89449 513.83399 418.18449 1.000 50.43524 354 HIS A CA 1
ATOM 11747 C C . HIS B 1 382 ? 290.32949 513.73199 417.69649 1.000 50.43524 354 HIS A C 1
ATOM 11748 O O . HIS B 1 382 ? 290.70249 514.32099 416.67749 1.000 50.43524 354 HIS A O 1
ATOM 11755 N N . ILE B 1 383 ? 291.15649 512.97599 418.42249 1.000 45.63069 355 ILE A N 1
ATOM 11756 C CA . ILE B 1 383 ? 292.56549 512.85799 418.06249 1.000 45.63069 355 ILE A CA 1
ATOM 11757 C C . ILE B 1 383 ? 292.72249 512.19899 416.70049 1.000 45.63069 355 ILE A C 1
ATOM 11758 O O . ILE B 1 383 ? 293.64249 512.53199 415.94349 1.000 45.63069 355 ILE A O 1
ATOM 11763 N N . THR B 1 384 ? 291.83049 511.26799 416.35549 1.000 52.96458 356 THR A N 1
ATOM 11764 C CA . THR B 1 384 ? 291.91449 510.61699 415.05549 1.000 52.96458 356 THR A CA 1
ATOM 11765 C C . THR B 1 384 ? 291.67849 511.58799 413.90649 1.000 52.96458 356 THR A C 1
ATOM 11766 O O . THR B 1 384 ? 292.09249 511.30499 412.77849 1.000 52.96458 356 THR A O 1
ATOM 11770 N N . VAL B 1 385 ? 291.02249 512.71999 414.16349 1.000 54.11623 357 VAL A N 1
ATOM 11771 C CA . VAL B 1 385 ? 290.82749 513.71599 413.11449 1.000 54.11623 357 VAL A CA 1
ATOM 11772 C C . VAL B 1 385 ? 292.15349 514.36899 412.74849 1.000 54.11623 357 VAL A C 1
ATOM 11773 O O . VAL B 1 385 ? 292.50049 514.49099 411.56749 1.000 54.11623 357 VAL A O 1
ATOM 11777 N N . PHE B 1 386 ? 292.91749 514.79399 413.75749 1.000 49.75924 358 PHE A N 1
ATOM 11778 C CA . PHE B 1 386 ? 294.16149 515.50999 413.49949 1.000 49.75924 358 PHE A CA 1
ATOM 11779 C C . PHE B 1 386 ? 295.21049 514.60399 412.87049 1.000 49.75924 358 PHE A C 1
ATOM 11780 O O . PHE B 1 386 ? 295.90249 515.00599 411.92849 1.000 49.75924 358 PHE A O 1
ATOM 11788 N N . THR B 1 387 ? 295.34349 513.38099 413.37449 1.000 58.99800 359 THR A N 1
ATOM 11789 C CA . THR B 1 387 ? 296.41249 512.49999 412.92949 1.000 58.99800 359 THR A CA 1
ATOM 11790 C C . THR B 1 387 ? 296.08949 511.76899 411.63449 1.000 58.99800 359 THR A C 1
ATOM 11791 O O . THR B 1 387 ? 296.96649 511.08499 411.09849 1.000 58.99800 359 THR A O 1
ATOM 11795 N N . SER B 1 388 ? 294.87149 511.88799 411.12049 1.000 70.35787 360 SER A N 1
ATOM 11796 C CA . SER B 1 388 ? 294.51849 511.20499 409.88249 1.000 70.35787 360 SER A CA 1
ATOM 11797 C C . SER B 1 388 ? 295.06949 511.97599 408.69049 1.000 70.35787 360 SER A C 1
ATOM 11798 O O . SER B 1 388 ? 294.70249 513.13999 408.49749 1.000 70.35787 360 SER A O 1
ATOM 11801 N N . PRO B 1 389 ? 295.94049 511.37699 407.87549 1.000 79.00542 361 PRO A N 1
ATOM 11802 C CA . PRO B 1 389 ? 296.47349 512.10199 406.71249 1.000 79.00542 361 PRO A CA 1
ATOM 11803 C C . PRO B 1 389 ? 295.43349 512.39499 405.64749 1.000 79.00542 361 PRO A C 1
ATOM 11804 O O . PRO B 1 389 ? 295.67349 513.26399 404.79949 1.000 79.00542 361 PRO A O 1
ATOM 11808 N N . LEU B 1 390 ? 294.29649 511.69699 405.65249 1.000 86.64285 362 LEU A N 1
ATOM 11809 C CA . LEU B 1 390 ? 293.27149 511.94799 404.64549 1.000 86.64285 362 LEU A CA 1
ATOM 11810 C C . LEU B 1 390 ? 292.68849 513.34799 404.78749 1.000 86.64285 362 LEU A C 1
ATOM 11811 O O . LEU B 1 390 ? 292.43649 514.02499 403.78349 1.000 86.64285 362 LEU A O 1
ATOM 11816 N N . CYS B 1 391 ? 292.46749 513.79599 406.02249 1.000 83.53990 363 CYS A N 1
ATOM 11817 C CA . CYS B 1 391 ? 291.88849 515.10899 406.27649 1.000 83.53990 363 CYS A CA 1
ATOM 11818 C C . CYS B 1 391 ? 292.80049 516.21399 405.76349 1.000 83.53990 363 CYS A C 1
ATOM 11819 O O . CYS B 1 391 ? 293.88049 516.44299 406.31549 1.000 83.53990 363 CYS A O 1
ATOM 11822 N N . THR B 1 392 ? 292.37249 516.90799 404.71249 1.000 86.36797 364 THR A N 1
ATOM 11823 C CA . THR B 1 392 ? 293.16749 517.95799 404.09849 1.000 86.36797 364 THR A CA 1
ATOM 11824 C C . THR B 1 392 ? 292.33949 519.22999 403.98749 1.000 86.36797 364 THR A C 1
ATOM 11825 O O . THR B 1 392 ? 291.10749 519.19799 403.96549 1.000 86.36797 364 THR A O 1
ATOM 11829 N N . ILE B 1 393 ? 293.04049 520.35799 403.92149 1.000 92.41199 365 ILE A N 1
ATOM 11830 C CA . ILE B 1 393 ? 292.42349 521.67499 403.83949 1.000 92.41199 365 ILE A CA 1
ATOM 11831 C C . ILE B 1 393 ? 293.05249 522.43999 402.68349 1.000 92.41199 365 ILE A C 1
ATOM 11832 O O . ILE B 1 393 ? 294.27749 522.43799 402.51849 1.000 92.41199 365 ILE A O 1
ATOM 11837 N N . ARG B 1 394 ? 292.21249 523.07799 401.87249 1.000 104.76966 366 ARG A N 1
ATOM 11838 C CA . ARG B 1 394 ? 292.70649 523.86099 400.74949 1.000 104.76966 366 ARG A CA 1
ATOM 11839 C C . ARG B 1 394 ? 293.42849 525.10899 401.24149 1.000 104.76966 366 ARG A C 1
ATOM 11840 O O . ARG B 1 394 ? 292.99349 525.76599 402.19249 1.000 104.76966 366 ARG A O 1
ATOM 11848 N N . ASN B 1 395 ? 294.53849 525.43599 400.58649 1.000 114.33025 367 ASN A N 1
ATOM 11849 C CA . ASN B 1 395 ? 295.33749 526.58599 400.97449 1.000 114.33025 367 ASN A CA 1
ATOM 11850 C C . ASN B 1 395 ? 294.65749 527.88399 400.54449 1.000 114.33025 367 ASN A C 1
ATOM 11851 O O . ASN B 1 395 ? 293.70549 527.89399 399.76049 1.000 114.33025 367 ASN A O 1
ATOM 11856 N N . THR B 1 396 ? 295.16649 528.99599 401.07649 1.000 119.90335 368 THR A N 1
ATOM 11857 C CA . THR B 1 396 ? 294.60949 530.31599 400.80649 1.000 119.90335 368 THR A CA 1
ATOM 11858 C C . THR B 1 396 ? 295.37349 531.03999 399.70349 1.000 119.90335 368 THR A C 1
ATOM 11859 O O . THR B 1 396 ? 294.79549 531.40599 398.67649 1.000 119.90335 368 THR A O 1
ATOM 11863 N N . LYS B 1 397 ? 296.67549 531.24599 399.89749 1.000 120.55799 369 LYS A N 1
ATOM 11864 C CA . LYS B 1 397 ? 297.49249 531.94699 398.91549 1.000 120.55799 369 LYS A CA 1
ATOM 11865 C C . LYS B 1 397 ? 298.01949 531.03199 397.82049 1.000 120.55799 369 LYS A C 1
ATOM 11866 O O . LYS B 1 397 ? 298.55949 531.52999 396.82749 1.000 120.55799 369 LYS A O 1
ATOM 11872 N N . ASN B 1 398 ? 297.88049 529.71599 397.97549 1.000 118.40543 370 ASN A N 1
ATOM 11873 C CA . ASN B 1 398 ? 298.30949 528.76799 396.96049 1.000 118.40543 370 ASN A CA 1
ATOM 11874 C C . ASN B 1 398 ? 297.20149 527.85199 396.47049 1.000 118.40543 370 ASN A C 1
ATOM 11875 O O . ASN B 1 398 ? 297.35949 527.24499 395.40549 1.000 118.40543 370 ASN A O 1
ATOM 11880 N N . ASN B 1 399 ? 296.09349 527.73999 397.20649 1.000 110.80504 371 ASN A N 1
ATOM 11881 C CA . ASN B 1 399 ? 294.97749 526.87199 396.83349 1.000 110.80504 371 ASN A CA 1
ATOM 11882 C C . ASN B 1 399 ? 295.45349 525.44499 396.58349 1.000 110.80504 371 ASN A C 1
ATOM 11883 O O . ASN B 1 399 ? 295.02049 524.77299 395.64549 1.000 110.80504 371 ASN A O 1
ATOM 11888 N N . GLU B 1 400 ? 296.36349 524.98199 397.43349 1.000 105.49745 372 GLU A N 1
ATOM 11889 C CA . GLU B 1 400 ? 296.90449 523.63899 397.35649 1.000 105.49745 372 GLU A CA 1
ATOM 11890 C C . GLU B 1 400 ? 296.46349 522.83799 398.56749 1.000 105.49745 372 GLU A C 1
ATOM 11891 O O . GLU B 1 400 ? 296.59849 523.31999 399.70049 1.000 105.49745 372 GLU A O 1
ATOM 11897 N N . PRO B 1 401 ? 295.92249 521.63599 398.38049 1.000 95.67993 373 PRO A N 1
ATOM 11898 C CA . PRO B 1 401 ? 295.51149 520.82799 399.53449 1.000 95.67993 373 PRO A CA 1
ATOM 11899 C C . PRO B 1 401 ? 296.70349 520.50599 400.42249 1.000 95.67993 373 PRO A C 1
ATOM 11900 O O . PRO B 1 401 ? 297.76349 520.09499 399.94549 1.000 95.67993 373 PRO A O 1
ATOM 11904 N N . THR B 1 402 ? 296.52249 520.69999 401.72549 1.000 84.29670 374 THR A N 1
ATOM 11905 C CA . THR B 1 402 ? 297.56749 520.43799 402.70249 1.000 84.29670 374 THR A CA 1
ATOM 11906 C C . THR B 1 402 ? 296.96449 519.69299 403.88049 1.000 84.29670 374 THR A C 1
ATOM 11907 O O . THR B 1 402 ? 295.75949 519.75999 404.13149 1.000 84.29670 374 THR A O 1
ATOM 11911 N N . ASN B 1 403 ? 297.82149 518.97599 404.60349 1.000 70.25686 375 ASN A N 1
ATOM 11912 C CA . ASN B 1 403 ? 297.36549 518.22699 405.76449 1.000 70.25686 375 ASN A CA 1
ATOM 11913 C C . ASN B 1 403 ? 296.78049 519.16999 406.80549 1.000 70.25686 375 ASN A C 1
ATOM 11914 O O . ASN B 1 403 ? 297.27049 520.28499 407.00349 1.000 70.25686 375 ASN A O 1
ATOM 11919 N N . PHE B 1 404 ? 295.71749 518.71299 407.46949 1.000 63.70894 376 PHE A N 1
ATOM 11920 C CA . PHE B 1 404 ? 295.06149 519.53999 408.47449 1.000 63.70894 376 PHE A CA 1
ATOM 11921 C C . PHE B 1 404 ? 296.01149 519.88199 409.61149 1.000 63.70894 376 PHE A C 1
ATOM 11922 O O . PHE B 1 404 ? 296.00949 521.01099 410.11449 1.000 63.70894 376 PHE A O 1
ATOM 11930 N N . LEU B 1 405 ? 296.82349 518.91499 410.03649 1.000 59.40139 377 LEU A N 1
ATOM 11931 C CA . LEU B 1 405 ? 297.74349 519.16099 411.13849 1.000 59.40139 377 LEU A CA 1
ATOM 11932 C C . LEU B 1 405 ? 298.75449 520.24299 410.78349 1.000 59.40139 377 LEU A C 1
ATOM 11933 O O . LEU B 1 405 ? 299.03549 521.12999 411.59749 1.000 59.40139 377 LEU A O 1
ATOM 11938 N N . GLN B 1 406 ? 299.30649 520.19199 409.57149 1.000 61.83867 378 GLN A N 1
ATOM 11939 C CA . GLN B 1 406 ? 300.25249 521.22099 409.15949 1.000 61.83867 378 GLN A CA 1
ATOM 11940 C C . GLN B 1 406 ? 299.59449 522.58999 409.10849 1.000 61.83867 378 GLN A C 1
ATOM 11941 O O . GLN B 1 406 ? 300.26549 523.60799 409.30549 1.000 61.83867 378 GLN A O 1
ATOM 11947 N N . ALA B 1 407 ? 298.28849 522.63799 408.84249 1.000 63.42796 379 ALA A N 1
ATOM 11948 C CA . ALA B 1 407 ? 297.58549 523.91499 408.83449 1.000 63.42796 379 ALA A CA 1
ATOM 11949 C C . ALA B 1 407 ? 297.53049 524.52499 410.22849 1.000 63.42796 379 ALA A C 1
ATOM 11950 O O . ALA B 1 407 ? 297.69249 525.73999 410.38649 1.000 63.42796 379 ALA A O 1
ATOM 11952 N N . ILE B 1 408 ? 297.30349 523.70099 411.25049 1.000 58.28080 380 ILE A N 1
ATOM 11953 C CA . ILE B 1 408 ? 297.19349 524.17899 412.62149 1.000 58.28080 380 ILE A CA 1
ATOM 11954 C C . ILE B 1 408 ? 298.47249 523.94099 413.41249 1.000 58.28080 380 ILE A C 1
ATOM 11955 O O . ILE B 1 408 ? 298.48349 524.12499 414.63349 1.000 58.28080 380 ILE A O 1
ATOM 11960 N N . LYS B 1 409 ? 299.55249 523.52699 412.74749 1.000 57.24129 381 LYS A N 1
ATOM 11961 C CA . LYS B 1 409 ? 300.80649 523.29299 413.45449 1.000 57.24129 381 LYS A CA 1
ATOM 11962 C C . LYS B 1 409 ? 301.30549 524.56999 414.11349 1.000 57.24129 381 LYS A C 1
ATOM 11963 O O . LYS B 1 409 ? 301.76349 524.54899 415.26049 1.000 57.24129 381 LYS A O 1
ATOM 11969 N N . TYR B 1 410 ? 301.21549 525.69599 413.40349 1.000 59.63487 382 TYR A N 1
ATOM 11970 C CA . TYR B 1 410 ? 301.63749 526.96699 413.97849 1.000 59.63487 382 TYR A CA 1
ATOM 11971 C C . TYR B 1 410 ? 300.68249 527.43199 415.07149 1.000 59.63487 382 TYR A C 1
ATOM 11972 O O . TYR B 1 410 ? 301.12149 527.93199 416.11249 1.000 59.63487 382 TYR A O 1
ATOM 11981 N N . TYR B 1 411 ? 299.37449 527.27999 414.85349 1.000 60.17185 383 TYR A N 1
ATOM 11982 C CA . TYR B 1 411 ? 298.40249 527.75999 415.83049 1.000 60.17185 383 TYR A CA 1
ATOM 11983 C C . TYR B 1 411 ? 298.50049 526.99599 417.14249 1.000 60.17185 383 TYR A C 1
ATOM 11984 O O . TYR B 1 411 ? 298.44849 527.59499 418.22149 1.000 60.17185 383 TYR A O 1
ATOM 11993 N N . LEU B 1 412 ? 298.63249 525.67199 417.07149 1.000 46.78177 384 LEU A N 1
ATOM 11994 C CA . LEU B 1 412 ? 298.68549 524.87899 418.29349 1.000 46.78177 384 LEU A CA 1
ATOM 11995 C C . LEU B 1 412 ? 299.96649 525.14799 419.07149 1.000 46.78177 384 LEU A C 1
ATOM 11996 O O . LEU B 1 412 ? 299.93549 525.27799 420.30049 1.000 46.78177 384 LEU A O 1
ATOM 12001 N N . CYS B 1 413 ? 301.10149 525.23399 418.37549 1.000 51.85650 385 CYS A N 1
ATOM 12002 C CA . CYS B 1 413 ? 302.36149 525.52399 419.05249 1.000 51.85650 385 CYS A CA 1
ATOM 12003 C C . CYS B 1 413 ? 302.33849 526.90199 419.69449 1.000 51.85650 385 CYS A C 1
ATOM 12004 O O . CYS B 1 413 ? 302.79549 527.07499 420.83049 1.000 51.85650 385 CYS A O 1
ATOM 12007 N N . LEU B 1 414 ? 301.81249 527.89799 418.97949 1.000 48.56966 386 LEU A N 1
ATOM 12008 C CA . LEU B 1 414 ? 301.71849 529.23799 419.54149 1.000 48.56966 386 LEU A CA 1
ATOM 12009 C C . LEU B 1 414 ? 300.79549 529.26599 420.74949 1.000 48.56966 386 LEU A C 1
ATOM 12010 O O . LEU B 1 414 ? 300.93349 530.13199 421.61949 1.000 48.56966 386 LEU A O 1
ATOM 12015 N N . SER B 1 415 ? 299.85249 528.32599 420.82149 1.000 50.01290 387 SER A N 1
ATOM 12016 C CA . SER B 1 415 ? 298.97149 528.22299 421.97349 1.000 50.01290 387 SER A CA 1
ATOM 12017 C C . SER B 1 415 ? 299.67649 527.68199 423.20549 1.000 50.01290 387 SER A C 1
ATOM 12018 O O . SER B 1 415 ? 299.07949 527.67799 424.28449 1.000 50.01290 387 SER A O 1
ATOM 12021 N N . ILE B 1 416 ? 300.91349 527.21299 423.07049 1.000 44.95698 388 ILE A N 1
ATOM 12022 C CA . ILE B 1 416 ? 301.68649 526.70699 424.19249 1.000 44.95698 388 ILE A CA 1
ATOM 12023 C C . ILE B 1 416 ? 302.86449 527.61599 424.51849 1.000 44.95698 388 ILE A C 1
ATOM 12024 O O . ILE B 1 416 ? 303.15349 527.86199 425.69149 1.000 44.95698 388 ILE A O 1
ATOM 12029 N N . THR B 1 417 ? 303.54949 528.12999 423.49449 1.000 51.34184 389 THR A N 1
ATOM 12030 C CA . THR B 1 417 ? 304.74649 528.93499 423.72049 1.000 51.34184 389 THR A CA 1
ATOM 12031 C C . THR B 1 417 ? 304.43749 530.16499 424.56149 1.000 51.34184 389 THR A C 1
ATOM 12032 O O . THR B 1 417 ? 305.11849 530.44199 425.55549 1.000 51.34184 389 THR A O 1
ATOM 12036 N N . ARG B 1 418 ? 303.40449 530.90999 424.18549 1.000 47.72635 390 ARG A N 1
ATOM 12037 C CA . ARG B 1 418 ? 303.04149 532.13899 424.87449 1.000 47.72635 390 ARG A CA 1
ATOM 12038 C C . ARG B 1 418 ? 302.06749 531.90799 426.01449 1.000 47.72635 390 ARG A C 1
ATOM 12039 O O . ARG B 1 418 ? 301.65749 532.87199 426.66849 1.000 47.72635 390 ARG A O 1
ATOM 12047 N N . ASN B 1 419 ? 301.68649 530.66199 426.26949 1.000 41.23237 391 ASN A N 1
ATOM 12048 C CA . ASN B 1 419 ? 300.60949 530.40199 427.20849 1.000 41.23237 391 ASN A CA 1
ATOM 12049 C C . ASN B 1 419 ? 301.08349 529.39699 428.25149 1.000 41.23237 391 ASN A C 1
ATOM 12050 O O . ASN B 1 419 ? 300.73949 529.50599 429.43249 1.000 41.23237 391 ASN A O 1
ATOM 12055 N N . GLY B 1 420 ? 301.90149 528.43899 427.83349 1.000 43.08143 392 GLY A N 1
ATOM 12056 C CA . GLY B 1 420 ? 302.43449 527.46299 428.75749 1.000 43.08143 392 GLY A CA 1
ATOM 12057 C C . GLY B 1 420 ? 303.45249 528.06699 429.70349 1.000 43.08143 392 GLY A C 1
ATOM 12058 O O . GLY B 1 420 ? 303.93449 529.18599 429.52749 1.000 43.08143 392 GLY A O 1
ATOM 12059 N N . ALA B 1 421 ? 303.77849 527.29199 430.73849 1.000 42.88275 393 ALA A N 1
ATOM 12060 C CA . ALA B 1 421 ? 304.71749 527.71399 431.77949 1.000 42.88275 393 ALA A CA 1
ATOM 12061 C C . ALA B 1 421 ? 304.27949 529.02599 432.42349 1.000 42.88275 393 ALA A C 1
ATOM 12062 O O . ALA B 1 421 ? 305.10049 529.88199 432.75549 1.000 42.88275 393 ALA A O 1
ATOM 12064 N N . SER B 1 422 ? 302.97249 529.18499 432.60249 1.000 37.92422 394 SER A N 1
ATOM 12065 C CA . SER B 1 422 ? 302.43749 530.37199 433.24149 1.000 37.92422 394 SER A CA 1
ATOM 12066 C C . SER B 1 422 ? 302.68649 530.32599 434.74549 1.000 37.92422 394 SER A C 1
ATOM 12067 O O . SER B 1 422 ? 303.02149 529.28799 435.31949 1.000 37.92422 394 SER A O 1
ATOM 12070 N N . SER B 1 423 ? 302.51349 531.47699 435.38749 1.000 46.52785 395 SER A N 1
ATOM 12071 C CA . SER B 1 423 ? 302.67249 531.57799 436.83149 1.000 46.52785 395 SER A CA 1
ATOM 12072 C C . SER B 1 423 ? 301.42349 531.15799 437.59249 1.000 46.52785 395 SER A C 1
ATOM 12073 O O . SER B 1 423 ? 301.44649 531.14399 438.82749 1.000 46.52785 395 SER A O 1
ATOM 12076 N N . VAL B 1 424 ? 300.34049 530.82699 436.89549 1.000 42.30319 396 VAL A N 1
ATOM 12077 C CA . VAL B 1 424 ? 299.10649 530.36099 437.51549 1.000 42.30319 396 VAL A CA 1
ATOM 12078 C C . VAL B 1 424 ? 298.96749 528.86999 437.23949 1.000 42.30319 396 VAL A C 1
ATOM 12079 O O . VAL B 1 424 ? 299.18449 528.41399 436.11049 1.000 42.30319 396 VAL A O 1
ATOM 12083 N N . ASP B 1 425 ? 298.63349 528.10899 438.28449 1.000 43.63534 397 ASP A N 1
ATOM 12084 C CA . ASP B 1 425 ? 298.67949 526.65299 438.19849 1.000 43.63534 397 ASP A CA 1
ATOM 12085 C C . ASP B 1 425 ? 297.66749 526.10499 437.19949 1.000 43.63534 397 ASP A C 1
ATOM 12086 O O . ASP B 1 425 ? 297.99649 525.21699 436.40349 1.000 43.63534 397 ASP A O 1
ATOM 12091 N N . ARG B 1 426 ? 296.43449 526.61499 437.22449 1.000 41.52181 398 ARG A N 1
ATOM 12092 C CA . ARG B 1 426 ? 295.37349 526.01599 436.42049 1.000 41.52181 398 ARG A CA 1
ATOM 12093 C C . ARG B 1 426 ? 295.66049 526.13799 434.93049 1.000 41.52181 398 ARG A C 1
ATOM 12094 O O . ARG B 1 426 ? 295.38049 525.21299 434.16049 1.000 41.52181 398 ARG A O 1
ATOM 12102 N N . VAL B 1 427 ? 296.20549 527.27699 434.50149 1.000 39.00492 399 VAL A N 1
ATOM 12103 C CA . VAL B 1 427 ? 296.57349 527.43499 433.09649 1.000 39.00492 399 VAL A CA 1
ATOM 12104 C C . VAL B 1 427 ? 297.68449 526.46099 432.72949 1.000 39.00492 399 VAL A C 1
ATOM 12105 O O . VAL B 1 427 ? 297.62649 525.78299 431.69649 1.000 39.00492 399 VAL A O 1
ATOM 12109 N N . PHE B 1 428 ? 298.71249 526.37099 433.57449 1.000 36.55219 400 PHE A N 1
ATOM 12110 C CA . PHE B 1 428 ? 299.79549 525.43099 433.30949 1.000 36.55219 400 PHE A CA 1
ATOM 12111 C C . PHE B 1 428 ? 299.29749 523.99499 433.34349 1.000 36.55219 400 PHE A C 1
ATOM 12112 O O . PHE B 1 428 ? 299.76449 523.14999 432.57149 1.000 36.55219 400 PHE A O 1
ATOM 12120 N N . ASP B 1 429 ? 298.35449 523.69999 434.23949 1.000 39.86269 401 ASP A N 1
ATOM 12121 C CA . ASP B 1 429 ? 297.85949 522.33499 434.37149 1.000 39.86269 401 ASP A CA 1
ATOM 12122 C C . ASP B 1 429 ? 297.21649 521.85299 433.07849 1.000 39.86269 401 ASP A C 1
ATOM 12123 O O . ASP B 1 429 ? 297.43849 520.71399 432.65349 1.000 39.86269 401 ASP A O 1
ATOM 12128 N N . ILE B 1 430 ? 296.41849 522.70399 432.43549 1.000 39.24243 402 ILE A N 1
ATOM 12129 C CA . ILE B 1 430 ? 295.78449 522.29999 431.18749 1.000 39.24243 402 ILE A CA 1
ATOM 12130 C C . ILE B 1 430 ? 296.74449 522.44999 430.01349 1.000 39.24243 402 ILE A C 1
ATOM 12131 O O . ILE B 1 430 ? 296.58249 521.78299 428.98549 1.000 39.24243 402 ILE A O 1
ATOM 12136 N N . CYS B 1 431 ? 297.75949 523.30699 430.13949 1.000 40.90680 403 CYS A N 1
ATOM 12137 C CA . CYS B 1 431 ? 298.75249 523.42599 429.07649 1.000 40.90680 403 CYS A CA 1
ATOM 12138 C C . CYS B 1 431 ? 299.53749 522.13199 428.91049 1.000 40.90680 403 CYS A C 1
ATOM 12139 O O . CYS B 1 431 ? 299.85149 521.72799 427.78449 1.000 40.90680 403 CYS A O 1
ATOM 12142 N N . CYS B 1 432 ? 299.86549 521.46799 430.02149 1.000 36.68785 404 CYS A N 1
ATOM 12143 C CA . CYS B 1 432 ? 300.61749 520.21899 429.94549 1.000 36.68785 404 CYS A CA 1
ATOM 12144 C C . CYS B 1 432 ? 299.82849 519.14199 429.21549 1.000 36.68785 404 CYS A C 1
ATOM 12145 O O . CYS B 1 432 ? 300.40049 518.35299 428.45449 1.000 36.68785 404 CYS A O 1
ATOM 12148 N N . GLU B 1 433 ? 298.51349 519.09199 429.43649 1.000 36.77712 405 GLU A N 1
ATOM 12149 C CA . GLU B 1 433 ? 297.69249 518.07699 428.78649 1.000 36.77712 405 GLU A CA 1
ATOM 12150 C C . GLU B 1 433 ? 297.77749 518.18599 427.27249 1.000 36.77712 405 GLU A C 1
ATOM 12151 O O . GLU B 1 433 ? 297.88949 517.16999 426.57549 1.000 36.77712 405 GLU A O 1
ATOM 12157 N N . ILE B 1 434 ? 297.72549 519.40899 426.74349 1.000 34.84536 406 ILE A N 1
ATOM 12158 C CA . ILE B 1 434 ? 297.79649 519.59399 425.29749 1.000 34.84536 406 ILE A CA 1
ATOM 12159 C C . ILE B 1 434 ? 299.14349 519.11899 424.77349 1.000 34.84536 406 ILE A C 1
ATOM 12160 O O . ILE B 1 434 ? 299.22349 518.40799 423.76549 1.000 34.84536 406 ILE A O 1
ATOM 12165 N N . PHE B 1 435 ? 300.22249 519.50599 425.45449 1.000 35.86800 407 PHE A N 1
ATOM 12166 C CA . PHE B 1 435 ? 301.55249 519.08199 425.03049 1.000 35.86800 407 PHE A CA 1
ATOM 12167 C C . PHE B 1 435 ? 301.68949 517.56999 425.09649 1.000 35.86800 407 PHE A C 1
ATOM 12168 O O . PHE B 1 435 ? 302.24049 516.94699 424.18249 1.000 35.86800 407 PHE A O 1
ATOM 12176 N N . TRP B 1 436 ? 301.20149 516.96299 426.17849 1.000 34.43342 408 TRP A N 1
ATOM 12177 C CA . TRP B 1 436 ? 301.29349 515.51499 426.30749 1.000 34.43342 408 TRP A CA 1
ATOM 12178 C C . TRP B 1 436 ? 300.49849 514.82099 425.21149 1.000 34.43342 408 TRP A C 1
ATOM 12179 O O . TRP B 1 436 ? 300.92749 513.79099 424.68049 1.000 34.43342 408 TRP A O 1
ATOM 12190 N N . LEU B 1 437 ? 299.34149 515.37599 424.85149 1.000 33.57595 409 LEU A N 1
ATOM 12191 C CA . LEU B 1 437 ? 298.62749 514.86699 423.68849 1.000 33.57595 409 LEU A CA 1
ATOM 12192 C C . LEU B 1 437 ? 299.45249 515.05499 422.42549 1.000 33.57595 409 LEU A C 1
ATOM 12193 O O . LEU B 1 437 ? 299.44849 514.19599 421.53649 1.000 33.57595 409 LEU A O 1
ATOM 12198 N N . MET B 1 438 ? 300.16749 516.17599 422.32549 1.000 38.51490 410 MET A N 1
ATOM 12199 C CA . MET B 1 438 ? 301.11049 516.34299 421.22849 1.000 38.51490 410 MET A CA 1
ATOM 12200 C C . MET B 1 438 ? 302.27949 515.37699 421.35549 1.000 38.51490 410 MET A C 1
ATOM 12201 O O . MET B 1 438 ? 302.86649 514.97499 420.34549 1.000 38.51490 410 MET A O 1
ATOM 12206 N N . LEU B 1 439 ? 302.62949 514.98999 422.58149 1.000 34.40388 411 LEU A N 1
ATOM 12207 C CA . LEU B 1 439 ? 303.80249 514.14699 422.77649 1.000 34.40388 411 LEU A CA 1
ATOM 12208 C C . LEU B 1 439 ? 303.52049 512.69699 422.40749 1.000 34.40388 411 LEU A C 1
ATOM 12209 O O . LEU B 1 439 ? 304.38449 512.01699 421.84349 1.000 34.40388 411 LEU A O 1
ATOM 12214 N N . LYS B 1 440 ? 302.32449 512.20099 422.71949 1.000 37.21948 412 LYS A N 1
ATOM 12215 C CA . LYS B 1 440 ? 302.04149 510.77899 422.57249 1.000 37.21948 412 LYS A CA 1
ATOM 12216 C C . LYS B 1 440 ? 301.47349 510.40799 421.21149 1.000 37.21948 412 LYS A C 1
ATOM 12217 O O . LYS B 1 440 ? 301.72349 509.29799 420.72949 1.000 37.21948 412 LYS A O 1
ATOM 12223 N N . TYR B 1 441 ? 300.72049 511.30199 420.57549 1.000 43.40270 413 TYR A N 1
ATOM 12224 C CA . TYR B 1 441 ? 300.03049 510.98399 419.33449 1.000 43.40270 413 TYR A CA 1
ATOM 12225 C C . TYR B 1 441 ? 300.52449 511.77199 418.13649 1.000 43.40270 413 TYR A C 1
ATOM 12226 O O . TYR B 1 441 ? 300.05349 511.52999 417.02149 1.000 43.40270 413 TYR A O 1
ATOM 12235 N N . MET B 1 442 ? 301.45049 512.70599 418.33049 1.000 41.55190 414 MET A N 1
ATOM 12236 C CA . MET B 1 442 ? 301.67249 513.76699 417.35849 1.000 41.55190 414 MET A CA 1
ATOM 12237 C C . MET B 1 442 ? 303.15749 513.96299 417.07449 1.000 41.55190 414 MET A C 1
ATOM 12238 O O . MET B 1 442 ? 303.55249 515.00699 416.54649 1.000 41.55190 414 MET A O 1
ATOM 12243 N N . ARG B 1 443 ? 303.98349 512.97099 417.41349 1.000 41.36841 415 ARG A N 1
ATOM 12244 C CA . ARG B 1 443 ? 305.43349 513.13699 417.36349 1.000 41.36841 415 ARG A CA 1
ATOM 12245 C C . ARG B 1 443 ? 305.93449 513.34099 415.94049 1.000 41.36841 415 ARG A C 1
ATOM 12246 O O . ARG B 1 443 ? 306.82549 514.16599 415.70649 1.000 41.36841 415 ARG A O 1
ATOM 12254 N N . SER B 1 444 ? 305.38149 512.59799 414.97949 1.000 48.64365 416 SER A N 1
ATOM 12255 C CA . SER B 1 444 ? 305.93549 512.59699 413.62849 1.000 48.64365 416 SER A CA 1
ATOM 12256 C C . SER B 1 444 ? 305.89049 513.98499 413.00349 1.000 48.64365 416 SER A C 1
ATOM 12257 O O . SER B 1 444 ? 306.84349 514.40499 412.33749 1.000 48.64365 416 SER A O 1
ATOM 12260 N N . SER B 1 445 ? 304.79849 514.71299 413.20749 1.000 50.41334 417 SER A N 1
ATOM 12261 C CA . SER B 1 445 ? 304.65049 516.04999 412.65449 1.000 50.41334 417 SER A CA 1
ATOM 12262 C C . SER B 1 445 ? 305.20049 517.13399 413.57049 1.000 50.41334 417 SER A C 1
ATOM 12263 O O . SER B 1 445 ? 305.08549 518.31799 413.24149 1.000 50.41334 417 SER A O 1
ATOM 12266 N N . PHE B 1 446 ? 305.78449 516.76299 414.70549 1.000 43.87488 418 PHE A N 1
ATOM 12267 C CA . PHE B 1 446 ? 306.31149 517.72699 415.66449 1.000 43.87488 418 PHE A CA 1
ATOM 12268 C C . PHE B 1 446 ? 307.66449 517.27299 416.18549 1.000 43.87488 418 PHE A C 1
ATOM 12269 O O . PHE B 1 446 ? 307.94449 517.34499 417.38549 1.000 43.87488 418 PHE A O 1
ATOM 12277 N N . LYS B 1 447 ? 308.52649 516.79999 415.28549 1.000 57.87967 419 LYS A N 1
ATOM 12278 C CA . LYS B 1 447 ? 309.84949 516.34699 415.70149 1.000 57.87967 419 LYS A CA 1
ATOM 12279 C C . LYS B 1 447 ? 310.67249 517.49299 416.27449 1.000 57.87967 419 LYS A C 1
ATOM 12280 O O . LYS B 1 447 ? 311.38049 517.31899 417.27249 1.000 57.87967 419 LYS A O 1
ATOM 12286 N N . ASN B 1 448 ? 310.59149 518.67399 415.66249 1.000 55.50972 420 ASN A N 1
ATOM 12287 C CA . ASN B 1 448 ? 311.41449 519.79099 416.10949 1.000 55.50972 420 ASN A CA 1
ATOM 12288 C C . ASN B 1 448 ? 310.78949 520.52099 417.29149 1.000 55.50972 420 ASN A C 1
ATOM 12289 O O . ASN B 1 448 ? 311.49149 520.87899 418.24349 1.000 55.50972 420 ASN A O 1
ATOM 12294 N N . GLU B 1 449 ? 309.47649 520.74999 417.24749 1.000 56.32558 421 GLU A N 1
ATOM 12295 C CA . GLU B 1 449 ? 308.83449 521.58399 418.25849 1.000 56.32558 421 GLU A CA 1
ATOM 12296 C C . GLU B 1 449 ? 308.87249 520.93099 419.63349 1.000 56.32558 421 GLU A C 1
ATOM 12297 O O . GLU B 1 449 ? 309.06749 521.61699 420.64349 1.000 56.32558 421 GLU A O 1
ATOM 12303 N N . ILE B 1 450 ? 308.68649 519.61199 419.69549 1.000 50.97197 422 ILE A N 1
ATOM 12304 C CA . ILE B 1 450 ? 308.70749 518.91899 420.98049 1.000 50.97197 422 ILE A CA 1
ATOM 12305 C C . ILE B 1 450 ? 310.05449 519.11099 421.66449 1.000 50.97197 422 ILE A C 1
ATOM 12306 O O . ILE B 1 450 ? 310.13349 519.21399 422.89549 1.000 50.97197 422 ILE A O 1
ATOM 12311 N N . GLU B 1 451 ? 311.13149 519.17699 420.88049 1.000 61.19168 423 GLU A N 1
ATOM 12312 C CA . GLU B 1 451 ? 312.44549 519.45599 421.44949 1.000 61.19168 423 GLU A CA 1
ATOM 12313 C C . GLU B 1 451 ? 312.46249 520.80999 422.14549 1.000 61.19168 423 GLU A C 1
ATOM 12314 O O . GLU B 1 451 ? 312.95849 520.93799 423.27149 1.000 61.19168 423 GLU A O 1
ATOM 12320 N N . VAL B 1 452 ? 311.91249 521.83399 421.49149 1.000 55.67564 424 VAL A N 1
ATOM 12321 C CA . VAL B 1 452 ? 311.93549 523.17699 422.06149 1.000 55.67564 424 VAL A CA 1
ATOM 12322 C C . VAL B 1 452 ? 311.08449 523.24199 423.32049 1.000 55.67564 424 VAL A C 1
ATOM 12323 O O . VAL B 1 452 ? 311.48149 523.84799 424.32249 1.000 55.67564 424 VAL A O 1
ATOM 12327 N N . PHE B 1 453 ? 309.90049 522.62699 423.29049 1.000 48.95895 425 PHE A N 1
ATOM 12328 C CA . PHE B 1 453 ? 309.00649 522.67799 424.44249 1.000 48.95895 425 PHE A CA 1
ATOM 12329 C C . PHE B 1 453 ? 309.65049 522.03899 425.66449 1.000 48.95895 425 PHE A C 1
ATOM 12330 O O . PHE B 1 453 ? 309.62349 522.60299 426.76349 1.000 48.95895 425 PHE A O 1
ATOM 12338 N N . LEU B 1 454 ? 310.23449 520.85499 425.49049 1.000 50.74673 426 LEU A N 1
ATOM 12339 C CA . LEU B 1 454 ? 310.84949 520.16899 426.61949 1.000 50.74673 426 LEU A CA 1
ATOM 12340 C C . LEU B 1 454 ? 312.04749 520.94499 427.14749 1.000 50.74673 426 LEU A C 1
ATOM 12341 O O . LEU B 1 454 ? 312.16749 521.17299 428.35549 1.000 50.74673 426 LEU A O 1
ATOM 12346 N N . ASN B 1 455 ? 312.93449 521.38199 426.25249 1.000 53.17624 427 ASN A N 1
ATOM 12347 C CA . ASN B 1 455 ? 314.17749 522.01099 426.68649 1.000 53.17624 427 ASN A CA 1
ATOM 12348 C C . ASN B 1 455 ? 313.92749 523.37699 427.31449 1.000 53.17624 427 ASN A C 1
ATOM 12349 O O . ASN B 1 455 ? 314.44149 523.67699 428.39749 1.000 53.17624 427 ASN A O 1
ATOM 12354 N N . GLU B 1 456 ? 313.13449 524.21699 426.65249 1.000 59.92207 428 GLU A N 1
ATOM 12355 C CA . GLU B 1 456 ? 313.02449 525.61499 427.04849 1.000 59.92207 428 GLU A CA 1
ATOM 12356 C C . GLU B 1 456 ? 311.90749 525.87599 428.04749 1.000 59.92207 428 GLU A C 1
ATOM 12357 O O . GLU B 1 456 ? 311.97749 526.85799 428.79349 1.000 59.92207 428 GLU A O 1
ATOM 12363 N N . ILE B 1 457 ? 310.88249 525.03199 428.08449 1.000 51.64778 429 ILE A N 1
ATOM 12364 C CA . ILE B 1 457 ? 309.70549 525.25699 428.91949 1.000 51.64778 429 ILE A CA 1
ATOM 12365 C C . ILE B 1 457 ? 309.64849 524.27199 430.08049 1.000 51.64778 429 ILE A C 1
ATOM 12366 O O . ILE B 1 457 ? 309.60549 524.67299 431.24449 1.000 51.64778 429 ILE A O 1
ATOM 12371 N N . TYR B 1 458 ? 309.65449 522.97299 429.78449 1.000 45.23154 430 TYR A N 1
ATOM 12372 C CA . TYR B 1 458 ? 309.33849 521.96099 430.78849 1.000 45.23154 430 TYR A CA 1
ATOM 12373 C C . TYR B 1 458 ? 310.56949 521.50499 431.56749 1.000 45.23154 430 TYR A C 1
ATOM 12374 O O . TYR B 1 458 ? 310.60049 521.60299 432.79749 1.000 45.23154 430 TYR A O 1
ATOM 12383 N N . LEU B 1 459 ? 311.58549 520.99299 430.87049 1.000 46.91946 431 LEU A N 1
ATOM 12384 C CA . LEU B 1 459 ? 312.78349 520.54799 431.57349 1.000 46.91946 431 LEU A CA 1
ATOM 12385 C C . LEU B 1 459 ? 313.46549 521.70699 432.28349 1.000 46.91946 431 LEU A C 1
ATOM 12386 O O . LEU B 1 459 ? 314.03149 521.52499 433.36849 1.000 46.91946 431 LEU A O 1
ATOM 12391 N N . ALA B 1 460 ? 313.41849 522.90299 431.69549 1.000 48.52197 432 ALA A N 1
ATOM 12392 C CA . ALA B 1 460 ? 313.89049 524.08699 432.40049 1.000 48.52197 432 ALA A CA 1
ATOM 12393 C C . ALA B 1 460 ? 313.05849 524.34299 433.64949 1.000 48.52197 432 ALA A C 1
ATOM 12394 O O . ALA B 1 460 ? 313.58749 524.77499 434.67949 1.000 48.52197 432 ALA A O 1
ATOM 12396 N N . LEU B 1 461 ? 311.74949 524.08599 433.57449 1.000 47.55647 433 LEU A N 1
ATOM 12397 C CA . LEU B 1 461 ? 310.90849 524.19199 434.76149 1.000 47.55647 433 LEU A CA 1
ATOM 12398 C C . LEU B 1 461 ? 311.34049 523.18999 435.82349 1.000 47.55647 433 LEU A C 1
ATOM 12399 O O . LEU B 1 461 ? 311.36249 523.50799 437.01749 1.000 47.55647 433 LEU A O 1
ATOM 12404 N N . LEU B 1 462 ? 311.67949 521.97099 435.40749 1.000 48.33008 434 LEU A N 1
ATOM 12405 C CA . LEU B 1 462 ? 312.19449 520.98999 436.35549 1.000 48.33008 434 LEU A CA 1
ATOM 12406 C C . LEU B 1 462 ? 313.54849 521.41499 436.90749 1.000 48.33008 434 LEU A C 1
ATOM 12407 O O . LEU B 1 462 ? 313.83949 521.19999 438.08949 1.000 48.33008 434 LEU A O 1
ATOM 12412 N N . ALA B 1 463 ? 314.38949 522.02099 436.06849 1.000 49.17332 435 ALA A N 1
ATOM 12413 C CA . ALA B 1 463 ? 315.72549 522.40599 436.50949 1.000 49.17332 435 ALA A CA 1
ATOM 12414 C C . ALA B 1 463 ? 315.69249 523.57999 437.47949 1.000 49.17332 435 ALA A C 1
ATOM 12415 O O . ALA B 1 463 ? 316.54549 523.66499 438.37049 1.000 49.17332 435 ALA A O 1
ATOM 12417 N N . ARG B 1 464 ? 314.73549 524.49199 437.32249 1.000 48.93264 436 ARG A N 1
ATOM 12418 C CA . ARG B 1 464 ? 314.68749 525.67899 438.16749 1.000 48.93264 436 ARG A CA 1
ATOM 12419 C C . ARG B 1 464 ? 314.48349 525.29799 439.62749 1.000 48.93264 436 ARG A C 1
ATOM 12420 O O . ARG B 1 464 ? 313.61349 524.48699 439.95549 1.000 48.93264 436 ARG A O 1
ATOM 12428 N N . ARG B 1 465 ? 315.29449 525.89099 440.50449 1.000 56.46685 437 ARG A N 1
ATOM 12429 C CA . ARG B 1 465 ? 315.17349 525.62099 441.93249 1.000 56.46685 437 ARG A CA 1
ATOM 12430 C C . ARG B 1 465 ? 313.99449 526.35399 442.55549 1.000 56.46685 437 ARG A C 1
ATOM 12431 O O . ARG B 1 465 ? 313.42549 525.87599 443.54249 1.000 56.46685 437 ARG A O 1
ATOM 12439 N N . ASN B 1 466 ? 313.61849 527.50299 442.00349 1.000 59.06505 438 ASN A N 1
ATOM 12440 C CA . ASN B 1 466 ? 312.51649 528.29599 442.52749 1.000 59.06505 438 ASN A CA 1
ATOM 12441 C C . ASN B 1 466 ? 311.18949 528.01499 441.83449 1.000 59.06505 438 ASN A C 1
ATOM 12442 O O . ASN B 1 466 ? 310.19549 528.67899 442.14349 1.000 59.06505 438 ASN A O 1
ATOM 12447 N N . ALA B 1 467 ? 311.14949 527.05799 440.91149 1.000 53.68985 439 ALA A N 1
ATOM 12448 C CA . ALA B 1 467 ? 309.92249 526.77299 440.18849 1.000 53.68985 439 ALA A CA 1
ATOM 12449 C C . ALA B 1 467 ? 308.85449 526.24699 441.14449 1.000 53.68985 439 ALA A C 1
ATOM 12450 O O . ALA B 1 467 ? 309.16949 525.57499 442.13049 1.000 53.68985 439 ALA A O 1
ATOM 12452 N N . PRO B 1 468 ? 307.58449 526.55599 440.88749 1.000 50.83968 440 PRO A N 1
ATOM 12453 C CA . PRO B 1 468 ? 306.51849 526.09099 441.78049 1.000 50.83968 440 PRO A CA 1
ATOM 12454 C C . PRO B 1 468 ? 306.44549 524.57199 441.81649 1.000 50.83968 440 PRO A C 1
ATOM 12455 O O . PRO B 1 468 ? 306.64849 523.89699 440.80649 1.000 50.83968 440 PRO A O 1
ATOM 12459 N N . LEU B 1 469 ? 306.14849 524.03799 443.00149 1.000 48.99327 441 LEU A N 1
ATOM 12460 C CA . LEU B 1 469 ? 306.04849 522.58999 443.14649 1.000 48.99327 441 LEU A CA 1
ATOM 12461 C C . LEU B 1 469 ? 304.80449 522.04999 442.45549 1.000 48.99327 441 LEU A C 1
ATOM 12462 O O . LEU B 1 469 ? 304.83149 520.95099 441.88949 1.000 48.99327 441 LEU A O 1
ATOM 12467 N N . SER B 1 470 ? 303.70549 522.80599 442.49349 1.000 45.23782 442 SER A N 1
ATOM 12468 C CA . SER B 1 470 ? 302.47149 522.34399 441.86949 1.000 45.23782 442 SER A CA 1
ATOM 12469 C C . SER B 1 470 ? 302.66049 522.12799 440.37649 1.000 45.23782 442 SER A C 1
ATOM 12470 O O . SER B 1 470 ? 302.15949 521.14899 439.81249 1.000 45.23782 442 SER A O 1
ATOM 12473 N N . GLN B 1 471 ? 303.37749 523.03699 439.71649 1.000 47.08202 443 GLN A N 1
ATOM 12474 C CA . GLN B 1 471 ? 303.68149 522.84799 438.30349 1.000 47.08202 443 GLN A CA 1
ATOM 12475 C C . GLN B 1 471 ? 304.65249 521.69299 438.09949 1.000 47.08202 443 GLN A C 1
ATOM 12476 O O . GLN B 1 471 ? 304.52649 520.93299 437.13249 1.000 47.08202 443 GLN A O 1
ATOM 12482 N N . LYS B 1 472 ? 305.63049 521.54699 438.99649 1.000 46.93667 444 LYS A N 1
ATOM 12483 C CA . LYS B 1 472 ? 306.60849 520.47399 438.85749 1.000 46.93667 444 LYS A CA 1
ATOM 12484 C C . LYS B 1 472 ? 305.94049 519.10899 438.94049 1.000 46.93667 444 LYS A C 1
ATOM 12485 O O . LYS B 1 472 ? 306.16949 518.23999 438.09149 1.000 46.93667 444 LYS A O 1
ATOM 12491 N N . LEU B 1 473 ? 305.09749 518.90599 439.95449 1.000 41.78492 445 LEU A N 1
ATOM 12492 C CA . LEU B 1 473 ? 304.43149 517.61899 440.12149 1.000 41.78492 445 LEU A CA 1
ATOM 12493 C C . LEU B 1 473 ? 303.52149 517.31399 438.94049 1.000 41.78492 445 LEU A C 1
ATOM 12494 O O . LEU B 1 473 ? 303.42349 516.16199 438.50249 1.000 41.78492 445 LEU A O 1
ATOM 12499 N N . THR B 1 474 ? 302.85049 518.33699 438.40849 1.000 41.07244 446 THR A N 1
ATOM 12500 C CA . THR B 1 474 ? 301.95549 518.12099 437.27949 1.000 41.07244 446 THR A CA 1
ATOM 12501 C C . THR B 1 474 ? 302.70849 517.57299 436.07649 1.000 41.07244 446 THR A C 1
ATOM 12502 O O . THR B 1 474 ? 302.24549 516.63299 435.42149 1.000 41.07244 446 THR A O 1
ATOM 12506 N N . PHE B 1 475 ? 303.87849 518.13799 435.77349 1.000 35.18268 447 PHE A N 1
ATOM 12507 C CA . PHE B 1 475 ? 304.65849 517.60799 434.66249 1.000 35.18268 447 PHE A CA 1
ATOM 12508 C C . PHE B 1 475 ? 305.23649 516.23999 434.98449 1.000 35.18268 447 PHE A C 1
ATOM 12509 O O . PHE B 1 475 ? 305.35749 515.39599 434.08949 1.000 35.18268 447 PHE A O 1
ATOM 12517 N N . VAL B 1 476 ? 305.61149 516.00199 436.24149 1.000 35.48708 448 VAL A N 1
ATOM 12518 C CA . VAL B 1 476 ? 306.11449 514.68499 436.61749 1.000 35.48708 448 VAL A CA 1
ATOM 12519 C C . VAL B 1 476 ? 305.06149 513.62499 436.33949 1.000 35.48708 448 VAL A C 1
ATOM 12520 O O . VAL B 1 476 ? 305.37349 512.52799 435.85949 1.000 35.48708 448 VAL A O 1
ATOM 12524 N N . GLY B 1 477 ? 303.79649 513.94199 436.61349 1.000 37.64820 449 GLY A N 1
ATOM 12525 C CA . GLY B 1 477 ? 302.72349 513.04099 436.23149 1.000 37.64820 449 GLY A CA 1
ATOM 12526 C C . GLY B 1 477 ? 302.68449 512.79199 434.73749 1.000 37.64820 449 GLY A C 1
ATOM 12527 O O . GLY B 1 477 ? 302.39649 511.67999 434.29049 1.000 37.64820 449 GLY A O 1
ATOM 12528 N N . ILE B 1 478 ? 302.97349 513.82499 433.94349 1.000 33.80804 450 ILE A N 1
ATOM 12529 C CA . ILE B 1 478 ? 303.06049 513.64099 432.49849 1.000 33.80804 450 ILE A CA 1
ATOM 12530 C C . ILE B 1 478 ? 304.21049 512.70599 432.15449 1.000 33.80804 450 ILE A C 1
ATOM 12531 O O . ILE B 1 478 ? 304.06749 511.80099 431.32349 1.000 33.80804 450 ILE A O 1
ATOM 12536 N N . LEU B 1 479 ? 305.36649 512.90299 432.79349 1.000 32.56673 451 LEU A N 1
ATOM 12537 C CA . LEU B 1 479 ? 306.50349 512.02299 432.54749 1.000 32.56673 451 LEU A CA 1
ATOM 12538 C C . LEU B 1 479 ? 306.17449 510.58699 432.91949 1.000 32.56673 451 LEU A C 1
ATOM 12539 O O . LEU B 1 479 ? 306.49549 509.65399 432.17349 1.000 32.56673 451 LEU A O 1
ATOM 12544 N N . LYS B 1 480 ? 305.53149 510.38799 434.07049 1.000 35.79160 452 LYS A N 1
ATOM 12545 C CA . LYS B 1 480 ? 305.07649 509.05199 434.43049 1.000 35.79160 452 LYS A CA 1
ATOM 12546 C C . LYS B 1 480 ? 304.08949 508.52799 433.40049 1.000 35.79160 452 LYS A C 1
ATOM 12547 O O . LYS B 1 480 ? 304.16049 507.36399 432.99649 1.000 35.79160 452 LYS A O 1
ATOM 12553 N N . ARG B 1 481 ? 303.16949 509.38299 432.95249 1.000 36.28802 453 ARG A N 1
ATOM 12554 C CA . ARG B 1 481 ? 302.26549 508.99899 431.87749 1.000 36.28802 453 ARG A CA 1
ATOM 12555 C C . ARG B 1 481 ? 303.02049 508.75899 430.57749 1.000 36.28802 453 ARG A C 1
ATOM 12556 O O . ARG B 1 481 ? 302.58249 507.95799 429.74549 1.000 36.28802 453 ARG A O 1
ATOM 12564 N N . LEU B 1 482 ? 304.14549 509.44699 430.38249 1.000 35.28356 454 LEU A N 1
ATOM 12565 C CA . LEU B 1 482 ? 304.96849 509.23199 429.19849 1.000 35.28356 454 LEU A CA 1
ATOM 12566 C C . LEU B 1 482 ? 305.78849 507.95399 429.29549 1.000 35.28356 454 LEU A C 1
ATOM 12567 O O . LEU B 1 482 ? 306.07049 507.32399 428.27049 1.000 35.28356 454 LEU A O 1
ATOM 12572 N N . CYS B 1 483 ? 306.16249 507.55299 430.51049 1.000 36.59564 455 CYS A N 1
ATOM 12573 C CA . CYS B 1 483 ? 307.08949 506.43899 430.67449 1.000 36.59564 455 CYS A CA 1
ATOM 12574 C C . CYS B 1 483 ? 306.50449 505.13199 430.15649 1.000 36.59564 455 CYS A C 1
ATOM 12575 O O . CYS B 1 483 ? 307.21949 504.32599 429.55249 1.000 36.59564 455 CYS A O 1
ATOM 12578 N N . GLU B 1 484 ? 305.20849 504.90099 430.38049 1.000 40.15478 456 GLU A N 1
ATOM 12579 C CA . GLU B 1 484 ? 304.62049 503.61399 430.02049 1.000 40.15478 456 GLU A CA 1
ATOM 12580 C C . GLU B 1 484 ? 304.71349 503.32099 428.53049 1.000 40.15478 456 GLU A C 1
ATOM 12581 O O . GLU B 1 484 ? 304.76149 502.14899 428.14649 1.000 40.15478 456 GLU A O 1
ATOM 12587 N N . ASP B 1 485 ? 304.74549 504.34199 427.68849 1.000 42.19932 457 ASP A N 1
ATOM 12588 C CA . ASP B 1 485 ? 304.80549 504.11199 426.25349 1.000 42.19932 457 ASP A CA 1
ATOM 12589 C C . ASP B 1 485 ? 306.23649 503.78799 425.84349 1.000 42.19932 457 ASP A C 1
ATOM 12590 O O . ASP B 1 485 ? 307.12649 504.62399 426.03049 1.000 42.19932 457 ASP A O 1
ATOM 12595 N N . PRO B 1 486 ? 306.50349 502.60199 425.29049 1.000 41.87145 458 PRO A N 1
ATOM 12596 C CA . PRO B 1 486 ? 307.86949 502.32399 424.82549 1.000 41.87145 458 PRO A CA 1
ATOM 12597 C C . PRO B 1 486 ? 308.21649 503.05399 423.54349 1.000 41.87145 458 PRO A C 1
ATOM 12598 O O . PRO B 1 486 ? 309.33149 503.57399 423.41749 1.000 41.87145 458 PRO A O 1
ATOM 12602 N N . ARG B 1 487 ? 307.28849 503.11299 422.58649 1.000 44.72970 459 ARG A N 1
ATOM 12603 C CA . ARG B 1 487 ? 307.56749 503.79999 421.33149 1.000 44.72970 459 ARG A CA 1
ATOM 12604 C C . ARG B 1 487 ? 307.85049 505.27599 421.56349 1.000 44.72970 459 ARG A C 1
ATOM 12605 O O . ARG B 1 487 ? 308.76349 505.84399 420.95449 1.000 44.72970 459 ARG A O 1
ATOM 12613 N N . ALA B 1 488 ? 307.08049 505.91399 422.44749 1.000 48.70978 460 ALA A N 1
ATOM 12614 C CA . ALA B 1 488 ? 307.29049 507.32699 422.73249 1.000 48.70978 460 ALA A CA 1
ATOM 12615 C C . ALA B 1 488 ? 308.63149 507.58799 423.39949 1.000 48.70978 460 ALA A C 1
ATOM 12616 O O . ALA B 1 488 ? 309.06549 508.74199 423.45449 1.000 48.70978 460 ALA A O 1
ATOM 12618 N N . LEU B 1 489 ? 309.29049 506.55199 423.91049 1.000 45.52944 461 LEU A N 1
ATOM 12619 C CA . LEU B 1 489 ? 310.60349 506.70699 424.51949 1.000 45.52944 461 LEU A CA 1
ATOM 12620 C C . LEU B 1 489 ? 311.72649 506.52699 423.50549 1.000 45.52944 461 LEU A C 1
ATOM 12621 O O . LEU B 1 489 ? 312.59149 507.39699 423.37549 1.000 45.52944 461 LEU A O 1
ATOM 12626 N N . VAL B 1 490 ? 311.72849 505.40399 422.78249 1.000 51.76142 462 VAL A N 1
ATOM 12627 C CA . VAL B 1 490 ? 312.79149 505.15599 421.81349 1.000 51.76142 462 VAL A CA 1
ATOM 12628 C C . VAL B 1 490 ? 312.74249 506.18199 420.68849 1.000 51.76142 462 VAL A C 1
ATOM 12629 O O . VAL B 1 490 ? 313.78249 506.68499 420.24649 1.000 51.76142 462 VAL A O 1
ATOM 12633 N N . GLU B 1 491 ? 311.54049 506.51799 420.21049 1.000 55.81719 463 GLU A N 1
ATOM 12634 C CA . GLU B 1 491 ? 311.42649 507.58099 419.21749 1.000 55.81719 463 GLU A CA 1
ATOM 12635 C C . GLU B 1 491 ? 311.90449 508.90799 419.78049 1.000 55.81719 463 GLU A C 1
ATOM 12636 O O . GLU B 1 491 ? 312.42749 509.74599 419.03849 1.000 55.81719 463 GLU A O 1
ATOM 12642 N N . LEU B 1 492 ? 311.73049 509.11799 421.08549 1.000 55.63762 464 LEU A N 1
ATOM 12643 C CA . LEU B 1 492 ? 312.29549 510.30199 421.71749 1.000 55.63762 464 LEU A CA 1
ATOM 12644 C C . LEU B 1 492 ? 313.81349 510.20499 421.78849 1.000 55.63762 464 LEU A C 1
ATOM 12645 O O . LEU B 1 492 ? 314.51449 511.21499 421.65949 1.000 55.63762 464 LEU A O 1
ATOM 12650 N N . TYR B 1 493 ? 314.34149 508.99899 421.99449 1.000 63.62161 465 TYR A N 1
ATOM 12651 C CA . TYR B 1 493 ? 315.78849 508.83199 422.04249 1.000 63.62161 465 TYR A CA 1
ATOM 12652 C C . TYR B 1 493 ? 316.41249 508.96599 420.66049 1.000 63.62161 465 TYR A C 1
ATOM 12653 O O . TYR B 1 493 ? 317.43549 509.63899 420.49849 1.000 63.62161 465 TYR A O 1
ATOM 12662 N N . LEU B 1 494 ? 315.81249 508.33099 419.65249 1.000 63.95696 466 LEU A N 1
ATOM 12663 C CA . LEU B 1 494 ? 316.41449 508.31099 418.32249 1.000 63.95696 466 LEU A CA 1
ATOM 12664 C C . LEU B 1 494 ? 316.39449 509.68999 417.68049 1.000 63.95696 466 LEU A C 1
ATOM 12665 O O . LEU B 1 494 ? 317.41349 510.15799 417.15849 1.000 63.95696 466 LEU A O 1
ATOM 12670 N N . ASN B 1 495 ? 315.24249 510.35899 417.70549 1.000 64.44573 467 ASN A N 1
ATOM 12671 C CA . ASN B 1 495 ? 315.11149 511.61799 416.98649 1.000 64.44573 467 ASN A CA 1
ATOM 12672 C C . ASN B 1 495 ? 315.82249 512.76699 417.68349 1.000 64.44573 467 ASN A C 1
ATOM 12673 O O . ASN B 1 495 ? 316.09449 513.78599 417.04249 1.000 64.44573 467 ASN A O 1
ATOM 12678 N N . TYR B 1 496 ? 316.13149 512.63399 418.96949 1.000 65.34534 468 TYR A N 1
ATOM 12679 C CA . TYR B 1 496 ? 316.69249 513.74299 419.72849 1.000 65.34534 468 TYR A CA 1
ATOM 12680 C C . TYR B 1 496 ? 318.08149 513.45899 420.27449 1.000 65.34534 468 TYR A C 1
ATOM 12681 O O . TYR B 1 496 ? 319.00649 514.24399 420.03549 1.000 65.34534 468 TYR A O 1
ATOM 12690 N N . ASP B 1 497 ? 318.26249 512.35599 421.00149 1.000 70.98484 469 ASP A N 1
ATOM 12691 C CA . ASP B 1 497 ? 319.55649 512.09799 421.62449 1.000 70.98484 469 ASP A CA 1
ATOM 12692 C C . ASP B 1 497 ? 320.58649 511.59599 420.62149 1.000 70.98484 469 ASP A C 1
ATOM 12693 O O . ASP B 1 497 ? 321.76649 511.94699 420.71849 1.000 70.98484 469 ASP A O 1
ATOM 12698 N N . CYS B 1 498 ? 320.16549 510.77199 419.66049 1.000 81.30995 470 CYS A N 1
ATOM 12699 C CA . CYS B 1 498 ? 321.10749 510.26399 418.66949 1.000 81.30995 470 CYS A CA 1
ATOM 12700 C C . CYS B 1 498 ? 321.69149 511.39799 417.83749 1.000 81.30995 470 CYS A C 1
ATOM 12701 O O . CYS B 1 498 ? 322.88349 511.38599 417.50949 1.000 81.30995 470 CYS A O 1
ATOM 12704 N N . ASN B 1 499 ? 320.86949 512.38199 417.48449 1.000 90.85132 471 ASN A N 1
ATOM 12705 C CA . ASN B 1 499 ? 321.36949 513.55199 416.77549 1.000 90.85132 471 ASN A CA 1
ATOM 12706 C C . ASN B 1 499 ? 322.31949 514.33399 417.67349 1.000 90.85132 471 ASN A C 1
ATOM 12707 O O . ASN B 1 499 ? 322.00649 514.61199 418.83549 1.000 90.85132 471 ASN A O 1
ATOM 12712 N N . GLN B 1 500 ? 323.48649 514.68599 417.13249 1.000 100.58641 472 GLN A N 1
ATOM 12713 C CA . GLN B 1 500 ? 324.49749 515.36599 417.93449 1.000 100.58641 472 GLN A CA 1
ATOM 12714 C C . GLN B 1 500 ? 324.09949 516.80699 418.22349 1.000 100.58641 472 GLN A C 1
ATOM 12715 O O . GLN B 1 500 ? 324.22649 517.28099 419.35849 1.000 100.58641 472 GLN A O 1
ATOM 12721 N N . ASN B 1 501 ? 323.61849 517.52299 417.20549 1.000 102.64585 473 ASN A N 1
ATOM 12722 C CA . ASN B 1 501 ? 323.26449 518.92599 417.39549 1.000 102.64585 473 ASN A CA 1
ATOM 12723 C C . ASN B 1 501 ? 322.10049 519.07799 418.36449 1.000 102.64585 473 ASN A C 1
ATOM 12724 O O . ASN B 1 501 ? 322.08449 520.00399 419.18349 1.000 102.64585 473 ASN A O 1
ATOM 12729 N N . VAL B 1 502 ? 321.11549 518.18299 418.28449 1.000 87.98789 474 VAL A N 1
ATOM 12730 C CA . VAL B 1 502 ? 319.96849 518.24899 419.17949 1.000 87.98789 474 VAL A CA 1
ATOM 12731 C C . VAL B 1 502 ? 320.41549 517.95399 420.60449 1.000 87.98789 474 VAL A C 1
ATOM 12732 O O . VAL B 1 502 ? 321.19549 517.02499 420.85349 1.000 87.98789 474 VAL A O 1
ATOM 12736 N N . ASP B 1 503 ? 319.92749 518.75499 421.54849 1.000 77.08408 475 ASP A N 1
ATOM 12737 C CA . ASP B 1 503 ? 320.31749 518.59899 422.94049 1.000 77.08408 475 ASP A CA 1
ATOM 12738 C C . ASP B 1 503 ? 319.82949 517.26399 423.49149 1.000 77.08408 475 ASP A C 1
ATOM 12739 O O . ASP B 1 503 ? 318.83549 516.69799 423.03049 1.000 77.08408 475 ASP A O 1
ATOM 12744 N N . ASN B 1 504 ? 320.55349 516.76299 424.48949 1.000 68.05369 476 ASN A N 1
ATOM 12745 C CA . ASN B 1 504 ? 320.21949 515.49199 425.11549 1.000 68.05369 476 ASN A CA 1
ATOM 12746 C C . ASN B 1 504 ? 318.85349 515.57299 425.78649 1.000 68.05369 476 ASN A C 1
ATOM 12747 O O . ASN B 1 504 ? 318.61349 516.44399 426.62649 1.000 68.05369 476 ASN A O 1
ATOM 12752 N N . ILE B 1 505 ? 317.95649 514.65599 425.42049 1.000 62.49435 477 ILE A N 1
ATOM 12753 C CA . ILE B 1 505 ? 316.57149 514.72399 425.88049 1.000 62.49435 477 ILE A CA 1
ATOM 12754 C C . ILE B 1 505 ? 316.24349 513.55099 426.79349 1.000 62.49435 477 ILE A C 1
ATOM 12755 O O . ILE B 1 505 ? 315.86749 513.74599 427.95449 1.000 62.49435 477 ILE A O 1
ATOM 12760 N N . PHE B 1 506 ? 316.36049 512.32599 426.27749 1.000 57.05986 478 PHE A N 1
ATOM 12761 C CA . PHE B 1 506 ? 315.96349 511.16899 427.07349 1.000 57.05986 478 PHE A CA 1
ATOM 12762 C C . PHE B 1 506 ? 316.82849 511.03199 428.31649 1.000 57.05986 478 PHE A C 1
ATOM 12763 O O . PHE B 1 506 ? 316.32249 510.73299 429.40349 1.000 57.05986 478 PHE A O 1
ATOM 12771 N N . GLN B 1 507 ? 318.13649 511.23699 428.17649 1.000 61.25763 479 GLN A N 1
ATOM 12772 C CA . GLN B 1 507 ? 319.02549 511.08899 429.32249 1.000 61.25763 479 GLN A CA 1
ATOM 12773 C C . GLN B 1 507 ? 318.70749 512.11199 430.40349 1.000 61.25763 479 GLN A C 1
ATOM 12774 O O . GLN B 1 507 ? 318.75449 511.79699 431.59749 1.000 61.25763 479 GLN A O 1
ATOM 12780 N N . THR B 1 508 ? 318.38249 513.34299 430.00849 1.000 55.53614 480 THR A N 1
ATOM 12781 C CA . THR B 1 508 ? 318.16349 514.38299 431.00549 1.000 55.53614 480 THR A CA 1
ATOM 12782 C C . THR B 1 508 ? 316.82249 514.23099 431.71749 1.000 55.53614 480 THR A C 1
ATOM 12783 O O . THR B 1 508 ? 316.72349 514.56699 432.90149 1.000 55.53614 480 THR A O 1
ATOM 12787 N N . ILE B 1 509 ? 315.78849 513.72799 431.03849 1.000 54.78892 481 ILE A N 1
ATOM 12788 C CA . ILE B 1 509 ? 314.51349 513.52599 431.71949 1.000 54.78892 481 ILE A CA 1
ATOM 12789 C C . ILE B 1 509 ? 314.61349 512.36399 432.69749 1.000 54.78892 481 ILE A C 1
ATOM 12790 O O . ILE B 1 509 ? 314.07249 512.42099 433.80849 1.000 54.78892 481 ILE A O 1
ATOM 12795 N N . VAL B 1 510 ? 315.31049 511.29499 432.30849 1.000 52.93673 482 VAL A N 1
ATOM 12796 C CA . VAL B 1 510 ? 315.53449 510.18599 433.22649 1.000 52.93673 482 VAL A CA 1
ATOM 12797 C C . VAL B 1 510 ? 316.40549 510.63599 434.39049 1.000 52.93673 482 VAL A C 1
ATOM 12798 O O . VAL B 1 510 ? 316.18049 510.24499 435.54249 1.000 52.93673 482 VAL A O 1
ATOM 12802 N N . GLU B 1 511 ? 317.41249 511.46499 434.11149 1.000 55.83546 483 GLU A N 1
ATOM 12803 C CA . GLU B 1 511 ? 318.22149 512.02099 435.18949 1.000 55.83546 483 GLU A CA 1
ATOM 12804 C C . GLU B 1 511 ? 317.39149 512.92799 436.08649 1.000 55.83546 483 GLU A C 1
ATOM 12805 O O . GLU B 1 511 ? 317.52849 512.88899 437.31449 1.000 55.83546 483 GLU A O 1
ATOM 12811 N N . ASP B 1 512 ? 316.52049 513.74599 435.49349 1.000 56.57662 484 ASP A N 1
ATOM 12812 C CA . ASP B 1 512 ? 315.70949 514.66399 436.28149 1.000 56.57662 484 ASP A CA 1
ATOM 12813 C C . ASP B 1 512 ? 314.72249 513.93899 437.18349 1.000 56.57662 484 ASP A C 1
ATOM 12814 O O . ASP B 1 512 ? 314.38949 514.45499 438.25449 1.000 56.57662 484 ASP A O 1
ATOM 12819 N N . LEU B 1 513 ? 314.24449 512.76299 436.77549 1.000 46.66274 485 LEU A N 1
ATOM 12820 C CA . LEU B 1 513 ? 313.35049 511.99899 437.63649 1.000 46.66274 485 LEU A CA 1
ATOM 12821 C C . LEU B 1 513 ? 314.05749 511.55499 438.90849 1.000 46.66274 485 LEU A C 1
ATOM 12822 O O . LEU B 1 513 ? 313.49249 511.64699 440.00449 1.000 46.66274 485 LEU A O 1
ATOM 12827 N N . SER B 1 514 ? 315.29649 511.07799 438.78149 1.000 52.67180 486 SER A N 1
ATOM 12828 C CA . SER B 1 514 ? 316.00949 510.53999 439.93449 1.000 52.67180 486 SER A CA 1
ATOM 12829 C C . SER B 1 514 ? 316.26949 511.61099 440.98049 1.000 52.67180 486 SER A C 1
ATOM 12830 O O . SER B 1 514 ? 316.18149 511.34399 442.18449 1.000 52.67180 486 SER A O 1
ATOM 12833 N N . ARG B 1 515 ? 316.60749 512.82499 440.54149 1.000 53.32866 487 ARG A N 1
ATOM 12834 C CA . ARG B 1 515 ? 316.81849 513.91599 441.48549 1.000 53.32866 487 ARG A CA 1
ATOM 12835 C C . ARG B 1 515 ? 315.59849 514.11099 442.37449 1.000 53.32866 487 ARG A C 1
ATOM 12836 O O . ARG B 1 515 ? 315.72749 514.44399 443.55849 1.000 53.32866 487 ARG A O 1
ATOM 12844 N N . PHE B 1 516 ? 314.40449 513.89699 441.82249 1.000 54.07394 488 PHE A N 1
ATOM 12845 C CA . PHE B 1 516 ? 313.18549 513.98299 442.61049 1.000 54.07394 488 PHE A CA 1
ATOM 12846 C C . PHE B 1 516 ? 312.94949 512.74499 443.46049 1.000 54.07394 488 PHE A C 1
ATOM 12847 O O . PHE B 1 516 ? 312.15049 512.80099 444.40049 1.000 54.07394 488 PHE A O 1
ATOM 12855 N N . ALA B 1 517 ? 313.62649 511.63999 443.16349 1.000 49.22932 489 ALA A N 1
ATOM 12856 C CA . ALA B 1 517 ? 313.37149 510.36899 443.82349 1.000 49.22932 489 ALA A CA 1
ATOM 12857 C C . ALA B 1 517 ? 314.30949 510.09799 444.99149 1.000 49.22932 489 ALA A C 1
ATOM 12858 O O . ALA B 1 517 ? 314.31649 508.97899 445.51349 1.000 49.22932 489 ALA A O 1
ATOM 12860 N N . THR B 1 518 ? 315.09549 511.08399 445.41849 1.000 53.53013 490 THR A N 1
ATOM 12861 C CA . THR B 1 518 ? 316.08049 510.87999 446.47349 1.000 53.53013 490 THR A CA 1
ATOM 12862 C C . THR B 1 518 ? 315.74149 511.64699 447.74549 1.000 53.53013 490 THR A C 1
ATOM 12863 O O . THR B 1 518 ? 315.67549 511.05099 448.82349 1.000 53.53013 490 THR A O 1
ATOM 12867 N N . ALA B 1 519 ? 315.52849 512.95699 447.65349 1.000 60.06151 491 ALA A N 1
ATOM 12868 C CA . ALA B 1 519 ? 315.22649 513.74799 448.83949 1.000 60.06151 491 ALA A CA 1
ATOM 12869 C C . ALA B 1 519 ? 313.88249 513.33899 449.42749 1.000 60.06151 491 ALA A C 1
ATOM 12870 O O . ALA B 1 519 ? 312.92949 513.05199 448.69849 1.000 60.06151 491 ALA A O 1
ATOM 12872 N N . SER B 1 520 ? 313.80749 513.31199 450.75749 1.000 68.35510 492 SER A N 1
ATOM 12873 C CA . SER B 1 520 ? 312.60849 512.84699 451.45149 1.000 68.35510 492 SER A CA 1
ATOM 12874 C C . SER B 1 520 ? 312.39749 513.68999 452.70049 1.000 68.35510 492 SER A C 1
ATOM 12875 O O . SER B 1 520 ? 313.17549 513.59899 453.65449 1.000 68.35510 492 SER A O 1
ATOM 12878 N N . VAL B 1 521 ? 311.34849 514.50399 452.69249 1.000 81.54197 493 VAL A N 1
ATOM 12879 C CA . VAL B 1 521 ? 310.94749 515.28399 453.86149 1.000 81.54197 493 VAL A CA 1
ATOM 12880 C C . VAL B 1 521 ? 310.18049 514.43299 454.87249 1.000 81.54197 493 VAL A C 1
ATOM 12881 O O . VAL B 1 521 ? 310.55949 514.41999 456.05249 1.000 81.54197 493 VAL A O 1
ATOM 12885 N N . PRO B 1 522 ? 309.10449 513.72699 454.49349 1.000 88.00015 494 PRO A N 1
ATOM 12886 C CA . PRO B 1 522 ? 308.27149 513.07099 455.51149 1.000 88.00015 494 PRO A CA 1
ATOM 12887 C C . PRO B 1 522 ? 309.03549 512.00299 456.27449 1.000 88.00015 494 PRO A C 1
ATOM 12888 O O . PRO B 1 522 ? 309.85749 511.27599 455.71249 1.000 88.00015 494 PRO A O 1
ATOM 12892 N N . ILE B 1 523 ? 308.74849 511.91299 457.57049 1.000 103.67713 495 ILE A N 1
ATOM 12893 C CA . ILE B 1 523 ? 309.39349 510.93599 458.43849 1.000 103.67713 495 ILE A CA 1
ATOM 12894 C C . ILE B 1 523 ? 308.32949 510.07399 459.10349 1.000 103.67713 495 ILE A C 1
ATOM 12895 O O . ILE B 1 523 ? 308.59049 508.92599 459.48149 1.000 103.67713 495 ILE A O 1
ATOM 12900 N N . THR B 1 524 ? 307.12349 510.60999 459.23749 1.000 108.42374 496 THR A N 1
ATOM 12901 C CA . THR B 1 524 ? 306.05049 509.86899 459.88949 1.000 108.42374 496 THR A CA 1
ATOM 12902 C C . THR B 1 524 ? 305.55649 508.76499 458.96649 1.000 108.42374 496 THR A C 1
ATOM 12903 O O . THR B 1 524 ? 305.09649 509.05899 457.85449 1.000 108.42374 496 THR A O 1
ATOM 12907 N N . PRO B 1 525 ? 305.63249 507.49599 459.37149 1.000 108.93541 497 PRO A N 1
ATOM 12908 C CA . PRO B 1 525 ? 305.22349 506.41099 458.46549 1.000 108.93541 497 PRO A CA 1
ATOM 12909 C C . PRO B 1 525 ? 303.76749 506.48099 458.04449 1.000 108.93541 497 PRO A C 1
ATOM 12910 O O . PRO B 1 525 ? 303.43549 506.04099 456.93649 1.000 108.93541 497 PRO A O 1
ATOM 12914 N N . THR B 1 526 ? 302.88349 507.01499 458.89049 1.000 106.44626 498 THR A N 1
ATOM 12915 C CA . THR B 1 526 ? 301.47849 507.10499 458.51149 1.000 106.44626 498 THR A CA 1
ATOM 12916 C C . THR B 1 526 ? 301.26749 508.02199 457.31449 1.000 106.44626 498 THR A C 1
ATOM 12917 O O . THR B 1 526 ? 300.26549 507.87399 456.60849 1.000 106.44626 498 THR A O 1
ATOM 12921 N N . GLN B 1 527 ? 302.18849 508.95799 457.06749 1.000 101.30299 499 GLN A N 1
ATOM 12922 C CA . GLN B 1 527 ? 302.13249 509.72999 455.83249 1.000 101.30299 499 GLN A CA 1
ATOM 12923 C C . GLN B 1 527 ? 302.31249 508.82299 454.62449 1.000 101.30299 499 GLN A C 1
ATOM 12924 O O . GLN B 1 527 ? 301.62449 508.97999 453.60949 1.000 101.30299 499 GLN A O 1
ATOM 12930 N N . GLU B 1 528 ? 303.23949 507.86799 454.71849 1.000 92.45835 500 GLU A N 1
ATOM 12931 C CA . GLU B 1 528 ? 303.39949 506.88099 453.65649 1.000 92.45835 500 GLU A CA 1
ATOM 12932 C C . GLU B 1 528 ? 302.15549 506.01299 453.52749 1.000 92.45835 500 GLU A C 1
ATOM 12933 O O . GLU B 1 528 ? 301.73049 505.68299 452.41449 1.000 92.45835 500 GLU A O 1
ATOM 12939 N N . GLN B 1 529 ? 301.56149 505.62799 454.65849 1.000 102.93063 501 GLN A N 1
ATOM 12940 C CA . GLN B 1 529 ? 300.33749 504.83699 454.61749 1.000 102.93063 501 GLN A CA 1
ATOM 12941 C C . GLN B 1 529 ? 299.20149 505.61199 453.96649 1.000 102.93063 501 GLN A C 1
ATOM 12942 O O . GLN B 1 529 ? 298.43049 505.05299 453.17749 1.000 102.93063 501 GLN A O 1
ATOM 12948 N N . GLN B 1 530 ? 299.07849 506.90299 454.28749 1.000 103.03260 502 GLN A N 1
ATOM 12949 C CA . GLN B 1 530 ? 298.00649 507.70499 453.70949 1.000 103.03260 502 GLN A CA 1
ATOM 12950 C C . GLN B 1 530 ? 298.14449 507.80399 452.19649 1.000 103.03260 502 GLN A C 1
ATOM 12951 O O . GLN B 1 530 ? 297.15349 507.67799 451.46849 1.000 103.03260 502 GLN A O 1
ATOM 12957 N N . TYR B 1 531 ? 299.36449 508.02899 451.70449 1.000 91.39033 503 TYR A N 1
ATOM 12958 C CA . TYR B 1 531 ? 299.56549 508.10199 450.26149 1.000 91.39033 503 TYR A CA 1
ATOM 12959 C C . TYR B 1 531 ? 299.24249 506.77399 449.59449 1.000 91.39033 503 TYR A C 1
ATOM 12960 O O . TYR B 1 531 ? 298.61249 506.74099 448.53149 1.000 91.39033 503 TYR A O 1
ATOM 12969 N N . GLU B 1 532 ? 299.67549 505.66499 450.19849 1.000 102.06428 504 GLU A N 1
ATOM 12970 C CA . GLU B 1 532 ? 299.34649 504.35599 449.64849 1.000 102.06428 504 GLU A CA 1
ATOM 12971 C C . GLU B 1 532 ? 297.84249 504.12599 449.66249 1.000 102.06428 504 GLU A C 1
ATOM 12972 O O . GLU B 1 532 ? 297.27949 503.57699 448.70849 1.000 102.06428 504 GLU A O 1
ATOM 12978 N N . GLU B 1 533 ? 297.17549 504.53599 450.74249 1.000 111.10116 505 GLU A N 1
ATOM 12979 C CA . GLU B 1 533 ? 295.71849 504.52199 450.75749 1.000 111.10116 505 GLU A CA 1
ATOM 12980 C C . GLU B 1 533 ? 295.14949 505.46499 449.70749 1.000 111.10116 505 GLU A C 1
ATOM 12981 O O . GLU B 1 533 ? 294.10449 505.17799 449.11349 1.000 111.10116 505 GLU A O 1
ATOM 12987 N N . SER B 1 534 ? 295.82849 506.58399 449.45249 1.000 106.59720 506 SER A N 1
ATOM 12988 C CA . SER B 1 534 ? 295.37949 507.56399 448.46549 1.000 106.59720 506 SER A CA 1
ATOM 12989 C C . SER B 1 534 ? 295.68449 507.07599 447.04749 1.000 106.59720 506 SER A C 1
ATOM 12990 O O . SER B 1 534 ? 296.42649 507.69099 446.28249 1.000 106.59720 506 SER A O 1
ATOM 12993 N N . ARG B 1 535 ? 295.08349 505.93999 446.70349 1.000 108.34185 507 ARG A N 1
ATOM 12994 C CA . ARG B 1 535 ? 295.22949 505.34199 445.38549 1.000 108.34185 507 ARG A CA 1
ATOM 12995 C C . ARG B 1 535 ? 293.85149 505.00999 444.83749 1.000 108.34185 507 ARG A C 1
ATOM 12996 O O . ARG B 1 535 ? 293.03749 504.39099 445.53049 1.000 108.34185 507 ARG A O 1
ATOM 13004 N N . SER B 1 536 ? 293.59549 505.41999 443.60049 1.000 104.47766 508 SER A N 1
ATOM 13005 C CA . SER B 1 536 ? 292.30949 505.16999 442.96349 1.000 104.47766 508 SER A CA 1
ATOM 13006 C C . SER B 1 536 ? 292.27249 503.77799 442.34449 1.000 104.47766 508 SER A C 1
ATOM 13007 O O . SER B 1 536 ? 292.63849 502.79399 442.98749 1.000 104.47766 508 SER A O 1
ATOM 13010 N N . THR B 1 540 ? 297.50749 504.43099 436.97049 1.000 56.17097 512 THR A N 1
ATOM 13011 C CA . THR B 1 540 ? 297.57049 503.30799 436.04349 1.000 56.17097 512 THR A CA 1
ATOM 13012 C C . THR B 1 540 ? 297.96349 503.77599 434.64649 1.000 56.17097 512 THR A C 1
ATOM 13013 O O . THR B 1 540 ? 298.44849 504.89299 434.47149 1.000 56.17097 512 THR A O 1
ATOM 13017 N N . ALA B 1 541 ? 297.75249 502.91499 433.65649 1.000 55.46504 513 ALA A N 1
ATOM 13018 C CA . ALA B 1 541 ? 298.09649 503.25499 432.28449 1.000 55.46504 513 ALA A CA 1
ATOM 13019 C C . ALA B 1 541 ? 297.20949 504.38199 431.77149 1.000 55.46504 513 ALA A C 1
ATOM 13020 O O . ALA B 1 541 ? 295.99849 504.39899 432.00649 1.000 55.46504 513 ALA A O 1
ATOM 13022 N N . GLY B 1 542 ? 297.82149 505.32999 431.06549 1.000 53.27562 514 GLY A N 1
ATOM 13023 C CA . GLY B 1 542 ? 297.08549 506.45099 430.51749 1.000 53.27562 514 GLY A CA 1
ATOM 13024 C C . GLY B 1 542 ? 296.22449 506.07099 429.33049 1.000 53.27562 514 GLY A C 1
ATOM 13025 O O . GLY B 1 542 ? 296.74049 505.77799 428.24849 1.000 53.27562 514 GLY A O 1
ATOM 13026 N N . GLU B 1 543 ? 294.90849 506.07199 429.52349 1.000 53.24111 515 GLU A N 1
ATOM 13027 C CA . GLU B 1 543 ? 293.95049 505.76599 428.47349 1.000 53.24111 515 GLU A CA 1
ATOM 13028 C C . GLU B 1 543 ? 292.96849 506.92199 428.34349 1.000 53.24111 515 GLU A C 1
ATOM 13029 O O . GLU B 1 543 ? 292.61349 507.56599 429.33449 1.000 53.24111 515 GLU A O 1
ATOM 13035 N N . TRP B 1 544 ? 292.52749 507.17999 427.11649 1.000 45.90897 516 TRP A N 1
ATOM 13036 C CA . TRP B 1 544 ? 291.83849 508.41999 426.79449 1.000 45.90897 516 TRP A CA 1
ATOM 13037 C C . TRP B 1 544 ? 290.34849 508.19999 426.57449 1.000 45.90897 516 TRP A C 1
ATOM 13038 O O . TRP B 1 544 ? 289.91149 507.12999 426.14349 1.000 45.90897 516 TRP A O 1
ATOM 13049 N N . GLN B 1 545 ? 289.57849 509.23699 426.88349 1.000 52.30042 517 GLN A N 1
ATOM 13050 C CA . GLN B 1 545 ? 288.12349 509.19999 426.82749 1.000 52.30042 517 GLN A CA 1
ATOM 13051 C C . GLN B 1 545 ? 287.62349 510.62799 426.63649 1.000 52.30042 517 GLN A C 1
ATOM 13052 O O . GLN B 1 545 ? 288.40449 511.54499 426.36349 1.000 52.30042 517 GLN A O 1
ATOM 13058 N N . ILE B 1 546 ? 286.31249 510.81899 426.78349 1.000 51.15906 518 ILE A N 1
ATOM 13059 C CA . ILE B 1 546 ? 285.73649 512.15499 426.71349 1.000 51.15906 518 ILE A CA 1
ATOM 13060 C C . ILE B 1 546 ? 286.17949 512.95899 427.92749 1.000 51.15906 518 ILE A C 1
ATOM 13061 O O . ILE B 1 546 ? 286.18249 512.45699 429.06049 1.000 51.15906 518 ILE A O 1
ATOM 13066 N N . LYS B 1 547 ? 286.56649 514.21299 427.70049 1.000 51.03041 519 LYS A N 1
ATOM 13067 C CA . LYS B 1 547 ? 287.09049 515.06199 428.75949 1.000 51.03041 519 LYS A CA 1
ATOM 13068 C C . LYS B 1 547 ? 286.36449 516.40099 428.73649 1.000 51.03041 519 LYS A C 1
ATOM 13069 O O . LYS B 1 547 ? 286.08949 516.94399 427.66249 1.000 51.03041 519 LYS A O 1
ATOM 13075 N N . SER B 1 548 ? 286.05049 516.92899 429.91949 1.000 53.35078 520 SER A N 1
ATOM 13076 C CA . SER B 1 548 ? 285.33349 518.19399 430.03049 1.000 53.35078 520 SER A CA 1
ATOM 13077 C C . SER B 1 548 ? 285.64249 518.82799 431.37949 1.000 53.35078 520 SER A C 1
ATOM 13078 O O . SER B 1 548 ? 286.10049 518.15299 432.30449 1.000 53.35078 520 SER A O 1
ATOM 13081 N N . VAL B 1 549 ? 285.38949 520.13399 431.48149 1.000 55.86189 521 VAL A N 1
ATOM 13082 C CA . VAL B 1 549 ? 285.59749 520.89699 432.70549 1.000 55.86189 521 VAL A CA 1
ATOM 13083 C C . VAL B 1 549 ? 284.35049 521.72899 432.98949 1.000 55.86189 521 VAL A C 1
ATOM 13084 O O . VAL B 1 549 ? 283.36749 521.67899 432.25249 1.000 55.86189 521 VAL A O 1
ATOM 13088 N N . LEU B 1 550 ? 284.40149 522.49699 434.08249 1.000 66.49156 522 LEU A N 1
ATOM 13089 C CA . LEU B 1 550 ? 283.32449 523.42299 434.43349 1.000 66.49156 522 LEU A CA 1
ATOM 13090 C C . LEU B 1 550 ? 283.86349 524.51799 435.35249 1.000 66.49156 522 LEU A C 1
ATOM 13091 O O . LEU B 1 550 ? 284.12449 524.27599 436.54049 1.000 66.49156 522 LEU A O 1
ATOM 13096 N N . PRO B 1 551 ? 284.17149 525.69099 434.80549 1.000 70.89711 523 PRO A N 1
ATOM 13097 C CA . PRO B 1 551 ? 284.34949 526.89699 435.63049 1.000 70.89711 523 PRO A CA 1
ATOM 13098 C C . PRO B 1 551 ? 283.06149 527.69799 435.73349 1.000 70.89711 523 PRO A C 1
ATOM 13099 O O . PRO B 1 551 ? 282.87849 528.66899 434.98249 1.000 70.89711 523 PRO A O 1
ATOM 13103 N N . PRO B 1 552 ? 282.14249 527.32799 436.62549 1.000 75.82077 524 PRO A N 1
ATOM 13104 C CA . PRO B 1 552 ? 280.79949 527.94599 436.61849 1.000 75.82077 524 PRO A CA 1
ATOM 13105 C C . PRO B 1 552 ? 280.84849 529.45799 436.78949 1.000 75.82077 524 PRO A C 1
ATOM 13106 O O . PRO B 1 552 ? 280.24049 530.17999 435.98449 1.000 75.82077 524 PRO A O 1
ATOM 13110 N N . PRO B 1 553 ? 281.54449 529.99599 437.81849 1.000 74.82672 525 PRO A N 1
ATOM 13111 C CA . PRO B 1 553 ? 281.44749 531.45999 437.86549 1.000 74.82672 525 PRO A CA 1
ATOM 13112 C C . PRO B 1 553 ? 282.22449 532.14999 436.74949 1.000 74.82672 525 PRO A C 1
ATOM 13113 O O . PRO B 1 553 ? 282.81849 533.19299 437.01549 1.000 74.82672 525 PRO A O 1
ATOM 13117 N N . LEU B 1 569 ? 300.46549 513.40399 451.99649 1.000 66.36074 541 LEU A N 1
ATOM 13118 C CA . LEU B 1 569 ? 299.94649 514.76599 451.91449 1.000 66.36074 541 LEU A CA 1
ATOM 13119 C C . LEU B 1 569 ? 300.93349 515.78199 451.31549 1.000 66.36074 541 LEU A C 1
ATOM 13120 O O . LEU B 1 569 ? 300.54449 516.53899 450.42749 1.000 66.36074 541 LEU A O 1
ATOM 13125 N N . PRO B 1 570 ? 302.18649 515.82699 451.78949 1.000 66.60427 542 PRO A N 1
ATOM 13126 C CA . PRO B 1 570 ? 303.12349 516.81399 451.23949 1.000 66.60427 542 PRO A CA 1
ATOM 13127 C C . PRO B 1 570 ? 303.30849 516.62699 449.74249 1.000 66.60427 542 PRO A C 1
ATOM 13128 O O . PRO B 1 570 ? 303.36249 515.50299 449.23949 1.000 66.60427 542 PRO A O 1
ATOM 13132 N N . LYS B 1 571 ? 303.39649 517.74999 449.03049 1.000 64.27213 543 LYS A N 1
ATOM 13133 C CA . LYS B 1 571 ? 303.57649 517.69099 447.58449 1.000 64.27213 543 LYS A CA 1
ATOM 13134 C C . LYS B 1 571 ? 304.90949 517.05299 447.22149 1.000 64.27213 543 LYS A C 1
ATOM 13135 O O . LYS B 1 571 ? 305.00349 516.31599 446.23549 1.000 64.27213 543 LYS A O 1
ATOM 13141 N N . GLU B 1 572 ? 305.95249 517.32599 448.00749 1.000 63.37135 544 GLU A N 1
ATOM 13142 C CA . GLU B 1 572 ? 307.27649 516.80499 447.68349 1.000 63.37135 544 GLU A CA 1
ATOM 13143 C C . GLU B 1 572 ? 307.30349 515.28199 447.71749 1.000 63.37135 544 GLU A C 1
ATOM 13144 O O . GLU B 1 572 ? 307.89949 514.64699 446.84049 1.000 63.37135 544 GLU A O 1
ATOM 13150 N N . TYR B 1 573 ? 306.66749 514.67799 448.72449 1.000 63.41775 545 TYR A N 1
ATOM 13151 C CA . TYR B 1 573 ? 306.73249 513.22699 448.86749 1.000 63.41775 545 TYR A CA 1
ATOM 13152 C C . TYR B 1 573 ? 306.04549 512.52199 447.70449 1.000 63.41775 545 TYR A C 1
ATOM 13153 O O . TYR B 1 573 ? 306.62949 511.63299 447.07549 1.000 63.41775 545 TYR A O 1
ATOM 13162 N N . VAL B 1 574 ? 304.80149 512.90199 447.40649 1.000 57.02744 546 VAL A N 1
ATOM 13163 C CA . VAL B 1 574 ? 304.10049 512.28499 446.28449 1.000 57.02744 546 VAL A CA 1
ATOM 13164 C C . VAL B 1 574 ? 304.82849 512.58599 444.98549 1.000 57.02744 546 VAL A C 1
ATOM 13165 O O . VAL B 1 574 ? 304.85349 511.75799 444.06649 1.000 57.02744 546 VAL A O 1
ATOM 13169 N N . MET B 1 575 ? 305.44449 513.76399 444.89049 1.000 53.43309 547 MET A N 1
ATOM 13170 C CA . MET B 1 575 ? 306.28849 514.06999 443.74349 1.000 53.43309 547 MET A CA 1
ATOM 13171 C C . MET B 1 575 ? 307.48349 513.12799 443.68149 1.000 53.43309 547 MET A C 1
ATOM 13172 O O . MET B 1 575 ? 307.90849 512.72299 442.59449 1.000 53.43309 547 MET A O 1
ATOM 13177 N N . LYS B 1 576 ? 308.03349 512.75999 444.83949 1.000 52.12116 548 LYS A N 1
ATOM 13178 C CA . LYS B 1 576 ? 309.10649 511.77199 444.85849 1.000 52.12116 548 LYS A CA 1
ATOM 13179 C C . LYS B 1 576 ? 308.59049 510.39499 444.46249 1.000 52.12116 548 LYS A C 1
ATOM 13180 O O . LYS B 1 576 ? 309.18449 509.71899 443.61549 1.000 52.12116 548 LYS A O 1
ATOM 13186 N N . ARG B 1 577 ? 307.47749 509.96699 445.06249 1.000 52.68377 549 ARG A N 1
ATOM 13187 C CA . ARG B 1 577 ? 306.95049 508.63499 444.78349 1.000 52.68377 549 ARG A CA 1
ATOM 13188 C C . ARG B 1 577 ? 306.56749 508.48799 443.31949 1.000 52.68377 549 ARG A C 1
ATOM 13189 O O . ARG B 1 577 ? 306.78649 507.43199 442.71749 1.000 52.68377 549 ARG A O 1
ATOM 13197 N N . THR B 1 578 ? 305.98749 509.53399 442.72949 1.000 45.38028 550 THR A N 1
ATOM 13198 C CA . THR B 1 578 ? 305.66649 509.48499 441.30849 1.000 45.38028 550 THR A CA 1
ATOM 13199 C C . THR B 1 578 ? 306.92949 509.37999 440.46449 1.000 45.38028 550 THR A C 1
ATOM 13200 O O . THR B 1 578 ? 306.96349 508.64099 439.47449 1.000 45.38028 550 THR A O 1
ATOM 13204 N N . ALA B 1 579 ? 307.97749 510.11699 440.83649 1.000 41.52517 551 ALA A N 1
ATOM 13205 C CA . ALA B 1 579 ? 309.23849 510.01999 440.11149 1.000 41.52517 551 ALA A CA 1
ATOM 13206 C C . ALA B 1 579 ? 309.80649 508.60999 440.19149 1.000 41.52517 551 ALA A C 1
ATOM 13207 O O . ALA B 1 579 ? 310.19549 508.02499 439.17449 1.000 41.52517 551 ALA A O 1
ATOM 13209 N N . LEU B 1 580 ? 309.85049 508.04199 441.39849 1.000 40.19761 552 LEU A N 1
ATOM 13210 C CA . LEU B 1 580 ? 310.35449 506.68199 441.55549 1.000 40.19761 552 LEU A CA 1
ATOM 13211 C C . LEU B 1 580 ? 309.49949 505.68699 440.78749 1.000 40.19761 552 LEU A C 1
ATOM 13212 O O . LEU B 1 580 ? 310.02549 504.80699 440.09849 1.000 40.19761 552 LEU A O 1
ATOM 13217 N N . ASP B 1 581 ? 308.17649 505.81099 440.89449 1.000 37.81976 553 ASP A N 1
ATOM 13218 C CA . ASP B 1 581 ? 307.28649 504.92399 440.16049 1.000 37.81976 553 ASP A CA 1
ATOM 13219 C C . ASP B 1 581 ? 307.41449 505.10299 438.65649 1.000 37.81976 553 ASP A C 1
ATOM 13220 O O . ASP B 1 581 ? 307.09449 504.17599 437.90549 1.000 37.81976 553 ASP A O 1
ATOM 13225 N N . SER B 1 582 ? 307.87249 506.26899 438.20049 1.000 39.01604 554 SER A N 1
ATOM 13226 C CA . SER B 1 582 ? 308.05049 506.47299 436.76849 1.000 39.01604 554 SER A CA 1
ATOM 13227 C C . SER B 1 582 ? 309.25349 505.70099 436.24449 1.000 39.01604 554 SER A C 1
ATOM 13228 O O . SER B 1 582 ? 309.17749 505.06699 435.18649 1.000 39.01604 554 SER A O 1
ATOM 13231 N N . LEU B 1 583 ? 310.37549 505.75199 436.96449 1.000 39.48233 555 LEU A N 1
ATOM 13232 C CA . LEU B 1 583 ? 311.56649 505.03499 436.52049 1.000 39.48233 555 LEU A CA 1
ATOM 13233 C C . LEU B 1 583 ? 311.33949 503.53199 436.52149 1.000 39.48233 555 LEU A C 1
ATOM 13234 O O . LEU B 1 583 ? 311.75149 502.83599 435.58749 1.000 39.48233 555 LEU A O 1
ATOM 13239 N N . VAL B 1 584 ? 310.68749 503.01399 437.56149 1.000 33.45762 556 VAL A N 1
ATOM 13240 C CA . VAL B 1 584 ? 310.30649 501.60799 437.55749 1.000 33.45762 556 VAL A CA 1
ATOM 13241 C C . VAL B 1 584 ? 309.40949 501.32099 436.36449 1.000 33.45762 556 VAL A C 1
ATOM 13242 O O . VAL B 1 584 ? 309.54149 500.28599 435.70149 1.000 33.45762 556 VAL A O 1
ATOM 13246 N N . GLU B 1 585 ? 308.49349 502.24199 436.06249 1.000 41.12317 557 GLU A N 1
ATOM 13247 C CA . GLU B 1 585 ? 307.72049 502.13699 434.83049 1.000 41.12317 557 GLU A CA 1
ATOM 13248 C C . GLU B 1 585 ? 308.61649 502.27899 433.60849 1.000 41.12317 557 GLU A C 1
ATOM 13249 O O . GLU B 1 585 ? 308.40949 501.59499 432.59849 1.000 41.12317 557 GLU A O 1
ATOM 13255 N N . THR B 1 586 ? 309.61049 503.16799 433.67549 1.000 40.05666 558 THR A N 1
ATOM 13256 C CA . THR B 1 586 ? 310.50749 503.35899 432.53949 1.000 40.05666 558 THR A CA 1
ATOM 13257 C C . THR B 1 586 ? 311.25649 502.07599 432.21349 1.000 40.05666 558 THR A C 1
ATOM 13258 O O . THR B 1 586 ? 311.37049 501.68799 431.04549 1.000 40.05666 558 THR A O 1
ATOM 13262 N N . LEU B 1 587 ? 311.77549 501.39999 433.23949 1.000 33.40717 559 LEU A N 1
ATOM 13263 C CA . LEU B 1 587 ? 312.43549 500.12099 433.01349 1.000 33.40717 559 LEU A CA 1
ATOM 13264 C C . LEU B 1 587 ? 311.44449 499.06799 432.54249 1.000 33.40717 559 LEU A C 1
ATOM 13265 O O . LEU B 1 587 ? 311.73349 498.30799 431.61149 1.000 33.40717 559 LEU A O 1
ATOM 13270 N N . ARG B 1 588 ? 310.26849 499.01199 433.16949 1.000 32.81270 560 ARG A N 1
ATOM 13271 C CA . ARG B 1 588 ? 309.26549 498.03799 432.75849 1.000 32.81270 560 ARG A CA 1
ATOM 13272 C C . ARG B 1 588 ? 308.84649 498.26399 431.31349 1.000 32.81270 560 ARG A C 1
ATOM 13273 O O . ARG B 1 588 ? 308.54049 497.30899 430.59049 1.000 32.81270 560 ARG A O 1
ATOM 13281 N N . SER B 1 589 ? 308.82449 499.52199 430.87449 1.000 38.73734 561 SER A N 1
ATOM 13282 C CA . SER B 1 589 ? 308.54149 499.79899 429.47249 1.000 38.73734 561 SER A CA 1
ATOM 13283 C C . SER B 1 589 ? 309.70749 499.38699 428.58449 1.000 38.73734 561 SER A C 1
ATOM 13284 O O . SER B 1 589 ? 309.50149 498.91099 427.46249 1.000 38.73734 561 SER A O 1
ATOM 13287 N N . LEU B 1 590 ? 310.93749 499.56699 429.06649 1.000 41.91266 562 LEU A N 1
ATOM 13288 C CA . LEU B 1 590 ? 312.10449 499.24399 428.25149 1.000 41.91266 562 LEU A CA 1
ATOM 13289 C C . LEU B 1 590 ? 312.20949 497.74499 427.99849 1.000 41.91266 562 LEU A C 1
ATOM 13290 O O . LEU B 1 590 ? 312.43449 497.31499 426.86149 1.000 41.91266 562 LEU A O 1
ATOM 13295 N N . VAL B 1 591 ? 312.04649 496.93099 429.04449 1.000 37.73042 563 VAL A N 1
ATOM 13296 C CA . VAL B 1 591 ? 312.15249 495.48699 428.86449 1.000 37.73042 563 VAL A CA 1
ATOM 13297 C C . VAL B 1 591 ? 311.06049 494.98599 427.93549 1.000 37.73042 563 VAL A C 1
ATOM 13298 O O . VAL B 1 591 ? 311.25649 494.00899 427.20349 1.000 37.73042 563 VAL A O 1
ATOM 13302 N N . HIS B 1 592 ? 309.89849 495.64099 427.94249 1.000 41.91498 564 HIS A N 1
ATOM 13303 C CA . HIS B 1 592 ? 308.84249 495.26899 427.00949 1.000 41.91498 564 HIS A CA 1
ATOM 13304 C C . HIS B 1 592 ? 309.25049 495.57299 425.57549 1.000 41.91498 564 HIS A C 1
ATOM 13305 O O . HIS B 1 592 ? 308.92649 494.81299 424.65649 1.000 41.91498 564 HIS A O 1
ATOM 13312 N N . TRP B 1 593 ? 309.95549 496.68299 425.36549 1.000 44.43563 565 TRP A N 1
ATOM 13313 C CA . TRP B 1 593 ? 310.45949 497.01499 424.04049 1.000 44.43563 565 TRP A CA 1
ATOM 13314 C C . TRP B 1 593 ? 311.68649 496.19999 423.66349 1.000 44.43563 565 TRP A C 1
ATOM 13315 O O . TRP B 1 593 ? 312.01949 496.11899 422.47749 1.000 44.43563 565 TRP A O 1
ATOM 13326 N N . SER B 1 594 ? 312.36349 495.59899 424.64349 1.000 40.70070 566 SER A N 1
ATOM 13327 C CA . SER B 1 594 ? 313.54949 494.80599 424.34249 1.000 40.70070 566 SER A CA 1
ATOM 13328 C C . SER B 1 594 ? 313.19149 493.53099 423.59149 1.000 40.70070 566 SER A C 1
ATOM 13329 O O . SER B 1 594 ? 313.87949 493.15099 422.63749 1.000 40.70070 566 SER A O 1
ATOM 13332 N N . GLN B 1 595 ? 312.12249 492.85999 424.00449 1.000 37.13867 567 GLN A N 1
ATOM 13333 C CA . GLN B 1 595 ? 311.72849 491.58899 423.40949 1.000 37.13867 567 GLN A CA 1
ATOM 13334 C C . GLN B 1 595 ? 311.26449 491.75999 421.96849 1.000 37.13867 567 GLN A C 1
ATOM 13335 O O . GLN B 1 595 ? 311.77049 491.09799 421.06349 1.000 37.13867 567 GLN A O 1
ATOM 13341 N N . THR B 1 658 ? 303.87549 446.13599 389.87049 1.000 119.68478 630 THR A N 1
ATOM 13342 C CA . THR B 1 658 ? 302.54749 446.66499 389.58649 1.000 119.68478 630 THR A CA 1
ATOM 13343 C C . THR B 1 658 ? 301.92149 447.27499 390.83349 1.000 119.68478 630 THR A C 1
ATOM 13344 O O . THR B 1 658 ? 300.71349 447.50299 390.88349 1.000 119.68478 630 THR A O 1
ATOM 13348 N N . ALA B 1 659 ? 302.74949 447.53699 391.83849 1.000 129.79139 631 ALA A N 1
ATOM 13349 C CA . ALA B 1 659 ? 302.29249 448.10199 393.10149 1.000 129.79139 631 ALA A CA 1
ATOM 13350 C C . ALA B 1 659 ? 303.49949 448.68799 393.82349 1.000 129.79139 631 ALA A C 1
ATOM 13351 O O . ALA B 1 659 ? 304.56549 448.87799 393.22649 1.000 129.79139 631 ALA A O 1
ATOM 13353 N N . MET B 1 660 ? 303.30749 449.02599 395.10249 1.000 139.96284 632 MET A N 1
ATOM 13354 C CA . MET B 1 660 ? 304.37249 449.43499 396.01849 1.000 139.96284 632 MET A CA 1
ATOM 13355 C C . MET B 1 660 ? 304.82349 450.84899 395.66249 1.000 139.96284 632 MET A C 1
ATOM 13356 O O . MET B 1 660 ? 305.52149 451.50299 396.43949 1.000 139.96284 632 MET A O 1
ATOM 13361 N N . THR B 1 661 ? 304.33849 451.37099 394.53349 1.000 143.76736 633 THR A N 1
ATOM 13362 C CA . THR B 1 661 ? 304.70849 452.72099 394.12149 1.000 143.76736 633 THR A CA 1
ATOM 13363 C C . THR B 1 661 ? 304.22849 453.75599 395.12949 1.000 143.76736 633 THR A C 1
ATOM 13364 O O . THR B 1 661 ? 304.94549 454.71599 395.43549 1.000 143.76736 633 THR A O 1
ATOM 13368 N N . ASN B 1 662 ? 303.02149 453.57399 395.66149 1.000 142.03495 634 ASN A N 1
ATOM 13369 C CA . ASN B 1 662 ? 302.48449 454.47899 396.66649 1.000 142.03495 634 ASN A CA 1
ATOM 13370 C C . ASN B 1 662 ? 303.04949 454.22499 398.05549 1.000 142.03495 634 ASN A C 1
ATOM 13371 O O . ASN B 1 662 ? 302.83749 455.04799 398.95149 1.000 142.03495 634 ASN A O 1
ATOM 13376 N N . ALA B 1 663 ? 303.75649 453.11099 398.25749 1.000 141.97534 635 ALA A N 1
ATOM 13377 C CA . ALA B 1 663 ? 304.29049 452.80599 399.58049 1.000 141.97534 635 ALA A CA 1
ATOM 13378 C C . ALA B 1 663 ? 305.36349 453.80099 400.00249 1.000 141.97534 635 ALA A C 1
ATOM 13379 O O . ALA B 1 663 ? 305.52949 454.05699 401.20049 1.000 141.97534 635 ALA A O 1
ATOM 13381 N N . ILE B 1 664 ? 306.09749 454.36899 399.04249 1.000 140.85180 636 ILE A N 1
ATOM 13382 C CA . ILE B 1 664 ? 307.15849 455.31499 399.37849 1.000 140.85180 636 ILE A CA 1
ATOM 13383 C C . ILE B 1 664 ? 306.57449 456.56399 400.02449 1.000 140.85180 636 ILE A C 1
ATOM 13384 O O . ILE B 1 664 ? 307.11249 457.07999 401.01249 1.000 140.85180 636 ILE A O 1
ATOM 13389 N N . LYS B 1 665 ? 305.46049 457.06499 399.48349 1.000 141.98048 637 LYS A N 1
ATOM 13390 C CA . LYS B 1 665 ? 304.90749 458.33599 399.93749 1.000 141.98048 637 LYS A CA 1
ATOM 13391 C C . LYS B 1 665 ? 304.50249 458.30999 401.40449 1.000 141.98048 637 LYS A C 1
ATOM 13392 O O . LYS B 1 665 ? 304.40849 459.37399 402.02549 1.000 141.98048 637 LYS A O 1
ATOM 13398 N N . VAL B 1 666 ? 304.26049 457.12699 401.97149 1.000 139.28416 638 VAL A N 1
ATOM 13399 C CA . VAL B 1 666 ? 303.83749 457.05199 403.36549 1.000 139.28416 638 VAL A CA 1
ATOM 13400 C C . VAL B 1 666 ? 304.95049 457.52799 404.29049 1.000 139.28416 638 VAL A C 1
ATOM 13401 O O . VAL B 1 666 ? 304.70549 458.27599 405.24449 1.000 139.28416 638 VAL A O 1
ATOM 13405 N N . PHE B 1 667 ? 306.19049 457.10599 404.02549 1.000 133.70827 639 PHE A N 1
ATOM 13406 C CA . PHE B 1 667 ? 307.30549 457.52699 404.86649 1.000 133.70827 639 PHE A CA 1
ATOM 13407 C C . PHE B 1 667 ? 307.57449 459.01999 404.73849 1.000 133.70827 639 PHE A C 1
ATOM 13408 O O . PHE B 1 667 ? 308.10249 459.63299 405.67249 1.000 133.70827 639 PHE A O 1
ATOM 13416 N N . ASN B 1 668 ? 307.20849 459.62099 403.60449 1.000 136.90633 640 ASN A N 1
ATOM 13417 C CA . ASN B 1 668 ? 307.52949 461.02199 403.36049 1.000 136.90633 640 ASN A CA 1
ATOM 13418 C C . ASN B 1 668 ? 306.89149 461.95299 404.38349 1.000 136.90633 640 ASN A C 1
ATOM 13419 O O . ASN B 1 668 ? 307.34549 463.09299 404.53349 1.000 136.90633 640 ASN A O 1
ATOM 13424 N N . PHE B 1 669 ? 305.85949 461.50299 405.08549 1.000 139.30749 641 PHE A N 1
ATOM 13425 C CA . PHE B 1 669 ? 305.22649 462.29699 406.12949 1.000 139.30749 641 PHE A CA 1
ATOM 13426 C C . PHE B 1 669 ? 305.20449 461.60099 407.47849 1.000 139.30749 641 PHE A C 1
ATOM 13427 O O . PHE B 1 669 ? 305.39249 462.25499 408.50649 1.000 139.30749 641 PHE A O 1
ATOM 13435 N N . LYS B 1 670 ? 304.98049 460.29099 407.50349 1.000 138.54535 642 LYS A N 1
ATOM 13436 C CA . LYS B 1 670 ? 304.96549 459.51599 408.74449 1.000 138.54535 642 LYS A CA 1
ATOM 13437 C C . LYS B 1 670 ? 306.08749 458.48999 408.70049 1.000 138.54535 642 LYS A C 1
ATOM 13438 O O . LYS B 1 670 ? 305.94649 457.43999 408.04749 1.000 138.54535 642 LYS A O 1
ATOM 13444 N N . PRO B 1 671 ? 307.21649 458.74399 409.36749 1.000 135.47777 643 PRO A N 1
ATOM 13445 C CA . PRO B 1 671 ? 308.35649 457.81699 409.23949 1.000 135.47777 643 PRO A CA 1
ATOM 13446 C C . PRO B 1 671 ? 308.08449 456.43499 409.80649 1.000 135.47777 643 PRO A C 1
ATOM 13447 O O . PRO B 1 671 ? 308.27449 455.43199 409.10549 1.000 135.47777 643 P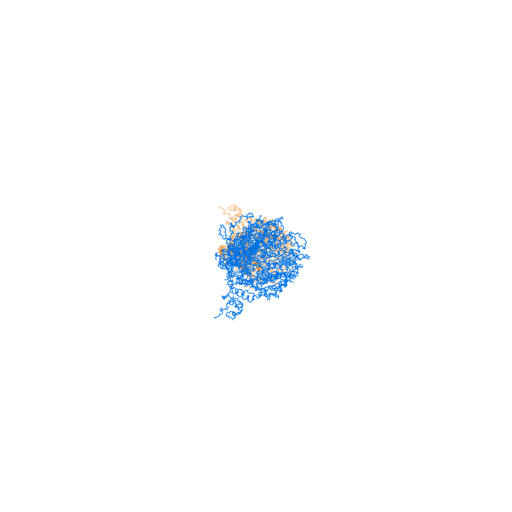RO A O 1
ATOM 13451 N N . LYS B 1 672 ? 307.64549 456.35199 411.06349 1.000 136.29481 644 LYS A N 1
ATOM 13452 C CA . LYS B 1 672 ? 307.39649 455.04799 411.67049 1.000 136.29481 644 LYS A CA 1
ATOM 13453 C C . LYS B 1 672 ? 306.28249 454.30499 410.94649 1.000 136.29481 644 LYS A C 1
ATOM 13454 O O . LYS B 1 672 ? 306.38549 453.09599 410.70749 1.000 136.29481 644 LYS A O 1
ATOM 13460 N N . HIS B 1 673 ? 305.20649 455.00999 410.59149 1.000 139.67151 645 HIS A N 1
ATOM 13461 C CA . HIS B 1 673 ? 304.13249 454.37999 409.83249 1.000 139.67151 645 HIS A CA 1
ATOM 13462 C C . HIS B 1 673 ? 304.62049 453.92599 408.46349 1.000 139.67151 645 HIS A C 1
ATOM 13463 O O . HIS B 1 673 ? 304.24949 452.84499 407.99049 1.000 139.67151 645 HIS A O 1
ATOM 13470 N N . GLY B 1 674 ? 305.44949 454.74099 407.80949 1.000 139.59782 646 GLY A N 1
ATOM 13471 C CA . GLY B 1 674 ? 305.96249 454.36299 406.50349 1.000 139.59782 646 GLY A CA 1
ATOM 13472 C C . GLY B 1 674 ? 306.78749 453.09299 406.54449 1.000 139.59782 646 GLY A C 1
ATOM 13473 O O . GLY B 1 674 ? 306.63149 452.21199 405.69649 1.000 139.59782 646 GLY A O 1
ATOM 13474 N N . ILE B 1 675 ? 307.67349 452.97999 407.53349 1.000 135.56227 647 ILE A N 1
ATOM 13475 C CA . ILE B 1 675 ? 308.50849 451.78799 407.64749 1.000 135.56227 647 ILE A CA 1
ATOM 13476 C C . ILE B 1 675 ? 307.67249 450.57999 408.04949 1.000 135.56227 647 ILE A C 1
ATOM 13477 O O . ILE B 1 675 ? 307.78249 449.50499 407.44849 1.000 135.56227 647 ILE A O 1
ATOM 13482 N N . LYS B 1 676 ? 306.81249 450.74199 409.06049 1.000 137.62725 648 LYS A N 1
ATOM 13483 C CA . LYS B 1 676 ? 306.14949 449.58799 409.66249 1.000 137.62725 648 LYS A CA 1
ATOM 13484 C C . LYS B 1 676 ? 305.27349 448.84499 408.66249 1.000 137.62725 648 LYS A C 1
ATOM 13485 O O . LYS B 1 676 ? 305.04749 447.63999 408.81549 1.000 137.62725 648 LYS A O 1
ATOM 13491 N N . LEU B 1 677 ? 304.77349 449.53499 407.63949 1.000 139.30275 649 LEU A N 1
ATOM 13492 C CA . LEU B 1 677 ? 304.01749 448.86399 406.59249 1.000 139.30275 649 LEU A CA 1
ATOM 13493 C C . LEU B 1 677 ? 304.89349 448.42799 405.42749 1.000 139.30275 649 LEU A C 1
ATOM 13494 O O . LEU B 1 677 ? 304.54749 447.46899 404.72949 1.000 139.30275 649 LEU A O 1
ATOM 13499 N N . LEU B 1 678 ? 306.02349 449.10299 405.20749 1.000 136.02399 650 LEU A N 1
ATOM 13500 C CA . LEU B 1 678 ? 306.87249 448.79899 404.06249 1.000 136.02399 650 LEU A CA 1
ATOM 13501 C C . LEU B 1 678 ? 307.60449 447.47199 404.21349 1.000 136.02399 650 LEU A C 1
ATOM 13502 O O . LEU B 1 678 ? 308.00849 446.88499 403.20449 1.000 136.02399 650 LEU A O 1
ATOM 13507 N N . ILE B 1 679 ? 307.77949 446.98399 405.44249 1.000 136.26065 651 ILE A N 1
ATOM 13508 C CA . ILE B 1 679 ? 308.59549 445.79199 405.65749 1.000 136.26065 651 ILE A CA 1
ATOM 13509 C C . ILE B 1 679 ? 307.92749 444.55899 405.06049 1.000 136.26065 651 ILE A C 1
ATOM 13510 O O . ILE B 1 679 ? 308.59449 443.70099 404.46849 1.000 136.26065 651 ILE A O 1
ATOM 13515 N N . LYS B 1 680 ? 306.60449 444.44599 405.20249 1.000 135.96340 652 LYS A N 1
ATOM 13516 C CA . LYS B 1 680 ? 305.91149 443.20899 404.85849 1.000 135.96340 652 LYS A CA 1
ATOM 13517 C C . LYS B 1 680 ? 305.88549 442.91599 403.36249 1.000 135.96340 652 LYS A C 1
ATOM 13518 O O . LYS B 1 680 ? 305.58349 441.77999 402.98549 1.000 135.96340 652 LYS A O 1
ATOM 13524 N N . GLU B 1 681 ? 306.18549 443.89099 402.50649 1.000 138.71494 653 GLU A N 1
ATOM 13525 C CA . GLU B 1 681 ? 306.10349 443.67999 401.06849 1.000 138.71494 653 GLU A CA 1
ATOM 13526 C C . GLU B 1 681 ? 307.27749 444.35699 400.37849 1.000 138.71494 653 GLU A C 1
ATOM 13527 O O . GLU B 1 681 ? 307.94449 445.22699 400.94449 1.000 138.71494 653 GLU A O 1
ATOM 13533 N N . GLY B 1 682 ? 307.52249 443.93999 399.13949 1.000 140.59547 654 GLY A N 1
ATOM 13534 C CA . GLY B 1 682 ? 308.56749 444.53399 398.33149 1.000 140.59547 654 GLY A CA 1
ATOM 13535 C C . GLY B 1 682 ? 309.96049 444.18599 398.80649 1.000 140.59547 654 GLY A C 1
ATOM 13536 O O . GLY B 1 682 ? 310.33649 443.01099 398.84749 1.000 140.59547 654 GLY A O 1
ATOM 13537 N N . PHE B 1 683 ? 310.73549 445.20199 399.16749 1.000 141.92782 655 PHE A N 1
ATOM 13538 C CA . PHE B 1 683 ? 312.09749 445.00499 399.63549 1.000 141.92782 655 PHE A CA 1
ATOM 13539 C C . PHE B 1 683 ? 312.07149 444.72099 401.13749 1.000 141.92782 655 PHE A C 1
ATOM 13540 O O . PHE B 1 683 ? 311.01949 444.43699 401.71649 1.000 141.92782 655 PHE A O 1
ATOM 13548 N N . ILE B 1 684 ? 313.23549 444.79299 401.77949 1.000 138.13274 656 ILE A N 1
ATOM 13549 C CA . ILE B 1 684 ? 313.38549 444.55499 403.21449 1.000 138.13274 656 ILE A CA 1
ATOM 13550 C C . ILE B 1 684 ? 312.89949 443.15499 403.57149 1.000 138.13274 656 ILE A C 1
ATOM 13551 O O . ILE B 1 684 ? 311.81949 443.00799 404.16249 1.000 138.13274 656 ILE A O 1
ATOM 13556 N N . PRO B 1 685 ? 313.63649 442.10399 403.20449 1.000 140.91434 657 PRO A N 1
ATOM 13557 C CA . PRO B 1 685 ? 313.22749 440.74999 403.61549 1.000 140.91434 657 PRO A CA 1
ATOM 13558 C C . PRO B 1 685 ? 313.12549 440.57799 405.12249 1.000 140.91434 657 PRO A C 1
ATOM 13559 O O . PRO B 1 685 ? 312.24849 439.84299 405.59349 1.000 140.91434 657 PRO A O 1
ATOM 13563 N N . SER B 1 686 ? 313.98949 441.23599 405.89449 1.000 137.32070 658 SER A N 1
ATOM 13564 C CA . SER B 1 686 ? 313.99849 441.10299 407.34249 1.000 137.32070 658 SER A CA 1
ATOM 13565 C C . SER B 1 686 ? 314.08049 442.47399 407.99549 1.000 137.32070 658 SER A C 1
ATOM 13566 O O . SER B 1 686 ? 314.61249 443.42599 407.41949 1.000 137.32070 658 SER A O 1
ATOM 13569 N N . ASP B 1 687 ? 313.56049 442.55699 409.21549 1.000 135.26851 659 ASP A N 1
ATOM 13570 C CA . ASP B 1 687 ? 313.55649 443.77799 410.01849 1.000 135.26851 659 ASP A CA 1
ATOM 13571 C C . ASP B 1 687 ? 314.92249 444.11999 410.59349 1.000 135.26851 659 ASP A C 1
ATOM 13572 O O . ASP B 1 687 ? 315.01249 445.04799 411.40649 1.000 135.26851 659 ASP A O 1
ATOM 13577 N N . LYS B 1 688 ? 315.98049 443.41299 410.20949 1.000 129.70545 660 LYS A N 1
ATOM 13578 C CA . LYS B 1 688 ? 317.29449 443.68299 410.76449 1.000 129.70545 660 LYS A CA 1
ATOM 13579 C C . LYS B 1 688 ? 317.78749 445.06199 410.32949 1.000 129.70545 660 LYS A C 1
ATOM 13580 O O . LYS B 1 688 ? 317.45649 445.53399 409.23849 1.000 129.70545 660 LYS A O 1
ATOM 13586 N N . PRO B 1 689 ? 318.57249 445.73299 411.17649 1.000 124.84605 661 PRO A N 1
ATOM 13587 C CA . PRO B 1 689 ? 319.08949 447.05799 410.79949 1.000 124.84605 661 PRO A CA 1
ATOM 13588 C C . PRO B 1 689 ? 319.92149 447.04399 409.53149 1.000 124.84605 661 PRO A C 1
ATOM 13589 O O . PRO B 1 689 ? 319.93849 448.04099 408.80149 1.000 124.84605 661 PRO A O 1
ATOM 13593 N N . GLU B 1 690 ? 320.62349 445.94399 409.25249 1.000 131.16044 662 GLU A N 1
ATOM 13594 C CA . GLU B 1 690 ? 321.42649 445.87599 408.03749 1.000 131.16044 662 GLU A CA 1
ATOM 13595 C C . GLU B 1 690 ? 320.55149 445.91999 406.79049 1.000 131.16044 662 GLU A C 1
ATOM 13596 O O . GLU B 1 690 ? 320.85849 446.63999 405.83249 1.000 131.16044 662 GLU A O 1
ATOM 13602 N N . ASP B 1 691 ? 319.45549 445.15699 406.78349 1.000 132.92284 663 ASP A N 1
ATOM 13603 C CA . ASP B 1 691 ? 318.61749 445.07899 405.59049 1.000 132.92284 663 ASP A CA 1
ATOM 13604 C C . ASP B 1 691 ? 317.88049 446.38799 405.33549 1.000 132.92284 663 ASP A C 1
ATOM 13605 O O . ASP B 1 691 ? 317.77649 446.83299 404.18649 1.000 132.92284 663 ASP A O 1
ATOM 13610 N N . ILE B 1 692 ? 317.35949 447.01499 406.39049 1.000 128.44854 664 ILE A N 1
ATOM 13611 C CA . ILE B 1 692 ? 316.57049 448.22899 406.21649 1.000 128.44854 664 ILE A CA 1
ATOM 13612 C C . ILE B 1 692 ? 317.44349 449.38199 405.73149 1.000 128.44854 664 ILE A C 1
ATOM 13613 O O . ILE B 1 692 ? 316.99749 450.22299 404.94249 1.000 128.44854 664 ILE A O 1
ATOM 13618 N N . ALA B 1 693 ? 318.69649 449.44099 406.18449 1.000 126.63199 665 ALA A N 1
ATOM 13619 C CA . ALA B 1 693 ? 319.57549 450.52599 405.76449 1.000 126.63199 665 ALA A CA 1
ATOM 13620 C C . ALA B 1 693 ? 319.95449 450.40999 404.29449 1.000 126.63199 665 ALA A C 1
ATOM 13621 O O . ALA B 1 693 ? 320.21049 451.42799 403.64149 1.000 126.63199 665 ALA A O 1
ATOM 13623 N N . ARG B 1 694 ? 320.00449 449.18799 403.76049 1.000 131.55169 666 ARG A N 1
ATOM 13624 C CA . ARG B 1 694 ? 320.37049 448.99999 402.36049 1.000 131.55169 666 ARG A CA 1
ATOM 13625 C C . ARG B 1 694 ? 319.37249 449.68599 401.43649 1.000 131.55169 666 ARG A C 1
ATOM 13626 O O . ARG B 1 694 ? 319.75749 450.40099 400.50449 1.000 131.55169 666 ARG A O 1
ATOM 13634 N N . PHE B 1 695 ? 318.07949 449.48099 401.68649 1.000 133.54416 667 PHE A N 1
ATOM 13635 C CA . PHE B 1 695 ? 317.04849 450.11099 400.87049 1.000 133.54416 667 PHE A CA 1
ATOM 13636 C C . PHE B 1 695 ? 317.02949 451.61999 401.06749 1.000 133.54416 667 PHE A C 1
ATOM 13637 O O . PHE B 1 695 ? 316.76649 452.37199 400.12249 1.000 133.54416 667 PHE A O 1
ATOM 13645 N N . LEU B 1 696 ? 317.29849 452.07899 402.29149 1.000 125.72111 668 LEU A N 1
ATOM 13646 C CA . LEU B 1 696 ? 317.18749 453.50199 402.59349 1.000 125.72111 668 LEU A CA 1
ATOM 13647 C C . LEU B 1 696 ? 318.16649 454.32299 401.76349 1.000 125.72111 668 LEU A C 1
ATOM 13648 O O . LEU B 1 696 ? 317.80049 455.35799 401.19549 1.000 125.72111 668 LEU A O 1
ATOM 13653 N N . LEU B 1 697 ? 319.42049 453.87799 401.67949 1.000 125.75397 669 LEU A N 1
ATOM 13654 C CA . LEU B 1 697 ? 320.39449 454.59099 400.86049 1.000 125.75397 669 LEU A CA 1
ATOM 13655 C C . LEU B 1 697 ? 320.17849 454.33799 399.37449 1.000 125.75397 669 LEU A C 1
ATOM 13656 O O . LEU B 1 697 ? 320.25349 455.26899 398.56649 1.000 125.75397 669 LEU A O 1
ATOM 13661 N N . ARG B 1 698 ? 319.90749 453.08699 398.99749 1.000 134.90848 670 ARG A N 1
ATOM 13662 C CA . ARG B 1 698 ? 319.87649 452.73299 397.58249 1.000 134.90848 670 ARG A CA 1
ATOM 13663 C C . ARG B 1 698 ? 318.66949 453.32299 396.86649 1.000 134.90848 670 ARG A C 1
ATOM 13664 O O . ARG B 1 698 ? 318.76249 453.66199 395.68149 1.000 134.90848 670 ARG A O 1
ATOM 13672 N N . GLU B 1 699 ? 317.53649 453.45299 397.55049 1.000 139.90023 671 GLU A N 1
ATOM 13673 C CA . GLU B 1 699 ? 316.29749 453.87999 396.91549 1.000 139.90023 671 GLU A CA 1
ATOM 13674 C C . GLU B 1 699 ? 316.10249 455.37999 397.08349 1.000 139.90023 671 GLU A C 1
ATOM 13675 O O . GLU B 1 699 ? 316.19049 455.90599 398.19849 1.000 139.90023 671 GLU A O 1
ATOM 13681 N N . GLU B 1 700 ? 315.83649 456.05799 395.97349 1.000 140.16857 672 GLU A N 1
ATOM 13682 C CA . GLU B 1 700 ? 315.59049 457.49099 395.95149 1.000 140.16857 672 GLU A CA 1
ATOM 13683 C C . GLU B 1 700 ? 314.08749 457.74199 396.09149 1.000 140.16857 672 GLU A C 1
ATOM 13684 O O . GLU B 1 700 ? 313.33549 456.85299 396.50049 1.000 140.16857 672 GLU A O 1
ATOM 13690 N N . ARG B 1 701 ? 313.64749 458.96499 395.78549 1.000 134.93074 673 ARG A N 1
ATOM 13691 C CA . ARG B 1 701 ? 312.25149 459.38999 395.85549 1.000 134.93074 673 ARG A CA 1
ATOM 13692 C C . ARG B 1 701 ? 311.73249 459.45399 397.28349 1.000 134.93074 673 ARG A C 1
ATOM 13693 O O . ARG B 1 701 ? 310.51849 459.47799 397.50149 1.000 134.93074 673 ARG A O 1
ATOM 13701 N N . LEU B 1 702 ? 312.62749 459.48699 398.26449 1.000 131.34998 674 LEU A N 1
ATOM 13702 C CA . LEU B 1 702 ? 312.25049 459.54999 399.66649 1.000 131.34998 674 LEU A CA 1
ATOM 13703 C C . LEU B 1 702 ? 312.90949 460.77099 400.29149 1.000 131.34998 674 LEU A C 1
ATOM 13704 O O . LEU B 1 702 ? 314.08149 461.05599 400.02449 1.000 131.34998 674 LEU A O 1
ATOM 13709 N N . ASP B 1 703 ? 312.14949 461.49099 401.11549 1.000 129.95182 675 ASP A N 1
ATOM 13710 C CA . ASP B 1 703 ? 312.58349 462.79499 401.60649 1.000 129.95182 675 ASP A CA 1
ATOM 13711 C C . ASP B 1 703 ? 313.89549 462.69199 402.37249 1.000 129.95182 675 ASP A C 1
ATOM 13712 O O . ASP B 1 703 ? 314.00949 461.92099 403.32949 1.000 129.95182 675 ASP A O 1
ATOM 13717 N N . LYS B 1 704 ? 314.88349 463.48199 401.94649 1.000 122.30172 676 LYS A N 1
ATOM 13718 C CA . LYS B 1 704 ? 316.17349 463.49299 402.62749 1.000 122.30172 676 LYS A CA 1
ATOM 13719 C C . LYS B 1 704 ? 316.04249 464.03399 404.04449 1.000 122.30172 676 LYS A C 1
ATOM 13720 O O . LYS B 1 704 ? 316.68449 463.52999 404.97249 1.000 122.30172 676 LYS A O 1
ATOM 13726 N N . ALA B 1 705 ? 315.22649 465.07299 404.22849 1.000 121.05282 677 ALA A N 1
ATOM 13727 C CA . ALA B 1 705 ? 315.00849 465.60399 405.56849 1.000 121.05282 677 ALA A CA 1
ATOM 13728 C C . ALA B 1 705 ? 314.29749 464.58899 406.45449 1.000 121.05282 677 ALA A C 1
ATOM 13729 O O . ALA B 1 705 ? 314.61349 464.46199 407.64249 1.000 121.05282 677 ALA A O 1
ATOM 13731 N N . GLN B 1 706 ? 313.32849 463.85999 405.89449 1.000 124.01810 678 GLN A N 1
ATOM 13732 C CA . GLN B 1 706 ? 312.57749 462.89699 406.69349 1.000 124.01810 678 GLN A CA 1
ATOM 13733 C C . GLN B 1 706 ? 313.45549 461.73699 407.14749 1.000 124.01810 678 GLN A C 1
ATOM 13734 O O . GLN B 1 706 ? 313.38749 461.32299 408.31149 1.000 124.01810 678 GLN A O 1
ATOM 13740 N N . ILE B 1 707 ? 314.28049 461.19399 406.24849 1.000 116.87645 679 ILE A N 1
ATOM 13741 C CA . ILE B 1 707 ? 315.14449 460.08599 406.64149 1.000 116.87645 679 ILE A CA 1
ATOM 13742 C C . ILE B 1 707 ? 316.16749 460.54499 407.67049 1.000 116.87645 679 ILE A C 1
ATOM 13743 O O . ILE B 1 707 ? 316.55149 459.77399 408.55749 1.000 116.87645 679 ILE A O 1
ATOM 13748 N N . GLY B 1 708 ? 316.62549 461.79399 407.57449 1.000 111.81468 680 GLY A N 1
ATOM 13749 C CA . GLY B 1 708 ? 317.51449 462.31899 408.59549 1.000 111.81468 680 GLY A CA 1
ATOM 13750 C C . GLY B 1 708 ? 316.86549 462.35099 409.96449 1.000 111.81468 680 GLY A C 1
ATOM 13751 O O . GLY B 1 708 ? 317.48349 461.97999 410.96449 1.000 111.81468 680 GLY A O 1
ATOM 13752 N N . GLU B 1 709 ? 315.60949 462.79399 410.03049 1.000 110.06568 681 GLU A N 1
ATOM 13753 C CA . GLU B 1 709 ? 314.90149 462.79199 411.30449 1.000 110.06568 681 GLU A CA 1
ATOM 13754 C C . GLU B 1 709 ? 314.69249 461.37199 411.81549 1.000 110.06568 681 GLU A C 1
ATOM 13755 O O . GLU B 1 709 ? 314.85949 461.10299 413.01049 1.000 110.06568 681 GLU A O 1
ATOM 13761 N N . TYR B 1 710 ? 314.32149 460.45199 410.92349 1.000 109.09266 682 TYR A N 1
ATOM 13762 C CA . TYR B 1 710 ? 314.09949 459.06799 411.33149 1.000 109.09266 682 TYR A CA 1
ATOM 13763 C C . TYR B 1 710 ? 315.39349 458.41399 411.79749 1.000 109.09266 682 TYR A C 1
ATOM 13764 O O . TYR B 1 710 ? 315.42249 457.74299 412.83549 1.000 109.09266 682 TYR A O 1
ATOM 13773 N N . LEU B 1 711 ? 316.47549 458.59799 411.04049 1.000 106.73035 683 LEU A N 1
ATOM 13774 C CA . LEU B 1 711 ? 317.73849 457.95899 411.39449 1.000 106.73035 683 LEU A CA 1
ATOM 13775 C C . LEU B 1 711 ? 318.31449 458.53999 412.67949 1.000 106.73035 683 LEU A C 1
ATOM 13776 O O . LEU B 1 711 ? 318.89549 457.81099 413.49049 1.000 106.73035 683 LEU A O 1
ATOM 13781 N N . GLY B 1 712 ? 318.16049 459.84499 412.88349 1.000 101.36205 684 GLY A N 1
ATOM 13782 C CA . GLY B 1 712 ? 318.68349 460.50299 414.06049 1.000 101.36205 684 GLY A CA 1
ATOM 13783 C C . GLY B 1 712 ? 317.83449 460.39399 415.30049 1.000 101.36205 684 GLY A C 1
ATOM 13784 O O . GLY B 1 712 ? 318.19749 460.95599 416.33749 1.000 101.36205 684 GLY A O 1
ATOM 13785 N N . GLU B 1 713 ? 316.70849 459.69299 415.22349 1.000 103.38371 685 GLU A N 1
ATOM 13786 C CA . GLU B 1 713 ? 315.84549 459.53199 416.38249 1.000 103.38371 685 GLU A CA 1
ATOM 13787 C C . GLU B 1 713 ? 316.56949 458.76699 417.48449 1.000 103.38371 685 GLU A C 1
ATOM 13788 O O . GLU B 1 713 ? 317.38149 457.87599 417.22549 1.000 103.38371 685 GLU A O 1
ATOM 13794 N N . GLY B 1 714 ? 316.26349 459.12599 418.72749 1.000 99.39368 686 GLY A N 1
ATOM 13795 C CA . GLY B 1 714 ? 316.93349 458.55499 419.87549 1.000 99.39368 686 GLY A CA 1
ATOM 13796 C C . GLY B 1 714 ? 316.58649 457.12299 420.19549 1.000 99.39368 686 GLY A C 1
ATOM 13797 O O . GLY B 1 714 ? 317.16349 456.55199 421.12449 1.000 99.39368 686 GLY A O 1
ATOM 13798 N N . ASP B 1 715 ? 315.65349 456.52299 419.46049 1.000 103.18452 687 ASP A N 1
ATOM 13799 C CA . ASP B 1 715 ? 315.30749 455.12799 419.68849 1.000 103.18452 687 ASP A CA 1
ATOM 13800 C C . ASP B 1 715 ? 316.51049 454.23299 419.41949 1.000 103.18452 687 ASP A C 1
ATOM 13801 O O . ASP B 1 715 ? 317.31049 454.49399 418.51749 1.000 103.18452 687 ASP A O 1
ATOM 13806 N N . GLN B 1 716 ? 316.63649 453.17199 420.21949 1.000 102.39693 688 GLN A N 1
ATOM 13807 C CA . GLN B 1 716 ? 317.77349 452.27099 420.07749 1.000 102.39693 688 GLN A CA 1
ATOM 13808 C C . GLN B 1 716 ? 317.79249 451.61399 418.70349 1.000 102.39693 688 GLN A C 1
ATOM 13809 O O . GLN B 1 716 ? 318.84649 451.52999 418.06249 1.000 102.39693 688 GLN A O 1
ATOM 13815 N N . LYS B 1 717 ? 316.63349 451.14699 418.23249 1.000 104.92256 689 LYS A N 1
ATOM 13816 C CA . LYS B 1 717 ? 316.57449 450.50199 416.92549 1.000 104.92256 689 LYS A CA 1
ATOM 13817 C C . LYS B 1 717 ? 316.95549 451.47099 415.81349 1.000 104.92256 689 LYS A C 1
ATOM 13818 O O . LYS B 1 717 ? 317.69649 451.10799 414.89249 1.000 104.92256 689 LYS A O 1
ATOM 13824 N N . ASN B 1 718 ? 316.46349 452.70899 415.88549 1.000 106.93406 690 ASN A N 1
ATOM 13825 C CA . ASN B 1 718 ? 316.79449 453.69599 414.86249 1.000 106.93406 690 ASN A CA 1
ATOM 13826 C C . ASN B 1 718 ? 318.28749 453.99099 414.85049 1.000 106.93406 690 ASN A C 1
ATOM 13827 O O . ASN B 1 718 ? 318.89349 454.12499 413.78049 1.000 106.93406 690 ASN A O 1
ATOM 13832 N N . VAL B 1 719 ? 318.89649 454.09799 416.03249 1.000 103.72532 691 VAL A N 1
ATOM 13833 C CA . VAL B 1 719 ? 320.34149 454.27899 416.11049 1.000 103.72532 691 VAL A CA 1
ATOM 13834 C C . VAL B 1 719 ? 321.05649 453.07099 415.52149 1.000 103.72532 691 VAL A C 1
ATOM 13835 O O . VAL B 1 719 ? 322.04849 453.20899 414.79449 1.000 103.72532 691 VAL A O 1
ATOM 13839 N N . ASP B 1 720 ? 320.56249 451.86699 415.82149 1.000 106.01452 692 ASP A N 1
ATOM 13840 C CA . ASP B 1 720 ? 321.14949 450.66099 415.24649 1.000 106.01452 692 ASP A CA 1
ATOM 13841 C C . ASP B 1 720 ? 321.03349 450.66299 413.72949 1.000 106.01452 692 ASP A C 1
ATOM 13842 O O . ASP B 1 720 ? 321.97549 450.27799 413.02649 1.000 106.01452 692 ASP A O 1
ATOM 13847 N N . ILE B 1 721 ? 319.88249 451.08799 413.20649 1.000 109.33289 693 ILE A N 1
ATOM 13848 C CA . ILE B 1 721 ? 319.71349 451.18499 411.75949 1.000 109.33289 693 ILE A CA 1
ATOM 13849 C C . ILE B 1 721 ? 320.68749 452.19499 411.17449 1.000 109.33289 693 ILE A C 1
ATOM 13850 O O . ILE B 1 721 ? 321.34749 451.93199 410.16149 1.000 109.33289 693 ILE A O 1
ATOM 13855 N N . MET B 1 722 ? 320.80049 453.36399 411.80549 1.000 103.61118 694 MET A N 1
ATOM 13856 C CA . MET B 1 722 ? 321.62349 454.42399 411.24349 1.000 103.61118 694 MET A CA 1
ATOM 13857 C C . MET B 1 722 ? 323.10749 454.09499 411.36049 1.000 103.61118 694 MET A C 1
ATOM 13858 O O . MET B 1 722 ? 323.91549 454.66099 410.61749 1.000 103.61118 694 MET A O 1
ATOM 13863 N N . HIS B 1 723 ? 323.47849 453.16899 412.25049 1.000 105.27844 695 HIS A N 1
ATOM 13864 C CA . HIS B 1 723 ? 324.82249 452.60099 412.20149 1.000 105.27844 695 HIS A CA 1
ATOM 13865 C C . HIS B 1 723 ? 325.10349 452.00099 410.83049 1.000 105.27844 695 HIS A C 1
ATOM 13866 O O . HIS B 1 723 ? 326.10549 452.32999 410.18549 1.000 105.27844 695 HIS A O 1
ATOM 13873 N N . ALA B 1 724 ? 324.21449 451.11899 410.36649 1.000 111.85040 696 ALA A N 1
ATOM 13874 C CA . ALA B 1 724 ? 324.43749 450.42899 409.10149 1.000 111.85040 696 ALA A CA 1
ATOM 13875 C C . ALA B 1 724 ? 324.41949 451.39899 407.93049 1.000 111.85040 696 ALA A C 1
ATOM 13876 O O . ALA B 1 724 ? 325.21449 451.26299 406.99249 1.000 111.85040 696 ALA A O 1
ATOM 13878 N N . PHE B 1 725 ? 323.51749 452.38299 407.96249 1.000 111.45118 697 PHE A N 1
ATOM 13879 C CA . PHE B 1 725 ? 323.46349 453.36699 406.88849 1.000 111.45118 697 PHE A CA 1
ATOM 13880 C C . PHE B 1 725 ? 324.77449 454.13299 406.78149 1.000 111.45118 697 PHE A C 1
ATOM 13881 O O . PHE B 1 725 ? 325.28949 454.34799 405.67849 1.000 111.45118 697 PHE A O 1
ATOM 13889 N N . VAL B 1 726 ? 325.32749 454.55599 407.91849 1.000 109.53072 698 VAL A N 1
ATOM 13890 C CA . VAL B 1 726 ? 326.64049 455.18899 407.91149 1.000 109.53072 698 VAL A CA 1
ATOM 13891 C C . VAL B 1 726 ? 327.71149 454.18199 407.51449 1.000 109.53072 698 VAL A C 1
ATOM 13892 O O . VAL B 1 726 ? 328.63549 454.50099 406.75649 1.000 109.53072 698 VAL A O 1
ATOM 13896 N N . ASP B 1 727 ? 327.59949 452.94799 408.01149 1.000 112.45722 699 ASP A N 1
ATOM 13897 C CA . ASP B 1 727 ? 328.60449 451.93299 407.71749 1.000 112.45722 699 ASP A CA 1
ATOM 13898 C C . ASP B 1 727 ? 328.64449 451.58699 406.23449 1.000 112.45722 699 ASP A C 1
ATOM 13899 O O . ASP B 1 727 ? 329.71749 451.28799 405.69849 1.000 112.45722 699 ASP A O 1
ATOM 13904 N N . MET B 1 728 ? 327.49349 451.61799 405.55749 1.000 116.12317 700 MET A N 1
ATOM 13905 C CA . MET B 1 728 ? 327.46949 451.28499 404.13649 1.000 116.12317 700 MET A CA 1
ATOM 13906 C C . MET B 1 728 ? 328.30949 452.26399 403.32749 1.000 116.12317 700 MET A C 1
ATOM 13907 O O . MET B 1 728 ? 329.03349 451.85999 402.41049 1.000 116.12317 700 MET A O 1
ATOM 13912 N N . MET B 1 729 ? 328.22649 453.55199 403.64549 1.000 112.42344 701 MET A N 1
ATOM 13913 C CA . MET B 1 729 ? 329.09349 454.52799 403.00349 1.000 112.42344 701 MET A CA 1
ATOM 13914 C C . MET B 1 729 ? 330.53949 454.31799 403.43749 1.000 112.42344 701 MET A C 1
ATOM 13915 O O . MET B 1 729 ? 330.82149 453.93399 404.57549 1.000 112.42344 701 MET A O 1
ATOM 13920 N N . ASP B 1 730 ? 331.45949 454.57299 402.51349 1.000 115.08843 702 ASP A N 1
ATOM 13921 C CA . ASP B 1 730 ? 332.88049 454.36599 402.74249 1.000 115.08843 702 ASP A CA 1
ATOM 13922 C C . ASP B 1 730 ? 333.63549 455.66999 402.54149 1.000 115.08843 702 ASP A C 1
ATOM 13923 O O . ASP B 1 730 ? 333.34349 456.43199 401.61449 1.000 115.08843 702 ASP A O 1
ATOM 13928 N N . PHE B 1 731 ? 334.60949 455.91999 403.41849 1.000 116.48385 703 PHE A N 1
ATOM 13929 C CA . PHE B 1 731 ? 335.45049 457.10799 403.33449 1.000 116.48385 703 PHE A CA 1
ATOM 13930 C C . PHE B 1 731 ? 336.93149 456.74999 403.34749 1.000 116.48385 703 PHE A C 1
ATOM 13931 O O . PHE B 1 731 ? 337.76749 457.59999 403.66849 1.000 116.48385 703 PHE A O 1
ATOM 13939 N N . SER B 1 732 ? 337.27049 455.50899 403.00849 1.000 125.14187 704 SER A N 1
ATOM 13940 C CA . SER B 1 732 ? 338.66049 455.07699 403.02749 1.000 125.14187 704 SER A CA 1
ATOM 13941 C C . SER B 1 732 ? 339.46449 455.78299 401.94349 1.000 125.14187 704 SER A C 1
ATOM 13942 O O . SER B 1 732 ? 339.00949 455.92799 400.80549 1.000 125.14187 704 SER A O 1
ATOM 13945 N N . LYS B 1 733 ? 340.67249 456.21599 402.30849 1.000 126.08530 705 LYS A N 1
ATOM 13946 C CA . LYS B 1 733 ? 341.59749 456.86999 401.38149 1.000 126.08530 705 LYS A CA 1
ATOM 13947 C C . LYS B 1 733 ? 340.94649 458.07099 400.70249 1.000 126.08530 705 LYS A C 1
ATOM 13948 O O . LYS B 1 733 ? 341.12049 458.30799 399.50549 1.000 126.08530 705 LYS A O 1
ATOM 13954 N N . LYS B 1 734 ? 340.18649 458.83899 401.47849 1.000 124.48385 706 LYS A N 1
ATOM 13955 C CA . LYS B 1 734 ? 339.47549 459.99899 400.96749 1.000 124.48385 706 LYS A CA 1
ATOM 13956 C C . LYS B 1 734 ? 339.72249 461.18999 401.87949 1.000 124.48385 706 LYS A C 1
ATOM 13957 O O . LYS B 1 734 ? 339.98949 461.03499 403.07349 1.000 124.48385 706 LYS A O 1
ATOM 13963 N N . ARG B 1 735 ? 339.63549 462.38399 401.30049 1.000 128.90304 707 ARG A N 1
ATOM 13964 C CA . ARG B 1 735 ? 339.83949 463.60099 402.06949 1.000 128.90304 707 ARG A CA 1
ATOM 13965 C C . ARG B 1 735 ? 338.69849 463.80799 403.05849 1.000 128.90304 707 ARG A C 1
ATOM 13966 O O . ARG B 1 735 ? 337.57549 463.33899 402.85749 1.000 128.90304 707 ARG A O 1
ATOM 13974 N N . PHE B 1 736 ? 339.00549 464.51699 404.14749 1.000 124.83489 708 PHE A N 1
ATOM 13975 C CA . PHE B 1 736 ? 338.00649 464.74899 405.18449 1.000 124.83489 708 PHE A CA 1
ATOM 13976 C C . PHE B 1 736 ? 336.82749 465.54999 404.64949 1.000 124.83489 708 PHE A C 1
ATOM 13977 O O . PHE B 1 736 ? 335.66749 465.22099 404.92449 1.000 124.83489 708 PHE A O 1
ATOM 13985 N N . VAL B 1 737 ? 337.10249 466.60599 403.88149 1.000 129.74725 709 VAL A N 1
ATOM 13986 C CA . VAL B 1 737 ? 336.02149 467.39699 403.30249 1.000 129.74725 709 VAL A CA 1
ATOM 13987 C C . VAL B 1 737 ? 335.23149 466.56899 402.29849 1.000 129.74725 709 VAL A C 1
ATOM 13988 O O . VAL B 1 737 ? 333.99549 466.59199 402.29249 1.000 129.74725 709 VAL A O 1
ATOM 13992 N N . ASP B 1 738 ? 335.92849 465.82499 401.43649 1.000 130.72886 710 ASP A N 1
ATOM 13993 C CA . ASP B 1 738 ? 335.24049 464.99899 400.45149 1.000 130.72886 710 ASP A CA 1
ATOM 13994 C C . ASP B 1 738 ? 334.38949 463.93499 401.12949 1.000 130.72886 710 ASP A C 1
ATOM 13995 O O . ASP B 1 738 ? 333.26149 463.66299 400.70149 1.000 130.72886 710 ASP A O 1
ATOM 14000 N N . ALA B 1 739 ? 334.91549 463.31899 402.19049 1.000 124.95428 711 ALA A N 1
ATOM 14001 C CA . ALA B 1 739 ? 334.11649 462.37599 402.96349 1.000 124.95428 711 ALA A CA 1
ATOM 14002 C C . ALA B 1 739 ? 332.92249 463.06799 403.60449 1.000 124.95428 711 ALA A C 1
ATOM 14003 O O . ALA B 1 739 ? 331.80949 462.52899 403.60649 1.000 124.95428 711 ALA A O 1
ATOM 14005 N N . LEU B 1 740 ? 333.13549 464.26499 404.15449 1.000 122.36734 712 LEU A N 1
ATOM 14006 C CA . LEU B 1 740 ? 332.03149 465.00999 404.74849 1.000 122.36734 712 LEU A CA 1
ATOM 14007 C C . LEU B 1 740 ? 330.98249 465.36399 403.70449 1.000 122.36734 712 LEU A C 1
ATOM 14008 O O . LEU B 1 740 ? 329.77849 465.23199 403.95449 1.000 122.36734 712 LEU A O 1
ATOM 14013 N N . ARG B 1 741 ? 331.42049 465.81599 402.52749 1.000 126.32304 713 ARG A N 1
ATOM 14014 C CA . ARG B 1 741 ? 330.47449 466.12899 401.46249 1.000 126.32304 713 ARG A CA 1
ATOM 14015 C C . ARG B 1 741 ? 329.69849 464.88899 401.04349 1.000 126.32304 713 ARG A C 1
ATOM 14016 O O . ARG B 1 741 ? 328.48349 464.95199 400.82549 1.000 126.32304 713 ARG A O 1
ATOM 14024 N N . GLU B 1 742 ? 330.38549 463.75099 400.92949 1.000 121.82818 714 GLU A N 1
ATOM 14025 C CA . GLU B 1 742 ? 329.69549 462.49599 400.65549 1.000 121.82818 714 GLU A CA 1
ATOM 14026 C C . GLU B 1 742 ? 328.73749 462.14299 401.78349 1.000 121.82818 714 GLU A C 1
ATOM 14027 O O . GLU B 1 742 ? 327.63249 461.64499 401.53849 1.000 121.82818 714 GLU A O 1
ATOM 14033 N N . PHE B 1 743 ? 329.14849 462.38999 403.02849 1.000 114.53263 715 PHE A N 1
ATOM 14034 C CA . PHE B 1 743 ? 328.30649 462.05299 404.17149 1.000 114.53263 715 PHE A CA 1
ATOM 14035 C C . PHE B 1 743 ? 327.00749 462.84799 404.15749 1.000 114.53263 715 PHE A C 1
ATOM 14036 O O . PHE B 1 743 ? 325.93449 462.30199 404.43649 1.000 114.53263 715 PHE A O 1
ATOM 14044 N N . LEU B 1 744 ? 327.08249 464.13899 403.83649 1.000 116.20357 716 LEU A N 1
ATOM 14045 C CA . LEU B 1 744 ? 325.88949 464.97499 403.80449 1.000 116.20357 716 LEU A CA 1
ATOM 14046 C C . LEU B 1 744 ? 325.10149 464.83999 402.51049 1.000 116.20357 716 LEU A C 1
ATOM 14047 O O . LEU B 1 744 ? 323.96749 465.32599 402.44449 1.000 116.20357 716 LEU A O 1
ATOM 14052 N N . GLN B 1 745 ? 325.66049 464.19999 401.48849 1.000 114.58024 717 GLN A N 1
ATOM 14053 C CA . GLN B 1 745 ? 324.97249 464.04499 400.21549 1.000 114.58024 717 GLN A CA 1
ATOM 14054 C C . GLN B 1 745 ? 324.05749 462.82999 400.18149 1.000 114.58024 717 GLN A C 1
ATOM 14055 O O . GLN B 1 745 ? 323.41049 462.58899 399.15649 1.000 114.58024 717 GLN A O 1
ATOM 14061 N N . ALA B 1 746 ? 323.98849 462.05999 401.26649 1.000 110.05915 718 ALA A N 1
ATOM 14062 C CA . ALA B 1 746 ? 323.09649 460.91199 401.33849 1.000 110.05915 718 ALA A CA 1
ATOM 14063 C C . ALA B 1 746 ? 321.80449 461.20199 402.08649 1.000 110.05915 718 ALA A C 1
ATOM 14064 O O . ALA B 1 746 ? 320.83249 460.45599 401.92249 1.000 110.05915 718 ALA A O 1
ATOM 14066 N N . PHE B 1 747 ? 321.76949 462.25599 402.89649 1.000 110.19984 719 PHE A N 1
ATOM 14067 C CA . PHE B 1 747 ? 320.57649 462.61199 403.65049 1.000 110.19984 719 PHE A CA 1
ATOM 14068 C C . PHE B 1 747 ? 320.69049 464.07099 404.06549 1.000 110.19984 719 PHE A C 1
ATOM 14069 O O . PHE B 1 747 ? 321.76749 464.66899 404.01449 1.000 110.19984 719 PHE A O 1
ATOM 14077 N N . ARG B 1 748 ? 319.56349 464.63499 404.48449 1.000 115.33643 720 ARG A N 1
ATOM 14078 C CA . ARG B 1 748 ? 319.52149 465.98599 405.02649 1.000 115.33643 720 ARG A CA 1
ATOM 14079 C C . ARG B 1 748 ? 319.42649 465.89299 406.54349 1.000 115.33643 720 ARG A C 1
ATOM 14080 O O . ARG B 1 748 ? 318.46349 465.32999 407.07549 1.000 115.33643 720 ARG A O 1
ATOM 14088 N N . LEU B 1 749 ? 320.42349 466.43899 407.23349 1.000 105.59547 721 LEU A N 1
ATOM 14089 C CA . LEU B 1 749 ? 320.46549 466.33799 408.68149 1.000 105.59547 721 LEU A CA 1
ATOM 14090 C C . LEU B 1 749 ? 319.36849 467.19599 409.30949 1.000 105.59547 721 LEU A C 1
ATOM 14091 O O . LEU B 1 749 ? 319.02449 468.25999 408.78749 1.000 105.59547 721 LEU A O 1
ATOM 14096 N N . PRO B 1 750 ? 318.79749 466.74999 410.42749 1.000 100.91960 722 PRO A N 1
ATOM 14097 C CA . PRO B 1 750 ? 317.78149 467.56099 411.11149 1.000 100.91960 722 PRO A CA 1
ATOM 14098 C C . PRO B 1 750 ? 318.38249 468.78999 411.77349 1.000 100.91960 722 PRO A C 1
ATOM 14099 O O . PRO B 1 750 ? 319.59449 469.01299 411.70249 1.000 100.91960 722 PRO A O 1
ATOM 14103 N N . GLY B 1 751 ? 317.54349 469.59899 412.41449 1.000 100.10202 723 GLY A N 1
ATOM 14104 C CA . GLY B 1 751 ? 318.01849 470.80499 413.06249 1.000 100.10202 723 GLY A CA 1
ATOM 14105 C C . GLY B 1 751 ? 318.30849 470.64199 414.53949 1.000 100.10202 723 GLY A C 1
ATOM 14106 O O . GLY B 1 751 ? 318.99349 471.47799 415.13649 1.000 100.10202 723 GLY A O 1
ATOM 14107 N N . GLU B 1 752 ? 317.79549 469.57399 415.14249 1.000 93.44479 724 GLU A N 1
ATOM 14108 C CA . GLU B 1 752 ? 318.00549 469.34899 416.56549 1.000 93.44479 724 GLU A CA 1
ATOM 14109 C C . GLU B 1 752 ? 319.47049 469.04499 416.84649 1.000 93.44479 724 GLU A C 1
ATOM 14110 O O . GLU B 1 752 ? 320.11949 468.30099 416.10749 1.000 93.44479 724 GLU A O 1
ATOM 14116 N N . ALA B 1 753 ? 319.99049 469.63199 417.92649 1.000 86.18662 725 ALA A N 1
ATOM 14117 C CA . ALA B 1 753 ? 321.39049 469.41799 418.27949 1.000 86.18662 725 ALA A CA 1
ATOM 14118 C C . ALA B 1 753 ? 321.66149 467.95599 418.60649 1.000 86.18662 725 ALA A C 1
ATOM 14119 O O . ALA B 1 753 ? 322.69449 467.40499 418.20849 1.000 86.18662 725 ALA A O 1
ATOM 14121 N N . GLN B 1 754 ? 320.74649 467.31099 419.33249 1.000 83.17905 726 GLN A N 1
ATOM 14122 C CA . GLN B 1 754 ? 320.93949 465.90799 419.68449 1.000 83.17905 726 GLN A CA 1
ATOM 14123 C C . GLN B 1 754 ? 320.97149 465.02499 418.44449 1.000 83.17905 726 GLN A C 1
ATOM 14124 O O . GLN B 1 754 ? 321.79849 464.11099 418.34649 1.000 83.17905 726 GLN A O 1
ATOM 14130 N N . LYS B 1 755 ? 320.07549 465.27699 417.48849 1.000 90.45425 727 LYS A N 1
ATOM 14131 C CA . LYS B 1 755 ? 320.07349 464.48899 416.26049 1.000 90.45425 727 LYS A CA 1
ATOM 14132 C C . LYS B 1 755 ? 321.33649 464.73199 415.44449 1.000 90.45425 727 LYS A C 1
ATOM 14133 O O . LYS B 1 755 ? 321.92249 463.78599 414.90749 1.000 90.45425 727 LYS A O 1
ATOM 14139 N N . ILE B 1 756 ? 321.77149 465.98799 415.34149 1.000 86.59905 728 ILE A N 1
ATOM 14140 C CA . ILE B 1 756 ? 323.01449 466.28399 414.63549 1.000 86.59905 728 ILE A CA 1
ATOM 14141 C C . ILE B 1 756 ? 324.18749 465.60999 415.33149 1.000 86.59905 728 ILE A C 1
ATOM 14142 O O . ILE B 1 756 ? 325.10249 465.08899 414.68149 1.000 86.59905 728 ILE A O 1
ATOM 14147 N N . ASP B 1 757 ? 324.17049 465.59699 416.66449 1.000 83.30559 729 ASP A N 1
ATOM 14148 C CA . ASP B 1 757 ? 325.24749 464.96599 417.41949 1.000 83.30559 729 ASP A CA 1
ATOM 14149 C C . ASP B 1 757 ? 325.32649 463.47199 417.13249 1.000 83.30559 729 ASP A C 1
ATOM 14150 O O . ASP B 1 757 ? 326.42149 462.91899 416.98249 1.000 83.30559 729 ASP A O 1
ATOM 14155 N N . ARG B 1 758 ? 324.17449 462.80099 417.05149 1.000 85.18082 730 ARG A N 1
ATOM 14156 C CA . ARG B 1 758 ? 324.17949 461.35499 416.85649 1.000 85.18082 730 ARG A CA 1
ATOM 14157 C C . ARG B 1 758 ? 324.76049 460.96999 415.50149 1.000 85.18082 730 ARG A C 1
ATOM 14158 O O . ARG B 1 758 ? 325.56349 460.03499 415.40949 1.000 85.18082 730 ARG A O 1
ATOM 14166 N N . PHE B 1 759 ? 324.36749 461.67199 414.43449 1.000 94.65454 731 PHE A N 1
ATOM 14167 C CA . PHE B 1 759 ? 324.94349 461.38699 413.12349 1.000 94.65454 731 PHE A CA 1
ATOM 14168 C C . PHE B 1 759 ? 326.44249 461.62799 413.11449 1.000 94.65454 731 PHE A C 1
ATOM 14169 O O . PHE B 1 759 ? 327.22649 460.74799 412.74249 1.000 94.65454 731 PHE A O 1
ATOM 14177 N N . MET B 1 760 ? 326.86149 462.81899 413.52949 1.000 88.41611 732 MET A N 1
ATOM 14178 C CA . MET B 1 760 ? 328.21349 463.25799 413.23349 1.000 88.41611 732 MET A CA 1
ATOM 14179 C C . MET B 1 760 ? 329.23649 462.57999 414.13549 1.000 88.41611 732 MET A C 1
ATOM 14180 O O . MET B 1 760 ? 330.42949 462.57999 413.81449 1.000 88.41611 732 MET A O 1
ATOM 14185 N N . LEU B 1 761 ? 328.79149 461.98199 415.24349 1.000 84.65968 733 LEU A N 1
ATOM 14186 C CA . LEU B 1 761 ? 329.67249 461.12299 416.02549 1.000 84.65968 733 LEU A CA 1
ATOM 14187 C C . LEU B 1 761 ? 330.10749 459.90999 415.21449 1.000 84.65968 733 LEU A C 1
ATOM 14188 O O . LEU B 1 761 ? 331.29849 459.58499 415.15049 1.000 84.65968 733 LEU A O 1
ATOM 14193 N N . LYS B 1 762 ? 329.15149 459.23099 414.57549 1.000 93.95505 734 LYS A N 1
ATOM 14194 C CA . LYS B 1 762 ? 329.48549 458.03599 413.81049 1.000 93.95505 734 LYS A CA 1
ATOM 14195 C C . LYS B 1 762 ? 330.27549 458.37699 412.55949 1.000 93.95505 734 LYS A C 1
ATOM 14196 O O . LYS B 1 762 ? 331.11649 457.58199 412.12549 1.000 93.95505 734 LYS A O 1
ATOM 14202 N N . PHE B 1 763 ? 330.01649 459.54299 411.96649 1.000 101.36024 735 PHE A N 1
ATOM 14203 C CA . PHE B 1 763 ? 330.77749 459.94899 410.79249 1.000 101.36024 735 PHE A CA 1
ATOM 14204 C C . PHE B 1 763 ? 332.26149 460.04699 411.11349 1.000 101.36024 735 PHE A C 1
ATOM 14205 O O . PHE B 1 763 ? 333.10349 459.58099 410.33849 1.000 101.36024 735 PHE A O 1
ATOM 14213 N N . ALA B 1 764 ? 332.60049 460.64699 412.25549 1.000 96.28027 736 ALA A N 1
ATOM 14214 C CA . ALA B 1 764 ? 333.99549 460.68699 412.67649 1.000 96.28027 736 ALA A CA 1
ATOM 14215 C C . ALA B 1 764 ? 334.53349 459.28399 412.92249 1.000 96.28027 736 ALA A C 1
ATOM 14216 O O . ALA B 1 764 ? 335.64249 458.95099 412.48949 1.000 96.28027 736 ALA A O 1
ATOM 14218 N N . HIS B 1 765 ? 333.75949 458.44399 413.61249 1.000 90.66055 737 HIS A N 1
ATOM 14219 C CA . HIS B 1 765 ? 334.19049 457.06999 413.84649 1.000 90.66055 737 HIS A CA 1
ATOM 14220 C C . HIS B 1 765 ? 334.30749 456.29999 412.53849 1.000 90.66055 737 HIS A C 1
ATOM 14221 O O . HIS B 1 765 ? 335.27449 455.55899 412.33149 1.000 90.66055 737 HIS A O 1
ATOM 14228 N N . ARG B 1 766 ? 333.33149 456.46399 411.64249 1.000 101.66687 738 ARG A N 1
ATOM 14229 C CA . ARG B 1 766 ? 333.40249 455.79699 410.34649 1.000 101.66687 738 ARG A CA 1
ATOM 14230 C C . ARG B 1 766 ? 334.57749 456.31099 409.52649 1.000 101.66687 738 ARG A C 1
ATOM 14231 O O . ARG B 1 766 ? 335.25949 455.53199 408.85149 1.000 101.66687 738 ARG A O 1
ATOM 14239 N N . TYR B 1 767 ? 334.82549 457.62099 409.56649 1.000 106.13099 739 TYR A N 1
ATOM 14240 C CA . TYR B 1 767 ? 335.97049 458.17499 408.85449 1.000 106.13099 739 TYR A CA 1
ATOM 14241 C C . TYR B 1 767 ? 337.27849 457.62699 409.40749 1.000 106.13099 739 TYR A C 1
ATOM 14242 O O . TYR B 1 767 ? 338.19249 457.29499 408.64449 1.000 106.13099 739 TYR A O 1
ATOM 14251 N N . VAL B 1 768 ? 337.38749 457.52699 410.73249 1.000 102.02355 740 VAL A N 1
ATOM 14252 C CA . VAL B 1 768 ? 338.61449 457.02299 411.33949 1.000 102.02355 740 VAL A CA 1
ATOM 14253 C C . VAL B 1 768 ? 338.81549 455.55099 410.99849 1.000 102.02355 740 VAL A C 1
ATOM 14254 O O . VAL B 1 768 ? 339.89749 455.14399 410.55949 1.000 102.02355 740 VAL A O 1
ATOM 14258 N N . THR B 1 769 ? 337.77649 454.73299 411.17949 1.000 102.75172 741 THR A N 1
ATOM 14259 C CA . THR B 1 769 ? 337.90749 453.30999 410.89049 1.000 102.75172 741 THR A CA 1
ATOM 14260 C C . THR B 1 769 ? 338.08149 453.02999 409.40549 1.000 102.75172 741 THR A C 1
ATOM 14261 O O . THR B 1 769 ? 338.47949 451.91799 409.04549 1.000 102.75172 741 THR A O 1
ATOM 14265 N N . GLY B 1 770 ? 337.79249 453.99999 408.54249 1.000 108.19406 742 GLY A N 1
ATOM 14266 C CA . GLY B 1 770 ? 338.02149 453.83699 407.12349 1.000 108.19406 742 GLY A CA 1
ATOM 14267 C C . GLY B 1 770 ? 339.32549 454.47099 406.69349 1.000 108.19406 742 GLY A C 1
ATOM 14268 O O . GLY B 1 770 ? 339.99549 453.98099 405.78049 1.000 108.19406 742 GLY A O 1
ATOM 14269 N N . ASN B 1 771 ? 339.70349 455.55999 407.35949 1.000 106.12715 743 ASN A N 1
ATOM 14270 C CA . ASN B 1 771 ? 340.93049 456.29399 407.05649 1.000 106.12715 743 ASN A CA 1
ATOM 14271 C C . ASN B 1 771 ? 341.71349 456.46799 408.35049 1.000 106.12715 743 ASN A C 1
ATOM 14272 O O . ASN B 1 771 ? 341.72549 457.55399 408.94549 1.000 106.12715 743 ASN A O 1
ATOM 14277 N N . PRO B 1 772 ? 342.37549 455.41399 408.81949 1.000 105.15290 744 PRO A N 1
ATOM 14278 C CA . PRO B 1 772 ? 343.15849 455.52199 410.05449 1.000 105.15290 744 PRO A CA 1
ATOM 14279 C C . PRO B 1 772 ? 344.39249 456.38399 409.84749 1.000 105.15290 744 PRO A C 1
ATOM 14280 O O . PRO B 1 772 ? 344.80649 456.68299 408.72549 1.000 105.15290 744 PRO A O 1
ATOM 14284 N N . ASN B 1 773 ? 344.97049 456.80399 410.97149 1.000 108.37848 745 ASN A N 1
ATOM 14285 C CA . ASN B 1 773 ? 346.18549 457.60799 411.06349 1.000 108.37848 745 ASN A CA 1
ATOM 14286 C C . ASN B 1 773 ? 346.01849 459.00799 410.48749 1.000 108.37848 745 ASN A C 1
ATOM 14287 O O . ASN B 1 773 ? 346.98549 459.77699 410.48549 1.000 108.37848 745 ASN A O 1
ATOM 14292 N N . ALA B 1 774 ? 344.83149 459.36599 409.99249 1.000 112.29773 746 ALA A N 1
ATOM 14293 C CA . ALA B 1 774 ? 344.60549 460.73899 409.55449 1.000 112.29773 746 ALA A CA 1
ATOM 14294 C C . ALA B 1 774 ? 344.62949 461.69799 410.73549 1.000 112.29773 746 ALA A C 1
ATOM 14295 O O . ALA B 1 774 ? 345.15749 462.81199 410.63049 1.000 112.29773 746 ALA A O 1
ATOM 14297 N N . PHE B 1 775 ? 344.06349 461.28299 411.86549 1.000 116.42442 747 PHE A N 1
ATOM 14298 C CA . PHE B 1 775 ? 344.06549 462.07499 413.08449 1.000 116.42442 747 PHE A CA 1
ATOM 14299 C C . PHE B 1 775 ? 344.42549 461.17299 414.25349 1.000 116.42442 747 PHE A C 1
ATOM 14300 O O . PHE B 1 775 ? 344.20049 459.95999 414.21149 1.000 116.42442 747 PHE A O 1
ATOM 14308 N N . ALA B 1 776 ? 344.99549 461.77699 415.29849 1.000 113.59597 748 ALA A N 1
ATOM 14309 C CA . ALA B 1 776 ? 345.47849 460.99299 416.43049 1.000 113.59597 748 ALA A CA 1
ATOM 14310 C C . ALA B 1 776 ? 344.33949 460.25799 417.12549 1.000 113.59597 748 ALA A C 1
ATOM 14311 O O . ALA B 1 776 ? 344.48549 459.09099 417.50649 1.000 113.59597 748 ALA A O 1
ATOM 14313 N N . ASN B 1 777 ? 343.19949 460.91999 417.29849 1.000 98.59802 749 ASN A N 1
ATOM 14314 C CA . ASN B 1 777 ? 342.05349 460.31699 417.95849 1.000 98.59802 749 ASN A CA 1
ATOM 14315 C C . ASN B 1 777 ? 340.79449 460.63299 417.16549 1.000 98.59802 749 ASN A C 1
ATOM 14316 O O . ASN B 1 777 ? 340.73749 461.60799 416.41349 1.000 98.59802 749 ASN A O 1
ATOM 14321 N N . ALA B 1 778 ? 339.77549 459.79099 417.34849 1.000 92.21465 750 ALA A N 1
ATOM 14322 C CA . ALA B 1 778 ? 338.51749 459.96499 416.63349 1.000 92.21465 750 ALA A CA 1
ATOM 14323 C C . ALA B 1 778 ? 337.78149 461.23699 417.03049 1.000 92.21465 750 ALA A C 1
ATOM 14324 O O . ALA B 1 778 ? 336.83149 461.61999 416.34049 1.000 92.21465 750 ALA A O 1
ATOM 14326 N N . ASP B 1 779 ? 338.17849 461.88799 418.12449 1.000 98.24860 751 ASP A N 1
ATOM 14327 C CA . ASP B 1 779 ? 337.56349 463.15999 418.48549 1.000 98.24860 751 ASP A CA 1
ATOM 14328 C C . ASP B 1 779 ? 337.87549 464.23599 417.45449 1.000 98.24860 751 ASP A C 1
ATOM 14329 O O . ASP B 1 779 ? 337.03249 465.09399 417.16949 1.000 98.24860 751 ASP A O 1
ATOM 14334 N N . THR B 1 780 ? 339.09049 464.21799 416.90249 1.000 103.94623 752 THR A N 1
ATOM 14335 C CA . THR B 1 780 ? 339.50949 465.28799 415.99949 1.000 103.94623 752 THR A CA 1
ATOM 14336 C C . THR B 1 780 ? 338.60749 465.41999 414.78049 1.000 103.94623 752 THR A C 1
ATOM 14337 O O . THR B 1 780 ? 338.18949 466.54999 414.47649 1.000 103.94623 752 THR A O 1
ATOM 14341 N N . PRO B 1 781 ? 338.27049 464.35599 414.04249 1.000 99.29401 753 PRO A N 1
ATOM 14342 C CA . PRO B 1 781 ? 337.25449 464.52299 412.99349 1.000 99.29401 753 PRO A CA 1
ATOM 14343 C C . PRO B 1 781 ? 335.91149 464.95499 413.54249 1.000 99.29401 753 PRO A C 1
ATOM 14344 O O . PRO B 1 781 ? 335.19449 465.70999 412.87749 1.000 99.29401 753 PRO A O 1
ATOM 14348 N N . TYR B 1 782 ? 335.55249 464.50399 414.74549 1.000 84.56821 754 TYR A N 1
ATOM 14349 C CA . TYR B 1 782 ? 334.28649 464.90599 415.34849 1.000 84.56821 754 TYR A CA 1
ATOM 14350 C C . TYR B 1 782 ? 334.26049 466.40099 415.63649 1.000 84.56821 754 TYR A C 1
ATOM 14351 O O . TYR B 1 782 ? 333.33249 467.10799 415.22649 1.000 84.56821 754 TYR A O 1
ATOM 14360 N N . VAL B 1 783 ? 335.27749 466.90299 416.33749 1.000 94.47965 755 VAL A N 1
ATOM 14361 C CA . VAL B 1 783 ? 335.30849 468.31999 416.68049 1.000 94.47965 755 VAL A CA 1
ATOM 14362 C C . VAL B 1 783 ? 335.47349 469.17099 415.42849 1.000 94.47965 755 VAL A C 1
ATOM 14363 O O . VAL B 1 783 ? 334.77949 470.17899 415.25149 1.000 94.47965 755 VAL A O 1
ATOM 14367 N N . LEU B 1 784 ? 336.38549 468.77699 414.53849 1.000 104.11739 756 LEU A N 1
ATOM 14368 C CA . LEU B 1 784 ? 336.62249 469.56199 413.33149 1.000 104.11739 756 LEU A CA 1
ATOM 14369 C C . LEU B 1 784 ? 335.40349 469.57399 412.41949 1.000 104.11739 756 LEU A C 1
ATOM 14370 O O . LEU B 1 784 ? 335.17549 470.55899 411.70849 1.000 104.11739 756 LEU A O 1
ATOM 14375 N N . ALA B 1 785 ? 334.61149 468.49999 412.42849 1.000 100.02996 757 ALA A N 1
ATOM 14376 C CA . ALA B 1 785 ? 333.42249 468.45799 411.58549 1.000 100.02996 757 ALA A CA 1
ATOM 14377 C C . ALA B 1 785 ? 332.42149 469.53299 411.98949 1.000 100.02996 757 ALA A C 1
ATOM 14378 O O . ALA B 1 785 ? 331.67649 470.04599 411.14749 1.000 100.02996 757 ALA A O 1
ATOM 14380 N N . TYR B 1 786 ? 332.38149 469.88099 413.27549 1.000 92.02834 758 TYR A N 1
ATOM 14381 C CA . TYR B 1 786 ? 331.54549 470.99699 413.70249 1.000 92.02834 758 TYR A CA 1
ATOM 14382 C C . TYR B 1 786 ? 332.14149 472.33099 413.27149 1.000 92.02834 758 TYR A C 1
ATOM 14383 O O . TYR B 1 786 ? 331.40749 473.25399 412.90249 1.000 92.02834 758 TYR A O 1
ATOM 14392 N N . SER B 1 787 ? 333.46849 472.45399 413.31549 1.000 107.96053 759 SER A N 1
ATOM 14393 C CA . SER B 1 787 ? 334.10449 473.69599 412.89049 1.000 107.96053 759 SER A CA 1
ATOM 14394 C C . SER B 1 787 ? 333.86249 473.96299 411.41049 1.000 107.96053 759 SER A C 1
ATOM 14395 O O . SER B 1 787 ? 333.58049 475.09899 411.01449 1.000 107.96053 759 SER A O 1
ATOM 14398 N N . VAL B 1 788 ? 333.97949 472.92999 410.57549 1.000 112.74938 760 VAL A N 1
ATOM 14399 C CA . VAL B 1 788 ? 333.78649 473.12099 409.14249 1.000 112.74938 760 VAL A CA 1
ATOM 14400 C C . VAL B 1 788 ? 332.31649 473.36799 408.81749 1.000 112.74938 760 VAL A C 1
ATOM 14401 O O . VAL B 1 788 ? 331.99249 474.19899 407.96049 1.000 112.74938 760 VAL A O 1
ATOM 14405 N N . ILE B 1 789 ? 331.40349 472.66499 409.49249 1.000 109.65160 761 ILE A N 1
ATOM 14406 C CA . ILE B 1 789 ? 329.98849 472.80099 409.15849 1.000 109.65160 761 ILE A CA 1
ATOM 14407 C C . ILE B 1 789 ? 329.47949 474.19199 409.52249 1.000 109.65160 761 ILE A C 1
ATOM 14408 O O . ILE B 1 789 ? 328.63749 474.75999 408.81849 1.000 109.65160 761 ILE A O 1
ATOM 14413 N N . MET B 1 790 ? 329.97849 474.76599 410.62049 1.000 117.11737 762 MET A N 1
ATOM 14414 C CA . MET B 1 790 ? 329.61849 476.14199 410.94249 1.000 117.11737 762 MET A CA 1
ATOM 14415 C C . MET B 1 790 ? 330.31849 477.11799 410.00749 1.000 117.11737 762 MET A C 1
ATOM 14416 O O . MET B 1 790 ? 329.74549 478.14799 409.63449 1.000 117.11737 762 MET A O 1
ATOM 14421 N N . LEU B 1 791 ? 331.55549 476.80799 409.61349 1.000 126.55205 763 LEU A N 1
ATOM 14422 C CA . LEU B 1 791 ? 332.25649 477.65099 408.65249 1.000 126.55205 763 LEU A CA 1
ATOM 14423 C C . LEU B 1 791 ? 331.57149 477.62099 407.29349 1.000 126.55205 763 LEU A C 1
ATOM 14424 O O . LEU B 1 791 ? 331.49449 478.64699 406.60849 1.000 126.55205 763 LEU A O 1
ATOM 14429 N N . ASN B 1 792 ? 331.07749 476.45099 406.88349 1.000 130.53028 764 ASN A N 1
ATOM 14430 C CA . ASN B 1 792 ? 330.33249 476.36399 405.63249 1.000 130.53028 764 ASN A CA 1
ATOM 14431 C C . ASN B 1 792 ? 329.08349 477.22999 405.68149 1.000 130.53028 764 ASN A C 1
ATOM 14432 O O . ASN B 1 792 ? 328.76649 477.93399 404.71449 1.000 130.53028 764 ASN A O 1
ATOM 14437 N N . THR B 1 793 ? 328.35849 477.19099 406.79949 1.000 131.12493 765 THR A N 1
ATOM 14438 C CA . THR B 1 793 ? 327.20249 478.06599 406.96049 1.000 131.12493 765 THR A CA 1
ATOM 14439 C C . THR B 1 793 ? 327.62549 479.52699 407.05549 1.000 131.12493 765 THR A C 1
ATOM 14440 O O . THR B 1 793 ? 326.96649 480.40599 406.49049 1.000 131.12493 765 THR A O 1
ATOM 14444 N N . ASP B 1 794 ? 328.72449 479.80299 407.76149 1.000 136.67863 766 ASP A N 1
ATOM 14445 C CA . ASP B 1 794 ? 329.13749 481.18599 407.98349 1.000 136.67863 766 ASP A CA 1
ATOM 14446 C C . ASP B 1 794 ? 329.52349 481.87299 406.67949 1.000 136.67863 766 ASP A C 1
ATOM 14447 O O . ASP B 1 794 ? 329.01849 482.95699 406.36549 1.000 136.67863 766 ASP A O 1
ATOM 14452 N N . LEU B 1 795 ? 330.41849 481.25799 405.90449 1.000 138.26488 767 LEU A N 1
ATOM 14453 C CA . LEU B 1 795 ? 330.93049 481.92299 404.71049 1.000 138.26488 767 LEU A CA 1
ATOM 14454 C C . LEU B 1 795 ? 329.86749 482.02599 403.62549 1.000 138.26488 767 LEU A C 1
ATOM 14455 O O . LEU B 1 795 ? 329.74749 483.06299 402.96249 1.000 138.26488 767 LEU A O 1
ATOM 14460 N N . HIS B 1 796 ? 329.08349 480.96699 403.43049 1.000 138.13895 768 HIS A N 1
ATOM 14461 C CA . HIS B 1 796 ? 328.10749 480.91499 402.35249 1.000 138.13895 768 HIS A CA 1
ATOM 14462 C C . HIS B 1 796 ? 326.76249 481.51799 402.73949 1.000 138.13895 768 HIS A C 1
ATOM 14463 O O . HIS B 1 796 ? 325.75249 481.22399 402.09049 1.000 138.13895 768 HIS A O 1
ATOM 14470 N N . SER B 1 797 ? 326.72549 482.34699 403.77949 1.000 145.18457 769 SER A N 1
ATOM 14471 C CA . SER B 1 797 ? 325.52349 483.07499 404.16049 1.000 145.18457 769 SER A CA 1
ATOM 14472 C C . SER B 1 797 ? 325.85849 484.55299 404.26649 1.000 145.18457 769 SER A C 1
ATOM 14473 O O . SER B 1 797 ? 326.85749 484.92399 404.88949 1.000 145.18457 769 SER A O 1
ATOM 14476 N N . SER B 1 798 ? 325.02349 485.39199 403.65749 1.000 151.30301 770 SER A N 1
ATOM 14477 C CA . SER B 1 798 ? 325.19949 486.83599 403.69449 1.000 151.30301 770 SER A CA 1
ATOM 14478 C C . SER B 1 798 ? 324.34949 487.49599 404.77049 1.000 151.30301 770 SER A C 1
ATOM 14479 O O . SER B 1 798 ? 324.23649 488.72599 404.79149 1.000 151.30301 770 SER A O 1
ATOM 14482 N N . LYS B 1 799 ? 323.74749 486.70599 405.66249 1.000 151.20547 771 LYS A N 1
ATOM 14483 C CA . LYS B 1 799 ? 322.90849 487.26499 406.71549 1.000 151.20547 771 LYS A CA 1
ATOM 14484 C C . LYS B 1 799 ? 323.70949 488.06699 407.73149 1.000 151.20547 771 LYS A C 1
ATOM 14485 O O . LYS B 1 799 ? 323.12249 488.85699 408.47949 1.000 151.20547 771 LYS A O 1
ATOM 14491 N N . VAL B 1 800 ? 325.02649 487.88399 407.77849 1.000 155.03119 772 VAL A N 1
ATOM 14492 C CA . VAL B 1 800 ? 325.90149 488.62399 408.67849 1.000 155.03119 772 VAL A CA 1
ATOM 14493 C C . VAL B 1 800 ? 326.93249 489.37099 407.84249 1.000 155.03119 772 VAL A C 1
ATOM 14494 O O . VAL B 1 800 ? 327.52149 488.80199 406.91549 1.000 155.03119 772 VAL A O 1
ATOM 14498 N N . VAL B 1 801 ? 327.12249 490.65399 408.15149 1.000 159.73344 773 VAL A N 1
ATOM 14499 C CA . VAL B 1 801 ? 328.07149 491.46899 407.40049 1.000 159.73344 773 VAL A CA 1
ATOM 14500 C C . VAL B 1 801 ? 329.50149 491.01999 407.67149 1.000 159.73344 773 VAL A C 1
ATOM 14501 O O . VAL B 1 801 ? 330.35649 491.05599 406.77749 1.000 159.73344 773 VAL A O 1
ATOM 14505 N N . LYS B 1 802 ? 329.78849 490.60099 408.90149 1.000 156.12057 774 LYS A N 1
ATOM 14506 C CA . LYS B 1 802 ? 331.13549 490.18299 409.25949 1.000 156.12057 774 LYS A CA 1
ATOM 14507 C C . LYS B 1 802 ? 331.53749 488.93499 408.48249 1.000 156.12057 774 LYS A C 1
ATOM 14508 O O . LYS B 1 802 ? 330.71949 488.04499 408.23549 1.000 156.12057 774 LYS A O 1
ATOM 14514 N N . ARG B 1 803 ? 332.80849 488.87699 408.09749 1.000 152.32539 775 ARG A N 1
ATOM 14515 C CA . ARG B 1 803 ? 333.35749 487.75599 407.35049 1.000 152.32539 775 ARG A CA 1
ATOM 14516 C C . ARG B 1 803 ? 334.35249 486.99799 408.21549 1.000 152.32539 775 ARG A C 1
ATOM 14517 O O . ARG B 1 803 ? 335.24249 487.59699 408.82849 1.000 152.32539 775 ARG A O 1
ATOM 14525 N N . MET B 1 804 ? 334.19649 485.67799 408.25849 1.000 149.98829 776 MET A N 1
ATOM 14526 C CA . MET B 1 804 ? 335.01749 484.83399 409.11549 1.000 149.98829 776 MET A CA 1
ATOM 14527 C C . MET B 1 804 ? 336.30349 484.49399 408.37149 1.000 149.98829 776 MET A C 1
ATOM 14528 O O . MET B 1 804 ? 336.26249 483.86999 407.30649 1.000 149.98829 776 MET A O 1
ATOM 14533 N N . SER B 1 805 ? 337.43949 484.90599 408.92249 1.000 148.02860 777 SER A N 1
ATOM 14534 C CA . SER B 1 805 ? 338.70749 484.84599 408.21249 1.000 148.02860 777 SER A CA 1
ATOM 14535 C C . SER B 1 805 ? 339.46949 483.56799 408.54449 1.000 148.02860 777 SER A C 1
ATOM 14536 O O . SER B 1 805 ? 339.11949 482.81399 409.45649 1.000 148.02860 777 SER A O 1
ATOM 14539 N N . LYS B 1 806 ? 340.53249 483.33499 407.77249 1.000 147.81061 778 LYS A N 1
ATOM 14540 C CA . LYS B 1 806 ? 341.35949 482.14899 407.96349 1.000 147.81061 778 LYS A CA 1
ATOM 14541 C C . LYS B 1 806 ? 342.06049 482.16299 409.31649 1.000 147.81061 778 LYS A C 1
ATOM 14542 O O . LYS B 1 806 ? 342.13249 481.13099 409.99349 1.000 147.81061 778 LYS A O 1
ATOM 14548 N N . ALA B 1 807 ? 342.58949 483.31999 409.72149 1.000 145.85945 779 ALA A N 1
ATOM 14549 C CA . ALA B 1 807 ? 343.36249 483.38999 410.95749 1.000 145.85945 779 ALA A CA 1
ATOM 14550 C C . ALA B 1 807 ? 342.51049 483.02899 412.16649 1.000 145.85945 779 ALA A C 1
ATOM 14551 O O . ALA B 1 807 ? 342.96249 482.30199 413.05949 1.000 145.85945 779 ALA A O 1
ATOM 14553 N N . GLU B 1 808 ? 341.27549 483.52899 412.21549 1.000 144.88775 780 GLU A N 1
ATOM 14554 C CA . GLU B 1 808 ? 340.39249 483.19899 413.32849 1.000 144.88775 780 GLU A CA 1
ATOM 14555 C C . GLU B 1 808 ? 339.99749 481.72799 413.30049 1.000 144.88775 780 GLU A C 1
ATOM 14556 O O . GLU B 1 808 ? 339.86249 481.09599 414.35549 1.000 144.88775 780 GLU A O 1
ATOM 14562 N N . PHE B 1 809 ? 339.80349 481.16999 412.10249 1.000 139.16568 781 PHE A N 1
ATOM 14563 C CA . PHE B 1 809 ? 339.37049 479.77999 411.98749 1.000 139.16568 781 PHE A CA 1
ATOM 14564 C C . PHE B 1 809 ? 340.42249 478.82199 412.53049 1.000 139.16568 781 PHE A C 1
ATOM 14565 O O . PHE B 1 809 ? 340.09049 477.85199 413.22049 1.000 139.16568 781 PHE A O 1
ATOM 14573 N N . ILE B 1 810 ? 341.69649 479.07399 412.22549 1.000 139.19868 782 ILE A N 1
ATOM 14574 C CA . ILE B 1 810 ? 342.76649 478.26399 412.80049 1.000 139.19868 782 ILE A CA 1
ATOM 14575 C C . ILE B 1 810 ? 342.82049 478.46099 414.30949 1.000 139.19868 782 ILE A C 1
ATOM 14576 O O . ILE B 1 810 ? 343.02049 477.50699 415.07049 1.000 139.19868 782 ILE A O 1
ATOM 14581 N N . LYS B 1 811 ? 342.64649 479.70399 414.76449 1.000 131.73441 783 LYS A N 1
ATOM 14582 C CA . LYS B 1 811 ? 342.56949 479.96099 416.19849 1.000 131.73441 783 LYS A CA 1
ATOM 14583 C C . LYS B 1 811 ? 341.37449 479.24899 416.81749 1.000 131.73441 783 LYS A C 1
ATOM 14584 O O . LYS B 1 811 ? 341.45449 478.74699 417.94349 1.000 131.73441 783 LYS A O 1
ATOM 14590 N N . ASN B 1 812 ? 340.25549 479.19499 416.09249 1.000 131.55203 784 ASN A N 1
ATOM 14591 C CA . ASN B 1 812 ? 339.08049 478.48199 416.57849 1.000 131.55203 784 ASN A CA 1
ATOM 14592 C C . ASN B 1 812 ? 339.31549 476.98099 416.67949 1.000 131.55203 784 ASN A C 1
ATOM 14593 O O . ASN B 1 812 ? 338.53549 476.28799 417.34249 1.000 131.55203 784 ASN A O 1
ATOM 14598 N N . ASN B 1 813 ? 340.36249 476.46499 416.04249 1.000 128.81180 785 ASN A N 1
ATOM 14599 C CA . ASN B 1 813 ? 340.66649 475.03899 416.03549 1.000 128.81180 785 ASN A CA 1
ATOM 14600 C C . ASN B 1 813 ? 342.05349 474.75799 416.60549 1.000 128.81180 785 ASN A C 1
ATOM 14601 O O . ASN B 1 813 ? 342.81949 473.96299 416.05849 1.000 128.81180 785 ASN A O 1
ATOM 14606 N N . ARG B 1 814 ? 342.38849 475.40999 417.71449 1.000 129.72223 786 ARG A N 1
ATOM 14607 C CA . ARG B 1 814 ? 343.68849 475.22199 418.34649 1.000 129.72223 786 ARG A CA 1
ATOM 14608 C C . ARG B 1 814 ? 343.63649 474.01599 419.27449 1.000 129.72223 786 ARG A C 1
ATOM 14609 O O . ARG B 1 814 ? 342.78849 473.95099 420.17149 1.000 129.72223 786 ARG A O 1
ATOM 14617 N N . GLY B 1 815 ? 344.54449 473.06599 419.06349 1.000 125.82535 787 GLY A N 1
ATOM 14618 C CA . GLY B 1 815 ? 344.64249 471.89999 419.91949 1.000 125.82535 787 GLY A CA 1
ATOM 14619 C C . GLY B 1 815 ? 343.41749 471.00999 419.90849 1.000 125.82535 787 GLY A C 1
ATOM 14620 O O . GLY B 1 815 ? 342.94149 470.59099 420.96749 1.000 125.82535 787 GLY A O 1
ATOM 14621 N N . ILE B 1 816 ? 342.89349 470.71099 418.71749 1.000 120.09278 788 ILE A N 1
ATOM 14622 C CA . ILE B 1 816 ? 341.73349 469.83799 418.58649 1.000 120.09278 788 ILE A CA 1
ATOM 14623 C C . ILE B 1 816 ? 342.11749 468.40399 418.26149 1.000 120.09278 788 ILE A C 1
ATOM 14624 O O . ILE B 1 816 ? 341.22949 467.56799 418.04749 1.000 120.09278 788 ILE A O 1
ATOM 14629 N N . ASN B 1 817 ? 343.40849 468.09299 418.21649 1.000 122.67921 789 ASN A N 1
ATOM 14630 C CA . ASN B 1 817 ? 343.89749 466.73699 417.98049 1.000 122.67921 789 ASN A CA 1
ATOM 14631 C C . ASN B 1 817 ? 344.75549 466.34999 419.17949 1.000 122.67921 789 ASN A C 1
ATOM 14632 O O . ASN B 1 817 ? 345.97949 466.50099 419.14849 1.000 122.67921 789 ASN A O 1
ATOM 14637 N N . ASP B 1 818 ? 344.10849 465.83799 420.22649 1.000 123.95185 790 ASP A N 1
ATOM 14638 C CA . ASP B 1 818 ? 344.76849 465.51199 421.49049 1.000 123.95185 790 ASP A CA 1
ATOM 14639 C C . ASP B 1 818 ? 345.60049 466.70099 421.97649 1.000 123.95185 790 ASP A C 1
ATOM 14640 O O . ASP B 1 818 ? 346.82749 466.65699 422.04149 1.000 123.95185 790 ASP A O 1
ATOM 14645 N N . ASN B 1 819 ? 344.86949 467.78299 422.25949 1.000 129.19849 791 ASN A N 1
ATOM 14646 C CA . ASN B 1 819 ? 345.37649 469.10499 422.62749 1.000 129.19849 791 ASN A CA 1
ATOM 14647 C C . ASN B 1 819 ? 346.65349 469.45799 421.87149 1.000 129.19849 791 ASN A C 1
ATOM 14648 O O . ASN B 1 819 ? 347.61449 469.97299 422.45149 1.000 129.19849 791 ASN A O 1
ATOM 14653 N N . ALA B 1 820 ? 346.64949 469.21099 420.56449 1.000 134.41489 792 ALA A N 1
ATOM 14654 C CA . ALA B 1 820 ? 347.75749 469.55599 419.68749 1.000 134.41489 792 ALA A CA 1
ATOM 14655 C C . ALA B 1 820 ? 347.19249 470.10299 418.38749 1.000 134.41489 792 ALA A C 1
ATOM 14656 O O . ALA B 1 820 ? 346.24149 469.54399 417.83349 1.000 134.41489 792 ALA A O 1
ATOM 14658 N N . ASP B 1 821 ? 347.77649 471.19699 417.90949 1.000 147.22003 793 ASP A N 1
ATOM 14659 C CA . ASP B 1 821 ? 347.25749 471.86099 416.72249 1.000 147.22003 793 ASP A CA 1
ATOM 14660 C C . ASP B 1 821 ? 347.42749 470.98499 415.48849 1.000 147.22003 793 ASP A C 1
ATOM 14661 O O . ASP B 1 821 ? 348.46049 470.33799 415.30049 1.000 147.22003 793 ASP A O 1
ATOM 14666 N N . LEU B 1 822 ? 346.39649 470.96599 414.64849 1.000 151.13439 794 LEU A N 1
ATOM 14667 C CA . LEU B 1 822 ? 346.47249 470.27099 413.37849 1.000 151.13439 794 LEU A CA 1
ATOM 14668 C C . LEU B 1 822 ? 347.35749 471.05399 412.41049 1.000 151.13439 794 LEU A C 1
ATOM 14669 O O . LEU B 1 822 ? 347.57549 472.25499 412.58949 1.000 151.13439 794 LEU A O 1
ATOM 14674 N N . PRO B 1 823 ? 347.89949 470.38999 411.38749 1.000 159.68194 795 PRO A N 1
ATOM 14675 C CA . PRO B 1 823 ? 348.70649 471.10899 410.39549 1.000 159.68194 795 PRO A CA 1
ATOM 14676 C C . PRO B 1 823 ? 347.91349 472.22899 409.73949 1.000 159.68194 795 PRO A C 1
ATOM 14677 O O . PRO B 1 823 ? 346.73549 472.07299 409.40949 1.000 159.68194 795 PRO A O 1
ATOM 14681 N N . ASP B 1 824 ? 348.57849 473.37099 409.55349 1.000 161.26314 796 ASP A N 1
ATOM 14682 C CA . ASP B 1 824 ? 347.90949 474.53299 408.97849 1.000 161.26314 796 ASP A CA 1
ATOM 14683 C C . ASP B 1 824 ? 347.48149 474.27199 407.54049 1.000 161.26314 796 ASP A C 1
ATOM 14684 O O . ASP B 1 824 ? 346.37449 474.64899 407.13949 1.000 161.26314 796 ASP A O 1
ATOM 14689 N N . GLU B 1 825 ? 348.34249 473.62199 406.75149 1.000 164.81558 797 GLU A N 1
ATOM 14690 C CA . GLU B 1 825 ? 348.00649 473.34799 405.35849 1.000 164.81558 797 GLU A CA 1
ATOM 14691 C C . GLU B 1 825 ? 346.79149 472.43799 405.24549 1.000 164.81558 797 GLU A C 1
ATOM 14692 O O . GLU B 1 825 ? 346.03449 472.53199 404.27249 1.000 164.81558 797 GLU A O 1
ATOM 14698 N N . TYR B 1 826 ? 346.59049 471.55099 406.22349 1.000 154.88536 798 TYR A N 1
ATOM 14699 C CA . TYR B 1 826 ? 345.37249 470.74999 406.24649 1.000 154.88536 798 TYR A CA 1
ATOM 14700 C C . TYR B 1 826 ? 344.14349 471.63499 406.40049 1.000 154.88536 798 TYR A C 1
ATOM 14701 O O . TYR B 1 826 ? 343.13449 471.43599 405.71549 1.000 154.88536 798 TYR A O 1
ATOM 14710 N N . LEU B 1 827 ? 344.21549 472.62399 407.29249 1.000 154.87435 799 LEU A N 1
ATOM 14711 C CA . LEU B 1 827 ? 343.08349 473.51799 407.50149 1.000 154.87435 799 LEU A CA 1
ATOM 14712 C C . LEU B 1 827 ? 342.89849 474.47199 406.32949 1.000 154.87435 799 LEU A C 1
ATOM 14713 O O . LEU B 1 827 ? 341.76249 474.83199 406.00049 1.000 154.87435 799 LEU A O 1
ATOM 14718 N N . ILE B 1 828 ? 343.99449 474.89899 405.69749 1.000 155.41908 800 ILE A N 1
ATOM 14719 C CA . ILE B 1 828 ? 343.89249 475.81299 404.56349 1.000 155.41908 800 ILE A CA 1
ATOM 14720 C C . ILE B 1 828 ? 343.12949 475.15799 403.42049 1.000 155.41908 800 ILE A C 1
ATOM 14721 O O . ILE B 1 828 ? 342.25549 475.77799 402.80249 1.000 155.41908 800 ILE A O 1
ATOM 14726 N N . GLY B 1 829 ? 343.44249 473.89499 403.12649 1.000 155.17642 801 GLY A N 1
ATOM 14727 C CA . GLY B 1 829 ? 342.71649 473.19099 402.08349 1.000 155.17642 801 GLY A CA 1
ATOM 14728 C C . GLY B 1 829 ? 341.24149 473.04299 402.40349 1.000 155.17642 801 GLY A C 1
ATOM 14729 O O . GLY B 1 829 ? 340.38949 473.16099 401.51949 1.000 155.17642 801 GLY A O 1
ATOM 14730 N N . ILE B 1 830 ? 340.92149 472.78099 403.67249 1.000 149.89575 802 ILE A N 1
ATOM 14731 C CA . ILE B 1 830 ? 339.52349 472.72399 404.08649 1.000 149.89575 802 ILE A CA 1
ATOM 14732 C C . ILE B 1 830 ? 338.86349 474.08499 403.90549 1.000 149.89575 802 ILE A C 1
ATOM 14733 O O . ILE B 1 830 ? 337.73449 474.18299 403.40949 1.000 149.89575 802 ILE A O 1
ATOM 14738 N N . TYR B 1 831 ? 339.55949 475.15499 404.29949 1.000 148.34438 803 TYR A N 1
ATOM 14739 C CA . TYR B 1 831 ? 339.00749 476.49699 404.14949 1.000 148.34438 803 TYR A CA 1
ATOM 14740 C C . TYR B 1 831 ? 338.75849 476.83199 402.68449 1.000 148.34438 803 TYR A C 1
ATOM 14741 O O . TYR B 1 831 ? 337.71549 477.39799 402.33749 1.000 148.34438 803 TYR A O 1
ATOM 14750 N N . ASP B 1 832 ? 339.70749 476.49099 401.81149 1.000 151.22224 804 ASP A N 1
ATOM 14751 C CA . ASP B 1 832 ? 339.52949 476.75499 400.38849 1.000 151.22224 804 ASP A CA 1
ATOM 14752 C C . ASP B 1 832 ? 338.37849 475.93799 399.81549 1.000 151.22224 804 ASP A C 1
ATOM 14753 O O . ASP B 1 832 ? 337.62849 476.42699 398.96249 1.000 151.22224 804 ASP A O 1
ATOM 14758 N N . ASP B 1 833 ? 338.22549 474.69199 400.26949 1.000 146.94831 805 ASP A N 1
ATOM 14759 C CA . ASP B 1 833 ? 337.10649 473.87399 399.81149 1.000 146.94831 805 ASP A CA 1
ATOM 14760 C C . ASP B 1 833 ? 335.77449 474.48899 400.21949 1.000 146.94831 805 ASP A C 1
ATOM 14761 O O . ASP B 1 833 ? 334.80449 474.45299 399.45349 1.000 146.94831 805 ASP A O 1
ATOM 14766 N N . ILE B 1 834 ? 335.70449 475.04999 401.42849 1.000 144.18690 806 ILE A N 1
ATOM 14767 C CA . ILE B 1 834 ? 334.50649 475.77599 401.83649 1.000 144.18690 806 ILE A CA 1
ATOM 14768 C C . ILE B 1 834 ? 334.28649 476.97799 400.92949 1.000 144.18690 806 ILE A C 1
ATOM 14769 O O . ILE B 1 834 ? 333.16749 477.23199 400.46749 1.000 144.18690 806 ILE A O 1
ATOM 14774 N N . ALA B 1 835 ? 335.35249 477.73199 400.65349 1.000 146.59544 807 ALA A N 1
ATOM 14775 C CA . ALA B 1 835 ? 335.25049 478.86099 399.73949 1.000 146.59544 807 ALA A CA 1
ATOM 14776 C C . ALA B 1 835 ? 334.96549 478.41999 398.31049 1.000 146.59544 807 ALA A C 1
ATOM 14777 O O . ALA B 1 835 ? 334.44149 479.21499 397.52349 1.000 146.59544 807 ALA A O 1
ATOM 14779 N N . SER B 1 836 ? 335.30049 477.17699 397.95949 1.000 144.80042 808 SER A N 1
ATOM 14780 C CA . SER B 1 836 ? 335.02849 476.69099 396.61149 1.000 144.80042 808 SER A CA 1
ATOM 14781 C C . SER B 1 836 ? 333.52949 476.60699 396.35149 1.000 144.80042 808 SER A C 1
ATOM 14782 O O . SER B 1 836 ? 333.03349 477.11799 395.34149 1.000 144.80042 808 SER A O 1
ATOM 14785 N N . ASN B 1 837 ? 332.79149 475.97399 397.25949 1.000 140.58439 809 ASN A N 1
ATOM 14786 C CA . ASN B 1 837 ? 331.35549 475.80199 397.09349 1.000 140.58439 809 ASN A CA 1
ATOM 14787 C C . ASN B 1 837 ? 330.74049 475.45499 398.44249 1.000 140.58439 809 ASN A C 1
ATOM 14788 O O . ASN B 1 837 ? 331.44049 475.13499 399.40549 1.000 140.58439 809 ASN A O 1
ATOM 14793 N N . GLU B 1 838 ? 329.41449 475.52499 398.49449 1.000 139.46838 810 GLU A N 1
ATOM 14794 C CA . GLU B 1 838 ? 328.65649 475.27799 399.71349 1.000 139.46838 810 GLU A CA 1
ATOM 14795 C C . GLU B 1 838 ? 328.09949 473.86199 399.69849 1.000 139.46838 810 GLU A C 1
ATOM 14796 O O . GLU B 1 838 ? 327.52449 473.42599 398.69549 1.000 139.46838 810 GLU A O 1
ATOM 14802 N N . ILE B 1 839 ? 328.26749 473.15199 400.81149 1.000 136.95603 811 ILE A N 1
ATOM 14803 C CA . ILE B 1 839 ? 327.72149 471.80499 400.94649 1.000 136.95603 811 ILE A CA 1
ATOM 14804 C C . ILE B 1 839 ? 326.20249 471.91899 401.02349 1.000 136.95603 811 ILE A C 1
ATOM 14805 O O . ILE B 1 839 ? 325.66049 472.46799 401.98549 1.000 136.95603 811 ILE A O 1
ATOM 14810 N N . VAL B 1 840 ? 325.51349 471.39699 400.01149 1.000 141.06046 812 VAL A N 1
ATOM 14811 C CA . VAL B 1 840 ? 324.06849 471.52999 399.90149 1.000 141.06046 812 VAL A CA 1
ATOM 14812 C C . VAL B 1 840 ? 323.45349 470.13699 399.84349 1.000 141.06046 812 VAL A C 1
ATOM 14813 O O . VAL B 1 840 ? 324.09749 469.15799 399.45749 1.000 141.06046 812 VAL A O 1
ATOM 14817 N N . LEU B 1 841 ? 322.19149 470.05599 400.25349 1.000 135.80782 813 LEU A N 1
ATOM 14818 C CA . LEU B 1 841 ? 321.44049 468.80699 400.21349 1.000 135.80782 813 LEU A CA 1
ATOM 14819 C C . LEU B 1 841 ? 321.04949 468.44799 398.78249 1.000 135.80782 813 LEU A C 1
ATOM 14820 O O . LEU B 1 841 ? 321.88949 468.42699 397.88249 1.000 135.80782 813 LEU A O 1
ATOM 14825 N N . HIS B 1 921 ? 316.94349 497.24199 420.56649 1.000 67.32355 893 HIS A N 1
ATOM 14826 C CA . HIS B 1 921 ? 317.15749 498.60999 420.11049 1.000 67.32355 893 HIS A CA 1
ATOM 14827 C C . HIS B 1 921 ? 317.48349 499.53899 421.27549 1.000 67.32355 893 HIS A C 1
ATOM 14828 O O . HIS B 1 921 ? 317.80949 500.70899 421.08049 1.000 67.32355 893 HIS A O 1
ATOM 14835 N N . VAL B 1 922 ? 317.38949 498.99999 422.49549 1.000 68.02760 894 VAL A N 1
ATOM 14836 C CA . VAL B 1 922 ? 317.72849 499.74799 423.70049 1.000 68.02760 894 VAL A CA 1
ATOM 14837 C C . VAL B 1 922 ? 319.23649 499.78699 423.93149 1.000 68.02760 894 VAL A C 1
ATOM 14838 O O . VAL B 1 922 ? 319.69649 500.36599 424.92549 1.000 68.02760 894 VAL A O 1
ATOM 14842 N N . GLY B 1 923 ? 320.02249 499.20799 423.02549 1.000 73.58081 895 GLY A N 1
ATOM 14843 C CA . GLY B 1 923 ? 321.45449 499.09399 423.18149 1.000 73.58081 895 GLY A CA 1
ATOM 14844 C C . GLY B 1 923 ? 322.16449 500.39799 423.48749 1.000 73.58081 895 GLY A C 1
ATOM 14845 O O . GLY B 1 923 ? 322.91749 500.49499 424.46049 1.000 73.58081 895 GLY A O 1
ATOM 14846 N N . PRO B 1 924 ? 321.95949 501.42499 422.65949 1.000 71.87798 896 PRO A N 1
ATOM 14847 C CA . PRO B 1 924 ? 322.51649 502.73999 423.01249 1.000 71.87798 896 PRO A CA 1
ATOM 14848 C C . PRO B 1 924 ? 322.01249 503.24899 424.34849 1.000 71.87798 896 PRO A C 1
ATOM 14849 O O . PRO B 1 924 ? 322.77749 503.85799 425.10549 1.000 71.87798 896 PRO A O 1
ATOM 14853 N N . MET B 1 925 ? 320.74249 502.99999 424.66949 1.000 69.83060 897 MET A N 1
ATOM 14854 C CA . MET B 1 925 ? 320.20549 503.36499 425.97349 1.000 69.83060 897 MET A CA 1
ATOM 14855 C C . MET B 1 925 ? 320.66249 502.41799 427.07049 1.000 69.83060 897 MET A C 1
ATOM 14856 O O . MET B 1 925 ? 320.57149 502.76799 428.25149 1.000 69.83060 897 MET A O 1
ATOM 14861 N N . PHE B 1 926 ? 321.13649 501.22599 426.70349 1.000 75.12222 898 PHE A N 1
ATOM 14862 C CA . PHE B 1 926 ? 321.61749 500.26599 427.69249 1.000 75.12222 898 PHE A CA 1
ATOM 14863 C C . PHE B 1 926 ? 322.80449 500.81799 428.47049 1.000 75.12222 898 PHE A C 1
ATOM 14864 O O . PHE B 1 926 ? 322.84249 500.74299 429.70249 1.000 75.12222 898 PHE A O 1
ATOM 14872 N N . ASP B 1 927 ? 323.78749 501.37299 427.76849 1.000 81.45407 899 ASP A N 1
ATOM 14873 C CA . ASP B 1 927 ? 324.98649 501.88299 428.41549 1.000 81.45407 899 ASP A CA 1
ATOM 14874 C C . ASP B 1 927 ? 324.99449 503.39699 428.56649 1.000 81.45407 899 ASP A C 1
ATOM 14875 O O . ASP B 1 927 ? 325.96349 503.94199 429.10449 1.000 81.45407 899 ASP A O 1
ATOM 14880 N N . ALA B 1 928 ? 323.94849 504.08599 428.11249 1.000 71.08022 900 ALA A N 1
ATOM 14881 C CA . ALA B 1 928 ? 323.95349 505.54299 428.17749 1.000 71.08022 900 ALA A CA 1
ATOM 14882 C C . ALA B 1 928 ? 323.77449 506.03899 429.60449 1.000 71.08022 900 ALA A C 1
ATOM 14883 O O . ALA B 1 928 ? 324.46849 506.96599 430.03649 1.000 71.08022 900 ALA A O 1
ATOM 14885 N N . THR B 1 929 ? 322.85049 505.43799 430.35449 1.000 62.08596 901 THR A N 1
ATOM 14886 C CA . THR B 1 929 ? 322.41749 506.04199 431.60549 1.000 62.08596 901 THR A CA 1
ATOM 14887 C C . THR B 1 929 ? 322.14949 505.00999 432.69849 1.000 62.08596 901 THR A C 1
ATOM 14888 O O . THR B 1 929 ? 321.30349 505.23599 433.56949 1.000 62.08596 901 THR A O 1
ATOM 14892 N N . TRP B 1 930 ? 322.85949 503.88299 432.69449 1.000 61.06818 902 TRP A N 1
ATOM 14893 C CA . TRP B 1 930 ? 322.53149 502.80999 433.62749 1.000 61.06818 902 TRP A CA 1
ATOM 14894 C C . TRP B 1 930 ? 323.62249 502.56599 434.65949 1.000 61.06818 902 TRP A C 1
ATOM 14895 O O . TRP B 1 930 ? 323.33949 502.61499 435.86149 1.000 61.06818 902 TRP A O 1
ATOM 14906 N N . MET B 1 931 ? 324.85849 502.30299 434.22749 1.000 71.38630 903 MET A N 1
ATOM 14907 C CA . MET B 1 931 ? 325.86449 501.73999 435.12449 1.000 71.38630 903 MET A CA 1
ATOM 14908 C C . MET B 1 931 ? 326.12649 502.65099 436.31449 1.000 71.38630 903 MET A C 1
ATOM 14909 O O . MET B 1 931 ? 326.09649 502.20999 437.46849 1.000 71.38630 903 MET A O 1
ATOM 14914 N N . SER B 1 932 ? 326.38349 503.92799 436.05249 1.000 74.30706 904 SER A N 1
ATOM 14915 C CA . SER B 1 932 ? 326.68849 504.88799 437.10049 1.000 74.30706 904 SER A CA 1
ATOM 14916 C C . SER B 1 932 ? 325.49849 505.76299 437.45849 1.000 74.30706 904 SER A C 1
ATOM 14917 O O . SER B 1 932 ? 325.66149 506.72699 438.21049 1.000 74.30706 904 SER A O 1
ATOM 14920 N N . PHE B 1 933 ? 324.31349 505.47399 436.92149 1.000 62.42278 905 PHE A N 1
ATOM 14921 C CA . PHE B 1 933 ? 323.14649 506.29699 437.21249 1.000 62.42278 905 PHE A CA 1
ATOM 14922 C C . PHE B 1 933 ? 322.04449 505.54999 437.95049 1.000 62.42278 905 PHE A C 1
ATOM 14923 O O . PHE B 1 933 ? 321.64049 505.97899 439.03549 1.000 62.42278 905 PHE A O 1
ATOM 14931 N N . PHE B 1 934 ? 321.52549 504.45399 437.39149 1.000 43.59268 906 PHE A N 1
ATOM 14932 C CA . PHE B 1 934 ? 320.37049 503.80999 438.00749 1.000 43.59268 906 PHE A CA 1
ATOM 14933 C C . PHE B 1 934 ? 320.73049 503.19599 439.34949 1.000 43.59268 906 PHE A C 1
ATOM 14934 O O . PHE B 1 934 ? 319.93249 503.24199 440.29149 1.000 43.59268 906 PHE A O 1
ATOM 14942 N N . SER B 1 935 ? 321.93049 502.62499 439.46049 1.000 49.95594 907 SER A N 1
ATOM 14943 C CA . SER B 1 935 ? 322.35849 502.05299 440.72849 1.000 49.95594 907 SER A CA 1
ATOM 14944 C C . SER B 1 935 ? 322.47549 503.10599 441.82049 1.000 49.95594 907 SER A C 1
ATOM 14945 O O . SER B 1 935 ? 322.50949 502.75199 443.00349 1.000 49.95594 907 SER A O 1
ATOM 14948 N N . THR B 1 936 ? 322.53449 504.38899 441.45549 1.000 49.70347 908 THR A N 1
ATOM 14949 C CA . THR B 1 936 ? 322.67649 505.43999 442.45649 1.000 49.70347 908 THR A CA 1
ATOM 14950 C C . THR B 1 936 ? 321.39449 505.61699 443.25649 1.000 49.70347 908 THR A C 1
ATOM 14951 O O . THR B 1 936 ? 321.37949 505.42699 444.47749 1.000 49.70347 908 THR A O 1
ATOM 14955 N N . LEU B 1 937 ? 320.30049 505.99099 442.58849 1.000 48.85653 909 LEU A N 1
ATOM 14956 C CA . LEU B 1 937 ? 319.05349 506.16599 443.32149 1.000 48.85653 909 LEU A CA 1
ATOM 14957 C C . LEU B 1 937 ? 318.51749 504.83099 443.81449 1.000 48.85653 909 LEU A C 1
ATOM 14958 O O . LEU B 1 937 ? 318.03549 504.73399 444.94649 1.000 48.85653 909 LEU A O 1
ATOM 14963 N N . SER B 1 938 ? 318.61649 503.78099 442.99449 1.000 47.12765 910 SER A N 1
ATOM 14964 C CA . SER B 1 938 ? 318.16149 502.46899 443.43249 1.000 47.12765 910 SER A CA 1
ATOM 14965 C C . SER B 1 938 ? 318.92849 501.97599 444.64849 1.000 47.12765 910 SER A C 1
ATOM 14966 O O . SER B 1 938 ? 318.53349 500.97199 445.24849 1.000 47.12765 910 SER A O 1
ATOM 14969 N N . SER B 1 939 ? 320.00049 502.66399 445.03049 1.000 45.89615 911 SER A N 1
ATOM 14970 C CA . SER B 1 939 ? 320.63249 502.47399 446.32349 1.000 45.89615 911 SER A CA 1
ATOM 14971 C C . SER B 1 939 ? 319.92949 503.24799 447.43049 1.000 45.89615 911 SER A C 1
ATOM 14972 O O . SER B 1 939 ? 320.54249 503.51999 448.46749 1.000 45.89615 911 SER A O 1
ATOM 14975 N N . LEU B 1 940 ? 318.67249 503.63999 447.22349 1.000 40.05218 912 LEU A N 1
ATOM 14976 C CA . LEU B 1 940 ? 317.85249 504.15099 448.31349 1.000 40.05218 912 LEU A CA 1
ATOM 14977 C C . LEU B 1 940 ? 317.23049 503.03299 449.13549 1.000 40.05218 912 LEU A C 1
ATOM 14978 O O . LEU B 1 940 ? 316.53449 503.31699 450.11449 1.000 40.05218 912 LEU A O 1
ATOM 14983 N N . VAL B 1 941 ? 317.45949 501.77299 448.75749 1.000 40.12034 913 VAL A N 1
ATOM 14984 C CA . VAL B 1 941 ? 316.95249 500.64699 449.52749 1.000 40.12034 913 VAL A CA 1
ATOM 14985 C C . VAL B 1 941 ? 317.51149 500.64199 450.94049 1.000 40.12034 913 VAL A C 1
ATOM 14986 O O . VAL B 1 941 ? 316.93849 500.00499 451.82949 1.000 40.12034 913 VAL A O 1
ATOM 14990 N N . GLN B 1 942 ? 318.62749 501.33599 451.17249 1.000 43.49177 914 GLN A N 1
ATOM 14991 C CA . GLN B 1 942 ? 319.17149 501.46599 452.51649 1.000 43.49177 914 GLN A CA 1
ATOM 14992 C C . GLN B 1 942 ? 318.28149 502.28899 453.43749 1.000 43.49177 914 GLN A C 1
ATOM 14993 O O . GLN B 1 942 ? 318.50149 502.27399 454.65349 1.000 43.49177 914 GLN A O 1
ATOM 14999 N N . LYS B 1 943 ? 317.29749 503.00499 452.89949 1.000 39.59881 915 LYS A N 1
ATOM 15000 C CA . LYS B 1 943 ? 316.30349 503.70599 453.69949 1.000 39.59881 915 LYS A CA 1
ATOM 15001 C C . LYS B 1 943 ? 314.91449 503.25999 453.26649 1.000 39.59881 915 LYS A C 1
ATOM 15002 O O . LYS B 1 943 ? 314.58849 503.29299 452.07549 1.000 39.59881 915 LYS A O 1
ATOM 15008 N N . THR B 1 944 ? 314.10549 502.83199 454.23049 1.000 36.49355 916 THR A N 1
ATOM 15009 C CA . THR B 1 944 ? 312.77449 502.31399 453.93649 1.000 36.49355 916 THR A CA 1
ATOM 15010 C C . THR B 1 944 ? 311.85849 503.39699 453.38649 1.000 36.49355 916 THR A C 1
ATOM 15011 O O . THR B 1 944 ? 310.64849 503.20199 453.28849 1.000 36.49355 916 THR A O 1
ATOM 15015 N N . ASP B 1 948 ? 306.68149 498.11099 451.04849 1.000 42.53401 920 ASP A N 1
ATOM 15016 C CA . ASP B 1 948 ? 306.45749 499.52799 450.79149 1.000 42.53401 920 ASP A CA 1
ATOM 15017 C C . ASP B 1 948 ? 307.22749 499.99299 449.56249 1.000 42.53401 920 ASP A C 1
ATOM 15018 O O . ASP B 1 948 ? 307.15649 499.37099 448.50349 1.000 42.53401 920 ASP A O 1
ATOM 15023 N N . VAL B 1 949 ? 307.95949 501.10199 449.70749 1.000 41.97883 921 VAL A N 1
ATOM 15024 C CA . VAL B 1 949 ? 308.77449 501.60499 448.60949 1.000 41.97883 921 VAL A CA 1
ATOM 15025 C C . VAL B 1 949 ? 309.89749 500.63899 448.26749 1.000 41.97883 921 VAL A C 1
ATOM 15026 O O . VAL B 1 949 ? 310.40649 500.65499 447.14149 1.000 41.97883 921 VAL A O 1
ATOM 15030 N N . ASN B 1 950 ? 310.29149 499.78599 449.21349 1.000 40.81802 922 ASN A N 1
ATOM 15031 C CA . ASN B 1 950 ? 311.35049 498.82099 448.94849 1.000 40.81802 922 ASN A CA 1
ATOM 15032 C C . ASN B 1 950 ? 310.92949 497.81699 447.88449 1.000 40.81802 922 ASN A C 1
ATOM 15033 O O . ASN B 1 950 ? 311.74749 497.40199 447.05549 1.000 40.81802 922 ASN A O 1
ATOM 15038 N N . LYS B 1 951 ? 309.65749 497.41599 447.89249 1.000 39.66516 923 LYS A N 1
ATOM 15039 C CA . LYS B 1 951 ? 309.21249 496.32699 447.02849 1.000 39.66516 923 LYS A CA 1
ATOM 15040 C C . LYS B 1 951 ? 309.38149 496.67799 445.55649 1.000 39.66516 923 LYS A C 1
ATOM 15041 O O . LYS B 1 951 ? 310.00049 495.92499 444.79649 1.000 39.66516 923 LYS A O 1
ATOM 15047 N N . LEU B 1 952 ? 308.84449 497.82199 445.13149 1.000 38.83148 924 LEU A N 1
ATOM 15048 C CA . LEU B 1 952 ? 308.96549 498.19499 443.72949 1.000 38.83148 924 LEU A CA 1
ATOM 15049 C C . LEU B 1 952 ? 310.34749 498.72699 443.38649 1.000 38.83148 924 LEU A C 1
ATOM 15050 O O . LEU B 1 952 ? 310.71449 498.73999 442.20749 1.000 38.83148 924 LEU A O 1
ATOM 15055 N N . CYS B 1 953 ? 311.11749 499.17299 444.38049 1.000 38.80774 925 CYS A N 1
ATOM 15056 C CA . CYS B 1 953 ? 312.50749 499.52599 444.11949 1.000 38.80774 925 CYS A CA 1
ATOM 15057 C C . CYS B 1 953 ? 313.30249 498.30099 443.69249 1.000 38.80774 925 CYS A C 1
ATOM 15058 O O . CYS B 1 953 ? 314.11549 498.37099 442.76449 1.000 38.80774 925 CYS A O 1
ATOM 15061 N N . LEU B 1 954 ? 313.07349 497.16699 444.35749 1.000 37.75718 926 LEU A N 1
ATOM 15062 C CA . LEU B 1 954 ? 313.71249 495.92299 443.94349 1.000 37.75718 926 LEU A CA 1
ATOM 15063 C C . LEU B 1 954 ? 313.25449 495.50899 442.55449 1.000 37.75718 926 LEU A C 1
ATOM 15064 O O . LEU B 1 954 ? 314.05749 495.03499 441.74349 1.000 37.75718 926 LEU A O 1
ATOM 15069 N N . GLU B 1 955 ? 311.96349 495.67999 442.26149 1.000 39.05097 927 GLU A N 1
ATOM 15070 C CA . GLU B 1 955 ? 311.45349 495.32899 440.94149 1.000 39.05097 927 GLU A CA 1
ATOM 15071 C C . GLU B 1 955 ? 312.13049 496.14299 439.84949 1.000 39.05097 927 GLU A C 1
ATOM 15072 O O . GLU B 1 955 ? 312.16449 495.71899 438.68949 1.000 39.05097 927 GLU A O 1
ATOM 15078 N N . GLY B 1 956 ? 312.66249 497.31599 440.19149 1.000 35.47270 928 GLY A N 1
ATOM 15079 C CA . GLY B 1 956 ? 313.52649 498.01399 439.25849 1.000 35.47270 928 GLY A CA 1
ATOM 15080 C C . GLY B 1 956 ? 314.82249 497.26499 439.01449 1.000 35.47270 928 GLY A C 1
ATOM 15081 O O . GLY B 1 956 ? 315.27149 497.13699 437.87349 1.000 35.47270 928 GLY A O 1
ATOM 15082 N N . MET B 1 957 ? 315.43349 496.74999 440.08349 1.000 40.53659 929 MET A N 1
ATOM 15083 C CA . MET B 1 957 ? 316.67549 495.99999 439.93549 1.000 40.53659 929 MET A CA 1
ATOM 15084 C C . MET B 1 957 ? 316.45749 494.72499 439.13549 1.000 40.53659 929 MET A C 1
ATOM 15085 O O . MET B 1 957 ? 317.31549 494.33099 438.33849 1.000 40.53659 929 MET A O 1
ATOM 15090 N N . LYS B 1 958 ? 315.31449 494.06399 439.33649 1.000 38.94988 930 LYS A N 1
ATOM 15091 C CA . LYS B 1 958 ? 315.00749 492.86599 438.56449 1.000 38.94988 930 LYS A CA 1
ATOM 15092 C C . LYS B 1 958 ? 315.01849 493.15399 437.07149 1.000 38.94988 930 LYS A C 1
ATOM 15093 O O . LYS B 1 958 ? 315.31949 492.26499 436.26749 1.000 38.94988 930 LYS A O 1
ATOM 15099 N N . LEU B 1 959 ? 314.70849 494.38599 436.68249 1.000 38.42969 931 LEU A N 1
ATOM 15100 C CA . LEU B 1 959 ? 314.75049 494.78599 435.27949 1.000 38.42969 931 LEU A CA 1
ATOM 15101 C C . LEU B 1 959 ? 316.15249 495.22299 434.86649 1.000 38.42969 931 LEU A C 1
ATOM 15102 O O . LEU B 1 959 ? 316.37249 496.32699 434.37349 1.000 38.42969 931 LEU A O 1
ATOM 15107 N N . ALA B 1 960 ? 317.12049 494.33599 435.08149 1.000 41.02150 932 ALA A N 1
ATOM 15108 C CA . ALA B 1 960 ? 318.48749 494.53299 434.61049 1.000 41.02150 932 ALA A CA 1
ATOM 15109 C C . ALA B 1 960 ? 318.62649 493.78599 433.29149 1.000 41.02150 932 ALA A C 1
ATOM 15110 O O . ALA B 1 960 ? 318.75849 492.56099 433.27149 1.000 41.02150 932 ALA A O 1
ATOM 15112 N N . THR B 1 961 ? 318.58549 494.51899 432.18249 1.000 48.14738 933 THR A N 1
ATOM 15113 C CA . THR B 1 961 ? 318.69649 493.89599 430.87149 1.000 48.14738 933 THR A CA 1
ATOM 15114 C C . THR B 1 961 ? 320.15949 493.57699 430.60749 1.000 48.14738 933 THR A C 1
ATOM 15115 O O . THR B 1 961 ? 320.98349 494.48699 430.46749 1.000 48.14738 933 THR A O 1
ATOM 15119 N N . LYS B 1 962 ? 320.48349 492.28999 430.54549 1.000 50.54648 934 LYS A N 1
ATOM 15120 C CA . LYS B 1 962 ? 321.85649 491.84899 430.31849 1.000 50.54648 934 LYS A CA 1
ATOM 15121 C C . LYS B 1 962 ? 322.11249 491.69199 428.82149 1.000 50.54648 934 LYS A C 1
ATOM 15122 O O . LYS B 1 962 ? 322.42449 490.61299 428.31849 1.000 50.54648 934 LYS A O 1
ATOM 15128 N N . ILE B 1 963 ? 321.96349 492.81299 428.11549 1.000 59.48978 935 ILE A N 1
ATOM 15129 C CA . ILE B 1 963 ? 322.06349 492.86499 426.66149 1.000 59.48978 935 ILE A CA 1
ATOM 15130 C C . ILE B 1 963 ? 321.06149 491.85299 426.11549 1.000 59.48978 935 ILE A C 1
ATOM 15131 O O . ILE B 1 963 ? 321.36249 491.07799 425.20149 1.000 59.48978 935 ILE A O 1
ATOM 15136 N N . ALA B 1 964 ? 319.86849 491.83699 426.69949 1.000 61.93782 936 ALA A N 1
ATOM 15137 C CA . ALA B 1 964 ? 318.83849 490.87699 426.32549 1.000 61.93782 936 ALA A CA 1
ATOM 15138 C C . ALA B 1 964 ? 318.36149 491.10299 424.89649 1.000 61.93782 936 ALA A C 1
ATOM 15139 O O . ALA B 1 964 ? 318.58749 492.16499 424.31849 1.000 61.93782 936 ALA A O 1
ATOM 15141 N N . LEU B 1 969 ? 329.14249 496.98099 428.59849 1.000 75.07641 941 LEU A N 1
ATOM 15142 C CA . LEU B 1 969 ? 328.31949 495.82999 428.24349 1.000 75.07641 941 LEU A CA 1
ATOM 15143 C C . LEU B 1 969 ? 328.08749 494.93199 429.45349 1.000 75.07641 941 LEU A C 1
ATOM 15144 O O . LEU B 1 969 ? 326.95549 494.56099 429.76049 1.000 75.07641 941 LEU A O 1
ATOM 15149 N N . SER B 1 970 ? 329.17649 494.58199 430.13549 1.000 64.21723 942 SER A N 1
ATOM 15150 C CA . SER B 1 970 ? 329.10449 493.74599 431.32349 1.000 64.21723 942 SER A CA 1
ATOM 15151 C C . SER B 1 970 ? 329.09449 494.54199 432.61849 1.000 64.21723 942 SER A C 1
ATOM 15152 O O . SER B 1 970 ? 328.89749 493.95299 433.68549 1.000 64.21723 942 SER A O 1
ATOM 15155 N N . THR B 1 971 ? 329.30949 495.85299 432.55149 1.000 62.91167 943 THR A N 1
ATOM 15156 C CA . THR B 1 971 ? 329.31049 496.66299 433.76749 1.000 62.91167 943 THR A CA 1
ATOM 15157 C C . THR B 1 971 ? 327.97649 496.64299 434.50349 1.000 62.91167 943 THR A C 1
ATOM 15158 O O . THR B 1 971 ? 327.98349 496.45199 435.73249 1.000 62.91167 943 THR A O 1
ATOM 15162 N N . PRO B 1 972 ? 326.81849 496.83899 433.85549 1.000 57.67912 944 PRO A N 1
ATOM 15163 C CA . PRO B 1 972 ? 325.56449 496.84899 434.63049 1.000 57.67912 944 PRO A CA 1
ATOM 15164 C C . PRO B 1 972 ? 325.29749 495.55099 435.36749 1.000 57.67912 944 PRO A C 1
ATOM 15165 O O . PRO B 1 972 ? 324.75549 495.57999 436.47949 1.000 57.67912 944 PRO A O 1
ATOM 15169 N N . ARG B 1 973 ? 325.66049 494.40999 434.77849 1.000 50.17585 945 ARG A N 1
ATOM 15170 C CA . ARG B 1 973 ? 325.42549 493.13099 435.43949 1.000 50.17585 945 ARG A CA 1
ATOM 15171 C C . ARG B 1 973 ? 326.14049 493.07599 436.77849 1.000 50.17585 945 ARG A C 1
ATOM 15172 O O . ARG B 1 973 ? 325.53249 492.77699 437.81049 1.000 50.17585 945 ARG A O 1
ATOM 15180 N N . GLU B 1 974 ? 327.43749 493.38199 436.78249 1.000 54.51864 946 GLU A N 1
ATOM 15181 C CA . GLU B 1 974 ? 328.19549 493.36499 438.02549 1.000 54.51864 946 GLU A CA 1
ATOM 15182 C C . GLU B 1 974 ? 327.67049 494.40999 438.99949 1.000 54.51864 946 GLU A C 1
ATOM 15183 O O . GLU B 1 974 ? 327.60249 494.16299 440.20849 1.000 54.51864 946 GLU A O 1
ATOM 15189 N N . ALA B 1 975 ? 327.29449 495.58399 438.49249 1.000 52.35192 947 ALA A N 1
ATOM 15190 C CA . ALA B 1 975 ? 326.82249 496.64999 439.36849 1.000 52.35192 947 ALA A CA 1
ATOM 15191 C C . ALA B 1 975 ? 325.51449 496.26999 440.05149 1.000 52.35192 947 ALA A C 1
ATOM 15192 O O . ALA B 1 975 ? 325.39549 496.36199 441.27849 1.000 52.35192 947 ALA A O 1
ATOM 15194 N N . PHE B 1 976 ? 324.52049 495.83499 439.27449 1.000 47.23640 948 PHE A N 1
ATOM 15195 C CA . PHE B 1 976 ? 323.21249 495.54399 439.85349 1.000 47.23640 948 PHE A CA 1
ATOM 15196 C C . PHE B 1 976 ? 323.22749 494.26099 440.67249 1.000 47.23640 948 PHE A C 1
ATOM 15197 O O . PHE B 1 976 ? 322.69349 494.22699 441.78749 1.000 47.23640 948 PHE A O 1
ATOM 15205 N N . ILE B 1 977 ? 323.82949 493.19399 440.14149 1.000 47.17891 949 ILE A N 1
ATOM 15206 C CA . ILE B 1 977 ? 323.78449 491.90399 440.82449 1.000 47.17891 949 ILE A CA 1
ATOM 15207 C C . ILE B 1 977 ? 324.48749 491.98899 442.17049 1.000 47.17891 949 ILE A C 1
ATOM 15208 O O . ILE B 1 977 ? 323.98749 491.48099 443.18149 1.000 47.17891 949 ILE A O 1
ATOM 15213 N N . SER B 1 978 ? 325.65249 492.63799 442.21049 1.000 46.51146 950 SER A N 1
ATOM 15214 C CA . SER B 1 978 ? 326.34149 492.82299 443.48249 1.000 46.51146 950 SER A CA 1
ATOM 15215 C C . SER B 1 978 ? 325.48249 493.61999 444.45149 1.000 46.51146 950 SER A C 1
ATOM 15216 O O . SER B 1 978 ? 325.40149 493.28499 445.63849 1.000 46.51146 950 SER A O 1
ATOM 15219 N N . MET B 1 979 ? 324.83149 494.67799 443.96449 1.000 49.57193 951 MET A N 1
ATOM 15220 C CA . MET B 1 979 ? 323.90949 495.42299 444.81249 1.000 49.57193 951 MET A CA 1
ATOM 15221 C C . MET B 1 979 ? 322.74849 494.54799 445.25849 1.000 49.57193 951 MET A C 1
ATOM 15222 O O . MET B 1 979 ? 322.35749 494.57299 446.43149 1.000 49.57193 951 MET A O 1
ATOM 15227 N N . LEU B 1 980 ? 322.18549 493.76399 444.33749 1.000 40.18920 952 LEU A N 1
ATOM 15228 C CA . LEU B 1 980 ? 321.11949 492.84299 444.71349 1.000 40.18920 952 LEU A CA 1
ATOM 15229 C C . LEU B 1 980 ? 321.61649 491.81599 445.71949 1.000 40.18920 952 LEU A C 1
ATOM 15230 O O . LEU B 1 980 ? 320.92949 491.51399 446.70149 1.000 40.18920 952 LEU A O 1
ATOM 15235 N N . LYS B 1 981 ? 322.81049 491.26799 445.49149 1.000 45.18977 953 LYS A N 1
ATOM 15236 C CA . LYS B 1 981 ? 323.38449 490.33099 446.45049 1.000 45.18977 953 LYS A CA 1
ATOM 15237 C C . LYS B 1 981 ? 323.68149 491.01499 447.77649 1.000 45.18977 953 LYS A C 1
ATOM 15238 O O . LYS B 1 981 ? 323.43549 490.44199 448.84449 1.000 45.18977 953 LYS A O 1
ATOM 15244 N N . ASN B 1 982 ? 324.21049 492.23999 447.72949 1.000 47.56051 954 ASN A N 1
ATOM 15245 C CA . ASN B 1 982 ? 324.57149 492.93599 448.95949 1.000 47.56051 954 ASN A CA 1
ATOM 15246 C C . ASN B 1 982 ? 323.34749 493.21399 449.82049 1.000 47.56051 954 ASN A C 1
ATOM 15247 O O . ASN B 1 982 ? 323.37749 493.00299 451.03849 1.000 47.56051 954 ASN A O 1
ATOM 15252 N N . THR B 1 983 ? 322.26049 493.68899 449.20949 1.000 48.91804 955 THR A N 1
ATOM 15253 C CA . THR B 1 983 ? 321.04549 493.94399 449.97249 1.000 48.91804 955 THR A CA 1
ATOM 15254 C C . THR B 1 983 ? 320.32449 492.65999 450.35249 1.000 48.91804 955 THR A C 1
ATOM 15255 O O . THR B 1 983 ? 319.52749 492.66699 451.29649 1.000 48.91804 955 THR A O 1
ATOM 15259 N N . ALA B 1 984 ? 320.57849 491.56199 449.63849 1.000 54.25186 956 ALA A N 1
ATOM 15260 C CA . ALA B 1 984 ? 320.03449 490.27699 450.05749 1.000 54.25186 956 ALA A CA 1
ATOM 15261 C C . ALA B 1 984 ? 320.60049 489.86699 451.40849 1.000 54.25186 956 ALA A C 1
ATOM 15262 O O . ALA B 1 984 ? 319.87149 489.36499 452.27049 1.000 54.25186 956 ALA A O 1
ATOM 15264 N N . ASN B 1 985 ? 321.90249 490.07999 451.60749 1.000 62.36448 957 ASN A N 1
ATOM 15265 C CA . ASN B 1 985 ? 322.55149 489.93599 452.91049 1.000 62.36448 957 ASN A CA 1
ATOM 15266 C C . ASN B 1 985 ? 322.41249 488.51699 453.45949 1.000 62.36448 957 ASN A C 1
ATOM 15267 O O . ASN B 1 985 ? 322.04849 488.30599 454.61849 1.000 62.36448 957 ASN A O 1
ATOM 15272 N N . LEU B 1 986 ? 322.70349 487.53099 452.60849 1.000 59.69094 958 LEU A N 1
ATOM 15273 C CA . LEU B 1 986 ? 322.68049 486.14299 453.05849 1.000 59.69094 958 LEU A CA 1
ATOM 15274 C C . LEU B 1 986 ? 323.79949 485.85899 454.05049 1.000 59.69094 958 LEU A C 1
ATOM 15275 O O . LEU B 1 986 ? 323.58649 485.16499 455.05049 1.000 59.69094 958 LEU A O 1
ATOM 15280 N N . ASN B 1 987 ? 324.99549 486.39499 453.80249 1.000 70.36822 959 ASN A N 1
ATOM 15281 C CA . ASN B 1 987 ? 326.16149 486.03699 454.60149 1.000 70.36822 959 ASN A CA 1
ATOM 15282 C C . ASN B 1 987 ? 326.07349 486.52099 456.04149 1.000 70.36822 959 ASN A C 1
ATOM 15283 O O . ASN B 1 987 ? 326.89349 486.10099 456.86449 1.000 70.36822 959 ASN A O 1
ATOM 15288 N N . ASN B 1 988 ? 325.11049 487.38399 456.36949 1.000 83.20706 960 ASN A N 1
ATOM 15289 C CA . ASN B 1 988 ? 324.92549 487.89899 457.72349 1.000 83.20706 960 ASN A CA 1
ATOM 15290 C C . ASN B 1 988 ? 323.51449 487.54299 458.17849 1.000 83.20706 960 ASN A C 1
ATOM 15291 O O . ASN B 1 988 ? 322.59349 488.36799 458.09049 1.000 83.20706 960 ASN A O 1
ATOM 15296 N N . PRO B 1 989 ? 323.30949 486.32499 458.66949 1.000 95.96354 961 PRO A N 1
ATOM 15297 C CA . PRO B 1 989 ? 321.97749 485.93899 459.14949 1.000 95.96354 961 PRO A CA 1
ATOM 15298 C C . PRO B 1 989 ? 321.63349 486.59299 460.47549 1.000 95.96354 961 PRO A C 1
ATOM 15299 O O . PRO B 1 989 ? 322.42749 487.36599 461.02049 1.000 95.96354 961 PRO A O 1
ATOM 15303 N N . ARG B 1 990 ? 320.44249 486.29599 460.99149 1.000 114.49710 962 ARG A N 1
ATOM 15304 C CA . ARG B 1 990 ? 319.91449 486.83799 462.24149 1.000 114.49710 962 ARG A CA 1
ATOM 15305 C C . ARG B 1 990 ? 319.77149 488.35499 462.21149 1.000 114.49710 962 ARG A C 1
ATOM 15306 O O . ARG B 1 990 ? 319.47549 488.96599 463.24549 1.000 114.49710 962 ARG A O 1
ATOM 15314 N N . GLU B 1 991 ? 319.97749 488.97799 461.05349 1.000 100.88984 963 GLU A N 1
ATOM 15315 C CA . GLU B 1 991 ? 319.72249 490.39599 460.86449 1.000 100.88984 963 GLU A CA 1
ATOM 15316 C C . GLU B 1 991 ? 318.76249 490.65799 459.71549 1.000 100.88984 963 GLU A C 1
ATOM 15317 O O . GLU B 1 991 ? 318.47349 491.82299 459.42149 1.000 100.88984 963 GLU A O 1
ATOM 15323 N N . MET B 1 992 ? 318.26849 489.61299 459.05949 1.000 82.55388 964 MET A N 1
ATOM 15324 C CA . MET B 1 992 ? 317.37749 489.78799 457.92549 1.000 82.55388 964 MET A CA 1
ATOM 15325 C C . MET B 1 992 ? 316.01649 490.30599 458.37049 1.000 82.55388 964 MET A C 1
ATOM 15326 O O . MET B 1 992 ? 315.53949 490.01499 459.46949 1.000 82.55388 964 MET A O 1
ATOM 15331 N N . GLN B 1 993 ? 315.39249 491.08799 457.49449 1.000 75.24031 965 GLN A N 1
ATOM 15332 C CA . GLN B 1 993 ? 313.98749 491.44099 457.64249 1.000 75.24031 965 GLN A CA 1
ATOM 15333 C C . GLN B 1 993 ? 313.25249 491.03699 456.37449 1.000 75.24031 965 GLN A C 1
ATOM 15334 O O . GLN B 1 993 ? 313.83549 490.38799 455.49949 1.000 75.24031 965 GLN A O 1
ATOM 15340 N N . ALA B 1 994 ? 311.97749 491.40899 456.25949 1.000 66.79911 966 ALA A N 1
ATOM 15341 C CA . ALA B 1 994 ? 311.24349 491.12099 455.03449 1.000 66.79911 966 ALA A CA 1
ATOM 15342 C C . ALA B 1 994 ? 311.86949 491.79599 453.82349 1.000 66.79911 966 ALA A C 1
ATOM 15343 O O . ALA B 1 994 ? 311.66949 491.33299 452.69549 1.000 66.79911 966 ALA A O 1
ATOM 15345 N N . LYS B 1 995 ? 312.61949 492.87899 454.03149 1.000 56.12874 967 LYS A N 1
ATOM 15346 C CA . LYS B 1 995 ? 313.30449 493.53699 452.92449 1.000 56.12874 967 LYS A CA 1
ATOM 15347 C C . LYS B 1 995 ? 314.34049 492.61699 452.29349 1.000 56.12874 967 LYS A C 1
ATOM 15348 O O . LYS B 1 995 ? 314.42749 492.50799 451.06549 1.000 56.12874 967 LYS A O 1
ATOM 15354 N N . ASN B 1 996 ? 315.13549 491.93999 453.12349 1.000 62.96536 968 ASN A N 1
ATOM 15355 C CA . ASN B 1 996 ? 316.19949 491.08799 452.60149 1.000 62.96536 968 ASN A CA 1
ATOM 15356 C C . ASN B 1 996 ? 315.63749 489.88899 451.85149 1.000 62.96536 968 ASN A C 1
ATOM 15357 O O . ASN B 1 996 ? 316.16649 489.50399 450.80149 1.000 62.96536 968 ASN A O 1
ATOM 15362 N N . VAL B 1 997 ? 314.56849 489.28599 452.37349 1.000 55.84079 969 VAL A N 1
ATOM 15363 C CA . VAL B 1 997 ? 314.02249 488.07499 451.76949 1.000 55.84079 969 VAL A CA 1
ATOM 15364 C C . VAL B 1 997 ? 313.55649 488.34799 450.34649 1.000 55.84079 969 VAL A C 1
ATOM 15365 O O . VAL B 1 997 ? 313.70949 487.50399 449.45549 1.000 55.84079 969 VAL A O 1
ATOM 15369 N N . GLU B 1 998 ? 312.98049 489.52699 450.11049 1.000 53.28383 970 GLU A N 1
ATOM 15370 C CA . GLU B 1 998 ? 312.49549 489.85299 448.77349 1.000 53.28383 970 GLU A CA 1
ATOM 15371 C C . GLU B 1 998 ? 313.63749 489.89799 447.76749 1.000 53.28383 970 GLU A C 1
ATOM 15372 O O . GLU B 1 998 ? 313.50149 489.40199 446.64249 1.000 53.28383 970 GLU A O 1
ATOM 15378 N N . ALA B 1 999 ? 314.77349 490.48399 448.15449 1.000 47.64492 971 ALA A N 1
ATOM 15379 C CA . ALA B 1 999 ? 315.91049 490.55699 447.24349 1.000 47.64492 971 ALA A CA 1
ATOM 15380 C C . ALA B 1 999 ? 316.39049 489.16699 446.85349 1.000 47.64492 971 ALA A C 1
ATOM 15381 O O . ALA B 1 999 ? 316.69149 488.91099 445.68149 1.000 47.64492 971 ALA A O 1
ATOM 15383 N N . LEU B 1 1000 ? 316.46349 488.25299 447.82149 1.000 44.62931 972 LEU A N 1
ATOM 15384 C CA . LEU B 1 1000 ? 316.83749 486.87999 447.50849 1.000 44.62931 972 LEU A CA 1
ATOM 15385 C C . LEU B 1 1000 ? 315.82949 486.24299 446.56149 1.000 44.62931 972 LEU A C 1
ATOM 15386 O O . LEU B 1 1000 ? 316.21149 485.54699 445.61449 1.000 44.62931 972 LEU A O 1
ATOM 15391 N N . LYS B 1 1001 ? 314.53749 486.48099 446.79449 1.000 43.59870 973 LYS A N 1
ATOM 15392 C CA . LYS B 1 1001 ? 313.51549 485.94699 445.89949 1.000 43.59870 973 LYS A CA 1
ATOM 15393 C C . LYS B 1 1001 ? 313.68349 486.49499 444.49049 1.000 43.59870 973 LYS A C 1
ATOM 15394 O O . LYS B 1 1001 ? 313.53949 485.75899 443.50849 1.000 43.59870 973 LYS A O 1
ATOM 15400 N N . VAL B 1 1002 ? 313.98349 487.78899 444.37249 1.000 39.32844 974 VAL A N 1
ATOM 15401 C CA . VAL B 1 1002 ? 314.22849 488.37499 443.05949 1.000 39.32844 974 VAL A CA 1
ATOM 15402 C C . VAL B 1 1002 ? 315.47649 487.77499 442.43149 1.000 39.32844 974 VAL A C 1
ATOM 15403 O O . VAL B 1 1002 ? 315.48449 487.41599 441.24749 1.000 39.32844 974 VAL A O 1
ATOM 15407 N N . LEU B 1 1003 ? 316.54949 487.65199 443.21449 1.000 38.37650 975 LEU A N 1
ATOM 15408 C CA . LEU B 1 1003 ? 317.81949 487.19799 442.66249 1.000 38.37650 975 LEU A CA 1
ATOM 15409 C C . LEU B 1 1003 ? 317.71749 485.77599 442.12849 1.000 38.37650 975 LEU A C 1
ATOM 15410 O O . LEU B 1 1003 ? 318.22549 485.47599 441.04249 1.000 38.37650 975 LEU A O 1
ATOM 15415 N N . LEU B 1 1004 ? 317.06149 484.88499 442.87549 1.000 36.10003 976 LEU A N 1
ATOM 15416 C CA . LEU B 1 1004 ? 316.83749 483.53599 442.36949 1.000 36.10003 976 LEU A CA 1
ATOM 15417 C C . LEU B 1 1004 ? 315.95649 483.55999 441.13049 1.000 36.10003 976 LEU A C 1
ATOM 15418 O O . LEU B 1 1004 ? 316.25349 482.89199 440.13349 1.000 36.10003 976 LEU A O 1
ATOM 15423 N N . ASP B 1 1005 ? 314.87049 484.33499 441.17049 1.000 40.82040 977 ASP A N 1
ATOM 15424 C CA . ASP B 1 1005 ? 313.97049 484.40799 440.02649 1.000 40.82040 977 ASP A CA 1
ATOM 15425 C C . ASP B 1 1005 ? 314.66349 485.02299 438.81949 1.000 40.82040 977 ASP A C 1
ATOM 15426 O O . ASP B 1 1005 ? 314.38849 484.64399 437.67549 1.000 40.82040 977 ASP A O 1
ATOM 15431 N N . LEU B 1 1006 ? 315.55649 485.98599 439.05349 1.000 38.25096 978 LEU A N 1
ATOM 15432 C CA . LEU B 1 1006 ? 316.31549 486.56199 437.95149 1.000 38.25096 978 LEU A CA 1
ATOM 15433 C C . LEU B 1 1006 ? 317.20749 485.51699 437.29749 1.000 38.25096 978 LEU A C 1
ATOM 15434 O O . LEU B 1 1006 ? 317.34949 485.48799 436.06949 1.000 38.25096 978 LEU A O 1
ATOM 15439 N N . ALA B 1 1007 ? 317.82049 484.64899 438.10549 1.000 36.77326 979 ALA A N 1
ATOM 15440 C CA . ALA B 1 1007 ? 318.66949 483.59899 437.55749 1.000 36.77326 979 ALA A CA 1
ATOM 15441 C C . ALA B 1 1007 ? 317.86449 482.61499 436.72049 1.000 36.77326 979 ALA A C 1
ATOM 15442 O O . ALA B 1 1007 ? 318.32349 482.16699 435.66449 1.000 36.77326 979 ALA A O 1
ATOM 15444 N N . GLN B 1 1008 ? 316.65949 482.26799 437.17749 1.000 31.49562 980 GLN A N 1
ATOM 15445 C CA . GLN B 1 1008 ? 315.86449 481.25599 436.49049 1.000 31.49562 980 GLN A CA 1
ATOM 15446 C C . GLN B 1 1008 ? 315.49649 481.69199 435.07949 1.000 31.49562 980 GLN A C 1
ATOM 15447 O O . GLN B 1 1008 ? 315.56949 480.89599 434.13649 1.000 31.49562 980 GLN A O 1
ATOM 15453 N N . THR B 1 1009 ? 315.09749 482.94999 434.91249 1.000 38.89085 981 THR A N 1
ATOM 15454 C CA . THR B 1 1009 ? 314.52049 483.40299 433.65549 1.000 38.89085 981 THR A CA 1
ATOM 15455 C C . THR B 1 1009 ? 315.53749 483.98999 432.68749 1.000 38.89085 981 THR A C 1
ATOM 15456 O O . THR B 1 1009 ? 315.19649 484.20699 431.52049 1.000 38.89085 981 THR A O 1
ATOM 15460 N N . GLU B 1 1010 ? 316.76849 484.24899 433.12649 1.000 45.07356 982 GLU A N 1
ATOM 15461 C CA . GLU B 1 1010 ? 317.74649 484.88699 432.25449 1.000 45.07356 982 GLU A CA 1
ATOM 15462 C C . GLU B 1 1010 ? 319.11849 484.24399 432.38349 1.000 45.07356 982 GLU A C 1
ATOM 15463 O O . GLU B 1 1010 ? 320.13649 484.89299 432.12049 1.000 45.07356 982 GLU A O 1
ATOM 15469 N N . GLY B 1 1011 ? 319.16349 482.96399 432.75849 1.000 44.40202 983 GLY A N 1
ATOM 15470 C CA . GLY B 1 1011 ? 320.43649 482.33699 433.08049 1.000 44.40202 983 GLY A CA 1
ATOM 15471 C C . GLY B 1 1011 ? 321.42449 482.35599 431.93149 1.000 44.40202 983 GLY A C 1
ATOM 15472 O O . GLY B 1 1011 ? 322.63849 482.38199 432.14649 1.000 44.40202 983 GLY A O 1
ATOM 15473 N N . ASN B 1 1012 ? 320.92349 482.35999 430.69749 1.000 45.55587 984 ASN A N 1
ATOM 15474 C CA . ASN B 1 1012 ? 321.80549 482.33099 429.53849 1.000 45.55587 984 ASN A CA 1
ATOM 15475 C C . ASN B 1 1012 ? 322.62149 483.60399 429.37949 1.000 45.55587 984 ASN A C 1
ATOM 15476 O O . ASN B 1 1012 ? 323.54549 483.62299 428.55949 1.000 45.55587 984 ASN A O 1
ATOM 15481 N N . TYR B 1 1013 ? 322.30949 484.66099 430.12849 1.000 49.20119 985 TYR A N 1
ATOM 15482 C CA . TYR B 1 1013 ? 322.94449 485.95099 429.92449 1.000 49.20119 985 TYR A CA 1
ATOM 15483 C C . TYR B 1 1013 ? 323.72049 486.47699 431.12249 1.000 49.20119 985 TYR A C 1
ATOM 15484 O O . TYR B 1 1013 ? 324.35349 487.53099 431.00049 1.000 49.20119 985 TYR A O 1
ATOM 15493 N N . LEU B 1 1014 ? 323.69349 485.79799 432.27149 1.000 43.44579 986 LEU A N 1
ATOM 15494 C CA . LEU B 1 1014 ? 324.43149 486.31199 433.42049 1.000 43.44579 986 LEU A CA 1
ATOM 15495 C C . LEU B 1 1014 ? 325.93749 486.23299 433.20949 1.000 43.44579 986 LEU A C 1
ATOM 15496 O O . LEU B 1 1014 ? 326.68149 487.01899 433.80449 1.000 43.44579 986 LEU A O 1
ATOM 15501 N N . LYS B 1 1015 ? 326.39949 485.30299 432.37649 1.000 42.32631 987 LYS A N 1
ATOM 15502 C CA . LYS B 1 1015 ? 327.81549 485.17099 432.00849 1.000 42.32631 987 LYS A CA 1
ATOM 15503 C C . LYS B 1 1015 ? 328.63249 485.04999 433.29549 1.000 42.32631 987 LYS A C 1
ATOM 15504 O O . LYS B 1 1015 ? 328.31049 484.20399 434.13949 1.000 42.32631 987 LYS A O 1
ATOM 15510 N N . GLU B 1 1016 ? 329.66549 485.86999 433.49549 1.000 44.04299 988 GLU A N 1
ATOM 15511 C CA . GLU B 1 1016 ? 330.52449 485.74699 434.66549 1.000 44.04299 988 GLU A CA 1
ATOM 15512 C C . GLU B 1 1016 ? 329.82949 486.14099 435.95949 1.000 44.04299 988 GLU A C 1
ATOM 15513 O O . GLU B 1 1016 ? 330.37249 485.87499 437.03649 1.000 44.04299 988 GLU A O 1
ATOM 15519 N N . SER B 1 1017 ? 328.65449 486.76499 435.88849 1.000 36.35251 989 SER A N 1
ATOM 15520 C CA . SER B 1 1017 ? 327.95449 487.15399 437.10449 1.000 36.35251 989 SER A CA 1
ATOM 15521 C C . SER B 1 1017 ? 327.34549 485.96799 437.83349 1.000 36.35251 989 SER A C 1
ATOM 15522 O O . SER B 1 1017 ? 326.85049 486.14199 438.95149 1.000 36.35251 989 SER A O 1
ATOM 15525 N N . TRP B 1 1018 ? 327.36949 484.77699 437.23249 1.000 35.60466 990 TRP A N 1
ATOM 15526 C CA . TRP B 1 1018 ? 326.80449 483.59799 437.87549 1.000 35.60466 990 TRP A CA 1
ATOM 15527 C C . TRP B 1 1018 ? 327.44249 483.31399 439.22449 1.000 35.60466 990 TRP A C 1
ATOM 15528 O O . TRP B 1 1018 ? 326.81049 482.67999 440.07549 1.000 35.60466 990 TRP A O 1
ATOM 15539 N N . LYS B 1 1019 ? 328.68049 483.76099 439.43449 1.000 38.51080 991 LYS A N 1
ATOM 15540 C CA . LYS B 1 1019 ? 329.35049 483.51899 440.70649 1.000 38.51080 991 LYS A CA 1
ATOM 15541 C C . LYS B 1 1019 ? 328.58649 484.15099 441.85949 1.000 38.51080 991 LYS A C 1
ATOM 15542 O O . LYS B 1 1019 ? 328.43549 483.53999 442.92449 1.000 38.51080 991 LYS A O 1
ATOM 15548 N N . ASP B 1 1020 ? 328.09049 485.37199 441.66449 1.000 45.34170 992 ASP A N 1
ATOM 15549 C CA . ASP B 1 1020 ? 327.39449 486.06699 442.74149 1.000 45.34170 992 ASP A CA 1
ATOM 15550 C C . ASP B 1 1020 ? 326.08449 485.37499 443.09649 1.000 45.34170 992 ASP A C 1
ATOM 15551 O O . ASP B 1 1020 ? 325.70849 485.31599 444.27249 1.000 45.34170 992 ASP A O 1
ATOM 15556 N N . VAL B 1 1021 ? 325.37449 484.84999 442.09649 1.000 33.43404 993 VAL A N 1
ATOM 15557 C CA . VAL B 1 1021 ? 324.11949 484.15099 442.36549 1.000 33.43404 993 VAL A CA 1
ATOM 15558 C C . VAL B 1 1021 ? 324.37549 482.91299 443.21349 1.000 33.43404 993 VAL A C 1
ATOM 15559 O O . VAL B 1 1021 ? 323.67649 482.65899 444.20249 1.000 33.43404 993 VAL A O 1
ATOM 15563 N N . LEU B 1 1022 ? 325.39249 482.13099 442.84749 1.000 33.66239 994 LEU A N 1
ATOM 15564 C CA . LEU B 1 1022 ? 325.67649 480.89699 443.57149 1.000 33.66239 994 LEU A CA 1
ATOM 15565 C C . LEU B 1 1022 ? 326.10149 481.17799 445.00449 1.000 33.66239 994 LEU A C 1
ATOM 15566 O O . LEU B 1 1022 ? 325.80149 480.39399 445.91249 1.000 33.66239 994 LEU A O 1
ATOM 15571 N N . LEU B 1 1023 ? 326.80749 482.28899 445.22749 1.000 40.13828 995 LEU A N 1
ATOM 15572 C CA . LEU B 1 1023 ? 327.22849 482.63199 446.58049 1.000 40.13828 995 LEU A CA 1
ATOM 15573 C C . LEU B 1 1023 ? 326.03049 482.78499 447.50549 1.000 40.13828 995 LEU A C 1
ATOM 15574 O O . LEU B 1 1023 ? 326.05649 482.31599 448.64849 1.000 40.13828 995 LEU A O 1
ATOM 15579 N N . CYS B 1 1024 ? 324.97049 483.44099 447.03049 1.000 44.24125 996 CYS A N 1
ATOM 15580 C CA . CYS B 1 1024 ? 323.75149 483.53099 447.82549 1.000 44.24125 996 CYS A CA 1
ATOM 15581 C C . CYS B 1 1024 ? 323.14249 482.15499 448.05049 1.000 44.24125 996 CYS A C 1
ATOM 15582 O O . CYS B 1 1024 ? 322.73149 481.82599 449.16749 1.000 44.24125 996 CYS A O 1
ATOM 15585 N N . ILE B 1 1025 ? 323.08849 481.33299 447.00149 1.000 34.98221 997 ILE A N 1
ATOM 15586 C CA . ILE B 1 1025 ? 322.48649 480.00899 447.12349 1.000 34.98221 997 ILE A CA 1
ATOM 15587 C C . ILE B 1 1025 ? 323.24949 479.17499 448.14249 1.000 34.98221 997 ILE A C 1
ATOM 15588 O O . ILE B 1 1025 ? 322.65649 478.54299 449.02449 1.000 34.98221 997 ILE A O 1
ATOM 15593 N N . SER B 1 1026 ? 324.57949 479.17399 448.04649 1.000 41.92518 998 SER A N 1
ATOM 15594 C CA . SER B 1 1026 ? 325.38349 478.42699 449.00649 1.000 41.92518 998 SER A CA 1
ATOM 15595 C C . SER B 1 1026 ? 325.20449 478.97199 450.41649 1.000 41.92518 998 SER A C 1
ATOM 15596 O O . SER B 1 1026 ? 325.03349 478.20399 451.36949 1.000 41.92518 998 SER A O 1
ATOM 15599 N N . GLN B 1 1027 ? 325.23849 480.29699 450.56949 1.000 45.07183 999 GLN A N 1
ATOM 15600 C CA . GLN B 1 1027 ? 325.02949 480.88799 451.88549 1.000 45.07183 999 GLN A CA 1
ATOM 15601 C C . GLN B 1 1027 ? 323.61049 480.65399 452.38049 1.000 45.07183 999 GLN A C 1
ATOM 15602 O O . GLN B 1 1027 ? 323.39849 480.46399 453.58349 1.000 45.07183 999 GLN A O 1
ATOM 15608 N N . LEU B 1 1028 ? 322.63149 480.66799 451.47449 1.000 38.74375 1000 LEU A N 1
ATOM 15609 C CA . LEU B 1 1028 ? 321.25849 480.37399 451.87049 1.000 38.74375 1000 LEU A CA 1
ATOM 15610 C C . LEU B 1 1028 ? 321.13749 478.95199 452.39649 1.000 38.74375 1000 LEU A C 1
ATOM 15611 O O . LEU B 1 1028 ? 320.38049 478.69199 453.33949 1.000 38.74375 1000 LEU A O 1
ATOM 15616 N N . ASP B 1 1029 ? 321.88249 478.01899 451.80149 1.000 40.57251 1001 ASP A N 1
ATOM 15617 C CA . ASP B 1 1029 ? 321.83449 476.63299 452.25149 1.000 40.57251 1001 ASP A CA 1
ATOM 15618 C C . ASP B 1 1029 ? 322.26649 476.49899 453.70349 1.000 40.57251 1001 ASP A C 1
ATOM 15619 O O . ASP B 1 1029 ? 321.85049 475.55999 454.39049 1.000 40.57251 1001 ASP A O 1
ATOM 15624 N N . ARG B 1 1030 ? 323.09149 477.42599 454.19049 1.000 43.48498 1002 ARG A N 1
ATOM 15625 C CA . ARG B 1 1030 ? 323.44849 477.43699 455.60249 1.000 43.48498 1002 ARG A CA 1
ATOM 15626 C C . ARG B 1 1030 ? 322.28649 477.86399 456.48849 1.000 43.48498 1002 ARG A C 1
ATOM 15627 O O . ARG B 1 1030 ? 322.41349 477.80499 457.71649 1.000 43.48498 1002 ARG A O 1
ATOM 15635 N N . LEU B 1 1031 ? 321.17349 478.29599 455.89649 1.000 42.90771 1003 LEU A N 1
ATOM 15636 C CA . LEU B 1 1031 ? 319.97849 478.71699 456.62649 1.000 42.90771 1003 LEU A CA 1
ATOM 15637 C C . LEU B 1 1031 ? 320.27249 479.93599 457.49049 1.000 42.90771 1003 LEU A C 1
ATOM 15638 O O . LEU B 1 1031 ? 320.43649 481.04299 456.97749 1.000 42.90771 1003 LEU A O 1
ATOM 15643 N N . SER B 1 1093 ? 311.10349 477.47299 453.68649 1.000 45.65655 1065 SER A N 1
ATOM 15644 C CA . SER B 1 1093 ? 310.33349 478.24899 452.72349 1.000 45.65655 1065 SER A CA 1
ATOM 15645 C C . SER B 1 1093 ? 309.98049 477.39799 451.51049 1.000 45.65655 1065 SER A C 1
ATOM 15646 O O . SER B 1 1093 ? 310.86249 476.96099 450.77549 1.000 45.65655 1065 SER A O 1
ATOM 15649 N N . ASP B 1 1094 ? 308.68149 477.16999 451.30549 1.000 48.68268 1066 ASP A N 1
ATOM 15650 C CA . ASP B 1 1094 ? 308.24349 476.26099 450.25149 1.000 48.68268 1066 ASP A CA 1
ATOM 15651 C C . ASP B 1 1094 ? 308.63849 476.76599 448.87049 1.000 48.68268 1066 ASP A C 1
ATOM 15652 O O . ASP B 1 1094 ? 309.10549 475.98999 448.02849 1.000 48.68268 1066 ASP A O 1
ATOM 15657 N N . GLU B 1 1095 ? 308.45649 478.05999 448.61149 1.000 45.27303 1067 GLU A N 1
ATOM 15658 C CA . GLU B 1 1095 ? 308.74649 478.57999 447.28049 1.000 45.27303 1067 GLU A CA 1
ATOM 15659 C C . GLU B 1 1095 ? 310.24349 478.73399 447.04349 1.000 45.27303 1067 GLU A C 1
ATOM 15660 O O . GLU B 1 1095 ? 310.72649 478.47399 445.93549 1.000 45.27303 1067 GLU A O 1
ATOM 15666 N N . VAL B 1 1096 ? 310.99049 479.16199 448.06249 1.000 41.89047 1068 VAL A N 1
ATOM 15667 C CA . VAL B 1 1096 ? 312.42349 479.38299 447.89049 1.000 41.89047 1068 VAL A CA 1
ATOM 15668 C C . VAL B 1 1096 ? 313.12749 478.07199 447.56649 1.000 41.89047 1068 VAL A C 1
ATOM 15669 O O . VAL B 1 1096 ? 313.92049 477.98999 446.62149 1.000 41.89047 1068 VAL A O 1
ATOM 15673 N N . ILE B 1 1097 ? 312.83649 477.02099 448.33749 1.000 35.94784 1069 ILE A N 1
ATOM 15674 C CA . ILE B 1 1097 ? 313.47049 475.73099 448.08549 1.000 35.94784 1069 ILE A CA 1
ATOM 15675 C C . ILE B 1 1097 ? 313.04049 475.18099 446.73449 1.000 35.94784 1069 ILE A C 1
ATOM 15676 O O . ILE B 1 1097 ? 313.79849 474.45299 446.08449 1.000 35.94784 1069 ILE A O 1
ATOM 15681 N N . LYS B 1 1098 ? 311.83049 475.51599 446.28549 1.000 39.20686 1070 LYS A N 1
ATOM 15682 C CA . LYS B 1 1098 ? 311.40149 475.09199 444.95949 1.000 39.20686 1070 LYS A CA 1
ATOM 15683 C C . LYS B 1 1098 ? 312.12949 475.86999 443.87249 1.000 39.20686 1070 LYS A C 1
ATOM 15684 O O . LYS B 1 1098 ? 312.41949 475.32599 442.80049 1.000 39.20686 1070 LYS A O 1
ATOM 15690 N N . SER B 1 1099 ? 312.42649 477.14599 444.12449 1.000 38.52796 1071 SER A N 1
ATOM 15691 C CA . SER B 1 1099 ? 313.09949 477.95299 443.11349 1.000 38.52796 1071 SER A CA 1
ATOM 15692 C C . SER B 1 1099 ? 314.56149 477.55699 442.96549 1.000 38.52796 1071 SER A C 1
ATOM 15693 O O . SER B 1 1099 ? 315.05849 477.41099 441.84349 1.000 38.52796 1071 SER A O 1
ATOM 15696 N N . VAL B 1 1100 ? 315.26749 477.37699 444.08349 1.000 34.28837 1072 VAL A N 1
ATOM 15697 C CA . VAL B 1 1100 ? 316.68449 477.03599 444.01049 1.000 34.28837 1072 VAL A CA 1
ATOM 15698 C C . VAL B 1 1100 ? 316.87149 475.67999 443.34949 1.000 34.28837 1072 VAL A C 1
ATOM 15699 O O . VAL B 1 1100 ? 317.83649 475.46899 442.60549 1.000 34.28837 1072 VAL A O 1
ATOM 15703 N N . ASP B 1 1101 ? 315.95149 474.74599 443.59249 1.000 36.46724 1073 ASP A N 1
ATOM 15704 C CA . ASP B 1 1101 ? 316.01049 473.45299 442.92249 1.000 36.46724 1073 ASP A CA 1
ATOM 15705 C C . ASP B 1 1101 ? 315.82549 473.60299 441.41849 1.000 36.46724 1073 ASP A C 1
ATOM 15706 O O . ASP B 1 1101 ? 316.50349 472.93399 440.63149 1.000 36.46724 1073 ASP A O 1
ATOM 15711 N N . ARG B 1 1102 ? 314.90849 474.47699 440.99949 1.000 40.08711 1074 ARG A N 1
ATOM 15712 C CA . ARG B 1 1102 ? 314.64249 474.64399 439.57649 1.000 40.08711 1074 ARG A CA 1
ATOM 15713 C C . ARG B 1 1102 ? 315.80449 475.29399 438.84049 1.000 40.08711 1074 ARG A C 1
ATOM 15714 O O . ARG B 1 1102 ? 315.88649 475.17499 437.61449 1.000 40.08711 1074 ARG A O 1
ATOM 15722 N N . ILE B 1 1103 ? 316.70549 475.97299 439.55149 1.000 35.60774 1075 ILE A N 1
ATOM 15723 C CA . ILE B 1 1103 ? 317.87749 476.54499 438.89449 1.000 35.60774 1075 ILE A CA 1
ATOM 15724 C C . ILE B 1 1103 ? 318.76049 475.43699 438.34049 1.000 35.60774 1075 ILE A C 1
ATOM 15725 O O . ILE B 1 1103 ? 319.17349 475.46799 437.17549 1.000 35.60774 1075 ILE A O 1
ATOM 15730 N N . PHE B 1 1104 ? 319.05249 474.43199 439.16849 1.000 31.17873 1076 PHE A N 1
ATOM 15731 C CA . PHE B 1 1104 ? 319.93049 473.35099 438.74049 1.000 31.17873 1076 PHE A CA 1
ATOM 15732 C C . PHE B 1 1104 ? 319.22749 472.42399 437.75749 1.000 31.17873 1076 PHE A C 1
ATOM 15733 O O . PHE B 1 1104 ? 319.84249 471.94599 436.79849 1.000 31.17873 1076 PHE A O 1
ATOM 15741 N N . THR B 1 1105 ? 317.93949 472.15799 437.97849 1.000 39.03234 1077 THR A N 1
ATOM 15742 C CA . THR B 1 1105 ? 317.19049 471.32699 437.04249 1.000 39.03234 1077 THR A CA 1
ATOM 15743 C C . THR B 1 1105 ? 317.11549 471.97499 435.66649 1.000 39.03234 1077 THR A C 1
ATOM 15744 O O . THR B 1 1105 ? 317.00749 471.27699 434.65349 1.000 39.03234 1077 THR A O 1
ATOM 15748 N N . ASN B 1 1106 ? 317.18749 473.30199 435.60949 1.000 41.72764 1078 ASN A N 1
ATOM 15749 C CA . ASN B 1 1106 ? 317.16849 474.03399 434.35149 1.000 41.72764 1078 ASN A CA 1
ATOM 15750 C C . ASN B 1 1106 ? 318.53049 474.08899 433.67449 1.000 41.72764 1078 ASN A C 1
ATOM 15751 O O . ASN B 1 1106 ? 318.62749 474.61999 432.56349 1.000 41.72764 1078 ASN A O 1
ATOM 15756 N N . THR B 1 1107 ? 319.57749 473.55799 434.31149 1.000 35.56293 1079 THR A N 1
ATOM 15757 C CA . THR B 1 1107 ? 320.92349 473.68099 433.76249 1.000 35.56293 1079 THR A CA 1
ATOM 15758 C C . THR B 1 1107 ? 321.03549 473.01499 432.39949 1.000 35.56293 1079 THR A C 1
ATOM 15759 O O . THR B 1 1107 ? 321.71749 473.52799 431.50449 1.000 35.56293 1079 THR A O 1
ATOM 15763 N N . ALA B 1 1108 ? 320.36649 471.87599 432.21749 1.000 42.29920 1080 ALA A N 1
ATOM 15764 C CA . ALA B 1 1108 ? 320.46949 471.14499 430.96149 1.000 42.29920 1080 ALA A CA 1
ATOM 15765 C C . ALA B 1 1108 ? 319.97449 471.95699 429.77349 1.000 42.29920 1080 ALA A C 1
ATOM 15766 O O . ALA B 1 1108 ? 320.32849 471.64199 428.63249 1.000 42.29920 1080 ALA A O 1
ATOM 15768 N N . ASN B 1 1109 ? 319.17249 472.99199 430.01049 1.000 43.65523 1081 ASN A N 1
ATOM 15769 C CA . ASN B 1 1109 ? 318.65849 473.82999 428.93849 1.000 43.65523 1081 ASN A CA 1
ATOM 15770 C C . ASN B 1 1109 ? 319.56549 475.00599 428.60749 1.000 43.65523 1081 ASN A C 1
ATOM 15771 O O . ASN B 1 1109 ? 319.27449 475.74199 427.65949 1.000 43.65523 1081 ASN A O 1
ATOM 15776 N N . LEU B 1 1110 ? 320.64649 475.19999 429.35549 1.000 43.90395 1082 LEU A N 1
ATOM 15777 C CA . LEU B 1 1110 ? 321.52749 476.33299 429.12349 1.000 43.90395 1082 LEU A CA 1
ATOM 15778 C C . LEU B 1 1110 ? 322.30549 476.16199 427.82349 1.000 43.90395 1082 LEU A C 1
ATOM 15779 O O . LEU B 1 1110 ? 322.49149 475.05299 427.31549 1.000 43.90395 1082 LEU A O 1
ATOM 15784 N N . SER B 1 1111 ? 322.76149 477.28699 427.28349 1.000 46.49072 1083 SER A N 1
ATOM 15785 C CA . SER B 1 1111 ? 323.59549 477.27199 426.09349 1.000 46.49072 1083 SER A CA 1
ATOM 15786 C C . SER B 1 1111 ? 325.03949 476.94799 426.46549 1.000 46.49072 1083 SER A C 1
ATOM 15787 O O . SER B 1 1111 ? 325.40949 476.88499 427.64049 1.000 46.49072 1083 SER A O 1
ATOM 15790 N N . ARG B 1 1112 ? 325.86349 476.73799 425.43649 1.000 47.53188 1084 ARG A N 1
ATOM 15791 C CA . ARG B 1 1112 ? 327.23649 476.29699 425.66349 1.000 47.53188 1084 ARG A CA 1
ATOM 15792 C C . ARG B 1 1112 ? 328.03449 477.33899 426.43649 1.000 47.53188 1084 ARG A C 1
ATOM 15793 O O . ARG B 1 1112 ? 328.65749 477.02799 427.45749 1.000 47.53188 1084 ARG A O 1
ATOM 15801 N N . ASP B 1 1113 ? 328.02849 478.58699 425.96449 1.000 47.57741 1085 ASP A N 1
ATOM 15802 C CA . ASP B 1 1113 ? 328.78849 479.63199 426.63849 1.000 47.57741 1085 ASP A CA 1
ATOM 15803 C C . ASP B 1 1113 ? 328.22449 479.96299 428.01149 1.000 47.57741 1085 ASP A C 1
ATOM 15804 O O . ASP B 1 1113 ? 328.94249 480.52899 428.84249 1.000 47.57741 1085 ASP A O 1
ATOM 15809 N N . ALA B 1 1114 ? 326.96349 479.62699 428.26849 1.000 44.78969 1086 ALA A N 1
ATOM 15810 C CA . ALA B 1 1114 ? 326.35449 479.90299 429.56149 1.000 44.78969 1086 ALA A CA 1
ATOM 15811 C C . ALA B 1 1114 ? 326.64449 478.81099 430.58049 1.000 44.78969 1086 ALA A C 1
ATOM 15812 O O . ALA B 1 1114 ? 326.91249 479.11099 431.74849 1.000 44.78969 1086 ALA A O 1
ATOM 15814 N N . ILE B 1 1115 ? 326.59649 477.54699 430.15849 1.000 38.84458 1087 ILE A N 1
ATOM 15815 C CA . ILE B 1 1115 ? 326.79449 476.45099 431.09949 1.000 38.84458 1087 ILE A CA 1
ATOM 15816 C C . ILE B 1 1115 ? 328.22949 476.42099 431.60549 1.000 38.84458 1087 ILE A C 1
ATOM 15817 O O . ILE B 1 1115 ? 328.47649 476.05199 432.75949 1.000 38.84458 1087 ILE A O 1
ATOM 15822 N N . ILE B 1 1116 ? 329.19349 476.80299 430.76549 1.000 46.73998 1088 ILE A N 1
ATOM 15823 C CA . ILE B 1 1116 ? 330.58449 476.84799 431.20349 1.000 46.73998 1088 ILE A CA 1
ATOM 15824 C C . ILE B 1 1116 ? 330.74749 477.85499 432.33249 1.000 46.73998 1088 ILE A C 1
ATOM 15825 O O . ILE B 1 1116 ? 331.40449 477.57699 433.34249 1.000 46.73998 1088 ILE A O 1
ATOM 15830 N N . HIS B 1 1117 ? 330.14249 479.03499 432.18249 1.000 34.16274 1089 HIS A N 1
ATOM 15831 C CA . HIS B 1 1117 ? 330.19149 480.02999 433.24649 1.000 34.16274 1089 HIS A CA 1
ATOM 15832 C C . HIS B 1 1117 ? 329.50349 479.52099 434.50349 1.000 34.16274 1089 HIS A C 1
ATOM 15833 O O . HIS B 1 1117 ? 329.99549 479.73299 435.61749 1.000 34.16274 1089 HIS A O 1
ATOM 15840 N N . PHE B 1 1118 ? 328.36449 478.84599 434.34649 1.000 32.39447 1090 PHE A N 1
ATOM 15841 C CA . PHE B 1 1118 ? 327.72249 478.22199 435.49649 1.000 32.39447 1090 PHE A CA 1
ATOM 15842 C C . PHE B 1 1118 ? 328.62549 477.16599 436.11249 1.000 32.39447 1090 PHE A C 1
ATOM 15843 O O . PHE B 1 1118 ? 328.73849 477.07099 437.33949 1.000 32.39447 1090 PHE A O 1
ATOM 15851 N N . ALA B 1 1119 ? 329.27549 476.36199 435.27149 1.000 38.76079 1091 ALA A N 1
ATOM 15852 C CA . ALA B 1 1119 ? 330.20449 475.35899 435.77449 1.000 38.76079 1091 ALA A CA 1
ATOM 15853 C C . ALA B 1 1119 ? 331.37649 476.01299 436.49349 1.000 38.76079 1091 ALA A C 1
ATOM 15854 O O . ALA B 1 1119 ? 331.75349 475.60099 437.59549 1.000 38.76079 1091 ALA A O 1
ATOM 15856 N N . ARG B 1 1120 ? 331.96149 477.04499 435.88249 1.000 37.52549 1092 ARG A N 1
ATOM 15857 C CA . ARG B 1 1120 ? 333.07249 477.74199 436.51849 1.000 37.52549 1092 ARG A CA 1
ATOM 15858 C C . ARG B 1 1120 ? 332.62649 478.44099 437.79449 1.000 37.52549 1092 ARG A C 1
ATOM 15859 O O . ARG B 1 1120 ? 333.35749 478.44899 438.79049 1.000 37.52549 1092 ARG A O 1
ATOM 15867 N N . ALA B 1 1121 ? 331.43349 479.03899 437.78149 1.000 38.87173 1093 ALA A N 1
ATOM 15868 C CA . ALA B 1 1121 ? 330.94449 479.72899 438.96949 1.000 38.87173 1093 ALA A CA 1
ATOM 15869 C C . ALA B 1 1121 ? 330.76149 478.76399 440.13149 1.000 38.87173 1093 ALA A C 1
ATOM 15870 O O . ALA B 1 1121 ? 331.15249 479.06399 441.26449 1.000 38.87173 1093 ALA A O 1
ATOM 15872 N N . LEU B 1 1122 ? 330.16749 477.59899 439.87149 1.000 34.73409 1094 LEU A N 1
ATOM 15873 C CA . LEU B 1 1122 ? 330.01649 476.61499 440.93449 1.000 34.73409 1094 LEU A CA 1
ATOM 15874 C C . LEU B 1 1122 ? 331.36449 476.05599 441.36449 1.000 34.73409 1094 LEU A C 1
ATOM 15875 O O . LEU B 1 1122 ? 331.55449 475.73899 442.54349 1.000 34.73409 1094 LEU A O 1
ATOM 15880 N N . THR B 1 1123 ? 332.30549 475.92899 440.42949 1.000 40.47267 1095 THR A N 1
ATOM 15881 C CA . THR B 1 1123 ? 333.63549 475.44599 440.77949 1.000 40.47267 1095 THR A CA 1
ATOM 15882 C C . THR B 1 1123 ? 334.30549 476.37199 441.78549 1.000 40.47267 1095 THR A C 1
ATOM 15883 O O . THR B 1 1123 ? 334.82549 475.92099 442.81149 1.000 40.47267 1095 THR A O 1
ATOM 15887 N N . GLU B 1 1124 ? 334.28149 477.67799 441.51749 1.000 42.07115 1096 GLU A N 1
ATOM 15888 C CA . GLU B 1 1124 ? 334.96949 478.62699 442.38649 1.000 42.07115 1096 GLU A CA 1
ATOM 15889 C C . GLU B 1 1124 ? 334.35849 478.64299 443.78049 1.000 42.07115 1096 GLU A C 1
ATOM 15890 O O . GLU B 1 1124 ? 335.07649 478.60699 444.78549 1.000 42.07115 1096 GLU A O 1
ATOM 15896 N N . VAL B 1 1125 ? 333.02849 478.69199 443.86149 1.000 35.10821 1097 VAL A N 1
ATOM 15897 C CA . VAL B 1 1125 ? 332.37849 478.74499 445.16649 1.000 35.10821 1097 VAL A CA 1
ATOM 15898 C C . VAL B 1 1125 ? 332.58049 477.43899 445.92149 1.000 35.10821 1097 VAL A C 1
ATOM 15899 O O . VAL B 1 1125 ? 332.74649 477.43699 447.14749 1.000 35.10821 1097 VAL A O 1
ATOM 15903 N N . SER B 1 1126 ? 332.57749 476.30899 445.21149 1.000 40.61171 1098 SER A N 1
ATOM 15904 C CA . SER B 1 1126 ? 332.80249 475.03199 445.87749 1.000 40.61171 1098 SER A CA 1
ATOM 15905 C C . SER B 1 1126 ? 334.18449 474.98299 446.50849 1.000 40.61171 1098 SER A C 1
ATOM 15906 O O . SER B 1 1126 ? 334.34249 474.52299 447.64549 1.000 40.61171 1098 SER A O 1
ATOM 15909 N N . TRP B 1 1127 ? 335.19649 475.46299 445.78649 1.000 45.77354 1099 TRP A N 1
ATOM 15910 C CA . TRP B 1 1127 ? 336.53849 475.53099 446.34849 1.000 45.77354 1099 TRP A CA 1
ATOM 15911 C C . TRP B 1 1127 ? 336.57749 476.46099 447.55249 1.000 45.77354 1099 TRP A C 1
ATOM 15912 O O . TRP B 1 1127 ? 337.31449 476.21599 448.51249 1.000 45.77354 1099 TRP A O 1
ATOM 15923 N N . ASP B 1 1128 ? 335.78749 477.53699 447.51749 1.000 45.13278 1100 ASP A N 1
ATOM 15924 C CA . ASP B 1 1128 ? 335.70549 478.42799 448.66949 1.000 45.13278 1100 ASP A CA 1
ATOM 15925 C C . ASP B 1 1128 ? 335.10549 477.71799 449.87349 1.000 45.13278 1100 ASP A C 1
ATOM 15926 O O . ASP B 1 1128 ? 335.56749 477.89999 451.00549 1.000 45.13278 1100 ASP A O 1
ATOM 15931 N N . GLU B 1 1129 ? 334.06849 476.90999 449.65249 1.000 48.03013 1101 GLU A N 1
ATOM 15932 C CA . GLU B 1 1129 ? 333.44149 476.19799 450.76049 1.000 48.03013 1101 GLU A CA 1
ATOM 15933 C C . GLU B 1 1129 ? 334.37749 475.15399 451.35249 1.000 48.03013 1101 GLU A C 1
ATOM 15934 O O . GLU B 1 1129 ? 334.43049 474.98099 452.57549 1.000 48.03013 1101 GLU A O 1
ATOM 15940 N N . ILE B 1 1130 ? 335.11849 474.44399 450.50149 1.000 47.25163 1102 ILE A N 1
ATOM 15941 C CA . ILE B 1 1130 ? 335.98749 473.37699 450.98349 1.000 47.25163 1102 ILE A CA 1
ATOM 15942 C C . ILE B 1 1130 ? 337.15949 473.94699 451.77249 1.000 47.25163 1102 ILE A C 1
ATOM 15943 O O . ILE B 1 1130 ? 337.54549 473.40399 452.81449 1.000 47.25163 1102 ILE A O 1
ATOM 15948 N N . LYS B 1 1131 ? 337.74049 475.04999 451.29249 1.000 50.29054 1103 LYS A N 1
ATOM 15949 C CA . LYS B 1 1131 ? 338.94849 475.58499 451.91249 1.000 50.29054 1103 LYS A CA 1
ATOM 15950 C C . LYS B 1 1131 ? 338.70149 476.00199 453.35649 1.000 50.29054 1103 LYS A C 1
ATOM 15951 O O . LYS B 1 1131 ? 339.53749 475.75599 454.23249 1.000 50.29054 1103 LYS A O 1
ATOM 15957 N N . VAL B 1 1132 ? 337.56549 476.63599 453.62449 1.000 48.08298 1104 VAL A N 1
ATOM 15958 C CA . VAL B 1 1132 ? 337.24349 477.06099 454.97949 1.000 48.08298 1104 VAL A CA 1
ATOM 15959 C C . VAL B 1 1132 ? 336.94149 475.84999 455.85149 1.000 48.08298 1104 VAL A C 1
ATOM 15960 O O . VAL B 1 1132 ? 337.84149 475.27599 456.46249 1.000 48.08298 1104 VAL A O 1
ATOM 15964 N N . PRO B 1 1139 ? 333.22649 473.34099 456.85649 1.000 45.50077 1111 PRO A N 1
ATOM 15965 C CA . PRO B 1 1139 ? 333.68549 472.59399 455.68349 1.000 45.50077 1111 PRO A CA 1
ATOM 15966 C C . PRO B 1 1139 ? 332.54049 471.88899 454.96949 1.000 45.50077 1111 PRO A C 1
ATOM 15967 O O . PRO B 1 1139 ? 332.59649 470.67799 454.76449 1.000 45.50077 1111 PRO A O 1
ATOM 15971 N N . ARG B 1 1140 ? 331.51349 472.64699 454.60049 1.000 42.21403 1112 ARG A N 1
ATOM 15972 C CA . ARG B 1 1140 ? 330.33949 472.06399 453.97249 1.000 42.21403 1112 ARG A CA 1
ATOM 15973 C C . ARG B 1 1140 ? 330.65449 471.60399 452.55349 1.000 42.21403 1112 ARG A C 1
ATOM 15974 O O . ARG B 1 1140 ? 331.58649 472.08399 451.90349 1.000 42.21403 1112 ARG A O 1
ATOM 15982 N N . THR B 1 1141 ? 329.85249 470.65099 452.07349 1.000 39.86445 1113 THR A N 1
ATOM 15983 C CA . THR B 1 1141 ? 329.98249 470.12099 450.72149 1.000 39.86445 1113 THR A CA 1
ATOM 15984 C C . THR B 1 1141 ? 328.69549 470.27299 449.92149 1.000 39.86445 1113 THR A C 1
ATOM 15985 O O . THR B 1 1141 ? 328.49149 469.55099 448.94149 1.000 39.86445 1113 THR A O 1
ATOM 15989 N N . TYR B 1 1142 ? 327.82049 471.19499 450.32349 1.000 34.18413 1114 TYR A N 1
ATOM 15990 C CA . TYR B 1 1142 ? 326.57149 471.39099 449.59649 1.000 34.18413 1114 TYR A CA 1
ATOM 15991 C C . TYR B 1 1142 ? 326.83449 471.81399 448.16049 1.000 34.18413 1114 TYR A C 1
ATOM 15992 O O . TYR B 1 1142 ? 326.17549 471.33399 447.23149 1.000 34.18413 1114 TYR A O 1
ATOM 16001 N N . SER B 1 1143 ? 327.79149 472.71899 447.96049 1.000 33.79396 1115 SER A N 1
ATOM 16002 C CA . SER B 1 1143 ? 328.16749 473.10799 446.60749 1.000 33.79396 1115 SER A CA 1
ATOM 16003 C C . SER B 1 1143 ? 328.66449 471.90999 445.81249 1.000 33.79396 1115 SER A C 1
ATOM 16004 O O . SER B 1 1143 ? 328.30449 471.73899 444.64249 1.000 33.79396 1115 SER A O 1
ATOM 16007 N N . LEU B 1 1144 ? 329.48849 471.06399 446.43449 1.000 34.03617 1116 LEU A N 1
ATOM 16008 C CA . LEU B 1 1144 ? 329.95649 469.85899 445.75949 1.000 34.03617 1116 LEU A CA 1
ATOM 16009 C C . LEU B 1 1144 ? 328.79549 468.93999 445.41049 1.000 34.03617 1116 LEU A C 1
ATOM 16010 O O . LEU B 1 1144 ? 328.76749 468.34899 444.32549 1.000 34.03617 1116 LEU A O 1
ATOM 16015 N N . GLN B 1 1145 ? 327.82949 468.80799 446.32049 1.000 32.58805 1117 GLN A N 1
ATOM 16016 C CA . GLN B 1 1145 ? 326.66049 467.98499 446.04149 1.000 32.58805 1117 GLN A CA 1
ATOM 16017 C C . GLN B 1 1145 ? 325.93549 468.47399 444.79749 1.000 32.58805 1117 GLN A C 1
ATOM 16018 O O . GLN B 1 1145 ? 325.48449 467.66899 443.97449 1.000 32.58805 1117 GLN A O 1
ATOM 16024 N N . LYS B 1 1146 ? 325.82849 469.79299 444.63349 1.000 29.31950 1118 LYS A N 1
ATOM 16025 C CA . LYS B 1 1146 ? 325.17149 470.33499 443.45249 1.000 29.31950 1118 LYS A CA 1
ATOM 16026 C C . LYS B 1 1146 ? 326.00549 470.13299 442.19649 1.000 29.31950 1118 LYS A C 1
ATOM 16027 O O . LYS B 1 1146 ? 325.44949 470.04799 441.09649 1.000 29.31950 1118 LYS A O 1
ATOM 16033 N N . ILE B 1 1147 ? 327.33149 470.05999 442.33049 1.000 31.62626 1119 ILE A N 1
ATOM 16034 C CA . ILE B 1 1147 ? 328.17149 469.76499 441.17149 1.000 31.62626 1119 ILE A CA 1
ATOM 16035 C C . ILE B 1 1147 ? 327.84649 468.38399 440.62549 1.000 31.62626 1119 ILE A C 1
ATOM 16036 O O . ILE B 1 1147 ? 327.75449 468.18199 439.40949 1.000 31.62626 1119 ILE A O 1
ATOM 16041 N N . VAL B 1 1148 ? 327.67249 467.40999 441.51849 1.000 30.91671 1120 VAL A N 1
ATOM 16042 C CA . VAL B 1 1148 ? 327.33749 466.05699 441.09249 1.000 30.91671 1120 VAL A CA 1
ATOM 16043 C C . VAL B 1 1148 ? 325.97149 466.03099 440.42249 1.000 30.91671 1120 VAL A C 1
ATOM 16044 O O . VAL B 1 1148 ? 325.78149 465.37699 439.39049 1.000 30.91671 1120 VAL A O 1
ATOM 16048 N N . GLU B 1 1149 ? 324.99949 466.74599 440.99549 1.000 38.07819 1121 GLU A N 1
ATOM 16049 C CA . GLU B 1 1149 ? 323.65049 466.74499 440.43949 1.000 38.07819 1121 GLU A CA 1
ATOM 16050 C C . GLU B 1 1149 ? 323.63449 467.30099 439.02249 1.000 38.07819 1121 GLU A C 1
ATOM 16051 O O . GLU B 1 1149 ? 322.94249 466.76799 438.14749 1.000 38.07819 1121 GLU A O 1
ATOM 16057 N N . ILE B 1 1150 ? 324.38849 468.37399 438.77649 1.000 32.56277 1122 ILE A N 1
ATOM 16058 C CA . ILE B 1 1150 ? 324.45949 468.94099 437.43249 1.000 32.56277 1122 ILE A CA 1
ATOM 16059 C C . ILE B 1 1150 ? 325.00649 467.91799 436.44749 1.000 32.56277 1122 ILE A C 1
ATOM 16060 O O . ILE B 1 1150 ? 324.50949 467.78799 435.32149 1.000 32.56277 1122 ILE A O 1
ATOM 16065 N N . SER B 1 1151 ? 326.04049 467.17999 436.85249 1.000 36.29865 1123 SER A N 1
ATOM 16066 C CA . SER B 1 1151 ? 326.61849 466.17899 435.96649 1.000 36.29865 1123 SER A CA 1
ATOM 16067 C C . SER B 1 1151 ? 325.59549 465.11999 435.58149 1.000 36.29865 1123 SER A C 1
ATOM 16068 O O . SER B 1 1151 ? 325.61949 464.61599 434.45449 1.000 36.29865 1123 SER A O 1
ATOM 16071 N N . TYR B 1 1152 ? 324.69349 464.77299 436.50049 1.000 32.40389 1124 TYR A N 1
ATOM 16072 C CA . TYR B 1 1152 ? 323.60849 463.86199 436.15649 1.000 32.40389 1124 TYR A CA 1
ATOM 16073 C C . TYR B 1 1152 ? 322.70649 464.46699 435.08849 1.000 32.40389 1124 TYR A C 1
ATOM 16074 O O . TYR B 1 1152 ? 322.26349 463.76899 434.17049 1.000 32.40389 1124 TYR A O 1
ATOM 16083 N N . TYR B 1 1153 ? 322.42449 465.76499 435.19449 1.000 32.01644 1125 TYR A N 1
ATOM 16084 C CA . TYR B 1 1153 ? 321.51549 466.42099 434.26649 1.000 32.01644 1125 TYR A CA 1
ATOM 16085 C C . TYR B 1 1153 ? 322.15149 466.71799 432.91749 1.000 32.01644 1125 TYR A C 1
ATOM 16086 O O . TYR B 1 1153 ? 321.42649 466.99499 431.95749 1.000 32.01644 1125 TYR A O 1
ATOM 16095 N N . ASN B 1 1154 ? 323.47849 466.67399 432.81749 1.000 38.26301 1126 ASN A N 1
ATOM 16096 C CA . ASN B 1 1154 ? 324.16649 467.01199 431.57949 1.000 38.26301 1126 ASN A CA 1
ATOM 16097 C C . ASN B 1 1154 ? 324.72549 465.79499 430.85749 1.000 38.26301 1126 ASN A C 1
ATOM 16098 O O . ASN B 1 1154 ? 325.46649 465.95399 429.88249 1.000 38.26301 1126 ASN A O 1
ATOM 16103 N N . MET B 1 1155 ? 324.40249 464.58499 431.31549 1.000 43.12618 1127 MET A N 1
ATOM 16104 C CA . MET B 1 1155 ? 324.82649 463.39499 430.58649 1.000 43.12618 1127 MET A CA 1
ATOM 16105 C C . MET B 1 1155 ? 324.20349 463.36099 429.19949 1.000 43.12618 1127 MET A C 1
ATOM 16106 O O . MET B 1 1155 ? 324.86749 463.01299 428.21749 1.000 43.12618 1127 MET A O 1
ATOM 16111 N N . THR B 1 1156 ? 322.92849 463.73299 429.09949 1.000 49.11129 1128 THR A N 1
ATOM 16112 C CA . THR B 1 1156 ? 322.22949 463.74199 427.82349 1.000 49.11129 1128 THR A CA 1
ATOM 16113 C C . THR B 1 1156 ? 322.66949 464.88299 426.91749 1.000 49.11129 1128 THR A C 1
ATOM 16114 O O . THR B 1 1156 ? 322.24849 464.92499 425.75749 1.000 49.11129 1128 THR A O 1
ATOM 16118 N N . ARG B 1 1157 ? 323.49349 465.80099 427.41249 1.000 43.63099 1129 ARG A N 1
ATOM 16119 C CA . ARG B 1 1157 ? 323.89849 466.95399 426.62749 1.000 43.63099 1129 ARG A CA 1
ATOM 16120 C C . ARG B 1 1157 ? 324.76249 466.52299 425.44549 1.000 43.63099 1129 ARG A C 1
ATOM 16121 O O . ARG B 1 1157 ? 325.30049 465.41399 425.40549 1.000 43.63099 1129 ARG A O 1
ATOM 16129 N N . VAL B 1 1158 ? 324.87149 467.41999 424.46149 1.000 56.90341 1130 VAL A N 1
ATOM 16130 C CA . VAL B 1 1158 ? 325.69449 467.14999 423.29049 1.000 56.90341 1130 VAL A CA 1
ATOM 16131 C C . VAL B 1 1158 ? 327.12249 466.87099 423.73349 1.000 56.90341 1130 VAL A C 1
ATOM 16132 O O . VAL B 1 1158 ? 327.63449 467.48299 424.67949 1.000 56.90341 1130 VAL A O 1
ATOM 16136 N N . ARG B 1 1159 ? 327.77449 465.92999 423.04649 1.000 56.23881 1131 ARG A N 1
ATOM 16137 C CA . ARG B 1 1159 ? 329.01049 465.35899 423.56949 1.000 56.23881 1131 ARG A CA 1
ATOM 16138 C C . ARG B 1 1159 ? 330.12649 466.39399 423.65849 1.000 56.23881 1131 ARG A C 1
ATOM 16139 O O . ARG B 1 1159 ? 330.80749 466.48699 424.68649 1.000 56.23881 1131 ARG A O 1
ATOM 16147 N N . PHE B 1 1160 ? 330.33249 467.18399 422.60149 1.000 58.06592 1132 PHE A N 1
ATOM 16148 C CA . PHE B 1 1160 ? 331.45449 468.11899 422.61649 1.000 58.06592 1132 PHE A CA 1
ATOM 16149 C C . PHE B 1 1160 ? 331.24749 469.20099 423.66649 1.000 58.06592 1132 PHE A C 1
ATOM 16150 O O . PHE B 1 1160 ? 332.20149 469.61699 424.33349 1.000 58.06592 1132 PHE A O 1
ATOM 16158 N N . GLU B 1 1161 ? 330.00849 469.67199 423.82349 1.000 55.11644 1133 GLU A N 1
ATOM 16159 C CA . GLU B 1 1161 ? 329.71349 470.62399 424.88649 1.000 55.11644 1133 GLU A CA 1
ATOM 16160 C C . GLU B 1 1161 ? 329.97649 470.00699 426.25049 1.000 55.11644 1133 GLU A C 1
ATOM 16161 O O . GLU B 1 1161 ? 330.48049 470.67799 427.15749 1.000 55.11644 1133 GLU A O 1
ATOM 16167 N N . TRP B 1 1162 ? 329.63849 468.72699 426.41349 1.000 44.26550 1134 TRP A N 1
ATOM 16168 C CA . TRP B 1 1162 ? 329.90849 468.04999 427.67449 1.000 44.26550 1134 TRP A CA 1
ATOM 16169 C C . TRP B 1 1162 ? 331.40349 467.96199 427.94549 1.000 44.26550 1134 TRP A C 1
ATOM 16170 O O . TRP B 1 1162 ? 331.84349 468.11399 429.09149 1.000 44.26550 1134 TRP A O 1
ATOM 16181 N N . SER B 1 1163 ? 332.19949 467.70299 426.90649 1.000 50.08360 1135 SER A N 1
ATOM 16182 C CA . SER B 1 1163 ? 333.64249 467.60499 427.09749 1.000 50.08360 1135 SER A CA 1
ATOM 16183 C C . SER B 1 1163 ? 334.21449 468.91499 427.61849 1.000 50.08360 1135 SER A C 1
ATOM 16184 O O . SER B 1 1163 ? 335.05149 468.91799 428.52849 1.000 50.08360 1135 SER A O 1
ATOM 16187 N N . HIS B 1 1164 ? 333.76849 470.03999 427.05849 1.000 47.31692 1136 HIS A N 1
ATOM 16188 C CA . HIS B 1 1164 ? 334.17549 471.33699 427.58749 1.000 47.31692 1136 HIS A CA 1
ATOM 16189 C C . HIS B 1 1164 ? 333.67649 471.52299 429.01249 1.000 47.31692 1136 HIS A C 1
ATOM 16190 O O . HIS B 1 1164 ? 334.36449 472.11999 429.84749 1.000 47.31692 1136 HIS A O 1
ATOM 16197 N N . ILE B 1 1165 ? 332.47449 471.02399 429.30449 1.000 38.81274 1137 ILE A N 1
ATOM 16198 C CA . ILE B 1 1165 ? 331.93349 471.11599 430.65749 1.000 38.81274 1137 ILE A CA 1
ATOM 16199 C C . ILE B 1 1165 ? 332.80249 470.33299 431.62949 1.000 38.81274 1137 ILE A C 1
ATOM 16200 O O . ILE B 1 1165 ? 333.13149 470.81199 432.72049 1.000 38.81274 1137 ILE A O 1
ATOM 16205 N N . TRP B 1 1166 ? 333.19449 469.11799 431.25049 1.000 35.50391 1138 TRP A N 1
ATOM 16206 C CA . TRP B 1 1166 ? 334.03749 468.33199 432.13749 1.000 35.50391 1138 TRP A CA 1
ATOM 16207 C C . TRP B 1 1166 ? 335.44049 468.90199 432.27149 1.000 35.50391 1138 TRP A C 1
ATOM 16208 O O . TRP B 1 1166 ? 336.15749 468.51799 433.20149 1.000 35.50391 1138 TRP A O 1
ATOM 16219 N N . ASP B 1 1167 ? 335.84649 469.80399 431.37849 1.000 43.81135 1139 ASP A N 1
ATOM 16220 C CA . ASP B 1 1167 ? 337.16449 470.41399 431.49049 1.000 43.81135 1139 ASP A CA 1
ATOM 16221 C C . ASP B 1 1167 ? 337.28649 471.30699 432.71649 1.000 43.81135 1139 ASP A C 1
ATOM 16222 O O . ASP B 1 1167 ? 338.40849 471.59499 433.14449 1.000 43.81135 1139 ASP A O 1
ATOM 16227 N N . VAL B 1 1168 ? 336.17049 471.75099 433.28749 1.000 39.42979 1140 VAL A N 1
ATOM 16228 C CA . VAL B 1 1168 ? 336.18249 472.61499 434.45549 1.000 39.42979 1140 VAL A CA 1
ATOM 16229 C C . VAL B 1 1168 ? 335.65149 471.90299 435.69349 1.000 39.42979 1140 VAL A C 1
ATOM 16230 O O . VAL B 1 1168 ? 336.12249 472.15999 436.80349 1.000 39.42979 1140 VAL A O 1
ATOM 16234 N N . LEU B 1 1169 ? 334.66849 471.01499 435.53449 1.000 32.99340 1141 LEU A N 1
ATOM 16235 C CA . LEU B 1 1169 ? 334.23449 470.20799 436.67149 1.000 32.99340 1141 LEU A CA 1
ATOM 16236 C C . LEU B 1 1169 ? 335.32049 469.22399 437.08349 1.000 32.99340 1141 LEU A C 1
ATOM 16237 O O . LEU B 1 1169 ? 335.65349 469.10999 438.26849 1.000 32.99340 1141 LEU A O 1
ATOM 16242 N N . GLY B 1 1170 ? 335.88249 468.50099 436.11349 1.000 36.28648 1142 GLY A N 1
ATOM 16243 C CA . GLY B 1 1170 ? 336.94649 467.56599 436.43049 1.000 36.28648 1142 GLY A CA 1
ATOM 16244 C C . GLY B 1 1170 ? 338.15049 468.25299 437.04049 1.000 36.28648 1142 GLY A C 1
ATOM 16245 O O . GLY B 1 1170 ? 338.76849 467.73199 437.97149 1.000 36.28648 1142 GLY A O 1
ATOM 16246 N N . GLU B 1 1171 ? 338.49249 469.43699 436.53049 1.000 38.43784 1143 GLU A N 1
ATOM 16247 C CA . GLU B 1 1171 ? 339.58549 470.20399 437.11649 1.000 38.43784 1143 GLU A CA 1
ATOM 16248 C C . GLU B 1 1171 ? 339.30949 470.50799 438.58249 1.000 38.43784 1143 GLU A C 1
ATOM 16249 O O . GLU B 1 1171 ? 340.21549 470.43699 439.42049 1.000 38.43784 1143 GLU A O 1
ATOM 16255 N N . HIS B 1 1172 ? 338.06149 470.84299 438.91249 1.000 37.22744 1144 HIS A N 1
ATOM 16256 C CA . HIS B 1 1172 ? 337.70549 471.04099 440.31249 1.000 37.22744 1144 HIS A CA 1
ATOM 16257 C C . HIS B 1 1172 ? 337.82149 469.74299 441.09749 1.000 37.22744 1144 HIS A C 1
ATOM 16258 O O . HIS B 1 1172 ? 338.25749 469.74599 442.25449 1.000 37.22744 1144 HIS A O 1
ATOM 16265 N N . PHE B 1 1173 ? 337.42849 468.62299 440.48949 1.000 31.09274 1145 PHE A N 1
ATOM 16266 C CA . PHE B 1 1173 ? 337.47849 467.34799 441.19549 1.000 31.09274 1145 PHE A CA 1
ATOM 16267 C C . PHE B 1 1173 ? 338.90849 466.97199 441.55549 1.000 31.09274 1145 PHE A C 1
ATOM 16268 O O . PHE B 1 1173 ? 339.15749 466.40899 442.62849 1.000 31.09274 1145 PHE A O 1
ATOM 16276 N N . ASN B 1 1174 ? 339.86349 467.27599 440.67449 1.000 38.73741 1146 ASN A N 1
ATOM 16277 C CA . ASN B 1 1174 ? 341.26549 467.06799 441.01549 1.000 38.73741 1146 ASN A CA 1
ATOM 16278 C C . ASN B 1 1174 ? 341.64849 467.87699 442.24549 1.000 38.73741 1146 ASN A C 1
ATOM 16279 O O . ASN B 1 1174 ? 342.34749 467.37799 443.13349 1.000 38.73741 1146 ASN A O 1
ATOM 16284 N N . ARG B 1 1175 ? 341.19249 469.12899 442.31649 1.000 38.88868 1147 ARG A N 1
ATOM 16285 C CA . ARG B 1 1175 ? 341.47349 469.94999 443.48849 1.000 38.88868 1147 ARG A CA 1
ATOM 16286 C C . ARG B 1 1175 ? 340.88449 469.32999 444.74649 1.000 38.88868 1147 ARG A C 1
ATOM 16287 O O . ARG B 1 1175 ? 341.53549 469.29999 445.79549 1.000 38.88868 1147 ARG A O 1
ATOM 16295 N N . VAL B 1 1176 ? 339.65149 468.82799 444.66149 1.000 39.92887 1148 VAL A N 1
ATOM 16296 C CA . VAL B 1 1176 ? 339.02949 468.20399 445.82349 1.000 39.92887 1148 VAL A CA 1
ATOM 16297 C C . VAL B 1 1176 ? 339.73249 466.89799 446.16749 1.000 39.92887 1148 VAL A C 1
ATOM 16298 O O . VAL B 1 1176 ? 339.87949 466.54699 447.34249 1.000 39.92887 1148 VAL A O 1
ATOM 16302 N N . GLY B 1 1177 ? 340.17049 466.15399 445.15249 1.000 38.43121 1149 GLY A N 1
ATOM 16303 C CA . GLY B 1 1177 ? 340.89849 464.92399 445.41849 1.000 38.43121 1149 GLY A CA 1
ATOM 16304 C C . GLY B 1 1177 ? 342.20949 465.16299 446.14149 1.000 38.43121 1149 GLY A C 1
ATOM 16305 O O . GLY B 1 1177 ? 342.57049 464.42099 447.05649 1.000 38.43121 1149 GLY A O 1
ATOM 16306 N N . CYS B 1 1178 ? 342.93449 466.20799 445.74949 1.000 44.51285 1150 CYS A N 1
ATOM 16307 C CA . CYS B 1 1178 ? 344.19949 466.54699 446.38449 1.000 44.51285 1150 CYS A CA 1
ATOM 16308 C C . CYS B 1 1178 ? 344.02149 467.22499 447.73549 1.000 44.51285 1150 CYS A C 1
ATOM 16309 O O . CYS B 1 1178 ? 345.02149 467.51699 448.39849 1.000 44.51285 1150 CYS A O 1
ATOM 16312 N N . HIS B 1 1179 ? 342.78449 467.48399 448.15149 1.000 49.21019 1151 HIS A N 1
ATOM 16313 C CA . HIS B 1 1179 ? 342.53649 468.15099 449.42049 1.000 49.21019 1151 HIS A CA 1
ATOM 16314 C C . HIS B 1 1179 ? 342.99549 467.28299 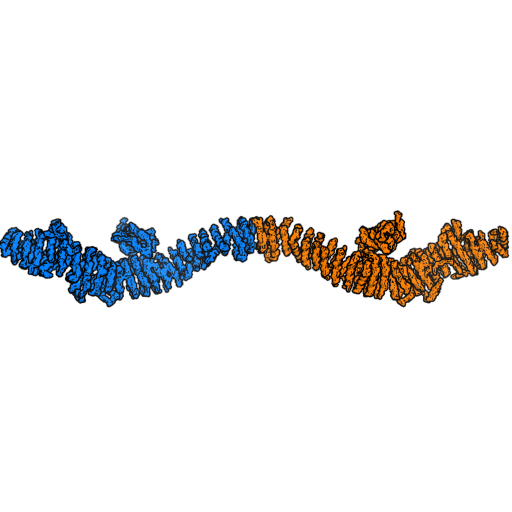450.58649 1.000 49.21019 1151 HIS A C 1
ATOM 16315 O O . HIS B 1 1179 ? 343.06849 466.05599 450.48749 1.000 49.21019 1151 HIS A O 1
ATOM 16322 N N . ALA B 1 1180 ? 343.31049 467.93799 451.70049 1.000 52.12330 1152 ALA A N 1
ATOM 16323 C CA . ALA B 1 1180 ? 343.86649 467.27199 452.86949 1.000 52.12330 1152 ALA A CA 1
ATOM 16324 C C . ALA B 1 1180 ? 342.80749 466.71299 453.80949 1.000 52.12330 1152 ALA A C 1
ATOM 16325 O O . ALA B 1 1180 ? 343.16549 466.07899 454.80749 1.000 52.12330 1152 ALA A O 1
ATOM 16327 N N . ASN B 1 1181 ? 341.52649 466.92799 453.53049 1.000 44.06658 1153 ASN A N 1
ATOM 16328 C CA . ASN B 1 1181 ? 340.45849 466.38299 454.35849 1.000 44.06658 1153 ASN A CA 1
ATOM 16329 C C . ASN B 1 1181 ? 340.02049 465.04299 453.78249 1.000 44.06658 1153 ASN A C 1
ATOM 16330 O O . ASN B 1 1181 ? 339.50349 464.98299 452.66249 1.000 44.06658 1153 ASN A O 1
ATOM 16335 N N . THR B 1 1182 ? 340.22349 463.97299 454.55349 1.000 38.38524 1154 THR A N 1
ATOM 16336 C CA . THR B 1 1182 ? 339.92049 462.63499 454.05849 1.000 38.38524 1154 THR A CA 1
ATOM 16337 C C . THR B 1 1182 ? 338.43649 462.47199 453.75849 1.000 38.38524 1154 THR A C 1
ATOM 16338 O O . THR B 1 1182 ? 338.06449 461.92899 452.71049 1.000 38.38524 1154 THR A O 1
ATOM 16342 N N . ALA B 1 1183 ? 337.57249 462.94899 454.65749 1.000 35.44010 1155 ALA A N 1
ATOM 16343 C CA . ALA B 1 1183 ? 336.13849 462.73999 454.48849 1.000 35.44010 1155 ALA A CA 1
ATOM 16344 C C . ALA B 1 1183 ? 335.62849 463.39699 453.21349 1.000 35.44010 1155 ALA A C 1
ATOM 16345 O O . ALA B 1 1183 ? 334.79249 462.82599 452.50449 1.000 35.44010 1155 ALA A O 1
ATOM 16347 N N . ILE B 1 1184 ? 336.11749 464.59799 452.90549 1.000 34.81048 1156 ILE A N 1
ATOM 16348 C CA . ILE B 1 1184 ? 335.70049 465.26999 451.68049 1.000 34.81048 1156 ILE A CA 1
ATOM 16349 C C . ILE B 1 1184 ? 336.24949 464.54299 450.46149 1.000 34.81048 1156 ILE A C 1
ATOM 16350 O O . ILE B 1 1184 ? 335.56049 464.39999 449.44549 1.000 34.81048 1156 ILE A O 1
ATOM 16355 N N . VAL B 1 1185 ? 337.49849 464.07999 450.53749 1.000 35.82530 1157 VAL A N 1
ATOM 16356 C CA . VAL B 1 1185 ? 338.08449 463.34299 449.42249 1.000 35.82530 1157 VAL A CA 1
ATOM 16357 C C . VAL B 1 1185 ? 337.31849 462.05099 449.17949 1.000 35.82530 1157 VAL A C 1
ATOM 16358 O O . VAL B 1 1185 ? 337.05249 461.67699 448.03149 1.000 35.82530 1157 VAL A O 1
ATOM 16362 N N . PHE B 1 1186 ? 336.94849 461.34999 450.25349 1.000 30.96416 1158 PHE A N 1
ATOM 16363 C CA . PHE B 1 1186 ? 336.15549 460.13599 450.09749 1.000 30.96416 1158 PHE A CA 1
ATOM 16364 C C . PHE B 1 1186 ? 334.81349 460.43999 449.44949 1.000 30.96416 1158 PHE A C 1
ATOM 16365 O O . PHE B 1 1186 ? 334.36849 459.71199 448.55749 1.000 30.96416 1158 PHE A O 1
ATOM 16373 N N . PHE B 1 1187 ? 334.15849 461.51899 449.88149 1.000 27.85946 1159 PHE A N 1
ATOM 16374 C CA . PHE B 1 1187 ? 332.85849 461.86499 449.31849 1.000 27.85946 1159 PHE A CA 1
ATOM 16375 C C . PHE B 1 1187 ? 332.96449 462.18899 447.83549 1.000 27.85946 1159 PHE A C 1
ATOM 16376 O O . PHE B 1 1187 ? 332.12149 461.76399 447.03949 1.000 27.85946 1159 PHE A O 1
ATOM 16384 N N . ALA B 1 1188 ? 333.98949 462.94799 447.44549 1.000 26.90410 1160 ALA A N 1
ATOM 16385 C CA . ALA B 1 1188 ? 334.16249 463.26299 446.03249 1.000 26.90410 1160 ALA A CA 1
ATOM 16386 C C . ALA B 1 1188 ? 334.41749 462.00599 445.21749 1.000 26.90410 1160 ALA A C 1
ATOM 16387 O O . ALA B 1 1188 ? 333.84749 461.83299 444.13549 1.000 26.90410 1160 ALA A O 1
ATOM 16389 N N . LEU B 1 1189 ? 335.26749 461.11199 445.72449 1.000 30.88015 1161 LEU A N 1
ATOM 16390 C CA . LEU B 1 1189 ? 335.58349 459.89499 444.98549 1.000 30.88015 1161 LEU A CA 1
ATOM 16391 C C . LEU B 1 1189 ? 334.41949 458.91599 445.00949 1.000 30.88015 1161 LEU A C 1
ATOM 16392 O O . LEU B 1 1189 ? 334.10249 458.29599 443.98749 1.000 30.88015 1161 LEU A O 1
ATOM 16397 N N . ASP B 1 1190 ? 333.76949 458.76099 446.16449 1.000 30.74643 1162 ASP A N 1
ATOM 16398 C CA . ASP B 1 1190 ? 332.60449 457.88899 446.23349 1.000 30.74643 1162 ASP A CA 1
ATOM 16399 C C . ASP B 1 1190 ? 331.50149 458.37999 445.31049 1.000 30.74643 1162 ASP A C 1
ATOM 16400 O O . ASP B 1 1190 ? 330.85649 457.58399 444.62049 1.000 30.74643 1162 ASP A O 1
ATOM 16405 N N . SER B 1 1191 ? 331.27049 459.69199 445.28149 1.000 29.31427 1163 SER A N 1
ATOM 16406 C CA . SER B 1 1191 ? 330.25749 460.22799 444.38449 1.000 29.31427 1163 SER A CA 1
ATOM 16407 C C . SER B 1 1191 ? 330.71349 460.15199 442.93549 1.000 29.31427 1163 SER A C 1
ATOM 16408 O O . SER B 1 1191 ? 329.89849 459.91299 442.03649 1.000 29.31427 1163 SER A O 1
ATOM 16411 N N . LEU B 1 1192 ? 332.00849 460.35299 442.68449 1.000 27.87680 1164 LEU A N 1
ATOM 16412 C CA . LEU B 1 1192 ? 332.51449 460.19099 441.32749 1.000 27.87680 1164 LEU A CA 1
ATOM 16413 C C . LEU B 1 1192 ? 332.34149 458.76099 440.84449 1.000 27.87680 1164 LEU A C 1
ATOM 16414 O O . LEU B 1 1192 ? 332.08549 458.53499 439.65749 1.000 27.87680 1164 LEU A O 1
ATOM 16419 N N . ARG B 1 1193 ? 332.47349 457.78499 441.74449 1.000 32.31076 1165 ARG A N 1
ATOM 16420 C CA . ARG B 1 1193 ? 332.16049 456.40699 441.38349 1.000 32.31076 1165 ARG A CA 1
ATOM 16421 C C . ARG B 1 1193 ? 330.69449 456.27199 440.99749 1.000 32.31076 1165 ARG A C 1
ATOM 16422 O O . ARG B 1 1193 ? 330.36649 455.72499 439.93849 1.000 32.31076 1165 ARG A O 1
ATOM 16430 N N . GLN B 1 1194 ? 329.79549 456.77299 441.84849 1.000 35.01705 1166 GLN A N 1
ATOM 16431 C CA . GLN B 1 1194 ? 328.37249 456.73299 441.52749 1.000 35.01705 1166 GLN A CA 1
ATOM 16432 C C . GLN B 1 1194 ? 328.08149 457.51999 440.26049 1.000 35.01705 1166 GLN A C 1
ATOM 16433 O O . GLN B 1 1194 ? 327.24449 457.11599 439.44749 1.000 35.01705 1166 GLN A O 1
ATOM 16439 N N . LEU B 1 1195 ? 328.76249 458.64999 440.07849 1.000 31.37686 1167 LEU A N 1
ATOM 16440 C CA . LEU B 1 1195 ? 328.61749 459.39799 438.83849 1.000 31.37686 1167 LEU A CA 1
ATOM 16441 C C . LEU B 1 1195 ? 329.19549 458.62599 437.66049 1.000 31.37686 1167 LEU A C 1
ATOM 16442 O O . LEU B 1 1195 ? 328.66849 458.69899 436.54449 1.000 31.37686 1167 LEU A O 1
ATOM 16447 N N . SER B 1 1196 ? 330.28249 457.88499 437.88649 1.000 33.66819 1168 SER A N 1
ATOM 16448 C CA . SER B 1 1196 ? 330.89849 457.13499 436.79849 1.000 33.66819 1168 SER A CA 1
ATOM 16449 C C . SER B 1 1196 ? 329.95949 456.06599 436.25849 1.000 33.66819 1168 SER A C 1
ATOM 16450 O O . SER B 1 1196 ? 329.82949 455.90599 435.03949 1.000 33.66819 1168 SER A O 1
ATOM 16453 N N . MET B 1 1197 ? 329.28749 455.33299 437.14949 1.000 36.37338 1169 MET A N 1
ATOM 16454 C CA . MET B 1 1197 ? 328.41149 454.25399 436.70549 1.000 36.37338 1169 MET A CA 1
ATOM 16455 C C . MET B 1 1197 ? 327.32549 454.77199 435.77549 1.000 36.37338 1169 MET A C 1
ATOM 16456 O O . MET B 1 1197 ? 326.97949 454.11599 434.78749 1.000 36.37338 1169 MET A O 1
ATOM 16461 N N . ARG B 1 1198 ? 326.77449 455.94799 436.07249 1.000 42.61270 1170 ARG A N 1
ATOM 16462 C CA . ARG B 1 1198 ? 325.80249 456.54599 435.16649 1.000 42.61270 1170 ARG A CA 1
ATOM 16463 C C . ARG B 1 1198 ? 326.44449 456.89699 433.83049 1.000 42.61270 1170 ARG A C 1
ATOM 16464 O O . ARG B 1 1198 ? 325.82549 456.72599 432.77449 1.000 42.61270 1170 ARG A O 1
ATOM 16472 N N . PHE B 1 1199 ? 327.68749 457.38299 433.85649 1.000 40.12034 1171 PHE A N 1
ATOM 16473 C CA . PHE B 1 1199 ? 328.36249 457.76599 432.62049 1.000 40.12034 1171 PHE A CA 1
ATOM 16474 C C . PHE B 1 1199 ? 328.57549 456.57499 431.69749 1.000 40.12034 1171 PHE A C 1
ATOM 16475 O O . PHE B 1 1199 ? 328.49149 456.72399 430.47449 1.000 40.12034 1171 PHE A O 1
ATOM 16483 N N . MET B 1 1200 ? 328.85149 455.39599 432.25849 1.000 48.44694 1172 MET A N 1
ATOM 16484 C CA . MET B 1 1200 ? 329.27249 454.25999 431.44349 1.000 48.44694 1172 MET A CA 1
ATOM 16485 C C . MET B 1 1200 ? 328.24049 453.90699 430.38049 1.000 48.44694 1172 MET A C 1
ATOM 16486 O O . MET B 1 1200 ? 328.60649 453.47899 429.28049 1.000 48.44694 1172 MET A O 1
ATOM 16491 N N . GLU B 1 1201 ? 326.95549 454.08699 430.67649 1.000 46.94397 1173 GLU A N 1
ATOM 16492 C CA . GLU B 1 1201 ? 325.89049 453.68499 429.76749 1.000 46.94397 1173 GLU A CA 1
ATOM 16493 C C . GLU B 1 1201 ? 325.69449 454.64999 428.60649 1.000 46.94397 1173 GLU A C 1
ATOM 16494 O O . GLU B 1 1201 ? 324.70749 454.51699 427.87649 1.000 46.94397 1173 GLU A O 1
ATOM 16500 N N . ILE B 1 1202 ? 326.60049 455.60999 428.41049 1.000 53.85513 1174 ILE A N 1
ATOM 16501 C CA . ILE B 1 1202 ? 326.43049 456.59499 427.34849 1.000 53.85513 1174 ILE A CA 1
ATOM 16502 C C . ILE B 1 1202 ? 326.61549 455.98599 425.96549 1.000 53.85513 1174 ILE A C 1
ATOM 16503 O O . ILE B 1 1202 ? 326.30349 456.63799 424.96249 1.000 53.85513 1174 ILE A O 1
ATOM 16508 N N . GLU B 1 1203 ? 327.09049 454.74199 425.88949 1.000 61.26767 1175 GLU A N 1
ATOM 16509 C CA . GLU B 1 1203 ? 327.29249 454.03199 424.62649 1.000 61.26767 1175 GLU A CA 1
ATOM 16510 C C . GLU B 1 1203 ? 328.27149 454.78999 423.72749 1.000 61.26767 1175 GLU A C 1
ATOM 16511 O O . GLU B 1 1203 ? 327.93749 455.24699 422.63249 1.000 61.26767 1175 GLU A O 1
ATOM 16517 N N . GLU B 1 1204 ? 329.49549 454.92699 424.22549 1.000 62.25893 1176 GLU A N 1
ATOM 16518 C CA . GLU B 1 1204 ? 330.54749 455.57899 423.45949 1.000 62.25893 1176 GLU A CA 1
ATOM 16519 C C . GLU B 1 1204 ? 331.03049 454.66499 422.34249 1.000 62.25893 1176 GLU A C 1
ATOM 16520 O O . GLU B 1 1204 ? 331.29649 453.47999 422.56449 1.000 62.25893 1176 GLU A O 1
ATOM 16526 N N . LEU B 1 1205 ? 331.13949 455.21699 421.13849 1.000 66.61366 1177 LEU A N 1
ATOM 16527 C CA . LEU B 1 1205 ? 331.64649 454.45799 420.00849 1.000 66.61366 1177 LEU A CA 1
ATOM 16528 C C . LEU B 1 1205 ? 333.11249 454.10299 420.21449 1.000 66.61366 1177 LEU A C 1
ATOM 16529 O O . LEU B 1 1205 ? 333.86449 454.82699 420.87149 1.000 66.61366 1177 LEU A O 1
ATOM 16534 N N . ALA B 1 1206 ? 333.51549 452.97099 419.64549 1.000 64.83351 1178 ALA A N 1
ATOM 16535 C CA . ALA B 1 1206 ? 334.91049 452.56499 419.70449 1.000 64.83351 1178 ALA A CA 1
ATOM 16536 C C . ALA B 1 1206 ? 335.78349 453.55599 418.94549 1.000 64.83351 1178 ALA A C 1
ATOM 16537 O O . ALA B 1 1206 ? 335.41749 454.03499 417.86949 1.000 64.83351 1178 ALA A O 1
ATOM 16539 N N . GLY B 1 1207 ? 336.94349 453.86499 419.51649 1.000 69.70696 1179 GLY A N 1
ATOM 16540 C CA . GLY B 1 1207 ? 337.87249 454.80199 418.93749 1.000 69.70696 1179 GLY A CA 1
ATOM 16541 C C . GLY B 1 1207 ? 337.81249 456.19499 419.52649 1.000 69.70696 1179 GLY A C 1
ATOM 16542 O O . GLY B 1 1207 ? 338.73949 456.98299 419.31049 1.000 69.70696 1179 GLY A O 1
ATOM 16543 N N . PHE B 1 1208 ? 336.75449 456.51799 420.26349 1.000 68.79651 1180 PHE A N 1
ATOM 16544 C CA . PHE B 1 1208 ? 336.62949 457.82499 420.89349 1.000 68.79651 1180 PHE A CA 1
ATOM 16545 C C . PHE B 1 1208 ? 337.39749 457.82299 422.21149 1.000 68.79651 1180 PHE A C 1
ATOM 16546 O O . PHE B 1 1208 ? 338.03749 456.83699 422.58649 1.000 68.79651 1180 PHE A O 1
ATOM 16554 N N . LYS B 1 1209 ? 337.34449 458.93899 422.93749 1.000 58.86586 1181 LYS A N 1
ATOM 16555 C CA . LYS B 1 1209 ? 338.05749 459.03699 424.20349 1.000 58.86586 1181 LYS A CA 1
ATOM 16556 C C . LYS B 1 1209 ? 337.25749 459.75599 425.28249 1.000 58.86586 1181 LYS A C 1
ATOM 16557 O O . LYS B 1 1209 ? 337.84649 460.18099 426.28449 1.000 58.86586 1181 LYS A O 1
ATOM 16563 N N . PHE B 1 1210 ? 335.94249 459.90799 425.11649 1.000 56.76546 1182 PHE A N 1
ATOM 16564 C CA . PHE B 1 1210 ? 335.15549 460.66999 426.08149 1.000 56.76546 1182 PHE A CA 1
ATOM 16565 C C . PHE B 1 1210 ? 335.16449 460.00399 427.45049 1.000 56.76546 1182 PHE A C 1
ATOM 16566 O O . PHE B 1 1210 ? 335.34949 460.66899 428.47549 1.000 56.76546 1182 PHE A O 1
ATOM 16574 N N . GLN B 1 1211 ? 334.96849 458.68599 427.48749 1.000 49.49307 1183 GLN A N 1
ATOM 16575 C CA . GLN B 1 1211 ? 335.06549 457.97599 428.75649 1.000 49.49307 1183 GLN A CA 1
ATOM 16576 C C . GLN B 1 1211 ? 336.48449 458.01199 429.30249 1.000 49.49307 1183 GLN A C 1
ATOM 16577 O O . GLN B 1 1211 ? 336.68049 457.96099 430.52049 1.000 49.49307 1183 GLN A O 1
ATOM 16583 N N . LYS B 1 1212 ? 337.48149 458.09899 428.41949 1.000 49.26596 1184 LYS A N 1
ATOM 16584 C CA . LYS B 1 1212 ? 338.86849 458.14599 428.86849 1.000 49.26596 1184 LYS A CA 1
ATOM 16585 C C . LYS B 1 1212 ? 339.15349 459.41299 429.66649 1.000 49.26596 1184 LYS A C 1
ATOM 16586 O O . LYS B 1 1212 ? 339.80949 459.35899 430.71349 1.000 49.26596 1184 LYS A O 1
ATOM 16592 N N . ASP B 1 1213 ? 338.66649 460.56299 429.19549 1.000 47.25625 1185 ASP A N 1
ATOM 16593 C CA . ASP B 1 1213 ? 338.88949 461.80599 429.92549 1.000 47.25625 1185 ASP A CA 1
ATOM 16594 C C . ASP B 1 1213 ? 337.99749 461.92899 431.15049 1.000 47.25625 1185 ASP A C 1
ATOM 16595 O O . ASP B 1 1213 ? 338.40349 462.54099 432.14249 1.000 47.25625 1185 ASP A O 1
ATOM 16600 N N . PHE B 1 1214 ? 336.78549 461.37899 431.10049 1.000 40.35589 1186 PHE A N 1
ATOM 16601 C CA . PHE B 1 1214 ? 335.91049 461.45999 432.26249 1.000 40.35589 1186 PHE A CA 1
ATOM 16602 C C . PHE B 1 1214 ? 336.51549 460.74899 433.46349 1.000 40.35589 1186 PHE A C 1
ATOM 16603 O O . PHE B 1 1214 ? 336.30649 461.17099 434.60549 1.000 40.35589 1186 PHE A O 1
ATOM 16611 N N . LEU B 1 1215 ? 337.26949 459.67899 433.22949 1.000 37.76801 1187 LEU A N 1
ATOM 16612 C CA . LEU B 1 1215 ? 337.93249 458.94899 434.30149 1.000 37.76801 1187 LEU A CA 1
ATOM 16613 C C . LEU B 1 1215 ? 339.24849 459.58799 434.72549 1.000 37.76801 1187 LEU A C 1
ATOM 16614 O O . LEU B 1 1215 ? 339.85749 459.11999 435.69349 1.000 37.76801 1187 LEU A O 1
ATOM 16619 N N . LYS B 1 1216 ? 339.69449 460.63399 434.02949 1.000 40.14227 1188 LYS A N 1
ATOM 16620 C CA . LYS B 1 1216 ? 340.98749 461.24299 434.33549 1.000 40.14227 1188 LYS A CA 1
ATOM 16621 C C . LYS B 1 1216 ? 341.14149 461.70199 435.78149 1.000 40.14227 1188 LYS A C 1
ATOM 16622 O O . LYS B 1 1216 ? 342.23849 461.51599 436.33549 1.000 40.14227 1188 LYS A O 1
ATOM 16628 N N . PRO B 1 1217 ? 340.14249 462.30699 436.43849 1.000 34.10467 1189 PRO A N 1
ATOM 16629 C CA . PRO B 1 1217 ? 340.35449 462.73699 437.83049 1.000 34.10467 1189 PRO A CA 1
ATOM 16630 C C . PRO B 1 1217 ? 340.84249 461.63199 438.74349 1.000 34.10467 1189 PRO A C 1
ATOM 16631 O O . PRO B 1 1217 ? 341.60549 461.90599 439.67749 1.000 34.10467 1189 PRO A O 1
ATOM 16635 N N . PHE B 1 1218 ? 340.43249 460.38699 438.50249 1.000 33.05016 1190 PHE A N 1
ATOM 16636 C CA . PHE B 1 1218 ? 340.96949 459.27999 439.28349 1.000 33.05016 1190 PHE A CA 1
ATOM 16637 C C . PHE B 1 1218 ? 342.47549 459.15799 439.10249 1.000 33.05016 1190 PHE A C 1
ATOM 16638 O O . PHE B 1 1218 ? 343.21049 458.96799 440.07749 1.000 33.05016 1190 PHE A O 1
ATOM 16646 N N . GLU B 1 1219 ? 342.95449 459.26599 437.86249 1.000 41.17892 1191 GLU A N 1
ATOM 16647 C CA . GLU B 1 1219 ? 344.39349 459.23599 437.62849 1.000 41.17892 1191 GLU A CA 1
ATOM 16648 C C . GLU B 1 1219 ? 345.08049 460.41999 438.29449 1.000 41.17892 1191 GLU A C 1
ATOM 16649 O O . GLU B 1 1219 ? 346.13249 460.26299 438.92349 1.000 41.17892 1191 GLU A O 1
ATOM 16655 N N . HIS B 1 1220 ? 344.49449 461.61199 438.17449 1.000 40.55357 1192 HIS A N 1
ATOM 16656 C CA . HIS B 1 1220 ? 345.09049 462.78899 438.79349 1.000 40.55357 1192 HIS A CA 1
ATOM 16657 C C . HIS B 1 1220 ? 345.11749 462.66199 440.30949 1.000 40.55357 1192 HIS A C 1
ATOM 16658 O O . HIS B 1 1220 ? 346.10149 463.04499 440.95149 1.000 40.55357 1192 HIS A O 1
ATOM 16665 N N . VAL B 1 1221 ? 344.04449 462.13999 440.90149 1.000 36.49507 1193 VAL A N 1
ATOM 16666 C CA . VAL B 1 1221 ? 344.03149 461.93899 442.34549 1.000 36.49507 1193 VAL A CA 1
ATOM 16667 C C . VAL B 1 1221 ? 345.07249 460.90699 442.74749 1.000 36.49507 1193 VAL A C 1
ATOM 16668 O O . VAL B 1 1221 ? 345.81049 461.09499 443.72149 1.000 36.49507 1193 VAL A O 1
ATOM 16672 N N . MET B 1 1222 ? 345.15349 459.80599 442.00249 1.000 39.00091 1194 MET A N 1
ATOM 16673 C CA . MET B 1 1222 ? 346.08149 458.73799 442.35249 1.000 39.00091 1194 MET A CA 1
ATOM 16674 C C . MET B 1 1222 ? 347.52549 459.21699 442.29049 1.000 39.00091 1194 MET A C 1
ATOM 16675 O O . MET B 1 1222 ? 348.34449 458.86199 443.14549 1.000 39.00091 1194 MET A O 1
ATOM 16680 N N . SER B 1 1223 ? 347.85449 460.02799 441.29049 1.000 39.04253 1195 SER A N 1
ATOM 16681 C CA . SER B 1 1223 ? 349.21849 460.48599 441.07049 1.000 39.04253 1195 SER A CA 1
ATOM 16682 C C . SER B 1 1223 ? 349.56149 461.77499 441.80549 1.000 39.04253 1195 SER A C 1
ATOM 16683 O O . SER B 1 1223 ? 350.69949 462.23999 441.69749 1.000 39.04253 1195 SER A O 1
ATOM 16686 N N . ASN B 1 1224 ? 348.62049 462.37299 442.54149 1.000 39.57681 1196 ASN A N 1
ATOM 16687 C CA . ASN B 1 1224 ? 348.88649 463.64699 443.20149 1.000 39.57681 1196 ASN A CA 1
ATOM 16688 C C . ASN B 1 1224 ? 348.40749 463.66699 444.64749 1.000 39.57681 1196 ASN A C 1
ATOM 16689 O O . ASN B 1 1224 ? 348.30049 464.74399 445.23949 1.000 39.57681 1196 ASN A O 1
ATOM 16694 N N . SER B 1 1225 ? 348.11849 462.51099 445.23149 1.000 44.18344 1197 SER A N 1
ATOM 16695 C CA . SER B 1 1225 ? 347.68049 462.43599 446.61549 1.000 44.18344 1197 SER A CA 1
ATOM 16696 C C . SER B 1 1225 ? 348.69849 461.65899 447.43049 1.000 44.18344 1197 SER A C 1
ATOM 16697 O O . SER B 1 1225 ? 349.21149 460.63099 446.98249 1.000 44.18344 1197 SER A O 1
ATOM 16700 N N . SER B 1 1226 ? 348.99249 462.15799 448.62649 1.000 46.33574 1198 SER A N 1
ATOM 16701 C CA . SER B 1 1226 ? 349.89149 461.48599 449.55649 1.000 46.33574 1198 SER A CA 1
ATOM 16702 C C . SER B 1 1226 ? 349.03849 460.93899 450.69549 1.000 46.33574 1198 SER A C 1
ATOM 16703 O O . SER B 1 1226 ? 348.90649 461.55199 451.75549 1.000 46.33574 1198 SER A O 1
ATOM 16706 N N . ASN B 1 1227 ? 348.46249 459.75999 450.46549 1.000 38.09664 1199 ASN A N 1
ATOM 16707 C CA . ASN B 1 1227 ? 347.64449 459.08699 451.46449 1.000 38.09664 1199 ASN A CA 1
ATOM 16708 C C . ASN B 1 1227 ? 347.39049 457.64699 451.04849 1.000 38.09664 1199 ASN A C 1
ATOM 16709 O O . ASN B 1 1227 ? 346.91049 457.39299 449.94049 1.000 38.09664 1199 ASN A O 1
ATOM 16714 N N . VAL B 1 1228 ? 347.70849 456.69699 451.92649 1.000 38.29561 1200 VAL A N 1
ATOM 16715 C CA . VAL B 1 1228 ? 347.46049 455.29499 451.60949 1.000 38.29561 1200 VAL A CA 1
ATOM 16716 C C . VAL B 1 1228 ? 345.96549 455.02699 451.49449 1.000 38.29561 1200 VAL A C 1
ATOM 16717 O O . VAL B 1 1228 ? 345.51349 454.34899 450.56449 1.000 38.29561 1200 VAL A O 1
ATOM 16721 N N . THR B 1 1229 ? 345.17549 455.55899 452.42949 1.000 37.11827 1201 THR A N 1
ATOM 16722 C CA . THR B 1 1229 ? 343.74449 455.27399 452.42849 1.000 37.11827 1201 THR A CA 1
ATOM 16723 C C . THR B 1 1229 ? 343.04349 455.91499 451.23549 1.000 37.11827 1201 THR A C 1
ATOM 16724 O O . THR B 1 1229 ? 342.10949 455.33099 450.67549 1.000 37.11827 1201 THR A O 1
ATOM 16728 N N . VAL B 1 1230 ? 343.47149 457.11299 450.83049 1.000 34.73989 1202 VAL A N 1
ATOM 16729 C CA . VAL B 1 1230 ? 342.88149 457.74199 449.65249 1.000 34.73989 1202 VAL A CA 1
ATOM 16730 C C . VAL B 1 1230 ? 343.20049 456.93099 448.40749 1.000 34.73989 1202 VAL A C 1
ATOM 16731 O O . VAL B 1 1230 ? 342.32649 456.68099 447.56949 1.000 34.73989 1202 VAL A O 1
ATOM 16735 N N . LYS B 1 1231 ? 344.45349 456.49699 448.27149 1.000 37.22389 1203 LYS A N 1
ATOM 16736 C CA . LYS B 1 1231 ? 344.83049 455.67599 447.12749 1.000 37.22389 1203 LYS A CA 1
ATOM 16737 C C . LYS B 1 1231 ? 344.06349 454.36199 447.12349 1.000 37.22389 1203 LYS A C 1
ATOM 16738 O O . LYS B 1 1231 ? 343.68249 453.86099 446.06049 1.000 37.22389 1203 LYS A O 1
ATOM 16744 N N . ASP B 1 1232 ? 343.82949 453.78799 448.30449 1.000 38.95620 1204 ASP A N 1
ATOM 16745 C CA . ASP B 1 1232 ? 343.01749 452.57999 448.38649 1.000 38.95620 1204 ASP A CA 1
ATOM 16746 C C . ASP B 1 1232 ? 341.58549 452.84999 447.94249 1.000 38.95620 1204 ASP A C 1
ATOM 16747 O O . ASP B 1 1232 ? 340.98349 452.03699 447.23149 1.000 38.95620 1204 ASP A O 1
ATOM 16752 N N . MET B 1 1233 ? 341.02049 453.98599 448.35549 1.000 35.70717 1205 MET A N 1
ATOM 16753 C CA . MET B 1 1233 ? 339.64649 454.30499 447.98449 1.000 35.70717 1205 MET A CA 1
ATOM 16754 C C . MET B 1 1233 ? 339.51049 454.52999 446.48649 1.000 35.70717 1205 MET A C 1
ATOM 16755 O O . MET B 1 1233 ? 338.48549 454.17599 445.89449 1.000 35.70717 1205 MET A O 1
ATOM 16760 N N . VAL B 1 1234 ? 340.52349 455.12499 445.85549 1.000 29.22836 1206 VAL A N 1
ATOM 16761 C CA . VAL B 1 1234 ? 340.48249 455.27999 444.40549 1.000 29.22836 1206 VAL A CA 1
ATOM 16762 C C . VAL B 1 1234 ? 340.44849 453.91699 443.73549 1.000 29.22836 1206 VAL A C 1
ATOM 16763 O O . VAL B 1 1234 ? 339.68849 453.69199 442.78549 1.000 29.22836 1206 VAL A O 1
ATOM 16767 N N . LEU B 1 1235 ? 341.26849 452.98399 444.21849 1.000 36.94409 1207 LEU A N 1
ATOM 16768 C CA . LEU B 1 1235 ? 341.22349 451.62299 443.69949 1.000 36.94409 1207 LEU A CA 1
ATOM 16769 C C . LEU B 1 1235 ? 339.87749 450.97099 443.98649 1.000 36.94409 1207 LEU A C 1
ATOM 16770 O O . LEU B 1 1235 ? 339.26149 450.38199 443.09249 1.000 36.94409 1207 LEU A O 1
ATOM 16775 N N . ARG B 1 1236 ? 339.39149 451.08999 445.22449 1.000 38.46125 1208 ARG A N 1
ATOM 16776 C CA . ARG B 1 1236 ? 338.14049 450.43599 445.59149 1.000 38.46125 1208 ARG A CA 1
ATOM 16777 C C . ARG B 1 1236 ? 336.98549 450.93199 444.73249 1.000 38.46125 1208 ARG A C 1
ATOM 16778 O O . ARG B 1 1236 ? 336.13449 450.14299 444.30749 1.000 38.46125 1208 ARG A O 1
ATOM 16786 N N . CYS B 1 1237 ? 336.93849 452.23699 444.46649 1.000 37.05631 1209 CYS A N 1
ATOM 16787 C CA . CYS B 1 1237 ? 335.92149 452.75899 443.56449 1.000 37.05631 1209 CYS A CA 1
ATOM 16788 C C . CYS B 1 1237 ? 336.17549 452.32599 442.12949 1.000 37.05631 1209 CYS A C 1
ATOM 16789 O O . CYS B 1 1237 ? 335.22549 452.05199 441.38749 1.000 37.05631 1209 CYS A O 1
ATOM 16792 N N . LEU B 1 1238 ? 337.44249 452.25799 441.72049 1.000 36.54241 1210 LEU A N 1
ATOM 16793 C CA . LEU B 1 1238 ? 337.75449 451.80699 440.36949 1.000 36.54241 1210 LEU A CA 1
ATOM 16794 C C . LEU B 1 1238 ? 337.38949 450.34099 440.17549 1.000 36.54241 1210 LEU A C 1
ATOM 16795 O O . LEU B 1 1238 ? 336.87949 449.95799 439.11649 1.000 36.54241 1210 LEU A O 1
ATOM 16800 N N . ILE B 1 1239 ? 337.64449 449.50499 441.18249 1.000 41.19090 1211 ILE A N 1
ATOM 16801 C CA . ILE B 1 1239 ? 337.31549 448.08799 441.06549 1.000 41.19090 1211 ILE A CA 1
ATOM 16802 C C . ILE B 1 1239 ? 335.80649 447.88699 441.04349 1.000 41.19090 1211 ILE A C 1
ATOM 16803 O O . ILE B 1 1239 ? 335.29149 447.04199 440.30149 1.000 41.19090 1211 ILE A O 1
ATOM 16808 N N . GLN B 1 1240 ? 335.07449 448.65799 441.85149 1.000 39.58981 1212 GLN A N 1
ATOM 16809 C CA . GLN B 1 1240 ? 333.62149 448.52799 441.88449 1.000 39.58981 1212 GLN A CA 1
ATOM 16810 C C . GLN B 1 1240 ? 333.00249 448.81599 440.52549 1.000 39.58981 1212 GLN A C 1
ATOM 16811 O O . GLN B 1 1240 ? 331.91449 448.31399 440.21949 1.000 39.58981 1212 GLN A O 1
ATOM 16817 N N . MET B 1 1241 ? 333.67749 449.61199 439.69749 1.000 43.41993 1213 MET A N 1
ATOM 16818 C CA . MET B 1 1241 ? 333.20149 449.83199 438.33749 1.000 43.41993 1213 MET A CA 1
ATOM 16819 C C . MET B 1 1241 ? 333.20549 448.53499 437.53949 1.000 43.41993 1213 MET A C 1
ATOM 16820 O O . MET B 1 1241 ? 332.27349 448.26399 436.77349 1.000 43.41993 1213 MET A O 1
ATOM 16825 N N . ILE B 1 1242 ? 334.24849 447.71999 437.70649 1.000 47.90703 1214 ILE A N 1
ATOM 16826 C CA . ILE B 1 1242 ? 334.34549 446.46699 436.96449 1.000 47.90703 1214 ILE A CA 1
ATOM 16827 C C . ILE B 1 1242 ? 333.26549 445.48899 437.40749 1.000 47.90703 1214 ILE A C 1
ATOM 16828 O O . ILE B 1 1242 ? 332.55649 444.90599 436.57949 1.000 47.90703 1214 ILE A O 1
ATOM 16833 N N . GLN B 1 1243 ? 333.12349 445.29499 438.71949 1.000 46.36787 1215 GLN A N 1
ATOM 16834 C CA . GLN B 1 1243 ? 332.19049 444.28899 439.21549 1.000 46.36787 1215 GLN A CA 1
ATOM 16835 C C . GLN B 1 1243 ? 330.75049 444.63799 438.87049 1.000 46.36787 1215 GLN A C 1
ATOM 16836 O O . GLN B 1 1243 ? 329.90149 443.74499 438.78049 1.000 46.36787 1215 GLN A O 1
ATOM 16842 N N . ALA B 1 1244 ? 330.45549 445.92299 438.67449 1.000 45.11564 1216 ALA A N 1
ATOM 16843 C CA . ALA B 1 1244 ? 329.09749 446.36799 438.38649 1.000 45.11564 1216 ALA A CA 1
ATOM 16844 C C . ALA B 1 1244 ? 328.88449 446.65199 436.90349 1.000 45.11564 1216 ALA A C 1
ATOM 16845 O O . ALA B 1 1244 ? 327.99049 446.07299 436.28049 1.000 45.11564 1216 ALA A O 1
ATOM 16847 N N . ARG B 1 1245 ? 329.68949 447.53699 436.32349 1.000 46.69008 1217 ARG A N 1
ATOM 16848 C CA . ARG B 1 1245 ? 329.51049 447.98099 434.94749 1.000 46.69008 1217 ARG A CA 1
ATOM 16849 C C . ARG B 1 1245 ? 330.77949 447.78299 434.13049 1.000 46.69008 1217 ARG A C 1
ATOM 16850 O O . ARG B 1 1245 ? 331.15449 448.62799 433.31549 1.000 46.69008 1217 ARG A O 1
ATOM 16858 N N . GLY B 1 1246 ? 331.45849 446.65499 434.33949 1.000 52.86576 1218 GLY A N 1
ATOM 16859 C CA . GLY B 1 1246 ? 332.65149 446.36999 433.56349 1.000 52.86576 1218 GLY A CA 1
ATOM 16860 C C . GLY B 1 1246 ? 332.37049 446.14299 432.09349 1.000 52.86576 1218 GLY A C 1
ATOM 16861 O O . GLY B 1 1246 ? 333.16849 446.53499 431.23849 1.000 52.86576 1218 GLY A O 1
ATOM 16862 N N . GLU B 1 1247 ? 331.23449 445.51699 431.77549 1.000 56.12695 1219 GLU A N 1
ATOM 16863 C CA . GLU B 1 1247 ? 330.92649 445.18599 430.38849 1.000 56.12695 1219 GLU A CA 1
ATOM 16864 C C . GLU B 1 1247 ? 330.72649 446.42999 429.53449 1.000 56.12695 1219 GLU A C 1
ATOM 16865 O O . GLU B 1 1247 ? 330.95249 446.38799 428.31949 1.000 56.12695 1219 GLU A O 1
ATOM 16871 N N . ASN B 1 1248 ? 330.31249 447.53799 430.13949 1.000 54.40461 1220 ASN A N 1
ATOM 16872 C CA . ASN B 1 1248 ? 329.98049 448.74299 429.39449 1.000 54.40461 1220 ASN A CA 1
ATOM 16873 C C . ASN B 1 1248 ? 331.17949 449.63399 429.11349 1.000 54.40461 1220 ASN A C 1
ATOM 16874 O O . ASN B 1 1248 ? 331.02849 450.65099 428.43049 1.000 54.40461 1220 ASN A O 1
ATOM 16879 N N . ILE B 1 1249 ? 332.36249 449.27899 429.60749 1.000 52.35291 1221 ILE A N 1
ATOM 16880 C CA . ILE B 1 1249 ? 333.53749 450.13499 429.48149 1.000 52.35291 1221 ILE A CA 1
ATOM 16881 C C . ILE B 1 1249 ? 334.09549 449.96599 428.07149 1.000 52.35291 1221 ILE A C 1
ATOM 16882 O O . ILE B 1 1249 ? 334.72049 448.95199 427.76149 1.000 52.35291 1221 ILE A O 1
ATOM 16887 N N . ARG B 1 1250 ? 333.87849 450.95799 427.21149 1.000 54.39614 1222 ARG A N 1
ATOM 16888 C CA . ARG B 1 1250 ? 334.60349 451.06499 425.95249 1.000 54.39614 1222 ARG A CA 1
ATOM 16889 C C . ARG B 1 1250 ? 335.40649 452.35399 425.97249 1.000 54.39614 1222 ARG A C 1
ATOM 16890 O O . ARG B 1 1250 ? 334.88549 453.40699 426.35249 1.000 54.39614 1222 ARG A O 1
ATOM 16898 N N . SER B 1 1251 ? 336.67349 452.26199 425.57649 1.000 51.10930 1223 SER A N 1
ATOM 16899 C CA . SER B 1 1251 ? 337.59549 453.38899 425.48949 1.000 51.10930 1223 SER A CA 1
ATOM 16900 C C . SER B 1 1251 ? 337.90249 454.00999 426.84549 1.000 51.10930 1223 SER A C 1
ATOM 16901 O O . SER B 1 1251 ? 338.59649 455.02999 426.91149 1.000 51.10930 1223 SER A O 1
ATOM 16904 N N . GLY B 1 1252 ? 337.41049 453.42199 427.92949 1.000 52.39207 1224 GLY A N 1
ATOM 16905 C CA . GLY B 1 1252 ? 337.68349 453.89999 429.26549 1.000 52.39207 1224 GLY A CA 1
ATOM 16906 C C . GLY B 1 1252 ? 338.77049 453.14799 429.99649 1.000 52.39207 1224 GLY A C 1
ATOM 16907 O O . GLY B 1 1252 ? 338.89549 453.30399 431.21549 1.000 52.39207 1224 GLY A O 1
ATOM 16908 N N . TRP B 1 1253 ? 339.55949 452.33499 429.29749 1.000 40.99818 1225 TRP A N 1
ATOM 16909 C CA . TRP B 1 1253 ? 340.63149 451.58399 429.93149 1.000 40.99818 1225 TRP A CA 1
ATOM 16910 C C . TRP B 1 1253 ? 341.95649 452.32899 429.91249 1.000 40.99818 1225 TRP A C 1
ATOM 16911 O O . TRP B 1 1253 ? 342.80149 452.09299 430.78249 1.000 40.99818 1225 TRP A O 1
ATOM 16922 N N . ARG B 1 1254 ? 342.15149 453.21899 428.93749 1.000 50.41803 1226 ARG A N 1
ATOM 16923 C CA . ARG B 1 1254 ? 343.43749 453.88999 428.77149 1.000 50.41803 1226 ARG A CA 1
ATOM 16924 C C . ARG B 1 1254 ? 343.83549 454.64299 430.03449 1.000 50.41803 1226 ARG A C 1
ATOM 16925 O O . ARG B 1 1254 ? 344.94449 454.47499 430.55249 1.000 50.41803 1226 ARG A O 1
ATOM 16933 N N . THR B 1 1255 ? 342.94049 455.49099 430.54249 1.000 45.59153 1227 THR A N 1
ATOM 16934 C CA . THR B 1 1255 ? 343.20649 456.15799 431.80949 1.000 45.59153 1227 THR A CA 1
ATOM 16935 C C . THR B 1 1255 ? 342.93949 455.25499 433.00049 1.000 45.59153 1227 THR A C 1
ATOM 16936 O O . THR B 1 1255 ? 343.48149 455.50399 434.08149 1.000 45.59153 1227 THR A O 1
ATOM 16940 N N . MET B 1 1256 ? 342.11649 454.21999 432.83649 1.000 47.19550 1228 MET A N 1
ATOM 16941 C CA . MET B 1 1256 ? 341.86549 453.32199 433.95549 1.000 47.19550 1228 MET A CA 1
ATOM 16942 C C . MET B 1 1256 ? 343.09549 452.48599 434.27449 1.000 47.19550 1228 MET A C 1
ATOM 16943 O O . MET B 1 1256 ? 343.49849 452.38399 435.43849 1.000 47.19550 1228 MET A O 1
ATOM 16948 N N . PHE B 1 1257 ? 343.71049 451.88299 433.25549 1.000 42.94848 1229 PHE A N 1
ATOM 16949 C CA . PHE B 1 1257 ? 345.00349 451.24699 433.46249 1.000 42.94848 1229 PHE A CA 1
ATOM 16950 C C . PHE B 1 1257 ? 346.07449 452.26299 433.81949 1.000 42.94848 1229 PHE A C 1
ATOM 16951 O O . PHE B 1 1257 ? 347.04949 451.90999 434.48949 1.000 42.94848 1229 PHE A O 1
ATOM 16959 N N . GLY B 1 1258 ? 345.90949 453.51499 433.38949 1.000 45.33606 1230 GLY A N 1
ATOM 16960 C CA . GLY B 1 1258 ? 346.82349 454.55899 433.81549 1.000 45.33606 1230 GLY A CA 1
ATOM 16961 C C . GLY B 1 1258 ? 346.82549 454.73599 435.31949 1.000 45.33606 1230 GLY A C 1
ATOM 16962 O O . GLY B 1 1258 ? 347.85449 455.05999 435.91449 1.000 45.33606 1230 GLY A O 1
ATOM 16963 N N . VAL B 1 1259 ? 345.67049 454.53899 435.95449 1.000 41.03813 1231 VAL A N 1
ATOM 16964 C CA . VAL B 1 1259 ? 345.63049 454.53099 437.41149 1.000 41.03813 1231 VAL A CA 1
ATOM 16965 C C . VAL B 1 1259 ? 346.40149 453.33799 437.95549 1.000 41.03813 1231 VAL A C 1
ATOM 16966 O O . VAL B 1 1259 ? 347.16849 453.46299 438.91749 1.000 41.03813 1231 VAL A O 1
ATOM 16970 N N . PHE B 1 1260 ? 346.20849 452.16399 437.35349 1.000 40.42753 1232 PHE A N 1
ATOM 16971 C CA . PHE B 1 1260 ? 346.84549 450.95399 437.86149 1.000 40.42753 1232 PHE A CA 1
ATOM 16972 C C . PHE B 1 1260 ? 348.36349 451.04899 437.76949 1.000 40.42753 1232 PHE A C 1
ATOM 16973 O O . PHE B 1 1260 ? 349.07549 450.74699 438.73349 1.000 40.42753 1232 PHE A O 1
ATOM 16981 N N . THR B 1 1261 ? 348.87949 451.47699 436.61549 1.000 46.22251 1233 THR A N 1
ATOM 16982 C CA . THR B 1 1261 ? 350.32049 451.63699 436.47549 1.000 46.22251 1233 THR A CA 1
ATOM 16983 C C . THR B 1 1261 ? 350.86849 452.72899 437.38349 1.000 46.22251 1233 THR A C 1
ATOM 16984 O O . THR B 1 1261 ? 352.05449 452.69399 437.72549 1.000 46.22251 1233 THR A O 1
ATOM 16988 N N . VAL B 1 1262 ? 350.03949 453.69499 437.77549 1.000 37.84415 1234 VAL A N 1
ATOM 16989 C CA . VAL B 1 1262 ? 350.45749 454.65299 438.79049 1.000 37.84415 1234 VAL A CA 1
ATOM 16990 C C . VAL B 1 1262 ? 350.34049 454.03199 440.17549 1.000 37.84415 1234 VAL A C 1
ATOM 16991 O O . VAL B 1 1262 ? 351.12049 454.35799 441.07649 1.000 37.84415 1234 VAL A O 1
ATOM 16995 N N . ALA B 1 1263 ? 349.40449 453.10799 440.36049 1.000 41.53310 1235 ALA A N 1
ATOM 16996 C CA . ALA B 1 1263 ? 349.25249 452.39799 441.62149 1.000 41.53310 1235 ALA A CA 1
ATOM 16997 C C . ALA B 1 1263 ? 350.31449 451.32899 441.82949 1.000 41.53310 1235 ALA A C 1
ATOM 16998 O O . ALA B 1 1263 ? 350.20949 450.55199 442.78349 1.000 41.53310 1235 ALA A O 1
ATOM 17000 N N . ALA B 1 1264 ? 351.32749 451.27199 440.96649 1.000 44.23630 1236 ALA A N 1
ATOM 17001 C CA . ALA B 1 1264 ? 352.41449 450.31299 441.08949 1.000 44.23630 1236 ALA A CA 1
ATOM 17002 C C . ALA B 1 1264 ? 353.51349 450.78699 442.03049 1.000 44.23630 1236 ALA A C 1
ATOM 17003 O O . ALA B 1 1264 ? 354.62649 450.25299 441.98649 1.000 44.23630 1236 ALA A O 1
ATOM 17005 N N . ARG B 1 1265 ? 353.23349 451.77999 442.86949 1.000 46.64032 1237 ARG A N 1
ATOM 17006 C CA . ARG B 1 1265 ? 354.24949 452.37599 443.72349 1.000 46.64032 1237 ARG A CA 1
ATOM 17007 C C . ARG B 1 1265 ? 353.72449 452.42599 445.14949 1.000 46.64032 1237 ARG A C 1
ATOM 17008 O O . ARG B 1 1265 ? 352.61949 452.92199 445.38749 1.000 46.64032 1237 ARG A O 1
ATOM 17016 N N . GLU B 1 1266 ? 354.51349 451.91799 446.08849 1.000 45.28901 1238 GLU A N 1
ATOM 17017 C CA . GLU B 1 1266 ? 354.11949 451.90599 447.49149 1.000 45.28901 1238 GLU A CA 1
ATOM 17018 C C . GLU B 1 1266 ? 354.88049 452.96799 448.27349 1.000 45.28901 1238 GLU A C 1
ATOM 17019 O O . GLU B 1 1266 ? 356.10849 453.02399 448.22549 1.000 45.28901 1238 GLU A O 1
ATOM 17025 N N . SER B 1 1270 ? 348.30049 446.37899 451.04149 1.000 49.42172 1242 SER A N 1
ATOM 17026 C CA . SER B 1 1270 ? 349.12349 447.27299 450.23749 1.000 49.42172 1242 SER A CA 1
ATOM 17027 C C . SER B 1 1270 ? 348.40649 447.66599 448.95449 1.000 49.42172 1242 SER A C 1
ATOM 17028 O O . SER B 1 1270 ? 347.52649 446.95099 448.48249 1.000 49.42172 1242 SER A O 1
ATOM 17031 N N . ILE B 1 1271 ? 348.78849 448.81499 448.39749 1.000 47.35388 1243 ILE A N 1
ATOM 17032 C CA . ILE B 1 1271 ? 348.17049 449.28399 447.16149 1.000 47.35388 1243 ILE A CA 1
ATOM 17033 C C . ILE B 1 1271 ? 348.55749 448.38299 445.99549 1.000 47.35388 1243 ILE A C 1
ATOM 17034 O O . ILE B 1 1271 ? 347.70749 447.97599 445.19549 1.000 47.35388 1243 ILE A O 1
ATOM 17039 N N . VAL B 1 1272 ? 349.84749 448.06099 445.88049 1.000 48.30271 1244 VAL A N 1
ATOM 17040 C CA . VAL B 1 1272 ? 350.31449 447.27899 444.74149 1.000 48.30271 1244 VAL A CA 1
ATOM 17041 C C . VAL B 1 1272 ? 349.74949 445.86699 444.79149 1.000 48.30271 1244 VAL A C 1
ATOM 17042 O O . VAL B 1 1272 ? 349.43249 445.27499 443.75349 1.000 48.30271 1244 VAL A O 1
ATOM 17046 N N . ASN B 1 1273 ? 349.61449 445.30499 445.99349 1.000 51.71473 1245 ASN A N 1
ATOM 17047 C CA . ASN B 1 1273 ? 349.03149 443.97499 446.12249 1.000 51.71473 1245 ASN A CA 1
ATOM 17048 C C . ASN B 1 1273 ? 347.60549 443.94999 445.58949 1.000 51.71473 1245 ASN A C 1
ATOM 17049 O O . ASN B 1 1273 ? 347.21649 443.03199 444.85949 1.000 51.71473 1245 ASN A O 1
ATOM 17054 N N . LEU B 1 1274 ? 346.81049 444.95899 445.94349 1.000 49.40224 1246 LEU A N 1
ATOM 17055 C CA . LEU B 1 1274 ? 345.43449 445.01199 445.46249 1.000 49.40224 1246 LEU A CA 1
ATOM 17056 C C . LEU B 1 1274 ? 345.37749 445.37999 443.98649 1.000 49.40224 1246 LEU A C 1
ATOM 17057 O O . LEU B 1 1274 ? 344.57549 444.81799 443.23249 1.000 49.40224 1246 LEU A O 1
ATOM 17062 N N . ALA B 1 1275 ? 346.21649 446.32299 443.55649 1.000 51.68018 1247 ALA A N 1
ATOM 17063 C CA . ALA B 1 1275 ? 346.17649 446.76399 442.16749 1.000 51.68018 1247 ALA A CA 1
ATOM 17064 C C . ALA B 1 1275 ? 346.55849 445.63899 441.21749 1.000 51.68018 1247 ALA A C 1
ATOM 17065 O O . ALA B 1 1275 ? 345.91449 445.44899 440.17949 1.000 51.68018 1247 ALA A O 1
ATOM 17067 N N . TYR B 1 1276 ? 347.60049 444.87799 441.55349 1.000 56.82082 1248 TYR A N 1
ATOM 17068 C CA . TYR B 1 1276 ? 348.02849 443.79999 440.67049 1.000 56.82082 1248 TYR A CA 1
ATOM 17069 C C . TYR B 1 1276 ? 346.99249 442.68799 440.60549 1.000 56.82082 1248 TYR A C 1
ATOM 17070 O O . TYR B 1 1276 ? 346.78549 442.08699 439.54549 1.000 56.82082 1248 TYR A O 1
ATOM 17079 N N . GLU B 1 1277 ? 346.34149 442.38999 441.73049 1.000 57.25312 1249 GLU A N 1
ATOM 17080 C CA . GLU B 1 1277 ? 345.37149 441.30099 441.75049 1.000 57.25312 1249 GLU A CA 1
ATOM 17081 C C . GLU B 1 1277 ? 344.22149 441.56999 440.79049 1.000 57.25312 1249 GLU A C 1
ATOM 17082 O O . GLU B 1 1277 ? 343.78749 440.66999 440.06249 1.000 57.25312 1249 GLU A O 1
ATOM 17088 N N . ASN B 1 1278 ? 343.71949 442.80399 440.76949 1.000 55.47833 1250 ASN A N 1
ATOM 17089 C CA . ASN B 1 1278 ? 342.60549 443.12699 439.88649 1.000 55.47833 1250 ASN A CA 1
ATOM 17090 C C . ASN B 1 1278 ? 343.04049 443.15699 438.42849 1.000 55.47833 1250 ASN A C 1
ATOM 17091 O O . ASN B 1 1278 ? 342.27149 442.77299 437.53949 1.000 55.47833 1250 ASN A O 1
ATOM 17096 N N . VAL B 1 1279 ? 344.26549 443.61099 438.16049 1.000 54.40020 1251 VAL A N 1
ATOM 17097 C CA . VAL B 1 1279 ? 344.77349 443.58899 436.79249 1.000 54.40020 1251 VAL A CA 1
ATOM 17098 C C . VAL B 1 1279 ? 344.84649 442.15799 436.28249 1.000 54.40020 1251 VAL A C 1
ATOM 17099 O O . VAL B 1 1279 ? 344.48249 441.87099 435.13549 1.000 54.40020 1251 VAL A O 1
ATOM 17103 N N . THR B 1 1280 ? 345.31149 441.23599 437.12749 1.000 57.32910 1252 THR A N 1
ATOM 17104 C CA . THR B 1 1280 ? 345.37249 439.83399 436.73149 1.000 57.32910 1252 THR A CA 1
ATOM 17105 C C . THR B 1 1280 ? 343.98649 439.29399 436.41249 1.000 57.32910 1252 THR A C 1
ATOM 17106 O O . THR B 1 1280 ? 343.80149 438.58499 435.41649 1.000 57.32910 1252 THR A O 1
ATOM 17110 N N . GLN B 1 1281 ? 342.99749 439.62199 437.24449 1.000 58.07458 1253 GLN A N 1
ATOM 17111 C CA . GLN B 1 1281 ? 341.63049 439.19899 436.96049 1.000 58.07458 1253 GLN A CA 1
ATOM 17112 C C . GLN B 1 1281 ? 341.10849 439.84999 435.68549 1.000 58.07458 1253 GLN A C 1
ATOM 17113 O O . GLN B 1 1281 ? 340.42949 439.20099 434.88249 1.000 58.07458 1253 GLN A O 1
ATOM 17119 N N . VAL B 1 1282 ? 341.41149 441.13399 435.48749 1.000 56.75744 1254 VAL A N 1
ATOM 17120 C CA . VAL B 1 1282 ? 340.95849 441.83299 434.28649 1.000 56.75744 1254 VAL A CA 1
ATOM 17121 C C . VAL B 1 1282 ? 341.56949 441.20299 433.04249 1.000 56.75744 1254 VAL A C 1
ATOM 17122 O O . VAL B 1 1282 ? 340.87949 440.94999 432.04749 1.000 56.75744 1254 VAL A O 1
ATOM 17126 N N . TYR B 1 1283 ? 342.87449 440.93299 433.08349 1.000 63.02564 1255 TYR A N 1
ATOM 17127 C CA . TYR B 1 1283 ? 343.55249 440.39799 431.90949 1.000 63.02564 1255 TYR A CA 1
ATOM 17128 C C . TYR B 1 1283 ? 343.09649 438.97799 431.60049 1.000 63.02564 1255 TYR A C 1
ATOM 17129 O O . TYR B 1 1283 ? 343.00049 438.59399 430.42949 1.000 63.02564 1255 TYR A O 1
ATOM 17138 N N . LYS B 1 1284 ? 342.80849 438.18599 432.62749 1.000 59.65176 1256 LYS A N 1
ATOM 17139 C CA . LYS B 1 1284 ? 342.42949 436.79399 432.43549 1.000 59.65176 1256 LYS A CA 1
ATOM 17140 C C . LYS B 1 1284 ? 340.93849 436.60599 432.19549 1.000 59.65176 1256 LYS A C 1
ATOM 17141 O O . LYS B 1 1284 ? 340.48749 435.46299 432.07349 1.000 59.65176 1256 LYS A O 1
ATOM 17147 N N . THR B 1 1285 ? 340.16349 437.68699 432.13049 1.000 59.82659 1257 THR A N 1
ATOM 17148 C CA . THR B 1 1285 ? 338.72949 437.58699 431.89149 1.000 59.82659 1257 THR A CA 1
ATOM 17149 C C . THR B 1 1285 ? 338.21849 438.46799 430.76449 1.000 59.82659 1257 THR A C 1
ATOM 17150 O O . THR B 1 1285 ? 337.18249 438.13399 430.17649 1.000 59.82659 1257 THR A O 1
ATOM 17154 N N . ARG B 1 1286 ? 338.89149 439.56699 430.43949 1.000 58.06824 1258 ARG A N 1
ATOM 17155 C CA . ARG B 1 1286 ? 338.42549 440.49799 429.41949 1.000 58.06824 1258 ARG A CA 1
ATOM 17156 C C . ARG B 1 1286 ? 339.55449 440.87899 428.47849 1.000 58.06824 1258 ARG A C 1
ATOM 17157 O O . ARG B 1 1286 ? 339.62549 442.01099 427.99249 1.000 58.06824 1258 ARG A O 1
ATOM 17165 N N . PHE B 1 1287 ? 340.45549 439.93499 428.20049 1.000 62.50222 1259 PHE A N 1
ATOM 17166 C CA . PHE B 1 1287 ? 341.58549 440.23199 427.32649 1.000 62.50222 1259 PHE A CA 1
ATOM 17167 C C . PHE B 1 1287 ? 341.11949 440.59899 425.92549 1.000 62.50222 1259 PHE A C 1
ATOM 17168 O O . PHE B 1 1287 ? 341.65649 441.52699 425.30849 1.000 62.50222 1259 PHE A O 1
ATOM 17176 N N . GLY B 1 1288 ? 340.12549 439.88099 425.40249 1.000 60.38223 1260 GLY A N 1
ATOM 17177 C CA . GLY B 1 1288 ? 339.57449 440.24299 424.10649 1.000 60.38223 1260 GLY A CA 1
ATOM 17178 C C . GLY B 1 1288 ? 338.96549 441.63099 424.10849 1.000 60.38223 1260 GLY A C 1
ATOM 17179 O O . GLY B 1 1288 ? 339.04549 442.35799 423.11549 1.000 60.38223 1260 GLY A O 1
ATOM 17180 N N . VAL B 1 1289 ? 338.34349 442.01499 425.22249 1.000 58.39488 1261 VAL A N 1
ATOM 17181 C CA . VAL B 1 1289 ? 337.80349 443.36399 425.34249 1.000 58.39488 1261 VAL A CA 1
ATOM 17182 C C . VAL B 1 1289 ? 338.93049 444.38599 425.42149 1.000 58.39488 1261 VAL A C 1
ATOM 17183 O O . VAL B 1 1289 ? 338.88449 445.42999 424.76149 1.000 58.39488 1261 VAL A O 1
ATOM 17187 N N . VAL B 1 1290 ? 339.96149 444.09999 426.22149 1.000 54.71449 1262 VAL A N 1
ATOM 17188 C CA . VAL B 1 1290 ? 341.02849 445.07499 426.43949 1.000 54.71449 1262 VAL A CA 1
ATOM 17189 C C . VAL B 1 1290 ? 341.74949 445.37899 425.13249 1.000 54.71449 1262 VAL A C 1
ATOM 17190 O O . VAL B 1 1290 ? 342.01249 446.54099 424.80349 1.000 54.71449 1262 VAL A O 1
ATOM 17194 N N . ILE B 1 1291 ? 342.07949 444.33699 424.36749 1.000 55.68840 1263 ILE A N 1
ATOM 17195 C CA . ILE B 1 1291 ? 342.73449 444.54699 423.08349 1.000 55.68840 1263 ILE A CA 1
ATOM 17196 C C . ILE B 1 1291 ? 341.80849 445.23199 422.08849 1.000 55.68840 1263 ILE A C 1
ATOM 17197 O O . ILE B 1 1291 ? 342.28149 445.93699 421.18949 1.000 55.68840 1263 ILE A O 1
ATOM 17202 N N . SER B 1 1292 ? 340.49249 445.05299 422.23249 1.000 56.80292 1264 SER A N 1
ATOM 17203 C CA . SER B 1 1292 ? 339.55549 445.62399 421.27149 1.000 56.80292 1264 SER A CA 1
ATOM 17204 C C . SER B 1 1292 ? 339.58849 447.14699 421.29049 1.000 56.80292 1264 SER A C 1
ATOM 17205 O O . SER B 1 1292 ? 339.57949 447.78499 420.23249 1.000 56.80292 1264 SER A O 1
ATOM 17208 N N . GLN B 1 1293 ? 339.63449 447.74799 422.47949 1.000 55.65354 1265 GLN A N 1
ATOM 17209 C CA . GLN B 1 1293 ? 339.53349 449.19599 422.62049 1.000 55.65354 1265 GLN A CA 1
ATOM 17210 C C . GLN B 1 1293 ? 340.88949 449.88699 422.60449 1.000 55.65354 1265 GLN A C 1
ATOM 17211 O O . GLN B 1 1293 ? 341.02549 450.98499 423.16049 1.000 55.65354 1265 GLN A O 1
ATOM 17217 N N . GLY B 1 1294 ? 341.89549 449.27799 421.98349 1.000 55.24428 1266 GLY A N 1
ATOM 17218 C CA . GLY B 1 1294 ? 343.20349 449.89699 421.91449 1.000 55.24428 1266 GLY A CA 1
ATOM 17219 C C . GLY B 1 1294 ? 343.89849 450.05299 423.24449 1.000 55.24428 1266 GLY A C 1
ATOM 17220 O O . GLY B 1 1294 ? 344.78249 450.90299 423.37549 1.000 55.24428 1266 GLY A O 1
ATOM 17221 N N . ALA B 1 1295 ? 343.52449 449.25499 424.24149 1.000 54.83314 1267 ALA A N 1
ATOM 17222 C CA . ALA B 1 1295 ? 344.13349 449.30599 425.56049 1.000 54.83314 1267 ALA A CA 1
ATOM 17223 C C . ALA B 1 1295 ? 345.26149 448.29999 425.72049 1.000 54.83314 1267 ALA A C 1
ATOM 17224 O O . ALA B 1 1295 ? 345.77549 448.13199 426.83049 1.000 54.83314 1267 ALA A O 1
ATOM 17226 N N . PHE B 1 1296 ? 345.65049 447.61899 424.63949 1.000 57.65136 1268 PHE A N 1
ATOM 17227 C CA . PHE B 1 1296 ? 346.69649 446.60799 424.73949 1.000 57.65136 1268 PHE A CA 1
ATOM 17228 C C . PHE B 1 1296 ? 348.01649 447.21799 425.18849 1.000 57.65136 1268 PHE A C 1
ATOM 17229 O O . PHE B 1 1296 ? 348.70449 446.65799 426.04849 1.000 57.65136 1268 PHE A O 1
ATOM 17237 N N . THR B 1 1297 ? 348.38949 448.36399 424.61549 1.000 55.50652 1269 THR A N 1
ATOM 17238 C CA . THR B 1 1297 ? 349.62549 449.01899 425.02649 1.000 55.50652 1269 THR A CA 1
ATOM 17239 C C . THR B 1 1297 ? 349.56849 449.42599 426.49249 1.000 55.50652 1269 THR A C 1
ATOM 17240 O O . THR B 1 1297 ? 350.53649 449.23199 427.23649 1.000 55.50652 1269 THR A O 1
ATOM 17244 N N . ASP B 1 1298 ? 348.43649 449.98099 426.92849 1.000 54.10030 1270 ASP A N 1
ATOM 17245 C CA . ASP B 1 1298 ? 348.31149 450.38999 428.32149 1.000 54.10030 1270 ASP A CA 1
ATOM 17246 C C . ASP B 1 1298 ? 348.27349 449.19099 429.25749 1.000 54.10030 1270 ASP A C 1
ATOM 17247 O O . ASP B 1 1298 ? 348.76949 449.27399 430.38549 1.000 54.10030 1270 ASP A O 1
ATOM 17252 N N . LEU B 1 1299 ? 347.68449 448.07899 428.81549 1.000 52.43793 1271 LEU A N 1
ATOM 17253 C CA . LEU B 1 1299 ? 347.70049 446.86999 429.63149 1.000 52.43793 1271 LEU A CA 1
ATOM 17254 C C . LEU B 1 1299 ? 349.12149 446.37199 429.83849 1.000 52.43793 1271 LEU A C 1
ATOM 17255 O O . LEU B 1 1299 ? 349.49549 445.97299 430.94749 1.000 52.43793 1271 LEU A O 1
ATOM 17260 N N . ILE B 1 1300 ? 349.92949 446.38899 428.77849 1.000 55.46408 1272 ILE A N 1
ATOM 17261 C CA . ILE B 1 1300 ? 351.31149 445.93699 428.88649 1.000 55.46408 1272 ILE A CA 1
ATOM 17262 C C . ILE B 1 1300 ? 352.10649 446.86799 429.79249 1.000 55.46408 1272 ILE A C 1
ATOM 17263 O O . ILE B 1 1300 ? 352.85549 446.41799 430.66849 1.000 55.46408 1272 ILE A O 1
ATOM 17268 N N . VAL B 1 1301 ? 351.94849 448.17999 429.60149 1.000 51.92971 1273 VAL A N 1
ATOM 17269 C CA . VAL B 1 1301 ? 352.68449 449.14499 430.41449 1.000 51.92971 1273 VAL A CA 1
ATOM 17270 C C . VAL B 1 1301 ? 352.32249 448.98599 431.88349 1.000 51.92971 1273 VAL A C 1
ATOM 17271 O O . VAL B 1 1301 ? 353.19049 449.04199 432.76249 1.000 51.92971 1273 VAL A O 1
ATOM 17275 N N . CYS B 1 1302 ? 351.03749 448.78199 432.17449 1.000 53.96413 1274 CYS A N 1
ATOM 17276 C CA . CYS B 1 1302 ? 350.62849 448.51399 433.54849 1.000 53.96413 1274 CYS A CA 1
ATOM 17277 C C . CYS B 1 1302 ? 351.28449 447.24699 434.07449 1.000 53.96413 1274 CYS A C 1
ATOM 17278 O O . CYS B 1 1302 ? 351.79549 447.21799 435.19949 1.000 53.96413 1274 CYS A O 1
ATOM 17281 N N . LEU B 1 1303 ? 351.28149 446.18399 433.26949 1.000 53.89356 1275 LEU A N 1
ATOM 17282 C CA . LEU B 1 1303 ? 351.89249 444.93299 433.70349 1.000 53.89356 1275 LEU A CA 1
ATOM 17283 C C . LEU B 1 1303 ? 353.39749 445.08099 433.87249 1.000 53.89356 1275 LEU A C 1
ATOM 17284 O O . LEU B 1 1303 ? 353.96649 444.59599 434.85749 1.000 53.89356 1275 LEU A O 1
ATOM 17289 N N . THR B 1 1304 ? 354.05849 445.75299 432.92949 1.000 58.75001 1276 THR A N 1
ATOM 17290 C CA . THR B 1 1304 ? 355.51049 445.85599 432.99049 1.000 58.75001 1276 THR A CA 1
ATOM 17291 C C . THR B 1 1304 ? 355.97649 446.81299 434.07649 1.000 58.75001 1276 THR A C 1
ATOM 17292 O O . THR B 1 1304 ? 357.13149 446.72699 434.50449 1.000 58.75001 1276 THR A O 1
ATOM 17296 N N . GLU B 1 1305 ? 355.11149 447.72299 434.53149 1.000 53.11797 1277 GLU A N 1
ATOM 17297 C CA . GLU B 1 1305 ? 355.48349 448.58399 435.64549 1.000 53.11797 1277 GLU A CA 1
ATOM 17298 C C . GLU B 1 1305 ? 355.53849 447.80399 436.94849 1.000 53.11797 1277 GLU A C 1
ATOM 17299 O O . GLU B 1 1305 ? 356.34649 448.12299 437.82749 1.000 53.11797 1277 GLU A O 1
ATOM 17305 N N . PHE B 1 1306 ? 354.68649 446.78999 437.09349 1.000 55.00549 1278 PHE A N 1
ATOM 17306 C CA . PHE B 1 1306 ? 354.77749 445.90999 438.25149 1.000 55.00549 1278 PHE A CA 1
ATOM 17307 C C . PHE B 1 1306 ? 356.09949 445.15499 438.25549 1.000 55.00549 1278 PHE A C 1
ATOM 17308 O O . PHE B 1 1306 ? 356.73449 445.00199 439.30549 1.000 55.00549 1278 PHE A O 1
ATOM 17316 N N . SER B 1 1307 ? 356.52949 444.67299 437.08749 1.000 62.10983 1279 SER A N 1
ATOM 17317 C CA . SER B 1 1307 ? 357.81749 443.99299 436.99449 1.000 62.10983 1279 SER A CA 1
ATOM 17318 C C . SER B 1 1307 ? 358.96649 444.94699 437.28649 1.000 62.10983 1279 SER A C 1
ATOM 17319 O O . SER B 1 1307 ? 359.87749 444.61699 438.05449 1.000 62.10983 1279 SER A O 1
ATOM 17322 N N . LYS B 1 1308 ? 358.93749 446.13699 436.68249 1.000 59.01402 1280 LYS A N 1
ATOM 17323 C CA . LYS B 1 1308 ? 360.00449 447.10999 436.89149 1.000 59.01402 1280 LYS A CA 1
ATOM 17324 C C . LYS B 1 1308 ? 360.11449 447.51199 438.35449 1.000 59.01402 1280 LYS A C 1
ATOM 17325 O O . LYS B 1 1308 ? 361.20749 447.83999 438.82949 1.000 59.01402 1280 LYS A O 1
ATOM 17331 N N . ASN B 1 1309 ? 359.00349 447.48299 439.08349 1.000 62.06877 1281 ASN A N 1
ATOM 17332 C CA . ASN B 1 1309 ? 359.02749 447.76299 440.51149 1.000 62.06877 1281 ASN A CA 1
ATOM 17333 C C . ASN B 1 1309 ? 359.73549 446.63499 441.25049 1.000 62.06877 1281 ASN A C 1
ATOM 17334 O O . ASN B 1 1309 ? 359.47749 445.45499 440.99049 1.000 62.06877 1281 ASN A O 1
ATOM 17339 N N . MET B 1 1310 ? 360.62649 446.99599 442.16749 1.000 65.42986 1282 MET A N 1
ATOM 17340 C CA . MET B 1 1310 ? 361.28849 446.01899 443.02049 1.000 65.42986 1282 MET A CA 1
ATOM 17341 C C . MET B 1 1310 ? 360.49049 445.85499 444.31449 1.000 65.42986 1282 MET A C 1
ATOM 17342 O O . MET B 1 1310 ? 359.34049 446.29199 444.41849 1.000 65.42986 1282 MET A O 1
ATOM 17347 N N . ARG B 1 1311 ? 361.10949 445.22399 445.31249 1.000 64.96217 1283 ARG A N 1
ATOM 17348 C CA . ARG B 1 1311 ? 360.48949 444.80599 446.57849 1.000 64.96217 1283 ARG A CA 1
ATOM 17349 C C . ARG B 1 1311 ? 359.00049 444.47999 446.45749 1.000 64.96217 1283 ARG A C 1
ATOM 17350 O O . ARG B 1 1311 ? 358.59849 443.66299 445.63049 1.000 64.96217 1283 ARG A O 1
ATOM 17358 N N . LEU B 1 1317 ? 358.50349 440.20299 445.41949 1.000 71.24589 1289 LEU A N 1
ATOM 17359 C CA . LEU B 1 1317 ? 357.72849 438.98799 445.19649 1.000 71.24589 1289 LEU A CA 1
ATOM 17360 C C . LEU B 1 1317 ? 356.70049 439.17999 444.09049 1.000 71.24589 1289 LEU A C 1
ATOM 17361 O O . LEU B 1 1317 ? 356.59549 438.35799 443.18149 1.000 71.24589 1289 LEU A O 1
ATOM 17366 N N . GLN B 1 1318 ? 355.93349 440.26899 444.18149 1.000 71.99704 1290 GLN A N 1
ATOM 17367 C CA . GLN B 1 1318 ? 354.92249 440.54499 443.16649 1.000 71.99704 1290 GLN A CA 1
ATOM 17368 C C . GLN B 1 1318 ? 355.55649 440.71799 441.79449 1.000 71.99704 1290 GLN A C 1
ATOM 17369 O O . GLN B 1 1318 ? 354.97949 440.31199 440.77949 1.000 71.99704 1290 GLN A O 1
ATOM 17375 N N . ALA B 1 1319 ? 356.74749 441.31699 441.74549 1.000 71.60066 1291 ALA A N 1
ATOM 17376 C CA . ALA B 1 1319 ? 357.44349 441.46699 440.47349 1.000 71.60066 1291 ALA A CA 1
ATOM 17377 C C . ALA B 1 1319 ? 357.70649 440.11099 439.83249 1.000 71.60066 1291 ALA A C 1
ATOM 17378 O O . ALA B 1 1319 ? 357.61549 439.96699 438.60849 1.000 71.60066 1291 ALA A O 1
ATOM 17380 N N . MET B 1 1320 ? 358.03049 439.10299 440.64349 1.000 78.14173 1292 MET A N 1
ATOM 17381 C CA . MET B 1 1320 ? 358.22349 437.76199 440.10349 1.000 78.14173 1292 MET A CA 1
ATOM 17382 C C . MET B 1 1320 ? 356.93449 437.22199 439.49949 1.000 78.14173 1292 MET A C 1
ATOM 17383 O O . MET B 1 1320 ? 356.95249 436.62299 438.41849 1.000 78.14173 1292 MET A O 1
ATOM 17388 N N . GLU B 1 1321 ? 355.80549 437.42099 440.18449 1.000 73.62346 1293 GLU A N 1
ATOM 17389 C CA . GLU B 1 1321 ? 354.53949 436.89699 439.68349 1.000 73.62346 1293 GLU A CA 1
ATOM 17390 C C . GLU B 1 1321 ? 354.15749 437.53799 438.35749 1.000 73.62346 1293 GLU A C 1
ATOM 17391 O O . GLU B 1 1321 ? 353.73849 436.84599 437.42249 1.000 73.62346 1293 GLU A O 1
ATOM 17397 N N . THR B 1 1322 ? 354.29649 438.85799 438.25249 1.000 72.61636 1294 THR A N 1
ATOM 17398 C CA . THR B 1 1322 ? 353.95849 439.53399 437.00749 1.000 72.61636 1294 THR A CA 1
ATOM 17399 C C . THR B 1 1322 ? 355.00249 439.31499 435.92349 1.000 72.61636 1294 THR A C 1
ATOM 17400 O O . THR B 1 1322 ? 354.67949 439.45399 434.73949 1.000 72.61636 1294 THR A O 1
ATOM 17404 N N . LEU B 1 1323 ? 356.23849 438.97599 436.29549 1.000 78.76180 1295 LEU A N 1
ATOM 17405 C CA . LEU B 1 1323 ? 357.24049 438.64399 435.28949 1.000 78.76180 1295 LEU A CA 1
ATOM 17406 C C . LEU B 1 1323 ? 356.81849 437.41899 434.49249 1.000 78.76180 1295 LEU A C 1
ATOM 17407 O O . LEU B 1 1323 ? 356.97649 437.37799 433.26749 1.000 78.76180 1295 LEU A O 1
ATOM 17412 N N . LYS B 1 1324 ? 356.27649 436.40999 435.17249 1.000 81.48250 1296 LYS A N 1
ATOM 17413 C CA . LYS B 1 1324 ? 355.66949 435.27699 434.49149 1.000 81.48250 1296 LYS A CA 1
ATOM 17414 C C . LYS B 1 1324 ? 354.28949 435.60199 433.94449 1.000 81.48250 1296 LYS A C 1
ATOM 17415 O O . LYS B 1 1324 ? 353.74149 434.80799 433.17349 1.000 81.48250 1296 LYS A O 1
ATOM 17421 N N . SER B 1 1325 ? 353.71549 436.73899 434.32649 1.000 74.27056 1297 SER A N 1
ATOM 17422 C CA . SER B 1 1325 ? 352.38349 437.12099 433.89049 1.000 74.27056 1297 SER A CA 1
ATOM 17423 C C . SER B 1 1325 ? 352.38949 438.21599 432.83449 1.000 74.27056 1297 SER A C 1
ATOM 17424 O O . SER B 1 1325 ? 351.32149 438.73799 432.50349 1.000 74.27056 1297 SER A O 1
ATOM 17427 N N . VAL B 1 1326 ? 353.55149 438.58299 432.30149 1.000 78.78546 1298 VAL A N 1
ATOM 17428 C CA . VAL B 1 1326 ? 353.65149 439.59799 431.25549 1.000 78.78546 1298 VAL A CA 1
ATOM 17429 C C . VAL B 1 1326 ? 354.02649 438.98399 429.90549 1.000 78.78546 1298 VAL A C 1
ATOM 17430 O O . VAL B 1 1326 ? 353.28049 439.10499 428.93449 1.000 78.78546 1298 VAL A O 1
ATOM 17434 N N . ILE B 1 1327 ? 355.17649 438.32299 429.82549 1.000 89.27096 1299 ILE A N 1
ATOM 17435 C CA . ILE B 1 1327 ? 355.60649 437.68299 428.58449 1.000 89.27096 1299 ILE A CA 1
ATOM 17436 C C . ILE B 1 1327 ? 354.98349 436.29699 428.44149 1.000 89.27096 1299 ILE A C 1
ATOM 17437 O O . ILE B 1 1327 ? 354.31149 436.03899 427.43149 1.000 89.27096 1299 ILE A O 1
ATOM 17442 N N . PRO B 1 1328 ? 355.16049 435.36899 429.40949 1.000 90.77875 1300 PRO A N 1
ATOM 17443 C CA . PRO B 1 1328 ? 354.75149 433.97999 429.15749 1.000 90.77875 1300 PRO A CA 1
ATOM 17444 C C . PRO B 1 1328 ? 353.25549 433.80399 428.96549 1.000 90.77875 1300 PRO A C 1
ATOM 17445 O O . PRO B 1 1328 ? 352.82049 433.22499 427.96449 1.000 90.77875 1300 PRO A O 1
ATOM 17449 N N . THR B 1 1329 ? 352.45349 434.29799 429.90949 1.000 85.18336 1301 THR A N 1
ATOM 17450 C CA . THR B 1 1329 ? 351.02149 434.04199 429.83649 1.000 85.18336 1301 THR A CA 1
ATOM 17451 C C . THR B 1 1329 ? 350.34049 434.84899 428.74249 1.000 85.18336 1301 THR A C 1
ATOM 17452 O O . THR B 1 1329 ? 349.23049 434.49399 428.33249 1.000 85.18336 1301 THR A O 1
ATOM 17456 N N . MET B 1 1330 ? 350.96749 435.91899 428.25549 1.000 84.31094 1302 MET A N 1
ATOM 17457 C CA . MET B 1 1330 ? 350.31949 436.72699 427.23049 1.000 84.31094 1302 MET A CA 1
ATOM 17458 C C . MET B 1 1330 ? 350.51849 436.10399 425.85549 1.000 84.31094 1302 MET A C 1
ATOM 17459 O O . MET B 1 1330 ? 349.54649 435.75999 425.18049 1.000 84.31094 1302 MET A O 1
ATOM 17464 N N . LEU B 1 1331 ? 351.77849 435.92499 425.44949 1.000 88.52262 1303 LEU A N 1
ATOM 17465 C CA . LEU B 1 1331 ? 352.08649 435.58499 424.06549 1.000 88.52262 1303 LEU A CA 1
ATOM 17466 C C . LEU B 1 1331 ? 351.45649 434.27099 423.63249 1.000 88.52262 1303 LEU A C 1
ATOM 17467 O O . LEU B 1 1331 ? 351.32549 434.02599 422.42849 1.000 88.52262 1303 LEU A O 1
ATOM 17472 N N . LYS B 1 1332 ? 351.06349 433.42199 424.58049 1.000 92.72746 1304 LYS A N 1
ATOM 17473 C CA . LYS B 1 1332 ? 350.32249 432.21899 424.22949 1.000 92.72746 1304 LYS A CA 1
ATOM 17474 C C . LYS B 1 1332 ? 348.89249 432.52499 423.80349 1.000 92.72746 1304 LYS A C 1
ATOM 17475 O O . LYS B 1 1332 ? 348.27449 431.70199 423.11949 1.000 92.72746 1304 LYS A O 1
ATOM 17481 N N . THR B 1 1333 ? 348.35349 433.68099 424.18549 1.000 91.16785 1305 THR A N 1
ATOM 17482 C CA . THR B 1 1333 ? 346.94749 433.98599 423.94349 1.000 91.16785 1305 THR A CA 1
ATOM 17483 C C . THR B 1 1333 ? 346.64349 434.44899 422.51649 1.000 91.16785 1305 THR A C 1
ATOM 17484 O O . THR B 1 1333 ? 345.65649 433.97699 421.93649 1.000 91.16785 1305 THR A O 1
ATOM 17488 N N . PRO B 1 1334 ? 347.43549 435.35699 421.89249 1.000 100.13339 1306 PRO A N 1
ATOM 17489 C CA . PRO B 1 1334 ? 347.07649 435.79399 420.53649 1.000 100.13339 1306 PRO A CA 1
ATOM 17490 C C . PRO B 1 1334 ? 347.36849 434.71999 419.50349 1.000 100.13339 1306 PRO A C 1
ATOM 17491 O O . PRO B 1 1334 ? 348.43049 434.72699 418.87349 1.000 100.13339 1306 PRO A O 1
ATOM 17495 N N . GLU B 1 1335 ? 346.43049 433.78899 419.34349 1.000 105.82953 1307 GLU A N 1
ATOM 17496 C CA . GLU B 1 1335 ? 346.58149 432.64799 418.44449 1.000 105.82953 1307 GLU A CA 1
ATOM 17497 C C . GLU B 1 1335 ? 347.81449 431.82699 418.81049 1.000 105.82953 1307 GLU A C 1
ATOM 17498 O O . GLU B 1 1335 ? 348.31249 431.90299 419.93449 1.000 105.82953 1307 GLU A O 1
ATOM 17504 N N . SER B 1 1366 ? 350.61549 445.58299 415.56849 1.000 81.56830 1338 SER A N 1
ATOM 17505 C CA . SER B 1 1366 ? 351.61949 446.04899 416.51649 1.000 81.56830 1338 SER A CA 1
ATOM 17506 C C . SER B 1 1366 ? 351.46949 445.35899 417.86549 1.000 81.56830 1338 SER A C 1
ATOM 17507 O O . SER B 1 1366 ? 351.86949 445.89799 418.89549 1.000 81.56830 1338 SER A O 1
ATOM 17510 N N . VAL B 1 1367 ? 350.87749 444.16499 417.85549 1.000 77.69338 1339 VAL A N 1
ATOM 17511 C CA . VAL B 1 1367 ? 350.73849 443.40299 419.09149 1.000 77.69338 1339 VAL A CA 1
ATOM 17512 C C . VAL B 1 1367 ? 352.09449 442.88499 419.55549 1.000 77.69338 1339 VAL A C 1
ATOM 17513 O O . VAL B 1 1367 ? 352.44249 442.98899 420.73749 1.000 77.69338 1339 VAL A O 1
ATOM 17517 N N . GLU B 1 1368 ? 352.88549 442.33199 418.63549 1.000 80.21488 1340 GLU A N 1
ATOM 17518 C CA . GLU B 1 1368 ? 354.18349 441.77699 419.00549 1.000 80.21488 1340 GLU A CA 1
ATOM 17519 C C . GLU B 1 1368 ? 355.24249 442.86399 419.12449 1.000 80.21488 1340 GLU A C 1
ATOM 17520 O O . GLU B 1 1368 ? 355.90949 442.97999 420.15749 1.000 80.21488 1340 GLU A O 1
ATOM 17526 N N . GLU B 1 1369 ? 355.41049 443.66799 418.07149 1.000 84.97521 1341 GLU A N 1
ATOM 17527 C CA . GLU B 1 1369 ? 356.41449 444.72599 418.10549 1.000 84.97521 1341 GLU A CA 1
ATOM 17528 C C . GLU B 1 1369 ? 356.11649 445.72599 419.21449 1.000 84.97521 1341 GLU A C 1
ATOM 17529 O O . GLU B 1 1369 ? 357.02749 446.16799 419.92249 1.000 84.97521 1341 GLU A O 1
ATOM 17535 N N . GLY B 1 1370 ? 354.84549 446.06999 419.40049 1.000 81.59073 1342 GLY A N 1
ATOM 17536 C CA . GLY B 1 1370 ? 354.45049 446.94499 420.48449 1.000 81.59073 1342 GLY A CA 1
ATOM 17537 C C . GLY B 1 1370 ? 354.50949 446.31799 421.85549 1.000 81.59073 1342 GLY A C 1
ATOM 17538 O O . GLY B 1 1370 ? 354.17849 446.98399 422.84049 1.000 81.59073 1342 GLY A O 1
ATOM 17539 N N . PHE B 1 1371 ? 354.89649 445.04799 421.94449 1.000 81.94765 1343 PHE A N 1
ATOM 17540 C CA . PHE B 1 1371 ? 355.13449 444.37799 423.21549 1.000 81.94765 1343 PHE A CA 1
ATOM 17541 C C . PHE B 1 1371 ? 356.60049 444.30599 423.60549 1.000 81.94765 1343 PHE A C 1
ATOM 17542 O O . PHE B 1 1371 ? 356.92749 444.48899 424.78149 1.000 81.94765 1343 PHE A O 1
ATOM 17550 N N . TRP B 1 1372 ? 357.49549 444.02099 422.66149 1.000 91.15317 1344 TRP A N 1
ATOM 17551 C CA . TRP B 1 1372 ? 358.90949 443.98999 423.00449 1.000 91.15317 1344 TRP A CA 1
ATOM 17552 C C . TRP B 1 1372 ? 359.44049 445.36499 423.37149 1.000 91.15317 1344 TRP A C 1
ATOM 17553 O O . TRP B 1 1372 ? 360.40249 445.45499 424.14149 1.000 91.15317 1344 TRP A O 1
ATOM 17564 N N . PHE B 1 1373 ? 358.84549 446.43499 422.84449 1.000 89.31679 1345 PHE A N 1
ATOM 17565 C CA . PHE B 1 1373 ? 359.29549 447.76599 423.24349 1.000 89.31679 1345 PHE A CA 1
ATOM 17566 C C . PHE B 1 1373 ? 359.10249 447.99499 424.73649 1.000 89.31679 1345 PHE A C 1
ATOM 17567 O O . PHE B 1 1373 ? 360.09549 448.29799 425.42049 1.000 89.31679 1345 PHE A O 1
ATOM 17575 N N . PRO B 1 1374 ? 357.90649 447.82399 425.31849 1.000 91.42162 1346 PRO A N 1
ATOM 17576 C CA . PRO B 1 1374 ? 357.79749 447.95199 426.78049 1.000 91.42162 1346 PRO A CA 1
ATOM 17577 C C . PRO B 1 1374 ? 358.62849 446.93299 427.53449 1.000 91.42162 1346 PRO A C 1
ATOM 17578 O O . PRO B 1 1374 ? 359.12749 447.23899 428.62449 1.000 91.42162 1346 PRO A O 1
ATOM 17582 N N . VAL B 1 1375 ? 358.79249 445.72699 426.99049 1.000 87.92244 1347 VAL A N 1
ATOM 17583 C CA . VAL B 1 1375 ? 359.69249 444.75999 427.60849 1.000 87.92244 1347 VAL A CA 1
ATOM 17584 C C . VAL B 1 1375 ? 361.11249 445.30599 427.62649 1.000 87.92244 1347 VAL A C 1
ATOM 17585 O O . VAL B 1 1375 ? 361.81749 445.21499 428.63749 1.000 87.92244 1347 VAL A O 1
ATOM 17589 N N . LEU B 1 1376 ? 361.54749 445.89799 426.51349 1.000 88.35096 1348 LEU A N 1
ATOM 17590 C CA . LEU B 1 1376 ? 362.88849 446.46699 426.45949 1.000 88.35096 1348 LEU A CA 1
ATOM 17591 C C . LEU B 1 1376 ? 363.04849 447.59299 427.47349 1.000 88.35096 1348 LEU A C 1
ATOM 17592 O O . LEU B 1 1376 ? 363.94149 447.54899 428.32449 1.000 88.35096 1348 LEU A O 1
ATOM 17597 N N . PHE B 1 1377 ? 362.15449 448.58799 427.43549 1.000 90.40612 1349 PHE A N 1
ATOM 17598 C CA . PHE B 1 1377 ? 362.34749 449.78099 428.25649 1.000 90.40612 1349 PHE A CA 1
ATOM 17599 C C . PHE B 1 1377 ? 362.24549 449.50699 429.74849 1.000 90.40612 1349 PHE A C 1
ATOM 17600 O O . PHE B 1 1377 ? 362.63949 450.36699 430.54249 1.000 90.40612 1349 PHE A O 1
ATOM 17608 N N . ALA B 1 1378 ? 361.73549 448.35399 430.15149 1.000 87.97523 1350 ALA A N 1
ATOM 17609 C CA . ALA B 1 1378 ? 361.50949 448.10199 431.56749 1.000 87.97523 1350 ALA A CA 1
ATOM 17610 C C . ALA B 1 1378 ? 362.29849 446.92399 432.10849 1.000 87.97523 1350 ALA A C 1
ATOM 17611 O O . ALA B 1 1378 ? 362.73849 446.96599 433.25849 1.000 87.97523 1350 ALA A O 1
ATOM 17613 N N . PHE B 1 1379 ? 362.48349 445.86699 431.31849 1.000 89.65962 1351 PHE A N 1
ATOM 17614 C CA . PHE B 1 1379 ? 363.19749 444.70499 431.83249 1.000 89.65962 1351 PHE A CA 1
ATOM 17615 C C . PHE B 1 1379 ? 364.65549 445.03099 432.12949 1.000 89.65962 1351 PHE A C 1
ATOM 17616 O O . PHE B 1 1379 ? 365.17649 444.65099 433.18449 1.000 89.65962 1351 PHE A O 1
ATOM 17624 N N . HIS B 1 1380 ? 365.33549 445.73499 431.22449 1.000 85.84888 1352 HIS A N 1
ATOM 17625 C CA . HIS B 1 1380 ? 366.72849 446.07199 431.48349 1.000 85.84888 1352 HIS A CA 1
ATOM 17626 C C . HIS B 1 1380 ? 366.87049 447.37999 432.24549 1.000 85.84888 1352 HIS A C 1
ATOM 17627 O O . HIS B 1 1380 ? 367.99749 447.80499 432.51449 1.000 85.84888 1352 HIS A O 1
ATOM 17634 N N . ASP B 1 1381 ? 365.76249 448.02799 432.58949 1.000 82.17551 1353 ASP A N 1
ATOM 17635 C CA . ASP B 1 1381 ? 365.80649 449.29299 433.30649 1.000 82.17551 1353 ASP A CA 1
ATOM 17636 C C . ASP B 1 1381 ? 364.89949 449.25999 434.52649 1.000 82.17551 1353 ASP A C 1
ATOM 17637 O O . ASP B 1 1381 ? 365.25149 449.78099 435.58349 1.000 82.17551 1353 ASP A O 1
ATOM 17642 N N . ARG B 1 1392 ? 366.04049 443.64199 441.20949 1.000 75.77785 1364 ARG A N 1
ATOM 17643 C CA . ARG B 1 1392 ? 366.61849 444.29499 440.04249 1.000 75.77785 1364 ARG A CA 1
ATOM 17644 C C . ARG B 1 1392 ? 367.31549 443.28699 439.13749 1.000 75.77785 1364 ARG A C 1
ATOM 17645 O O . ARG B 1 1392 ? 366.91349 443.09099 437.99249 1.000 75.77785 1364 ARG A O 1
ATOM 17653 N N . SER B 1 1393 ? 368.35749 442.64299 439.66749 1.000 79.73478 1365 SER A N 1
ATOM 17654 C CA . SER B 1 1393 ? 369.14949 441.72099 438.85949 1.000 79.73478 1365 SER A CA 1
ATOM 17655 C C . SER B 1 1393 ? 368.30749 440.55699 438.35749 1.000 79.73478 1365 SER A C 1
ATOM 17656 O O . SER B 1 1393 ? 368.45449 440.12699 437.20749 1.000 79.73478 1365 SER A O 1
ATOM 17659 N N . ASN B 1 1394 ? 367.42649 440.02599 439.20749 1.000 82.05457 1366 ASN A N 1
ATOM 17660 C CA . ASN B 1 1394 ? 366.54449 438.94899 438.76949 1.000 82.05457 1366 ASN A CA 1
ATOM 17661 C C . ASN B 1 1394 ? 365.64349 439.40799 437.63249 1.000 82.05457 1366 ASN A C 1
ATOM 17662 O O . ASN B 1 1394 ? 365.43749 438.67599 436.65849 1.000 82.05457 1366 ASN A O 1
ATOM 17667 N N . ALA B 1 1395 ? 365.09449 440.61799 437.73949 1.000 85.48410 1367 ALA A N 1
ATOM 17668 C CA . ALA B 1 1395 ? 364.30749 441.16499 436.64149 1.000 85.48410 1367 ALA A CA 1
ATOM 17669 C C . ALA B 1 1395 ? 365.19049 441.51299 435.45049 1.000 85.48410 1367 ALA A C 1
ATOM 17670 O O . ALA B 1 1395 ? 364.76349 441.38499 434.29749 1.000 85.48410 1367 ALA A O 1
ATOM 17672 N N . LEU B 1 1396 ? 366.42349 441.95799 435.70849 1.000 85.07417 1368 LEU A N 1
ATOM 17673 C CA . LEU B 1 1396 ? 367.32649 442.32799 434.62149 1.000 85.07417 1368 LEU A CA 1
ATOM 17674 C C . LEU B 1 1396 ? 367.59649 441.14699 433.69849 1.000 85.07417 1368 LEU A C 1
ATOM 17675 O O . LEU B 1 1396 ? 367.48749 441.26499 432.47349 1.000 85.07417 1368 LEU A O 1
ATOM 17680 N N . ASN B 1 1397 ? 367.94349 439.99399 434.27249 1.000 91.40792 1369 ASN A N 1
ATOM 17681 C CA . ASN B 1 1397 ? 368.38749 438.86999 433.45549 1.000 91.40792 1369 ASN A CA 1
ATOM 17682 C C . ASN B 1 1397 ? 367.25449 438.31399 432.60549 1.000 91.40792 1369 ASN A C 1
ATOM 17683 O O . ASN B 1 1397 ? 367.47949 437.87899 431.47049 1.000 91.40792 1369 ASN A O 1
ATOM 17688 N N . TYR B 1 1398 ? 366.02649 438.32699 433.13149 1.000 92.89701 1370 TYR A N 1
ATOM 17689 C CA . TYR B 1 1398 ? 364.91549 437.68799 432.43549 1.000 92.89701 1370 TYR A CA 1
ATOM 17690 C C . TYR B 1 1398 ? 364.64449 438.31499 431.07449 1.000 92.89701 1370 TYR A C 1
ATOM 17691 O O . TYR B 1 1398 ? 364.01849 437.67299 430.22449 1.000 92.89701 1370 TYR A O 1
ATOM 17700 N N . PHE B 1 1399 ? 365.10649 439.54499 430.84149 1.000 97.14816 1371 PHE A N 1
ATOM 17701 C CA . PHE B 1 1399 ? 365.07049 440.09599 429.49249 1.000 97.14816 1371 PHE A CA 1
ATOM 17702 C C . PHE B 1 1399 ? 365.90749 439.26999 428.52849 1.000 97.14816 1371 PHE A C 1
ATOM 17703 O O . PHE B 1 1399 ? 365.63349 439.25099 427.32349 1.000 97.14816 1371 PHE A O 1
ATOM 17711 N N . PHE B 1 1400 ? 366.93349 438.59099 429.03349 1.000 97.34138 1372 PHE A N 1
ATOM 17712 C CA . PHE B 1 1400 ? 367.84549 437.87699 428.15149 1.000 97.34138 1372 PHE A CA 1
ATOM 17713 C C . PHE B 1 1400 ? 367.34349 436.47099 427.85349 1.000 97.34138 1372 PHE A C 1
ATOM 17714 O O . PHE B 1 1400 ? 367.50549 435.97799 426.73149 1.000 97.34138 1372 PHE A O 1
ATOM 17722 N N . GLU B 1 1401 ? 366.72949 435.81099 428.83749 1.000 96.30093 1373 GLU A N 1
ATOM 17723 C CA . GLU B 1 1401 ? 366.17049 434.48899 428.58449 1.000 96.30093 1373 GLU A CA 1
ATOM 17724 C C . GLU B 1 1401 ? 364.95649 434.55699 427.66849 1.000 96.30093 1373 GLU A C 1
ATOM 17725 O O . GLU B 1 1401 ? 364.64349 433.57499 426.98749 1.000 96.30093 1373 GLU A O 1
ATOM 17731 N N . THR B 1 1402 ? 364.26149 435.69299 427.63849 1.000 94.57727 1374 THR A N 1
ATOM 17732 C CA . THR B 1 1402 ? 363.16249 435.85599 426.69749 1.000 94.57727 1374 THR A CA 1
ATOM 17733 C C . THR B 1 1402 ? 363.62849 436.32799 425.32749 1.000 94.57727 1374 THR A C 1
ATOM 17734 O O . THR B 1 1402 ? 362.83249 436.31199 424.38249 1.000 94.57727 1374 THR A O 1
ATOM 17738 N N . LEU B 1 1403 ? 364.88949 436.74799 425.19949 1.000 96.57031 1375 LEU A N 1
ATOM 17739 C CA . LEU B 1 1403 ? 365.41849 437.11199 423.88949 1.000 96.57031 1375 LEU A CA 1
ATOM 17740 C C . LEU B 1 1403 ? 365.43949 435.90899 422.95949 1.000 96.57031 1375 LEU A C 1
ATOM 17741 O O . LEU B 1 1403 ? 365.14049 436.02799 421.76749 1.000 96.57031 1375 LEU A O 1
ATOM 17746 N N . LEU B 1 1404 ? 365.80149 434.73999 423.48349 1.000 109.54049 1376 LEU A N 1
ATOM 17747 C CA . LEU B 1 1404 ? 365.87149 433.54499 422.65449 1.000 109.54049 1376 LEU A CA 1
ATOM 17748 C C . LEU B 1 1404 ? 364.50349 432.94899 422.35449 1.000 109.54049 1376 LEU A C 1
ATOM 17749 O O . LEU B 1 1404 ? 364.41649 432.04299 421.51949 1.000 109.54049 1376 LEU A O 1
ATOM 17754 N N . ARG B 1 1405 ? 363.44049 433.42499 423.00749 1.000 103.60069 1377 ARG A N 1
ATOM 17755 C CA . ARG B 1 1405 ? 362.12949 432.81599 422.80749 1.000 103.60069 1377 ARG A CA 1
ATOM 17756 C C . ARG B 1 1405 ? 361.62049 433.04099 421.38949 1.000 103.60069 1377 ARG A C 1
ATOM 17757 O O . ARG B 1 1405 ? 361.21949 432.09099 420.70749 1.000 103.60069 1377 ARG A O 1
ATOM 17765 N N . TYR B 1 1406 ? 361.63149 434.28899 420.92049 1.000 92.26758 1378 TYR A N 1
ATOM 17766 C CA . TYR B 1 1406 ? 361.09349 434.55199 419.59249 1.000 92.26758 1378 TYR A CA 1
ATOM 17767 C C . TYR B 1 1406 ? 362.07649 434.21299 418.48249 1.000 92.26758 1378 TYR A C 1
ATOM 17768 O O . TYR B 1 1406 ? 361.67149 434.15999 417.31749 1.000 92.26758 1378 TYR A O 1
ATOM 17777 N N . GLY B 1 1407 ? 363.34249 433.98199 418.81049 1.000 96.63738 1379 GLY A N 1
ATOM 17778 C CA . GLY B 1 1407 ? 364.33649 433.63399 417.81449 1.000 96.63738 1379 GLY A CA 1
ATOM 17779 C C . GLY B 1 1407 ? 364.14749 432.23799 417.25549 1.000 96.63738 1379 GLY A C 1
ATOM 17780 O O . GLY B 1 1407 ? 363.28249 432.01099 416.40949 1.000 96.63738 1379 GLY A O 1
ATOM 17781 N N . PHE B 1 1414 ? 359.80749 444.93699 409.16049 1.000 83.48004 1386 PHE A N 1
ATOM 17782 C CA . PHE B 1 1414 ? 359.59549 444.58699 410.55949 1.000 83.48004 1386 PHE A CA 1
ATOM 17783 C C . PHE B 1 1414 ? 360.92449 444.48299 411.29549 1.000 83.48004 1386 PHE A C 1
ATOM 17784 O O . PHE B 1 1414 ? 361.07249 444.99499 412.40349 1.000 83.48004 1386 PHE A O 1
ATOM 17792 N N . TRP B 1 1415 ? 361.89249 443.81199 410.67349 1.000 83.43152 1387 TRP A N 1
ATOM 17793 C CA . TRP B 1 1415 ? 363.19449 443.65299 411.30949 1.000 83.43152 1387 TRP A CA 1
ATOM 17794 C C . TRP B 1 1415 ? 363.94149 444.97699 411.38449 1.000 83.43152 1387 TRP A C 1
ATOM 17795 O O . TRP B 1 1415 ? 364.75649 445.18599 412.29049 1.000 83.43152 1387 TRP A O 1
ATOM 17806 N N . ASP B 1 1416 ? 363.68349 445.88199 410.43949 1.000 93.92923 1388 ASP A N 1
ATOM 17807 C CA . ASP B 1 1416 ? 364.37149 447.16799 410.44549 1.000 93.92923 1388 ASP A CA 1
ATOM 17808 C C . ASP B 1 1416 ? 363.97849 447.99799 411.66049 1.000 93.92923 1388 ASP A C 1
ATOM 17809 O O . ASP B 1 1416 ? 364.84149 448.49099 412.39349 1.000 93.92923 1388 ASP A O 1
ATOM 17814 N N . ILE B 1 1417 ? 362.67349 448.15399 411.89649 1.000 9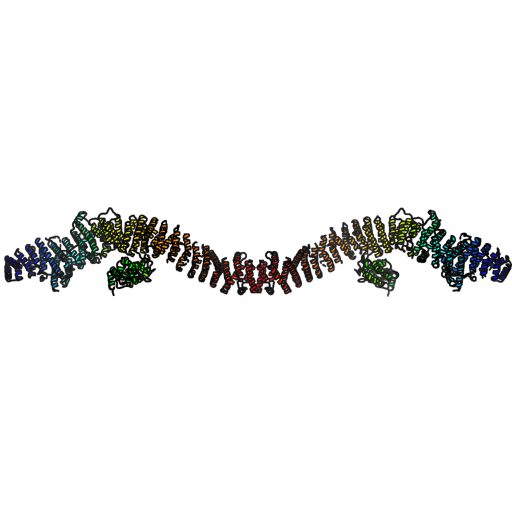6.24012 1389 ILE A N 1
ATOM 17815 C CA . ILE B 1 1417 ? 362.21749 448.98499 413.00549 1.000 96.24012 1389 ILE A CA 1
ATOM 17816 C C . ILE B 1 1417 ? 362.62449 448.37099 414.33849 1.000 96.24012 1389 ILE A C 1
ATOM 17817 O O . ILE B 1 1417 ? 362.97449 449.08599 415.28549 1.000 96.24012 1389 ILE A O 1
ATOM 17822 N N . LEU B 1 1418 ? 362.59549 447.04099 414.43449 1.000 90.60985 1390 LEU A N 1
ATOM 17823 C CA . LEU B 1 1418 ? 363.00249 446.38799 415.67049 1.000 90.60985 1390 LEU A CA 1
ATOM 17824 C C . LEU B 1 1418 ? 364.48349 446.60099 415.95449 1.000 90.60985 1390 LEU A C 1
ATOM 17825 O O . LEU B 1 1418 ? 364.89749 446.58399 417.11849 1.000 90.60985 1390 LEU A O 1
ATOM 17830 N N . TRP B 1 1419 ? 365.29149 446.81299 414.91249 1.000 98.14610 1391 TRP A N 1
ATOM 17831 C CA . TRP B 1 1419 ? 366.71649 447.03899 415.12349 1.000 98.14610 1391 TRP A CA 1
ATOM 17832 C C . TRP B 1 1419 ? 366.99049 448.37999 415.79249 1.000 98.14610 1391 TRP A C 1
ATOM 17833 O O . TRP B 1 1419 ? 367.92949 448.48699 416.58949 1.000 98.14610 1391 TRP A O 1
ATOM 17844 N N . ARG B 1 1420 ? 366.19949 449.41099 415.47949 1.000 97.61336 1392 ARG A N 1
ATOM 17845 C CA . ARG B 1 1420 ? 366.41949 450.71799 416.09449 1.000 97.61336 1392 ARG A CA 1
ATOM 17846 C C . ARG B 1 1420 ? 366.31949 450.63499 417.60949 1.000 97.61336 1392 ARG A C 1
ATOM 17847 O O . ARG B 1 1420 ? 367.08049 451.29299 418.32849 1.000 97.61336 1392 ARG A O 1
ATOM 17855 N N . GLN B 1 1421 ? 365.38649 449.83199 418.11449 1.000 98.10312 1393 GLN A N 1
ATOM 17856 C CA . GLN B 1 1421 ? 365.31149 449.59099 419.54649 1.000 98.10312 1393 GLN A CA 1
ATOM 17857 C C . GLN B 1 1421 ? 366.40949 448.65799 420.03449 1.000 98.10312 1393 GLN A C 1
ATOM 17858 O O . GLN B 1 1421 ? 366.72549 448.66899 421.22749 1.000 98.10312 1393 GLN A O 1
ATOM 17864 N N . GLN B 1 1422 ? 367.00749 447.86699 419.14049 1.000 93.70128 1394 GLN A N 1
ATOM 17865 C CA . GLN B 1 1422 ? 368.04849 446.92999 419.54249 1.000 93.70128 1394 GLN A CA 1
ATOM 17866 C C . GLN B 1 1422 ? 369.34949 447.62299 419.92249 1.000 93.70128 1394 GLN A C 1
ATOM 17867 O O . GLN B 1 1422 ? 370.17449 447.01999 420.61549 1.000 93.70128 1394 GLN A O 1
ATOM 17873 N N . LEU B 1 1423 ? 369.56449 448.86199 419.47449 1.000 98.15106 1395 LEU A N 1
ATOM 17874 C CA . LEU B 1 1423 ? 370.75549 449.59399 419.89349 1.000 98.15106 1395 LEU A CA 1
ATOM 17875 C C . LEU B 1 1423 ? 370.72849 449.87299 421.38749 1.000 98.15106 1395 LEU A C 1
ATOM 17876 O O . LEU B 1 1423 ? 371.76249 449.79399 422.06149 1.000 98.15106 1395 LEU A O 1
ATOM 17881 N N . TYR B 1 1424 ? 369.55349 450.20599 421.91549 1.000 100.95216 1396 TYR A N 1
ATOM 17882 C CA . TYR B 1 1424 ? 369.45549 450.66999 423.29549 1.000 100.95216 1396 TYR A CA 1
ATOM 17883 C C . TYR B 1 1424 ? 369.99949 449.68199 424.32349 1.000 100.95216 1396 TYR A C 1
ATOM 17884 O O . TYR B 1 1424 ? 370.69249 450.13299 425.25149 1.000 100.95216 1396 TYR A O 1
ATOM 17893 N N . PRO B 1 1425 ? 369.73549 448.37099 424.24649 1.000 97.83285 1397 PRO A N 1
ATOM 17894 C CA . PRO B 1 1425 ? 370.35849 447.46099 425.22149 1.000 97.83285 1397 PRO A CA 1
ATOM 17895 C C . PRO B 1 1425 ? 371.87249 447.52099 425.21449 1.000 97.83285 1397 PRO A C 1
ATOM 17896 O O . PRO B 1 1425 ? 372.49349 447.37999 426.27449 1.000 97.83285 1397 PRO A O 1
ATOM 17900 N N . ILE B 1 1426 ? 372.48749 447.73499 424.05349 1.000 95.36645 1398 ILE A N 1
ATOM 17901 C CA . ILE B 1 1426 ? 373.94449 447.76299 423.97749 1.000 95.36645 1398 ILE A CA 1
ATOM 17902 C C . ILE B 1 1426 ? 374.47449 449.15699 424.28149 1.000 95.36645 1398 ILE A C 1
ATOM 17903 O O . ILE B 1 1426 ? 375.21849 449.36099 425.24749 1.000 95.36645 1398 ILE A O 1
ATOM 17908 N N . PHE B 1 1427 ? 374.09049 450.13699 423.47349 1.000 96.16083 1399 PHE A N 1
ATOM 17909 C CA . PHE B 1 1427 ? 374.64149 451.47699 423.61549 1.000 96.16083 1399 PHE A CA 1
ATOM 17910 C C . PHE B 1 1427 ? 374.01249 452.20199 424.79849 1.000 96.16083 1399 PHE A C 1
ATOM 17911 O O . PHE B 1 1427 ? 374.52249 452.13799 425.91649 1.000 96.16083 1399 PHE A O 1
ATOM 17919 N N . THR B 1 1451 ? 378.56349 444.74899 432.06449 1.000 90.36431 1423 THR A N 1
ATOM 17920 C CA . THR B 1 1451 ? 378.20449 443.98099 433.24949 1.000 90.36431 1423 THR A CA 1
ATOM 17921 C C . THR B 1 1451 ? 377.32849 442.79199 432.87749 1.000 90.36431 1423 THR A C 1
ATOM 17922 O O . THR B 1 1451 ? 377.80049 441.81799 432.29349 1.000 90.36431 1423 THR A O 1
ATOM 17926 N N . THR B 1 1452 ? 376.04449 442.88299 433.22549 1.000 98.21256 1424 THR A N 1
ATOM 17927 C CA . THR B 1 1452 ? 375.10749 441.81699 432.89049 1.000 98.21256 1424 THR A CA 1
ATOM 17928 C C . THR B 1 1452 ? 374.77249 441.80699 431.40449 1.000 98.21256 1424 THR A C 1
ATOM 17929 O O . THR B 1 1452 ? 374.49649 440.74299 430.83949 1.000 98.21256 1424 THR A O 1
ATOM 17933 N N . MET B 1 1453 ? 374.81949 442.97099 430.75149 1.000 97.83019 1425 MET A N 1
ATOM 17934 C CA . MET B 1 1453 ? 374.43249 443.09799 429.35049 1.000 97.83019 1425 MET A CA 1
ATOM 17935 C C . MET B 1 1453 ? 375.37249 442.36399 428.40449 1.000 97.83019 1425 MET A C 1
ATOM 17936 O O . MET B 1 1453 ? 375.05349 442.24199 427.21749 1.000 97.83019 1425 MET A O 1
ATOM 17941 N N . ILE B 1 1454 ? 376.51949 441.89099 428.89449 1.000 89.23113 1426 ILE A N 1
ATOM 17942 C CA . ILE B 1 1454 ? 377.42149 441.09799 428.06549 1.000 89.23113 1426 ILE A CA 1
ATOM 17943 C C . ILE B 1 1454 ? 376.71349 439.85299 427.54849 1.000 89.23113 1426 ILE A C 1
ATOM 17944 O O . ILE B 1 1454 ? 376.89849 439.44899 426.39249 1.000 89.23113 1426 ILE A O 1
ATOM 17949 N N . GLN B 1 1455 ? 375.88549 439.23099 428.39149 1.000 86.91624 1427 GLN A N 1
ATOM 17950 C CA . GLN B 1 1455 ? 375.14849 438.04299 427.97649 1.000 86.91624 1427 GLN A CA 1
ATOM 17951 C C . GLN B 1 1455 ? 374.27249 438.31599 426.76049 1.000 86.91624 1427 GLN A C 1
ATOM 17952 O O . GLN B 1 1455 ? 374.06749 437.42199 425.93049 1.000 86.91624 1427 GLN A O 1
ATOM 17958 N N . ALA B 1 1456 ? 373.76949 439.54399 426.62349 1.000 88.94889 1428 ALA A N 1
ATOM 17959 C CA . ALA B 1 1456 ? 372.91949 439.87399 425.48349 1.000 88.94889 1428 ALA A CA 1
ATOM 17960 C C . ALA B 1 1456 ? 373.67349 439.73199 424.16849 1.000 88.94889 1428 ALA A C 1
ATOM 17961 O O . ALA B 1 1456 ? 373.10249 439.29799 423.16149 1.000 88.94889 1428 ALA A O 1
ATOM 17963 N N . LEU B 1 1457 ? 374.95649 440.09999 424.15649 1.000 85.74292 1429 LEU A N 1
ATOM 17964 C CA . LEU B 1 1457 ? 375.75449 439.96999 422.94149 1.000 85.74292 1429 LEU A CA 1
ATOM 17965 C C . LEU B 1 1457 ? 375.79949 438.52299 422.47049 1.000 85.74292 1429 LEU A C 1
ATOM 17966 O O . LEU B 1 1457 ? 375.65149 438.23999 421.27649 1.000 85.74292 1429 LEU A O 1
ATOM 17971 N N . ARG B 1 1458 ? 376.00249 437.58999 423.40149 1.000 85.58350 1430 ARG A N 1
ATOM 17972 C CA . ARG B 1 1458 ? 376.00149 436.17899 423.04149 1.000 85.58350 1430 ARG A CA 1
ATOM 17973 C C . ARG B 1 1458 ? 374.64349 435.73899 422.51349 1.000 85.58350 1430 ARG A C 1
ATOM 17974 O O . ARG B 1 1458 ? 374.57249 434.96099 421.55649 1.000 85.58350 1430 ARG A O 1
ATOM 17982 N N . ASN B 1 1459 ? 373.55949 436.22499 423.11749 1.000 85.22600 1431 ASN A N 1
ATOM 17983 C CA . ASN B 1 1459 ? 372.22849 435.88599 422.63049 1.000 85.22600 1431 ASN A CA 1
ATOM 17984 C C . ASN B 1 1459 ? 371.92349 436.53199 421.28549 1.000 85.22600 1431 ASN A C 1
ATOM 17985 O O . ASN B 1 1459 ? 371.19449 435.94799 420.47849 1.000 85.22600 1431 ASN A O 1
ATOM 17990 N N . MET B 1 1460 ? 372.46149 437.72699 421.02849 1.000 81.77779 1432 MET A N 1
ATOM 17991 C CA . MET B 1 1460 ? 372.11249 438.44199 419.80449 1.000 81.77779 1432 MET A CA 1
ATOM 17992 C C . MET B 1 1460 ? 372.58649 437.69499 418.56449 1.000 81.77779 1432 MET A C 1
ATOM 17993 O O . MET B 1 1460 ? 371.88449 437.65799 417.54949 1.000 81.77779 1432 MET A O 1
ATOM 17998 N N . ILE B 1 1461 ? 373.77949 437.10399 418.62249 1.000 79.77566 1433 ILE A N 1
ATOM 17999 C CA . ILE B 1 1461 ? 374.26649 436.31599 417.49749 1.000 79.77566 1433 ILE A CA 1
ATOM 18000 C C . ILE B 1 1461 ? 373.43649 435.05199 417.33149 1.000 79.77566 1433 ILE A C 1
ATOM 18001 O O . ILE B 1 1461 ? 373.17149 434.60799 416.20749 1.000 79.77566 1433 ILE A O 1
ATOM 18006 N N . THR B 1 1462 ? 373.00449 434.45799 418.44549 1.000 77.81815 1434 THR A N 1
ATOM 18007 C CA . THR B 1 1462 ? 372.14549 433.28199 418.38849 1.000 77.81815 1434 THR A CA 1
ATOM 18008 C C . THR B 1 1462 ? 370.86449 433.55699 417.61149 1.000 77.81815 1434 THR A C 1
ATOM 18009 O O . THR B 1 1462 ? 370.28049 432.62799 417.04449 1.000 77.81815 1434 THR A O 1
ATOM 18013 N N . LEU B 1 1463 ? 370.44149 434.82199 417.54049 1.000 80.17350 1435 LEU A N 1
ATOM 18014 C CA . LEU B 1 1463 ? 369.22749 435.17799 416.81849 1.000 80.17350 1435 LEU A CA 1
ATOM 18015 C C . LEU B 1 1463 ? 369.30849 434.82299 415.33949 1.000 80.17350 1435 LEU A C 1
ATOM 18016 O O . LEU B 1 1463 ? 368.26749 434.70799 414.68249 1.000 80.17350 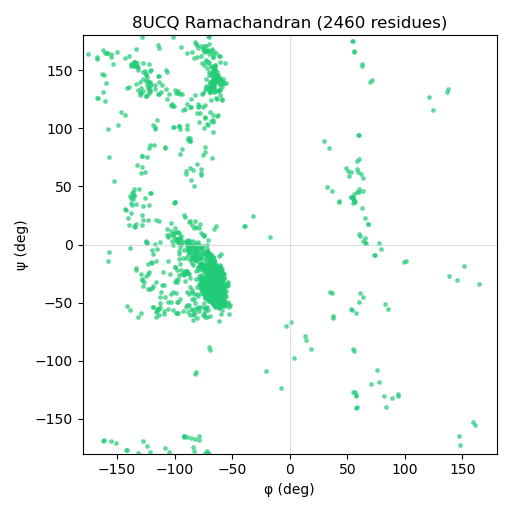1435 LEU A O 1
ATOM 18021 N N . PHE B 1 1464 ? 370.51649 434.62199 414.80449 1.000 76.93886 1436 PHE A N 1
ATOM 18022 C CA . PHE B 1 1464 ? 370.64649 434.22099 413.40749 1.000 76.93886 1436 PHE A CA 1
ATOM 18023 C C . PHE B 1 1464 ? 369.93749 432.90299 413.13049 1.000 76.93886 1436 PHE A C 1
ATOM 18024 O O . PHE B 1 1464 ? 369.55049 432.64199 411.98549 1.000 76.93886 1436 PHE A O 1
ATOM 18032 N N . THR B 1 1465 ? 369.75249 432.07799 414.16249 1.000 77.49198 1437 THR A N 1
ATOM 18033 C CA . THR B 1 1465 ? 369.03649 430.79599 414.11249 1.000 77.49198 1437 THR A CA 1
ATOM 18034 C C . THR B 1 1465 ? 369.20449 430.03299 412.80149 1.000 77.49198 1437 THR A C 1
ATOM 18035 O O . THR B 1 1465 ? 370.31549 429.89399 412.29249 1.000 77.49198 1437 THR A O 1
ATOM 18039 N N . GLU B 1 1472 ? 368.57649 437.98599 406.00449 1.000 112.50916 1444 GLU A N 1
ATOM 18040 C CA . GLU B 1 1472 ? 369.72849 437.84499 406.88649 1.000 112.50916 1444 GLU A CA 1
ATOM 18041 C C . GLU B 1 1472 ? 370.90049 438.70199 406.41349 1.000 112.50916 1444 GLU A C 1
ATOM 18042 O O . GLU B 1 1472 ? 371.66449 439.21799 407.22749 1.000 112.50916 1444 GLU A O 1
ATOM 18048 N N . TYR B 1 1473 ? 371.04149 438.84799 405.09349 1.000 121.62192 1445 TYR A N 1
ATOM 18049 C CA . TYR B 1 1473 ? 372.09849 439.70199 404.56049 1.000 121.62192 1445 TYR A CA 1
ATOM 18050 C C . TYR B 1 1473 ? 371.90649 441.15199 404.98149 1.000 121.62192 1445 TYR A C 1
ATOM 18051 O O . TYR B 1 1473 ? 372.86449 441.81999 405.38549 1.000 121.62192 1445 TYR A O 1
ATOM 18060 N N . MET B 1 1474 ? 370.67349 441.65899 404.89349 1.000 116.06212 1446 MET A N 1
ATOM 18061 C CA . MET B 1 1474 ? 370.41849 443.03299 405.30949 1.000 116.06212 1446 MET A CA 1
ATOM 18062 C C . MET B 1 1474 ? 370.68249 443.21499 406.79649 1.000 116.06212 1446 MET A C 1
ATOM 18063 O O . MET B 1 1474 ? 370.93149 444.33599 407.25049 1.000 116.06212 1446 MET A O 1
ATOM 18068 N N . LEU B 1 1475 ? 370.63149 442.12899 407.56749 1.000 112.04317 1447 LEU A N 1
ATOM 18069 C CA . LEU B 1 1475 ? 370.94449 442.21699 408.98749 1.000 112.04317 1447 LEU A CA 1
ATOM 18070 C C . LEU B 1 1475 ? 372.42449 442.50299 409.21349 1.000 112.04317 1447 LEU A C 1
ATOM 18071 O O . LEU B 1 1475 ? 372.80149 443.09299 410.23149 1.000 112.04317 1447 LEU A O 1
ATOM 18076 N N . ASP B 1 1476 ? 373.27649 442.10299 408.26849 1.000 110.44187 1448 ASP A N 1
ATOM 18077 C CA . ASP B 1 1476 ? 374.70949 442.05599 408.53249 1.000 110.44187 1448 ASP A CA 1
ATOM 18078 C C . ASP B 1 1476 ? 375.37349 443.42699 408.56749 1.000 110.44187 1448 ASP A C 1
ATOM 18079 O O . ASP B 1 1476 ? 376.27749 443.63299 409.38249 1.000 110.44187 1448 ASP A O 1
ATOM 18084 N N . ARG B 1 1477 ? 374.95549 444.37099 407.72049 1.000 114.70582 1449 ARG A N 1
ATOM 18085 C CA . ARG B 1 1477 ? 375.79249 445.54899 407.50549 1.000 114.70582 1449 ARG A CA 1
ATOM 18086 C C . ARG B 1 1477 ? 375.77449 446.48499 408.70849 1.000 114.70582 1449 ARG A C 1
ATOM 18087 O O . ARG B 1 1477 ? 376.55149 447.44499 408.75249 1.000 114.70582 1449 ARG A O 1
ATOM 18095 N N . PHE B 1 1478 ? 374.90849 446.22399 409.69149 1.000 109.29245 1450 PHE A N 1
ATOM 18096 C CA . PHE B 1 1478 ? 374.93949 446.95599 410.94849 1.000 109.29245 1450 PHE A CA 1
ATOM 18097 C C . PHE B 1 1478 ? 375.41549 446.14099 412.14149 1.000 109.29245 1450 PHE A C 1
ATOM 18098 O O . PHE B 1 1478 ? 375.89449 446.73099 413.11349 1.000 109.29245 1450 PHE A O 1
ATOM 18106 N N . LEU B 1 1479 ? 375.30249 444.81299 412.09649 1.000 103.59684 1451 LEU A N 1
ATOM 18107 C CA . LEU B 1 1479 ? 375.68049 444.00899 413.25449 1.000 103.59684 1451 LEU A CA 1
ATOM 18108 C C . LEU B 1 1479 ? 377.17749 444.08199 413.51949 1.000 103.59684 1451 LEU A C 1
ATOM 18109 O O . LEU B 1 1479 ? 377.60549 444.10999 414.67849 1.000 103.59684 1451 LEU A O 1
ATOM 18114 N N . GLU B 1 1480 ? 377.99049 444.10599 412.46049 1.000 102.72976 1452 GLU A N 1
ATOM 18115 C CA . GLU B 1 1480 ? 379.42649 444.27499 412.64849 1.000 102.72976 1452 GLU A CA 1
ATOM 18116 C C . GLU B 1 1480 ? 379.73649 445.60399 413.32249 1.000 102.72976 1452 GLU A C 1
ATOM 18117 O O . GLU B 1 1480 ? 380.64949 445.68799 414.15049 1.000 102.72976 1452 GLU A O 1
ATOM 18123 N N . LEU B 1 1481 ? 378.98149 446.65199 412.98449 1.000 106.40920 1453 LEU A N 1
ATOM 18124 C CA . LEU B 1 1481 ? 379.16449 447.93699 413.65049 1.000 106.40920 1453 LEU A CA 1
ATOM 18125 C C . LEU B 1 1481 ? 378.91649 447.81599 415.14649 1.000 106.40920 1453 LEU A C 1
ATOM 18126 O O . LEU B 1 1481 ? 379.68949 448.33899 415.95849 1.000 106.40920 1453 LEU A O 1
ATOM 18131 N N . LEU B 1 1482 ? 377.84149 447.12599 415.53149 1.000 104.31701 1454 LEU A N 1
ATOM 18132 C CA . LEU B 1 1482 ? 377.58849 446.87399 416.94549 1.000 104.31701 1454 LEU A CA 1
ATOM 18133 C C . LEU B 1 1482 ? 378.66449 445.98099 417.54549 1.000 104.31701 1454 LEU A C 1
ATOM 18134 O O . LEU B 1 1482 ? 379.07749 446.18199 418.69349 1.000 104.31701 1454 LEU A O 1
ATOM 18139 N N . ALA B 1 1483 ? 379.12449 444.98599 416.78349 1.000 103.18835 1455 ALA A N 1
ATOM 18140 C CA . ALA B 1 1483 ? 380.13149 444.06399 417.29549 1.000 103.18835 1455 ALA A CA 1
ATOM 18141 C C . ALA B 1 1483 ? 381.41349 444.79699 417.66349 1.000 103.18835 1455 ALA A C 1
ATOM 18142 O O . ALA B 1 1483 ? 382.01249 444.52699 418.71049 1.000 103.18835 1455 ALA A O 1
ATOM 18144 N N . LEU B 1 1484 ? 381.84449 445.73199 416.82149 1.000 111.36289 1456 LEU A N 1
ATOM 18145 C CA . LEU B 1 1484 ? 383.06149 446.48699 417.08049 1.000 111.36289 1456 LEU A CA 1
ATOM 18146 C C . LEU B 1 1484 ? 382.82449 447.73099 417.92449 1.000 111.36289 1456 LEU A C 1
ATOM 18147 O O . LEU B 1 1484 ? 383.79149 448.41399 418.27449 1.000 111.36289 1456 LEU A O 1
ATOM 18152 N N . CYS B 1 1485 ? 381.57049 448.04799 418.24849 1.000 116.43396 1457 CYS A N 1
ATOM 18153 C CA . CYS B 1 1485 ? 381.29849 449.24899 419.03049 1.000 116.43396 1457 CYS A CA 1
ATOM 18154 C C . CYS B 1 1485 ? 381.83749 449.13299 420.44949 1.000 116.43396 1457 CYS A C 1
ATOM 18155 O O . CYS B 1 1485 ? 382.15949 450.15099 421.07249 1.000 116.43396 1457 CYS A O 1
ATOM 18158 N N . ILE B 1 1486 ? 381.94149 447.91099 420.97349 1.000 113.30166 1458 ILE A N 1
ATOM 18159 C CA . ILE B 1 1486 ? 382.34249 447.73099 422.36449 1.000 113.30166 1458 ILE A CA 1
ATOM 18160 C C . ILE B 1 1486 ? 383.81649 448.07199 422.56049 1.000 113.30166 1458 ILE A C 1
ATOM 18161 O O . ILE B 1 1486 ? 384.19149 448.70099 423.55749 1.000 113.30166 1458 ILE A O 1
ATOM 18166 N N . CYS B 1 1487 ? 384.67249 447.66999 421.62549 1.000 111.07186 1459 CYS A N 1
ATOM 18167 C CA . CYS B 1 1487 ? 386.10749 447.89199 421.77349 1.000 111.07186 1459 CYS A CA 1
ATOM 18168 C C . CYS B 1 1487 ? 386.45649 449.36599 421.60649 1.000 111.07186 1459 CYS A C 1
ATOM 18169 O O . CYS B 1 1487 ? 386.60949 450.08999 422.58949 1.000 111.07186 1459 CYS A O 1
ATOM 18172 N N . ILE B 1 1493 ? 386.59649 445.83099 432.28249 1.000 119.37390 1465 ILE A N 1
ATOM 18173 C CA . ILE B 1 1493 ? 385.57049 446.46499 431.46649 1.000 119.37390 1465 ILE A CA 1
ATOM 18174 C C . ILE B 1 1493 ? 385.98749 446.43599 430.00049 1.000 119.37390 1465 ILE A C 1
ATOM 18175 O O . ILE B 1 1493 ? 385.51549 445.60099 429.23049 1.000 119.37390 1465 ILE A O 1
ATOM 18180 N N . ALA B 1 1494 ? 386.87649 447.35599 429.62049 1.000 116.24650 1466 ALA A N 1
ATOM 18181 C CA . ALA B 1 1494 ? 387.34749 447.40099 428.24049 1.000 116.24650 1466 ALA A CA 1
ATOM 18182 C C . ALA B 1 1494 ? 388.08549 446.12299 427.86849 1.000 116.24650 1466 ALA A C 1
ATOM 18183 O O . ALA B 1 1494 ? 387.90549 445.59099 426.76649 1.000 116.24650 1466 ALA A O 1
ATOM 18185 N N . ARG B 1 1495 ? 388.92049 445.61499 428.77449 1.000 113.30133 1467 ARG A N 1
ATOM 18186 C CA . ARG B 1 1495 ? 389.69949 444.41899 428.47549 1.000 113.30133 1467 ARG A CA 1
ATOM 18187 C C . ARG B 1 1495 ? 388.79249 443.19899 428.36549 1.000 113.30133 1467 ARG A C 1
ATOM 18188 O O . ARG B 1 1495 ? 388.88049 442.43099 427.39949 1.000 113.30133 1467 ARG A O 1
ATOM 18196 N N . ILE B 1 1496 ? 387.90949 443.00599 429.34749 1.000 110.58788 1468 ILE A N 1
ATOM 18197 C CA . ILE B 1 1496 ? 386.99249 441.87199 429.30249 1.000 110.58788 1468 ILE A CA 1
ATOM 18198 C C . ILE B 1 1496 ? 385.90249 442.09199 428.26049 1.000 110.58788 1468 ILE A C 1
ATOM 18199 O O . ILE B 1 1496 ? 385.43349 441.13399 427.63449 1.000 110.58788 1468 ILE A O 1
ATOM 18204 N N . GLY B 1 1497 ? 385.47649 443.33999 428.05449 1.000 107.53628 1469 GLY A N 1
ATOM 18205 C CA . GLY B 1 1497 ? 384.49549 443.60699 427.01549 1.000 107.53628 1469 GLY A CA 1
ATOM 18206 C C . GLY B 1 1497 ? 384.98849 443.19699 425.64149 1.000 107.53628 1469 GLY A C 1
ATOM 18207 O O . GLY B 1 1497 ? 384.24349 442.61299 424.85149 1.000 107.53628 1469 GLY A O 1
ATOM 18208 N N . SER B 1 1498 ? 386.25449 443.48999 425.34249 1.000 107.33167 1470 SER A N 1
ATOM 18209 C CA . SER B 1 1498 ? 386.84349 443.04399 424.08649 1.000 107.33167 1470 SER A CA 1
ATOM 18210 C C . SER B 1 1498 ? 387.13649 441.54999 424.08649 1.000 107.33167 1470 SER A C 1
ATOM 18211 O O . SER B 1 1498 ? 387.30149 440.96599 423.01149 1.000 107.33167 1470 SER A O 1
ATOM 18214 N N . ASN B 1 1499 ? 387.21449 440.92299 425.26249 1.000 104.93991 1471 ASN A N 1
ATOM 18215 C CA . ASN B 1 1499 ? 387.37649 439.47399 425.31049 1.000 104.93991 1471 ASN A CA 1
ATOM 18216 C C . ASN B 1 1499 ? 386.18049 438.77599 424.68449 1.000 104.93991 1471 ASN A C 1
ATOM 18217 O O . ASN B 1 1499 ? 386.32449 437.72699 424.04649 1.000 104.93991 1471 ASN A O 1
ATOM 18222 N N . CYS B 1 1500 ? 384.98849 439.33799 424.87249 1.000 99.14114 1472 CYS A N 1
ATOM 18223 C CA . CYS B 1 1500 ? 383.80749 438.81499 424.20349 1.000 99.14114 1472 CYS A CA 1
ATOM 18224 C C . CYS B 1 1500 ? 383.77549 439.20999 422.73549 1.000 99.14114 1472 CYS A C 1
ATOM 18225 O O . CYS B 1 1500 ? 383.18649 438.49099 421.92149 1.000 99.14114 1472 CYS A O 1
ATOM 18228 N N . LEU B 1 1501 ? 384.40249 440.33599 422.38349 1.000 97.01703 1473 LEU A N 1
ATOM 18229 C CA . LEU B 1 1501 ? 384.41249 440.77999 420.99349 1.000 97.01703 1473 LEU A CA 1
ATOM 18230 C C . LEU B 1 1501 ? 385.04249 439.72999 420.09049 1.000 97.01703 1473 LEU A C 1
ATOM 18231 O O . LEU B 1 1501 ? 384.47749 439.36499 419.05449 1.000 97.01703 1473 LEU A O 1
ATOM 18236 N N . GLN B 1 1502 ? 386.21449 439.22499 420.47449 1.000 97.80056 1474 GLN A N 1
ATOM 18237 C CA . GLN B 1 1502 ? 386.83749 438.16899 419.68749 1.000 97.80056 1474 GLN A CA 1
ATOM 18238 C C . GLN B 1 1502 ? 385.99649 436.90099 419.71049 1.000 97.80056 1474 GLN A C 1
ATOM 18239 O O . GLN B 1 1502 ? 385.89049 436.20199 418.69749 1.000 97.80056 1474 GLN A O 1
ATOM 18245 N N . GLN B 1 1503 ? 385.37349 436.59499 420.84949 1.000 92.82968 1475 GLN A N 1
ATOM 18246 C CA . GLN B 1 1503 ? 384.52249 435.41399 420.92049 1.000 92.82968 1475 GLN A CA 1
ATOM 18247 C C . GLN B 1 1503 ? 383.30049 435.56999 420.02849 1.000 92.82968 1475 GLN A C 1
ATOM 18248 O O . GLN B 1 1503 ? 382.97049 434.67399 419.24349 1.000 92.82968 1475 GLN A O 1
ATOM 18254 N N . LEU B 1 1504 ? 382.62049 436.71399 420.12749 1.000 88.88569 1476 LEU A N 1
ATOM 18255 C CA . LEU B 1 1504 ? 381.38249 436.89299 419.37949 1.000 88.88569 1476 LEU A CA 1
ATOM 18256 C C . LEU B 1 1504 ? 381.64349 436.93999 417.87849 1.000 88.88569 1476 LEU A C 1
ATOM 18257 O O . LEU B 1 1504 ? 380.89349 436.34899 417.09449 1.000 88.88569 1476 LEU A O 1
ATOM 18262 N N . ILE B 1 1505 ? 382.71349 437.61999 417.46049 1.000 85.68480 1477 ILE A N 1
ATOM 18263 C CA . ILE B 1 1505 ? 383.02849 437.69399 416.03749 1.000 85.68480 1477 ILE A CA 1
ATOM 18264 C C . ILE B 1 1505 ? 383.32349 436.30699 415.48949 1.000 85.68480 1477 ILE A C 1
ATOM 18265 O O . ILE B 1 1505 ? 382.85649 435.93999 414.40449 1.000 85.68480 1477 ILE A O 1
ATOM 18270 N N . LEU B 1 1506 ? 384.08649 435.50799 416.23749 1.000 86.17397 1478 LEU A N 1
ATOM 18271 C CA . LEU B 1 1506 ? 384.42049 434.16399 415.78149 1.000 86.17397 1478 LEU A CA 1
ATOM 18272 C C . LEU B 1 1506 ? 383.16449 433.32999 415.57149 1.000 86.17397 1478 LEU A C 1
ATOM 18273 O O . LEU B 1 1506 ? 383.02849 432.63899 414.55649 1.000 86.17397 1478 LEU A O 1
ATOM 18278 N N . GLN B 1 1507 ? 382.22849 433.38699 416.51949 1.000 81.50363 1479 GLN A N 1
ATOM 18279 C CA . GLN B 1 1507 ? 380.98949 432.63299 416.36349 1.000 81.50363 1479 GLN A CA 1
ATOM 18280 C C . GLN B 1 1507 ? 380.17549 433.14899 415.18449 1.000 81.50363 1479 GLN A C 1
ATOM 18281 O O . GLN B 1 1507 ? 379.58549 432.35899 414.43849 1.000 81.50363 1479 GLN A O 1
ATOM 18287 N N . ASN B 1 1508 ? 380.13549 434.46899 415.00049 1.000 78.24358 1480 ASN A N 1
ATOM 18288 C CA . ASN B 1 1508 ? 379.29849 435.04899 413.95649 1.000 78.24358 1480 ASN A CA 1
ATOM 18289 C C . ASN B 1 1508 ? 379.77949 434.64699 412.56749 1.000 78.24358 1480 ASN A C 1
ATOM 18290 O O . ASN B 1 1508 ? 378.97949 434.24299 411.71649 1.000 78.24358 1480 ASN A O 1
ATOM 18295 N N . VAL B 1 1509 ? 381.08749 434.75099 412.31849 1.000 76.92307 1481 VAL A N 1
ATOM 18296 C CA . VAL B 1 1509 ? 381.60949 434.48999 410.98349 1.000 76.92307 1481 VAL A CA 1
ATOM 18297 C C . VAL B 1 1509 ? 381.50849 433.02099 410.59849 1.000 76.92307 1481 VAL A C 1
ATOM 18298 O O . VAL B 1 1509 ? 381.40049 432.70599 409.40849 1.000 76.92307 1481 VAL A O 1
ATOM 18302 N N . THR B 1 1510 ? 381.54249 432.10599 411.56949 1.000 75.44534 1482 THR A N 1
ATOM 18303 C CA . THR B 1 1510 ? 381.46149 430.68699 411.24449 1.000 75.44534 1482 THR A CA 1
ATOM 18304 C C . THR B 1 1510 ? 380.10949 430.29499 410.66549 1.000 75.44534 1482 THR A C 1
ATOM 18305 O O . THR B 1 1510 ? 379.98949 429.20899 410.08949 1.000 75.44534 1482 THR A O 1
ATOM 18309 N N . LYS B 1 1511 ? 379.09549 431.14299 410.80149 1.000 71.02999 1483 LYS A N 1
ATOM 18310 C CA . LYS B 1 1511 ? 377.78649 430.84799 410.23849 1.000 71.02999 1483 LYS A CA 1
ATOM 18311 C C . LYS B 1 1511 ? 377.28649 432.00999 409.39049 1.000 71.02999 1483 LYS A C 1
ATOM 18312 O O . LYS B 1 1511 ? 378.02149 432.54399 408.56049 1.000 71.02999 1483 LYS A O 1
ATOM 18318 N N . HIS B 1 1516 ? 379.03349 437.86599 400.00449 1.000 103.02572 1488 HIS A N 1
ATOM 18319 C CA . HIS B 1 1516 ? 378.62649 438.74499 401.09449 1.000 103.02572 1488 HIS A CA 1
ATOM 18320 C C . HIS B 1 1516 ? 379.79049 439.00999 402.04149 1.000 103.02572 1488 HIS A C 1
ATOM 18321 O O . HIS B 1 1516 ? 379.64649 439.71599 403.03849 1.000 103.02572 1488 HIS A O 1
ATOM 18328 N N . TRP B 1 1517 ? 380.95049 438.43699 401.71449 1.000 107.95469 1489 TRP A N 1
ATOM 18329 C CA . TRP B 1 1517 ? 382.12149 438.57599 402.57049 1.000 107.95469 1489 TRP A CA 1
ATOM 18330 C C . TRP B 1 1517 ? 382.68549 439.98899 402.57049 1.000 107.95469 1489 TRP A C 1
ATOM 18331 O O . TRP B 1 1517 ? 383.49849 440.31399 403.44149 1.000 107.95469 1489 TRP A O 1
ATOM 18342 N N . ALA B 1 1518 ? 382.27849 440.82999 401.61849 1.000 109.98072 1490 ALA A N 1
ATOM 18343 C CA . ALA B 1 1518 ? 382.79349 442.19399 401.57049 1.000 109.98072 1490 ALA A CA 1
ATOM 18344 C C . ALA B 1 1518 ? 382.42049 442.96799 402.82849 1.000 109.98072 1490 ALA A C 1
ATOM 18345 O O . ALA B 1 1518 ? 383.20449 443.78999 403.31549 1.000 109.98072 1490 ALA A O 1
ATOM 18347 N N . LYS B 1 1519 ? 381.22349 442.71999 403.36449 1.000 108.22630 1491 LYS A N 1
ATOM 18348 C CA . LYS B 1 1519 ? 380.80849 443.39899 404.58749 1.000 108.22630 1491 LYS A CA 1
ATOM 18349 C C . LYS B 1 1519 ? 381.70749 443.02299 405.75849 1.000 108.22630 1491 LYS A C 1
ATOM 18350 O O . LYS B 1 1519 ? 382.13049 443.89199 406.52949 1.000 108.22630 1491 LYS A O 1
ATOM 18356 N N . ILE B 1 1520 ? 382.01249 441.73199 405.90549 1.000 104.40329 1492 ILE A N 1
ATOM 18357 C CA . ILE B 1 1520 ? 382.86949 441.28699 406.99949 1.000 104.40329 1492 ILE A CA 1
ATOM 18358 C C . ILE B 1 1520 ? 384.28049 441.82799 406.82149 1.000 104.40329 1492 ILE A C 1
ATOM 18359 O O . ILE B 1 1520 ? 384.87849 442.37599 407.75449 1.000 104.40329 1492 ILE A O 1
ATOM 18364 N N . VAL B 1 1521 ? 384.83149 441.68399 405.61549 1.000 107.57696 1493 VAL A N 1
ATOM 18365 C CA . VAL B 1 1521 ? 386.15849 442.21999 405.33049 1.000 107.57696 1493 VAL A CA 1
ATOM 18366 C C . VAL B 1 1521 ? 386.16049 443.73399 405.47749 1.000 107.57696 1493 VAL A C 1
ATOM 18367 O O . VAL B 1 1521 ? 387.09049 444.31699 406.04849 1.000 107.57696 1493 VAL A O 1
ATOM 18371 N N . GLY B 1 1522 ? 385.11849 444.39399 404.96849 1.000 111.72085 1494 GLY A N 1
ATOM 18372 C CA . GLY B 1 1522 ? 385.02449 445.83499 405.11149 1.000 111.72085 1494 GLY A CA 1
ATOM 18373 C C . GLY B 1 1522 ? 384.97149 446.28199 406.55749 1.000 111.72085 1494 GLY A C 1
ATOM 18374 O O . GLY B 1 1522 ? 385.50049 447.34099 406.90349 1.000 111.72085 1494 GLY A O 1
ATOM 18375 N N . ALA B 1 1523 ? 384.33149 445.48899 407.41949 1.000 109.30980 1495 ALA A N 1
ATOM 18376 C CA . ALA B 1 1523 ? 384.30749 445.81099 408.84149 1.000 109.30980 1495 ALA A CA 1
ATOM 18377 C C . ALA B 1 1523 ? 385.71449 445.80099 409.42549 1.000 109.30980 1495 ALA A C 1
ATOM 18378 O O . ALA B 1 1523 ? 386.09049 446.70199 410.18249 1.000 109.30980 1495 ALA A O 1
ATOM 18380 N N . PHE B 1 1524 ? 386.50949 444.78899 409.07149 1.000 104.20382 1496 PHE A N 1
ATOM 18381 C CA . PHE B 1 1524 ? 387.88549 444.72599 409.55149 1.000 104.20382 1496 PHE A CA 1
ATOM 18382 C C . PHE B 1 1524 ? 388.69149 445.92699 409.07849 1.000 104.20382 1496 PHE A C 1
ATOM 18383 O O . PHE B 1 1524 ? 389.45749 446.51299 409.85049 1.000 104.20382 1496 PHE A O 1
ATOM 18391 N N . CYS B 1 1525 ? 388.52649 446.30899 407.80949 1.000 114.96378 1497 CYS A N 1
ATOM 18392 C CA . CYS B 1 1525 ? 389.37149 447.34599 407.22849 1.000 114.96378 1497 CYS A CA 1
ATOM 18393 C C . CYS B 1 1525 ? 389.19749 448.67899 407.94249 1.000 114.96378 1497 CYS A C 1
ATOM 18394 O O . CYS B 1 1525 ? 390.18049 449.37599 408.21649 1.000 114.96378 1497 CYS A O 1
ATOM 18397 N N . GLU B 1 1526 ? 387.95749 449.04899 408.25949 1.000 118.60329 1498 GLU A N 1
ATOM 18398 C CA . GLU B 1 1526 ? 387.69149 450.37699 408.79249 1.000 118.60329 1498 GLU A CA 1
ATOM 18399 C C . GLU B 1 1526 ? 387.97249 450.50199 410.28449 1.000 118.60329 1498 GLU A C 1
ATOM 18400 O O . GLU B 1 1526 ? 387.99149 451.62599 410.79749 1.000 118.60329 1498 GLU A O 1
ATOM 18406 N N . LEU B 1 1527 ? 388.19049 449.39499 410.99449 1.000 114.24762 1499 LEU A N 1
ATOM 18407 C CA . LEU B 1 1527 ? 388.45349 449.48099 412.42449 1.000 114.24762 1499 LEU A CA 1
ATOM 18408 C C . LEU B 1 1527 ? 389.93549 449.41999 412.76849 1.000 114.24762 1499 LEU A C 1
ATOM 18409 O O . LEU B 1 1527 ? 390.31949 449.87899 413.85049 1.000 114.24762 1499 LEU A O 1
ATOM 18414 N N . PHE B 1 1528 ? 390.77249 448.86399 411.88649 1.000 114.75831 1500 PHE A N 1
ATOM 18415 C CA . PHE B 1 1528 ? 392.19149 448.73199 412.20349 1.000 114.75831 1500 PHE A CA 1
ATOM 18416 C C . PHE B 1 1528 ? 392.84649 450.08199 412.45449 1.000 114.75831 1500 PHE A C 1
ATOM 18417 O O . PHE B 1 1528 ? 393.75649 450.18299 413.28649 1.000 114.75831 1500 PHE A O 1
ATOM 18425 N N . GLU B 1 1529 ? 392.40749 451.12699 411.74949 1.000 123.89058 1501 GLU A N 1
ATOM 18426 C CA . GLU B 1 1529 ? 392.92049 452.46299 412.02849 1.000 123.89058 1501 GLU A CA 1
ATOM 18427 C C . GLU B 1 1529 ? 392.56249 452.89699 413.44349 1.000 123.89058 1501 GLU A C 1
ATOM 18428 O O . GLU B 1 1529 ? 393.38149 453.50799 414.14049 1.000 123.89058 1501 GLU A O 1
ATOM 18434 N N . ARG B 1 1530 ? 391.34049 452.59099 413.88349 1.000 123.81326 1502 ARG A N 1
ATOM 18435 C CA . ARG B 1 1530 ? 390.95549 452.88199 415.25949 1.000 123.81326 1502 ARG A CA 1
ATOM 18436 C C . ARG B 1 1530 ? 391.81449 452.10199 416.24549 1.000 123.81326 1502 ARG A C 1
ATOM 18437 O O . ARG B 1 1530 ? 392.23649 452.64299 417.27449 1.000 123.81326 1502 ARG A O 1
ATOM 18445 N N . THR B 1 1531 ? 392.08249 450.82899 415.94949 1.000 120.01806 1503 THR A N 1
ATOM 18446 C CA . THR B 1 1531 ? 392.90549 450.01999 416.84249 1.000 120.01806 1503 THR A CA 1
ATOM 18447 C C . THR B 1 1531 ? 394.33049 450.55299 416.91949 1.000 120.01806 1503 THR A C 1
ATOM 18448 O O . THR B 1 1531 ? 394.93349 450.57099 417.99749 1.000 120.01806 1503 THR A O 1
ATOM 18452 N N . THR B 1 1532 ? 394.88449 450.98599 415.79249 1.000 119.47696 1504 THR A N 1
ATOM 18453 C CA . THR B 1 1532 ? 396.25049 451.49299 415.76449 1.000 119.47696 1504 THR A CA 1
ATOM 18454 C C . THR B 1 1532 ? 396.32949 452.89299 416.36249 1.000 119.47696 1504 THR A C 1
ATOM 18455 O O . THR B 1 1532 ? 397.33949 453.26599 416.95949 1.000 119.47696 1504 THR A O 1
ATOM 18459 N N . ARG B 1 1651 ? 396.02449 455.08499 427.74849 1.000 126.27438 1623 ARG A N 1
ATOM 18460 C CA . ARG B 1 1651 ? 395.41449 455.45799 426.47849 1.000 126.27438 1623 ARG A CA 1
ATOM 18461 C C . ARG B 1 1651 ? 396.02449 454.65699 425.33749 1.000 126.27438 1623 ARG A C 1
ATOM 18462 O O . ARG B 1 1651 ? 395.35749 453.83799 424.70649 1.000 126.27438 1623 ARG A O 1
ATOM 18470 N N . ILE B 1 1652 ? 397.30849 454.91199 425.08149 1.000 128.88931 1624 ILE A N 1
ATOM 18471 C CA . ILE B 1 1652 ? 397.99849 454.25199 423.97949 1.000 128.88931 1624 ILE A CA 1
ATOM 18472 C C . ILE B 1 1652 ? 398.10749 452.75399 424.23249 1.000 128.88931 1624 ILE A C 1
ATOM 18473 O O . ILE B 1 1652 ? 398.00249 451.94599 423.30249 1.000 128.88931 1624 ILE A O 1
ATOM 18478 N N . ILE B 1 1653 ? 398.32149 452.35899 425.49049 1.000 130.38999 1625 ILE A N 1
ATOM 18479 C CA . ILE B 1 1653 ? 398.46749 450.94299 425.81049 1.000 130.38999 1625 ILE A CA 1
ATOM 18480 C C . ILE B 1 1653 ? 397.18849 450.18499 425.48549 1.000 130.38999 1625 ILE A C 1
ATOM 18481 O O . ILE B 1 1653 ? 397.23349 449.00799 425.10449 1.000 130.38999 1625 ILE A O 1
ATOM 18486 N N . SER B 1 1654 ? 396.03349 450.84099 425.61649 1.000 133.93882 1626 SER A N 1
ATOM 18487 C CA . SER B 1 1654 ? 394.77749 450.20599 425.23549 1.000 133.93882 1626 SER A CA 1
ATOM 18488 C C . SER B 1 1654 ? 394.76149 449.87399 423.74949 1.000 133.93882 1626 SER A C 1
ATOM 18489 O O . SER B 1 1654 ? 394.31249 448.79299 423.35249 1.000 133.93882 1626 SER A O 1
ATOM 18492 N N . ARG B 1 1655 ? 395.25549 450.78999 422.91549 1.000 129.95512 1627 ARG A N 1
ATOM 18493 C CA . ARG B 1 1655 ? 395.26349 450.55299 421.47649 1.000 129.95512 1627 ARG A CA 1
ATOM 18494 C C . ARG B 1 1655 ? 396.11749 449.34299 421.12049 1.000 129.95512 1627 ARG A C 1
ATOM 18495 O O . ARG B 1 1655 ? 395.71149 448.50599 420.30549 1.000 129.95512 1627 ARG A O 1
ATOM 18503 N N . CYS B 1 1656 ? 397.30349 449.23299 421.72249 1.000 129.44651 1628 CYS A N 1
ATOM 18504 C CA . CYS B 1 1656 ? 398.16749 448.08999 421.44549 1.000 129.44651 1628 CYS A CA 1
ATOM 18505 C C . CYS B 1 1656 ? 397.53249 446.79099 421.91949 1.000 129.44651 1628 CYS A C 1
ATOM 18506 O O . CYS B 1 1656 ? 397.60949 445.76599 421.23149 1.000 129.44651 1628 CYS A O 1
ATOM 18509 N N . VAL B 1 1657 ? 396.90449 446.81099 423.09749 1.000 128.85761 1629 VAL A N 1
ATOM 18510 C CA . VAL B 1 1657 ? 396.25949 445.60899 423.61549 1.000 128.85761 1629 VAL A CA 1
ATOM 18511 C C . VAL B 1 1657 ? 395.13349 445.17199 422.68949 1.000 128.85761 1629 VAL A C 1
ATOM 18512 O O . VAL B 1 1657 ? 394.97949 443.98099 422.39049 1.000 128.85761 1629 VAL A O 1
ATOM 18516 N N . LEU B 1 1658 ? 394.33149 446.12799 422.21749 1.000 125.35332 1630 LEU A N 1
ATOM 18517 C CA . LEU B 1 1658 ? 393.28549 445.80499 421.25449 1.000 125.35332 1630 LEU A CA 1
ATOM 18518 C C . LEU B 1 1658 ? 393.88349 445.27599 419.95749 1.000 125.35332 1630 LEU A C 1
ATOM 18519 O O . LEU B 1 1658 ? 393.35549 444.33199 419.35849 1.000 125.35332 1630 LEU A O 1
ATOM 18524 N N . GLN B 1 1659 ? 394.98549 445.87899 419.50549 1.000 120.71531 1631 GLN A N 1
ATOM 18525 C CA . GLN B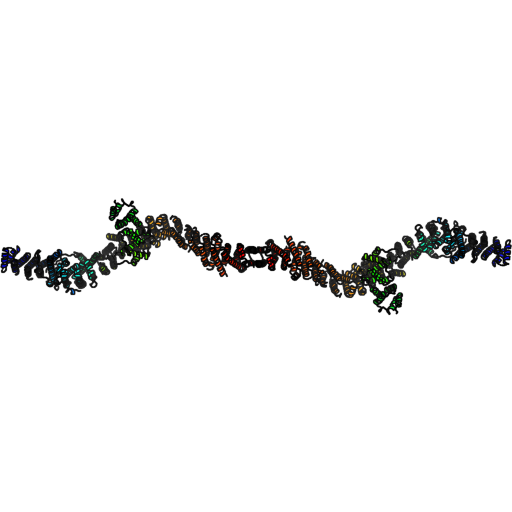 1 1659 ? 395.66949 445.37599 418.31949 1.000 120.71531 1631 GLN A CA 1
ATOM 18526 C C . GLN B 1 1659 ? 396.19949 443.96699 418.54949 1.000 120.71531 1631 GLN A C 1
ATOM 18527 O O . GLN B 1 1659 ? 396.07649 443.09899 417.67849 1.000 120.71531 1631 GLN A O 1
ATOM 18533 N N . LEU B 1 1660 ? 396.78849 443.72199 419.72149 1.000 118.88429 1632 LEU A N 1
ATOM 18534 C CA . LEU B 1 1660 ? 397.28549 442.38799 420.03949 1.000 118.88429 1632 LEU A CA 1
ATOM 18535 C C . LEU B 1 1660 ? 396.15449 441.37199 420.08049 1.000 118.88429 1632 LEU A C 1
ATOM 18536 O O . LEU B 1 1660 ? 396.30849 440.23799 419.61349 1.000 118.88429 1632 LEU A O 1
ATOM 18541 N N . LEU B 1 1661 ? 395.01149 441.75799 420.65049 1.000 114.53445 1633 LEU A N 1
ATOM 18542 C CA . LEU B 1 1661 ? 393.92849 440.80399 420.85749 1.000 114.53445 1633 LEU A CA 1
ATOM 18543 C C . LEU B 1 1661 ? 393.37249 440.29199 419.53449 1.000 114.53445 1633 LEU A C 1
ATOM 18544 O O . LEU B 1 1661 ? 393.12949 439.08999 419.38249 1.000 114.53445 1633 LEU A O 1
ATOM 18549 N N . MET B 1 1662 ? 393.16749 441.17899 418.56249 1.000 110.78636 1634 MET A N 1
ATOM 18550 C CA . MET B 1 1662 ? 392.43949 440.77799 417.36849 1.000 110.78636 1634 MET A CA 1
ATOM 18551 C C . MET B 1 1662 ? 393.32249 440.17199 416.28749 1.000 110.78636 1634 MET A C 1
ATOM 18552 O O . MET B 1 1662 ? 392.81749 439.40199 415.46249 1.000 110.78636 1634 MET A O 1
ATOM 18557 N N . ILE B 1 1663 ? 394.61549 440.49699 416.25349 1.000 110.93891 1635 ILE A N 1
ATOM 18558 C CA . ILE B 1 1663 ? 395.50249 439.75799 415.36149 1.000 110.93891 1635 ILE A CA 1
ATOM 18559 C C . ILE B 1 1663 ? 395.55049 438.29799 415.78149 1.000 110.93891 1635 ILE A C 1
ATOM 18560 O O . ILE B 1 1663 ? 395.66149 437.40099 414.93749 1.000 110.93891 1635 ILE A O 1
ATOM 18565 N N . GLU B 1 1664 ? 395.46149 438.03699 417.08649 1.000 109.39782 1636 GLU A N 1
ATOM 18566 C CA . GLU B 1 1664 ? 395.25449 436.67399 417.55949 1.000 109.39782 1636 GLU A CA 1
ATOM 18567 C C . GLU B 1 1664 ? 393.91249 436.13199 417.08549 1.000 109.39782 1636 GLU A C 1
ATOM 18568 O O . GLU B 1 1664 ? 393.79749 434.94899 416.74649 1.000 109.39782 1636 GLU A O 1
ATOM 18574 N N . THR B 1 1665 ? 392.88449 436.98499 417.05649 1.000 106.14265 1637 THR A N 1
ATOM 18575 C CA . THR B 1 1665 ? 391.57949 436.54799 416.57049 1.000 106.14265 1637 THR A CA 1
ATOM 18576 C C . THR B 1 1665 ? 391.65649 436.11099 415.11549 1.000 106.14265 1637 THR A C 1
ATOM 18577 O O . THR B 1 1665 ? 391.07149 435.08999 414.73549 1.000 106.14265 1637 THR A O 1
ATOM 18581 N N . VAL B 1 1666 ? 392.37849 436.86899 414.28749 1.000 104.87555 1638 VAL A N 1
ATOM 18582 C CA . VAL B 1 1666 ? 392.58549 436.46099 412.90149 1.000 104.87555 1638 VAL A CA 1
ATOM 18583 C C . VAL B 1 1666 ? 393.30449 435.12099 412.84949 1.000 104.87555 1638 VAL A C 1
ATOM 18584 O O . VAL B 1 1666 ? 392.95049 434.23799 412.05749 1.000 104.87555 1638 VAL A O 1
ATOM 18588 N N . ASN B 1 1667 ? 394.31949 434.94499 413.69749 1.000 107.75800 1639 ASN A N 1
ATOM 18589 C CA . ASN B 1 1667 ? 394.99949 433.65699 413.78449 1.000 107.75800 1639 ASN A CA 1
ATOM 18590 C C . ASN B 1 1667 ? 394.03849 432.56399 414.22749 1.000 107.75800 1639 ASN A C 1
ATOM 18591 O O . ASN B 1 1667 ? 394.02749 431.46299 413.66549 1.000 107.75800 1639 ASN A O 1
ATOM 18596 N N . GLU B 1 1668 ? 393.22249 432.85099 415.24149 1.000 106.06623 1640 GLU A N 1
ATOM 18597 C CA . GLU B 1 1668 ? 392.25349 431.86599 415.70249 1.000 106.06623 1640 GLU A CA 1
ATOM 18598 C C . GLU B 1 1668 ? 391.15349 431.64299 414.67549 1.000 106.06623 1640 GLU A C 1
ATOM 18599 O O . GLU B 1 1668 ? 390.60849 430.53699 414.58249 1.000 106.06623 1640 GLU A O 1
ATOM 18605 N N . LEU B 1 1669 ? 390.81949 432.66899 413.89249 1.000 104.93139 1641 LEU A N 1
ATOM 18606 C CA . LEU B 1 1669 ? 389.74549 432.53399 412.91549 1.000 104.93139 1641 LEU A CA 1
ATOM 18607 C C . LEU B 1 1669 ? 390.17949 431.67899 411.73349 1.000 104.93139 1641 LEU A C 1
ATOM 18608 O O . LEU B 1 1669 ? 389.62649 430.59999 411.49249 1.000 104.93139 1641 LEU A O 1
ATOM 18613 N N . PHE B 1 1670 ? 391.18649 432.13799 410.99149 1.000 105.17360 1642 PHE A N 1
ATOM 18614 C CA . PHE B 1 1670 ? 391.53349 431.49499 409.73249 1.000 105.17360 1642 PHE A CA 1
ATOM 18615 C C . PHE B 1 1670 ? 392.23849 430.16199 409.92049 1.000 105.17360 1642 PHE A C 1
ATOM 18616 O O . PHE B 1 1670 ? 392.44749 429.44999 408.93349 1.000 105.17360 1642 PHE A O 1
ATOM 18624 N N . SER B 1 1671 ? 392.61449 429.80899 411.15149 1.000 107.84221 1643 SER A N 1
ATOM 18625 C CA . SER B 1 1671 ? 393.11249 428.46299 411.40049 1.000 107.84221 1643 SER A CA 1
ATOM 18626 C C . SER B 1 1671 ? 392.03649 427.41999 411.13749 1.000 107.84221 1643 SER A C 1
ATOM 18627 O O . SER B 1 1671 ? 392.35249 426.26699 410.82449 1.000 107.84221 1643 SER A O 1
ATOM 18630 N N . ASN B 1 1672 ? 390.76749 427.80099 411.25949 1.000 112.82491 1644 ASN A N 1
ATOM 18631 C CA . ASN B 1 1672 ? 389.67749 426.89499 410.92849 1.000 112.82491 1644 ASN A CA 1
ATOM 18632 C C . ASN B 1 1672 ? 389.63649 426.66299 409.42449 1.000 112.82491 1644 ASN A C 1
ATOM 18633 O O . ASN B 1 1672 ? 389.67749 427.61299 408.63749 1.000 112.82491 1644 ASN A O 1
ATOM 18638 N N . ASP B 1 1673 ? 389.55249 425.39399 409.02449 1.000 122.29165 1645 ASP A N 1
ATOM 18639 C CA . ASP B 1 1673 ? 389.51349 425.07899 407.60249 1.000 122.29165 1645 ASP A CA 1
ATOM 18640 C C . ASP B 1 1673 ? 388.19249 425.49199 406.96849 1.000 122.29165 1645 ASP A C 1
ATOM 18641 O O . ASP B 1 1673 ? 388.15949 425.83699 405.78149 1.000 122.29165 1645 ASP A O 1
ATOM 18646 N N . ALA B 1 1674 ? 387.10049 425.46399 407.73649 1.000 120.61478 1646 ALA A N 1
ATOM 18647 C CA . ALA B 1 1674 ? 385.78949 425.78299 407.17849 1.000 120.61478 1646 ALA A CA 1
ATOM 18648 C C . ALA B 1 1674 ? 385.73849 427.21899 406.67449 1.000 120.61478 1646 ALA A C 1
ATOM 18649 O O . ALA B 1 1674 ? 385.33149 427.47599 405.53549 1.000 120.61478 1646 ALA A O 1
ATOM 18651 N N . VAL B 1 1675 ? 386.15049 428.17399 407.51049 1.000 117.70654 1647 VAL A N 1
ATOM 18652 C CA . VAL B 1 1675 ? 386.17849 429.56699 407.07749 1.000 117.70654 1647 VAL A CA 1
ATOM 18653 C C . VAL B 1 1675 ? 387.25349 429.77199 406.01849 1.000 117.70654 1647 VAL A C 1
ATOM 18654 O O . VAL B 1 1675 ? 387.06649 430.53499 405.06349 1.000 117.70654 1647 VAL A O 1
ATOM 18658 N N . TYR B 1 1676 ? 388.38949 429.08799 406.16349 1.000 119.18263 1648 TYR A N 1
ATOM 18659 C CA . TYR B 1 1676 ? 389.46249 429.21299 405.18349 1.000 119.18263 1648 TYR A CA 1
ATOM 18660 C C . TYR B 1 1676 ? 389.01349 428.72999 403.81049 1.000 119.18263 1648 TYR A C 1
ATOM 18661 O O . TYR B 1 1676 ? 389.31049 429.36499 402.79249 1.000 119.18263 1648 TYR A O 1
ATOM 18670 N N . ALA B 1 1677 ? 388.29049 427.60999 403.76249 1.000 120.76628 1649 ALA A N 1
ATOM 18671 C CA . ALA B 1 1677 ? 387.83649 427.07699 402.48549 1.000 120.76628 1649 ALA A CA 1
ATOM 18672 C C . ALA B 1 1677 ? 386.69349 427.88499 401.88649 1.000 120.76628 1649 ALA A C 1
ATOM 18673 O O . ALA B 1 1677 ? 386.36849 427.69499 400.71049 1.000 120.76628 1649 ALA A O 1
ATOM 18675 N N . GLN B 1 1678 ? 386.07949 428.77899 402.65849 1.000 119.67620 1650 GLN A N 1
ATOM 18676 C CA . GLN B 1 1678 ? 384.92949 429.53499 402.18149 1.000 119.67620 1650 GLN A CA 1
ATOM 18677 C C . GLN B 1 1678 ? 385.25349 430.97599 401.82149 1.000 119.67620 1650 GLN A C 1
ATOM 18678 O O . GLN B 1 1678 ? 384.54049 431.56899 401.00549 1.000 119.67620 1650 GLN A O 1
ATOM 18684 N N . ILE B 1 1679 ? 386.29549 431.55399 402.40249 1.000 115.43924 1651 ILE A N 1
ATOM 18685 C CA . ILE B 1 1679 ? 386.59449 432.96699 402.14249 1.000 115.43924 1651 ILE A CA 1
ATOM 18686 C C . ILE B 1 1679 ? 387.11449 433.12199 400.71949 1.000 115.43924 1651 ILE A C 1
ATOM 18687 O O . ILE B 1 1679 ? 387.94049 432.30599 400.27249 1.000 115.43924 1651 ILE A O 1
ATOM 18692 N N . PRO B 1 1680 ? 386.65049 434.11799 399.96549 1.000 114.56594 1652 PRO A N 1
ATOM 18693 C CA . PRO B 1 1680 ? 387.25949 434.39399 398.66049 1.000 114.56594 1652 PRO A CA 1
ATOM 18694 C C . PRO B 1 1680 ? 388.71749 434.79499 398.81249 1.000 114.56594 1652 PRO A C 1
ATOM 18695 O O . PRO B 1 1680 ? 389.11149 435.43699 399.78949 1.000 114.56594 1652 PRO A O 1
ATOM 18699 N N . SER B 1 1681 ? 389.52549 434.40199 397.82549 1.000 111.84166 1653 SER A N 1
ATOM 18700 C CA . SER B 1 1681 ? 390.95549 434.68199 397.88649 1.000 111.84166 1653 SER A CA 1
ATOM 18701 C C . SER B 1 1681 ? 391.22749 436.18099 397.88849 1.000 111.84166 1653 SER A C 1
ATOM 18702 O O . SER B 1 1681 ? 392.09649 436.65799 398.62649 1.000 111.84166 1653 SER A O 1
ATOM 18705 N N . ALA B 1 1682 ? 390.49249 436.94099 397.07349 1.000 110.33245 1654 ALA A N 1
ATOM 18706 C CA . ALA B 1 1682 ? 390.69049 438.38699 397.03849 1.000 110.33245 1654 ALA A CA 1
ATOM 18707 C C . ALA B 1 1682 ? 390.39749 439.01499 398.39449 1.000 110.33245 1654 ALA A C 1
ATOM 18708 O O . ALA B 1 1682 ? 391.12149 439.91199 398.84149 1.000 110.33245 1654 ALA A O 1
ATOM 18710 N N . GLU B 1 1683 ? 389.33649 438.55799 399.06149 1.000 110.15005 1655 GLU A N 1
ATOM 18711 C CA . GLU B 1 1683 ? 389.03249 439.05399 400.39949 1.000 110.15005 1655 GLU A CA 1
ATOM 18712 C C . GLU B 1 1683 ? 390.11949 438.66399 401.39249 1.000 110.15005 1655 GLU A C 1
ATOM 18713 O O . GLU B 1 1683 ? 390.46349 439.44499 402.28649 1.000 110.15005 1655 GLU A O 1
ATOM 18719 N N . LEU B 1 1684 ? 390.66649 437.45299 401.25549 1.000 108.28432 1656 LEU A N 1
ATOM 18720 C CA . LEU B 1 1684 ? 391.71649 437.00799 402.16449 1.000 108.28432 1656 LEU A CA 1
ATOM 18721 C C . LEU B 1 1684 ? 392.94149 437.90799 402.07849 1.000 108.28432 1656 LEU A C 1
ATOM 18722 O O . LEU B 1 1684 ? 393.53149 438.26499 403.10449 1.000 108.28432 1656 LEU A O 1
ATOM 18727 N N . LEU B 1 1685 ? 393.34049 438.28499 400.86149 1.000 105.47011 1657 LEU A N 1
ATOM 18728 C CA . LEU B 1 1685 ? 394.46949 439.19599 400.70649 1.000 105.47011 1657 LEU A CA 1
ATOM 18729 C C . LEU B 1 1685 ? 394.18349 440.55499 401.32849 1.000 105.47011 1657 LEU A C 1
ATOM 18730 O O . LEU B 1 1685 ? 395.10549 441.21299 401.82549 1.000 105.47011 1657 LEU A O 1
ATOM 18735 N N . ARG B 1 1686 ? 392.92349 440.99499 401.30949 1.000 102.91443 1658 ARG A N 1
ATOM 18736 C CA . ARG B 1 1686 ? 392.58349 442.26299 401.94549 1.000 102.91443 1658 ARG A CA 1
ATOM 18737 C C . ARG B 1 1686 ? 392.88249 442.22099 403.43749 1.000 102.91443 1658 ARG A C 1
ATOM 18738 O O . ARG B 1 1686 ? 393.46549 443.16199 403.98749 1.000 102.91443 1658 ARG A O 1
ATOM 18746 N N . LEU B 1 1687 ? 392.49849 441.13199 404.10749 1.000 105.77732 1659 LEU A N 1
ATOM 18747 C CA . LEU B 1 1687 ? 392.90849 440.94199 405.49449 1.000 105.77732 1659 LEU A CA 1
ATOM 18748 C C . LEU B 1 1687 ? 394.42049 440.82799 405.59949 1.000 105.77732 1659 LEU A C 1
ATOM 18749 O O . LEU B 1 1687 ? 395.03449 441.39599 406.51049 1.000 105.77732 1659 LEU A O 1
ATOM 18754 N N . MET B 1 1688 ? 395.03749 440.09799 404.66949 1.000 101.94343 1660 MET A N 1
ATOM 18755 C CA . MET B 1 1688 ? 396.49149 440.00999 404.64149 1.000 101.94343 1660 MET A CA 1
ATOM 18756 C C . MET B 1 1688 ? 397.11549 441.38199 404.42649 1.000 101.94343 1660 MET A C 1
ATOM 18757 O O . MET B 1 1688 ? 398.13749 441.71099 405.03949 1.000 101.94343 1660 MET A O 1
ATOM 18762 N N . ALA B 1 1689 ? 396.51249 442.19699 403.55849 1.000 101.76946 1661 ALA A N 1
ATOM 18763 C CA . ALA B 1 1689 ? 396.97549 443.56999 403.39749 1.000 101.76946 1661 ALA A CA 1
ATOM 18764 C C . ALA B 1 1689 ? 396.83749 444.34599 404.69949 1.000 101.76946 1661 ALA A C 1
ATOM 18765 O O . ALA B 1 1689 ? 397.73549 445.10899 405.07449 1.000 101.76946 1661 ALA A O 1
ATOM 18767 N N . LEU B 1 1690 ? 395.71549 444.16699 405.40149 1.000 103.39488 1662 LEU A N 1
ATOM 18768 C CA . LEU B 1 1690 ? 395.57149 444.76399 406.72449 1.000 103.39488 1662 LEU A CA 1
ATOM 18769 C C . LEU B 1 1690 ? 396.61749 444.21699 407.68249 1.000 103.39488 1662 LEU A C 1
ATOM 18770 O O . LEU B 1 1690 ? 397.23549 444.97199 408.44149 1.000 103.39488 1662 LEU A O 1
ATOM 18775 N N . LEU B 1 1691 ? 396.82549 442.90099 407.65849 1.000 103.93197 1663 LEU A N 1
ATOM 18776 C CA . LEU B 1 1691 ? 397.76249 442.27799 408.58349 1.000 103.93197 1663 LEU A CA 1
ATOM 18777 C C . LEU B 1 1691 ? 399.18949 442.73899 408.32049 1.000 103.93197 1663 LEU A C 1
ATOM 18778 O O . LEU B 1 1691 ? 399.95849 442.97099 409.26049 1.000 103.93197 1663 LEU A O 1
ATOM 18783 N N . LYS B 1 1692 ? 399.56249 442.87599 407.04649 1.000 106.75377 1664 LYS A N 1
ATOM 18784 C CA . LYS B 1 1692 ? 400.87749 443.41599 406.71549 1.000 106.75377 1664 LYS A CA 1
ATOM 18785 C C . LYS B 1 1692 ? 401.01949 444.85099 407.20349 1.000 106.75377 1664 LYS A C 1
ATOM 18786 O O . LYS B 1 1692 ? 402.07449 445.23799 407.71849 1.000 106.75377 1664 LYS A O 1
ATOM 18792 N N . LYS B 1 1693 ? 399.96349 445.65399 407.05249 1.000 108.08939 1665 LYS A N 1
ATOM 18793 C CA . LYS B 1 1693 ? 400.01049 447.03899 407.50849 1.000 108.08939 1665 LYS A CA 1
ATOM 18794 C C . LYS B 1 1693 ? 400.23949 447.11299 409.01149 1.000 108.08939 1665 LYS A C 1
ATOM 18795 O O . LYS B 1 1693 ? 400.97449 447.98199 409.49449 1.000 108.08939 1665 LYS A O 1
ATOM 18801 N N . SER B 1 1694 ? 399.61149 446.21099 409.76849 1.000 113.61252 1666 SER A N 1
ATOM 18802 C CA . SER B 1 1694 ? 399.87149 446.14199 411.20149 1.000 113.61252 1666 SER A CA 1
ATOM 18803 C C . SER B 1 1694 ? 401.33349 445.81699 411.47449 1.000 113.61252 1666 SER A C 1
ATOM 18804 O O . SER B 1 1694 ? 401.94249 446.37799 412.39249 1.000 113.61252 1666 SER A O 1
ATOM 18807 N N . PHE B 1 1695 ? 401.90949 444.90499 410.68949 1.000 116.19141 1667 PHE A N 1
ATOM 18808 C CA . PHE B 1 1695 ? 403.32749 444.59299 410.82549 1.000 116.19141 1667 PHE A CA 1
ATOM 18809 C C . PHE B 1 1695 ? 404.18649 445.81599 410.52749 1.000 116.19141 1667 PHE A C 1
ATOM 18810 O O . PHE B 1 1695 ? 405.13949 446.11299 411.25649 1.000 116.19141 1667 PHE A O 1
ATOM 18818 N N . LEU B 1 1696 ? 403.85949 446.54199 409.45449 1.000 121.76753 1668 LEU A N 1
ATOM 18819 C CA . LEU B 1 1696 ? 404.62649 447.73499 409.10649 1.000 121.76753 1668 LEU A CA 1
ATOM 18820 C C . LEU B 1 1696 ? 404.49149 448.81399 410.17049 1.000 121.76753 1668 LEU A C 1
ATOM 18821 O O . LEU B 1 1696 ? 405.47849 449.46499 410.53149 1.000 121.76753 1668 LEU A O 1
ATOM 18826 N N . PHE B 1 1697 ? 403.27649 449.02599 410.68049 1.000 126.87400 1669 PHE A N 1
ATOM 18827 C CA . PHE B 1 1697 ? 403.09949 449.98799 411.76349 1.000 126.87400 1669 PHE A CA 1
ATOM 18828 C C . PHE B 1 1697 ? 403.87249 449.55499 413.00049 1.000 126.87400 1669 PHE A C 1
ATOM 18829 O O . PHE B 1 1697 ? 404.50749 450.38099 413.66749 1.000 126.87400 1669 PHE A O 1
ATOM 18837 N N . ALA B 1 1698 ? 403.82549 448.26199 413.32649 1.000 131.16593 1670 ALA A N 1
ATOM 18838 C CA . ALA B 1 1698 ? 404.60249 447.75699 414.45149 1.000 131.16593 1670 ALA A CA 1
ATOM 18839 C C . ALA B 1 1698 ? 406.09549 447.91599 414.20349 1.000 131.16593 1670 ALA A C 1
ATOM 18840 O O . ALA B 1 1698 ? 406.84149 448.32499 415.09949 1.000 131.16593 1670 ALA A O 1
ATOM 18842 N N . LYS B 1 1699 ? 406.54849 447.59899 412.98949 1.000 133.95887 1671 LYS A N 1
ATOM 18843 C CA . LYS B 1 1699 ? 407.96849 447.71499 412.67749 1.000 133.95887 1671 LYS A CA 1
ATOM 18844 C C . LYS B 1 1699 ? 408.42449 449.16799 412.69049 1.000 133.95887 1671 LYS A C 1
ATOM 18845 O O . LYS B 1 1699 ? 409.53849 449.46999 413.13049 1.000 133.95887 1671 LYS A O 1
ATOM 18851 N N . ARG B 1 1700 ? 407.58049 450.08099 412.20449 1.000 139.51994 1672 ARG A N 1
ATOM 18852 C CA . ARG B 1 1700 ? 407.97549 451.48499 412.13149 1.000 139.51994 1672 ARG A CA 1
ATOM 18853 C C . ARG B 1 1700 ? 408.22949 452.06399 413.51749 1.000 139.51994 1672 ARG A C 1
ATOM 18854 O O . ARG B 1 1700 ? 409.19449 452.81099 413.71749 1.000 139.51994 1672 ARG A O 1
ATOM 18862 N N . PHE B 1 1701 ? 407.37349 451.73699 414.48649 1.000 149.92587 1673 PHE A N 1
ATOM 18863 C CA . PHE B 1 1701 ? 407.52649 452.29399 415.82749 1.000 149.92587 1673 PHE A CA 1
ATOM 18864 C C . PHE B 1 1701 ? 408.81349 451.80999 416.48549 1.000 149.92587 1673 PHE A C 1
ATOM 18865 O O . PHE B 1 1701 ? 409.59949 452.61499 416.99849 1.000 149.92587 1673 PHE A O 1
ATOM 18873 N N . ASN B 1 1702 ? 409.05149 450.49999 416.47349 1.000 142.58946 1674 ASN A N 1
ATOM 18874 C CA . ASN B 1 1702 ? 410.18749 449.93199 417.18649 1.000 142.58946 1674 ASN A CA 1
ATOM 18875 C C . ASN B 1 1702 ? 411.49349 450.03899 416.41249 1.000 142.58946 1674 ASN A C 1
ATOM 18876 O O . ASN B 1 1702 ? 412.53949 449.64599 416.93949 1.000 142.58946 1674 ASN A O 1
ATOM 18881 N N . ALA B 1 1703 ? 411.46449 450.54999 415.18749 1.000 140.03071 1675 ALA A N 1
ATOM 18882 C CA . ALA B 1 1703 ? 412.68649 450.76099 414.42549 1.000 140.03071 1675 ALA A CA 1
ATOM 18883 C C . ALA B 1 1703 ? 412.79049 452.21299 413.98049 1.000 140.03071 1675 ALA A C 1
ATOM 18884 O O . ALA B 1 1703 ? 412.23049 453.10599 414.61749 1.000 140.03071 1675 ALA A O 1
ATOM 18886 N N . LEU B 1 1724 ? 405.76949 445.41799 420.18249 1.000 127.94158 1696 LEU A N 1
ATOM 18887 C CA . LEU B 1 1724 ? 406.82849 444.43999 419.96049 1.000 127.94158 1696 LEU A CA 1
ATOM 18888 C C . LEU B 1 1724 ? 406.25049 443.05299 419.70149 1.000 127.94158 1696 LEU A C 1
ATOM 18889 O O . LEU B 1 1724 ? 406.58849 442.40499 418.71249 1.000 127.94158 1696 LEU A O 1
ATOM 18894 N N . LYS B 1 1725 ? 405.38349 442.59899 420.60949 1.000 124.68056 1697 LYS A N 1
ATOM 18895 C CA . LYS B 1 1725 ? 404.72349 441.31299 420.41849 1.000 124.68056 1697 LYS A CA 1
ATOM 18896 C C . LYS B 1 1725 ? 403.83849 441.32099 419.18049 1.000 124.68056 1697 LYS A C 1
ATOM 18897 O O . LYS B 1 1725 ? 403.74049 440.30599 418.48149 1.000 124.68056 1697 LYS A O 1
ATOM 18903 N N . GLN B 1 1726 ? 403.19149 442.45199 418.89449 1.000 125.88407 1698 GLN A N 1
ATOM 18904 C CA . GLN B 1 1726 ? 402.35149 442.54399 417.70549 1.000 125.88407 1698 GLN A CA 1
ATOM 18905 C C . GLN B 1 1726 ? 403.16949 442.36899 416.43349 1.000 125.88407 1698 GLN A C 1
ATOM 18906 O O . GLN B 1 1726 ? 402.68949 441.78599 415.45449 1.000 125.88407 1698 GLN A O 1
ATOM 18912 N N . GLU B 1 1727 ? 404.40749 442.86999 416.42649 1.000 129.04608 1699 GLU A N 1
ATOM 18913 C CA . GLU B 1 1727 ? 405.25049 442.73599 415.24249 1.000 129.04608 1699 GLU A CA 1
ATOM 18914 C C . GLU B 1 1727 ? 405.54449 441.27299 414.94249 1.000 129.04608 1699 GLU A C 1
ATOM 18915 O O . GLU B 1 1727 ? 405.46649 440.83999 413.78749 1.000 129.04608 1699 GLU A O 1
ATOM 18921 N N . SER B 1 1728 ? 405.88249 440.49399 415.97149 1.000 123.56722 1700 SER A N 1
ATOM 18922 C CA . SER B 1 1728 ? 406.08049 439.06299 415.76949 1.000 123.56722 1700 SER A CA 1
ATOM 18923 C C . SER B 1 1728 ? 404.75949 438.35999 415.49549 1.000 123.56722 1700 SER A C 1
ATOM 18924 O O . SER B 1 1728 ? 404.69649 437.44499 414.66649 1.000 123.56722 1700 SER A O 1
ATOM 18927 N N . GLY B 1 1729 ? 403.69449 438.77099 416.18549 1.000 115.52052 1701 GLY A N 1
ATOM 18928 C CA . GLY B 1 1729 ? 402.41049 438.11399 415.99849 1.000 115.52052 1701 GLY A CA 1
ATOM 18929 C C . GLY B 1 1729 ? 401.83849 438.32799 414.61049 1.000 115.52052 1701 GLY A C 1
ATOM 18930 O O . GLY B 1 1729 ? 401.34649 437.38999 413.97749 1.000 115.52052 1701 GLY A O 1
ATOM 18931 N N . SER B 1 1730 ? 401.89049 439.56799 414.11849 1.000 111.13963 1702 SER A N 1
ATOM 18932 C CA . SER B 1 1730 ? 401.36349 439.84899 412.78749 1.000 111.13963 1702 SER A CA 1
ATOM 18933 C C . SER B 1 1730 ? 402.14349 439.10199 411.71649 1.000 111.13963 1702 SER A C 1
ATOM 18934 O O . SER B 1 1730 ? 401.55249 438.51099 410.80549 1.000 111.13963 1702 SER A O 1
ATOM 18937 N N . ALA B 1 1731 ? 403.47449 439.11299 411.81049 1.000 111.62918 1703 ALA A N 1
ATOM 18938 C CA . ALA B 1 1731 ? 404.28849 438.41499 410.82349 1.000 111.62918 1703 ALA A CA 1
ATOM 18939 C C . ALA B 1 1731 ? 404.05549 436.91099 410.87949 1.000 111.62918 1703 ALA A C 1
ATOM 18940 O O . ALA B 1 1731 ? 403.96849 436.25199 409.83749 1.000 111.62918 1703 ALA A O 1
ATOM 18942 N N . ALA B 1 1732 ? 403.94849 436.35099 412.08649 1.000 108.99963 1704 ALA A N 1
ATOM 18943 C CA . ALA B 1 1732 ? 403.72049 434.91599 412.21549 1.000 108.99963 1704 ALA A CA 1
ATOM 18944 C C . ALA B 1 1732 ? 402.39949 434.50999 411.57849 1.000 108.99963 1704 ALA A C 1
ATOM 18945 O O . ALA B 1 1732 ? 402.32049 433.48799 410.88749 1.000 108.99963 1704 ALA A O 1
ATOM 18947 N N . THR B 1 1733 ? 401.35049 435.29999 411.80049 1.000 107.14607 1705 THR A N 1
ATOM 18948 C CA . THR B 1 1733 ? 400.06849 435.01899 411.16649 1.000 107.14607 1705 THR A CA 1
ATOM 18949 C C . THR B 1 1733 ? 400.12949 435.26699 409.66549 1.000 107.14607 1705 THR A C 1
ATOM 18950 O O . THR B 1 1733 ? 399.50049 434.54499 408.88349 1.000 107.14607 1705 THR A O 1
ATOM 18954 N N . TYR B 1 1734 ? 400.87849 436.28799 409.24549 1.000 105.56378 1706 TYR A N 1
ATOM 18955 C CA . TYR B 1 1734 ? 400.94649 436.63099 407.82949 1.000 105.56378 1706 TYR A CA 1
ATOM 18956 C C . TYR B 1 1734 ? 401.60549 435.52099 407.02349 1.000 105.56378 1706 TYR A C 1
ATOM 18957 O O . TYR B 1 1734 ? 401.06049 435.06199 406.01249 1.000 105.56378 1706 TYR A O 1
ATOM 18966 N N . VAL B 1 1735 ? 402.78049 435.07199 407.46049 1.000 110.04243 1707 VAL A N 1
ATOM 18967 C CA . VAL B 1 1735 ? 403.53449 434.10199 406.67449 1.000 110.04243 1707 VAL A CA 1
ATOM 18968 C C . VAL B 1 1735 ? 402.85649 432.73599 406.70749 1.000 110.04243 1707 VAL A C 1
ATOM 18969 O O . VAL B 1 1735 ? 402.87049 431.99999 405.71449 1.000 110.04243 1707 VAL A O 1
ATOM 18973 N N . ALA B 1 1736 ? 402.25349 432.37499 407.84349 1.000 106.98769 1708 ALA A N 1
ATOM 18974 C CA . ALA B 1 1736 ? 401.62649 431.06199 407.96349 1.000 106.98769 1708 ALA A CA 1
ATOM 18975 C C . ALA B 1 1736 ? 400.44949 430.91699 407.00849 1.000 106.98769 1708 ALA A C 1
ATOM 18976 O O . ALA B 1 1736 ? 400.29149 429.87799 406.35849 1.000 106.98769 1708 ALA A O 1
ATOM 18978 N N . ILE B 1 1737 ? 399.60949 431.94799 406.91449 1.000 106.58619 1709 ILE A N 1
ATOM 18979 C CA . ILE B 1 1737 ? 398.47449 431.89199 406.00049 1.000 106.58619 1709 ILE A CA 1
ATOM 18980 C C . ILE B 1 1737 ? 398.95449 431.91399 404.55549 1.000 106.58619 1709 ILE A C 1
ATOM 18981 O O . ILE B 1 1737 ? 398.43749 431.18299 403.70249 1.000 106.58619 1709 ILE A O 1
ATOM 18986 N N . LEU B 1 1738 ? 399.95549 432.74399 404.25949 1.000 110.28414 1710 LEU A N 1
ATOM 18987 C CA . LEU B 1 1738 ? 400.47449 432.81199 402.89849 1.000 110.28414 1710 LEU A CA 1
ATOM 18988 C C . LEU B 1 1738 ? 401.11249 431.49699 402.47449 1.000 110.28414 1710 LEU A C 1
ATOM 18989 O O . LEU B 1 1738 ? 401.02349 431.11999 401.30049 1.000 110.28414 1710 LEU A O 1
ATOM 18994 N N . PHE B 1 1739 ? 401.76049 430.78699 403.40049 1.000 113.78188 1711 PHE A N 1
ATOM 18995 C CA . PHE B 1 1739 ? 402.22349 429.44199 403.07949 1.000 113.78188 1711 PHE A CA 1
ATOM 18996 C C . PHE B 1 1739 ? 401.04749 428.51199 402.82149 1.000 113.78188 1711 PHE A C 1
ATOM 18997 O O . PHE B 1 1739 ? 401.11449 427.63899 401.94849 1.000 113.78188 1711 PHE A O 1
ATOM 19005 N N . ARG B 1 1740 ? 399.95649 428.68599 403.57149 1.000 113.28246 1712 ARG A N 1
ATOM 19006 C CA . ARG B 1 1740 ? 398.76349 427.88199 403.34449 1.000 113.28246 1712 ARG A CA 1
ATOM 19007 C C . ARG B 1 1740 ? 398.16149 428.13399 401.96749 1.000 113.28246 1712 ARG A C 1
ATOM 19008 O O . ARG B 1 1740 ? 397.40849 427.29099 401.46749 1.000 113.28246 1712 ARG A O 1
ATOM 19016 N N . MET B 1 1741 ? 398.48349 429.26899 401.34149 1.000 115.24862 1713 MET A N 1
ATOM 19017 C CA . MET B 1 1741 ? 397.99949 429.53199 399.99149 1.000 115.24862 1713 MET A CA 1
ATOM 19018 C C . MET B 1 1741 ? 398.51449 428.48699 399.01049 1.000 115.24862 1713 MET A C 1
ATOM 19019 O O . MET B 1 1741 ? 397.76649 428.00499 398.15149 1.000 115.24862 1713 MET A O 1
ATOM 19024 N N . PHE B 1 1742 ? 399.78749 428.12299 399.12349 1.000 113.63331 1714 PHE A N 1
ATOM 19025 C CA . PHE B 1 1742 ? 400.38149 427.13099 398.23849 1.000 113.63331 1714 PHE A CA 1
ATOM 19026 C C . PHE B 1 1742 ? 400.15549 425.72099 398.76949 1.000 113.63331 1714 PHE A C 1
ATOM 19027 O O . PHE B 1 1742 ? 399.02449 425.23599 398.80349 1.000 113.63331 1714 PHE A O 1
ATOM 19035 N N . SER B 1 1752 ? 396.34949 435.53399 391.85749 1.000 114.78812 1724 SER A N 1
ATOM 19036 C CA . SER B 1 1752 ? 396.04549 434.38599 392.70249 1.000 114.78812 1724 SER A CA 1
ATOM 19037 C C . SER B 1 1752 ? 397.32049 433.72999 393.21849 1.000 114.78812 1724 SER A C 1
ATOM 19038 O O . SER B 1 1752 ? 397.90149 434.17399 394.20849 1.000 114.78812 1724 SER A O 1
ATOM 19041 N N . ARG B 1 1753 ? 397.74749 432.66599 392.53549 1.000 114.85751 1725 ARG A N 1
ATOM 19042 C CA . ARG B 1 1753 ? 398.94549 431.94599 392.95649 1.000 114.85751 1725 ARG A CA 1
ATOM 19043 C C . ARG B 1 1753 ? 400.18249 432.83099 392.86949 1.000 114.85751 1725 ARG A C 1
ATOM 19044 O O . ARG B 1 1753 ? 401.03649 432.80899 393.76349 1.000 114.85751 1725 ARG A O 1
ATOM 19052 N N . ALA B 1 1754 ? 400.29949 433.61499 391.79649 1.000 117.17033 1726 ALA A N 1
ATOM 19053 C CA . ALA B 1 1754 ? 401.45349 434.49499 391.65249 1.000 117.17033 1726 ALA A CA 1
ATOM 19054 C C . ALA B 1 1754 ? 401.34249 435.70899 392.56549 1.000 117.17033 1726 ALA A C 1
ATOM 19055 O O . ALA B 1 1754 ? 402.35549 436.20599 393.07149 1.000 117.17033 1726 ALA A O 1
ATOM 19057 N N . ASP B 1 1755 ? 400.12149 436.20499 392.78149 1.000 114.00801 1727 ASP A N 1
ATOM 19058 C CA . ASP B 1 1755 ? 399.94149 437.39099 393.61349 1.000 114.00801 1727 ASP A CA 1
ATOM 19059 C C . ASP B 1 1755 ? 400.37449 437.13499 395.05149 1.000 114.00801 1727 ASP A C 1
ATOM 19060 O O . ASP B 1 1755 ? 401.04549 437.97399 395.66349 1.000 114.00801 1727 ASP A O 1
ATOM 19065 N N . VAL B 1 1756 ? 399.99849 435.98299 395.61049 1.000 116.35386 1728 VAL A N 1
ATOM 19066 C CA . VAL B 1 1756 ? 400.39649 435.67099 396.97849 1.000 116.35386 1728 VAL A CA 1
ATOM 19067 C C . VAL B 1 1756 ? 401.89749 435.42699 397.06249 1.000 116.35386 1728 VAL A C 1
ATOM 19068 O O . VAL B 1 1756 ? 402.53449 435.77999 398.06149 1.000 116.35386 1728 VAL A O 1
ATOM 19072 N N . GLU B 1 1757 ? 402.48849 434.82799 396.02549 1.000 117.59625 1729 GLU A N 1
ATOM 19073 C CA . GLU B 1 1757 ? 403.92949 434.60599 396.02149 1.000 117.59625 1729 GLU A CA 1
ATOM 19074 C C . GLU B 1 1757 ? 404.68949 435.92499 396.03949 1.000 117.59625 1729 GLU A C 1
ATOM 19075 O O . GLU B 1 1757 ? 405.69549 436.06299 396.74449 1.000 117.59625 1729 GLU A O 1
ATOM 19081 N N . ALA B 1 1758 ? 404.21849 436.90899 395.27149 1.000 116.27444 1730 ALA A N 1
ATOM 19082 C CA . ALA B 1 1758 ? 404.88349 438.20599 395.23849 1.000 116.27444 1730 ALA A CA 1
ATOM 19083 C C . ALA B 1 1758 ? 404.80949 438.91399 396.58549 1.000 116.27444 1730 ALA A C 1
ATOM 19084 O O . ALA B 1 1758 ? 405.66249 439.75599 396.88749 1.000 116.27444 1730 ALA A O 1
ATOM 19086 N N . ALA B 1 1759 ? 403.80649 438.59599 397.39949 1.000 110.19647 1731 ALA A N 1
ATOM 19087 C CA . ALA B 1 1759 ? 403.64849 439.20099 398.71249 1.000 110.19647 1731 ALA A CA 1
ATOM 19088 C C . ALA B 1 1759 ? 404.18449 438.32899 399.83849 1.000 110.19647 1731 ALA A C 1
ATOM 19089 O O . ALA B 1 1759 ? 404.06349 438.70599 401.00649 1.000 110.19647 1731 ALA A O 1
ATOM 19091 N N . LEU B 1 1760 ? 404.77449 437.17899 399.51949 1.000 113.76865 1732 LEU A N 1
ATOM 19092 C CA . LEU B 1 1760 ? 405.28549 436.24999 400.51849 1.000 113.76865 1732 LEU A CA 1
ATOM 19093 C C . LEU B 1 1760 ? 406.80449 436.20899 400.56749 1.000 113.76865 1732 LEU A C 1
ATOM 19094 O O . LEU B 1 1760 ? 407.38949 436.22399 401.65449 1.000 113.76865 1732 LEU A O 1
ATOM 19099 N N . VAL B 1 1761 ? 407.45849 436.14999 399.40649 1.000 116.61521 1733 VAL A N 1
ATOM 19100 C CA . VAL B 1 1761 ? 408.92049 436.08099 399.37949 1.000 116.61521 1733 VAL A CA 1
ATOM 19101 C C . VAL B 1 1761 ? 409.57249 437.29799 400.02949 1.000 116.61521 1733 VAL A C 1
ATOM 19102 O O . VAL B 1 1761 ? 410.49549 437.11399 400.83949 1.000 116.61521 1733 VAL A O 1
ATOM 19106 N N . PRO B 1 1762 ? 409.17049 438.54099 399.73249 1.000 116.78562 1734 PRO A N 1
ATOM 19107 C CA . PRO B 1 1762 ? 409.79549 439.67799 400.42949 1.000 116.78562 1734 PRO A CA 1
ATOM 19108 C C . PRO B 1 1762 ? 409.63049 439.62199 401.93449 1.000 116.78562 1734 PRO A C 1
ATOM 19109 O O . PRO B 1 1762 ? 410.53849 440.03799 402.66449 1.000 116.78562 1734 PRO A O 1
ATOM 19113 N N . LEU B 1 1763 ? 408.49449 439.12199 402.42249 1.000 117.10865 1735 LEU A N 1
ATOM 19114 C CA . LEU B 1 1763 ? 408.31749 438.96199 403.86149 1.000 117.10865 1735 LEU A CA 1
ATOM 19115 C C . LEU B 1 1763 ? 409.30049 437.94599 404.42749 1.000 117.10865 1735 LEU A C 1
ATOM 19116 O O . LEU B 1 1763 ? 409.91549 438.18199 405.47449 1.000 117.10865 1735 LEU A O 1
ATOM 19121 N N . CYS B 1 1764 ? 409.46249 436.80999 403.74549 1.000 119.56032 1736 CYS A N 1
ATOM 19122 C CA . CYS B 1 1764 ? 410.36149 435.77299 404.23949 1.000 119.56032 1736 CYS A CA 1
ATOM 19123 C C . CYS B 1 1764 ? 411.80449 436.25799 404.25649 1.000 119.56032 1736 CYS A C 1
ATOM 19124 O O . CYS B 1 1764 ? 412.56949 435.92099 405.16649 1.000 119.56032 1736 CYS A O 1
ATOM 19127 N N . ARG B 1 1765 ? 412.19649 437.04599 403.25449 1.000 119.23487 1737 ARG A N 1
ATOM 19128 C CA . ARG B 1 1765 ? 413.53949 437.61299 403.25049 1.000 119.23487 1737 ARG A CA 1
ATOM 19129 C C . ARG B 1 1765 ? 413.74149 438.55199 404.43349 1.000 119.23487 1737 ARG A C 1
ATOM 19130 O O . ARG B 1 1765 ? 414.80749 438.55599 405.05949 1.000 119.23487 1737 ARG A O 1
ATOM 19138 N N . ASP B 1 1766 ? 412.72649 439.35899 404.75149 1.000 122.60735 1738 ASP A N 1
ATOM 19139 C CA . ASP B 1 1766 ? 412.85749 440.31599 405.84349 1.000 122.60735 1738 ASP A CA 1
ATOM 19140 C C . ASP B 1 1766 ? 412.96449 439.61699 407.19249 1.000 122.60735 1738 ASP A C 1
ATOM 19141 O O . ASP B 1 1766 ? 413.80749 439.98199 408.01949 1.000 122.60735 1738 ASP A O 1
ATOM 19146 N N . ILE B 1 1767 ? 412.12149 438.61199 407.43549 1.000 120.92079 1739 ILE A N 1
ATOM 19147 C CA . ILE B 1 1767 ? 412.10249 437.96599 408.74349 1.000 120.92079 1739 ILE A CA 1
ATOM 19148 C C . ILE B 1 1767 ? 413.38349 437.17199 408.97649 1.000 120.92079 1739 ILE A C 1
ATOM 19149 O O . ILE B 1 1767 ? 413.90549 437.12799 410.09749 1.000 120.92079 1739 ILE A O 1
ATOM 19154 N N . ILE B 1 1768 ? 413.91049 436.53199 407.93049 1.000 120.79576 1740 ILE A N 1
ATOM 19155 C CA . ILE B 1 1768 ? 415.15849 435.79099 408.06949 1.000 120.79576 1740 ILE A CA 1
ATOM 19156 C C . ILE B 1 1768 ? 416.30149 436.73499 408.41449 1.000 120.79576 1740 ILE A C 1
ATOM 19157 O O . ILE B 1 1768 ? 417.11249 436.45299 409.30549 1.000 120.79576 1740 ILE A O 1
ATOM 19162 N N . ARG B 1 1769 ? 416.38049 437.87199 407.72149 1.000 122.76221 1741 ARG A N 1
ATOM 19163 C CA . ARG B 1 1769 ? 417.41449 438.85599 408.02349 1.000 122.76221 1741 ARG A CA 1
ATOM 19164 C C . ARG B 1 1769 ? 417.25049 439.40699 409.43249 1.000 122.76221 1741 ARG A C 1
ATOM 19165 O O . ARG B 1 1769 ? 418.23949 439.61999 410.14349 1.000 122.76221 1741 ARG A O 1
ATOM 19173 N N . GLY B 1 1770 ? 416.00649 439.64699 409.85149 1.000 132.48405 1742 GLY A N 1
ATOM 19174 C CA . GLY B 1 1770 ? 415.77349 440.17499 411.18449 1.000 132.48405 1742 GLY A CA 1
ATOM 19175 C C . GLY B 1 1770 ? 416.22149 439.22799 412.28049 1.000 132.48405 1742 GLY A C 1
ATOM 19176 O O . GLY B 1 1770 ? 416.79949 439.65599 413.28249 1.000 132.48405 1742 GLY A O 1
ATOM 19177 N N . TYR B 1 1771 ? 415.96549 437.92999 412.10449 1.000 130.85220 1743 TYR A N 1
ATOM 19178 C CA . TYR B 1 1771 ? 416.33749 436.95699 413.12749 1.000 130.85220 1743 TYR A CA 1
ATOM 19179 C C . TYR B 1 1771 ? 417.84549 436.92199 413.33749 1.000 130.85220 1743 TYR A C 1
ATOM 19180 O O . TYR B 1 1771 ? 418.31949 436.87199 414.47849 1.000 130.85220 1743 TYR A O 1
ATOM 19189 N N . THR B 1 1772 ? 418.61549 436.93999 412.24949 1.000 133.71967 1744 THR A N 1
ATOM 19190 C CA . THR B 1 1772 ? 420.06849 436.97499 412.37549 1.000 133.71967 1744 THR A CA 1
ATOM 19191 C C . THR B 1 1772 ? 420.53949 438.28899 412.98349 1.000 133.71967 1744 THR A C 1
ATOM 19192 O O . THR B 1 1772 ? 421.45149 438.30199 413.81849 1.000 133.71967 1744 THR A O 1
ATOM 19196 N N . ALA B 1 1773 ? 419.92649 439.40399 412.58249 1.000 146.04435 1745 ALA A N 1
ATOM 19197 C CA . ALA B 1 1773 ? 420.32349 440.71099 413.08649 1.000 146.04435 1745 ALA A CA 1
ATOM 19198 C C . ALA B 1 1773 ? 419.93849 440.92799 414.54349 1.000 146.04435 1745 ALA A C 1
ATOM 19199 O O . ALA B 1 1773 ? 420.37049 441.92199 415.13549 1.000 146.04435 1745 ALA A O 1
ATOM 19201 N N . LEU B 1 1774 ? 419.13749 440.03999 415.12749 1.000 157.61544 1746 LEU A N 1
ATOM 19202 C CA . LEU B 1 1774 ? 418.78849 440.16599 416.53449 1.000 157.61544 1746 LEU A CA 1
ATOM 19203 C C . LEU B 1 1774 ? 420.02749 440.01499 417.40749 1.000 157.61544 1746 LEU A C 1
ATOM 19204 O O . LEU B 1 1774 ? 420.89849 439.18099 417.14249 1.000 157.61544 1746 LEU A O 1
ATOM 19209 N N . ASP B 1 1775 ? 420.10549 440.83399 418.45249 1.000 174.46020 1747 ASP A N 1
ATOM 19210 C CA . ASP B 1 1775 ? 421.20149 440.72499 419.40349 1.000 174.46020 1747 ASP A CA 1
ATOM 19211 C C . ASP B 1 1775 ? 421.07049 439.43299 420.19949 1.000 174.46020 1747 ASP A C 1
ATOM 19212 O O . ASP B 1 1775 ? 419.99549 439.11699 420.71849 1.000 174.46020 1747 ASP A O 1
ATOM 19217 N N . ASP B 1 1776 ? 422.16849 438.68299 420.28849 1.000 170.34670 1748 ASP A N 1
ATOM 19218 C CA . ASP B 1 1776 ? 422.12749 437.38599 420.95449 1.000 170.34670 1748 ASP A CA 1
ATOM 19219 C C . ASP B 1 1776 ? 421.86349 437.52999 422.44849 1.000 170.34670 1748 ASP A C 1
ATOM 19220 O O . ASP B 1 1776 ? 421.09949 436.74899 423.02749 1.000 170.34670 1748 ASP A O 1
ATOM 19225 N N . GLU B 1 1777 ? 422.48049 438.52199 423.08949 1.000 179.22527 1749 GLU A N 1
ATOM 19226 C CA . GLU B 1 1777 ? 422.40249 438.67699 424.53649 1.000 179.22527 1749 GLU A CA 1
ATOM 19227 C C . GLU B 1 1777 ? 421.44749 439.77799 424.97749 1.000 179.22527 1749 GLU A C 1
ATOM 19228 O O . GLU B 1 1777 ? 420.68649 439.58099 425.92949 1.000 179.22527 1749 GLU A O 1
ATOM 19234 N N . SER B 1 1778 ? 421.45749 440.93099 424.31249 1.000 176.25201 1750 SER A N 1
ATOM 19235 C CA . SER B 1 1778 ? 420.60149 442.04399 424.69549 1.000 176.25201 1750 SER A CA 1
ATOM 19236 C C . SER B 1 1778 ? 419.21149 441.95799 424.08349 1.000 176.25201 1750 SER A C 1
ATOM 19237 O O . SER B 1 1778 ? 418.36549 442.80699 424.38149 1.000 176.25201 1750 SER A O 1
ATOM 19240 N N . GLN B 1 1779 ? 418.95549 440.96099 423.23949 1.000 164.21068 1751 GLN A N 1
ATOM 19241 C CA . GLN B 1 1779 ? 417.64649 440.76899 422.62949 1.000 164.21068 1751 GLN A CA 1
ATOM 19242 C C . GLN B 1 1779 ? 417.25549 439.29999 422.67949 1.000 164.21068 1751 GLN A C 1
ATOM 19243 O O . GLN B 1 1779 ? 416.71449 438.74899 421.71649 1.000 164.21068 1751 GLN A O 1
ATOM 19249 N N . HIS B 1 1780 ? 417.53049 438.64599 423.81149 1.000 151.99490 1752 HIS A N 1
ATOM 19250 C CA . HIS B 1 1780 ? 417.18849 437.23399 423.95349 1.000 151.99490 1752 HIS A CA 1
ATOM 19251 C C . HIS B 1 1780 ? 415.68049 437.02399 423.90749 1.000 151.99490 1752 HIS A C 1
ATOM 19252 O O . HIS B 1 1780 ? 415.20249 436.01999 423.36549 1.000 151.99490 1752 HIS A O 1
ATOM 19259 N N . ARG B 1 1781 ? 414.91549 437.95399 424.48149 1.000 146.30666 1753 ARG A N 1
ATOM 19260 C CA . ARG B 1 1781 ? 413.46049 437.85699 424.42149 1.000 146.30666 1753 ARG A CA 1
ATOM 19261 C C . ARG B 1 1781 ? 412.96549 437.90799 422.98249 1.000 146.30666 1753 ARG A C 1
ATOM 19262 O O . ARG B 1 1781 ? 412.07849 437.13899 422.59549 1.000 146.30666 1753 ARG A O 1
ATOM 19270 N N . ASN B 1 1782 ? 413.53149 438.80599 422.17349 1.000 146.96463 1754 ASN A N 1
ATOM 19271 C CA . ASN B 1 1782 ? 413.13749 438.89199 420.77149 1.000 146.96463 1754 ASN A CA 1
ATOM 19272 C C . ASN B 1 1782 ? 413.47349 437.60699 420.02549 1.000 146.96463 1754 ASN A C 1
ATOM 19273 O O . ASN B 1 1782 ? 412.67749 437.12699 419.20949 1.000 146.96463 1754 ASN A O 1
ATOM 19278 N N . ILE B 1 1783 ? 414.64949 437.03499 420.29549 1.000 147.09029 1755 ILE A N 1
ATOM 19279 C CA . ILE B 1 1783 ? 415.04049 435.78999 419.64049 1.000 147.09029 1755 ILE A CA 1
ATOM 19280 C C . ILE B 1 1783 ? 414.05849 434.67899 419.98249 1.000 147.09029 1755 ILE A C 1
ATOM 19281 O O . ILE B 1 1783 ? 413.62549 433.91999 419.10649 1.000 147.09029 1755 ILE A O 1
ATOM 19286 N N . VAL B 1 1784 ? 413.68449 434.56999 421.25849 1.000 144.14198 1756 VAL A N 1
ATOM 19287 C CA . VAL B 1 1784 ? 412.68449 433.58299 421.65549 1.000 144.14198 1756 VAL A CA 1
ATOM 19288 C C . VAL B 1 1784 ? 411.35149 433.88199 420.98249 1.000 144.14198 1756 VAL A C 1
ATOM 19289 O O . VAL B 1 1784 ? 410.63549 432.96899 420.55449 1.000 144.14198 1756 VAL A O 1
ATOM 19293 N N . ALA B 1 1785 ? 410.99849 435.16599 420.87849 1.000 139.64076 1757 ALA A N 1
ATOM 19294 C CA . ALA B 1 1785 ? 409.75449 435.53899 420.21449 1.000 139.64076 1757 ALA A CA 1
ATOM 19295 C C . ALA B 1 1785 ? 409.77649 435.16099 418.73849 1.000 139.64076 1757 ALA A C 1
ATOM 19296 O O . ALA B 1 1785 ? 408.78349 434.65299 418.20549 1.000 139.64076 1757 ALA A O 1
ATOM 19298 N N . TRP B 1 1786 ? 410.90049 435.39899 418.06149 1.000 132.48224 1758 TRP A N 1
ATOM 19299 C CA . TRP B 1 1786 ? 411.00149 435.13599 416.63149 1.000 132.48224 1758 TRP A CA 1
ATOM 19300 C C . TRP B 1 1786 ? 411.35049 433.68999 416.30649 1.000 132.48224 1758 TRP A C 1
ATOM 19301 O O . TRP B 1 1786 ? 411.27649 433.30499 415.13649 1.000 132.48224 1758 TRP A O 1
ATOM 19312 N N . ARG B 1 1787 ? 411.74049 432.89099 417.29649 1.000 133.77326 1759 ARG A N 1
ATOM 19313 C CA . ARG B 1 1787 ? 412.11249 431.50399 417.01949 1.000 133.77326 1759 ARG A CA 1
ATOM 19314 C C . ARG B 1 1787 ? 410.96849 430.67499 416.44749 1.000 133.77326 1759 ARG A C 1
ATOM 19315 O O . ARG B 1 1787 ? 411.17949 430.00599 415.42149 1.000 133.77326 1759 ARG A O 1
ATOM 19323 N N . PRO B 1 1788 ? 409.76449 430.65099 417.03449 1.000 132.02227 1760 PRO A N 1
ATOM 19324 C CA . PRO B 1 1788 ? 408.71749 429.77299 416.48549 1.000 132.02227 1760 PRO A CA 1
ATOM 19325 C C . PRO B 1 1788 ? 408.28449 430.13399 415.07649 1.000 132.02227 1760 PRO A C 1
ATOM 19326 O O . PRO B 1 1788 ? 407.82349 429.25399 414.33949 1.000 132.02227 1760 PRO A O 1
ATOM 19330 N N . VAL B 1 1789 ? 408.39849 431.40099 414.67749 1.000 125.88680 1761 VAL A N 1
ATOM 19331 C CA . VAL B 1 1789 ? 407.91349 431.78899 413.35849 1.000 125.88680 1761 VAL A CA 1
ATOM 19332 C C . VAL B 1 1789 ? 408.97449 431.53499 412.29349 1.000 125.88680 1761 VAL A C 1
ATOM 19333 O O . VAL B 1 1789 ? 408.65949 431.09799 411.18049 1.000 125.88680 1761 VAL A O 1
ATOM 19337 N N . VAL B 1 1790 ? 410.24449 431.79599 412.61249 1.000 127.44327 1762 VAL A N 1
ATOM 19338 C CA . VAL B 1 1790 ? 411.31049 431.58299 411.63649 1.000 127.44327 1762 VAL A CA 1
ATOM 19339 C C . VAL B 1 1790 ? 411.40349 430.10899 411.26749 1.000 127.44327 1762 VAL A C 1
ATOM 19340 O O . VAL B 1 1790 ? 411.54549 429.75199 410.09149 1.000 127.44327 1762 VAL A O 1
ATOM 19344 N N . VAL B 1 1791 ? 411.31649 429.22699 412.26649 1.000 126.82129 1763 VAL A N 1
ATOM 19345 C CA . VAL B 1 1791 ? 411.29349 427.79799 411.97449 1.000 126.82129 1763 VAL A CA 1
ATOM 19346 C C . VAL B 1 1791 ? 410.04949 427.43899 411.17649 1.000 126.82129 1763 VAL A C 1
ATOM 19347 O O . VAL B 1 1791 ? 410.04949 426.46399 410.41549 1.000 126.82129 1763 VAL A O 1
ATOM 19351 N N . ASP B 1 1792 ? 408.97349 428.21599 411.32849 1.000 125.81786 1764 ASP A N 1
ATOM 19352 C CA . ASP B 1 1792 ? 407.77749 427.97799 410.53049 1.000 125.81786 1764 ASP A CA 1
ATOM 19353 C C . ASP B 1 1792 ? 407.96449 428.43599 409.09049 1.000 125.81786 1764 ASP A C 1
ATOM 19354 O O . ASP B 1 1792 ? 407.37449 427.85399 408.17449 1.000 125.81786 1764 ASP A O 1
ATOM 19359 N N . VAL B 1 1793 ? 408.76949 429.47699 408.87049 1.000 120.38127 1765 VAL A N 1
ATOM 19360 C CA . VAL B 1 1793 ? 409.06449 429.90699 407.50749 1.000 120.38127 1765 VAL A CA 1
ATOM 19361 C C . VAL B 1 1793 ? 409.89949 428.85399 406.78949 1.000 120.38127 1765 VAL A C 1
ATOM 19362 O O . VAL B 1 1793 ? 409.63449 428.50999 405.63149 1.000 120.38127 1765 VAL A O 1
ATOM 19366 N N . LEU B 1 1794 ? 410.92149 428.32799 407.46749 1.000 123.18641 1766 LEU A N 1
ATOM 19367 C CA . LEU B 1 1794 ? 411.81149 427.35899 406.83549 1.000 123.18641 1766 LEU A CA 1
ATOM 19368 C C . LEU B 1 1794 ? 411.08349 426.06599 406.49349 1.000 123.18641 1766 LEU A C 1
ATOM 19369 O O . LEU B 1 1794 ? 411.26649 425.51799 405.39949 1.000 123.18641 1766 LEU A O 1
ATOM 19374 N N . GLU B 1 1795 ? 410.25549 425.56099 407.41049 1.000 124.00868 1767 GLU A N 1
ATOM 19375 C CA . GLU B 1 1795 ? 409.53649 424.32199 407.13949 1.000 124.00868 1767 GLU A CA 1
ATOM 19376 C C . GLU B 1 1795 ? 408.55849 424.46699 405.98449 1.000 124.00868 1767 GLU A C 1
ATOM 19377 O O . GLU B 1 1795 ? 408.26649 423.47599 405.30749 1.000 124.00868 1767 GLU A O 1
ATOM 19383 N N . GLY B 1 1796 ? 408.05349 425.67799 405.74049 1.000 124.07088 1768 GLY A N 1
ATOM 19384 C CA . GLY B 1 1796 ? 407.13849 425.89299 404.63749 1.000 124.07088 1768 GLY A CA 1
ATOM 19385 C C . GLY B 1 1796 ? 407.77349 425.74199 403.27249 1.000 124.07088 1768 GLY A C 1
ATOM 19386 O O . GLY B 1 1796 ? 407.06049 425.50499 402.29249 1.000 124.07088 1768 GLY A O 1
ATOM 19387 N N . TYR B 1 1797 ? 409.09749 425.88099 403.18249 1.000 120.42047 1769 TYR A N 1
ATOM 19388 C CA . TYR B 1 1797 ? 409.77349 425.66699 401.90949 1.000 120.42047 1769 TYR A CA 1
ATOM 19389 C C . TYR B 1 1797 ? 409.64049 424.23299 401.42349 1.000 120.42047 1769 TYR A C 1
ATOM 19390 O O . TYR B 1 1797 ? 409.76449 423.98599 400.21949 1.000 120.42047 1769 TYR A O 1
ATOM 19399 N N . ALA B 1 1798 ? 409.39449 423.28499 402.32949 1.000 125.09092 1770 ALA A N 1
ATOM 19400 C CA . ALA B 1 1798 ? 409.04649 421.93699 401.90049 1.000 125.09092 1770 ALA A CA 1
ATOM 19401 C C . ALA B 1 1798 ? 407.73649 421.92699 401.12649 1.000 125.09092 1770 ALA A C 1
ATOM 19402 O O . ALA B 1 1798 ? 407.55849 421.11099 400.21549 1.000 125.09092 1770 ALA A O 1
ATOM 19404 N N . ALA B 1 1799 ? 406.80949 422.82499 401.46949 1.000 133.68629 1771 ALA A N 1
ATOM 19405 C CA . ALA B 1 1799 ? 405.52749 422.88599 400.77949 1.000 133.68629 1771 ALA A CA 1
ATOM 19406 C C . ALA B 1 1799 ? 405.63249 423.48599 399.38349 1.000 133.68629 1771 ALA A C 1
ATOM 19407 O O . ALA B 1 1799 ? 404.72849 423.27499 398.56849 1.000 133.68629 1771 ALA A O 1
ATOM 19409 N N . PHE B 1 1800 ? 406.69849 424.22699 399.09049 1.000 127.08001 1772 PHE A N 1
ATOM 19410 C CA . PHE B 1 1800 ? 406.88349 424.73299 397.73849 1.000 127.08001 1772 PHE A CA 1
ATOM 19411 C C . PHE B 1 1800 ? 407.11149 423.57899 396.76749 1.000 127.08001 1772 PHE A C 1
ATOM 19412 O O . PHE B 1 1800 ? 407.74649 422.58099 397.12249 1.000 127.08001 1772 PHE A O 1
ATOM 19420 N N . PRO B 1 1801 ? 406.60349 423.67999 395.54449 1.000 130.06774 1773 PRO A N 1
ATOM 19421 C CA . PRO B 1 1801 ? 406.90549 422.65999 394.53449 1.000 130.06774 1773 PRO A CA 1
ATOM 19422 C C . PRO B 1 1801 ? 408.34649 422.75499 394.06449 1.000 130.06774 1773 PRO A C 1
ATOM 19423 O O . PRO B 1 1801 ? 409.10549 423.60699 394.53749 1.000 130.06774 1773 PRO A O 1
ATOM 19427 N N . ARG B 1 1802 ? 408.73449 421.87899 393.13749 1.000 126.44534 1774 ARG A N 1
ATOM 19428 C CA . ARG B 1 1802 ? 410.10449 421.89599 392.63549 1.000 126.44534 1774 ARG A CA 1
ATOM 19429 C C . ARG B 1 1802 ? 410.41749 423.20399 391.91949 1.000 126.44534 1774 ARG A C 1
ATOM 19430 O O . ARG B 1 1802 ? 411.51349 423.75399 392.06949 1.000 126.44534 1774 ARG A O 1
ATOM 19438 N N . ASP B 1 1803 ? 409.46849 423.71299 391.12949 1.000 131.16560 1775 ASP A N 1
ATOM 19439 C CA . ASP B 1 1803 ? 409.71549 424.93699 390.37449 1.000 131.16560 1775 ASP A CA 1
ATOM 19440 C C . ASP B 1 1803 ? 409.86049 426.14599 391.29249 1.000 131.16560 1775 ASP A C 1
ATOM 19441 O O . ASP B 1 1803 ? 410.78849 426.94699 391.12949 1.000 131.16560 1775 ASP A O 1
ATOM 19446 N N . ALA B 1 1804 ? 408.95949 426.29599 392.26549 1.000 126.66681 1776 ALA A N 1
ATOM 19447 C CA . ALA B 1 1804 ? 409.00949 427.46099 393.14149 1.000 126.66681 1776 ALA A CA 1
ATOM 19448 C C . ALA B 1 1804 ? 410.20149 427.40399 394.08549 1.000 126.66681 1776 ALA A C 1
ATOM 19449 O O . ALA B 1 1804 ? 410.74249 428.44999 394.46249 1.000 126.66681 1776 ALA A O 1
ATOM 19451 N N . PHE B 1 1805 ? 410.61749 426.20099 394.48349 1.000 120.62286 1777 PHE A N 1
ATOM 19452 C CA . PHE B 1 1805 ? 411.77749 426.06999 395.35649 1.000 120.62286 1777 PHE A CA 1
ATOM 19453 C C . PHE B 1 1805 ? 413.03349 426.60899 394.68549 1.000 120.62286 1777 PHE A C 1
ATOM 19454 O O . PHE B 1 1805 ? 413.83749 427.30199 395.31949 1.000 120.62286 1777 PHE A O 1
ATOM 19462 N N . ALA B 1 1806 ? 413.21949 426.29999 393.40349 1.000 119.38019 1778 ALA A N 1
ATOM 19463 C CA . ALA B 1 1806 ? 414.35049 426.81999 392.64949 1.000 119.38019 1778 ALA A CA 1
ATOM 19464 C C . ALA B 1 1806 ? 414.10649 428.22299 392.11249 1.000 119.38019 1778 ALA A C 1
ATOM 19465 O O . ALA B 1 1806 ? 415.03949 428.83799 391.58649 1.000 119.38019 1778 ALA A O 1
ATOM 19467 N N . ALA B 1 1807 ? 412.87949 428.73699 392.22249 1.000 119.20956 1779 ALA A N 1
ATOM 19468 C CA . ALA B 1 1807 ? 412.60249 430.09299 391.76249 1.000 119.20956 1779 ALA A CA 1
ATOM 19469 C C . ALA B 1 1807 ? 413.35649 431.12499 392.59049 1.000 119.20956 1779 ALA A C 1
ATOM 19470 O O . ALA B 1 1807 ? 413.87549 432.10699 392.04749 1.000 119.20956 1779 ALA A O 1
ATOM 19472 N N . HIS B 1 1808 ? 413.42849 430.92099 393.90549 1.000 115.60413 1780 HIS A N 1
ATOM 19473 C CA . HIS B 1 1808 ? 414.05249 431.87599 394.81149 1.000 115.60413 1780 HIS A CA 1
ATOM 19474 C C . HIS B 1 1808 ? 415.28349 431.30499 395.50649 1.000 115.60413 1780 HIS A C 1
ATOM 19475 O O . HIS B 1 1808 ? 415.68349 431.80999 396.55949 1.000 115.60413 1780 HIS A O 1
ATOM 19482 N N . ILE B 1 1809 ? 415.89149 430.26099 394.94049 1.000 111.77296 1781 ILE A N 1
ATOM 19483 C CA . ILE B 1 1809 ? 417.07149 429.67299 395.56549 1.000 111.77296 1781 ILE A CA 1
ATOM 19484 C C . ILE B 1 1809 ? 418.22549 430.66999 395.59049 1.000 111.77296 1781 ILE A C 1
ATOM 19485 O O . ILE B 1 1809 ? 418.93049 430.79499 396.59749 1.000 111.77296 1781 ILE A O 1
ATOM 19490 N N . ARG B 1 1810 ? 418.43149 431.40199 394.49349 1.000 111.23678 1782 ARG A N 1
ATOM 19491 C CA . ARG B 1 1810 ? 419.51249 432.38099 394.46049 1.000 111.23678 1782 ARG A CA 1
ATOM 19492 C C . ARG B 1 1810 ? 419.20049 433.58799 395.33449 1.000 111.23678 1782 ARG A C 1
ATOM 19493 O O . ARG B 1 1810 ? 420.12149 434.25699 395.81649 1.000 111.23678 1782 ARG A O 1
ATOM 19501 N N . SER B 1 1811 ? 417.92149 433.87899 395.55249 1.000 111.85353 1783 SER A N 1
ATOM 19502 C CA . SER B 1 1811 ? 417.51049 435.03699 396.33249 1.000 111.85353 1783 SER A CA 1
ATOM 19503 C C . SER B 1 1811 ? 417.22649 434.70899 397.79149 1.000 111.85353 1783 SER A C 1
ATOM 19504 O O . SER B 1 1811 ? 416.84849 435.60899 398.54849 1.000 111.85353 1783 SER A O 1
ATOM 19507 N N . PHE B 1 1812 ? 417.39049 433.45399 398.20849 1.000 112.14243 1784 PHE A N 1
ATOM 19508 C CA . PHE B 1 1812 ? 417.10149 433.06999 399.58449 1.000 112.14243 1784 PHE A CA 1
ATOM 19509 C C . PHE B 1 1812 ? 418.17349 432.21399 400.24049 1.000 112.14243 1784 PHE A C 1
ATOM 19510 O O . PHE B 1 1812 ? 418.22949 432.17899 401.47549 1.000 112.14243 1784 PHE A O 1
ATOM 19518 N N . TYR B 1 1813 ? 419.01549 431.52299 399.47349 1.000 109.18620 1785 TYR A N 1
ATOM 19519 C CA . TYR B 1 1813 ? 420.07649 430.72099 400.07849 1.000 109.18620 1785 TYR A CA 1
ATOM 19520 C C . TYR B 1 1813 ? 421.05749 431.55099 400.89849 1.000 109.18620 1785 TYR A C 1
ATOM 19521 O O . TYR B 1 1813 ? 421.34749 431.16099 402.04249 1.000 109.18620 1785 TYR A O 1
ATOM 19530 N N . PRO B 1 1814 ? 421.60049 432.67299 400.40749 1.000 110.61828 1786 PRO A N 1
ATOM 19531 C CA . PRO B 1 1814 ? 422.55549 433.42699 401.23649 1.000 110.61828 1786 PRO A CA 1
ATOM 19532 C C . PRO B 1 1814 ? 421.96749 433.92199 402.54449 1.000 110.61828 1786 PRO A C 1
ATOM 19533 O O . PRO B 1 1814 ? 422.69849 434.05199 403.53349 1.000 110.61828 1786 PRO A O 1
ATOM 19537 N N . LEU B 1 1815 ? 420.66549 434.20999 402.58049 1.000 112.70765 1787 LEU A N 1
ATOM 19538 C CA . LEU B 1 1815 ? 420.06149 434.70999 403.80949 1.000 112.70765 1787 LEU A CA 1
ATOM 19539 C C . LEU B 1 1815 ? 419.92149 433.61599 404.85949 1.000 112.70765 1787 LEU A C 1
ATOM 19540 O O . LEU B 1 1815 ? 420.02849 433.89499 406.05849 1.000 112.70765 1787 LEU A O 1
ATOM 19545 N N . VAL B 1 1816 ? 419.69149 432.37399 404.43549 1.000 109.13115 1788 VAL A N 1
ATOM 19546 C CA . VAL B 1 1816 ? 419.41749 431.29699 405.37949 1.000 109.13115 1788 VAL A CA 1
ATOM 19547 C C . VAL B 1 1816 ? 420.67449 430.55599 405.82549 1.000 109.13115 1788 VAL A C 1
ATOM 19548 O O . VAL B 1 1816 ? 420.67449 429.95199 406.90849 1.000 109.13115 1788 VAL A O 1
ATOM 19552 N N . VAL B 1 1817 ? 421.75049 430.59899 405.03649 1.000 109.57232 1789 VAL A N 1
ATOM 19553 C CA . VAL B 1 1817 ? 422.95049 429.84199 405.37949 1.000 109.57232 1789 VAL A CA 1
ATOM 19554 C C . VAL B 1 1817 ? 423.60249 430.38399 406.64549 1.000 109.57232 1789 VAL A C 1
ATOM 19555 O O . VAL B 1 1817 ? 424.16049 429.61899 407.44049 1.000 109.57232 1789 VAL A O 1
ATOM 19559 N N . GLU B 1 1818 ? 423.54449 431.69899 406.85849 1.000 113.45031 1790 GLU A N 1
ATOM 19560 C CA . GLU B 1 1818 ? 424.18849 432.30899 408.01449 1.000 113.45031 1790 GLU A CA 1
ATOM 19561 C C . GLU B 1 1818 ? 423.48049 431.99099 409.32449 1.000 113.45031 1790 GLU A C 1
ATOM 19562 O O . GLU B 1 1818 ? 423.99549 432.35399 410.38749 1.000 113.45031 1790 GLU A O 1
ATOM 19568 N N . LEU B 1 1819 ? 422.31849 431.33699 409.27449 1.000 116.44591 1791 LEU A N 1
ATOM 19569 C CA . LEU B 1 1819 ? 421.56349 431.06399 410.49349 1.000 116.44591 1791 LEU A CA 1
ATOM 19570 C C . LEU B 1 1819 ? 422.34449 430.17299 411.44949 1.000 116.44591 1791 LEU A C 1
ATOM 19571 O O . LEU B 1 1819 ? 422.35049 430.40899 412.66349 1.000 116.44591 1791 LEU A O 1
ATOM 19576 N N . LEU B 1 1820 ? 423.01149 429.14399 410.92649 1.000 116.07781 1792 LEU A N 1
ATOM 19577 C CA . LEU B 1 1820 ? 423.70749 428.20399 411.79449 1.000 116.07781 1792 LEU A CA 1
ATOM 19578 C C . LEU B 1 1820 ? 424.97649 428.78399 412.40549 1.000 116.07781 1792 LEU A C 1
ATOM 19579 O O . LEU B 1 1820 ? 425.54749 428.15699 413.30349 1.000 116.07781 1792 LEU A O 1
ATOM 19584 N N . GLY B 1 1821 ? 425.43749 429.94599 411.93649 1.000 117.36814 1793 GLY A N 1
ATOM 19585 C CA . GLY B 1 1821 ? 426.55649 430.59799 412.59749 1.000 117.36814 1793 GLY A CA 1
ATOM 19586 C C . GLY B 1 1821 ? 426.23749 430.96199 414.03349 1.000 117.36814 1793 GLY A C 1
ATOM 19587 O O . GLY B 1 1821 ? 427.05049 430.74799 414.93649 1.000 117.36814 1793 GLY A O 1
ATOM 19588 N N . LYS B 1 1822 ? 425.05249 431.51499 414.26249 1.000 124.62057 1794 LYS A N 1
ATOM 19589 C CA . LYS B 1 1822 ? 424.54349 431.72999 415.60449 1.000 124.62057 1794 LYS A CA 1
ATOM 19590 C C . LYS B 1 1822 ? 424.03549 430.41099 416.18049 1.000 124.62057 1794 LYS A C 1
ATOM 19591 O O . LYS B 1 1822 ? 423.79349 429.44199 415.45549 1.000 124.62057 1794 LYS A O 1
ATOM 19597 N N . ASP B 1 1823 ? 423.89249 430.37399 417.50349 1.000 128.23314 1795 ASP A N 1
ATOM 19598 C CA . ASP B 1 1823 ? 423.37349 429.18099 418.15949 1.000 128.23314 1795 ASP A CA 1
ATOM 19599 C C . ASP B 1 1823 ? 421.96749 428.87299 417.66149 1.000 128.23314 1795 ASP A C 1
ATOM 19600 O O . ASP B 1 1823 ? 421.11149 429.75899 417.58949 1.000 128.23314 1795 ASP A O 1
ATOM 19605 N N . LEU B 1 1824 ? 421.73149 427.60899 417.32249 1.000 128.62920 1796 LEU A N 1
ATOM 19606 C CA . LEU B 1 1824 ? 420.46849 427.17399 416.74649 1.000 128.62920 1796 LEU A CA 1
ATOM 19607 C C . LEU B 1 1824 ? 419.88449 426.04699 417.58349 1.000 128.62920 1796 LEU A C 1
ATOM 19608 O O . LEU B 1 1824 ? 420.61249 425.17499 418.06849 1.000 128.62920 1796 LEU A O 1
ATOM 19613 N N . GLY B 1 1825 ? 418.56449 426.07699 417.76049 1.000 132.32738 1797 GLY A N 1
ATOM 19614 C CA . GLY B 1 1825 ? 417.89249 425.06399 418.54149 1.000 132.32738 1797 GLY A CA 1
ATOM 19615 C C . GLY B 1 1825 ? 417.60449 423.80399 417.74949 1.000 132.32738 1797 GLY A C 1
ATOM 19616 O O . GLY B 1 1825 ? 417.83149 423.72299 416.54349 1.000 132.32738 1797 GLY A O 1
ATOM 19617 N N . GLN B 1 1826 ? 417.09049 422.79999 418.46349 1.000 132.52157 1798 GLN A N 1
ATOM 19618 C CA . GLN B 1 1826 ? 416.73949 421.53799 417.82149 1.000 132.52157 1798 GLN A CA 1
ATOM 19619 C C . GLN B 1 1826 ? 415.63449 421.73199 416.79249 1.000 132.52157 1798 GLN A C 1
ATOM 19620 O O . GLN B 1 1826 ? 415.64849 421.10199 415.72849 1.000 132.52157 1798 GLN A O 1
ATOM 19626 N N . ASP B 1 1827 ? 414.66249 422.59399 417.09849 1.000 131.91073 1799 ASP A N 1
ATOM 19627 C CA . ASP B 1 1827 ? 413.56449 422.83499 416.16849 1.000 131.91073 1799 ASP A CA 1
ATOM 19628 C C . ASP B 1 1827 ? 414.07249 423.40299 414.84949 1.000 131.91073 1799 ASP A C 1
ATOM 19629 O O . ASP B 1 1827 ? 413.65649 422.95899 413.77249 1.000 131.91073 1799 ASP A O 1
ATOM 19634 N N . LEU B 1 1828 ? 414.97949 424.37899 414.91349 1.000 124.49054 1800 LEU A N 1
ATOM 19635 C CA . LEU B 1 1828 ? 415.50649 424.97299 413.69049 1.000 124.49054 1800 LEU A CA 1
ATOM 19636 C C . LEU B 1 1828 ? 416.43449 424.01299 412.95849 1.000 124.49054 1800 LEU A C 1
ATOM 19637 O O . LEU B 1 1828 ? 416.59249 424.11999 411.73749 1.000 124.49054 1800 LEU A O 1
ATOM 19642 N N . ARG B 1 1829 ? 417.04649 423.06999 413.68049 1.000 124.75895 1801 ARG A N 1
ATOM 19643 C CA . ARG B 1 1829 ? 417.94349 422.11099 413.04349 1.000 124.75895 1801 ARG A CA 1
ATOM 19644 C C . ARG B 1 1829 ? 417.20949 421.28599 411.99549 1.000 124.75895 1801 ARG A C 1
ATOM 19645 O O . ARG B 1 1829 ? 417.66549 421.16499 410.85249 1.000 124.75895 1801 ARG A O 1
ATOM 19653 N N . ALA B 1 1830 ? 416.06549 420.70999 412.36849 1.000 121.21206 1802 ALA A N 1
ATOM 19654 C CA . ALA B 1 1830 ? 415.28349 419.93599 411.41049 1.000 121.21206 1802 ALA A CA 1
ATOM 19655 C C . ALA B 1 1830 ? 414.75649 420.81999 410.28949 1.000 121.21206 1802 ALA A C 1
ATOM 19656 O O . ALA B 1 1830 ? 414.77049 420.42499 409.11849 1.000 121.21206 1802 ALA A O 1
ATOM 19658 N N . ALA B 1 1831 ? 414.28849 422.02299 410.62949 1.000 118.00211 1803 ALA A N 1
ATOM 19659 C CA . ALA B 1 1831 ? 413.78149 422.93299 409.60749 1.000 118.00211 1803 ALA A CA 1
ATOM 19660 C C . ALA B 1 1831 ? 414.87749 423.31799 408.62349 1.000 118.00211 1803 ALA A C 1
ATOM 19661 O O . ALA B 1 1831 ? 414.65349 423.33099 407.40649 1.000 118.00211 1803 ALA A O 1
ATOM 19663 N N . LEU B 1 1832 ? 416.06949 423.63399 409.12949 1.000 114.83727 1804 LEU A N 1
ATOM 19664 C CA . LEU B 1 1832 ? 417.18049 423.96199 408.24349 1.000 114.83727 1804 LEU A CA 1
ATOM 19665 C C . LEU B 1 1832 ? 417.62249 422.74799 407.43749 1.000 114.83727 1804 LEU A C 1
ATOM 19666 O O . LEU B 1 1832 ? 417.93149 422.86699 406.24849 1.000 114.83727 1804 LEU A O 1
ATOM 19671 N N . LEU B 1 1833 ? 417.66049 421.57099 408.06849 1.000 113.47092 1805 LEU A N 1
ATOM 19672 C CA . LEU B 1 1833 ? 418.15249 420.38099 407.38149 1.000 113.47092 1805 LEU A CA 1
ATOM 19673 C C . LEU B 1 1833 ? 417.27749 420.02099 406.18949 1.000 113.47092 1805 LEU A C 1
ATOM 19674 O O . LEU B 1 1833 ? 417.78749 419.70499 405.10749 1.000 113.47092 1805 LEU A O 1
ATOM 19679 N N . LEU B 1 1834 ? 415.95449 420.06099 406.36749 1.000 115.42355 1806 LEU A N 1
ATOM 19680 C CA . LEU B 1 1834 ? 415.05349 419.66599 405.29049 1.000 115.42355 1806 LEU A CA 1
ATOM 19681 C C . LEU B 1 1834 ? 415.16749 420.60299 404.09449 1.000 115.42355 1806 LEU A C 1
ATOM 19682 O O . LEU B 1 1834 ? 415.17749 420.15099 402.94349 1.000 115.42355 1806 LEU A O 1
ATOM 19687 N N . VAL B 1 1835 ? 415.25549 421.90999 404.34349 1.000 115.38056 1807 VAL A N 1
ATOM 19688 C CA . VAL B 1 1835 ? 415.27549 422.85899 403.23449 1.000 115.38056 1807 VAL A CA 1
ATOM 19689 C C . VAL B 1 1835 ? 416.58749 422.76299 402.46149 1.000 115.38056 1807 VAL A C 1
ATOM 19690 O O . VAL B 1 1835 ? 416.59049 422.78299 401.22549 1.000 115.38056 1807 VAL A O 1
ATOM 19694 N N . LEU B 1 1836 ? 417.71749 422.62699 403.16249 1.000 112.54538 1808 LEU A N 1
ATOM 19695 C CA . LEU B 1 1836 ? 418.99749 422.56999 402.46149 1.000 112.54538 1808 LEU A CA 1
ATOM 19696 C C . LEU B 1 1836 ? 419.18849 421.23799 401.74849 1.000 112.54538 1808 LEU A C 1
ATOM 19697 O O . LEU B 1 1836 ? 419.80549 421.19599 400.67849 1.000 112.54538 1808 LEU A O 1
ATOM 19702 N N . ARG B 1 1837 ? 418.68449 420.14299 402.32249 1.000 113.69288 1809 ARG A N 1
ATOM 19703 C CA . ARG B 1 1837 ? 418.67949 418.88099 401.59149 1.000 113.69288 1809 ARG A CA 1
ATOM 19704 C C . ARG B 1 1837 ? 417.83549 418.99799 400.33149 1.000 113.69288 1809 ARG A C 1
ATOM 19705 O O . ARG B 1 1837 ? 418.21449 418.49199 399.26849 1.000 113.69288 1809 ARG A O 1
ATOM 19713 N N . ARG B 1 1838 ? 416.68749 419.66899 400.43349 1.000 119.09786 1810 ARG A N 1
ATOM 19714 C CA . ARG B 1 1838 ? 415.91249 419.98699 399.24149 1.000 119.09786 1810 ARG A CA 1
ATOM 19715 C C . ARG B 1 1838 ? 416.69349 420.91199 398.31749 1.000 119.09786 1810 ARG A C 1
ATOM 19716 O O . ARG B 1 1838 ? 416.59749 420.79799 397.09049 1.000 119.09786 1810 ARG A O 1
ATOM 19724 N N . VAL B 1 1839 ? 417.47349 421.83399 398.88949 1.000 116.79444 1811 VAL A N 1
ATOM 19725 C CA . VAL B 1 1839 ? 418.28349 422.73699 398.07449 1.000 116.79444 1811 VAL A CA 1
ATOM 19726 C C . VAL B 1 1839 ? 419.27949 421.94399 397.23949 1.000 116.79444 1811 VAL A C 1
ATOM 19727 O O . VAL B 1 1839 ? 419.43549 422.17699 396.03549 1.000 116.79444 1811 VAL A O 1
ATOM 19731 N N . GLY B 1 1840 ? 419.96649 420.98999 397.86949 1.000 117.95759 1812 GLY A N 1
ATOM 19732 C CA . GLY B 1 1840 ? 420.86449 420.12899 397.11949 1.000 117.95759 1812 GLY A CA 1
ATOM 19733 C C . GLY B 1 1840 ? 420.12849 419.25099 396.12549 1.000 117.95759 1812 GLY A C 1
ATOM 19734 O O . GLY B 1 1840 ? 420.59849 419.03999 395.00449 1.000 117.95759 1812 GLY A O 1
ATOM 19735 N N . GLU B 1 1841 ? 418.96349 418.72999 396.52149 1.000 118.68416 1813 GLU A N 1
ATOM 19736 C CA . GLU B 1 1841 ? 418.19449 417.86899 395.62849 1.000 118.68416 1813 GLU A CA 1
ATOM 19737 C C . GLU B 1 1841 ? 417.73449 418.62299 394.38649 1.000 118.68416 1813 GLU A C 1
ATOM 19738 O O . GLU B 1 1841 ? 417.83749 418.10899 393.26749 1.000 118.68416 1813 GLU A O 1
ATOM 19744 N N . VAL B 1 1842 ? 417.22649 419.84399 394.56149 1.000 119.66160 1814 VAL A N 1
ATOM 19745 C CA . VAL B 1 1842 ? 416.77449 420.61599 393.40949 1.000 119.66160 1814 VAL A CA 1
ATOM 19746 C C . VAL B 1 1842 ? 417.93349 421.25599 392.65949 1.000 119.66160 1814 VAL A C 1
ATOM 19747 O O . VAL B 1 1842 ? 417.76949 421.63999 391.49549 1.000 119.66160 1814 VAL A O 1
ATOM 19751 N N . GLY B 1 1843 ? 419.09649 421.38599 393.28949 1.000 115.63286 1815 GLY A N 1
ATOM 19752 C CA . GLY B 1 1843 ? 420.23549 421.98799 392.62849 1.000 115.63286 1815 GLY A CA 1
ATOM 19753 C C . GLY B 1 1843 ? 421.19449 420.97899 392.03349 1.000 115.63286 1815 GLY A C 1
ATOM 19754 O O . GLY B 1 1843 ? 421.57149 421.08899 390.86349 1.000 115.63286 1815 GLY A O 1
ATOM 19755 N N . LEU B 1 1844 ? 421.59349 419.98599 392.82649 1.000 111.66867 1816 LEU A N 1
ATOM 19756 C CA . LEU B 1 1844 ? 422.59349 419.02399 392.38349 1.000 111.66867 1816 LEU A CA 1
ATOM 19757 C C . LEU B 1 1844 ? 422.11549 417.59199 392.58149 1.000 111.66867 1816 LEU A C 1
ATOM 19758 O O . LEU B 1 1844 ? 422.48949 416.69599 391.81749 1.000 111.66867 1816 LEU A O 1
ATOM 19763 N N . GLY B 1 1845 ? 421.28949 417.36599 393.59849 1.000 112.70735 1817 GLY A N 1
ATOM 19764 C CA . GLY B 1 1845 ? 420.81749 416.03199 393.91949 1.000 112.70735 1817 GLY A CA 1
ATOM 19765 C C . GLY B 1 1845 ? 419.90349 415.42899 392.87249 1.000 112.70735 1817 GLY A C 1
ATOM 19766 O O . GLY B 1 1845 ? 419.43049 416.11699 391.96949 1.000 112.70735 1817 GLY A O 1
#

InterPro domains:
  IPR000904 Sec7 domain [PF01369] (628-811)
  IPR000904 Sec7 domain [PS50190] (621-809)
  IPR000904 Sec7 domain [SM00222] (625-811)
  IPR000904 Sec7 domain [cd00171] (628-811)
  IPR015403 Mon2/Sec7/BIG1-like, HDS [PF09324] (1170-1252)
  IPR016024 Armadillo-type fold [SSF48371] (1077-1499)
  IPR023394 Sec7, C-terminal domain superfamily [G3DSA:1.10.1000.11] (704-823)
  IPR032629 Mon2/Sec7/BIG1-like, dimerisation and cyclophilin-binding domain [PF16213] (4-181)
  IPR032691 Mon2/Sec7/BIG1-like, HUS domain [PF12783] (305-477)
  IPR035999 Sec7 domain superfamily [SSF48425] (619-813)
  IPR046455 Sec7/BIG1-like, C-terminal domain [PF20252] (1629-1787)

Sequence (2464 aa):
LKFVVSSLDIIAAQAQLAELAEKALAAIKENLPDPEVVFAPLQLATKSGTIPLTTTALDCIGKLISYSYLIERAIDTICDCFQGETTLVEIQLQIVKSLLAAVLNDKIIVHGAGLLKAVRQVYNIFLLSRSTANQQVAQGTLTQMVGTVFERVKTRLHMKLTLKDLEHRKSFDDSHMGDGPTMVSQVPESLDAEDEAYIRDAYLVFRSFCNLSTKIYDLRGQPMRSKLISLHLIHTLLNNHITVFTSPLCTIRNTKNNEPTNFLQAIKYYLCLSITRNGASSVDRVFDICCEIFWLMLKYMRSSFKNEIEVFLNEIYLALLARRNAPLSQKLTFVGILKRLCEDPRALVELYLNYDCNQNVDNIFQTIVEDLSRFATASVPITPTQEQQYEESRSTAGEWQIKSVLPPPLPKEYVMKRTALDSLVETLRSLVHWSQTAMTNAIKVFNFKPKHGIKLLIKEGFIPSDKPEDIARFLLREERLDKAQIGEYLGEGDQKNVDIMHAFVDMMDFSKKRFVDALREFLQAFRLPGEAQKIDRFMLKFAHRYVTGNPNAFANADTPYVLAYSVIMLNTDLHSSKVVKRMSKAEFIKNNRGINDNADLPDEYLIGIYDDIASNEIVLHVGPMFDATWMSFFSTLSSLVQKTDVNKLCLEGMKLATKIALSTPREAFISMLKNTANLNNPREMQAKNVEALKVLLDLAQTEGNYLKESWKDVLLCISQLDRLSDEVIKSVDRIFTNTANLSRDAIIHFARALTEVSWDEIKVPRTYSLQKIVEISYYNMTRVRFEWSHIWDVLGEHFNRVGCHANTAIVFFALDSLRQLSMRFMEIEELAGFKFQKDFLKPFEHVMSNSSNVTVKDMVLRCLIQMIQARGENIRSGWRTMFGVFTVAARESIVNLAYENVTQVYKTRFGVVISQGAFTDLIVCLTEFSKNMRLQAMETLKSVIPTMLKTPESVEEGFWFPVLFAFHDRSNALNYFFETLLRYGFWDILWRQQLYPIFTTMIQALRNMITLFTEYMLDRFLELLALCICIARIGSNCLQQLILQNVTKHWAKIVGAFCELFERTTRIISRCVLQLLMIETVNELFSNDAVYAQIPSAELLRLMALLKKSFLFAKRFNALKQESGSAATYVAILFRMFSRADVEAALVPLCRDIIRGYTALDDESQHRNIVAWRPVVVDVLEGYAAFPRDAFAAHIRSFYPLVVELLGKDLGQDLRAALLLVLRRVGEVGLGLKFVVSSLDIIAAQAQLAELAEKALAAIKENLPDPEVVFAPLQLATKSGTIPLTTTALDCIGKLISYSYLIERAIDTICDCFQGETTLVEIQLQIVKSLLAAVLNDKIIVHGAGLLKAVRQVYNIFLLSRSTANQQVAQGTLTQMVGTVFERVKTRLHMKLTLKDLEHRKSFDDSHMGDGPTMVSQVPESLDAEDEAYIRDAYLVFRSFCNLSTKIYDLRGQPMRSKLISLHLIHTLLNNHITVFTSPLCTIRNTKNNEPTNFLQAIKYYLCLSITRNGASSVDRVFDICCEIFWLMLKYMRSSFKNEIEVFLNEIYLALLARRNAPLSQKLTFVGILKRLCEDPRALVELYLNYDCNQNVDNIFQTIVEDLSRFATASVPITPTQEQQYEESRSTAGEWQIKSVLPPPLPKEYVMKRTALDSLVETLRSLVHWSQTAMTNAIKVFNFKPKHGIKLLIKEGFIPSDKPEDIARFLLREERLDKAQIGEYLGEGDQKNVDIMHAFVDMMDFSKKRFVDALREFLQAFRLPGEAQKIDRFMLKFAHRYVTGNPNAFANADTPYVLAYSVIMLNTDLHSSKVVKRMSKAEFIKNNRGINDNADLPDEYLIGIYDDIASNEIVLHVGPMFDATWMSFFSTLSSLVQKTDVNKLCLEGMKLATKIALSTPREAFISMLKNTANLNNPREMQAKNVEALKVLLDLAQTEGNYLKESWKDVLLCISQLDRLSDEVIKSVDRIFTNTANLSRDAIIHFARALTEVSWDEIKVPRTYSLQKIVEISYYNMTRVRFEWSHIWDVLGEHFNRVGCHANTAIVFFALDSLRQLSMRFMEIEELAGFKFQKDFLKPFEHVMSNSSNVTVKDMVLRCLIQMIQARGENIRSGWRTMFGVFTVAARESIVNLAYENVTQVYKTRFGVVISQGAFTDLIVCLTEFSKNMRLQAMETLKSVIPTMLKTPESVEEGFWFPVLFAFHDRSNALNYFFETLLRYGFWDILWRQQLYPIFTTMIQALRNMITLFTEYMLDRFLELLALCICIARIGSNCLQQLILQNVTKHWAKIVGAFCELFERTTRIISRCVLQLLMIETVNELFSNDAVYAQIPSAELLRLMALLKKSFLFAKRFNALKQESGSAATYVAILFRMFSRADVEAALVPLCRDIIRGYTALDDESQHRNIVAWRPVVVDVLEGYAAFPRDAFAAHIRSFYPLVVELLGKDLGQDLRAALLLVLRRVGEVGLG

Secondary structure (DSSP, 8-state):
-HHHHHHHHHHHHH--HHHHHHHHHHHHHT----HHHHHHHHHHHTTS--SHHHHHHHHHHHHHHTS---HHHHHHHHHHT--STTS-HHHHHHHHHHHHHHH--SS-EE-THHHHHHHHHHHHHHHH---HHHHHHHHHHHHHHHHHHHHHHHHHHHH---GGGGGS---S--TT----TT-EE---HHHHHHHHHHHHHHHHHHHHHHHHHT----TTSHHHHHHHHHHHHHHHHHHHTHHHHH-TT-EEE-SSS--EEEHHHHHHHHHHHHHHTTSS-SSHHHHHHHHHHHHHHHHH-SGGGHHHHHHIIIIIIHHHHH-SSS-HHHHHHHHHHHHHHHT-SHHHHHHIIIIISSSSSPP-HHHHHHHHHHHTT------HHHHHHHHHS------------------HHHHHHHHHHHHHHHHHHHHHHHH----TTHHHHHTT-HHHHHHHHTTSSS-SS-SHHHHHHHHHH--SS-HHHHHHHHT-S-HHHHHHHHHHHHHS--TT--HHHHHHHHHTS----S-HHHHHHHHHHHHHHHHHHSTTSSSSTHHHHHHHHHHHHHHHHHT--SSSS---HHHHHHHTTTTTTSSPPPHHHHHHHHHHHHH-------HHHHHHSSTTTHHHHGGGGG---HHHHHHHHHH---S----HHHHHHHHHHHHHH-TTSTT---HHHHHHHHHHHHHHHHHGGG-GGGHHHHHHHHHHHHT--HHHHHHHHHHHHTGGGS-HHHHHHHHHHHHHHHHHHHH----HHHHHHHHHHHHTTTS-HHHHHHHHHHHHHHHHHHHT-S-HHHHHHHHHHHHHHHHHHHTT-PPTT--HHHHHTHHHHHHHHH---HHHHHHHHHHHHHHHHHHSTT-SS-SHHHHHHHHHTT---HHHHHHHHHHHHHTTSHHHHHHTT-HHHHHHHHHHHHHS---HHHHHHTTTTHHHHTS---TTHHHHHHHHHHH---HHHHHHHHHTHHHH--HHHHHHHHHHHH--TTHHHHHHHHHTT--HHHHHHHHHHHHH---HHHHHHHHHHHHHHHHT--HHHHHHHHHHHHHHH--HHHHHHHHHHHHHHHHHHHTSHHHHHHS-HHHHHHHHHHHHHHHHHHHHHH--HHHHHHHHHHHHHHHHH--HHHHHHTTHHHHHHHHHHHHHS-TTTTHHHHHHHHHHHHHHHHHTTTS-HHHHHHSHHHHHHHHHGGGGS---HHHHHHHHHHHHHHHHHHT-/-HHHHHHHHHHHHH--HHHHHHHHHHHHHT----HHHHHHHHHHHHTS--SHHHHHHHHHHHHHHTS---HHHHHHHHHHT--STTS-HHHHHHHHHHHHHHH--SS-EE-SHHHHHHHHHHHHHHHS--SHHHHHHHHHHHHHHHHHHHHHHHHHHHH---GGGGSS---S--TT----TT-EE---HHHHHHHHHHHHHHHHHHHHHHHHHT----TTSHHHHHHHHHHHHHHHHHHHTHHHHH-TT-EE--SSS---EEHHHHHHHHHHHHHHTTSS-SSHHHHHHHHHHHHHHHHH-SGGGHHHHHHIIIIIIHHHHH-SSS-HHHHHHHHHHHHHHHT-SHHHHHHIIIIIISSSSPP-HHHHHHHHHHHTT------HHHHHHHHH-------------------HHHHHHHHHHHHHHHHHHHHHHHH----TTHHHHHTT-HHHHHHHHTTSSS-SS-SHHHHHHHHHH--SS-HHHHHHHHTS--HHHHHHHHHHHHHS--TT--HHHHHHHHHTSS---S-HHHHHHHHHHHHHHHHHHSTTSSSSTHHHHHHHHHHHHHHHHHT--S-SS---HHHHHHHTTTTTTSSPPPHHHHHHHHHHHHH-------HHHHHHSSTTTHHHHHGGGG---HHHHHHHHHH---S----HHHHHHHHHHHHHHTTTSTTS--HHHHHHHHHHHHHHHHTGGG-GGGHHHHHHHHHHHHT--HHHHHHHHHHHHGGGGS-HHHHHHHHHHHHHHHHHHHH----HHHHHHHHHHHHTTTS-HHHHHHHHHHHHHHHHHHHTSS-HHHHHHHHHHHHHHHHHHHTT-PPTT--HHHHHTHHHHHHHHH---HHHHHHHHHHHHHHHHHH-TT--S-HHHHHHHHHHTS---HHHHHHHHHHHHHTTSHHHHHHTT-HHHHHHHHHHHHH----HHHHHHHHHTHHHHTS----SHHHHHHIIIII---HHHHHHHHHHHTS---HHHHHHHHHHHH--THHHHHHHHHHTT--GGGHHHHHHHHHH---HHHHHHHHHHHHHHHHT--HHHHHHHHHHHHHHH--HHHHHHHHHHHHHHHHHHHTSHHHHHHS-HHHHHHHHHHHHHHHHHHHHHH--HHHHHHHHHHHHHHHHH--HHHHHHTTHHHHHHHHHHHHHS-TTTTHHHHHHHHHHHHHHHHHGGGS-HHHHHHSHHHHHHHHHGGGGS---HHHHHHHHHHHHHHHHHHT-

Foldseek 3Di:
DVLLLVLLVQLLVVHVLNVLSVVQVVQVVPDPHDLVSSLVSLLVQLVDADDPRNLSSLLSLLVPLQDDDVLQVSLVSLLVSDPFLVRALSSLQSSLVSLLSNCDYLWKHWFFQSNLSSLVSLVRCLLGNLDQVSVQVSLVSSLVSLVVLLVVLVVLVVVPPALVNLLPPQVADDDVVTRDGPDITTNVVVSVVVSQRSLRRNLSNLVVLLVQQLDDPPCLHRSNVSNLSSLQSNLLCCFVNVVQQQPQVRWYQGDPVRHTDRSVSNCVSSLLSSLSNFELDPDLSSNLSSLSSLLSCLVRPCVVCVPSNLNCQPPRNLVLLVDPPRDLSSLLSVLLSLLLQLLALVSQQVNCCSAVVDPVHDHGNQSVLLSLLVLQFDDDDDDCVVLVVVVVVDPDHDDGDRDDDDPRSPDSSHVSNVSSLSSLLSNLVSVLVVLDVDCPCLQVVCQVPPVVSVVVNCVDDFPVDLQLQRVLVCLQVDDPHAQQSLQCQLLDPDPRSLRNLLNNLLVDAQAPHALLVLLLVLLLRGPHYDDLSSVLSNLLSSLVRNCVRYPPPAQFSQLSSVVSVLLLVLLVQQPDPPDVDHDDQVVSQVVQQLRRVRHRDDSVSSVVSNVVSVVDHSDNGCVCVLPPAAQPHLLVSLVCCVPCNSLLSSLVSLLSNCPVCVLRRLLSSLVVLLVQLVLQPPPPDDVSNVSSLVSLLVSCLVPQQRSQLVLLSNVVSLVSCVVDDDVSVVSSVSSLLCLQVYDLSRNLSNLVSLLVVQVVCVVVDDRVSVVSLLVSLLNCLSPRQVSNVSSCVRVLVSLLVQLQDPDPVSNLVSLLSLLVSLLVNLVSQNDFRHASLQSSCVSLLSSLQRHDDLVSLVSSLVSLVVCCVPVVVSCANNVQVSLSSLLSLLDPPSVVSSLVSLVVCCVPPVVRCVRRVNLLSSLSSLLSNLLDDDVSVVVSVCVRPPVPVVPVCVNVVSSVVSLVVRQCVPVVSVVVSLVVLCVPLVVVVSVVCVVVLQCVVCLSNLLSVLVSVVVLVNLLCNLVSLLVCCVVLVSLVSSLVSVLVNLVVPCVSVLVSVVVCLVVLCVVVSSVSSLQSVLVSVQVRCVDPVSVVPDDLVSVVSVLVSLVVQLVVVCVVVCALSNLSSLLSSQLVLLVCLVVVVSVVVHVVSLLVLLQCLLPADVPVRVVRNVSSQVSNLSNLQSLVSDDLVVLVVCCVVPVVSLVCPVVDDHDPSSVVSSVVSVVSVCVSPPD/DVVLLVLLVQLLVVHVLNVLSVVQVVCVVVDPTDLVSSLVSLLVQLVDQDDRRNLSSLLSLLVVLQDDDVLQVSLVSLLVSPPFLVRDQSSLQSSLVSLLSNCDYLWKHWFFQSNLSSLVSLVRCLLGNLDLVSVQVSLVSSLVSLQVLVVVLVVLVVVPPALVRLLPPQVADCVVVTRDGPDITTNVVVSVVVNQRSLSRNVSSLLVLLVLLLDDPPCLHRSNVSNLSSLQSNLLNCFANVVSQLPQVRWYQGDVVRHTDRSNSNCVSSLLSSPSNQELDPDLSSNLSSLSSVLSCLPRPCVVCVPSNLNCCPPRNLVLLVDPPRDLSSVLSVLVSLLLQLLALCSQQVNCVSAVVDPVHDHDNQSVLQSLLVLQADDDDDDVVVLVVVVVVDPDHDDGDRDDDDPSSPDSSHVSNVSSLSSLLSNLVNVVVVLDVDCPCLQVVCQVPVVVSVVVSCVDDFPVDPQLQRVLVCLQVPDPHAQQSLQCQCLDPDPRSVRNVLNNLLVDAQAPHALVVLVLVLLLRGPHYDDLSSVLSSLLVSLVRNCVRYPPPAQFSQLSSVVVVLLLVLLVQQPDPPDVDHDDLVVSQVVQQLRRVHHRDDSVSVVVSNVVSVVDHRDNGCVCVLPVAALPHLLVSLVCCVPCNSLLSSLSSLLSNCPVCVLRNLCSSLVVLLVLLPLQDPPPDDPSNVSSLVSLLVSCLPPLQRSQLVLLSNVVSVVSCVVDDDVSVVSVVSNLLCLLVHDLSRNLSNLQSLLVVQVVCVVVPDRVSVVSLLVSLLNCLSPRQVSVLSSCVRSLVSLLVQLQDPDPVSNLVSLVSLLVSLLSNLPSQNDFRHASLQVSLQSLLSSLQRHDDLVSLVSSVVSLLVCCVPPVVSDANNVQVSLSSLLSLLDPVSVVSSVVVLLVCCVPCVVVCVRRVNLLSSLSSLLSNLLDDDVSVVVSLCVRPPVPVVPPCVNVVSNVLSLLVRQCNPVVSVCSSQVCLVVPLVVVVSVVSVVVLQCVSSLSNLVSVLVSVCPLVNQLCVLVSLCVCCVVLVSCVVSLVSLLVNLLVPCCSVLVSVVVCLVVLCVPVSSVSSLVVCLVSLVVRCVDVSSVVPDDLVSVVSVLVSLVVQLVSVCVVVCALSVLSSLLSNQLVLLVCLVVVVSVVVRVVSLLVLLQVLVVADVPVRVVRNVSSQVRNLVNLQSLVSDDLVVLVVCCVVPVVSNVCPVVDPDDPSSVVSSVVSVVSVCVSPPD

Nearest PDB structures (foldseek):
  8ucq-assembly1_A  TM=1.001E+00  e=0.000E+00  Thermothielavioides terrestris
  5has-assembly3_D  TM=9.504E-01  e=8.348E-28  Thermothielavioides terrestris
  4oiy-assembly1_A  TM=9.522E-01  e=7.796E-11  Saccharomyces cerevisiae S288C
  4a4p-assembly2_B  TM=9.443E-01  e=1.662E-09  Homo sapiens
  6bbp-assembly1_A  TM=9.088E-01  e=6.911E-09  Mus musculus